Protein AF-0000000081445829 (afdb_homodimer)

Solvent-accessible surface area (backbone atoms only — not comparable to full-atom values): 118683 Å² total; per-residue (Å²): 110,72,64,57,54,52,50,39,51,39,33,47,30,55,77,65,46,82,49,66,69,56,24,48,52,30,50,51,52,48,52,52,40,59,72,38,90,61,36,66,62,52,34,52,45,26,60,75,73,36,55,84,64,42,20,48,36,49,34,31,56,45,47,47,55,38,60,42,39,91,87,51,75,52,71,66,54,47,53,51,50,52,54,46,51,55,52,50,50,70,73,42,53,87,79,49,51,67,70,37,48,52,39,48,24,41,39,53,21,46,54,33,55,70,36,47,80,57,57,67,96,94,36,46,70,51,54,49,58,59,57,55,40,57,57,38,49,73,66,78,44,76,63,17,51,54,32,42,50,36,49,40,30,33,58,58,44,43,74,45,62,78,54,54,82,56,69,56,56,40,49,51,51,35,50,52,43,50,74,67,42,46,62,56,52,44,52,50,40,52,52,51,49,56,59,56,67,75,46,86,87,44,73,66,49,48,52,46,48,50,48,41,48,50,37,46,37,49,58,70,66,50,75,68,83,66,70,67,70,60,81,83,58,60,92,72,63,57,43,64,71,64,78,82,52,47,68,60,45,62,73,66,37,61,65,58,52,48,48,56,45,56,74,70,50,60,70,82,56,39,37,57,51,35,50,42,49,35,56,61,46,24,41,44,64,82,73,43,55,75,66,56,41,49,52,53,50,48,47,53,50,54,43,50,42,51,46,67,72,56,55,71,62,46,73,40,55,64,32,35,38,38,46,29,45,33,56,22,35,44,55,70,58,45,56,65,73,66,47,66,70,36,82,61,36,66,58,41,51,53,48,49,50,53,48,50,50,49,46,47,65,45,28,79,76,63,39,68,70,41,52,50,29,48,42,47,29,47,26,53,49,42,60,48,54,73,74,45,75,68,85,84,46,52,75,60,56,65,47,36,45,54,50,48,51,40,52,56,49,34,54,50,49,47,28,48,38,29,72,74,69,62,46,84,60,71,79,75,42,57,69,61,49,53,53,50,32,58,30,45,8,49,35,42,56,50,63,35,68,58,44,49,50,50,54,50,52,54,47,53,56,31,51,47,48,65,71,43,85,84,60,52,70,66,56,37,50,29,31,48,51,36,47,31,51,49,42,38,48,51,21,24,44,55,54,40,66,53,85,89,65,81,46,74,66,58,36,41,53,46,18,51,56,50,46,53,50,52,48,49,50,51,52,52,61,72,63,60,56,89,77,73,78,48,68,66,59,50,49,37,50,51,22,49,51,52,23,49,54,29,47,43,67,67,60,51,72,52,95,65,80,64,67,30,34,59,39,23,35,73,75,73,64,36,69,46,65,62,53,50,47,47,51,53,52,51,50,41,52,48,40,42,52,62,35,48,85,40,64,67,58,35,51,53,40,47,50,51,50,36,58,45,43,72,40,69,68,44,27,54,46,45,62,70,33,64,70,49,47,51,46,55,64,52,73,40,43,88,66,27,58,64,69,33,73,56,90,55,64,74,57,41,59,52,38,21,54,50,30,23,32,52,34,42,50,46,52,61,52,39,65,62,40,67,72,56,52,60,60,47,41,42,55,56,52,51,51,48,50,50,52,54,51,40,65,79,41,55,91,81,44,60,64,69,57,49,49,36,44,52,36,47,48,30,27,35,50,38,9,35,54,72,41,36,46,46,44,72,57,33,49,52,52,49,43,68,36,51,63,60,53,54,50,51,53,40,52,48,37,72,71,39,63,86,39,52,77,48,42,48,44,47,47,52,30,48,29,56,73,35,42,47,50,88,57,23,55,67,63,61,45,48,54,36,56,58,59,53,50,47,47,56,50,29,53,42,51,40,56,42,45,60,54,52,71,68,49,80,85,72,60,87,86,42,90,54,36,51,75,68,44,52,51,58,54,25,44,56,36,35,26,54,26,27,47,65,67,45,78,56,52,63,55,18,51,31,68,76,72,68,48,57,52,64,60,49,35,50,51,42,52,53,52,50,49,52,51,42,49,71,76,40,71,67,50,66,78,39,59,72,39,36,48,24,47,37,50,26,49,32,40,38,47,71,58,39,43,40,57,61,15,62,43,61,62,67,57,54,51,52,50,51,53,50,29,55,54,24,53,70,42,88,47,62,69,46,22,45,34,25,28,50,35,51,30,44,52,37,52,51,50,50,51,61,67,64,50,57,92,82,62,79,75,65,76,77,55,80,73,69,48,58,36,54,55,40,48,62,69,67,41,72,79,29,49,45,58,59,47,47,49,52,52,52,50,52,46,30,56,73,74,43,76,62,86,48,57,69,42,49,34,46,32,48,51,44,46,43,73,75,42,42,68,58,50,52,52,52,51,50,54,55,46,68,72,45,62,79,87,47,40,62,60,49,52,52,43,60,51,50,37,60,56,79,56,64,101,44,92,34,72,66,44,44,50,54,37,32,51,26,44,55,51,32,44,54,50,50,53,35,56,77,69,64,61,74,74,75,81,69,74,75,74,79,77,70,83,68,84,66,74,76,81,75,84,78,75,80,81,127,109,70,65,55,54,52,50,40,53,38,36,48,32,55,77,66,48,83,50,64,70,55,25,48,53,29,51,50,52,48,54,53,40,61,71,38,91,61,36,66,62,53,34,52,44,26,61,74,72,36,56,84,62,42,22,50,37,48,34,31,56,46,46,47,55,38,59,42,39,93,86,51,77,53,73,66,54,47,52,51,48,51,54,48,50,54,50,49,50,70,72,41,53,88,78,50,53,70,69,37,49,52,40,48,22,41,39,53,22,48,57,34,55,71,37,47,81,57,56,67,96,93,38,45,70,51,53,50,58,56,57,55,38,56,56,39,51,73,67,78,44,75,64,16,51,53,33,42,50,36,50,39,30,32,57,58,46,42,75,44,64,79,53,54,86,57,68,55,56,40,49,50,50,36,50,52,43,48,75,68,42,47,60,56,53,43,53,49,41,52,52,51,49,56,61,56,68,78,44,86,85,46,72,67,48,50,53,49,49,50,46,40,48,51,38,45,37,50,56,70,66,51,75,68,83,65,73,66,71,60,80,84,57,58,89,72,62,59,44,62,73,63,79,81,50,47,67,60,46,63,73,64,37,61,65,59,51,50,47,56,45,56,76,69,50,58,68,82,57,39,36,57,49,36,49,41,50,34,57,61,44,25,41,45,62,83,73,45,54,75,66,56,41,50,54,55,50,47,49,52,50,54,43,49,42,52,46,67,74,56,53,71,60,47,71,42,55,64,32,35,38,39,46,29,47,33,55,22,35,43,54,68,56,46,56,66,70,65,46,65,71,36,83,64,36,64,58,40,51,54,48,49,51,52,49,50,51,49,47,45,63,46,27,78,77,63,39,66,70,40,52,49,30,49,44,48,30,48,25,54,46,42,60,46,55,73,76,46,76,68,86,84,44,53,75,61,57,65,47,36,46,53,50,48,51,40,51,55,48,34,53,49,50,47,30,49,38,30,73,74,69,62,48,83,60,70,79,75,42,57,70,60,49,53,55,50,33,58,31,45,8,48,33,41,55,50,63,35,68,58,44,50,51,51,55,50,51,55,49,53,56,32,50,48,49,64,72,42,86,85,60,52,70,66,57,35,50,29,30,50,50,37,45,32,53,49,43,36,48,51,23,24,46,55,54,41,66,53,86,87,65,81,46,74,63,59,37,40,53,48,17,51,55,49,47,52,50,53,49,50,50,52,52,50,62,70,65,60,57,86,76,74,78,51,66,66,58,52,51,38,51,51,22,49,53,52,24,48,53,30,47,41,68,69,61,52,72,52,97,64,79,63,69,30,34,57,41,24,37,72,75,75,64,35,70,46,65,61,53,49,47,47,52,53,51,50,51,41,53,50,39,42,52,62,35,50,86,40,65,68,59,34,50,52,41,46,49,50,49,36,60,45,43,72,40,69,66,45,28,54,47,46,61,70,32,64,69,48,48,49,45,53,65,51,75,39,42,87,66,27,57,65,68,34,73,58,90,56,66,73,56,43,58,51,39,21,54,49,30,23,31,52,33,42,51,45,52,61,53,39,66,61,41,68,71,54,52,58,57,48,42,43,55,58,51,51,52,49,51,52,50,52,51,40,65,76,42,55,91,83,46,60,64,68,58,50,48,36,42,52,36,48,49,30,27,36,50,39,10,34,54,72,40,36,46,46,44,71,58,35,50,51,52,50,44,67,36,50,62,60,52,54,50,50,52,42,51,48,38,71,71,39,64,84,40,53,77,48,42,48,43,49,48,51,30,48,29,56,74,36,42,48,52,88,57,22,54,66,65,61,43,49,55,36,55,59,60,53,51,48,48,56,50,30,52,40,51,39,57,42,43,60,54,53,70,68,50,78,86,72,61,85,87,42,89,54,35,50,75,69,44,52,51,57,54,26,45,56,35,36,26,54,28,26,47,64,66,45,80,57,53,63,54,20,50,30,68,78,72,69,49,56,53,64,61,48,37,51,53,42,52,53,52,50,47,51,49,42,48,71,75,40,70,68,49,66,78,38,60,73,38,35,47,24,47,39,51,26,48,32,41,37,47,72,60,39,43,42,58,61,15,62,43,61,64,66,57,55,49,51,51,49,53,50,28,55,54,24,54,71,43,89,47,62,69,48,22,44,33,24,27,48,36,51,31,45,52,36,52,51,50,49,51,62,68,66,50,58,91,81,62,76,74,66,78,78,54,80,73,68,48,58,35,55,55,40,48,62,68,66,43,74,82,34,50,44,57,60,46,46,50,51,52,51,50,53,46,30,56,73,74,44,76,62,86,47,56,70,42,50,35,46,33,48,50,44,46,44,73,74,42,41,68,58,49,52,53,49,52,49,55,55,46,67,73,48,62,79,87,48,37,62,60,50,52,52,44,59,52,48,38,61,55,86,56,63,101,45,89,34,71,66,44,44,51,54,38,32,50,26,45,56,51,32,43,53,49,50,52,36,56,78,68,65,61,73,72,74,81,67,73,74,71,79,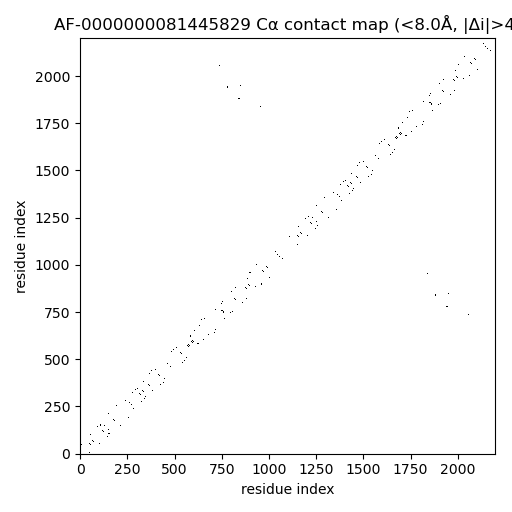76,67,83,67,81,78,74,71,84,71,84,75,74,83,77,133

Foldseek 3Di:
DVLQVVLQVLLCCCPPPPDVVSNVVSVVVLVVLLVDPCNLVSLVVLLPPHDPDRSLLSSLVSLLVQLLDDPHDDPVRLLVVLVVLLVSCLVCVPPYDPVSLLSSLLSNLLSLLLQVPVDDPPDRSSCVVLVVLLVQCVVLDPSNLSSLSSLLSNLVVLLDCGSDDELVSSVVSLQVCLVPPLLVSLLSLLVSLVVLLPDDDDPSSLSSNLSSLSSNLSSLPHQNPSPVPPVVDDLLAARERDLVNLVSCLVSVSLLSLLSVCVVHDLVSNLSSLSSLQSVLRHAQVSDDLVSSLVNVLSNLVSLLVCLVPVPSCVDLSNVLSNLSSLLSNLSRDAPVSQLPHPSNLVSLVSLLVVLLVCLQCCLPNHCNSNLSSLNNLLSVLVRCVPDDPPSCVSVLVSLLSNLLSNLVSQLVVLLCCLPVVDDDPLVPVVVLVSSLLSLQSSCVSVVVSSLVSLVVLLVVLVCLCVDPPRDPSSVSSSLSSNLSSLLNLLSNLLNDDPVPPDLVVLQSNLVSVLSLLVVLVVLLVPQDAPPPDPSNVSSLVSVLSSVLSCCVRQVLDPDGGSSQVSCCVRPNRRGPLSVVLSLLVSLLSCQQRVLVPLVSPLSSLVSLQVQLVRPRSLVSLCVHPSLVVCLQDVACVSGVLLALDPPLSSLLSLLSVLLSSLSSVVVVCVPPVVCVCSSCVRVVVLLVVLVVCVVVVVVDDPSRSLSSLLSSLSNLNSNLQNQLAQVSLVVSLVVCPPRVLVVLLVVCLVPLQDLSRVVSNLLSLLSNLACHNNSLQDDPVDCSLVVSLLSSLSSLLSSLVVLLVDDADAPPDPCCCVRRLVVLLSSLSNLLNNLVVPNDDPLVCVVVVPCSVVSSVVSNLVSVVVCCVRPVPSVVPPSSLLSNLSSLLSCLVPPVQSVQPDDLVSVVVLLVSLLVQCVDPDLSSNLSSLSNLLSLLQVLLCVVPPDPPDDDDDRDRDHHCSSVCQCPPDPVSVVSLLVLLVVLVCCLQPHDRSDLLSSLSNNVSSCLRPVVSVVVVLVVVLVVDDPVLNVQSVVLVVQLCFLQDSDSDPVSSVVNSVSSVVSNVSSNCSSVVPDPPPPPPDPPPVPPRPPPDPPPPPD/DVLQVVLQVLLCCCPPPPDVVSNVVSVVVLVVLLVDPCNLVSLVCLLPPNDPDRSLLSSLVSLLVQLLDPPHDDPVRLLVVLVVLLVSCLPCVVPYDPVSLLSSLLSNLSSLLLQQPVDDPPDSSSCVVLVVLLVQCVVLDPSNLSSLSSLLSNLVCLLDCGSDDELFSSVVSLQVCLVPPLLVSLLSLLVSLVVLLPDDDDPSSLSSNLSSLSSNLSSLPHQNPSPPQPVVDDLLAARERDLVNVVSCLVSVSLLSLLSVCVVHDLVSNLSSLSSLQSVLRHAQVSDDLVSSLVNVLSNLVSLVVCLVPVPSCVDLSNVLSNLSSLLSNLSRDAPVSQLPHPSNLVSLVSLLVVLLVCLQCCLPNHCNSNLSSLNNLLSVLVRCVPDDCPSCVSVLVSLLSNLLSNLVSQLVVLLCCLPVVDDDPLVPVVVLVSSLLSLQSSCVSPVVSSLVSLVVLLVVLVCLCPDPPRDPSSVSSSLSSNLSSLLNLLSNLLNDDPVPPDLVVLQSNLVSVLSLLVVVVVLLVPQDAPPPDPSNVSSLVSVLSSVLSCCVRQVLDPDGGSSQVSCCVRPNRRGSLSVVLSLLVSLLSCQQRVLVPLVSPQSSLVSLQVQLVRPRSLVSLCVHPSLVVCLQDVACVSGVLLALDPPLSSLLSLLSVLLSSLSSVVVVCVPPVVCVCSSCVRVVVLLVVLVVCVVVVVVDDPSRSLSSLLSSLSNLNSNLQNQLAQVSLVVSLVVCPPRVLVSLLVVCLVPLQDLSRVVSNLLSLLSNLACHNNSLQDDPVDCSLVVSLLSSLSSLLSSLVVLLVDDADAPPDPCCCVRRLVVLLSLLSNLLNNLVRPNDDPLVCVVVVPCSVVSSVVSNLVSVVVCCVRPVPSVVVPSSLLSNLSSLLSCLVPPVQSVQPDDLVSVVSLLVSLLVQCSDPDLSSNLSSLSNLLSLLQVLLCVVPPDPPDDDDDRDRDHHCSSVCQCPPDPVSVVSLLVLLVVLVCCLQPHDRPDLLSSLSNNVSSCLRPVVSVVVVLVVVLVVDDPVLNVQSVVLVVQLCFPQDSDSDPVSSVVNSVSSVVSNVSSNCSSVVPDPPPPPPPPPPVPPRPPPDPPPPDD

Nearest PDB structures (foldseek):
  4hat-assembly1_C  TM=6.284E-01  e=1.214E-13  Saccharomyces cerevisiae
  6x2o-assembly1_C  TM=6.331E-01  e=3.510E-13  Saccharomyces cerevisiae
  1wa5-assembly1_B  TM=4.966E-01  e=3.187E-04  Saccharomyces cerevisiae
  3tj3-assembly2_B  TM=3.950E-01  e=1.100E-03  Homo sapiens
  7sqc-assembly1_J1  TM=4.274E-01  e=9.187E-03  Chlamydomonas reinhardtii

Organism: NCBI:txid290746

Secondary structure (DSSP, 8-state):
-HHHHHHHHHHHHHHH---HHHHHHHHHHHHHHHHSTTHHHHHHHHHHHPPTTHHHHHHHHHHHHHHTSSS---HHHHHHHHHHHHHHHHHSTTTS-HHHHHHHHHHHHHHHHHTTT--BTTB-TTTHHHHHHHHHHTT-SHHHHHHHHHHHHHHHHHT--TT-SSHHHHHHHHHHHIIIIIHHHHHHHHHHHHHHHTS---HHHHHHHHHHHHHHHHHHTS-SS-----TT--TTPPB---TTHHHHHHHH-HHHHHHHHHHHS-HHHHHHHHHHHHHHHTB-GGGS-HHHHHHHHHHHHHHHHHHHHSGGGGGSHHHHHHHHHHHHHHHHHS-HHHHHTSTTHHHHHHHHHHHHHHHHHHHHHH-THHHHHHHHHHHHHHHHHHHS-GGGGHHHHTHHHHHHHHHHHHHHHHHHIIIII----GGG-HHHHHHHHHHHHHHTTTTHHHHHHHHHHHHHHHHHHHHSTT--HHHHHHHHHHHHHHHHHHHHHHHT--TT---HHHHHHHHHHHHHHHHHHHHHHHT--TT---HHHHHHHHHHHHHHHHHIIIIISSSS--THHHHHHHHT---SHHHHHHHHHHHHHHHHHHSTT-HHHHHHHHHHHHHHHHSHHHHHHHHTSHHHHHHHH--STTT-GGGS--S-HHHHHHHHHHHHHHHHHHHHHHTT-TTHHHHHHHHHHHHHHHHHHHHHTGGGS-HHHHHHHHHHHHHHHHHHHHH--SHHHHHHHHHHHTTHHHHHHHHHHHHSTT-HHHHHHHHHHHHHHH--GGGTT---TT--HHHHHHHHHHHHHHHHHHHHHTSPPPPTT-TTHIIIIIHHHHHHHHHHHHHHHSS-S-THHHHHHT--HHHHHHHHHHHHHHHHHHH-GGGGGSHHHHHHHHHHHHHHHHH-HHHHTTS-HHHHHHHHHHHHHHHH-S-HHHHHHHHHHHHHHHHHHHHHHHS-TTSPPPTTSPPP-SHHHIIIII-TTTHHHHHHHHHHHHHHHHHS--S-HHHHHHHHHHHHHH-HHHHHHHHHHHHHTS-GGGHHHHHHHHHHHTTT--S---HHHHHHHHHHHHHHHHHHHHHHHT----TTS-------------------/-HHHHHHHHHHHHHHH--SHHHHHHHHHHHHHHHHSTTHHHHHHHHHHHPPTTHHHHHHHHHHHHHHTSSS---HHHHHHHHHHHHHHHHHSTTTS-HHHHHHHHHHHHHHHHHTTT--BTTB-TTTHHHHHHHHHHTT-SHHHHHHHHHHHHHHHHHT--TT-SSHHHHHHHHHHHIIIIIHHHHHHHHHHHHHHHTS---HHHHHHHHHHHHHHHHHHTS-SS-----TT--TTPPB---TTHHHHHHHH-HHHHHHHHHHHS-GGGHHHHHHHHHHHHTB-GGGS-HHHHHHHHHHHHHHHHHHHHSGGGGGSHHHHHHHHHHHHHHHHHS-HHHHHTSTTHHHHHHHHHHHHHHHHHHHHHH-THHHHHHHHHHHHHHHHHHHS-GGGGHHHHTHHHHHHHHHHHHHHHHHHIIIII----GGG-HHHHHHHHHHHHHHTTTTHHHHHHHHHHHHHHHHHHHHSTT--HHHHHHHHHHHHHHHHHHHHHHHT--TT---HHHHHHHHHHHHHHHHHHHHHHHT--TT---HHHHHHHHHHHHHHHHHIIIIISSSS--THHHHHHHHT---SHHHHHHHHHHHHHHHHHHSTT-HHHHHHHHHHHHHHHHSHHHHHHHHHSHHHHHHHH--STTT-GGGS--S-HHHHHHHHHHHHHHHHHHHHHHTT-TTHHHHHHHHHHHHHHHHHHHHHTGGGS-HHHHHHHHHHHHHHHHHHHHH--SHHHHHHHHHHHTTHHHHHHHHHHHHSTT-HHHHHHHHHHHHHHH--GGGTT---TT--HHHHHHHHHHHHHHHHHHHHHTSPPPPTT-TTHIIIIIHHHHHHHHHHHHHHHSS-S-THHHHHHT--HHHHHHHHHHHHHHHHHHH-GGGGGSHHHHHHHHHHHHHHHHH-HHHHTTS-HHHHHHHHHHHHHHHT-S-HHHHHHHHHHHHHHHHHHHHHHHS-TTSPPPTTSPPP-SHHHIIIII-TTTHHHHHHHHHHHHHHHHHS--S-HHHHHHHHHHHHHH-HHHHHHHHHHHHHTS-HHHHHHHHHHHHHHTTT--S---HHHHHHHHHHHHHHHHHHHHHHHT----TTS-------------------

pLDDT: mean 85.81, std 13.13, range [18.44, 98.38]

Sequence (2200 aa):
MADINILNEICRQLFEATDPTIRRRAEEAFNELIESPDCLEKCLLLFEQGIIPYSPMTACNVLLKVVSRKVGLSNEQRSQLLQYLLKYVLDRFGSLPNFAINSICQLYGRLTKISWLDGVDDSFPFQEPVEKIMELLKEENERSIIGMKLLMAFIDDMLLMTGLEGVGKQRRIAISFRDRYLCDIYMLTIDQLRVNASKEFNDLRIMYIESCLSLALSCMSFDFVGSFIDETIDENYNIQLPANWRSRLIERNPVKLFFELYDKVPIKTVALILRNLILLSAIRRTLFDAVDRKKFLTELLVGIRMVLQYPRKLEESDNFHEFCRLISRIKSNFQLLELVNIREFTEVVSLITDFTLKGFEVAEAFGQNSVYYLMNFWNRMASAVRTSSADKTEMIITSFPKVTTAFIQSRMSICYAVVREGIDDPLDESHSIKQVMEYFSLICRIQYAETFQQLTKEFVSNMQMISTPGVGAEDVRVAQKRLIWLVSMIGAAIEGKTASMYVSEHELMDGELASRVLELMKFNDANLTHGIQDSDAVHLELAFIFFLDHMRKMYLSEAKDGKIFEKFKELIGINNGSQLLAVFARKIITNLKFWCGNEEICHGSLKLLNDLTVGLIASRRLLAIDDMQLLLRNHTSQHFVFLAPTPNLKLMKARTVFYEALMRLMAIELDDDLSKFHEFLAPLTNNFNEISGAFDNLLAVNPDQLKLAVIGLAHDITGLAMSCTKNSIFALLLNWLMPDVFGLLLRSIELWYSSVEVTKPILKLMSELAQNRQSRMAFEMKSCTSVVLFREISKILCAYGERFLALPQVPENSNDLYKLRLKNYGICFGVLRNVLSGSYLPFGVFWLYGDNCLKNALDVIFRMFMVLKNEHPQFMHYPKISQNILYLLQAVMKDNISYVSKIDPNILRSILYTCHDGIISLDCSTVTASSAIVESLLDYLYLRISRSQNVPPPPFHEPEGEVIYQVLYVEESKSQLMCQFIDTIMNMVLFGDVISNYSIGRVLMGLLFIYYEYFGLWKQQFIARQSAEMHKALDEAFNSLTAGVKNSISSRNKDDFTMNLNSFKSEVAQILRGIKQDENEPDMEGNSFGSQNMFVYNYAMADINILNEICRQLFEATDPTIRRRAEEAFNELIESPDCLEKCLLLFEQGIIPYSPMTACNVLLKVVSRKVGLSNEQRSQLLQYLLKYVLDRFGSLPNFAINSICQLYGRLTKISWLDGVDDSFPFQEPVEKIMELLKEENERSIIGMKLLMAFIDDMLLMTGLEGVGKQRRIAISFRDRYLCDIYMLTIDQLRVNASKEFNDLRIMYIESCLSLALSCMSFDFVGSFIDETIDENYNIQLPANWRSRLIERNPVKLFFELYDKVPIKTVALILRNLILLSAIRRTLFDAVDRKKFLTELLVGIRMVLQYPRKLEESDNFHEFCRLISRIKSNFQLLELVNIREFTEVVSLITDFTLKGFEVAEAFGQNSVYYLMNFWNRMASAVRTSSADKTEMIITSFPKVTTAFIQSRMSICYAVVREGIDDPLDESHSIKQVMEYFSLICRIQYAETFQQLTKEFVSNMQMISTPGVGAEDVRVAQKRLIWLVSMIGAAIEGKTASMYVSEHELMDGELASRVLELMKFNDANLTHGIQDSDAVHLELAFIFFLDHMRKMYLSEAKDGKIFEKFKELIGINNGSQLLAVFARKIITNLKFWCGNEEICHGSLKLLNDLTVGLIASRRLLAIDDMQLLLRNHTSQHFVFLAPTPNLKLMKARTVFYEALMRLMAIELDDDLSKFHEFLAPLTNNFNEISGAFDNLLAVNPDQLKLAVIGLAHDITGLAMSCTKNSIFALLLNWLMPDVFGLLLRSIELWYSSVEVTKPILKLMSELAQNRQSRMAFEMKSCTSVVLFREISKILCAYGERFLALPQVPENSNDLYKLRLKNYGICFGVLRNVLSGSYLPFGVFWLYGDNCLKNALDVIFRMFMVLKNEHPQFMHYPKISQNILYLLQAVMKDNISYVSKIDPNILRSILYTCHDGIISLDCSTVTASSAIVESLLDYLYLRISRSQNVPPPPFHEPEGEVIYQVLYVEESKSQLMCQFIDTIMNMVLFGDVISNYSIGRVLMGLLFIYYEYFGLWKQQFIARQSAEMHKALDEAFNSLTAGVKNSISSRNKDDFTMNLNSFKSEVAQILRGIKQDENEPDMEGNSFGSQNMFVYNYA

Structure (mmCIF, N/CA/C/O backbone):
data_AF-0000000081445829-model_v1
#
loop_
_entity.id
_entity.type
_entity.pdbx_description
1 polymer 'Uncharacterized protein'
#
loop_
_atom_site.group_PDB
_atom_site.id
_atom_site.type_symbol
_atom_site.label_atom_id
_atom_site.label_alt_id
_atom_site.label_comp_id
_atom_site.label_asym_id
_atom_site.label_entity_id
_atom_site.label_seq_id
_atom_site.pdbx_PDB_ins_code
_atom_site.Cartn_x
_atom_site.Cartn_y
_atom_site.Cartn_z
_atom_site.occupancy
_atom_site.B_iso_or_equiv
_atom_site.auth_seq_id
_atom_site.auth_comp_id
_atom_site.auth_asym_id
_atom_site.auth_atom_id
_atom_site.pdbx_PDB_model_num
ATOM 1 N N . MET A 1 1 ? 5.367 -82.812 1.782 1 50.72 1 MET A N 1
ATOM 2 C CA . MET A 1 1 ? 5.523 -83 0.345 1 50.72 1 MET A CA 1
ATOM 3 C C . MET A 1 1 ? 4.23 -82.688 -0.396 1 50.72 1 MET A C 1
ATOM 5 O O . MET A 1 1 ? 4.27 -82.125 -1.512 1 50.72 1 MET A O 1
ATOM 9 N N . ALA A 1 2 ? 3.184 -83.062 0.298 1 59.78 2 ALA A N 1
ATOM 10 C CA . ALA A 1 2 ? 1.875 -82.812 -0.295 1 59.78 2 ALA A CA 1
ATOM 11 C C . ALA A 1 2 ? 1.638 -81.312 -0.468 1 59.78 2 ALA A C 1
ATOM 13 O O . ALA A 1 2 ? 1.025 -80.875 -1.448 1 59.78 2 ALA A O 1
ATOM 14 N N . ASP A 1 3 ? 2.26 -80.5 0.466 1 68.94 3 ASP A N 1
ATOM 15 C CA . ASP A 1 3 ? 2.043 -79.062 0.493 1 68.94 3 ASP A CA 1
ATOM 16 C C . ASP A 1 3 ? 2.756 -78.375 -0.671 1 68.94 3 ASP A C 1
ATOM 18 O O . ASP A 1 3 ? 2.232 -77.438 -1.257 1 68.94 3 ASP A O 1
ATOM 22 N N . ILE A 1 4 ? 3.816 -78.875 -1.124 1 75.94 4 ILE A N 1
ATOM 23 C CA . ILE A 1 4 ? 4.613 -78.312 -2.186 1 75.94 4 ILE A CA 1
ATOM 24 C C . ILE A 1 4 ? 3.938 -78.5 -3.535 1 75.94 4 ILE A C 1
ATOM 26 O O . ILE A 1 4 ? 3.992 -77.688 -4.422 1 75.94 4 ILE A O 1
ATOM 30 N N . ASN A 1 5 ? 3.264 -79.75 -3.65 1 77.19 5 ASN A N 1
ATOM 31 C CA . ASN A 1 5 ? 2.59 -80 -4.91 1 77.19 5 ASN A CA 1
ATOM 32 C C . ASN A 1 5 ? 1.382 -79.125 -5.125 1 77.19 5 ASN A C 1
ATOM 34 O O . ASN A 1 5 ? 1.125 -78.688 -6.246 1 77.19 5 ASN A O 1
ATOM 38 N N . ILE A 1 6 ? 0.793 -78.812 -3.988 1 80.19 6 ILE A N 1
ATOM 39 C CA . ILE A 1 6 ? -0.343 -77.938 -4.059 1 80.19 6 ILE A CA 1
ATOM 40 C C . ILE A 1 6 ? 0.142 -76.5 -4.414 1 80.19 6 ILE A C 1
ATOM 42 O O . ILE A 1 6 ? -0.461 -75.812 -5.246 1 80.19 6 ILE A O 1
ATOM 46 N N . LEU A 1 7 ? 1.26 -76.125 -3.846 1 82.25 7 LEU A N 1
ATOM 47 C CA . LEU A 1 7 ? 1.787 -74.812 -4.109 1 82.25 7 LEU A CA 1
ATOM 48 C C . LEU A 1 7 ? 2.279 -74.688 -5.547 1 82.25 7 LEU A C 1
ATOM 50 O O . LEU A 1 7 ? 2.064 -73.625 -6.203 1 82.25 7 LEU A O 1
ATOM 54 N N . ASN A 1 8 ? 2.777 -75.688 -6.035 1 83 8 ASN A N 1
ATOM 55 C CA . ASN A 1 8 ? 3.258 -75.75 -7.41 1 83 8 ASN A CA 1
ATOM 56 C C . ASN A 1 8 ? 2.104 -75.625 -8.406 1 83 8 ASN A C 1
ATOM 58 O O . ASN A 1 8 ? 2.213 -75 -9.438 1 83 8 ASN A O 1
ATOM 62 N N . GLU A 1 9 ? 1.157 -76.375 -8.039 1 80.31 9 GLU A N 1
ATOM 63 C CA . GLU A 1 9 ? -0.013 -76.312 -8.914 1 80.31 9 GLU A CA 1
ATOM 64 C C . GLU A 1 9 ? -0.64 -74.875 -8.906 1 80.31 9 GLU A C 1
ATOM 66 O O . GLU A 1 9 ? -1.058 -74.375 -9.953 1 80.31 9 GLU A O 1
ATOM 71 N N . ILE A 1 10 ? -0.558 -74.25 -7.812 1 81.31 10 ILE A N 1
ATOM 72 C CA . ILE A 1 10 ? -1.095 -72.938 -7.715 1 81.31 10 ILE A CA 1
ATOM 73 C C . ILE A 1 10 ? -0.221 -71.938 -8.516 1 81.31 10 ILE A C 1
ATOM 75 O O . ILE A 1 10 ? -0.733 -71.062 -9.203 1 81.31 10 ILE A O 1
ATOM 79 N N . CYS A 1 11 ? 1.083 -72.062 -8.484 1 82.06 11 CYS A N 1
ATOM 80 C CA . CYS A 1 11 ? 2.012 -71.25 -9.234 1 82.06 11 CYS A CA 1
ATOM 81 C C . CYS A 1 11 ? 1.797 -71.375 -10.734 1 82.06 11 CYS A C 1
ATOM 83 O O . CYS A 1 11 ? 1.79 -70.375 -11.469 1 82.06 11 CYS A O 1
ATOM 85 N N . ARG A 1 12 ? 1.527 -72.562 -11.141 1 80.62 12 ARG A N 1
ATOM 86 C CA . ARG A 1 12 ? 1.299 -72.875 -12.555 1 80.62 12 ARG A CA 1
ATOM 87 C C . ARG A 1 12 ? -0.01 -72.25 -13.023 1 80.62 12 ARG A C 1
ATOM 89 O O . ARG A 1 12 ? -0.065 -71.625 -14.102 1 80.62 12 ARG A O 1
ATOM 96 N N . GLN A 1 13 ? -0.958 -72.312 -12.164 1 80.62 13 GLN A N 1
ATOM 97 C CA . GLN A 1 13 ? -2.266 -71.75 -12.516 1 80.62 13 GLN A CA 1
ATOM 98 C C . GLN A 1 13 ? -2.23 -70.25 -12.562 1 80.62 13 GLN A C 1
ATOM 100 O O . GLN A 1 13 ? -2.951 -69.625 -13.344 1 80.62 13 GLN A O 1
ATOM 105 N N . LEU A 1 14 ? -1.406 -69.562 -11.844 1 79.69 14 LEU A N 1
ATOM 106 C CA . LEU A 1 14 ? -1.299 -68.125 -11.797 1 79.69 14 LEU A CA 1
ATOM 107 C C . LEU A 1 14 ? -0.766 -67.562 -13.109 1 79.69 14 LEU A C 1
ATOM 109 O O . LEU A 1 14 ? -1.22 -66.562 -13.586 1 79.69 14 LEU A O 1
ATOM 113 N N . PHE A 1 15 ? 0.153 -68.312 -13.836 1 75.44 15 PHE A N 1
ATOM 114 C CA . PHE A 1 15 ? 0.831 -67.75 -14.992 1 75.44 15 PHE A CA 1
ATOM 115 C C . PHE A 1 15 ? 0.312 -68.375 -16.281 1 75.44 15 PHE A C 1
ATOM 117 O O . PHE A 1 15 ? 0.346 -67.75 -17.344 1 75.44 15 PHE A O 1
ATOM 124 N N . GLU A 1 16 ? -0.266 -69.688 -16.234 1 74.56 16 GLU A N 1
ATOM 125 C CA . GLU A 1 16 ? -0.659 -70.375 -17.469 1 74.56 16 GLU A CA 1
ATOM 126 C C . GLU A 1 16 ? -2.178 -70.438 -17.609 1 74.56 16 GLU A C 1
ATOM 128 O O . GLU A 1 16 ? -2.695 -70.625 -18.703 1 74.56 16 GLU A O 1
ATOM 133 N N . ALA A 1 17 ? -2.848 -70.25 -16.484 1 72.75 17 ALA A N 1
ATOM 134 C CA . ALA A 1 17 ? -4.297 -70.438 -16.562 1 72.75 17 ALA A CA 1
ATOM 135 C C . ALA A 1 17 ? -4.941 -69.375 -17.438 1 72.75 17 ALA A C 1
ATOM 137 O O . ALA A 1 17 ? -4.676 -68.188 -17.297 1 72.75 17 ALA A O 1
ATOM 138 N N . THR A 1 18 ? -5.527 -69.75 -18.453 1 72.38 18 THR A N 1
ATOM 139 C CA . THR A 1 18 ? -6.238 -68.875 -19.391 1 72.38 18 THR A CA 1
ATOM 140 C C . THR A 1 18 ? -7.613 -68.5 -18.844 1 72.38 18 THR A C 1
ATOM 142 O O . THR A 1 18 ? -8.18 -67.5 -19.219 1 72.38 18 THR A O 1
ATOM 145 N N . ASP A 1 19 ? -8.172 -69.375 -17.875 1 74.19 19 ASP A N 1
ATOM 146 C CA . ASP A 1 19 ? -9.477 -69.125 -17.266 1 74.19 19 ASP A CA 1
ATOM 147 C C . ASP A 1 19 ? -9.359 -68.125 -16.109 1 74.19 19 ASP A C 1
ATOM 149 O O . ASP A 1 19 ? -8.586 -68.312 -15.18 1 74.19 19 ASP A O 1
ATOM 153 N N . PRO A 1 20 ? -9.922 -67 -16.25 1 75.88 20 PRO A N 1
ATOM 154 C CA . PRO A 1 20 ? -9.812 -65.938 -15.25 1 75.88 20 PRO A CA 1
ATOM 155 C C . PRO A 1 20 ? -10.297 -66.375 -13.867 1 75.88 20 PRO A C 1
ATOM 157 O O . PRO A 1 20 ? -9.789 -65.875 -12.852 1 75.88 20 PRO A O 1
ATOM 160 N N . THR A 1 21 ? -11.273 -67.312 -13.805 1 76.06 21 THR A N 1
ATOM 161 C CA . THR A 1 21 ? -11.758 -67.75 -12.508 1 76.06 21 THR A CA 1
ATOM 162 C C . THR A 1 21 ? -10.688 -68.562 -11.766 1 76.06 21 THR A C 1
ATOM 164 O O . THR A 1 21 ? -10.508 -68.375 -10.562 1 76.06 21 THR A O 1
ATOM 167 N N . ILE A 1 22 ? -9.945 -69.312 -12.484 1 75.75 22 ILE A N 1
ATOM 168 C CA . ILE A 1 22 ? -8.859 -70.125 -11.906 1 75.75 22 ILE A CA 1
ATOM 169 C C . ILE A 1 22 ? -7.719 -69.188 -11.492 1 75.75 22 ILE A C 1
ATOM 171 O O . ILE A 1 22 ? -7.125 -69.375 -10.43 1 75.75 22 ILE A O 1
ATOM 175 N N . ARG A 1 23 ? -7.523 -68.188 -12.266 1 77.31 23 ARG A N 1
ATOM 176 C CA . ARG A 1 23 ? -6.473 -67.25 -11.953 1 77.31 23 ARG A CA 1
ATOM 177 C C . ARG A 1 23 ? -6.812 -66.438 -10.695 1 77.31 23 ARG A C 1
ATOM 179 O O . ARG A 1 23 ? -5.941 -66.188 -9.867 1 77.31 23 ARG A O 1
ATOM 186 N N . ARG A 1 24 ? -8.047 -66.188 -10.602 1 78.94 24 ARG A N 1
ATOM 187 C CA . ARG A 1 24 ? -8.477 -65.438 -9.422 1 78.94 24 ARG A CA 1
ATOM 188 C C . ARG A 1 24 ? -8.344 -66.25 -8.156 1 78.94 24 ARG A C 1
ATOM 190 O O . ARG A 1 24 ? -7.938 -65.75 -7.109 1 78.94 24 ARG A O 1
ATOM 197 N N . ARG A 1 25 ? -8.703 -67.5 -8.273 1 77.56 25 ARG A N 1
ATOM 198 C CA . ARG A 1 25 ? -8.578 -68.375 -7.133 1 77.56 25 ARG A CA 1
ATOM 199 C C . ARG A 1 25 ? -7.109 -68.562 -6.746 1 77.56 25 ARG A C 1
ATOM 201 O O . ARG A 1 25 ? -6.777 -68.625 -5.559 1 77.56 25 ARG A O 1
ATOM 208 N N . ALA A 1 26 ? -6.285 -68.562 -7.742 1 79.94 26 ALA A N 1
ATOM 209 C CA . ALA A 1 26 ? -4.852 -68.688 -7.477 1 79.94 26 ALA A CA 1
ATOM 210 C C . ALA A 1 26 ? -4.328 -67.375 -6.824 1 79.94 26 ALA A C 1
ATOM 212 O O . ALA A 1 26 ? -3.514 -67.438 -5.898 1 79.94 26 ALA A O 1
ATOM 213 N N . GLU A 1 27 ? -4.785 -66.312 -7.277 1 78.62 27 GLU A N 1
ATOM 214 C CA . GLU A 1 27 ? -4.387 -65 -6.715 1 78.62 27 GLU A CA 1
ATOM 215 C C . GLU A 1 27 ? -4.848 -64.875 -5.266 1 78.62 27 GLU A C 1
ATOM 217 O O . GLU A 1 27 ? -4.117 -64.375 -4.422 1 78.62 27 GLU A O 1
ATOM 222 N N . GLU A 1 28 ? -6.016 -65.312 -5.051 1 79.69 28 GLU A N 1
ATOM 223 C CA . GLU A 1 28 ? -6.523 -65.312 -3.682 1 79.69 28 GLU A CA 1
ATOM 224 C C . GLU A 1 28 ? -5.715 -66.188 -2.775 1 79.69 28 GLU A C 1
ATOM 226 O O . GLU A 1 28 ? -5.441 -65.875 -1.622 1 79.69 28 GLU A O 1
ATOM 231 N N . ALA A 1 29 ? -5.387 -67.312 -3.301 1 79 29 ALA A N 1
ATOM 232 C CA . ALA A 1 29 ? -4.562 -68.25 -2.533 1 79 29 ALA A CA 1
ATOM 233 C C . ALA A 1 29 ? -3.203 -67.688 -2.209 1 79 29 ALA A C 1
ATOM 235 O O . ALA A 1 29 ? -2.676 -67.875 -1.109 1 79 29 ALA A O 1
ATOM 236 N N . PHE A 1 30 ? -2.734 -66.875 -3.105 1 78 30 PHE A N 1
ATOM 237 C CA . PHE A 1 30 ? -1.458 -66.188 -2.912 1 78 30 PHE A CA 1
ATOM 238 C C . PHE A 1 30 ? -1.581 -65.062 -1.861 1 78 30 PHE A C 1
ATOM 240 O O . PHE A 1 30 ? -0.677 -64.875 -1.045 1 78 30 PHE A O 1
ATOM 247 N N . ASN A 1 31 ? -2.613 -64.5 -1.841 1 78.94 31 ASN A N 1
ATOM 248 C CA . ASN A 1 31 ? -2.838 -63.438 -0.843 1 78.94 31 ASN A CA 1
ATOM 249 C C . ASN A 1 31 ? -2.953 -64 0.562 1 78.94 31 ASN A C 1
ATOM 251 O O . ASN A 1 31 ? -2.477 -63.438 1.529 1 78.94 31 ASN A O 1
ATOM 255 N N . GLU A 1 32 ? -3.541 -65.125 0.547 1 78.19 32 GLU A N 1
ATOM 256 C CA . GLU A 1 32 ? -3.629 -65.812 1.829 1 78.19 32 GLU A CA 1
ATOM 257 C C . GLU A 1 32 ? -2.252 -66.312 2.311 1 78.19 32 GLU A C 1
ATOM 259 O O . GLU A 1 32 ? -1.971 -66.25 3.51 1 78.19 32 GLU A O 1
ATOM 264 N N . LEU A 1 33 ? -1.414 -66.625 1.405 1 79.62 33 LEU A N 1
ATOM 265 C CA . LEU A 1 33 ? -0.051 -67 1.742 1 79.62 33 LEU A CA 1
ATOM 266 C C . LEU A 1 33 ? 0.736 -65.812 2.299 1 79.62 33 LEU A C 1
ATOM 268 O O . LEU A 1 33 ? 1.522 -66 3.236 1 79.62 33 LEU A O 1
ATOM 272 N N . ILE A 1 34 ? 0.577 -64.688 1.745 1 77.69 34 ILE A N 1
ATOM 273 C CA . ILE A 1 34 ? 1.265 -63.469 2.164 1 77.69 34 ILE A CA 1
ATOM 274 C C . ILE A 1 34 ? 0.92 -63.156 3.619 1 77.69 34 ILE A C 1
ATOM 276 O O . ILE A 1 34 ? 1.781 -62.719 4.387 1 77.69 34 ILE A O 1
ATOM 280 N N . GLU A 1 35 ? -0.26 -63.5 4.004 1 76 35 GLU A N 1
ATOM 281 C CA . GLU A 1 35 ? -0.727 -63.156 5.348 1 76 35 GLU A CA 1
ATOM 282 C C . GLU A 1 35 ? -0.406 -64.312 6.332 1 76 35 GLU A C 1
ATOM 284 O O . GLU A 1 35 ? -0.488 -64.062 7.547 1 76 35 GLU A O 1
ATOM 289 N N . SER A 1 36 ? 0.095 -65.375 5.922 1 76.62 36 SER A N 1
ATOM 290 C CA . SER A 1 36 ? 0.367 -66.562 6.77 1 76.62 36 SER A CA 1
ATOM 291 C C . SER A 1 36 ? 1.696 -66.375 7.5 1 76.62 36 SER A C 1
ATOM 293 O O . SER A 1 36 ? 2.648 -65.812 6.961 1 76.62 36 SER A O 1
ATOM 295 N N . PRO A 1 37 ? 1.814 -66.75 8.766 1 76.31 37 PRO A N 1
ATOM 296 C CA . PRO A 1 37 ? 3.066 -66.625 9.523 1 76.31 37 PRO A CA 1
ATOM 297 C C . PRO A 1 37 ? 4.148 -67.562 8.984 1 76.31 37 PRO A C 1
ATOM 299 O O . PRO A 1 37 ? 5.34 -67.312 9.203 1 76.31 37 PRO A O 1
ATOM 302 N N . ASP A 1 38 ? 3.795 -68.625 8.305 1 79.44 38 ASP A N 1
ATOM 303 C CA . ASP A 1 38 ? 4.758 -69.562 7.746 1 79.44 38 ASP A CA 1
ATOM 304 C C . ASP A 1 38 ? 5.109 -69.25 6.305 1 79.44 38 ASP A C 1
ATOM 306 O O . ASP A 1 38 ? 5.504 -70.125 5.523 1 79.44 38 ASP A O 1
ATOM 310 N N . CYS A 1 39 ? 5.023 -68.062 6.004 1 83.25 39 CYS A N 1
ATOM 311 C CA . CYS A 1 39 ? 5.211 -67.625 4.625 1 83.25 39 CYS A CA 1
ATOM 312 C C . CYS A 1 39 ? 6.66 -67.812 4.188 1 83.25 39 CYS A C 1
ATOM 314 O O . CYS A 1 39 ? 6.926 -68.312 3.096 1 83.25 39 CYS A O 1
ATOM 316 N N . LEU A 1 40 ? 7.555 -67.562 4.98 1 86.81 40 LEU A N 1
ATOM 317 C CA . LEU A 1 40 ? 8.969 -67.625 4.629 1 86.81 40 LEU A CA 1
ATOM 318 C C . LEU A 1 40 ? 9.375 -69.062 4.367 1 86.81 40 LEU A C 1
ATOM 320 O O . LEU A 1 40 ? 10.078 -69.375 3.393 1 86.81 40 LEU A O 1
ATOM 324 N N . GLU A 1 41 ? 8.883 -70 5.16 1 85.12 41 GLU A N 1
ATOM 325 C CA . GLU A 1 41 ? 9.242 -71.375 5.023 1 85.12 41 GLU A CA 1
ATOM 326 C C . GLU A 1 41 ? 8.656 -72 3.744 1 85.12 41 GLU A C 1
ATOM 328 O O . GLU A 1 41 ? 9.328 -72.75 3.051 1 85.12 41 GLU A O 1
ATOM 333 N N . LYS A 1 42 ? 7.512 -71.562 3.484 1 84.5 42 LYS A N 1
ATOM 334 C CA . LYS A 1 42 ? 6.863 -72.062 2.275 1 84.5 42 LYS A CA 1
ATOM 335 C C . LYS A 1 42 ? 7.539 -71.5 1.021 1 84.5 42 LYS A C 1
ATOM 337 O O . LYS A 1 42 ? 7.68 -72.25 0.025 1 84.5 42 LYS A O 1
ATOM 342 N N . CYS A 1 43 ? 7.957 -70.312 1.127 1 87.62 43 CYS A N 1
ATOM 343 C CA . CYS A 1 43 ? 8.641 -69.688 -0.016 1 87.62 43 CYS A CA 1
ATOM 344 C C . CYS A 1 43 ? 10.008 -70.375 -0.226 1 87.62 43 CYS A C 1
ATOM 346 O O . CYS A 1 43 ? 10.422 -70.562 -1.364 1 87.62 43 CYS A O 1
ATOM 348 N N . LEU A 1 44 ? 10.695 -70.75 0.822 1 87.94 44 LEU A N 1
ATOM 349 C CA . LEU A 1 44 ? 11.977 -71.438 0.709 1 87.94 44 LEU A CA 1
ATOM 350 C C . LEU A 1 44 ? 11.812 -72.812 0.111 1 87.94 44 LEU A C 1
ATOM 352 O O . LEU A 1 44 ? 12.648 -73.25 -0.676 1 87.94 44 LEU A O 1
ATOM 356 N N . LEU A 1 45 ? 10.68 -73.312 0.436 1 85.12 45 LEU A N 1
ATOM 357 C CA . LEU A 1 45 ? 10.367 -74.625 -0.126 1 85.12 45 LEU A CA 1
ATOM 358 C C . LEU A 1 45 ? 10.102 -74.562 -1.624 1 85.12 45 LEU A C 1
ATOM 360 O O . LEU A 1 45 ? 10.5 -75.438 -2.391 1 85.12 45 LEU A O 1
ATOM 364 N N . LEU A 1 46 ? 9.516 -73.5 -1.948 1 86.94 46 LEU A N 1
ATOM 365 C CA . LEU A 1 46 ? 9.234 -73.25 -3.361 1 86.94 46 LEU A CA 1
ATOM 366 C C . LEU A 1 46 ? 10.523 -73.062 -4.148 1 86.94 46 LEU A C 1
ATOM 368 O O . LEU A 1 46 ? 10.641 -73.5 -5.293 1 86.94 46 LEU A O 1
ATOM 372 N N . PHE A 1 47 ? 11.555 -72.5 -3.566 1 86.75 47 PHE A N 1
ATOM 373 C CA . PHE A 1 47 ? 12.844 -72.312 -4.211 1 86.75 47 PHE A CA 1
ATOM 374 C C . PHE A 1 47 ? 13.57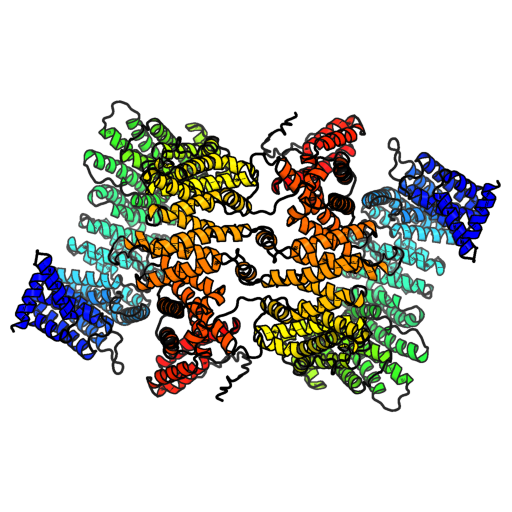8 -73.625 -4.379 1 86.75 47 PHE A C 1
ATOM 376 O O . PHE A 1 47 ? 14.141 -73.875 -5.438 1 86.75 47 PHE A O 1
ATOM 383 N N . GLU A 1 48 ? 13.477 -74.438 -3.463 1 83.88 48 GLU A N 1
ATOM 384 C CA . GLU A 1 48 ? 14.273 -75.688 -3.434 1 83.88 48 GLU A CA 1
ATOM 385 C C . GLU A 1 48 ? 13.617 -76.75 -4.266 1 83.88 48 GLU A C 1
ATOM 387 O O . GLU A 1 48 ? 14.289 -77.438 -5.043 1 83.88 48 GLU A O 1
ATOM 392 N N . GLN A 1 49 ? 12.297 -76.875 -4.125 1 81.62 49 GLN A N 1
ATOM 393 C CA . GLN A 1 49 ? 11.664 -78.062 -4.734 1 81.62 49 GLN A CA 1
ATOM 394 C C . GLN A 1 49 ? 10.586 -77.625 -5.73 1 81.62 49 GLN A C 1
ATOM 396 O O . GLN A 1 49 ? 9.82 -78.438 -6.219 1 81.62 49 GLN A O 1
ATOM 401 N N . GLY A 1 50 ? 10.594 -76.375 -5.984 1 80.62 50 GLY A N 1
ATOM 402 C CA . GLY A 1 50 ? 9.531 -75.938 -6.859 1 80.62 50 GLY A CA 1
ATOM 403 C C . GLY A 1 50 ? 9.797 -76.188 -8.328 1 80.62 50 GLY A C 1
ATOM 404 O O . GLY A 1 50 ? 10.938 -76.438 -8.719 1 80.62 50 GLY A O 1
ATOM 405 N N . ILE A 1 51 ? 8.727 -76.25 -9.078 1 80.19 51 ILE A N 1
ATOM 406 C CA . ILE A 1 51 ? 8.844 -76.5 -10.516 1 80.19 51 ILE A CA 1
ATOM 407 C C . ILE A 1 51 ? 9.219 -75.25 -11.234 1 80.19 51 ILE A C 1
ATOM 409 O O . ILE A 1 51 ? 8.531 -74.188 -11.094 1 80.19 51 ILE A O 1
ATOM 413 N N . ILE A 1 52 ? 10.344 -75.25 -11.992 1 77.31 52 ILE A N 1
ATOM 414 C CA . ILE A 1 52 ? 10.844 -74.125 -12.789 1 77.31 52 ILE A CA 1
ATOM 415 C C . ILE A 1 52 ? 10.047 -74 -14.094 1 77.31 52 ILE A C 1
ATOM 417 O O . ILE A 1 52 ? 9.672 -75.062 -14.68 1 77.31 52 ILE A O 1
ATOM 421 N N . PRO A 1 53 ? 9.5 -72.812 -14.32 1 79.19 53 PRO A N 1
ATOM 422 C CA . PRO A 1 53 ? 10.023 -71.438 -13.961 1 79.19 53 PRO A CA 1
ATOM 423 C C . PRO A 1 53 ? 9.078 -70.688 -13.047 1 79.19 53 PRO A C 1
ATOM 425 O O . PRO A 1 53 ? 9.445 -69.625 -12.531 1 79.19 53 PRO A O 1
ATOM 428 N N . TYR A 1 54 ? 8.062 -71.188 -12.773 1 81.12 54 TYR A N 1
ATOM 429 C CA . TYR A 1 54 ? 7.023 -70.312 -12.172 1 81.12 54 TYR A CA 1
ATOM 430 C C . TYR A 1 54 ? 7.164 -70.312 -10.656 1 81.12 54 TYR A C 1
ATOM 432 O O . TYR A 1 54 ? 6.84 -69.25 -10.023 1 81.12 54 TYR A O 1
ATOM 440 N N . SER A 1 55 ? 7.688 -71.375 -10.094 1 84.62 55 SER A N 1
ATOM 441 C CA . SER A 1 55 ? 7.75 -71.438 -8.633 1 84.62 55 SER A CA 1
ATOM 442 C C . SER A 1 55 ? 8.688 -70.375 -8.07 1 84.62 55 SER A C 1
ATOM 444 O O . SER A 1 55 ? 8.336 -69.625 -7.133 1 84.62 55 SER A O 1
ATOM 446 N N . PRO A 1 56 ? 9.867 -70.188 -8.695 1 85.38 56 PRO A N 1
ATOM 447 C CA . PRO A 1 56 ? 10.734 -69.188 -8.133 1 85.38 56 PRO A CA 1
ATOM 448 C C . PRO A 1 56 ? 10.172 -67.75 -8.328 1 85.38 56 PRO A C 1
ATOM 450 O O . PRO A 1 56 ? 10.328 -66.875 -7.453 1 85.38 56 PRO A O 1
ATOM 453 N N . MET A 1 57 ? 9.562 -67.438 -9.305 1 85.69 57 MET A N 1
ATOM 454 C CA . MET A 1 57 ? 8.984 -66.125 -9.578 1 85.69 57 MET A CA 1
ATOM 455 C C . MET A 1 57 ? 7.871 -65.812 -8.586 1 85.69 57 MET A C 1
ATOM 457 O O . MET A 1 57 ? 7.797 -64.688 -8.07 1 85.69 57 MET A O 1
ATOM 461 N N . THR A 1 58 ? 7.082 -66.812 -8.375 1 85.31 58 THR A N 1
ATOM 462 C CA . THR A 1 58 ? 5.992 -66.625 -7.43 1 85.31 58 THR A CA 1
ATOM 463 C C . THR A 1 58 ? 6.531 -66.438 -6.016 1 85.31 58 THR A C 1
ATOM 465 O O . THR A 1 58 ? 6.051 -65.562 -5.277 1 85.31 58 THR A O 1
ATOM 468 N N . ALA A 1 59 ? 7.488 -67.25 -5.664 1 86.5 59 ALA A N 1
ATOM 469 C CA . ALA A 1 59 ? 8.102 -67.062 -4.348 1 86.5 59 ALA A CA 1
ATOM 470 C C . ALA A 1 59 ? 8.68 -65.625 -4.18 1 86.5 59 ALA A C 1
ATOM 472 O O . ALA A 1 59 ? 8.523 -65.062 -3.127 1 86.5 59 ALA A O 1
ATOM 473 N N . CYS A 1 60 ? 9.297 -65.062 -5.215 1 87.94 60 CYS A N 1
ATOM 474 C CA . CYS A 1 60 ? 9.883 -63.75 -5.164 1 87.94 60 CYS A CA 1
ATOM 475 C C . CYS A 1 60 ? 8.797 -62.688 -5.031 1 87.94 60 CYS A C 1
ATOM 477 O O . CYS A 1 60 ? 8.93 -61.75 -4.238 1 87.94 60 CYS A O 1
ATOM 479 N N . ASN A 1 61 ? 7.77 -62.75 -5.75 1 85.81 61 ASN A N 1
ATOM 480 C CA . ASN A 1 61 ? 6.688 -61.781 -5.711 1 85.81 61 ASN A CA 1
ATOM 481 C C . ASN A 1 61 ? 6.02 -61.75 -4.34 1 85.81 61 ASN A C 1
ATOM 483 O O . ASN A 1 61 ? 5.684 -60.656 -3.84 1 85.81 61 ASN A O 1
ATOM 487 N N . VAL A 1 62 ? 5.879 -62.906 -3.781 1 83.81 62 VAL A N 1
ATOM 488 C CA . VAL A 1 62 ? 5.277 -63 -2.453 1 83.81 62 VAL A CA 1
ATOM 489 C C . VAL A 1 62 ? 6.215 -62.375 -1.42 1 83.81 62 VAL A C 1
ATOM 491 O O . VAL A 1 62 ? 5.781 -61.562 -0.582 1 83.81 62 VAL A O 1
ATOM 494 N N . LEU A 1 63 ? 7.438 -62.688 -1.56 1 86.75 63 LEU A N 1
ATOM 495 C CA . LEU A 1 63 ? 8.398 -62.188 -0.588 1 86.75 63 LEU A CA 1
ATOM 496 C C . LEU A 1 63 ? 8.586 -60.688 -0.742 1 86.75 63 LEU A C 1
ATOM 498 O O . LEU A 1 63 ? 8.852 -59.969 0.239 1 86.75 63 LEU A O 1
ATOM 502 N N . LEU A 1 64 ? 8.539 -60.125 -1.962 1 87.06 64 LEU A N 1
ATOM 503 C CA . LEU A 1 64 ? 8.641 -58.688 -2.186 1 87.06 64 LEU A CA 1
ATOM 504 C C . LEU A 1 64 ? 7.535 -57.938 -1.454 1 87.06 64 LEU A C 1
ATOM 506 O O . LEU A 1 64 ? 7.773 -56.875 -0.872 1 87.06 64 LEU A O 1
ATOM 510 N N . LYS A 1 65 ? 6.414 -58.531 -1.441 1 82 65 LYS A N 1
ATOM 511 C CA . LYS A 1 65 ? 5.285 -57.906 -0.757 1 82 65 LYS A CA 1
ATOM 512 C C . LYS A 1 65 ? 5.434 -58 0.758 1 82 65 LYS A C 1
ATOM 514 O O . LYS A 1 65 ? 5.105 -57.062 1.486 1 82 65 LYS A O 1
ATOM 519 N N . VAL A 1 66 ? 5.984 -59.125 1.204 1 81.56 66 VAL A N 1
ATOM 520 C CA . VAL A 1 66 ? 6.145 -59.344 2.637 1 81.56 66 VAL A CA 1
ATOM 521 C C . VAL A 1 66 ? 7.223 -58.438 3.191 1 81.56 66 VAL A C 1
ATOM 523 O O . VAL A 1 66 ? 7.066 -57.875 4.273 1 81.56 66 VAL A O 1
ATOM 526 N N . VAL A 1 67 ? 8.25 -58.219 2.455 1 80.81 67 VAL A N 1
ATOM 527 C CA . VAL A 1 67 ? 9.375 -57.406 2.924 1 80.81 67 VAL A CA 1
ATOM 528 C C . VAL A 1 67 ? 8.992 -55.938 2.922 1 80.81 67 VAL A C 1
ATOM 530 O O . VAL A 1 67 ? 9.469 -55.156 3.758 1 80.81 67 VAL A O 1
ATOM 533 N N . SER A 1 68 ? 8.188 -55.531 2.006 1 74.62 68 SER A N 1
ATOM 534 C CA . SER A 1 68 ? 7.801 -54.125 1.875 1 74.62 68 SER A CA 1
ATOM 535 C C . SER A 1 68 ? 6.766 -53.75 2.926 1 74.62 68 SER A C 1
ATOM 537 O O . SER A 1 68 ? 6.438 -52.562 3.078 1 74.62 68 SER A O 1
ATOM 539 N N . ARG A 1 69 ? 6.312 -54.719 3.709 1 68.38 69 ARG A N 1
ATOM 540 C CA . ARG A 1 69 ? 5.359 -54.469 4.781 1 68.38 69 ARG A CA 1
ATOM 541 C C . ARG A 1 69 ? 6.074 -54.062 6.066 1 68.38 69 ARG A C 1
ATOM 543 O O . ARG A 1 69 ? 7.246 -54.375 6.258 1 68.38 69 ARG A O 1
ATOM 550 N N . LYS A 1 70 ? 5.434 -53.281 6.953 1 57.06 70 LYS A N 1
ATOM 551 C CA . LYS A 1 70 ? 5.945 -52.688 8.195 1 57.06 70 LYS A CA 1
ATOM 552 C C . LYS A 1 70 ? 6.324 -53.781 9.188 1 57.06 70 LYS A C 1
ATOM 554 O O . LYS A 1 70 ? 7.344 -53.688 9.875 1 57.06 70 LYS A O 1
ATOM 559 N N . VAL A 1 71 ? 5.375 -54.719 9.516 1 58.53 71 VAL A N 1
ATOM 560 C CA . VAL A 1 71 ? 5.547 -55.781 10.5 1 58.53 71 VAL A CA 1
ATOM 561 C C . VAL A 1 71 ? 6.027 -57.062 9.805 1 58.53 71 VAL A C 1
ATOM 563 O O . VAL A 1 71 ? 5.23 -57.781 9.211 1 58.53 71 VAL A O 1
ATOM 566 N N . GLY A 1 72 ? 7.121 -57.062 9.125 1 60.88 72 GLY A N 1
ATOM 567 C CA . GLY A 1 72 ? 7.457 -58.219 8.305 1 60.88 72 GLY A CA 1
ATOM 568 C C . GLY A 1 72 ? 8.508 -59.125 8.93 1 60.88 72 GLY A C 1
ATOM 569 O O . GLY A 1 72 ? 8.391 -59.5 10.094 1 60.88 72 GLY A O 1
ATOM 570 N N . LEU A 1 73 ? 9.656 -59.469 8.273 1 74.5 73 LEU A N 1
ATOM 571 C CA . LEU A 1 73 ? 10.719 -60.406 8.594 1 74.5 73 LEU A CA 1
ATOM 572 C C . LEU A 1 73 ? 11.703 -59.812 9.586 1 74.5 73 LEU A C 1
ATOM 574 O O . LEU A 1 73 ? 11.961 -58.594 9.555 1 74.5 73 LEU A O 1
ATOM 578 N N . SER A 1 74 ? 12.086 -60.594 10.602 1 76.5 74 SER A N 1
ATOM 579 C CA . SER A 1 74 ? 13.102 -60.156 11.555 1 76.5 74 SER A CA 1
ATOM 580 C C . SER A 1 74 ? 14.445 -59.938 10.867 1 76.5 74 SER A C 1
ATOM 582 O O . SER A 1 74 ? 14.672 -60.438 9.758 1 76.5 74 SER A O 1
ATOM 584 N N . ASN A 1 75 ? 15.422 -59.25 11.477 1 78.44 75 ASN A N 1
ATOM 585 C CA . ASN A 1 75 ? 16.734 -58.938 10.922 1 78.44 75 ASN A CA 1
ATOM 586 C C . ASN A 1 75 ? 17.516 -60.219 10.641 1 78.44 75 ASN A C 1
ATOM 588 O O . ASN A 1 75 ? 18.234 -60.312 9.633 1 78.44 75 ASN A O 1
ATOM 592 N N . GLU A 1 76 ? 17.266 -61.094 11.562 1 80.31 76 GLU A N 1
ATOM 593 C CA . GLU A 1 76 ? 17.969 -62.344 11.391 1 80.31 76 GLU A CA 1
ATOM 594 C C . GLU A 1 76 ? 17.438 -63.125 10.203 1 80.31 76 GLU A C 1
ATOM 596 O O . GLU A 1 76 ? 18.203 -63.719 9.422 1 80.31 76 GLU A O 1
ATOM 601 N N . GLN A 1 77 ? 16.188 -63.094 10.102 1 83 77 GLN A N 1
ATOM 602 C CA . GLN A 1 77 ? 15.57 -63.781 8.969 1 83 77 GLN A CA 1
ATOM 603 C C . GLN A 1 77 ? 15.945 -63.125 7.652 1 83 77 GLN A C 1
ATOM 605 O O . GLN A 1 77 ? 16.188 -63.781 6.648 1 83 77 GLN A O 1
ATOM 610 N N . ARG A 1 78 ? 16.109 -61.906 7.711 1 86.44 78 ARG A N 1
ATOM 611 C CA . ARG A 1 78 ? 16.469 -61.188 6.504 1 86.44 78 ARG A CA 1
ATOM 612 C C . ARG A 1 78 ? 17.906 -61.5 6.094 1 86.44 78 ARG A C 1
ATOM 614 O O . ARG A 1 78 ? 18.203 -61.656 4.906 1 86.44 78 ARG A O 1
ATOM 621 N N . SER A 1 79 ? 18.703 -61.562 7.02 1 85.19 79 SER A N 1
ATOM 622 C CA . SER A 1 79 ? 20.109 -61.875 6.73 1 85.19 79 SER A CA 1
ATOM 623 C C . SER A 1 79 ? 20.25 -63.281 6.168 1 85.19 79 SER A C 1
ATOM 625 O O . SER A 1 79 ? 21 -63.5 5.207 1 85.19 79 SER A O 1
ATOM 627 N N . GLN A 1 80 ? 19.516 -64.188 6.711 1 85.75 80 GLN A N 1
ATOM 628 C CA . GLN A 1 80 ? 19.547 -65.562 6.223 1 85.75 80 GLN A CA 1
ATOM 629 C C . GLN A 1 80 ? 18.969 -65.688 4.816 1 85.75 80 GLN A C 1
ATOM 631 O O . GLN A 1 80 ? 19.5 -66.375 3.967 1 85.75 80 GLN A O 1
ATOM 636 N N . LEU A 1 81 ? 17.984 -65 4.699 1 87.25 81 LEU A N 1
ATOM 637 C CA . LEU A 1 81 ? 17.359 -65 3.383 1 87.25 81 LEU A CA 1
ATOM 638 C C . LEU A 1 81 ? 18.297 -64.375 2.338 1 87.25 81 LEU A C 1
ATOM 640 O O . LEU A 1 81 ? 18.391 -64.875 1.215 1 87.25 81 LEU A O 1
ATOM 644 N N . LEU A 1 82 ? 19 -63.438 2.639 1 87.81 82 LEU A N 1
ATOM 645 C CA . LEU A 1 82 ? 19.938 -62.781 1.727 1 87.81 82 LEU A CA 1
ATOM 646 C C . LEU A 1 82 ? 21.047 -63.719 1.317 1 87.81 82 LEU A C 1
ATOM 648 O O . LEU A 1 82 ? 21.391 -63.812 0.137 1 87.81 82 LEU A O 1
ATOM 652 N N . GLN A 1 83 ? 21.516 -64.438 2.252 1 86.88 83 GLN A N 1
ATOM 653 C CA . GLN A 1 83 ? 22.578 -65.375 1.97 1 86.88 83 GLN A CA 1
ATOM 654 C C . GLN A 1 83 ? 22.078 -66.562 1.129 1 86.88 83 GLN A C 1
ATOM 656 O O . GLN A 1 83 ? 22.75 -67 0.21 1 86.88 83 GLN A O 1
ATOM 661 N N . TYR A 1 84 ? 20.953 -66.938 1.515 1 88.69 84 TYR A N 1
ATOM 662 C CA . TYR A 1 84 ? 20.344 -68 0.768 1 88.69 84 TYR A CA 1
ATOM 663 C C . TYR A 1 84 ? 20.109 -67.625 -0.685 1 88.69 84 TYR A C 1
ATOM 665 O O . TYR A 1 84 ? 20.422 -68.375 -1.602 1 88.69 84 TYR A O 1
ATOM 673 N N . LEU A 1 85 ? 19.578 -66.5 -0.902 1 89.38 85 LEU A N 1
ATOM 674 C CA . LEU A 1 85 ? 19.25 -66.062 -2.252 1 89.38 85 LEU A CA 1
ATOM 675 C C . LEU A 1 85 ? 20.5 -65.938 -3.102 1 89.38 85 LEU A C 1
ATOM 677 O O . LEU A 1 85 ? 20.5 -66.25 -4.281 1 89.38 85 LEU A O 1
ATOM 681 N N . LEU A 1 86 ? 21.531 -65.375 -2.6 1 88.38 86 LEU A N 1
ATOM 682 C CA . LEU A 1 86 ? 22.781 -65.25 -3.334 1 88.38 86 LEU A CA 1
ATOM 683 C C . LEU A 1 86 ? 23.344 -66.625 -3.734 1 88.38 86 LEU A C 1
ATOM 685 O O . LEU A 1 86 ? 23.75 -66.812 -4.883 1 88.38 86 LEU A O 1
ATOM 689 N N . LYS A 1 87 ? 23.297 -67.5 -2.809 1 88 87 LYS A N 1
ATOM 690 C CA . LYS A 1 87 ? 23.781 -68.875 -3.096 1 88 87 LYS A CA 1
ATOM 691 C C . LYS A 1 87 ? 22.906 -69.562 -4.117 1 88 87 LYS A C 1
ATOM 693 O O . LYS A 1 87 ? 23.391 -70.25 -5.035 1 88 87 LYS A O 1
ATOM 698 N N . TYR A 1 88 ? 21.688 -69.375 -3.914 1 88.75 88 TYR A N 1
ATOM 699 C CA . TYR A 1 88 ? 20.719 -70 -4.812 1 88.75 88 TYR A CA 1
ATOM 700 C C . TYR A 1 88 ? 20.922 -69.5 -6.246 1 88.75 88 TYR A C 1
ATOM 702 O O . TYR A 1 88 ? 20.969 -70.312 -7.176 1 88.75 88 TYR A O 1
ATOM 710 N N . VAL A 1 89 ? 21.094 -68.25 -6.48 1 87.56 89 VAL A N 1
ATOM 711 C CA . VAL A 1 89 ? 21.188 -67.688 -7.82 1 87.56 89 VAL A CA 1
ATOM 712 C C . VAL A 1 89 ? 22.547 -68.062 -8.438 1 87.56 89 VAL A C 1
ATOM 714 O O . VAL A 1 89 ? 22.625 -68.312 -9.633 1 87.56 89 VAL A O 1
ATOM 717 N N . LEU A 1 90 ? 23.594 -68.188 -7.672 1 86.62 90 LEU A N 1
ATOM 718 C CA . LEU A 1 90 ? 24.922 -68.5 -8.18 1 86.62 90 LEU A CA 1
ATOM 719 C C . LEU A 1 90 ? 25.016 -69.938 -8.555 1 86.62 90 LEU A C 1
ATOM 721 O O . LEU A 1 90 ? 25.672 -70.312 -9.539 1 86.62 90 LEU A O 1
ATOM 725 N N . ASP A 1 91 ? 24.25 -70.812 -7.844 1 84.94 91 ASP A N 1
ATOM 726 C CA . ASP A 1 91 ? 24.328 -72.25 -8.07 1 84.94 91 ASP A CA 1
ATOM 727 C C . ASP A 1 91 ? 23.406 -72.625 -9.195 1 84.94 91 ASP A C 1
ATOM 729 O O . ASP A 1 91 ? 23.719 -73.562 -9.953 1 84.94 91 ASP A O 1
ATOM 733 N N . ARG A 1 92 ? 22.328 -72 -9.328 1 82.88 92 ARG A N 1
ATOM 734 C CA . ARG A 1 92 ? 21.312 -72.5 -10.258 1 82.88 92 ARG A CA 1
ATOM 735 C C . ARG A 1 92 ? 21.141 -71.5 -11.43 1 82.88 92 ARG A C 1
ATOM 737 O O . ARG A 1 92 ? 20.109 -71.562 -12.094 1 82.88 92 ARG A O 1
ATOM 744 N N . PHE A 1 93 ? 22.078 -70.625 -11.742 1 79.88 93 PHE A N 1
ATOM 745 C CA . PHE A 1 93 ? 21.875 -69.562 -12.75 1 79.88 93 PHE A CA 1
ATOM 746 C C . PHE A 1 93 ? 21.734 -70.188 -14.133 1 79.88 93 PHE A C 1
ATOM 748 O O . PHE A 1 93 ? 21.016 -69.625 -14.984 1 79.88 93 PHE A O 1
ATOM 755 N N . GLY A 1 94 ? 22.234 -71.375 -14.359 1 78.38 94 GLY A N 1
ATOM 756 C CA . GLY A 1 94 ? 22.156 -72 -15.664 1 78.38 94 GLY A CA 1
ATOM 757 C C . GLY A 1 94 ? 20.797 -72.625 -15.945 1 78.38 94 GLY A C 1
ATOM 758 O O . GLY A 1 94 ? 20.375 -72.688 -17.109 1 78.38 94 GLY A O 1
ATOM 759 N N . SER A 1 95 ? 20.094 -72.938 -14.867 1 81.69 95 SER A N 1
ATOM 760 C CA . SER A 1 95 ? 18.828 -73.625 -15.031 1 81.69 95 SER A CA 1
ATOM 761 C C . SER A 1 95 ? 17.641 -72.688 -14.914 1 81.69 95 SER A C 1
ATOM 763 O O . SER A 1 95 ? 16.516 -73 -15.242 1 81.69 95 SER A O 1
ATOM 765 N N . LEU A 1 96 ? 17.875 -71.438 -14.57 1 85.69 96 LEU A N 1
ATOM 766 C CA . LEU A 1 96 ? 16.781 -70.5 -14.336 1 85.69 96 LEU A CA 1
ATOM 767 C C . LEU A 1 96 ? 16.578 -69.625 -15.539 1 85.69 96 LEU A C 1
ATOM 769 O O . LEU A 1 96 ? 17.531 -69.188 -16.203 1 85.69 96 LEU A O 1
ATOM 773 N N . PRO A 1 97 ? 15.289 -69.5 -15.867 1 84.25 97 PRO A N 1
ATOM 774 C CA . PRO A 1 97 ? 15.023 -68.5 -16.938 1 84.25 97 PRO A CA 1
ATOM 775 C C . PRO A 1 97 ? 15.359 -67.062 -16.516 1 84.25 97 PRO A C 1
ATOM 777 O O . PRO A 1 97 ? 15.438 -66.75 -15.32 1 84.25 97 PRO A O 1
ATOM 780 N N . ASN A 1 98 ? 15.508 -66.125 -17.484 1 82.94 98 ASN A N 1
ATOM 781 C CA . ASN A 1 98 ? 15.961 -64.75 -17.25 1 82.94 98 ASN A CA 1
ATOM 782 C C . ASN A 1 98 ? 14.953 -64 -16.406 1 82.94 98 ASN A C 1
ATOM 784 O O . ASN A 1 98 ? 15.344 -63.188 -15.555 1 82.94 98 ASN A O 1
ATOM 788 N N . PHE A 1 99 ? 13.727 -64.25 -16.656 1 85.5 99 PHE A N 1
ATOM 789 C CA . PHE A 1 99 ? 12.727 -63.5 -15.914 1 85.5 99 PHE A CA 1
ATOM 790 C C . PHE A 1 99 ? 12.75 -63.875 -14.43 1 85.5 99 PHE A C 1
ATOM 792 O O . PHE A 1 99 ? 12.5 -63.031 -13.57 1 85.5 99 PHE A O 1
ATOM 799 N N . ALA A 1 100 ? 12.992 -65.188 -14.148 1 84.38 100 ALA A N 1
ATOM 800 C CA . ALA A 1 100 ? 13.117 -65.625 -12.758 1 84.38 100 ALA A CA 1
ATOM 801 C C . ALA A 1 100 ? 14.367 -65 -12.109 1 84.38 100 ALA A C 1
ATOM 803 O O . ALA A 1 100 ? 14.328 -64.562 -10.953 1 84.38 100 ALA A O 1
ATOM 804 N N . ILE A 1 101 ? 15.406 -64.875 -12.883 1 87.06 101 ILE A N 1
ATOM 805 C CA . ILE A 1 101 ? 16.641 -64.312 -12.367 1 87.06 101 ILE A CA 1
ATOM 806 C C . ILE A 1 101 ? 16.438 -62.844 -12.023 1 87.06 101 ILE A C 1
ATOM 808 O O . ILE A 1 101 ? 16.859 -62.375 -10.961 1 87.06 101 ILE A O 1
ATOM 812 N N . ASN A 1 102 ? 15.758 -62.156 -12.906 1 87.88 102 ASN A N 1
ATOM 813 C CA . ASN A 1 102 ? 15.508 -60.719 -12.68 1 87.88 102 ASN A CA 1
ATOM 814 C C . ASN A 1 102 ? 14.656 -60.5 -11.43 1 87.88 102 ASN A C 1
ATOM 816 O O . ASN A 1 102 ? 14.898 -59.562 -10.672 1 87.88 102 ASN A O 1
ATOM 820 N N . SER A 1 103 ? 13.68 -61.375 -11.234 1 87.56 103 SER A N 1
ATOM 821 C CA . SER A 1 103 ? 12.828 -61.25 -10.055 1 87.56 103 SER A CA 1
ATOM 822 C C . SER A 1 103 ? 13.609 -61.531 -8.781 1 87.56 103 SER A C 1
ATOM 824 O O . SER A 1 103 ? 13.414 -60.844 -7.766 1 87.56 103 SER A O 1
ATOM 826 N N . ILE A 1 104 ? 14.469 -62.5 -8.852 1 87.62 104 ILE A N 1
ATOM 827 C CA . ILE A 1 104 ? 15.289 -62.844 -7.691 1 87.62 104 ILE A CA 1
ATOM 828 C C . ILE A 1 104 ? 16.234 -61.688 -7.387 1 87.62 104 ILE A C 1
ATOM 830 O O . ILE A 1 104 ? 16.422 -61.312 -6.227 1 87.62 104 ILE A O 1
ATOM 834 N N . CYS A 1 105 ? 16.734 -61.062 -8.375 1 89.75 105 CYS A N 1
ATOM 835 C CA . CYS A 1 105 ? 17.641 -59.938 -8.195 1 89.75 105 CYS A CA 1
ATOM 836 C C . CYS A 1 105 ? 16.906 -58.75 -7.586 1 89.75 105 CYS A C 1
ATOM 838 O O . CYS A 1 105 ? 17.438 -58.062 -6.719 1 89.75 105 CYS A O 1
ATOM 840 N N . GLN A 1 106 ? 15.766 -58.562 -8.039 1 89.44 106 GLN A N 1
ATOM 841 C CA . GLN A 1 106 ? 14.961 -57.469 -7.5 1 89.44 106 GLN A CA 1
ATOM 842 C C . GLN A 1 106 ? 14.656 -57.688 -6.023 1 89.44 106 GLN A C 1
ATOM 844 O O . GLN A 1 106 ? 14.719 -56.75 -5.227 1 89.44 106 GLN A O 1
ATOM 849 N N . LEU A 1 107 ? 14.297 -58.906 -5.676 1 89.75 107 LEU A N 1
ATOM 850 C CA . LEU A 1 107 ? 14.055 -59.25 -4.277 1 89.75 107 LEU A CA 1
ATOM 851 C C . LEU A 1 107 ? 15.312 -59.031 -3.439 1 89.75 107 LEU A C 1
ATOM 853 O O . LEU A 1 107 ? 15.242 -58.469 -2.336 1 89.75 107 LEU A O 1
ATOM 857 N N . TYR A 1 108 ? 16.391 -59.5 -3.998 1 88.12 108 TYR A N 1
ATOM 858 C CA . TYR A 1 108 ? 17.656 -59.312 -3.312 1 88.12 108 TYR A CA 1
ATOM 859 C C . TYR A 1 108 ? 17.953 -57.844 -3.084 1 88.12 108 TYR A C 1
ATOM 861 O O . TYR A 1 108 ? 18.359 -57.438 -1.992 1 88.12 108 TYR A O 1
ATOM 869 N N . GLY A 1 109 ? 17.766 -56.969 -4.078 1 88.06 109 GLY A N 1
ATOM 870 C CA . GLY A 1 109 ? 17.984 -55.562 -3.969 1 88.06 109 GLY A CA 1
ATOM 871 C C . GLY A 1 109 ? 17.062 -54.875 -2.957 1 88.06 109 GLY A C 1
ATOM 872 O O . GLY A 1 109 ? 17.516 -54.062 -2.154 1 88.06 109 GLY A O 1
ATOM 873 N N . ARG A 1 110 ? 15.898 -55.219 -2.971 1 87.62 110 ARG A N 1
ATOM 874 C CA . ARG A 1 110 ? 14.922 -54.625 -2.062 1 87.62 110 ARG A CA 1
ATOM 875 C C . ARG A 1 110 ? 15.242 -54.969 -0.612 1 87.62 110 ARG A C 1
ATOM 877 O O . ARG A 1 110 ? 15.164 -54.125 0.268 1 87.62 110 ARG A O 1
ATOM 884 N N . LEU A 1 111 ? 15.547 -56.156 -0.399 1 86.25 111 LEU A N 1
ATOM 885 C CA . LEU A 1 111 ? 15.898 -56.625 0.939 1 86.25 111 LEU A CA 1
ATOM 886 C C . LEU A 1 111 ? 17.109 -55.875 1.472 1 86.25 111 LEU A C 1
ATOM 888 O O . LEU A 1 111 ? 17.141 -55.469 2.637 1 86.25 111 LEU A O 1
ATOM 892 N N . THR A 1 112 ? 18.016 -55.688 0.631 1 87 112 THR A N 1
ATOM 893 C CA . THR A 1 112 ? 19.234 -54.969 1.026 1 87 112 THR A CA 1
ATOM 894 C C . THR A 1 112 ? 18.922 -53.5 1.304 1 87 112 THR A C 1
ATOM 896 O O . THR A 1 112 ? 19.438 -52.938 2.273 1 87 112 THR A O 1
ATOM 899 N N . LYS A 1 113 ? 18.172 -52.906 0.508 1 87.62 113 LYS A N 1
ATOM 900 C CA . LYS A 1 113 ? 17.828 -51.469 0.656 1 87.62 113 LYS A CA 1
ATOM 901 C C . LYS A 1 113 ? 17.094 -51.219 1.968 1 87.62 113 LYS A C 1
ATOM 903 O O . LYS A 1 113 ? 17.438 -50.312 2.721 1 87.62 113 LYS A O 1
ATOM 908 N N . ILE A 1 114 ? 16.125 -52.031 2.199 1 84.38 114 ILE A N 1
ATOM 909 C CA . ILE A 1 114 ? 15.281 -51.844 3.373 1 84.38 114 ILE A CA 1
ATOM 910 C C . ILE A 1 114 ? 16.109 -52 4.641 1 84.38 114 ILE A C 1
ATOM 912 O O . ILE A 1 114 ? 15.906 -51.312 5.633 1 84.38 114 ILE A O 1
ATOM 916 N N . SER A 1 115 ? 17.094 -52.875 4.602 1 82.25 115 SER A N 1
ATOM 917 C CA . SER A 1 115 ? 17.906 -53.188 5.777 1 82.25 115 SER A CA 1
ATOM 918 C C . SER A 1 115 ? 19.234 -52.438 5.746 1 82.25 115 SER A C 1
ATOM 920 O O . SER A 1 115 ? 20.141 -52.75 6.504 1 82.25 115 SER A O 1
ATOM 922 N N . TRP A 1 116 ? 19.438 -51.469 4.898 1 85.69 116 TRP A N 1
ATOM 923 C CA . TRP A 1 116 ? 20.703 -50.812 4.625 1 85.69 116 TRP A CA 1
ATOM 924 C C . TRP A 1 116 ? 21.219 -50.094 5.875 1 85.69 116 TRP A C 1
ATOM 926 O O . TRP A 1 116 ? 22.422 -50.094 6.152 1 85.69 116 TRP A O 1
ATOM 936 N N . LEU A 1 117 ? 20.25 -49.531 6.621 1 78.94 117 LEU A N 1
ATOM 937 C CA . LEU A 1 117 ? 20.672 -48.719 7.762 1 78.94 117 LEU A CA 1
ATOM 938 C C . LEU A 1 117 ? 20.547 -49.531 9.062 1 78.94 117 LEU A C 1
ATOM 940 O O . LEU A 1 117 ? 20.844 -49 10.141 1 78.94 117 LEU A O 1
ATOM 944 N N . ASP A 1 118 ? 20.172 -50.75 8.945 1 76.06 118 ASP A N 1
ATOM 945 C CA . ASP A 1 118 ? 20.016 -51.594 10.133 1 76.06 118 ASP A CA 1
ATOM 946 C C . ASP A 1 118 ? 21.359 -52.156 10.594 1 76.06 118 ASP A C 1
ATOM 948 O O . ASP A 1 118 ? 22.047 -52.844 9.828 1 76.06 118 ASP A O 1
ATOM 952 N N . GLY A 1 119 ? 22.219 -51.438 11.398 1 63.75 119 GLY A N 1
ATOM 953 C CA . GLY A 1 119 ? 23.531 -51.875 11.836 1 63.75 119 GLY A CA 1
ATOM 954 C C . GLY A 1 119 ? 23.562 -52.312 13.289 1 63.75 119 GLY A C 1
ATOM 955 O O . GLY A 1 119 ? 22.703 -51.906 14.078 1 63.75 119 GLY A O 1
ATOM 956 N N . VAL A 1 120 ? 24.172 -53.562 13.625 1 58.5 120 VAL A N 1
ATOM 957 C CA . VAL A 1 120 ? 24.531 -54 14.977 1 58.5 120 VAL A CA 1
ATOM 958 C C . VAL A 1 120 ? 25.984 -53.656 15.25 1 58.5 120 VAL A C 1
ATOM 960 O O . VAL A 1 120 ? 26.875 -54.125 14.523 1 58.5 120 VAL A O 1
ATOM 963 N N . ASP A 1 121 ? 26.516 -53.031 16.422 1 52.38 121 ASP A N 1
ATOM 964 C CA . ASP A 1 121 ? 27.844 -52.719 16.938 1 52.38 121 ASP A CA 1
ATOM 965 C C . ASP A 1 121 ? 28.75 -52.156 15.844 1 52.38 121 ASP A C 1
ATOM 967 O O . ASP A 1 121 ? 29.812 -52.719 15.57 1 52.38 121 ASP A O 1
ATOM 971 N N . ASP A 1 122 ? 28.391 -51.062 15.031 1 56.56 122 ASP A N 1
ATOM 972 C CA . ASP A 1 122 ? 29.141 -50.281 14.062 1 56.56 122 ASP A CA 1
ATOM 973 C C . ASP A 1 122 ? 29.328 -51.031 12.75 1 56.56 122 ASP A C 1
ATOM 975 O O . ASP A 1 122 ? 30.062 -50.594 11.859 1 56.56 122 ASP A O 1
ATOM 979 N N . SER A 1 123 ? 28.797 -52.25 12.719 1 66.19 123 SER A N 1
ATOM 980 C CA . SER A 1 123 ? 28.938 -53 11.484 1 66.19 123 SER A CA 1
ATOM 981 C C . SER A 1 123 ? 27.609 -53.094 10.734 1 66.19 123 SER A C 1
ATOM 983 O O . SER A 1 123 ? 26.547 -53.25 11.352 1 66.19 123 SER A O 1
ATOM 985 N N . PHE A 1 124 ? 27.656 -52.719 9.461 1 74.5 124 PHE A N 1
ATOM 986 C CA . PHE A 1 124 ? 26.469 -52.812 8.617 1 74.5 124 PHE A CA 1
ATOM 987 C C . PHE A 1 124 ? 26.469 -54.094 7.812 1 74.5 124 PHE A C 1
ATOM 989 O O . PHE A 1 124 ? 26.969 -54.125 6.688 1 74.5 124 PHE A O 1
ATOM 996 N N . PRO A 1 125 ? 25.969 -55.125 8.391 1 77.69 125 PRO A N 1
ATOM 997 C CA . PRO A 1 125 ? 26.047 -56.438 7.754 1 77.69 125 PRO A CA 1
ATOM 998 C C . PRO A 1 125 ? 25.359 -56.469 6.391 1 77.69 125 PRO A C 1
ATOM 1000 O O . PRO A 1 125 ? 25.734 -57.281 5.531 1 77.69 125 PRO A O 1
ATOM 1003 N N . PHE A 1 126 ? 24.406 -55.656 6.199 1 81.62 126 PHE A N 1
ATOM 1004 C CA . PHE A 1 126 ? 23.641 -55.719 4.957 1 81.62 126 PHE A CA 1
ATOM 1005 C C . PHE A 1 126 ? 24.344 -54.938 3.855 1 81.62 126 PHE A C 1
ATOM 1007 O O . PHE A 1 126 ? 23.938 -55 2.691 1 81.62 126 PHE A O 1
ATOM 1014 N N . GLN A 1 127 ? 25.406 -54.312 4.125 1 85 127 GLN A N 1
ATOM 1015 C CA . GLN A 1 127 ? 26.203 -53.625 3.115 1 85 127 GLN A CA 1
ATOM 1016 C C . GLN A 1 127 ? 27.344 -54.5 2.611 1 85 127 GLN A C 1
ATOM 1018 O O . GLN A 1 127 ? 27.875 -54.281 1.521 1 85 127 GLN A O 1
ATOM 1023 N N . GLU A 1 128 ? 27.656 -55.5 3.312 1 81.19 128 GLU A N 1
ATOM 1024 C CA . GLU A 1 128 ? 28.797 -56.375 3.025 1 81.19 128 GLU A CA 1
ATOM 1025 C C . GLU A 1 128 ? 28.562 -57.156 1.747 1 81.19 128 GLU A C 1
ATOM 1027 O O . GLU A 1 128 ? 29.5 -57.375 0.97 1 81.19 128 GLU A O 1
ATOM 1032 N N . PRO A 1 129 ? 27.375 -57.531 1.567 1 82 129 PRO A N 1
ATOM 1033 C CA . PRO A 1 129 ? 27.156 -58.281 0.341 1 82 129 PRO A CA 1
ATOM 1034 C C . PRO A 1 129 ? 27.516 -57.5 -0.92 1 82 129 PRO A C 1
ATOM 1036 O O . PRO A 1 129 ? 27.891 -58.094 -1.935 1 82 129 PRO A O 1
ATOM 1039 N N . VAL A 1 130 ? 27.531 -56.281 -0.941 1 87.31 130 VAL A N 1
ATOM 1040 C CA . VAL A 1 130 ? 27.859 -55.469 -2.111 1 87.31 130 VAL A CA 1
ATOM 1041 C C . VAL A 1 130 ? 29.344 -55.656 -2.455 1 87.31 130 VAL A C 1
ATOM 1043 O O . VAL A 1 130 ? 29.703 -55.812 -3.627 1 87.31 130 VAL A O 1
ATOM 1046 N N . GLU A 1 131 ? 30.094 -55.781 -1.51 1 86.94 131 GLU A N 1
ATOM 1047 C CA . GLU A 1 131 ? 31.516 -55.969 -1.725 1 86.94 131 GLU A CA 1
ATOM 1048 C C . GLU A 1 131 ? 31.812 -57.375 -2.291 1 86.94 131 GLU A C 1
ATOM 1050 O O . GLU A 1 131 ? 32.656 -57.531 -3.174 1 86.94 131 GLU A O 1
ATOM 1055 N N . LYS A 1 132 ? 31.078 -58.281 -1.781 1 85.81 132 LYS A N 1
ATOM 1056 C CA . LYS A 1 132 ? 31.25 -59.656 -2.275 1 85.81 132 LYS A CA 1
ATOM 1057 C C . LYS A 1 132 ? 30.828 -59.781 -3.74 1 85.81 132 LYS A C 1
ATOM 1059 O O . LYS A 1 132 ? 31.5 -60.438 -4.535 1 85.81 132 LYS A O 1
ATOM 1064 N N . ILE A 1 133 ? 29.812 -59.125 -3.986 1 89.56 133 ILE A N 1
ATOM 1065 C CA . ILE A 1 133 ? 29.344 -59.125 -5.363 1 89.56 133 ILE A CA 1
ATOM 1066 C C . ILE A 1 133 ? 30.344 -58.406 -6.27 1 89.56 133 ILE A C 1
ATOM 1068 O O . ILE A 1 133 ? 30.578 -58.844 -7.402 1 89.56 133 ILE A O 1
ATOM 1072 N N . MET A 1 134 ? 30.984 -57.375 -5.895 1 91.06 134 MET A N 1
ATOM 1073 C CA . MET A 1 134 ? 31.984 -56.656 -6.668 1 91.06 134 MET A CA 1
ATOM 1074 C C . MET A 1 134 ? 33.188 -57.562 -6.973 1 91.06 134 MET A C 1
ATOM 1076 O O . MET A 1 134 ? 33.75 -57.469 -8.062 1 91.06 134 MET A O 1
ATOM 1080 N N . GLU A 1 135 ? 33.438 -58.406 -6.012 1 88 135 GLU A N 1
ATOM 1081 C CA . GLU A 1 135 ? 34.531 -59.312 -6.219 1 88 135 GLU A CA 1
ATOM 1082 C C . GLU A 1 135 ? 34.188 -60.375 -7.258 1 88 135 GLU A C 1
ATOM 1084 O O . GLU A 1 135 ? 35.062 -60.844 -8 1 88 135 GLU A O 1
ATOM 1089 N N . LEU A 1 136 ? 33 -60.656 -7.285 1 87.81 136 LEU A N 1
ATOM 1090 C CA . LEU A 1 136 ? 32.531 -61.625 -8.273 1 87.81 136 LEU A CA 1
ATOM 1091 C C . LEU A 1 136 ? 32.688 -61.094 -9.688 1 87.81 136 LEU A C 1
ATOM 1093 O O . LEU A 1 136 ? 32.875 -61.844 -10.633 1 87.81 136 LEU A O 1
ATOM 1097 N N . LEU A 1 137 ? 32.719 -59.781 -9.953 1 86.25 137 LEU A N 1
ATOM 1098 C CA . LEU A 1 137 ? 32.844 -59.156 -11.266 1 86.25 137 LEU A CA 1
ATOM 1099 C C . LEU A 1 137 ? 34.219 -59.406 -11.859 1 86.25 137 LEU A C 1
ATOM 1101 O O . LEU A 1 137 ? 34.375 -59.469 -13.078 1 86.25 137 LEU A O 1
ATOM 1105 N N . LYS A 1 138 ? 35.188 -59.719 -11.078 1 85.31 138 LYS A N 1
ATOM 1106 C CA . LYS A 1 138 ? 36.562 -59.875 -11.523 1 85.31 138 LYS A CA 1
ATOM 1107 C C . LYS A 1 138 ? 36.812 -61.25 -12.109 1 85.31 138 LYS A C 1
ATOM 1109 O O . LYS A 1 138 ? 37.812 -61.469 -12.828 1 85.31 138 LYS A O 1
ATOM 1114 N N . GLU A 1 139 ? 35.969 -62.188 -11.906 1 82.56 139 GLU A N 1
ATOM 1115 C CA . GLU A 1 139 ? 36.156 -63.562 -12.344 1 82.56 139 GLU A CA 1
ATOM 1116 C C . GLU A 1 139 ? 35.844 -63.719 -13.828 1 82.56 139 GLU A C 1
ATOM 1118 O O . GLU A 1 139 ? 36.312 -64.625 -14.477 1 82.56 139 GLU A O 1
ATOM 1123 N N . GLU A 1 140 ? 35.281 -62.906 -14.641 1 77.38 140 GLU A N 1
ATOM 1124 C CA . GLU A 1 140 ? 34.969 -62.812 -16.062 1 77.38 140 GLU A CA 1
ATOM 1125 C C . GLU A 1 140 ? 34.281 -64.062 -16.562 1 77.38 140 GLU A C 1
ATOM 1127 O O . GLU A 1 140 ? 34.656 -64.625 -17.609 1 77.38 140 GLU A O 1
ATOM 1132 N N . ASN A 1 141 ? 33.469 -64.75 -15.68 1 82.81 141 ASN A N 1
ATOM 1133 C CA . ASN A 1 141 ? 32.719 -65.938 -16.047 1 82.81 141 ASN A CA 1
ATOM 1134 C C . ASN A 1 141 ? 31.203 -65.688 -16 1 82.81 141 ASN A C 1
ATOM 1136 O O . ASN A 1 141 ? 30.766 -64.5 -15.906 1 82.81 141 ASN A O 1
ATOM 1140 N N . GLU A 1 142 ? 30.453 -66.562 -16.234 1 83.06 142 GLU A N 1
ATOM 1141 C CA . GLU A 1 142 ? 29 -66.5 -16.234 1 83.06 142 GLU A CA 1
ATOM 1142 C C . GLU A 1 142 ? 28.484 -66 -14.875 1 83.06 142 GLU A C 1
ATOM 1144 O O . GLU A 1 142 ? 27.453 -65.312 -14.797 1 83.06 142 GLU A O 1
ATOM 1149 N N . ARG A 1 143 ? 29.297 -66.312 -13.867 1 85.38 143 ARG A N 1
ATOM 1150 C CA . ARG A 1 143 ? 28.922 -65.812 -12.531 1 85.38 143 ARG A CA 1
ATOM 1151 C C . ARG A 1 143 ? 29.047 -64.312 -12.43 1 85.38 143 ARG A C 1
ATOM 1153 O O . ARG A 1 143 ? 28.281 -63.688 -11.719 1 85.38 143 ARG A O 1
ATOM 1160 N N . SER A 1 144 ? 29.906 -63.844 -13.242 1 89.12 144 SER A N 1
ATOM 1161 C CA . SER A 1 144 ? 30.109 -62.406 -13.227 1 89.12 144 SER A CA 1
ATOM 1162 C C . SER A 1 144 ? 28.922 -61.656 -13.836 1 89.12 144 SER A C 1
ATOM 1164 O O . SER A 1 144 ? 28.562 -60.562 -13.398 1 89.12 144 SER A O 1
ATOM 1166 N N . ILE A 1 145 ? 28.297 -62.219 -14.719 1 89.81 145 ILE A N 1
ATOM 1167 C CA . ILE A 1 145 ? 27.141 -61.625 -15.383 1 89.81 145 ILE A CA 1
ATOM 1168 C C . ILE A 1 145 ? 25.969 -61.531 -14.406 1 89.81 145 ILE A C 1
ATOM 1170 O O . ILE A 1 145 ? 25.25 -60.531 -14.367 1 89.81 145 ILE A O 1
ATOM 1174 N N . ILE A 1 146 ? 25.828 -62.562 -13.641 1 89.06 146 ILE A N 1
ATOM 1175 C CA . ILE A 1 146 ? 24.766 -62.562 -12.633 1 89.06 146 ILE A CA 1
ATOM 1176 C C . ILE A 1 146 ? 25.078 -61.5 -11.562 1 89.06 146 ILE A C 1
ATOM 1178 O O . ILE A 1 146 ? 24.188 -60.844 -11.062 1 89.06 146 ILE A O 1
ATOM 1182 N N . GLY A 1 147 ? 26.359 -61.5 -11.281 1 89.38 147 GLY A N 1
ATOM 1183 C CA . GLY A 1 147 ? 26.766 -60.469 -10.352 1 89.38 147 GLY A CA 1
ATOM 1184 C C . GLY A 1 147 ? 26.422 -59.062 -10.836 1 89.38 147 GLY A C 1
ATOM 1185 O O . GLY A 1 147 ? 25.984 -58.219 -10.055 1 89.38 147 GLY A O 1
ATOM 1186 N N . MET A 1 148 ? 26.562 -58.812 -12.07 1 92.94 148 MET A N 1
ATOM 1187 C CA . MET A 1 148 ? 26.25 -57.5 -12.633 1 92.94 148 MET A CA 1
ATOM 1188 C C . MET A 1 148 ? 24.734 -57.25 -12.617 1 92.94 148 MET A C 1
ATOM 1190 O O . MET A 1 148 ? 24.297 -56.156 -12.352 1 92.94 148 MET A O 1
ATOM 1194 N N . LYS A 1 149 ? 23.938 -58.188 -12.82 1 90.44 149 LYS A N 1
ATOM 1195 C CA . LYS A 1 149 ? 22.484 -58.062 -12.766 1 90.44 149 LYS A CA 1
ATOM 1196 C C . LYS A 1 149 ? 22.016 -57.719 -11.352 1 90.44 149 LYS A C 1
ATOM 1198 O O . LYS A 1 149 ? 21.109 -56.906 -11.164 1 90.44 149 LYS A O 1
ATOM 1203 N N . LEU A 1 150 ? 22.719 -58.344 -10.484 1 90.94 150 LEU A N 1
ATOM 1204 C CA . LEU A 1 150 ? 22.406 -58.062 -9.086 1 90.94 150 LEU A CA 1
ATOM 1205 C C . LEU A 1 150 ? 22.734 -56.625 -8.734 1 90.94 150 LEU A C 1
ATOM 1207 O O . LEU A 1 150 ? 21.922 -55.938 -8.094 1 90.94 150 LEU A O 1
ATOM 1211 N N . LEU A 1 151 ? 23.812 -56.188 -9.242 1 91.75 151 LEU A N 1
ATOM 1212 C CA . LEU A 1 151 ? 24.203 -54.812 -8.945 1 91.75 151 LEU A CA 1
ATOM 1213 C C . LEU A 1 151 ? 23.25 -53.844 -9.625 1 91.75 151 LEU A C 1
ATOM 1215 O O . LEU A 1 151 ? 22.906 -52.812 -9.039 1 91.75 151 LEU A O 1
ATOM 1219 N N . MET A 1 152 ? 22.844 -54.031 -10.742 1 92.06 152 MET A N 1
ATOM 1220 C CA . MET A 1 152 ? 21.906 -53.188 -11.453 1 92.06 152 MET A CA 1
ATOM 1221 C C . MET A 1 152 ? 20.578 -53.094 -10.711 1 92.06 152 MET A C 1
ATOM 1223 O O . MET A 1 152 ? 20.016 -52 -10.562 1 92.06 152 MET A O 1
ATOM 1227 N N . ALA A 1 153 ? 20.125 -54.188 -10.25 1 88.31 153 ALA A N 1
ATOM 1228 C CA . ALA A 1 153 ? 18.891 -54.219 -9.492 1 88.31 153 ALA A CA 1
ATOM 1229 C C . ALA A 1 153 ? 19.016 -53.406 -8.203 1 88.31 153 ALA A C 1
ATOM 1231 O O . ALA A 1 153 ? 18.078 -52.719 -7.801 1 88.31 153 ALA A O 1
ATOM 1232 N N . PHE A 1 154 ? 20.25 -53.531 -7.719 1 88.25 154 PHE A N 1
ATOM 1233 C CA . PHE A 1 154 ? 20.547 -52.75 -6.52 1 88.25 154 PHE A CA 1
ATOM 1234 C C . PHE A 1 154 ? 20.453 -51.25 -6.805 1 88.25 154 PHE A C 1
ATOM 1236 O O . PHE A 1 154 ? 19.797 -50.5 -6.078 1 88.25 154 PHE A O 1
ATOM 1243 N N . ILE A 1 155 ? 20.984 -50.812 -7.781 1 90.12 155 ILE A N 1
ATOM 1244 C CA . ILE A 1 155 ? 21.062 -49.406 -8.141 1 90.12 155 ILE A CA 1
ATOM 1245 C C . ILE A 1 155 ? 19.656 -48.875 -8.461 1 90.12 155 ILE A C 1
ATOM 1247 O O . ILE A 1 155 ? 19.281 -47.812 -7.992 1 90.12 155 ILE A O 1
ATOM 1251 N N . ASP A 1 156 ? 18.922 -49.625 -9.047 1 86.88 156 ASP A N 1
ATOM 1252 C CA . ASP A 1 156 ? 17.594 -49.188 -9.453 1 86.88 156 ASP A CA 1
ATOM 1253 C C . ASP A 1 156 ? 16.641 -49.125 -8.258 1 86.88 156 ASP A C 1
ATOM 1255 O O . ASP A 1 156 ? 15.836 -48.219 -8.141 1 86.88 156 ASP A O 1
ATOM 1259 N N . ASP A 1 157 ? 16.766 -50.031 -7.391 1 85.62 157 ASP A N 1
ATOM 1260 C CA . ASP A 1 157 ? 15.844 -50.125 -6.266 1 85.62 157 ASP A CA 1
ATOM 1261 C C . ASP A 1 157 ? 16.172 -49.062 -5.215 1 85.62 157 ASP A C 1
ATOM 1263 O O . ASP A 1 157 ? 15.297 -48.656 -4.445 1 85.62 157 ASP A O 1
ATOM 1267 N N . MET A 1 158 ? 17.453 -48.688 -5.238 1 85.75 158 MET A N 1
ATOM 1268 C CA . MET A 1 158 ? 17.859 -47.688 -4.25 1 85.75 158 MET A CA 1
ATOM 1269 C C . MET A 1 158 ? 17.109 -46.375 -4.453 1 85.75 158 MET A C 1
ATOM 1271 O O . MET A 1 158 ? 16.906 -45.594 -3.508 1 85.75 158 MET A O 1
ATOM 1275 N N . LEU A 1 159 ? 16.641 -46.156 -5.629 1 80.44 159 LEU A N 1
ATOM 1276 C CA . LEU A 1 159 ? 15.984 -44.906 -5.941 1 80.44 159 LEU A CA 1
ATOM 1277 C C . LEU A 1 159 ? 14.477 -45 -5.77 1 80.44 159 LEU A C 1
ATOM 1279 O O . LEU A 1 159 ? 13.766 -44 -5.73 1 80.44 159 LEU A O 1
ATOM 1283 N N . LEU A 1 160 ? 14 -46.188 -5.551 1 78.31 160 LEU A N 1
ATOM 1284 C CA . LEU A 1 160 ? 12.562 -46.375 -5.449 1 78.31 160 LEU A CA 1
ATOM 1285 C C . LEU A 1 160 ? 12.086 -46.188 -4.016 1 78.31 160 LEU A C 1
ATOM 1287 O O . LEU A 1 160 ? 12.805 -46.5 -3.068 1 78.31 160 LEU A O 1
ATOM 1291 N N . MET A 1 161 ? 10.938 -45.719 -3.867 1 74 161 MET A N 1
ATOM 1292 C CA . MET A 1 161 ? 10.375 -45.438 -2.549 1 74 161 MET A CA 1
ATOM 1293 C C . MET A 1 161 ? 9.664 -46.688 -1.992 1 74 161 MET A C 1
ATOM 1295 O O . MET A 1 161 ? 9.352 -46.75 -0.801 1 74 161 MET A O 1
ATOM 1299 N N . THR A 1 162 ? 9.617 -47.656 -2.736 1 75 162 THR A N 1
ATOM 1300 C CA . THR A 1 162 ? 8.836 -48.844 -2.346 1 75 162 THR A CA 1
ATOM 1301 C C . THR A 1 162 ? 9.469 -49.531 -1.137 1 75 162 THR A C 1
ATOM 1303 O O . THR A 1 162 ? 10.664 -49.844 -1.14 1 75 162 THR A O 1
ATOM 1306 N N . GLY A 1 163 ? 8.781 -49.812 -0.078 1 68 163 GLY A N 1
ATOM 1307 C CA . GLY A 1 163 ? 9.211 -50.531 1.101 1 68 163 GLY A CA 1
ATOM 1308 C C . GLY A 1 163 ? 9.711 -49.656 2.219 1 68 163 GLY A C 1
ATOM 1309 O O . GLY A 1 163 ? 10 -50.125 3.316 1 68 163 GLY A O 1
ATOM 1310 N N . LEU A 1 164 ? 9.961 -48.406 1.842 1 70.12 164 LEU A N 1
ATOM 1311 C CA . LEU A 1 164 ? 10.492 -47.5 2.842 1 70.12 164 LEU A CA 1
ATOM 1312 C C . LEU A 1 164 ? 9.43 -46.5 3.299 1 70.12 164 LEU A C 1
ATOM 1314 O O . LEU A 1 164 ? 8.516 -46.188 2.539 1 70.12 164 LEU A O 1
ATOM 1318 N N . GLU A 1 165 ? 9.578 -46.344 4.613 1 60.84 165 GLU A N 1
ATOM 1319 C CA . GLU A 1 165 ? 8.625 -45.406 5.195 1 60.84 165 GLU A CA 1
ATOM 1320 C C . GLU A 1 165 ? 9.172 -43.969 5.191 1 60.84 165 GLU A C 1
ATOM 1322 O O . GLU A 1 165 ? 10.102 -43.656 5.945 1 60.84 165 GLU A O 1
ATOM 1327 N N . GLY A 1 166 ? 8.898 -43.062 4.211 1 64 166 GLY A N 1
ATOM 1328 C CA . GLY A 1 166 ? 9.242 -41.656 4.199 1 64 166 GLY A CA 1
ATOM 1329 C C . GLY A 1 166 ? 10.297 -41.312 3.16 1 64 166 GLY A C 1
ATOM 1330 O O . GLY A 1 166 ? 11.172 -42.125 2.857 1 64 166 GLY A O 1
ATOM 1331 N N . VAL A 1 167 ? 10.367 -40.281 2.535 1 68.25 167 VAL A N 1
ATOM 1332 C CA . VAL A 1 167 ? 11.273 -39.812 1.497 1 68.25 167 VAL A CA 1
ATOM 1333 C C . VAL A 1 167 ? 12.633 -39.469 2.109 1 68.25 167 VAL A C 1
ATOM 1335 O O . VAL A 1 167 ? 13.672 -39.688 1.482 1 68.25 167 VAL A O 1
ATOM 1338 N N . GLY A 1 168 ? 12.609 -39.094 3.316 1 62.81 168 GLY A N 1
ATOM 1339 C CA . GLY A 1 168 ? 13.867 -38.781 3.967 1 62.81 168 GLY A CA 1
ATOM 1340 C C . GLY A 1 168 ? 14.766 -40 4.156 1 62.81 168 GLY A C 1
ATOM 1341 O O . GLY A 1 168 ? 15.969 -39.938 3.883 1 62.81 168 GLY A O 1
ATOM 1342 N N . LYS A 1 169 ? 14.164 -41.094 4.625 1 72 169 LYS A N 1
ATOM 1343 C CA . LYS A 1 169 ? 14.93 -42.312 4.781 1 72 169 LYS A CA 1
ATOM 1344 C C . LYS A 1 169 ? 15.469 -42.812 3.441 1 72 169 LYS A C 1
ATOM 1346 O O . LYS A 1 169 ? 16.625 -43.219 3.348 1 72 169 LYS A O 1
ATOM 1351 N N . GLN A 1 170 ? 14.703 -42.75 2.51 1 76.56 170 GLN A N 1
ATOM 1352 C CA . GLN A 1 170 ? 15.125 -43.156 1.18 1 76.56 170 GLN A CA 1
ATOM 1353 C C . GLN A 1 170 ? 16.297 -42.312 0.679 1 76.56 170 GLN A C 1
ATOM 1355 O O . GLN A 1 170 ? 17.234 -42.844 0.092 1 76.56 170 GLN A O 1
ATOM 1360 N N . ARG A 1 171 ? 16.156 -41.156 0.877 1 75.06 171 ARG A N 1
ATOM 1361 C CA . ARG A 1 171 ? 17.234 -40.25 0.426 1 75.06 171 ARG A CA 1
ATOM 1362 C C . ARG A 1 171 ? 18.531 -40.531 1.167 1 75.06 171 ARG A C 1
ATOM 1364 O O . ARG A 1 171 ? 19.609 -40.531 0.564 1 75.06 171 ARG A O 1
ATOM 1371 N N . ARG A 1 172 ? 18.391 -40.812 2.445 1 76.31 172 ARG A N 1
ATOM 1372 C CA . ARG A 1 172 ? 19.578 -41.156 3.221 1 76.31 172 ARG A CA 1
ATOM 1373 C C . ARG A 1 172 ? 20.234 -42.438 2.705 1 76.31 172 ARG A C 1
ATOM 1375 O O . ARG A 1 172 ? 21.453 -42.531 2.6 1 76.31 172 ARG A O 1
ATOM 1382 N N . ILE A 1 173 ? 19.422 -43.281 2.455 1 81.88 173 ILE A N 1
ATOM 1383 C CA . ILE A 1 173 ? 19.938 -44.562 1.936 1 81.88 173 ILE A CA 1
ATOM 1384 C C . ILE A 1 173 ? 20.578 -44.344 0.574 1 81.88 173 ILE A C 1
ATOM 1386 O O . ILE A 1 173 ? 21.688 -44.812 0.322 1 81.88 173 ILE A O 1
ATOM 1390 N N . ALA A 1 174 ? 19.938 -43.625 -0.207 1 84.12 174 ALA A N 1
ATOM 1391 C CA . ALA A 1 174 ? 20.453 -43.375 -1.551 1 84.12 174 ALA A CA 1
ATOM 1392 C C . ALA A 1 174 ? 21.75 -42.594 -1.501 1 84.12 174 ALA A C 1
ATOM 1394 O O . ALA A 1 174 ? 22.703 -42.906 -2.232 1 84.12 174 ALA A O 1
ATOM 1395 N N . ILE A 1 175 ? 21.844 -41.688 -0.656 1 80.94 175 ILE A N 1
ATOM 1396 C CA . ILE A 1 175 ? 23.047 -40.844 -0.541 1 80.94 175 ILE A CA 1
ATOM 1397 C C . ILE A 1 175 ? 24.188 -41.688 0.019 1 80.94 175 ILE A C 1
ATOM 1399 O O . ILE A 1 175 ? 25.328 -41.625 -0.453 1 80.94 175 ILE A O 1
ATOM 1403 N N . SER A 1 176 ? 23.812 -42.469 1.021 1 83.62 176 SER A N 1
ATOM 1404 C CA . SER A 1 176 ? 24.828 -43.375 1.576 1 83.62 176 SER A CA 1
ATOM 1405 C C . SER A 1 176 ? 25.375 -44.312 0.514 1 83.62 176 SER A C 1
ATOM 1407 O O . SER A 1 176 ? 26.594 -44.5 0.41 1 83.62 176 SER A O 1
ATOM 1409 N N . PHE A 1 177 ? 24.562 -44.844 -0.195 1 88.12 177 PHE A N 1
ATOM 1410 C CA . PHE A 1 177 ? 24.969 -45.75 -1.255 1 88.12 177 PHE A CA 1
ATOM 1411 C C . PHE A 1 177 ? 25.797 -45.031 -2.309 1 88.12 177 PHE A C 1
ATOM 1413 O O . PHE A 1 177 ? 26.812 -45.531 -2.766 1 88.12 177 PHE A O 1
ATOM 1420 N N . ARG A 1 178 ? 25.344 -43.938 -2.768 1 87.44 178 ARG A N 1
ATOM 1421 C CA . ARG A 1 178 ? 26.016 -43.125 -3.773 1 87.44 178 ARG A CA 1
ATOM 1422 C C . ARG A 1 178 ? 27.453 -42.844 -3.357 1 87.44 178 ARG A C 1
ATOM 1424 O O . ARG A 1 178 ? 28.391 -43 -4.145 1 87.44 178 ARG A O 1
ATOM 1431 N N . ASP A 1 179 ? 27.672 -42.5 -2.162 1 84.12 179 ASP A N 1
ATOM 1432 C CA . ASP A 1 179 ? 28.984 -42.031 -1.704 1 84.12 179 ASP A CA 1
ATOM 1433 C C . ASP A 1 179 ? 29.906 -43.188 -1.38 1 84.12 179 ASP A C 1
ATOM 1435 O O . ASP A 1 179 ? 31.125 -43.125 -1.579 1 84.12 179 ASP A O 1
ATOM 1439 N N . ARG A 1 180 ? 29.297 -44.281 -1.055 1 86.06 180 ARG A N 1
ATOM 1440 C CA . ARG A 1 180 ? 30.141 -45.375 -0.574 1 86.06 180 ARG A CA 1
ATOM 1441 C C . ARG A 1 180 ? 30.453 -46.344 -1.692 1 86.06 180 ARG A C 1
ATOM 1443 O O . ARG A 1 180 ? 31.562 -46.875 -1.771 1 86.06 180 ARG A O 1
ATOM 1450 N N . TYR A 1 181 ? 29.5 -46.594 -2.492 1 90.06 181 TYR A N 1
ATOM 1451 C CA . TYR A 1 181 ? 29.703 -47.781 -3.354 1 90.06 181 TYR A CA 1
ATOM 1452 C C . TYR A 1 181 ? 29.516 -47.406 -4.82 1 90.06 181 TYR A C 1
ATOM 1454 O O . TYR A 1 181 ? 30.141 -48 -5.703 1 90.06 181 TYR A O 1
ATOM 1462 N N . LEU A 1 182 ? 28.734 -46.5 -5.18 1 92.75 182 LEU A N 1
ATOM 1463 C CA . LEU A 1 182 ? 28.344 -46.25 -6.566 1 92.75 182 LEU A CA 1
ATOM 1464 C C . LEU A 1 182 ? 29.578 -45.906 -7.41 1 92.75 182 LEU A C 1
ATOM 1466 O O . LEU A 1 182 ? 29.734 -46.406 -8.523 1 92.75 182 LEU A O 1
ATOM 1470 N N . CYS A 1 183 ? 30.406 -45.062 -6.918 1 92.62 183 CYS A N 1
ATOM 1471 C CA . CYS A 1 183 ? 31.594 -44.656 -7.652 1 92.62 183 CYS A CA 1
ATOM 1472 C C . CYS A 1 183 ? 32.5 -45.875 -7.891 1 92.62 183 CYS A C 1
ATOM 1474 O O . CYS A 1 183 ? 33 -46.062 -9 1 92.62 183 CYS A O 1
ATOM 1476 N N . ASP A 1 184 ? 32.625 -46.656 -6.891 1 92.12 184 ASP A N 1
ATOM 1477 C CA . ASP A 1 184 ? 33.5 -47.844 -6.984 1 92.12 184 ASP A CA 1
ATOM 1478 C C . ASP A 1 184 ? 32.938 -48.844 -7.98 1 92.12 184 ASP A C 1
ATOM 1480 O O . ASP A 1 184 ? 33.719 -49.469 -8.727 1 92.12 184 ASP A O 1
ATOM 1484 N N . ILE A 1 185 ? 31.719 -49 -7.938 1 93.69 185 ILE A N 1
ATOM 1485 C CA . ILE A 1 185 ? 31.094 -49.938 -8.875 1 93.69 185 ILE A CA 1
ATOM 1486 C C . ILE A 1 185 ? 31.312 -49.438 -10.305 1 93.69 185 ILE A C 1
ATOM 1488 O O . ILE A 1 185 ? 31.672 -50.25 -11.18 1 93.69 185 ILE A O 1
ATOM 1492 N N . TYR A 1 186 ? 31.125 -48.219 -10.555 1 95.06 186 TYR A N 1
ATOM 1493 C CA . TYR A 1 186 ? 31.297 -47.688 -11.891 1 95.06 186 TYR A CA 1
ATOM 1494 C C . TYR A 1 186 ? 32.75 -47.844 -12.352 1 95.06 186 TYR A C 1
ATOM 1496 O O . TYR A 1 186 ? 33 -48.281 -13.484 1 95.06 186 TYR A O 1
ATOM 1504 N N . MET A 1 187 ? 33.75 -47.531 -11.461 1 94.81 187 MET A N 1
ATOM 1505 C CA . MET A 1 187 ? 35.156 -47.625 -11.836 1 94.81 187 MET A CA 1
ATOM 1506 C C . MET A 1 187 ? 35.562 -49.062 -12.094 1 94.81 187 MET A C 1
ATOM 1508 O O . MET A 1 187 ? 36.312 -49.344 -13.023 1 94.81 187 MET A O 1
ATOM 1512 N N . LEU A 1 188 ? 35 -49.875 -11.289 1 93.38 188 LEU A N 1
ATOM 1513 C CA . LEU A 1 188 ? 35.281 -51.281 -11.492 1 93.38 188 LEU A CA 1
ATOM 1514 C C . LEU A 1 188 ? 34.719 -51.75 -12.836 1 93.38 188 LEU A C 1
ATOM 1516 O O . LEU A 1 188 ? 35.375 -52.531 -13.547 1 93.38 188 LEU A O 1
ATOM 1520 N N . THR A 1 189 ? 33.594 -51.375 -13.125 1 94.75 189 THR A N 1
ATOM 1521 C CA . THR A 1 189 ? 32.969 -51.719 -14.391 1 94.75 189 THR A CA 1
ATOM 1522 C C . THR A 1 189 ? 33.812 -51.219 -15.57 1 94.75 189 THR A C 1
ATOM 1524 O O . THR A 1 189 ? 34 -51.938 -16.547 1 94.75 189 THR A O 1
ATOM 1527 N N . ILE A 1 190 ? 34.312 -50.031 -15.547 1 94.88 190 ILE A N 1
ATOM 1528 C CA . ILE A 1 190 ? 35.125 -49.469 -16.609 1 94.88 190 ILE A CA 1
ATOM 1529 C C . ILE A 1 190 ? 36.438 -50.25 -16.734 1 94.88 190 ILE A C 1
ATOM 1531 O O . ILE A 1 190 ? 36.906 -50.5 -17.844 1 94.88 190 ILE A O 1
ATOM 1535 N N . ASP A 1 191 ? 36.969 -50.625 -15.625 1 93.44 191 ASP A N 1
ATOM 1536 C CA . ASP A 1 191 ? 38.219 -51.406 -15.648 1 93.44 191 ASP A CA 1
ATOM 1537 C C . ASP A 1 191 ? 38 -52.75 -16.312 1 93.44 191 ASP A C 1
ATOM 1539 O O . ASP A 1 191 ? 38.812 -53.219 -17.109 1 93.44 191 ASP A O 1
ATOM 1543 N N . GLN A 1 192 ? 36.938 -53.312 -15.953 1 92.5 192 GLN A N 1
ATOM 1544 C CA . GLN A 1 192 ? 36.594 -54.594 -16.547 1 92.5 192 GLN A CA 1
ATOM 1545 C C . GLN A 1 192 ? 36.344 -54.469 -18.047 1 92.5 192 GLN A C 1
ATOM 1547 O O . GLN A 1 192 ? 36.75 -55.344 -18.828 1 92.5 192 GLN A O 1
ATOM 1552 N N . LEU A 1 193 ? 35.719 -53.469 -18.484 1 94.12 193 LEU A N 1
ATOM 1553 C CA . LEU A 1 193 ? 35.5 -53.219 -19.906 1 94.12 193 LEU A CA 1
ATOM 1554 C C . LEU A 1 193 ? 36.812 -53.031 -20.625 1 94.12 193 LEU A C 1
ATOM 1556 O O . LEU A 1 193 ? 37 -53.531 -21.75 1 94.12 193 LEU A O 1
ATOM 1560 N N . ARG A 1 194 ? 37.75 -52.375 -20.062 1 92.44 194 ARG A N 1
ATOM 1561 C CA . ARG A 1 194 ? 39.062 -52.125 -20.672 1 92.44 194 ARG A CA 1
ATOM 1562 C C . ARG A 1 194 ? 39.844 -53.406 -20.891 1 92.44 194 ARG A C 1
ATOM 1564 O O . ARG A 1 194 ? 40.406 -53.625 -21.953 1 92.44 194 ARG A O 1
ATOM 1571 N N . VAL A 1 195 ? 39.75 -54.25 -19.922 1 90.12 195 VAL A N 1
ATOM 1572 C CA . VAL A 1 195 ? 40.469 -55.531 -19.984 1 90.12 195 VAL A CA 1
ATOM 1573 C C . VAL A 1 195 ? 39.844 -56.406 -21.062 1 90.12 195 VAL A C 1
ATOM 1575 O O . VAL A 1 195 ? 40.562 -57.031 -21.844 1 90.12 195 VAL A O 1
ATOM 1578 N N . ASN A 1 196 ? 38.625 -56.406 -21.125 1 89.12 196 ASN A N 1
ATOM 1579 C CA . ASN A 1 196 ? 37.938 -57.281 -22.078 1 89.12 196 ASN A CA 1
ATOM 1580 C C . ASN A 1 196 ? 37.906 -56.688 -23.484 1 89.12 196 ASN A C 1
ATOM 1582 O O . ASN A 1 196 ? 37.719 -57.438 -24.453 1 89.12 196 ASN A O 1
ATOM 1586 N N . ALA A 1 197 ? 38.094 -55.375 -23.625 1 88.25 197 ALA A N 1
ATOM 1587 C CA . ALA A 1 197 ? 38.125 -54.75 -24.938 1 88.25 197 ALA A CA 1
ATOM 1588 C C . ALA A 1 197 ? 39.406 -55.156 -25.703 1 88.25 197 ALA A C 1
ATOM 1590 O O . ALA A 1 197 ? 39.406 -55.156 -26.938 1 88.25 197 ALA A O 1
ATOM 1591 N N . SER A 1 198 ? 40.469 -55.531 -24.969 1 85.62 198 SER A N 1
ATOM 1592 C CA . SER A 1 198 ? 41.75 -55.875 -25.578 1 85.62 198 SER A CA 1
ATOM 1593 C C . SER A 1 198 ? 41.781 -57.344 -25.969 1 85.62 198 SER A C 1
ATOM 1595 O O . SER A 1 198 ? 42.656 -57.781 -26.734 1 85.62 198 SER A O 1
ATOM 1597 N N . LYS A 1 199 ? 40.781 -58.094 -25.625 1 86.5 199 LYS A N 1
ATOM 1598 C CA . LYS A 1 199 ? 40.75 -59.531 -25.891 1 86.5 199 LYS A CA 1
ATOM 1599 C C . LYS A 1 199 ? 39.906 -59.844 -27.109 1 86.5 199 LYS A C 1
ATOM 1601 O O . LYS A 1 199 ? 39.25 -58.969 -27.656 1 86.5 199 LYS A O 1
ATOM 1606 N N . GLU A 1 200 ? 40.062 -61.062 -27.516 1 82.88 200 GLU A N 1
ATOM 1607 C CA . GLU A 1 200 ? 39.312 -61.531 -28.672 1 82.88 200 GLU A CA 1
ATOM 1608 C C . GLU A 1 200 ? 37.844 -61.719 -28.344 1 82.88 200 GLU A C 1
ATOM 1610 O O . GLU A 1 200 ? 37.5 -62.219 -27.281 1 82.88 200 GLU A O 1
ATOM 1615 N N . PHE A 1 201 ? 36.812 -61.219 -29.266 1 84.06 201 PHE A N 1
ATOM 1616 C CA . PHE A 1 201 ? 35.375 -61.156 -28.984 1 84.06 201 PHE A CA 1
ATOM 1617 C C . PHE A 1 201 ? 34.719 -62.5 -29.266 1 84.06 201 PHE A C 1
ATOM 1619 O O . PHE A 1 201 ? 34.875 -63.062 -30.359 1 84.06 201 PHE A O 1
ATOM 1626 N N . ASN A 1 202 ? 34.344 -63.312 -28.281 1 86.62 202 ASN A N 1
ATOM 1627 C CA . ASN A 1 202 ? 33.469 -64.5 -28.359 1 86.62 202 ASN A CA 1
ATOM 1628 C C . ASN A 1 202 ? 32.062 -64.188 -27.859 1 86.62 202 ASN A C 1
ATOM 1630 O O . ASN A 1 202 ? 31.797 -63.094 -27.375 1 86.62 202 ASN A O 1
ATOM 1634 N N . ASP A 1 203 ? 31.188 -65.062 -28.031 1 85.25 203 ASP A N 1
ATOM 1635 C CA . ASP A 1 203 ? 29.781 -64.812 -27.672 1 85.25 203 ASP A CA 1
ATOM 1636 C C . ASP A 1 203 ? 29.641 -64.5 -26.172 1 85.25 203 ASP A C 1
ATOM 1638 O O . ASP A 1 203 ? 28.891 -63.625 -25.766 1 85.25 203 ASP A O 1
ATOM 1642 N N . LEU A 1 204 ? 30.391 -65.25 -25.453 1 84.94 204 LEU A N 1
ATOM 1643 C CA . LEU A 1 204 ? 30.344 -65 -24.016 1 84.94 204 LEU A CA 1
ATOM 1644 C C . LEU A 1 204 ? 30.906 -63.656 -23.656 1 84.94 204 LEU A C 1
ATOM 1646 O O . LEU A 1 204 ? 30.375 -62.969 -22.797 1 84.94 204 LEU A O 1
ATOM 1650 N N . ARG A 1 205 ? 31.859 -63.312 -24.344 1 88.44 205 ARG A N 1
ATOM 1651 C CA . ARG A 1 205 ? 32.5 -62.031 -24.062 1 88.44 205 ARG A CA 1
ATOM 1652 C C . ARG A 1 205 ? 31.625 -60.875 -24.484 1 88.44 205 ARG A C 1
ATOM 1654 O O . ARG A 1 205 ? 31.594 -59.812 -23.828 1 88.44 205 ARG A O 1
ATOM 1661 N N . ILE A 1 206 ? 30.984 -61.031 -25.516 1 90.06 206 ILE A N 1
ATOM 1662 C CA . ILE A 1 206 ? 30.078 -59.969 -25.969 1 90.06 206 ILE A CA 1
ATOM 1663 C C . ILE A 1 206 ? 28.953 -59.781 -24.953 1 90.06 206 ILE A C 1
ATOM 1665 O O . ILE A 1 206 ? 28.578 -58.656 -24.625 1 90.06 206 ILE A O 1
ATOM 1669 N N . MET A 1 207 ? 28.484 -60.938 -24.453 1 89.44 207 MET A N 1
ATOM 1670 C CA . MET A 1 207 ? 27.453 -60.844 -23.422 1 89.44 207 MET A CA 1
ATOM 1671 C C . MET A 1 207 ? 27.984 -60.188 -22.156 1 89.44 207 MET A C 1
ATOM 1673 O O . MET A 1 207 ? 27.266 -59.438 -21.5 1 89.44 207 MET A O 1
ATOM 1677 N N . TYR A 1 208 ? 29.25 -60.562 -21.938 1 90.44 208 TYR A N 1
ATOM 1678 C CA . TYR A 1 208 ? 29.906 -59.938 -20.781 1 90.44 208 TYR A CA 1
ATOM 1679 C C . TYR A 1 208 ? 30.047 -58.438 -20.969 1 90.44 208 TYR A C 1
ATOM 1681 O O . TYR A 1 208 ? 29.734 -57.656 -20.062 1 90.44 208 TYR A O 1
ATOM 1689 N N . ILE A 1 209 ? 30.375 -58.031 -22.141 1 93.06 209 ILE A N 1
ATOM 1690 C CA . ILE A 1 209 ? 30.562 -56.625 -22.453 1 93.06 209 ILE A CA 1
ATOM 1691 C C . ILE A 1 209 ? 29.219 -55.906 -22.406 1 93.06 209 ILE A C 1
ATOM 1693 O O . ILE A 1 209 ? 29.109 -54.812 -21.844 1 93.06 209 ILE A O 1
ATOM 1697 N N . GLU A 1 210 ? 28.219 -56.438 -22.875 1 93.25 210 GLU A N 1
ATOM 1698 C CA . GLU A 1 210 ? 26.891 -55.844 -22.844 1 93.25 210 GLU A CA 1
ATOM 1699 C C . GLU A 1 210 ? 26.375 -55.656 -21.422 1 93.25 210 GLU A C 1
ATOM 1701 O O . GLU A 1 210 ? 25.75 -54.656 -21.109 1 93.25 210 GLU A O 1
ATOM 1706 N N . SER A 1 211 ? 26.641 -56.656 -20.641 1 92.25 211 SER A N 1
ATOM 1707 C CA . SER A 1 211 ? 26.234 -56.531 -19.234 1 92.25 211 SER A CA 1
ATOM 1708 C C . SER A 1 211 ? 27.016 -55.438 -18.516 1 92.25 211 SER A C 1
ATOM 1710 O O . SER A 1 211 ? 26.453 -54.719 -17.688 1 92.25 211 SER A O 1
ATOM 1712 N N . CYS A 1 212 ? 28.25 -55.312 -18.875 1 94.06 212 CYS A N 1
ATOM 1713 C CA . CYS A 1 212 ? 29.062 -54.25 -18.297 1 94.06 212 CYS A CA 1
ATOM 1714 C C . CYS A 1 212 ? 28.531 -52.875 -18.734 1 94.06 212 CYS A C 1
ATOM 1716 O O . CYS A 1 212 ? 28.438 -51.969 -17.922 1 94.06 212 CYS A O 1
ATOM 1718 N N . LEU A 1 213 ? 28.188 -52.812 -19.938 1 95.38 213 LEU A N 1
ATOM 1719 C CA . LEU A 1 213 ? 27.688 -51.531 -20.453 1 95.38 213 LEU A CA 1
ATOM 1720 C C . LEU A 1 213 ? 26.344 -51.188 -19.812 1 95.38 213 LEU A C 1
ATOM 1722 O O . LEU A 1 213 ? 26.109 -50 -19.484 1 95.38 213 LEU A O 1
ATOM 1726 N N . SER A 1 214 ? 25.531 -52.125 -19.594 1 94.38 214 SER A N 1
ATOM 1727 C CA . SER A 1 214 ? 24.234 -51.875 -18.938 1 94.38 214 SER A CA 1
ATOM 1728 C C . SER A 1 214 ? 24.422 -51.469 -17.484 1 94.38 214 SER A C 1
ATOM 1730 O O . SER A 1 214 ? 23.688 -50.594 -17 1 94.38 214 SER A O 1
ATOM 1732 N N . LEU A 1 215 ? 25.359 -52.094 -16.906 1 94.81 215 LEU A N 1
ATOM 1733 C CA . LEU A 1 215 ? 25.656 -51.719 -15.523 1 94.81 215 LEU A CA 1
ATOM 1734 C C . LEU A 1 215 ? 26.188 -50.312 -15.453 1 94.81 215 LEU A C 1
ATOM 1736 O O . LEU A 1 215 ? 25.797 -49.531 -14.578 1 94.81 215 LEU A O 1
ATOM 1740 N N . ALA A 1 216 ? 27.047 -50 -16.344 1 94.88 216 ALA A N 1
ATOM 1741 C CA . ALA A 1 216 ? 27.578 -48.625 -16.391 1 94.88 216 ALA A CA 1
ATOM 1742 C C . ALA A 1 216 ? 26.453 -47.625 -16.609 1 94.88 216 ALA A C 1
ATOM 1744 O O . ALA A 1 216 ? 26.453 -46.562 -16 1 94.88 216 ALA A O 1
ATOM 1745 N N . LEU A 1 217 ? 25.594 -47.938 -17.422 1 94.56 217 LEU A N 1
ATOM 1746 C CA . LEU A 1 217 ? 24.453 -47.062 -17.719 1 94.56 217 LEU A CA 1
ATOM 1747 C C . LEU A 1 217 ? 23.578 -46.875 -16.484 1 94.56 217 LEU A C 1
ATOM 1749 O O . LEU A 1 217 ? 23.172 -45.75 -16.188 1 94.56 217 LEU A O 1
ATOM 1753 N N . SER A 1 218 ? 23.328 -47.906 -15.797 1 92.12 218 SER A N 1
ATOM 1754 C CA . SER A 1 218 ? 22.531 -47.812 -14.586 1 92.12 218 SER A CA 1
ATOM 1755 C C . SER A 1 218 ? 23.203 -46.938 -13.531 1 92.12 218 SER A C 1
ATOM 1757 O O . SER A 1 218 ? 22.531 -46.219 -12.805 1 92.12 218 SER A O 1
ATOM 1759 N N . CYS A 1 219 ? 24.469 -47.031 -13.484 1 93.25 219 CYS A N 1
ATOM 1760 C CA . CYS A 1 219 ? 25.219 -46.25 -12.516 1 93.25 219 CYS A CA 1
ATOM 1761 C C . CYS A 1 219 ? 25.109 -44.75 -12.828 1 93.25 219 CYS A C 1
ATOM 1763 O O . CYS A 1 219 ? 24.844 -43.938 -11.938 1 93.25 219 CYS A O 1
ATOM 1765 N N . MET A 1 220 ? 25.203 -44.438 -14.094 1 91.12 220 MET A N 1
ATOM 1766 C CA . MET A 1 220 ? 25.219 -43.031 -14.484 1 91.12 220 MET A CA 1
ATOM 1767 C C . MET A 1 220 ? 23.797 -42.469 -14.523 1 91.12 220 MET A C 1
ATOM 1769 O O . MET A 1 220 ? 23.609 -41.25 -14.469 1 91.12 220 MET A O 1
ATOM 1773 N N . SER A 1 221 ? 22.859 -43.25 -14.5 1 88.5 221 SER A N 1
ATOM 1774 C CA . SER A 1 221 ? 21.469 -42.812 -14.539 1 88.5 221 SER A CA 1
ATOM 1775 C C . SER A 1 221 ? 20.906 -42.625 -13.133 1 88.5 221 SER A C 1
ATOM 1777 O O . SER A 1 221 ? 19.734 -42.312 -12.969 1 88.5 221 SER A O 1
ATOM 1779 N N . PHE A 1 222 ? 21.797 -42.781 -12.195 1 88.31 222 PHE A N 1
ATOM 1780 C CA . PHE A 1 222 ? 21.406 -42.625 -10.797 1 88.31 222 PHE A CA 1
ATOM 1781 C C . PHE A 1 222 ? 21.062 -41.188 -10.484 1 88.31 222 PHE A C 1
ATOM 1783 O O . PHE A 1 222 ? 21.719 -40.25 -10.977 1 88.31 222 PHE A O 1
ATOM 1790 N N . ASP A 1 223 ? 20.031 -40.938 -9.773 1 80.88 223 ASP A N 1
ATOM 1791 C CA . ASP A 1 223 ? 19.656 -39.562 -9.359 1 80.88 223 ASP A CA 1
ATOM 1792 C C . ASP A 1 223 ? 20.562 -39.062 -8.242 1 80.88 223 ASP A C 1
ATOM 1794 O O . ASP A 1 223 ? 20.328 -39.344 -7.066 1 80.88 223 ASP A O 1
ATOM 1798 N N . PHE A 1 224 ? 21.5 -38.312 -8.57 1 82.06 224 PHE A N 1
ATOM 1799 C CA . PHE A 1 224 ? 22.562 -37.906 -7.652 1 82.06 224 PHE A CA 1
ATOM 1800 C C . PHE A 1 224 ? 22.062 -36.812 -6.711 1 82.06 224 PHE A C 1
ATOM 1802 O O . PHE A 1 224 ? 22.625 -36.625 -5.629 1 82.06 224 PHE A O 1
ATOM 1809 N N . VAL A 1 225 ? 21.203 -35.75 -7.008 1 68.69 225 VAL A N 1
ATOM 1810 C CA . VAL A 1 225 ? 20.766 -34.625 -6.188 1 68.69 225 VAL A CA 1
ATOM 1811 C C . VAL A 1 225 ? 19.484 -34.969 -5.449 1 68.69 225 VAL A C 1
ATOM 1813 O O . VAL A 1 225 ? 19.172 -34.406 -4.41 1 68.69 225 VAL A O 1
ATOM 1816 N N . GLY A 1 226 ? 18.891 -35.969 -5.668 1 59.53 226 GLY A N 1
ATOM 1817 C CA . GLY A 1 226 ? 17.641 -36.344 -5.031 1 59.53 226 GLY A CA 1
ATOM 1818 C C . GLY A 1 226 ? 16.438 -35.625 -5.59 1 59.53 226 GLY A C 1
ATOM 1819 O O . GLY A 1 226 ? 15.438 -35.438 -4.902 1 59.53 226 GLY A O 1
ATOM 1820 N N . SER A 1 227 ? 16.531 -34.594 -6.387 1 52.84 227 SER A N 1
ATOM 1821 C CA . SER A 1 227 ? 15.43 -33.75 -6.832 1 52.84 227 SER A CA 1
ATOM 1822 C C . SER A 1 227 ? 14.398 -34.562 -7.605 1 52.84 227 SER A C 1
ATOM 1824 O O . SER A 1 227 ? 13.281 -34.094 -7.844 1 52.84 227 SER A O 1
ATOM 1826 N N . PHE A 1 228 ? 13.898 -35.562 -7.078 1 46.28 228 PHE A N 1
ATOM 1827 C CA . PHE A 1 228 ? 12.922 -36.406 -7.77 1 46.28 228 PHE A CA 1
ATOM 1828 C C . PHE A 1 228 ? 12.695 -35.906 -9.195 1 46.28 228 PHE A C 1
ATOM 1830 O O . PHE A 1 228 ? 11.883 -35.031 -9.422 1 46.28 228 PHE A O 1
ATOM 1837 N N . ILE A 1 229 ? 13.547 -35.812 -9.922 1 44.06 229 ILE A N 1
ATOM 1838 C CA . ILE A 1 229 ? 13.375 -35.281 -11.281 1 44.06 229 ILE A CA 1
ATOM 1839 C C . ILE A 1 229 ? 12.242 -36.062 -11.977 1 44.06 229 ILE A C 1
ATOM 1841 O O . ILE A 1 229 ? 12.281 -37.281 -12.062 1 44.06 229 ILE A O 1
ATOM 1845 N N . ASP A 1 230 ? 10.992 -35.656 -11.773 1 43.28 230 ASP A N 1
ATOM 1846 C CA . ASP A 1 230 ? 9.992 -36.188 -12.695 1 43.28 230 ASP A CA 1
ATOM 1847 C C . ASP A 1 230 ? 10.625 -36.594 -14.023 1 43.28 230 ASP A C 1
ATOM 1849 O O . ASP A 1 230 ? 11.578 -35.969 -14.477 1 43.28 230 ASP A O 1
ATOM 1853 N N . GLU A 1 231 ? 10.602 -37.812 -14.336 1 45.25 231 GLU A N 1
ATOM 1854 C CA . GLU A 1 231 ? 11.07 -38.438 -15.562 1 45.25 231 GLU A CA 1
ATOM 1855 C C . GLU A 1 231 ? 10.977 -37.469 -16.75 1 45.25 231 GLU A C 1
ATOM 1857 O O . GLU A 1 231 ? 11.633 -37.688 -17.766 1 45.25 231 GLU A O 1
ATOM 1862 N N . THR A 1 232 ? 9.75 -36.812 -16.828 1 41.69 232 THR A N 1
ATOM 1863 C CA . THR A 1 232 ? 9.602 -36.094 -18.078 1 41.69 232 THR A CA 1
ATOM 1864 C C . THR A 1 232 ? 10.664 -35 -18.219 1 41.69 232 THR A C 1
ATOM 1866 O O . THR A 1 232 ? 10.508 -34.062 -19 1 41.69 232 THR A O 1
ATOM 1869 N N . ILE A 1 233 ? 11.312 -34.688 -17.141 1 41.34 233 ILE A N 1
ATOM 1870 C CA . ILE A 1 233 ? 12.141 -33.5 -17.203 1 41.34 233 ILE A CA 1
ATOM 1871 C C . ILE A 1 233 ? 12.969 -33.5 -18.484 1 41.34 233 ILE A C 1
ATOM 1873 O O . ILE A 1 233 ? 13.422 -34.562 -18.938 1 41.34 233 ILE A O 1
ATOM 1877 N N . ASP A 1 234 ? 13.375 -32.25 -18.766 1 45.78 234 ASP A N 1
ATOM 1878 C CA . ASP A 1 234 ? 14 -31.484 -19.844 1 45.78 234 ASP A CA 1
ATOM 1879 C C . ASP A 1 234 ? 15.352 -32.094 -20.234 1 45.78 234 ASP A C 1
ATOM 1881 O O . ASP A 1 234 ? 16.062 -32.594 -19.375 1 45.78 234 ASP A O 1
ATOM 1885 N N . GLU A 1 235 ? 15.461 -32.594 -21.438 1 54 235 GLU A N 1
ATOM 1886 C CA . GLU A 1 235 ? 16.688 -32.719 -22.203 1 54 235 GLU A CA 1
ATOM 1887 C C . GLU A 1 235 ? 17.828 -31.906 -21.578 1 54 235 GLU A C 1
ATOM 1889 O O . GLU A 1 235 ? 19 -32.188 -21.844 1 54 235 GLU A O 1
ATOM 1894 N N . ASN A 1 236 ? 17.438 -31.016 -20.734 1 57.69 236 ASN A N 1
ATOM 1895 C CA . ASN A 1 236 ? 18.516 -30.141 -20.312 1 57.69 236 ASN A CA 1
ATOM 1896 C C . ASN A 1 236 ? 19 -30.484 -18.906 1 57.69 236 ASN A C 1
ATOM 1898 O O . ASN A 1 236 ? 19.703 -29.703 -18.266 1 57.69 236 ASN A O 1
ATOM 1902 N N . TYR A 1 237 ? 18.719 -31.703 -18.484 1 66.94 237 TYR A N 1
ATOM 1903 C CA . TYR A 1 237 ? 19.125 -32.031 -17.125 1 66.94 237 TYR A CA 1
ATOM 1904 C C . TYR A 1 237 ? 20.594 -32.438 -17.078 1 66.94 237 TYR A C 1
ATOM 1906 O O . TYR A 1 237 ? 21.062 -33.219 -17.906 1 66.94 237 TYR A O 1
ATOM 1914 N N . ASN A 1 238 ? 21.359 -31.781 -16.344 1 79.94 238 ASN A N 1
ATOM 1915 C CA . ASN A 1 238 ? 22.766 -32.125 -16.109 1 79.94 238 ASN A CA 1
ATOM 1916 C C . ASN A 1 238 ? 22.938 -33.094 -14.953 1 79.94 238 ASN A C 1
ATOM 1918 O O . ASN A 1 238 ? 22.188 -33.031 -13.977 1 79.94 238 ASN A O 1
ATOM 1922 N N . ILE A 1 239 ? 23.719 -34.062 -15.227 1 85.75 239 ILE A N 1
ATOM 1923 C CA . ILE A 1 239 ? 24.047 -35.031 -14.195 1 85.75 239 ILE A CA 1
ATOM 1924 C C . ILE A 1 239 ? 25.016 -34.406 -13.188 1 85.75 239 ILE A C 1
ATOM 1926 O O . ILE A 1 239 ? 26.078 -33.906 -13.57 1 85.75 239 ILE A O 1
ATOM 1930 N N . GLN A 1 240 ? 24.688 -34.375 -11.969 1 82.19 240 GLN A N 1
ATOM 1931 C CA . GLN A 1 240 ? 25.484 -33.75 -10.914 1 82.19 240 GLN A CA 1
ATOM 1932 C C . GLN A 1 240 ? 26.312 -34.781 -10.148 1 82.19 240 GLN A C 1
ATOM 1934 O O . GLN A 1 240 ? 25.969 -35.156 -9.016 1 82.19 240 GLN A O 1
ATOM 1939 N N . LEU A 1 241 ? 27.359 -35.156 -10.734 1 87.19 241 LEU A N 1
ATOM 1940 C CA . LEU A 1 241 ? 28.266 -36.094 -10.086 1 87.19 241 LEU A CA 1
ATOM 1941 C C . LEU A 1 241 ? 28.984 -35.438 -8.914 1 87.19 241 LEU A C 1
ATOM 1943 O O . LEU A 1 241 ? 29.312 -34.25 -8.977 1 87.19 241 LEU A O 1
ATOM 1947 N N . PRO A 1 242 ? 29.172 -36.188 -7.855 1 84.06 242 PRO A N 1
ATOM 1948 C CA . PRO A 1 242 ? 29.953 -35.625 -6.742 1 84.06 242 PRO A CA 1
ATOM 1949 C C . PRO A 1 242 ? 31.391 -35.312 -7.129 1 84.06 242 PRO A C 1
ATOM 1951 O O . PRO A 1 242 ? 31.922 -35.906 -8.07 1 84.06 242 PRO A O 1
ATOM 1954 N N . ALA A 1 243 ? 32.125 -34.406 -6.477 1 83 243 ALA A N 1
ATOM 1955 C CA . ALA A 1 243 ? 33.438 -33.875 -6.809 1 83 243 ALA A CA 1
ATOM 1956 C C . ALA A 1 243 ? 34.5 -35 -6.73 1 83 243 ALA A C 1
ATOM 1958 O O . ALA A 1 243 ? 35.5 -34.969 -7.457 1 83 243 ALA A O 1
ATOM 1959 N N . ASN A 1 244 ? 34.219 -36 -5.949 1 84.12 244 ASN A N 1
ATOM 1960 C CA . ASN A 1 244 ? 35.219 -37.062 -5.758 1 84.12 244 ASN A CA 1
ATOM 1961 C C . ASN A 1 244 ? 35.312 -37.938 -6.996 1 84.12 244 ASN A C 1
ATOM 1963 O O . ASN A 1 244 ? 36.281 -38.688 -7.148 1 84.12 244 ASN A O 1
ATOM 1967 N N . TRP A 1 245 ? 34.406 -37.875 -7.887 1 88.69 245 TRP A N 1
ATOM 1968 C CA . TRP A 1 245 ? 34.406 -38.688 -9.102 1 88.69 245 TRP A CA 1
ATOM 1969 C C . TRP A 1 245 ? 35.375 -38.125 -10.133 1 88.69 245 TRP A C 1
ATOM 1971 O O . TRP A 1 245 ? 35.812 -38.844 -11.031 1 88.69 245 TRP A O 1
ATOM 1981 N N . ARG A 1 246 ? 35.75 -36.938 -10.125 1 87.69 246 ARG A N 1
ATOM 1982 C CA . ARG A 1 246 ? 36.469 -36.219 -11.172 1 87.69 246 ARG A CA 1
ATOM 1983 C C . ARG A 1 246 ? 37.812 -36.875 -11.445 1 87.69 246 ARG A C 1
ATOM 1985 O O . ARG A 1 246 ? 38.094 -37.281 -12.578 1 87.69 246 ARG A O 1
ATOM 1992 N N . SER A 1 247 ? 38.594 -36.969 -10.398 1 87.56 247 SER A N 1
ATOM 1993 C CA . SER A 1 247 ? 39.969 -37.5 -10.578 1 87.56 247 SER A CA 1
ATOM 1994 C C . SER A 1 247 ? 39.938 -38.906 -11.102 1 87.56 247 SER A C 1
ATOM 1996 O O . SER A 1 247 ? 40.75 -39.281 -11.977 1 87.56 247 SER A O 1
ATOM 1998 N N . ARG A 1 248 ? 39 -39.688 -10.727 1 89.31 248 ARG A N 1
ATOM 1999 C CA . ARG A 1 248 ? 38.906 -41.062 -11.133 1 89.31 248 ARG A CA 1
ATOM 2000 C C . ARG A 1 248 ? 38.406 -41.188 -12.57 1 89.31 248 ARG A C 1
ATOM 2002 O O . ARG A 1 248 ? 38.844 -42.094 -13.305 1 89.31 248 ARG A O 1
ATOM 2009 N N . LEU A 1 249 ? 37.625 -40.344 -12.961 1 90.88 249 LEU A N 1
ATOM 2010 C CA . LEU A 1 249 ? 37.062 -40.344 -14.312 1 90.88 249 LEU A CA 1
ATOM 2011 C C . LEU A 1 249 ? 38.125 -39.906 -15.32 1 90.88 249 LEU A C 1
ATOM 2013 O O . LEU A 1 249 ? 38.25 -40.5 -16.406 1 90.88 249 LEU A O 1
ATOM 2017 N N . ILE A 1 250 ? 38.906 -38.969 -14.969 1 89.38 250 ILE A N 1
ATOM 2018 C CA . ILE A 1 250 ? 39.938 -38.438 -15.867 1 89.38 250 ILE A CA 1
ATOM 2019 C C . ILE A 1 250 ? 41.031 -39.5 -16.062 1 89.38 250 ILE A C 1
ATOM 2021 O O . ILE A 1 250 ? 41.531 -39.688 -17.172 1 89.38 250 ILE A O 1
ATOM 2025 N N . GLU A 1 251 ? 41.312 -40.125 -15.023 1 88.94 251 GLU A N 1
ATOM 2026 C CA . GLU A 1 251 ? 42.344 -41.125 -15.07 1 88.94 251 GLU A CA 1
ATOM 2027 C C . GLU A 1 251 ? 41.938 -42.281 -15.969 1 88.94 251 GLU A C 1
ATOM 2029 O O . GLU A 1 251 ? 42.75 -42.781 -16.766 1 88.94 251 GLU A O 1
ATOM 2034 N N . ARG A 1 252 ? 40.781 -42.688 -15.977 1 91.69 252 ARG A N 1
ATOM 2035 C CA . ARG A 1 252 ? 40.312 -43.875 -16.719 1 91.69 252 ARG A CA 1
ATOM 2036 C C . ARG A 1 252 ? 39.812 -43.469 -18.094 1 91.69 252 ARG A C 1
ATOM 2038 O O . ARG A 1 252 ? 39.75 -44.281 -19.016 1 91.69 252 ARG A O 1
ATOM 2045 N N . ASN A 1 253 ? 39.406 -42.344 -18.328 1 90.31 253 ASN A N 1
ATOM 2046 C CA . ASN A 1 253 ? 38.938 -41.781 -19.578 1 90.31 253 ASN A CA 1
ATOM 2047 C C . ASN A 1 253 ? 37.906 -42.688 -20.25 1 90.31 253 ASN A C 1
ATOM 2049 O O . ASN A 1 253 ? 38.156 -43.25 -21.328 1 90.31 253 ASN A O 1
ATOM 2053 N N . PRO A 1 254 ? 36.75 -42.844 -19.703 1 94.31 254 PRO A N 1
ATOM 2054 C CA . PRO A 1 254 ? 35.719 -43.719 -20.234 1 94.31 254 PRO A CA 1
ATOM 2055 C C . PRO A 1 254 ? 35.281 -43.312 -21.641 1 94.31 254 PRO A C 1
ATOM 2057 O O . PRO A 1 254 ? 34.875 -44.156 -22.422 1 94.31 254 PRO A O 1
ATOM 2060 N N . VAL A 1 255 ? 35.344 -42.125 -22.078 1 94.94 255 VAL A N 1
ATOM 2061 C CA . VAL A 1 255 ? 34.906 -41.656 -23.391 1 94.94 255 VAL A CA 1
ATOM 2062 C C . VAL A 1 255 ? 35.719 -42.312 -24.484 1 94.94 255 VAL A C 1
ATOM 2064 O O . VAL A 1 255 ? 35.156 -42.875 -25.438 1 94.94 255 VAL A O 1
ATOM 2067 N N . LYS A 1 256 ? 36.969 -42.25 -24.25 1 93.75 256 LYS A N 1
ATOM 2068 C CA . LYS A 1 256 ? 37.844 -42.875 -25.219 1 93.75 256 LYS A CA 1
ATOM 2069 C C . LYS A 1 256 ? 37.594 -44.375 -25.312 1 93.75 256 LYS A C 1
ATOM 2071 O O . LYS A 1 256 ? 37.531 -44.938 -26.406 1 93.75 256 LYS A O 1
ATOM 2076 N N . LEU A 1 257 ? 37.406 -44.938 -24.203 1 94.38 257 LEU A N 1
ATOM 2077 C CA . LEU A 1 257 ? 37.156 -46.375 -24.141 1 94.38 257 LEU A CA 1
ATOM 2078 C C . LEU A 1 257 ? 35.875 -46.719 -24.891 1 94.38 257 LEU A C 1
ATOM 2080 O O . LEU A 1 257 ? 35.875 -47.688 -25.672 1 94.38 257 LEU A O 1
ATOM 2084 N N . PHE A 1 258 ? 34.844 -46.031 -24.75 1 96.19 258 PHE A N 1
ATOM 2085 C CA . PHE A 1 258 ? 33.562 -46.312 -25.359 1 96.19 258 PHE A CA 1
ATOM 2086 C C . PHE A 1 258 ? 33.594 -46.125 -26.875 1 96.19 258 PHE A C 1
ATOM 2088 O O . PHE A 1 258 ? 33 -46.906 -27.609 1 96.19 258 PHE A O 1
ATOM 2095 N N . PHE A 1 259 ? 34.344 -45.188 -27.391 1 94.62 259 PHE A N 1
ATOM 2096 C CA . PHE A 1 259 ? 34.469 -45.031 -28.828 1 94.62 259 PHE A CA 1
ATOM 2097 C C . PHE A 1 259 ? 35.344 -46.125 -29.438 1 94.62 259 PHE A C 1
ATOM 2099 O O . PHE A 1 259 ? 35.125 -46.531 -30.578 1 94.62 259 PHE A O 1
ATOM 2106 N N . GLU A 1 260 ? 36.312 -46.531 -28.625 1 92.88 260 GLU A N 1
ATOM 2107 C CA . GLU A 1 260 ? 37.094 -47.688 -29.078 1 92.88 260 GLU A CA 1
ATOM 2108 C C . GLU A 1 260 ? 36.25 -48.938 -29.172 1 92.88 260 GLU A C 1
ATOM 2110 O O . GLU A 1 260 ? 36.344 -49.719 -30.125 1 92.88 260 GLU A O 1
ATOM 2115 N N . LEU A 1 261 ? 35.438 -49.062 -28.25 1 93.38 261 LEU A N 1
ATOM 2116 C CA . LEU A 1 261 ? 34.531 -50.188 -28.219 1 93.38 261 LEU A CA 1
ATOM 2117 C C . LEU A 1 261 ? 33.5 -50.094 -29.344 1 93.38 261 LEU A C 1
ATOM 2119 O O . LEU A 1 261 ? 33.062 -51.125 -29.891 1 93.38 261 LEU A O 1
ATOM 2123 N N . TYR A 1 262 ? 33.094 -48.906 -29.734 1 94 262 TYR A N 1
ATOM 2124 C CA . TYR A 1 262 ? 32.156 -48.656 -30.828 1 94 262 TYR A CA 1
ATOM 2125 C C . TYR A 1 262 ? 32.625 -49.344 -32.094 1 94 262 TYR A C 1
ATOM 2127 O O . TYR A 1 262 ? 31.828 -49.969 -32.812 1 94 262 TYR A O 1
ATOM 2135 N N . ASP A 1 263 ? 33.875 -49.312 -32.312 1 88.56 263 ASP A N 1
ATOM 2136 C CA . ASP A 1 263 ? 34.438 -49.844 -33.562 1 88.56 263 ASP A CA 1
ATOM 2137 C C . ASP A 1 263 ? 34.5 -51.375 -33.531 1 88.56 263 ASP A C 1
ATOM 2139 O O . ASP A 1 263 ? 34.312 -52.031 -34.562 1 88.56 263 ASP A O 1
ATOM 2143 N N . LYS A 1 264 ? 34.5 -51.906 -32.344 1 89.5 264 LYS A N 1
ATOM 2144 C CA . LYS A 1 264 ? 34.812 -53.312 -32.25 1 89.5 264 LYS A CA 1
ATOM 2145 C C . LYS A 1 264 ? 33.562 -54.156 -32 1 89.5 264 LYS A C 1
ATOM 2147 O O . LYS A 1 264 ? 33.469 -55.312 -32.438 1 89.5 264 LYS A O 1
ATOM 2152 N N . VAL A 1 265 ? 32.594 -53.625 -31.453 1 90.94 265 VAL A N 1
ATOM 2153 C CA . VAL A 1 265 ? 31.438 -54.375 -31.016 1 90.94 265 VAL A CA 1
ATOM 2154 C C . VAL A 1 265 ? 30.453 -54.531 -32.188 1 90.94 265 VAL A C 1
ATOM 2156 O O . VAL A 1 265 ? 30.469 -53.75 -33.125 1 90.94 265 VAL A O 1
ATOM 2159 N N . PRO A 1 266 ? 29.625 -55.531 -32.094 1 89.56 266 PRO A N 1
ATOM 2160 C CA . PRO A 1 266 ? 28.609 -55.719 -33.125 1 89.56 266 PRO A CA 1
ATOM 2161 C C . PRO A 1 266 ? 27.562 -54.594 -33.125 1 89.56 266 PRO A C 1
ATOM 2163 O O . PRO A 1 266 ? 27.422 -53.875 -32.156 1 89.56 266 PRO A O 1
ATOM 2166 N N . ILE A 1 267 ? 26.812 -54.406 -34.188 1 90.31 267 ILE A N 1
ATOM 2167 C CA . ILE A 1 267 ? 25.906 -53.312 -34.469 1 90.31 267 ILE A CA 1
ATOM 2168 C C . ILE A 1 267 ? 24.781 -53.281 -33.438 1 90.31 267 ILE A C 1
ATOM 2170 O O . ILE A 1 267 ? 24.281 -52.219 -33.094 1 90.31 267 ILE A O 1
ATOM 2174 N N . LYS A 1 268 ? 24.453 -54.406 -32.844 1 89.12 268 LYS A N 1
ATOM 2175 C CA . LYS A 1 268 ? 23.344 -54.5 -31.906 1 89.12 268 LYS A CA 1
ATOM 2176 C C . LYS A 1 268 ? 23.703 -53.875 -30.547 1 89.12 268 LYS A C 1
ATOM 2178 O O . LYS A 1 268 ? 22.844 -53.406 -29.828 1 89.12 268 LYS A O 1
ATOM 2183 N N . THR A 1 269 ? 24.984 -53.906 -30.266 1 91.75 269 THR A N 1
ATOM 2184 C CA . THR A 1 269 ? 25.438 -53.438 -28.969 1 91.75 269 THR A CA 1
ATOM 2185 C C . THR A 1 269 ? 25.797 -51.938 -29 1 91.75 269 THR A C 1
ATOM 2187 O O . THR A 1 269 ? 26.031 -51.344 -27.969 1 91.75 269 THR A O 1
ATOM 2190 N N . VAL A 1 270 ? 25.672 -51.344 -30.141 1 93.62 270 VAL A N 1
ATOM 2191 C CA . VAL A 1 270 ? 26.141 -49.969 -30.344 1 93.62 270 VAL A CA 1
ATOM 2192 C C . VAL A 1 270 ? 25.203 -49 -29.656 1 93.62 270 VAL A C 1
ATOM 2194 O O . VAL A 1 270 ? 25.625 -48 -29.078 1 93.62 270 VAL A O 1
ATOM 2197 N N . ALA A 1 271 ? 23.984 -49.312 -29.672 1 94.06 271 ALA A N 1
ATOM 2198 C CA . ALA A 1 271 ? 23 -48.438 -29.047 1 94.06 271 ALA A CA 1
ATOM 2199 C C . ALA A 1 271 ? 23.297 -48.25 -27.562 1 94.06 271 ALA A C 1
ATOM 2201 O O . ALA A 1 271 ? 23.172 -47.125 -27.031 1 94.06 271 ALA A O 1
ATOM 2202 N N . LEU A 1 272 ? 23.688 -49.281 -26.922 1 94.88 272 LEU A N 1
ATOM 2203 C CA . LEU A 1 272 ? 24 -49.219 -25.5 1 94.88 272 LEU A CA 1
ATOM 2204 C C . LEU A 1 272 ? 25.219 -48.344 -25.25 1 94.88 272 LEU A C 1
ATOM 2206 O O . LEU A 1 272 ? 25.281 -47.625 -24.25 1 94.88 272 LEU A O 1
ATOM 2210 N N . ILE A 1 273 ? 26.203 -48.438 -26.094 1 95.5 273 ILE A N 1
ATOM 2211 C CA . ILE A 1 273 ? 27.406 -47.625 -25.984 1 95.5 273 ILE A CA 1
ATOM 2212 C C . ILE A 1 273 ? 27.047 -46.156 -26.125 1 95.5 273 ILE A C 1
ATOM 2214 O O . ILE A 1 273 ? 27.516 -45.312 -25.328 1 95.5 273 ILE A O 1
ATOM 2218 N N . LEU A 1 274 ? 26.219 -45.906 -27.062 1 95.44 274 LEU A N 1
ATOM 2219 C CA . LEU A 1 274 ? 25.844 -44.5 -27.312 1 95.44 274 LEU A CA 1
ATOM 2220 C C . LEU A 1 274 ? 25.047 -43.938 -26.125 1 95.44 274 LEU A C 1
ATOM 2222 O O . LEU A 1 274 ? 25.203 -42.781 -25.766 1 95.44 274 LEU A O 1
ATOM 2226 N N . ARG A 1 275 ? 24.266 -44.719 -25.547 1 94.94 275 ARG A N 1
ATOM 2227 C CA . ARG A 1 275 ? 23.516 -44.312 -24.375 1 94.94 275 ARG A CA 1
ATOM 2228 C C . ARG A 1 275 ? 24.438 -43.906 -23.234 1 94.94 275 ARG A C 1
ATOM 2230 O O . ARG A 1 275 ? 24.172 -42.938 -22.516 1 94.94 275 ARG A O 1
ATOM 2237 N N . ASN A 1 276 ? 25.422 -44.656 -23.047 1 95.31 276 ASN A N 1
ATOM 2238 C CA . ASN A 1 276 ? 26.422 -44.312 -22.031 1 95.31 276 ASN A CA 1
ATOM 2239 C C . ASN A 1 276 ? 27.125 -43 -22.359 1 95.31 276 ASN A C 1
ATOM 2241 O O . ASN A 1 276 ? 27.391 -42.188 -21.469 1 95.31 276 ASN A O 1
ATOM 2245 N N . LEU A 1 277 ? 27.375 -42.875 -23.625 1 94.94 277 LEU A N 1
ATOM 2246 C CA . LEU A 1 277 ? 28.047 -41.656 -24.062 1 94.94 277 LEU A CA 1
ATOM 2247 C C . LEU A 1 277 ? 27.156 -40.438 -23.875 1 94.94 277 LEU A C 1
ATOM 2249 O O . LEU A 1 277 ? 27.641 -39.344 -23.547 1 94.94 277 LEU A O 1
ATOM 2253 N N . ILE A 1 278 ? 25.938 -40.625 -24.094 1 93.88 278 ILE A N 1
ATOM 2254 C CA . ILE A 1 278 ? 24.969 -39.562 -23.891 1 93.88 278 ILE A CA 1
ATOM 2255 C C . ILE A 1 278 ? 24.984 -39.125 -22.422 1 93.88 278 ILE A C 1
ATOM 2257 O O . ILE A 1 278 ? 25.031 -37.906 -22.141 1 93.88 278 ILE A O 1
ATOM 2261 N N . LEU A 1 279 ? 24.984 -40 -21.516 1 92.69 279 LEU A N 1
ATOM 2262 C CA . LEU A 1 279 ? 24.984 -39.656 -20.094 1 92.69 279 LEU A CA 1
ATOM 2263 C C . LEU A 1 279 ? 26.297 -39 -19.703 1 92.69 279 LEU A C 1
ATOM 2265 O O . LEU A 1 279 ? 26.312 -38.094 -18.859 1 92.69 279 LEU A O 1
ATOM 2269 N N . LEU A 1 280 ? 27.391 -39.438 -20.297 1 92.88 280 LEU A N 1
ATOM 2270 C CA . LEU A 1 280 ? 28.688 -38.812 -20.016 1 92.88 280 LEU A CA 1
ATOM 2271 C C . LEU A 1 280 ? 28.719 -37.375 -20.516 1 92.88 280 LEU A C 1
ATOM 2273 O O . LEU A 1 280 ? 29.312 -36.5 -19.875 1 92.88 280 LEU A O 1
ATOM 2277 N N . SER A 1 281 ? 28.094 -37.188 -21.609 1 91.94 281 SER A N 1
ATOM 2278 C CA . SER A 1 281 ? 28.062 -35.844 -22.172 1 91.94 281 SER A CA 1
ATOM 2279 C C . SER A 1 281 ? 27.141 -34.938 -21.359 1 91.94 281 SER A C 1
ATOM 2281 O O . SER A 1 281 ? 27.234 -33.719 -21.453 1 91.94 281 SER A O 1
ATOM 2283 N N . ALA A 1 282 ? 26.344 -35.5 -20.516 1 90.19 282 ALA A N 1
ATOM 2284 C CA . ALA A 1 282 ? 25.375 -34.75 -19.734 1 90.19 282 ALA A CA 1
ATOM 2285 C C . ALA A 1 282 ? 25.953 -34.375 -18.359 1 90.19 282 ALA A C 1
ATOM 2287 O O . ALA A 1 282 ? 25.281 -33.719 -17.562 1 90.19 282 ALA A O 1
ATOM 2288 N N . ILE A 1 283 ? 27.188 -34.656 -18.141 1 90.31 283 ILE A N 1
ATOM 2289 C CA . ILE A 1 283 ? 27.812 -34.312 -16.875 1 90.31 283 ILE A CA 1
ATOM 2290 C C . ILE A 1 283 ? 27.969 -32.781 -16.766 1 90.31 283 ILE A C 1
ATOM 2292 O O . ILE A 1 283 ? 28.344 -32.125 -17.75 1 90.31 283 ILE A O 1
ATOM 2296 N N . ARG A 1 284 ? 27.766 -32.312 -15.609 1 84.88 284 ARG A N 1
ATOM 2297 C CA . ARG A 1 284 ? 27.844 -30.875 -15.383 1 84.88 284 ARG A CA 1
ATOM 2298 C C . ARG A 1 284 ? 29.234 -30.344 -15.711 1 84.88 284 ARG A C 1
ATOM 2300 O O . ARG A 1 284 ? 30.25 -30.938 -15.305 1 84.88 284 ARG A O 1
ATOM 2307 N N . ARG A 1 285 ? 29.297 -29.312 -16.391 1 83.81 285 ARG A N 1
ATOM 2308 C CA . ARG A 1 285 ? 30.531 -28.766 -16.906 1 83.81 285 ARG A CA 1
ATOM 2309 C C . ARG A 1 285 ? 31.422 -28.266 -15.766 1 83.81 285 ARG A C 1
ATOM 2311 O O . ARG A 1 285 ? 32.656 -28.281 -15.875 1 83.81 285 ARG A O 1
ATOM 2318 N N . THR A 1 286 ? 30.875 -27.797 -14.672 1 81.25 286 THR A N 1
ATOM 2319 C CA . THR A 1 286 ? 31.609 -27.172 -13.578 1 81.25 286 THR A CA 1
ATOM 2320 C C . THR A 1 286 ? 32.375 -28.219 -12.758 1 81.25 286 THR A C 1
ATOM 2322 O O . THR A 1 286 ? 33.156 -27.875 -11.875 1 81.25 286 THR A O 1
ATOM 2325 N N . LEU A 1 287 ? 32.062 -29.469 -13.07 1 85.94 287 LEU A N 1
ATOM 2326 C CA . LEU A 1 287 ? 32.781 -30.531 -12.398 1 85.94 287 LEU A CA 1
ATOM 2327 C C . LEU A 1 287 ? 34.281 -30.5 -12.797 1 85.94 287 LEU A C 1
ATOM 2329 O O . LEU A 1 287 ? 35.125 -30.797 -11.977 1 85.94 287 LEU A O 1
ATOM 2333 N N . PHE A 1 288 ? 34.562 -30.078 -14.031 1 87.38 288 PHE A N 1
ATOM 2334 C CA . PHE A 1 288 ? 35.906 -30.109 -14.578 1 87.38 288 PHE A CA 1
ATOM 2335 C C . PHE A 1 288 ? 36.562 -28.734 -14.5 1 87.38 288 PHE A C 1
ATOM 2337 O O . PHE A 1 288 ? 35.875 -27.719 -14.586 1 87.38 288 PHE A O 1
ATOM 2344 N N . ASP A 1 289 ? 37.812 -28.766 -14.281 1 82.81 289 ASP A N 1
ATOM 2345 C CA . ASP A 1 289 ? 38.562 -27.516 -14.453 1 82.81 289 ASP A CA 1
ATOM 2346 C C . ASP A 1 289 ? 38.719 -27.172 -15.93 1 82.81 289 ASP A C 1
ATOM 2348 O O . ASP A 1 289 ? 38.406 -27.984 -16.797 1 82.81 289 ASP A O 1
ATOM 2352 N N . ALA A 1 290 ? 39.25 -26.062 -16.375 1 84.12 290 ALA A N 1
ATOM 2353 C CA . ALA A 1 290 ? 39.312 -25.578 -17.734 1 84.12 290 ALA A CA 1
ATOM 2354 C C . ALA A 1 290 ? 40.156 -26.484 -18.625 1 84.12 290 ALA A C 1
ATOM 2356 O O . ALA A 1 290 ? 39.781 -26.797 -19.75 1 84.12 290 ALA A O 1
ATOM 2357 N N . VAL A 1 291 ? 41.156 -26.969 -18.031 1 87.19 291 VAL A N 1
ATOM 2358 C CA . VAL A 1 291 ? 42.062 -27.797 -18.812 1 87.19 291 VAL A CA 1
ATOM 2359 C C . VAL A 1 291 ? 41.438 -29.188 -19.016 1 87.19 291 VAL A C 1
ATOM 2361 O O . VAL A 1 291 ? 41.438 -29.703 -20.125 1 87.19 291 VAL A O 1
ATOM 2364 N N . ASP A 1 292 ? 40.938 -29.641 -17.953 1 89.38 292 ASP A N 1
ATOM 2365 C CA . ASP A 1 292 ? 40.344 -30.969 -18.031 1 89.38 292 ASP A CA 1
ATOM 2366 C C . ASP A 1 292 ? 39.062 -30.953 -18.875 1 89.38 292 ASP A C 1
ATOM 2368 O O . ASP A 1 292 ? 38.781 -31.922 -19.578 1 89.38 292 ASP A O 1
ATOM 2372 N N . ARG A 1 293 ? 38.438 -29.938 -18.859 1 89.31 293 ARG A N 1
ATOM 2373 C CA . ARG A 1 293 ? 37.219 -29.781 -19.656 1 89.31 293 ARG A CA 1
ATOM 2374 C C . ARG A 1 293 ? 37.531 -29.781 -21.141 1 89.31 293 ARG A C 1
ATOM 2376 O O . ARG A 1 293 ? 36.844 -30.453 -21.922 1 89.31 293 ARG A O 1
ATOM 2383 N N . LYS A 1 294 ? 38.562 -29.156 -21.469 1 90.19 294 LYS A N 1
ATOM 2384 C CA . LYS A 1 294 ? 39 -29.125 -22.875 1 90.19 294 LYS A CA 1
ATOM 2385 C C . LYS A 1 294 ? 39.406 -30.5 -23.359 1 90.19 294 LYS A C 1
ATOM 2387 O O . LYS A 1 294 ? 39.031 -30.922 -24.469 1 90.19 294 LYS A O 1
ATOM 2392 N N . LYS A 1 295 ? 40.094 -31.125 -22.531 1 90.44 295 LYS A N 1
ATOM 2393 C CA . LYS A 1 295 ? 40.5 -32.5 -22.891 1 90.44 295 LYS A CA 1
ATOM 2394 C C . LYS A 1 295 ? 39.281 -33.406 -23.047 1 90.44 295 LYS A C 1
ATOM 2396 O O . LYS A 1 295 ? 39.219 -34.188 -23.984 1 90.44 295 LYS A O 1
ATOM 2401 N N . PHE A 1 296 ? 38.469 -33.312 -22.141 1 91.38 296 PHE A N 1
ATOM 2402 C CA . PHE A 1 296 ? 37.25 -34.125 -22.156 1 91.38 296 PHE A CA 1
ATOM 2403 C C . PHE A 1 296 ? 36.438 -33.844 -23.422 1 91.38 296 PHE A C 1
ATOM 2405 O O . PHE A 1 296 ? 36.031 -34.781 -24.094 1 91.38 296 PHE A O 1
ATOM 2412 N N . LEU A 1 297 ? 36.281 -32.688 -23.812 1 92.5 297 LEU A N 1
ATOM 2413 C CA . LEU A 1 297 ? 35.5 -32.281 -24.984 1 92.5 297 LEU A CA 1
ATOM 2414 C C . LEU A 1 297 ? 36.188 -32.719 -26.266 1 92.5 297 LEU A C 1
ATOM 2416 O O . LEU A 1 297 ? 35.531 -33.094 -27.25 1 92.5 297 LEU A O 1
ATOM 2420 N N . THR A 1 298 ? 37.469 -32.625 -26.203 1 93.44 298 THR A N 1
ATOM 2421 C CA . THR A 1 298 ? 38.219 -33.031 -27.375 1 93.44 298 THR A CA 1
ATOM 2422 C C . THR A 1 298 ? 38 -34.531 -27.656 1 93.44 298 THR A C 1
ATOM 2424 O O . THR A 1 298 ? 37.812 -34.938 -28.797 1 93.44 298 THR A O 1
ATOM 2427 N N . GLU A 1 299 ? 38.031 -35.281 -26.625 1 92.75 299 GLU A N 1
ATOM 2428 C CA . GLU A 1 299 ? 37.812 -36.688 -26.781 1 92.75 299 GLU A CA 1
ATOM 2429 C C . GLU A 1 299 ? 36.406 -37 -27.312 1 92.75 299 GLU A C 1
ATOM 2431 O O . GLU A 1 299 ? 36.219 -37.875 -28.141 1 92.75 299 GLU A O 1
ATOM 2436 N N . LEU A 1 300 ? 35.531 -36.344 -26.828 1 94 300 LEU A N 1
ATOM 2437 C CA . LEU A 1 300 ? 34.156 -36.5 -27.266 1 94 300 LEU A CA 1
ATOM 2438 C C . LEU A 1 300 ? 34 -36.125 -28.75 1 94 300 LEU A C 1
ATOM 2440 O O . LEU A 1 300 ? 33.406 -36.875 -29.516 1 94 300 LEU A O 1
ATOM 2444 N N . LEU A 1 301 ? 34.625 -35.094 -29.219 1 94.56 301 LEU A N 1
ATOM 2445 C CA . LEU A 1 301 ? 34.5 -34.625 -30.594 1 94.56 301 LEU A CA 1
ATOM 2446 C C . LEU A 1 301 ? 35.281 -35.531 -31.547 1 94.56 301 LEU A C 1
ATOM 2448 O O . LEU A 1 301 ? 34.812 -35.781 -32.656 1 94.56 301 LEU A O 1
ATOM 2452 N N . VAL A 1 302 ? 36.344 -35.938 -31.031 1 94.56 302 VAL A N 1
ATOM 2453 C CA . VAL A 1 302 ? 37.125 -36.844 -31.859 1 94.56 302 VAL A CA 1
ATOM 2454 C C . VAL A 1 302 ? 36.344 -38.156 -32.062 1 94.56 302 VAL A C 1
ATOM 2456 O O . VAL A 1 302 ? 36.312 -38.688 -33.188 1 94.56 302 VAL A O 1
ATOM 2459 N N . GLY A 1 303 ? 35.75 -38.594 -31.016 1 94 303 GLY A N 1
ATOM 2460 C CA . GLY A 1 303 ? 34.906 -39.781 -31.141 1 94 303 GLY A CA 1
ATOM 2461 C C . GLY A 1 303 ? 33.75 -39.562 -32.094 1 94 303 GLY A C 1
ATOM 2462 O O . GLY A 1 303 ? 33.438 -40.438 -32.906 1 94 303 GLY A O 1
ATOM 2463 N N . ILE A 1 304 ? 33.094 -38.5 -32.062 1 95.44 304 ILE A N 1
ATOM 2464 C CA . ILE A 1 304 ? 31.969 -38.188 -32.906 1 95.44 304 ILE A CA 1
ATOM 2465 C C . ILE A 1 304 ? 32.438 -38.062 -34.375 1 95.44 304 ILE A C 1
ATOM 2467 O O . ILE A 1 304 ? 31.75 -38.531 -35.281 1 95.44 304 ILE A O 1
ATOM 2471 N N . ARG A 1 305 ? 33.531 -37.469 -34.562 1 94.25 305 ARG A N 1
ATOM 2472 C CA . ARG A 1 305 ? 34.094 -37.344 -35.906 1 94.25 305 ARG A CA 1
ATOM 2473 C C . ARG A 1 305 ? 34.281 -38.719 -36.5 1 94.25 305 ARG A C 1
ATOM 2475 O O . ARG A 1 305 ? 33.938 -38.969 -37.656 1 94.25 305 ARG A O 1
ATOM 2482 N N . MET A 1 306 ? 34.75 -39.562 -35.688 1 93.62 306 MET A N 1
ATOM 2483 C CA . MET A 1 306 ? 35 -40.906 -36.156 1 93.62 306 MET A CA 1
ATOM 2484 C C . MET A 1 306 ? 33.719 -41.594 -36.562 1 93.62 306 MET A C 1
ATOM 2486 O O . MET A 1 306 ? 33.656 -42.25 -37.594 1 93.62 306 MET A O 1
ATOM 2490 N N . VAL A 1 307 ? 32.719 -41.469 -35.812 1 94.62 307 VAL A N 1
ATOM 2491 C CA . VAL A 1 307 ? 31.406 -42.062 -36.094 1 94.62 307 VAL A CA 1
ATOM 2492 C C . VAL A 1 307 ? 30.828 -41.469 -37.375 1 94.62 307 VAL A C 1
ATOM 2494 O O . VAL A 1 307 ? 30.25 -42.188 -38.219 1 94.62 307 VAL A O 1
ATOM 2497 N N . LEU A 1 308 ? 30.984 -40.219 -37.625 1 94.69 308 LEU A N 1
ATOM 2498 C CA . LEU A 1 308 ? 30.406 -39.531 -38.781 1 94.69 308 LEU A CA 1
ATOM 2499 C C . LEU A 1 308 ? 31.172 -39.844 -40.062 1 94.69 308 LEU A C 1
ATOM 2501 O O . LEU A 1 308 ? 30.609 -39.844 -41.156 1 94.69 308 LEU A O 1
ATOM 2505 N N . GLN A 1 309 ? 32.406 -40.156 -39.906 1 92.31 309 GLN A N 1
ATOM 2506 C CA . GLN A 1 309 ? 33.219 -40.5 -41.062 1 92.31 309 GLN A CA 1
ATOM 2507 C C . GLN A 1 309 ? 32.906 -41.906 -41.562 1 92.31 309 GLN A C 1
ATOM 2509 O O . GLN A 1 309 ? 32.906 -42.156 -42.75 1 92.31 309 GLN A O 1
ATOM 2514 N N . TYR A 1 310 ? 32.594 -42.719 -40.594 1 89.19 310 TYR A N 1
ATOM 2515 C CA . TYR A 1 310 ? 32.219 -44.094 -40.969 1 89.19 310 TYR A CA 1
ATOM 2516 C C . TYR A 1 310 ? 30.875 -44.469 -40.375 1 89.19 310 TYR A C 1
ATOM 2518 O O . TYR A 1 310 ? 30.797 -45.25 -39.438 1 89.19 310 TYR A O 1
ATOM 2526 N N . PRO A 1 311 ? 29.797 -44.062 -41.156 1 88.12 311 PRO A N 1
ATOM 2527 C CA . PRO A 1 311 ? 28.469 -44.219 -40.531 1 88.12 311 PRO A CA 1
ATOM 2528 C C . PRO A 1 311 ? 27.828 -45.562 -40.875 1 88.12 311 PRO A C 1
ATOM 2530 O O . PRO A 1 311 ? 26.609 -45.656 -40.969 1 88.12 311 PRO A O 1
ATOM 2533 N N . ARG A 1 312 ? 28.453 -46.656 -40.875 1 88.75 312 ARG A N 1
ATOM 2534 C CA . ARG A 1 312 ? 27.891 -47.938 -41.219 1 88.75 312 ARG A CA 1
ATOM 2535 C C . ARG A 1 312 ? 26.984 -48.469 -40.125 1 88.75 312 ARG A C 1
ATOM 2537 O O . ARG A 1 312 ? 25.906 -49 -40.406 1 88.75 312 ARG A O 1
ATOM 2544 N N . LYS A 1 313 ? 27.359 -48.188 -39 1 91.5 313 LYS A N 1
ATOM 2545 C CA . LYS A 1 313 ? 26.609 -48.719 -37.875 1 91.5 313 LYS A CA 1
ATOM 2546 C C . LYS A 1 313 ? 25.375 -47.875 -37.562 1 91.5 313 LYS A C 1
ATOM 2548 O O . LYS A 1 313 ? 24.531 -48.25 -36.781 1 91.5 313 LYS A O 1
ATOM 2553 N N . LEU A 1 314 ? 25.25 -46.75 -38.219 1 90.06 314 LEU A N 1
ATOM 2554 C CA . LEU A 1 314 ? 24.109 -45.844 -38 1 90.06 314 LEU A CA 1
ATOM 2555 C C . LEU A 1 314 ? 22.953 -46.188 -38.906 1 90.06 314 LEU A C 1
ATOM 2557 O O . LEU A 1 314 ? 21.906 -45.531 -38.875 1 90.06 314 LEU A O 1
ATOM 2561 N N . GLU A 1 315 ? 23.062 -47.25 -39.562 1 87 315 GLU A N 1
ATOM 2562 C CA . GLU A 1 315 ? 22 -47.719 -40.469 1 87 315 GLU A CA 1
ATOM 2563 C C . GLU A 1 315 ? 20.859 -48.344 -39.688 1 87 315 GLU A C 1
ATOM 2565 O O . GLU A 1 315 ? 19.719 -48.406 -40.156 1 87 315 GLU A O 1
ATOM 2570 N N . GLU A 1 316 ? 21.172 -48.688 -38.438 1 88.62 316 GLU A N 1
ATOM 2571 C CA . GLU A 1 316 ? 20.125 -49.188 -37.562 1 88.62 316 GLU A CA 1
ATOM 2572 C C . GLU A 1 316 ? 19.375 -48.031 -36.875 1 88.62 316 GLU A C 1
ATOM 2574 O O . GLU A 1 316 ? 20 -47.094 -36.406 1 88.62 316 GLU A O 1
ATOM 2579 N N . SER A 1 317 ? 18.141 -48.156 -36.906 1 88.44 317 SER A N 1
ATOM 2580 C CA . SER A 1 317 ? 17.266 -47.094 -36.469 1 88.44 317 SER A CA 1
ATOM 2581 C C . SER A 1 317 ? 17.562 -46.688 -35.031 1 88.44 317 SER A C 1
ATOM 2583 O O . SER A 1 317 ? 17.625 -45.5 -34.688 1 88.44 317 SER A O 1
ATOM 2585 N N . ASP A 1 318 ? 17.75 -47.625 -34.156 1 90.25 318 ASP A N 1
ATOM 2586 C CA . ASP A 1 318 ? 18.016 -47.344 -32.75 1 90.25 318 ASP A CA 1
ATOM 2587 C C . ASP A 1 318 ? 19.359 -46.625 -32.594 1 90.25 318 ASP A C 1
ATOM 2589 O O . ASP A 1 318 ? 19.469 -45.688 -31.781 1 90.25 318 ASP A O 1
ATOM 2593 N N . ASN A 1 319 ? 20.359 -47.094 -33.312 1 92.5 319 ASN A N 1
ATOM 2594 C CA . ASN A 1 319 ? 21.688 -46.438 -33.25 1 92.5 319 ASN A CA 1
ATOM 2595 C C . ASN A 1 319 ? 21.641 -45.031 -33.75 1 92.5 319 ASN A C 1
ATOM 2597 O O . ASN A 1 319 ? 22.266 -44.125 -33.188 1 92.5 319 ASN A O 1
ATOM 2601 N N . PHE A 1 320 ? 20.812 -44.938 -34.75 1 91.56 320 PHE A N 1
ATOM 2602 C CA . PHE A 1 320 ? 20.672 -43.594 -35.344 1 91.56 320 PHE A CA 1
ATOM 2603 C C . PHE A 1 320 ? 20.031 -42.625 -34.344 1 91.56 320 PHE A C 1
ATOM 2605 O O . PHE A 1 320 ? 20.531 -41.531 -34.125 1 91.56 320 PHE A O 1
ATOM 2612 N N . HIS A 1 321 ? 19.016 -43.062 -33.75 1 91.5 321 HIS A N 1
ATOM 2613 C CA . HIS A 1 321 ? 18.266 -42.25 -32.781 1 91.5 321 HIS A CA 1
ATOM 2614 C C . HIS A 1 321 ? 19.156 -41.844 -31.609 1 91.5 321 HIS A C 1
ATOM 2616 O O . HIS A 1 321 ? 19.203 -40.688 -31.219 1 91.5 321 HIS A O 1
ATOM 2622 N N . GLU A 1 322 ? 19.859 -42.781 -31.016 1 93.44 322 GLU A N 1
ATOM 2623 C CA . GLU A 1 322 ? 20.719 -42.5 -29.859 1 93.44 322 GLU A CA 1
ATOM 2624 C C . GLU A 1 322 ? 21.859 -41.562 -30.219 1 93.44 322 GLU A C 1
ATOM 2626 O O . GLU A 1 322 ? 22.297 -40.75 -29.406 1 93.44 322 GLU A O 1
ATOM 2631 N N . PHE A 1 323 ? 22.312 -41.719 -31.406 1 93.75 323 PHE A N 1
ATOM 2632 C CA . PHE A 1 323 ? 23.391 -40.844 -31.844 1 93.75 323 PHE A CA 1
ATOM 2633 C C . PHE A 1 323 ? 22.891 -39.406 -31.984 1 93.75 323 PHE A C 1
ATOM 2635 O O . PHE A 1 323 ? 23.594 -38.469 -31.625 1 93.75 323 PHE A O 1
ATOM 2642 N N . CYS A 1 324 ? 21.703 -39.281 -32.562 1 92.62 324 CYS A N 1
ATOM 2643 C CA . CYS A 1 324 ? 21.125 -37.969 -32.625 1 92.62 324 CYS A CA 1
ATOM 2644 C C . CYS A 1 324 ? 20.969 -37.344 -31.25 1 92.62 324 CYS A C 1
ATOM 2646 O O . CYS A 1 324 ? 21.203 -36.156 -31.062 1 92.62 324 CYS A O 1
ATOM 2648 N N . ARG A 1 325 ? 20.578 -38.125 -30.312 1 92.06 325 ARG A N 1
ATOM 2649 C CA . ARG A 1 325 ? 20.453 -37.656 -28.938 1 92.06 325 ARG A CA 1
ATOM 2650 C C . ARG A 1 325 ? 21.797 -37.219 -28.391 1 92.06 325 ARG A C 1
ATOM 2652 O O . ARG A 1 325 ? 21.875 -36.219 -27.656 1 92.06 325 ARG A O 1
ATOM 2659 N N . LEU A 1 326 ? 22.812 -37.906 -28.766 1 93.62 326 LEU A N 1
ATOM 2660 C CA . LEU A 1 326 ? 24.156 -37.594 -28.312 1 93.62 326 LEU A CA 1
ATOM 2661 C C . LEU A 1 326 ? 24.578 -36.219 -28.844 1 93.62 326 LEU A C 1
ATOM 2663 O O . LEU A 1 326 ? 25.094 -35.375 -28.094 1 93.62 326 LEU A O 1
ATOM 2667 N N . ILE A 1 327 ? 24.266 -36.062 -30.062 1 92.69 327 ILE A N 1
ATOM 2668 C CA . ILE A 1 327 ? 24.625 -34.812 -30.703 1 92.69 327 ILE A CA 1
ATOM 2669 C C . ILE A 1 327 ? 23.891 -33.625 -30.031 1 92.69 327 ILE A C 1
ATOM 2671 O O . ILE A 1 327 ? 24.5 -32.594 -29.75 1 92.69 327 ILE A O 1
ATOM 2675 N N . SER A 1 328 ? 22.703 -33.812 -29.797 1 92.06 328 SER A N 1
ATOM 2676 C CA . SER A 1 328 ? 21.891 -32.781 -29.172 1 92.06 328 SER A CA 1
ATOM 2677 C C . SER A 1 328 ? 22.391 -32.469 -27.766 1 92.06 328 SER A C 1
ATOM 2679 O O . SER A 1 328 ? 22.438 -31.281 -27.375 1 92.06 328 SER A O 1
ATOM 2681 N N . ARG A 1 329 ? 22.812 -33.406 -27.078 1 90.44 329 ARG A N 1
ATOM 2682 C CA . ARG A 1 329 ? 23.219 -33.25 -25.672 1 90.44 329 ARG A CA 1
ATOM 2683 C C . ARG A 1 329 ? 24.531 -32.469 -25.578 1 90.44 329 ARG A C 1
ATOM 2685 O O . ARG A 1 329 ? 24.75 -31.734 -24.609 1 90.44 329 ARG A O 1
ATOM 2692 N N . ILE A 1 330 ? 25.344 -32.594 -26.469 1 88.81 330 ILE A N 1
ATOM 2693 C CA . ILE A 1 330 ? 26.641 -31.938 -26.438 1 88.81 330 ILE A CA 1
ATOM 2694 C C . ILE A 1 330 ? 26.469 -30.422 -26.406 1 88.81 330 ILE A C 1
ATOM 2696 O O . ILE A 1 330 ? 27.078 -29.734 -25.562 1 88.81 330 ILE A O 1
ATOM 2700 N N . LYS A 1 331 ? 25.641 -29.969 -27.219 1 89.06 331 LYS A N 1
ATOM 2701 C CA . LYS A 1 331 ? 25.469 -28.516 -27.25 1 89.06 331 LYS A CA 1
ATOM 2702 C C . LYS A 1 331 ? 24.641 -28.047 -26.062 1 89.06 331 LYS A C 1
ATOM 2704 O O . LYS A 1 331 ? 24.844 -26.938 -25.547 1 89.06 331 LYS A O 1
ATOM 2709 N N . SER A 1 332 ? 23.797 -28.844 -25.594 1 86.75 332 SER A N 1
ATOM 2710 C CA . SER A 1 332 ? 22.938 -28.453 -24.484 1 86.75 332 SER A CA 1
ATOM 2711 C C . SER A 1 332 ? 23.75 -28.266 -23.203 1 86.75 332 SER A C 1
ATOM 2713 O O . SER A 1 332 ? 23.438 -27.391 -22.391 1 86.75 332 SER A O 1
ATOM 2715 N N . ASN A 1 333 ? 24.75 -28.969 -23.125 1 85.31 333 ASN A N 1
ATOM 2716 C CA . ASN A 1 333 ? 25.516 -28.953 -21.875 1 85.31 333 ASN A CA 1
ATOM 2717 C C . ASN A 1 333 ? 26.719 -28.016 -21.969 1 85.31 333 ASN A C 1
ATOM 2719 O O . ASN A 1 333 ? 27.078 -27.359 -21 1 85.31 333 ASN A O 1
ATOM 2723 N N . PHE A 1 334 ? 27.297 -27.906 -23.188 1 87.12 334 PHE A N 1
ATOM 2724 C CA . PHE A 1 334 ? 28.531 -27.156 -23.312 1 87.12 334 PHE A CA 1
ATOM 2725 C C . PHE A 1 334 ? 28.297 -25.844 -24.062 1 87.12 334 PHE A C 1
ATOM 2727 O O . PHE A 1 334 ? 27.422 -25.766 -24.922 1 87.12 334 PHE A O 1
ATOM 2734 N N . GLN A 1 335 ? 29.172 -24.844 -23.766 1 87.19 335 GLN A N 1
ATOM 2735 C CA . GLN A 1 335 ? 29.047 -23.531 -24.406 1 87.19 335 GLN A CA 1
ATOM 2736 C C . GLN A 1 335 ? 29.719 -23.516 -25.766 1 87.19 335 GLN A C 1
ATOM 2738 O O . GLN A 1 335 ? 30.688 -24.25 -26 1 87.19 335 GLN A O 1
ATOM 2743 N N . LEU A 1 336 ? 29.172 -22.75 -26.578 1 88.19 336 LEU A N 1
ATOM 2744 C CA . LEU A 1 336 ? 29.688 -22.656 -27.938 1 88.19 336 LEU A CA 1
ATOM 2745 C C . LEU A 1 336 ? 31.156 -22.219 -27.938 1 88.19 336 LEU A C 1
ATOM 2747 O O . LEU A 1 336 ? 31.953 -22.734 -28.719 1 88.19 336 LEU A O 1
ATOM 2751 N N . LEU A 1 337 ? 31.469 -21.312 -27.016 1 84.5 337 LEU A N 1
ATOM 2752 C CA . LEU A 1 337 ? 32.844 -20.797 -26.953 1 84.5 337 LEU A CA 1
ATOM 2753 C C . LEU A 1 337 ? 33.812 -21.922 -26.609 1 84.5 337 LEU A C 1
ATOM 2755 O O . LEU A 1 337 ? 34.938 -21.938 -27.109 1 84.5 337 LEU A O 1
ATOM 2759 N N . GLU A 1 338 ? 33.344 -22.844 -25.859 1 87.75 338 GLU A N 1
ATOM 2760 C CA . GLU A 1 338 ? 34.188 -23.984 -25.484 1 87.75 338 GLU A CA 1
ATOM 2761 C C . GLU A 1 338 ? 34.344 -24.938 -26.672 1 87.75 338 GLU A C 1
ATOM 2763 O O . GLU A 1 338 ? 35.438 -25.531 -26.828 1 87.75 338 GLU A O 1
ATOM 2768 N N . LEU A 1 339 ? 33.375 -25.047 -27.422 1 89.31 339 LEU A N 1
ATOM 2769 C CA . LEU A 1 339 ? 33.406 -25.953 -28.578 1 89.31 339 LEU A CA 1
ATOM 2770 C C . LEU A 1 339 ? 34.281 -25.359 -29.688 1 89.31 339 LEU A C 1
ATOM 2772 O O . LEU A 1 339 ? 35.062 -26.078 -30.312 1 89.31 339 LEU A O 1
ATOM 2776 N N . VAL A 1 340 ? 34.188 -24.125 -29.953 1 87.94 340 VAL A N 1
ATOM 2777 C CA . VAL A 1 340 ? 34.875 -23.453 -31.047 1 87.94 340 VAL A CA 1
ATOM 2778 C C . VAL A 1 340 ? 36.375 -23.453 -30.781 1 87.94 340 VAL A C 1
ATOM 2780 O O . VAL A 1 340 ? 37.188 -23.469 -31.719 1 87.94 340 VAL A O 1
ATOM 2783 N N . ASN A 1 341 ? 36.688 -23.422 -29.578 1 86.06 341 ASN A N 1
ATOM 2784 C CA . ASN A 1 341 ? 38.094 -23.375 -29.219 1 86.06 341 ASN A CA 1
ATOM 2785 C C . ASN A 1 341 ? 38.781 -24.719 -29.469 1 86.06 341 ASN A C 1
ATOM 2787 O O . ASN A 1 341 ? 40 -24.812 -29.406 1 86.06 341 ASN A O 1
ATOM 2791 N N . ILE A 1 342 ? 38.031 -25.672 -29.734 1 89.75 342 ILE A N 1
ATOM 2792 C CA . ILE A 1 342 ? 38.594 -26.984 -30.047 1 89.75 342 ILE A CA 1
ATOM 2793 C C . ILE A 1 342 ? 38.844 -27.078 -31.547 1 89.75 342 ILE A C 1
ATOM 2795 O O . ILE A 1 342 ? 38 -26.766 -32.375 1 89.75 342 ILE A O 1
ATOM 2799 N N . ARG A 1 343 ? 39.938 -27.562 -31.938 1 85.88 343 ARG A N 1
ATOM 2800 C CA . ARG A 1 343 ? 40.406 -27.578 -33.312 1 85.88 343 ARG A CA 1
ATOM 2801 C C . ARG A 1 343 ? 39.5 -28.453 -34.188 1 85.88 343 ARG A C 1
ATOM 2803 O O . ARG A 1 343 ? 39.188 -28.094 -35.344 1 85.88 343 ARG A O 1
ATOM 2810 N N . GLU A 1 344 ? 39.031 -29.453 -33.656 1 87.81 344 GLU A N 1
ATOM 2811 C CA . GLU A 1 344 ? 38.25 -30.438 -34.438 1 87.81 344 GLU A CA 1
ATOM 2812 C C . GLU A 1 344 ? 36.812 -29.953 -34.656 1 87.81 344 GLU A C 1
ATOM 2814 O O . GLU A 1 344 ? 36.094 -30.516 -35.5 1 87.81 344 GLU A O 1
ATOM 2819 N N . PHE A 1 345 ? 36.562 -28.922 -34.125 1 90.06 345 PHE A N 1
ATOM 2820 C CA . PHE A 1 345 ? 35.156 -28.562 -34.094 1 90.06 345 PHE A CA 1
ATOM 2821 C C . PHE A 1 345 ? 34.688 -28.094 -35.469 1 90.06 345 PHE A C 1
ATOM 2823 O O . PHE A 1 345 ? 33.562 -28.422 -35.875 1 90.06 345 PHE A O 1
ATOM 2830 N N . THR A 1 346 ? 35.469 -27.5 -36.188 1 87.62 346 THR A N 1
ATOM 2831 C CA . THR A 1 346 ? 35.062 -27 -37.5 1 87.62 346 THR A CA 1
ATOM 2832 C C . THR A 1 346 ? 34.719 -28.156 -38.438 1 87.62 346 THR A C 1
ATOM 2834 O O . THR A 1 346 ? 33.719 -28.109 -39.156 1 87.62 346 THR A O 1
ATOM 2837 N N . GLU A 1 347 ? 35.531 -29.109 -38.312 1 90.62 347 GLU A N 1
ATOM 2838 C CA . GLU A 1 347 ? 35.281 -30.281 -39.125 1 90.62 347 GLU A CA 1
ATOM 2839 C C . GLU A 1 347 ? 34.031 -31.031 -38.688 1 90.62 347 GLU A C 1
ATOM 2841 O O . GLU A 1 347 ? 33.25 -31.5 -39.5 1 90.62 347 GLU A O 1
ATOM 2846 N N . VAL A 1 348 ? 33.906 -31.094 -37.469 1 92.81 348 VAL A N 1
ATOM 2847 C CA . VAL A 1 348 ? 32.781 -31.844 -36.906 1 92.81 348 VAL A CA 1
ATOM 2848 C C . VAL A 1 348 ? 31.469 -31.141 -37.25 1 92.81 348 VAL A C 1
ATOM 2850 O O . VAL A 1 348 ? 30.469 -31.797 -37.531 1 92.81 348 VAL A O 1
ATOM 2853 N N . VAL A 1 349 ? 31.469 -29.859 -37.312 1 92 349 VAL A N 1
ATOM 2854 C CA . VAL A 1 349 ? 30.25 -29.125 -37.594 1 92 349 VAL A CA 1
ATOM 2855 C C . VAL A 1 349 ? 29.844 -29.375 -39.062 1 92 349 VAL A C 1
ATOM 2857 O O . VAL A 1 349 ? 28.656 -29.531 -39.375 1 92 349 VAL A O 1
ATOM 2860 N N . SER A 1 350 ? 30.812 -29.438 -39.844 1 92.38 350 SER A N 1
ATOM 2861 C CA . SER A 1 350 ? 30.531 -29.719 -41.25 1 92.38 350 SER A CA 1
ATOM 2862 C C . SER A 1 350 ? 29.969 -31.125 -41.438 1 92.38 350 SER A C 1
ATOM 2864 O O . SER A 1 350 ? 29.016 -31.328 -42.188 1 92.38 350 SER A O 1
ATOM 2866 N N . LEU A 1 351 ? 30.516 -31.984 -40.719 1 94.19 351 LEU A N 1
ATOM 2867 C CA . LEU A 1 351 ? 30.047 -33.375 -40.781 1 94.19 351 LEU A CA 1
ATOM 2868 C C . LEU A 1 351 ? 28.656 -33.5 -40.188 1 94.19 351 LEU A C 1
ATOM 2870 O O . LEU A 1 351 ? 27.812 -34.25 -40.719 1 94.19 351 LEU A O 1
ATOM 2874 N N . ILE A 1 352 ? 28.469 -32.812 -39.188 1 94.38 352 ILE A N 1
ATOM 2875 C CA . ILE A 1 352 ? 27.156 -32.844 -38.531 1 94.38 352 ILE A CA 1
ATOM 2876 C C . ILE A 1 352 ? 26.109 -32.219 -39.469 1 94.38 352 ILE A C 1
ATOM 2878 O O . ILE A 1 352 ? 24.969 -32.688 -39.531 1 94.38 352 ILE A O 1
ATOM 2882 N N . THR A 1 353 ? 26.438 -31.219 -40.219 1 94.62 353 THR A N 1
ATOM 2883 C CA . THR A 1 353 ? 25.531 -30.625 -41.188 1 94.62 353 THR A CA 1
ATOM 2884 C C . THR A 1 353 ? 25.125 -31.641 -42.25 1 94.62 353 THR A C 1
ATOM 2886 O O . THR A 1 353 ? 23.938 -31.812 -42.531 1 94.62 353 THR A O 1
ATOM 2889 N N . ASP A 1 354 ? 26.109 -32.312 -42.656 1 93.62 354 ASP A N 1
ATOM 2890 C CA . ASP A 1 354 ? 25.828 -33.344 -43.656 1 93.62 354 ASP A CA 1
ATOM 2891 C C . ASP A 1 354 ? 24.984 -34.469 -43.062 1 93.62 354 ASP A C 1
ATOM 2893 O O . ASP A 1 354 ? 24.062 -34.969 -43.719 1 93.62 354 ASP A O 1
ATOM 2897 N N . PHE A 1 355 ? 25.344 -34.781 -41.938 1 93.06 355 PHE A N 1
ATOM 2898 C CA . PHE A 1 355 ? 24.578 -35.812 -41.219 1 93.06 355 PHE A CA 1
ATOM 2899 C C . PHE A 1 355 ? 23.141 -35.375 -41.031 1 93.06 355 PHE A C 1
ATOM 2901 O O . PHE A 1 355 ? 22.219 -36.188 -41.188 1 93.06 355 PHE A O 1
ATOM 2908 N N . THR A 1 356 ? 22.938 -34.188 -40.719 1 93.44 356 THR A N 1
ATOM 2909 C CA . THR A 1 356 ? 21.594 -33.656 -40.469 1 93.44 356 THR A CA 1
ATOM 2910 C C . THR A 1 356 ? 20.797 -33.656 -41.781 1 93.44 356 THR A C 1
ATOM 2912 O O . THR A 1 356 ? 19.609 -34.031 -41.781 1 93.44 356 THR A O 1
ATOM 2915 N N . LEU A 1 357 ? 21.422 -33.312 -42.875 1 93.56 357 LEU A N 1
ATOM 2916 C CA . LEU A 1 357 ? 20.75 -33.312 -44.188 1 93.56 357 LEU A CA 1
ATOM 2917 C C . LEU A 1 357 ? 20.297 -34.719 -44.562 1 93.56 357 LEU A C 1
ATOM 2919 O O . LEU A 1 357 ? 19.141 -34.906 -44.938 1 93.56 357 LEU A O 1
ATOM 2923 N N . LYS A 1 358 ? 21.125 -35.656 -44.25 1 89.5 358 LYS A N 1
ATOM 2924 C CA . LYS A 1 358 ? 20.781 -37.031 -44.531 1 89.5 358 LYS A CA 1
ATOM 2925 C C . LYS A 1 358 ? 19.766 -37.562 -43.531 1 89.5 358 LYS A C 1
ATOM 2927 O O . LYS A 1 358 ? 18.922 -38.406 -43.875 1 89.5 358 LYS A O 1
ATOM 2932 N N . GLY A 1 359 ? 19.984 -37.125 -42.438 1 89.38 359 GLY A N 1
ATOM 2933 C CA . GLY A 1 359 ? 19.062 -37.531 -41.375 1 89.38 359 GLY A CA 1
ATOM 2934 C C . GLY A 1 359 ? 17.625 -37.156 -41.688 1 89.38 359 GLY A C 1
ATOM 2935 O O . GLY A 1 359 ? 16.703 -37.906 -41.375 1 89.38 359 GLY A O 1
ATOM 2936 N N . PHE A 1 360 ? 17.375 -36 -42.344 1 91 360 PHE A N 1
ATOM 2937 C CA . PHE A 1 360 ? 16.031 -35.562 -42.719 1 91 360 PHE A CA 1
ATOM 2938 C C . PHE A 1 360 ? 15.438 -36.469 -43.781 1 91 360 PHE A C 1
ATOM 2940 O O . PHE A 1 360 ? 14.234 -36.719 -43.812 1 91 360 PHE A O 1
ATOM 2947 N N . GLU A 1 361 ? 16.266 -37 -44.531 1 84.75 361 GLU A N 1
ATOM 2948 C CA . GLU A 1 361 ? 15.82 -37.844 -45.625 1 84.75 361 GLU A CA 1
ATOM 2949 C C . GLU A 1 361 ? 15.43 -39.219 -45.094 1 84.75 361 GLU A C 1
ATOM 2951 O O . GLU A 1 361 ? 14.414 -39.812 -45.5 1 84.75 361 GLU A O 1
ATOM 2956 N N . VAL A 1 362 ? 16.219 -39.625 -44.125 1 80.88 362 VAL A N 1
ATOM 2957 C CA . VAL A 1 362 ? 16.031 -40.969 -43.625 1 80.88 362 VAL A CA 1
ATOM 2958 C C . VAL A 1 362 ? 14.898 -40.969 -42.594 1 80.88 362 VAL A C 1
ATOM 2960 O O . VAL A 1 362 ? 14.336 -42.031 -42.281 1 80.88 362 VAL A O 1
ATOM 2963 N N . ALA A 1 363 ? 14.578 -39.906 -42.125 1 74.75 363 ALA A N 1
ATOM 2964 C CA . ALA A 1 363 ? 13.586 -39.781 -41.062 1 74.75 363 ALA A CA 1
ATOM 2965 C C . ALA A 1 363 ? 12.234 -40.344 -41.5 1 74.75 363 ALA A C 1
ATOM 2967 O O . ALA A 1 363 ? 11.453 -40.812 -40.688 1 74.75 363 ALA A O 1
ATOM 2968 N N . GLU A 1 364 ? 12.094 -40.438 -42.688 1 70 364 GLU A N 1
ATOM 2969 C CA . GLU A 1 364 ? 10.875 -41.031 -43.219 1 70 364 GLU A CA 1
ATOM 2970 C C . GLU A 1 364 ? 10.797 -42.5 -42.875 1 70 364 GLU A C 1
ATOM 2972 O O . GLU A 1 364 ? 9.719 -43.031 -42.562 1 70 364 GLU A O 1
ATOM 2977 N N . ALA A 1 365 ? 12.023 -43.062 -42.75 1 72.19 365 ALA A N 1
ATOM 2978 C CA . ALA A 1 365 ? 12.086 -44.5 -42.5 1 72.19 365 ALA A CA 1
ATOM 2979 C C . ALA A 1 365 ? 12.242 -44.781 -41 1 72.19 365 ALA A C 1
ATOM 2981 O O . ALA A 1 365 ? 11.68 -45.75 -40.5 1 72.19 365 ALA A O 1
ATOM 2982 N N . PHE A 1 366 ? 12.992 -43.969 -40.344 1 72.94 366 PHE A N 1
ATOM 2983 C CA . PHE A 1 366 ? 13.391 -44.281 -38.969 1 72.94 366 PHE A CA 1
ATOM 2984 C C . PHE A 1 366 ? 12.461 -43.625 -37.969 1 72.94 366 PHE A C 1
ATOM 2986 O O . PHE A 1 366 ? 12.438 -44.031 -36.781 1 72.94 366 PHE A O 1
ATOM 2993 N N . GLY A 1 367 ? 11.641 -42.844 -38.344 1 71.94 367 GLY A N 1
ATOM 2994 C CA . GLY A 1 367 ? 10.75 -42.188 -37.406 1 71.94 367 GLY A CA 1
ATOM 2995 C C . GLY A 1 367 ? 11.055 -40.719 -37.219 1 71.94 367 GLY A C 1
ATOM 2996 O O . GLY A 1 367 ? 12.211 -40.312 -37.344 1 71.94 367 GLY A O 1
ATOM 2997 N N . GLN A 1 368 ? 10.148 -39.906 -36.75 1 79.5 368 GLN A N 1
ATOM 2998 C CA . GLN A 1 368 ? 10.195 -38.469 -36.656 1 79.5 368 GLN A CA 1
ATOM 2999 C C . GLN A 1 368 ? 10.805 -38 -35.344 1 79.5 368 GLN A C 1
ATOM 3001 O O . GLN A 1 368 ? 11.234 -36.875 -35.188 1 79.5 368 GLN A O 1
ATOM 3006 N N . ASN A 1 369 ? 11.031 -38.844 -34.375 1 81.38 369 ASN A N 1
ATOM 3007 C CA . ASN A 1 369 ? 11.539 -38.469 -33.062 1 81.38 369 ASN A CA 1
ATOM 3008 C C . ASN A 1 369 ? 13 -38.031 -33.125 1 81.38 369 ASN A C 1
ATOM 3010 O O . ASN A 1 369 ? 13.438 -37.188 -32.344 1 81.38 369 ASN A O 1
ATOM 3014 N N . SER A 1 370 ? 13.727 -38.625 -34.031 1 87.25 370 SER A N 1
ATOM 3015 C CA . SER A 1 370 ? 15.141 -38.312 -34.188 1 87.25 370 SER A CA 1
ATOM 3016 C C . SER A 1 370 ? 15.336 -36.906 -34.719 1 87.25 370 SER A C 1
ATOM 3018 O O . SER A 1 370 ? 16.328 -36.219 -34.406 1 87.25 370 SER A O 1
ATOM 3020 N N . VAL A 1 371 ? 14.344 -36.469 -35.5 1 88.56 371 VAL A N 1
ATOM 3021 C CA . VAL A 1 371 ? 14.414 -35.156 -36.062 1 88.56 371 VAL A CA 1
ATOM 3022 C C . VAL A 1 371 ? 14.336 -34.094 -34.969 1 88.56 371 VAL A C 1
ATOM 3024 O O . VAL A 1 371 ? 15.016 -33.062 -35.031 1 88.56 371 VAL A O 1
ATOM 3027 N N . TYR A 1 372 ? 13.594 -34.438 -34.031 1 89.5 372 TYR A N 1
ATOM 3028 C CA . TYR A 1 372 ? 13.445 -33.531 -32.906 1 89.5 372 TYR A CA 1
ATOM 3029 C C . TYR A 1 372 ? 14.797 -33.188 -32.281 1 89.5 372 TYR A C 1
ATOM 3031 O O . TYR A 1 372 ? 15.109 -32.031 -32.031 1 89.5 372 TYR A O 1
ATOM 3039 N N . TYR A 1 373 ? 15.672 -34.125 -32.062 1 90.44 373 TYR A N 1
ATOM 3040 C CA . TYR A 1 373 ? 16.953 -33.938 -31.391 1 90.44 373 TYR A CA 1
ATOM 3041 C C . TYR A 1 373 ? 17.938 -33.219 -32.281 1 90.44 373 TYR A C 1
ATOM 3043 O O . TYR A 1 373 ? 18.719 -32.375 -31.828 1 90.44 373 TYR A O 1
ATOM 3051 N N . LEU A 1 374 ? 17.859 -33.531 -33.531 1 92.06 374 LEU A N 1
ATOM 3052 C CA . LEU A 1 374 ? 18.734 -32.812 -34.469 1 92.06 374 LEU A CA 1
ATOM 3053 C C . LEU A 1 374 ? 18.359 -31.344 -34.562 1 92.06 374 LEU A C 1
ATOM 3055 O O . LEU A 1 374 ? 19.25 -30.484 -34.531 1 92.06 374 LEU A O 1
ATOM 3059 N N . MET A 1 375 ? 17.078 -31.109 -34.594 1 92.25 375 MET A N 1
ATOM 3060 C CA . MET A 1 375 ? 16.625 -29.719 -34.625 1 92.25 375 MET A CA 1
ATOM 3061 C C . MET A 1 375 ? 16.969 -28.984 -33.344 1 92.25 375 MET A C 1
ATOM 3063 O O . MET A 1 375 ? 17.281 -27.797 -33.344 1 92.25 375 MET A O 1
ATOM 3067 N N . ASN A 1 376 ? 16.891 -29.672 -32.25 1 91.81 376 ASN A N 1
ATOM 3068 C CA . ASN A 1 376 ? 17.234 -29.078 -30.969 1 91.81 376 ASN A CA 1
ATOM 3069 C C . ASN A 1 376 ? 18.703 -28.656 -30.938 1 91.81 376 ASN A C 1
ATOM 3071 O O . ASN A 1 376 ? 19.047 -27.594 -30.391 1 91.81 376 ASN A O 1
ATOM 3075 N N . PHE A 1 377 ? 19.594 -29.5 -31.469 1 92.38 377 PHE A N 1
ATOM 3076 C CA . PHE A 1 377 ? 21 -29.156 -31.562 1 92.38 377 PHE A CA 1
ATOM 3077 C C . PHE A 1 377 ? 21.203 -27.844 -32.312 1 92.38 377 PHE A C 1
ATOM 3079 O O . PHE A 1 377 ? 21.891 -26.938 -31.828 1 92.38 377 PHE A O 1
ATOM 3086 N N . TRP A 1 378 ? 20.562 -27.75 -33.375 1 93.31 378 TRP A N 1
ATOM 3087 C CA . TRP A 1 378 ? 20.75 -26.578 -34.219 1 93.31 378 TRP A CA 1
ATOM 3088 C C . TRP A 1 378 ? 20.078 -25.344 -33.625 1 93.31 378 TRP A C 1
ATOM 3090 O O . TRP A 1 378 ? 20.547 -24.219 -33.781 1 93.31 378 TRP A O 1
ATOM 3100 N N . ASN A 1 379 ? 18.969 -25.531 -33.031 1 92.81 379 ASN A N 1
ATOM 3101 C CA . ASN A 1 379 ? 18.312 -24.438 -32.312 1 92.81 379 ASN A CA 1
ATOM 3102 C C . ASN A 1 379 ? 19.219 -23.844 -31.234 1 92.81 379 ASN A C 1
ATOM 3104 O O . ASN A 1 379 ? 19.344 -22.625 -31.125 1 92.81 379 ASN A O 1
ATOM 3108 N N . ARG A 1 380 ? 19.875 -24.688 -30.453 1 90.94 380 ARG A N 1
ATOM 3109 C CA . ARG A 1 380 ? 20.766 -24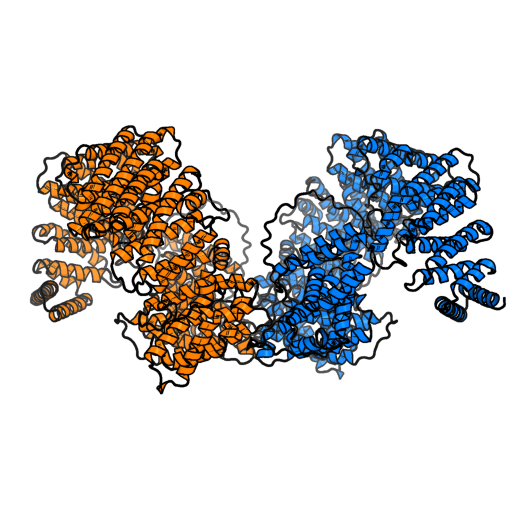.219 -29.406 1 90.94 380 ARG A CA 1
ATOM 3110 C C . ARG A 1 380 ? 22 -23.531 -30 1 90.94 380 ARG A C 1
ATOM 3112 O O . ARG A 1 380 ? 22.516 -22.562 -29.438 1 90.94 380 ARG A O 1
ATOM 3119 N N . MET A 1 381 ? 22.406 -24.062 -31.062 1 90.5 381 MET A N 1
ATOM 3120 C CA . MET A 1 381 ? 23.531 -23.453 -31.766 1 90.5 381 MET A CA 1
ATOM 3121 C C . MET A 1 381 ? 23.156 -22.062 -32.25 1 90.5 381 MET A C 1
ATOM 3123 O O . MET A 1 381 ? 23.953 -21.125 -32.156 1 90.5 381 MET A O 1
ATOM 3127 N N . ALA A 1 382 ? 22.016 -21.969 -32.781 1 90.25 382 ALA A N 1
ATOM 3128 C CA . ALA A 1 382 ? 21.547 -20.688 -33.312 1 90.25 382 ALA A CA 1
ATOM 3129 C C . ALA A 1 382 ? 21.422 -19.656 -32.188 1 90.25 382 ALA A C 1
ATOM 3131 O O . ALA A 1 382 ? 21.797 -18.5 -32.375 1 90.25 382 ALA A O 1
ATOM 3132 N N . SER A 1 383 ? 20.953 -20.047 -31.125 1 87.12 383 SER A N 1
ATOM 3133 C CA . SER A 1 383 ? 20.797 -19.156 -29.969 1 87.12 383 SER A CA 1
ATOM 3134 C C . SER A 1 383 ? 22.156 -18.656 -29.469 1 87.12 383 SER A C 1
ATOM 3136 O O . SER A 1 383 ? 22.281 -17.5 -29.094 1 87.12 383 SER A O 1
ATOM 3138 N N . ALA A 1 384 ? 23.125 -19.484 -29.547 1 86 384 ALA A N 1
ATOM 3139 C CA . ALA A 1 384 ? 24.453 -19.141 -29.062 1 86 384 ALA A CA 1
ATOM 3140 C C . ALA A 1 384 ? 25.188 -18.234 -30.047 1 86 384 ALA A C 1
ATOM 3142 O O . ALA A 1 384 ? 25.906 -17.328 -29.656 1 86 384 ALA A O 1
ATOM 3143 N N . VAL A 1 385 ? 25 -18.516 -31.25 1 86.31 385 VAL A N 1
ATOM 3144 C CA . VAL A 1 385 ? 25.688 -17.75 -32.281 1 86.31 385 VAL A CA 1
ATOM 3145 C C . VAL A 1 385 ? 25.203 -16.297 -32.25 1 86.31 385 VAL A C 1
ATOM 3147 O O . VAL A 1 385 ? 25.984 -15.375 -32.531 1 86.31 385 VAL A O 1
ATOM 3150 N N . ARG A 1 386 ? 24.062 -16.047 -31.969 1 79 386 ARG A N 1
ATOM 3151 C CA . ARG A 1 386 ? 23.469 -14.711 -31.922 1 79 386 ARG A CA 1
ATOM 3152 C C . ARG A 1 386 ? 24.125 -13.859 -30.844 1 79 386 ARG A C 1
ATOM 3154 O O . ARG A 1 386 ? 24.281 -12.648 -31 1 79 386 ARG A O 1
ATOM 3161 N N . THR A 1 387 ? 24.531 -14.453 -29.734 1 74 387 THR A N 1
ATOM 3162 C CA . THR A 1 387 ? 25.062 -13.734 -28.594 1 74 387 THR A CA 1
ATOM 3163 C C . THR A 1 387 ? 26.594 -13.625 -28.672 1 74 387 THR A C 1
ATOM 3165 O O . THR A 1 387 ? 27.203 -12.805 -28 1 74 387 THR A O 1
ATOM 3168 N N . SER A 1 388 ? 27.156 -14.477 -29.438 1 72.25 388 SER A N 1
ATOM 3169 C CA . SER A 1 388 ? 28.609 -14.547 -29.469 1 72.25 388 SER A CA 1
ATOM 3170 C C . SER A 1 388 ? 29.172 -13.648 -30.562 1 72.25 388 SER A C 1
ATOM 3172 O O . SER A 1 388 ? 28.469 -13.258 -31.484 1 72.25 388 SER A O 1
ATOM 3174 N N . SER A 1 389 ? 30.516 -13.078 -30.359 1 64.75 389 SER A N 1
ATOM 3175 C CA . SER A 1 389 ? 31.234 -12.234 -31.312 1 64.75 389 SER A CA 1
ATOM 3176 C C . SER A 1 389 ? 31.391 -12.93 -32.656 1 64.75 389 SER A C 1
ATOM 3178 O O . SER A 1 389 ? 31.625 -14.141 -32.719 1 64.75 389 SER A O 1
ATOM 3180 N N . ALA A 1 390 ? 31.25 -12.305 -33.938 1 61.97 390 ALA A N 1
ATOM 3181 C CA . ALA A 1 390 ? 31.078 -12.688 -35.344 1 61.97 390 ALA A CA 1
ATOM 3182 C C . ALA A 1 390 ? 32.312 -13.422 -35.844 1 61.97 390 ALA A C 1
ATOM 3184 O O . ALA A 1 390 ? 32.219 -14.32 -36.688 1 61.97 390 ALA A O 1
ATOM 3185 N N . ASP A 1 391 ? 33.469 -13.211 -35.344 1 64.69 391 ASP A N 1
ATOM 3186 C CA . ASP A 1 391 ? 34.656 -13.641 -36.062 1 64.69 391 ASP A CA 1
ATOM 3187 C C . ASP A 1 391 ? 34.812 -15.156 -36 1 64.69 391 ASP A C 1
ATOM 3189 O O . ASP A 1 391 ? 35.156 -15.789 -37 1 64.69 391 ASP A O 1
ATOM 3193 N N . LYS A 1 392 ? 34.375 -15.867 -34.906 1 66.56 392 LYS A N 1
ATOM 3194 C CA . LYS A 1 392 ? 34.656 -17.297 -34.75 1 66.56 392 LYS A CA 1
ATOM 3195 C C . LYS A 1 392 ? 33.469 -18.141 -35.156 1 66.56 392 LYS A C 1
ATOM 3197 O O . LYS A 1 392 ? 33.594 -19.344 -35.312 1 66.56 392 LYS A O 1
ATOM 3202 N N . THR A 1 393 ? 32.438 -17.484 -35.531 1 79.12 393 THR A N 1
ATOM 3203 C CA . THR A 1 393 ? 31.188 -18.234 -35.719 1 79.12 393 THR A CA 1
ATOM 3204 C C . THR A 1 393 ? 30.734 -18.188 -37.188 1 79.12 393 THR A C 1
ATOM 3206 O O . THR A 1 393 ? 29.656 -18.672 -37.5 1 79.12 393 THR A O 1
ATOM 3209 N N . GLU A 1 394 ? 31.562 -17.828 -38.125 1 79.5 394 GLU A N 1
ATOM 3210 C CA . GLU A 1 394 ? 31.172 -17.672 -39.531 1 79.5 394 GLU A CA 1
ATOM 3211 C C . GLU A 1 394 ? 30.906 -19.016 -40.188 1 79.5 394 GLU A C 1
ATOM 3213 O O . GLU A 1 394 ? 29.969 -19.156 -40.969 1 79.5 394 GLU A O 1
ATOM 3218 N N . MET A 1 395 ? 31.734 -19.906 -39.844 1 80.56 395 MET A N 1
ATOM 3219 C CA . MET A 1 395 ? 31.578 -21.219 -40.438 1 80.56 395 MET A CA 1
ATOM 3220 C C . MET A 1 395 ? 30.266 -21.875 -40.031 1 80.56 395 MET A C 1
ATOM 3222 O O . MET A 1 395 ? 29.641 -22.594 -40.812 1 80.56 395 MET A O 1
ATOM 3226 N N . ILE A 1 396 ? 29.844 -21.609 -38.906 1 88 396 ILE A N 1
ATOM 3227 C CA . ILE A 1 396 ? 28.609 -22.172 -38.406 1 88 396 ILE A CA 1
ATOM 3228 C C . ILE A 1 396 ? 27.406 -21.5 -39.062 1 88 396 ILE A C 1
ATOM 3230 O O . ILE A 1 396 ? 26.406 -22.141 -39.344 1 88 396 ILE A O 1
ATOM 3234 N N . ILE A 1 397 ? 27.547 -20.266 -39.469 1 88.75 397 ILE A N 1
ATOM 3235 C CA . ILE A 1 397 ? 26.469 -19.453 -40 1 88.75 397 ILE A CA 1
ATOM 3236 C C . ILE A 1 397 ? 26.094 -19.953 -41.406 1 88.75 397 ILE A C 1
ATOM 3238 O O . ILE A 1 397 ? 24.922 -19.969 -41.75 1 88.75 397 ILE A O 1
ATOM 3242 N N . THR A 1 398 ? 27 -20.547 -42 1 88.69 398 THR A N 1
ATOM 3243 C CA . THR A 1 398 ? 26.766 -21 -43.375 1 88.69 398 THR A CA 1
ATOM 3244 C C . THR A 1 398 ? 26 -22.328 -43.375 1 88.69 398 THR A C 1
ATOM 3246 O O . THR A 1 398 ? 25.438 -22.719 -44.406 1 88.69 398 THR A O 1
ATOM 3249 N N . SER A 1 399 ? 25.969 -22.922 -42.312 1 91.56 399 SER A N 1
ATOM 3250 C CA . SER A 1 399 ? 25.312 -24.219 -42.219 1 91.56 399 SER A CA 1
ATOM 3251 C C . SER A 1 399 ? 23.812 -24.078 -42 1 91.56 399 SER A C 1
ATOM 3253 O O . SER A 1 399 ? 23.031 -24.969 -42.344 1 91.56 399 SER A O 1
ATOM 3255 N N . PHE A 1 400 ? 23.422 -22.984 -41.531 1 93.5 400 PHE A N 1
ATOM 3256 C CA . PHE A 1 400 ? 22.031 -22.828 -41.094 1 93.5 400 PHE A CA 1
ATOM 3257 C C . PHE A 1 400 ? 21.094 -22.797 -42.281 1 93.5 400 PHE A C 1
ATOM 3259 O O . PHE A 1 400 ? 20.078 -23.5 -42.312 1 93.5 400 PHE A O 1
ATOM 3266 N N . PRO A 1 401 ? 21.375 -22.094 -43.344 1 93.25 401 PRO A N 1
ATOM 3267 C CA . PRO A 1 401 ? 20.469 -22.109 -44.5 1 93.25 401 PRO A CA 1
ATOM 3268 C C . PRO A 1 401 ? 20.344 -23.5 -45.125 1 93.25 401 PRO A C 1
ATOM 3270 O O . PRO A 1 401 ? 19.281 -23.859 -45.625 1 93.25 401 PRO A O 1
ATOM 3273 N N . LYS A 1 402 ? 21.359 -24.25 -45.062 1 93.88 402 LYS A N 1
ATOM 3274 C CA . LYS A 1 402 ? 21.328 -25.609 -45.594 1 93.88 402 LYS A CA 1
ATOM 3275 C C . LYS A 1 402 ? 20.391 -26.5 -44.781 1 93.88 402 LYS A C 1
ATOM 3277 O O . LYS A 1 402 ? 19.609 -27.266 -45.344 1 93.88 402 LYS A O 1
ATOM 3282 N N . VAL A 1 403 ? 20.547 -26.328 -43.562 1 94.44 403 VAL A N 1
ATOM 3283 C CA . VAL A 1 403 ? 19.734 -27.125 -42.688 1 94.44 403 VAL A CA 1
ATOM 3284 C C . VAL A 1 403 ? 18.266 -26.766 -42.844 1 94.44 403 VAL A C 1
ATOM 3286 O O . VAL A 1 403 ? 17.391 -27.641 -42.938 1 94.44 403 VAL A O 1
ATOM 3289 N N . THR A 1 404 ? 17.922 -25.469 -42.906 1 95.12 404 THR A N 1
ATOM 3290 C CA . THR A 1 404 ? 16.547 -25.016 -43.062 1 95.12 404 THR A CA 1
ATOM 3291 C C . THR A 1 404 ? 15.945 -25.484 -44.375 1 95.12 404 THR A C 1
ATOM 3293 O O . THR A 1 404 ? 14.812 -25.969 -44.406 1 95.12 404 THR A O 1
ATOM 3296 N N . THR A 1 405 ? 16.703 -25.391 -45.375 1 94.62 405 THR A N 1
ATOM 3297 C CA . THR A 1 405 ? 16.234 -25.812 -46.688 1 94.62 405 THR A CA 1
ATOM 3298 C C . THR A 1 405 ? 15.977 -27.312 -46.719 1 94.62 405 THR A C 1
ATOM 3300 O O . THR A 1 405 ? 14.953 -27.766 -47.25 1 94.62 405 THR A O 1
ATOM 3303 N N . ALA A 1 406 ? 16.875 -28.016 -46.125 1 93.88 406 ALA A N 1
ATOM 3304 C CA . ALA A 1 406 ? 16.719 -29.453 -46.094 1 93.88 406 ALA A CA 1
ATOM 3305 C C . ALA A 1 406 ? 15.492 -29.844 -45.281 1 93.88 406 ALA A C 1
ATOM 3307 O O . ALA A 1 406 ? 14.773 -30.797 -45.625 1 93.88 406 ALA A O 1
ATOM 3308 N N . PHE A 1 407 ? 15.32 -29.172 -44.188 1 93.81 407 PHE A N 1
ATOM 3309 C CA . PHE A 1 407 ? 14.164 -29.453 -43.344 1 93.81 407 PHE A CA 1
ATOM 3310 C C . PHE A 1 407 ? 12.859 -29.203 -44.094 1 93.81 407 PHE A C 1
ATOM 3312 O O . PHE A 1 407 ? 11.945 -30.016 -44.062 1 93.81 407 PHE A O 1
ATOM 3319 N N . ILE A 1 408 ? 12.766 -28.047 -44.875 1 95.12 408 ILE A N 1
ATOM 3320 C CA . ILE A 1 408 ? 11.578 -27.688 -45.625 1 95.12 408 ILE A CA 1
ATOM 3321 C C . ILE A 1 408 ? 11.32 -28.75 -46.688 1 95.12 408 ILE A C 1
ATOM 3323 O O . ILE A 1 408 ? 10.195 -29.234 -46.844 1 95.12 408 ILE A O 1
ATOM 3327 N N . GLN A 1 409 ? 12.359 -29.188 -47.281 1 92.56 409 GLN A N 1
ATOM 3328 C CA . GLN A 1 409 ? 12.227 -30.172 -48.344 1 92.56 409 GLN A CA 1
ATOM 3329 C C . GLN A 1 409 ? 11.812 -31.531 -47.812 1 92.56 409 GLN A C 1
ATOM 3331 O O . GLN A 1 409 ? 11.039 -32.25 -48.438 1 92.56 409 GLN A O 1
ATOM 3336 N N . SER A 1 410 ? 12.336 -31.797 -46.719 1 91.62 410 SER A N 1
ATOM 3337 C CA . SER A 1 410 ? 11.969 -33.062 -46.094 1 91.62 410 SER A CA 1
ATOM 3338 C C . SER A 1 410 ? 10.484 -33.125 -45.75 1 91.62 410 SER A C 1
ATOM 3340 O O . SER A 1 410 ? 9.828 -34.125 -45.969 1 91.62 410 SER A O 1
ATOM 3342 N N . ARG A 1 411 ? 9.945 -32.062 -45.312 1 91.75 411 ARG A N 1
ATOM 3343 C CA . ARG A 1 411 ? 8.531 -32 -44.969 1 91.75 411 ARG A CA 1
ATOM 3344 C C . ARG A 1 411 ? 7.66 -32.031 -46.219 1 91.75 411 ARG A C 1
ATOM 3346 O O . ARG A 1 411 ? 6.57 -32.594 -46.219 1 91.75 411 ARG A O 1
ATOM 3353 N N . MET A 1 412 ? 8.18 -31.453 -47.344 1 92.31 412 MET A N 1
ATOM 3354 C CA . MET A 1 412 ? 7.453 -31.484 -48.594 1 92.31 412 MET A CA 1
ATOM 3355 C C . MET A 1 412 ? 7.391 -32.906 -49.156 1 92.31 412 MET A C 1
ATOM 3357 O O . MET A 1 412 ? 6.352 -33.344 -49.656 1 92.31 412 MET A O 1
ATOM 3361 N N . SER A 1 413 ? 8.445 -33.594 -48.875 1 90.31 413 SER A N 1
ATOM 3362 C CA . SER A 1 413 ? 8.508 -34.969 -49.375 1 90.31 413 SER A CA 1
ATOM 3363 C C . SER A 1 413 ? 7.641 -35.906 -48.562 1 90.31 413 SER A C 1
ATOM 3365 O O . SER A 1 413 ? 7.051 -36.844 -49.094 1 90.31 413 SER A O 1
ATOM 3367 N N . ILE A 1 414 ? 7.598 -35.656 -47.375 1 89.5 414 ILE A N 1
ATOM 3368 C CA . ILE A 1 414 ? 6.805 -36.469 -46.469 1 89.5 414 ILE A CA 1
ATOM 3369 C C . ILE A 1 414 ? 5.328 -36.375 -46.844 1 89.5 414 ILE A C 1
ATOM 3371 O O . ILE A 1 414 ? 4.586 -37.375 -46.75 1 89.5 414 ILE A O 1
ATOM 3375 N N . CYS A 1 415 ? 4.867 -35.188 -47.312 1 93 415 CYS A N 1
ATOM 3376 C CA . CYS A 1 415 ? 3.475 -35.031 -47.719 1 93 415 CYS A CA 1
ATOM 3377 C C . CYS A 1 415 ? 3.127 -35.906 -48.906 1 93 415 CYS A C 1
ATOM 3379 O O . CYS A 1 415 ? 2.039 -36.5 -48.938 1 93 415 CYS A O 1
ATOM 3381 N N . TYR A 1 416 ? 4.117 -36.031 -49.719 1 90.06 416 TYR A N 1
ATOM 3382 C CA . TYR A 1 416 ? 3.926 -36.906 -50.875 1 90.06 416 TYR A CA 1
ATOM 3383 C C . TYR A 1 416 ? 3.826 -38.375 -50.438 1 90.06 416 TYR A C 1
ATOM 3385 O O . TYR A 1 416 ? 2.949 -39.125 -50.875 1 90.06 416 TYR A O 1
ATOM 3393 N N . ALA A 1 417 ? 4.574 -38.75 -49.469 1 88.88 417 ALA A N 1
ATOM 3394 C CA . ALA A 1 417 ? 4.594 -40.094 -48.969 1 88.88 417 ALA A CA 1
ATOM 3395 C C . ALA A 1 417 ? 3.322 -40.406 -48.156 1 88.88 417 ALA A C 1
ATOM 3397 O O . ALA A 1 417 ? 2.803 -41.531 -48.25 1 88.88 417 ALA A O 1
ATOM 3398 N N . VAL A 1 418 ? 2.779 -39.5 -47.531 1 91 418 VAL A N 1
ATOM 3399 C CA . VAL A 1 418 ? 1.574 -39.688 -46.719 1 91 418 VAL A CA 1
ATOM 3400 C C . VAL A 1 418 ? 0.377 -39.938 -47.625 1 91 418 VAL A C 1
ATOM 3402 O O . VAL A 1 418 ? -0.436 -40.812 -47.375 1 91 418 VAL A O 1
ATOM 3405 N N . VAL A 1 419 ? 0.264 -39.219 -48.781 1 92.25 419 VAL A N 1
ATOM 3406 C CA . VAL A 1 419 ? -0.909 -39.25 -49.625 1 92.25 419 VAL A CA 1
ATOM 3407 C C . VAL A 1 419 ? -0.801 -40.438 -50.594 1 92.25 419 VAL A C 1
ATOM 3409 O O . VAL A 1 419 ? -1.771 -41.188 -50.781 1 92.25 419 VAL A O 1
ATOM 3412 N N . ARG A 1 420 ? 0.43 -40.75 -51.031 1 90.31 420 ARG A N 1
ATOM 3413 C CA . ARG A 1 420 ? 0.572 -41.781 -52.062 1 90.31 420 ARG A CA 1
ATOM 3414 C C . ARG A 1 420 ? 0.958 -43.125 -51.469 1 90.31 420 ARG A C 1
ATOM 3416 O O . ARG A 1 420 ? 0.508 -44.156 -51.938 1 90.31 420 ARG A O 1
ATOM 3423 N N . GLU A 1 421 ? 1.765 -43.031 -50.438 1 86.69 421 GLU A N 1
ATOM 3424 C CA . GLU A 1 421 ? 2.258 -44.281 -49.844 1 86.69 421 GLU A CA 1
ATOM 3425 C C . GLU A 1 421 ? 1.486 -44.656 -48.594 1 86.69 421 GLU A C 1
ATOM 3427 O O . GLU A 1 421 ? 1.604 -45.781 -48.094 1 86.69 421 GLU A O 1
ATOM 3432 N N . GLY A 1 422 ? 0.748 -43.781 -47.969 1 83.31 422 GLY A N 1
ATOM 3433 C CA . GLY A 1 422 ? -0.116 -44.094 -46.812 1 83.31 422 GLY A CA 1
ATOM 3434 C C . GLY A 1 422 ? 0.629 -44.156 -45.5 1 83.31 422 GLY A C 1
ATOM 3435 O O . GLY A 1 422 ? 0.238 -44.875 -44.594 1 83.31 422 GLY A O 1
ATOM 3436 N N . ILE A 1 423 ? 1.743 -43.438 -45.406 1 85.5 423 ILE A N 1
ATOM 3437 C CA . ILE A 1 423 ? 2.48 -43.406 -44.156 1 85.5 423 ILE A CA 1
ATOM 3438 C C . ILE A 1 423 ? 1.728 -42.562 -43.125 1 85.5 423 ILE A C 1
ATOM 3440 O O . ILE A 1 423 ? 0.796 -41.844 -43.469 1 85.5 423 ILE A O 1
ATOM 3444 N N . ASP A 1 424 ? 2.025 -42.781 -41.938 1 85.25 424 ASP A N 1
ATOM 3445 C CA . ASP A 1 424 ? 1.372 -42.031 -40.875 1 85.25 424 ASP A CA 1
ATOM 3446 C C . ASP A 1 424 ? 1.622 -40.531 -41.031 1 85.25 424 ASP A C 1
ATOM 3448 O O . ASP A 1 424 ? 2.734 -40.125 -41.375 1 85.25 424 ASP A O 1
ATOM 3452 N N . ASP A 1 425 ? 0.671 -39.719 -40.875 1 87.31 425 ASP A N 1
ATOM 3453 C CA . ASP A 1 425 ? 0.756 -38.281 -41.062 1 87.31 425 ASP A CA 1
ATOM 3454 C C . ASP A 1 425 ? 1.286 -37.594 -39.781 1 87.31 425 ASP A C 1
ATOM 3456 O O . ASP A 1 425 ? 0.645 -37.625 -38.75 1 87.31 425 ASP A O 1
ATOM 3460 N N . PRO A 1 426 ? 2.373 -37.031 -39.812 1 87.69 426 PRO A N 1
ATOM 3461 C CA . PRO A 1 426 ? 2.924 -36.312 -38.656 1 87.69 426 PRO A CA 1
ATOM 3462 C C . PRO A 1 426 ? 2.035 -35.188 -38.188 1 87.69 426 PRO A C 1
ATOM 3464 O O . PRO A 1 426 ? 2.154 -34.719 -37.062 1 87.69 426 PRO A O 1
ATOM 3467 N N . LEU A 1 427 ? 1.092 -34.719 -38.938 1 89.38 427 LEU A N 1
ATOM 3468 C CA . LEU A 1 427 ? 0.234 -33.562 -38.625 1 89.38 427 LEU A CA 1
ATOM 3469 C C . LEU A 1 427 ? -0.826 -33.938 -37.625 1 89.38 427 LEU A C 1
ATOM 3471 O O . LEU A 1 427 ? -1.449 -33.062 -37 1 89.38 427 LEU A O 1
ATOM 3475 N N . ASP A 1 428 ? -0.917 -35.156 -37.344 1 85.56 428 ASP A N 1
ATOM 3476 C CA . ASP A 1 428 ? -1.917 -35.625 -36.375 1 85.56 428 ASP A CA 1
ATOM 3477 C C . ASP A 1 428 ? -1.457 -35.375 -34.938 1 85.56 428 ASP A C 1
ATOM 3479 O O . ASP A 1 428 ? -2.277 -35.344 -34.031 1 85.56 428 ASP A O 1
ATOM 3483 N N . GLU A 1 429 ? -0.177 -35.25 -34.812 1 84.75 429 GLU A N 1
ATOM 3484 C CA . GLU A 1 429 ? 0.371 -34.969 -33.5 1 84.75 429 GLU A CA 1
ATOM 3485 C C . GLU A 1 429 ? 0.681 -33.5 -33.344 1 84.75 429 GLU A C 1
ATOM 3487 O O . GLU A 1 429 ? 1.819 -33.062 -33.531 1 84.75 429 GLU A O 1
ATOM 3492 N N . SER A 1 430 ? -0.205 -32.812 -32.938 1 83.62 430 SER A N 1
ATOM 3493 C CA . SER A 1 430 ? -0.113 -31.359 -32.875 1 83.62 430 SER A CA 1
ATOM 3494 C C . SER A 1 430 ? 0.996 -30.922 -31.922 1 83.62 430 SER A C 1
ATOM 3496 O O . SER A 1 430 ? 1.712 -29.953 -32.219 1 83.62 430 SER A O 1
ATOM 3498 N N . HIS A 1 431 ? 1.16 -31.609 -30.812 1 82.62 431 HIS A N 1
ATOM 3499 C CA . HIS A 1 431 ? 2.154 -31.219 -29.812 1 82.62 431 HIS A CA 1
ATOM 3500 C C . HIS A 1 431 ? 3.568 -31.344 -30.375 1 82.62 431 HIS A C 1
ATOM 3502 O O . HIS A 1 431 ? 4.402 -30.453 -30.156 1 82.62 431 HIS A O 1
ATOM 3508 N N . SER A 1 432 ? 3.768 -32.344 -31.125 1 84.12 432 SER A N 1
ATOM 3509 C CA . SER A 1 432 ? 5.086 -32.562 -31.719 1 84.12 432 SER A CA 1
ATOM 3510 C C . SER A 1 432 ? 5.414 -31.5 -32.75 1 84.12 432 SER A C 1
ATOM 3512 O O . SER A 1 432 ? 6.555 -31.031 -32.844 1 84.12 432 SER A O 1
ATOM 3514 N N . ILE A 1 433 ? 4.43 -31.078 -33.469 1 87.94 433 ILE A N 1
ATOM 3515 C CA . ILE A 1 433 ? 4.629 -30.078 -34.5 1 87.94 433 ILE A CA 1
ATOM 3516 C C . ILE A 1 433 ? 4.996 -28.75 -33.844 1 87.94 433 ILE A C 1
ATOM 3518 O O . ILE A 1 433 ? 5.91 -28.062 -34.312 1 87.94 433 ILE A O 1
ATOM 3522 N N . LYS A 1 434 ? 4.281 -28.453 -32.844 1 88.56 434 LYS A N 1
ATOM 3523 C CA . LYS A 1 434 ? 4.535 -27.188 -32.188 1 88.56 434 LYS A CA 1
ATOM 3524 C C . LYS A 1 434 ? 5.961 -27.125 -31.625 1 88.56 434 LYS A C 1
ATOM 3526 O O . LYS A 1 434 ? 6.629 -26.094 -31.734 1 88.56 434 LYS A O 1
ATOM 3531 N N . GLN A 1 435 ? 6.48 -28.188 -31.109 1 87.44 435 GLN A N 1
ATOM 3532 C CA . GLN A 1 435 ? 7.836 -28.219 -30.562 1 87.44 435 GLN A CA 1
ATOM 3533 C C . GLN A 1 435 ? 8.875 -28.047 -31.656 1 87.44 435 GLN A C 1
ATOM 3535 O O . GLN A 1 435 ? 9.828 -27.281 -31.516 1 87.44 435 GLN A O 1
ATOM 3540 N N . VAL A 1 436 ? 8.664 -28.734 -32.719 1 90.69 436 VAL A N 1
ATOM 3541 C CA . VAL A 1 436 ? 9.602 -28.656 -33.812 1 90.69 436 VAL A CA 1
ATOM 3542 C C . VAL A 1 436 ? 9.578 -27.25 -34.406 1 90.69 436 VAL A C 1
ATOM 3544 O O . VAL A 1 436 ? 10.617 -26.703 -34.812 1 90.69 436 VAL A O 1
ATOM 3547 N N . MET A 1 437 ? 8.391 -26.703 -34.438 1 93.19 437 MET A N 1
ATOM 3548 C CA . MET A 1 437 ? 8.266 -25.359 -35 1 93.19 437 MET A CA 1
ATOM 3549 C C . MET A 1 437 ? 8.938 -24.328 -34.094 1 93.19 437 MET A C 1
ATOM 3551 O O . MET A 1 437 ? 9.469 -23.328 -34.562 1 93.19 437 MET A O 1
ATOM 3555 N N . GLU A 1 438 ? 8.961 -24.547 -32.875 1 90.5 438 GLU A N 1
ATOM 3556 C CA . GLU A 1 438 ? 9.664 -23.672 -31.953 1 90.5 438 GLU A CA 1
ATOM 3557 C C . GLU A 1 438 ? 11.156 -23.641 -32.25 1 90.5 438 GLU A C 1
ATOM 3559 O O . GLU A 1 438 ? 11.781 -22.578 -32.188 1 90.5 438 GLU A O 1
ATOM 3564 N N . TYR A 1 439 ? 11.633 -24.797 -32.531 1 91 439 TYR A N 1
ATOM 3565 C CA . TYR A 1 439 ? 13.047 -24.875 -32.844 1 91 439 TYR A CA 1
ATOM 3566 C C . TYR A 1 439 ? 13.32 -24.234 -34.219 1 91 439 TYR A C 1
ATOM 3568 O O . TYR A 1 439 ? 14.289 -23.484 -34.375 1 91 439 TYR A O 1
ATOM 3576 N N . PHE A 1 440 ? 12.422 -24.516 -35.094 1 93.62 440 PHE A N 1
ATOM 3577 C CA . PHE A 1 440 ? 12.562 -23.969 -36.438 1 93.62 440 PHE A CA 1
ATOM 3578 C C . PHE A 1 440 ? 12.562 -22.453 -36.406 1 93.62 440 PHE A C 1
ATOM 3580 O O . PHE A 1 440 ? 13.219 -21.812 -37.25 1 93.62 440 PHE A O 1
ATOM 3587 N N . SER A 1 441 ? 11.883 -21.844 -35.562 1 92.94 441 SER A N 1
ATOM 3588 C CA . SER A 1 441 ? 11.695 -20.406 -35.469 1 92.94 441 SER A CA 1
ATOM 3589 C C . SER A 1 441 ? 13.031 -19.672 -35.344 1 92.94 441 SER A C 1
ATOM 3591 O O . SER A 1 441 ? 13.266 -18.656 -35.969 1 92.94 441 SER A O 1
ATOM 3593 N N . LEU A 1 442 ? 13.953 -20.219 -34.625 1 89.81 442 LEU A N 1
ATOM 3594 C CA . LEU A 1 442 ? 15.242 -19.562 -34.375 1 89.81 442 LEU A CA 1
ATOM 3595 C C . LEU A 1 442 ? 16.234 -19.906 -35.5 1 89.81 442 LEU A C 1
ATOM 3597 O O . LEU A 1 442 ? 17 -19.047 -35.938 1 89.81 442 LEU A O 1
ATOM 3601 N N . ILE A 1 443 ? 16.078 -21.094 -35.969 1 93.25 443 ILE A N 1
ATOM 3602 C CA . ILE A 1 443 ? 17.047 -21.578 -36.969 1 93.25 443 ILE A CA 1
ATOM 3603 C C . ILE A 1 443 ? 16.844 -20.828 -38.281 1 93.25 443 ILE A C 1
ATOM 3605 O O . ILE A 1 443 ? 17.812 -20.422 -38.906 1 93.25 443 ILE A O 1
ATOM 3609 N N . CYS A 1 444 ? 15.688 -20.547 -38.594 1 92.94 444 CYS A N 1
ATOM 3610 C CA . CYS A 1 444 ? 15.359 -20 -39.906 1 92.94 444 CYS A CA 1
ATOM 3611 C C . CYS A 1 444 ? 15.742 -18.531 -40 1 92.94 444 CYS A C 1
ATOM 3613 O O . CYS A 1 444 ? 15.891 -18 -41.094 1 92.94 444 CYS A O 1
ATOM 3615 N N . ARG A 1 445 ? 15.984 -17.922 -39 1 90.19 445 ARG A N 1
ATOM 3616 C CA . ARG A 1 445 ? 16.203 -16.484 -39 1 90.19 445 ARG A CA 1
ATOM 3617 C C . ARG A 1 445 ? 17.672 -16.156 -39.281 1 90.19 445 ARG A C 1
ATOM 3619 O O . ARG A 1 445 ? 18 -15.023 -39.625 1 90.19 445 ARG A O 1
ATOM 3626 N N . ILE A 1 446 ? 18.516 -17.141 -39 1 88.81 446 ILE A N 1
ATOM 3627 C CA . ILE A 1 446 ? 19.906 -16.922 -39.344 1 88.81 446 ILE A CA 1
ATOM 3628 C C . ILE A 1 446 ? 20.078 -16.953 -40.875 1 88.81 446 ILE A C 1
ATOM 3630 O O . ILE A 1 446 ? 19.844 -17.984 -41.5 1 88.81 446 ILE A O 1
ATOM 3634 N N . GLN A 1 447 ? 20.375 -15.875 -41.469 1 88.25 447 GLN A N 1
ATOM 3635 C CA . GLN A 1 447 ? 20.375 -15.68 -42.906 1 88.25 447 GLN A CA 1
ATOM 3636 C C . GLN A 1 447 ? 18.984 -15.875 -43.5 1 88.25 447 GLN A C 1
ATOM 3638 O O . GLN A 1 447 ? 18.781 -16.703 -44.406 1 88.25 447 GLN A O 1
ATOM 3643 N N . TYR A 1 448 ? 18.125 -15.109 -43.062 1 91.5 448 TYR A N 1
ATOM 3644 C CA . TYR A 1 448 ? 16.672 -15.227 -43.25 1 91.5 448 TYR A CA 1
ATOM 3645 C C . TYR A 1 448 ? 16.312 -15.062 -44.719 1 91.5 448 TYR A C 1
ATOM 3647 O O . TYR A 1 448 ? 15.328 -15.633 -45.188 1 91.5 448 TYR A O 1
ATOM 3655 N N . ALA A 1 449 ? 17.094 -14.414 -45.5 1 91.12 449 ALA A N 1
ATOM 3656 C CA . ALA A 1 449 ? 16.797 -14.148 -46.906 1 91.12 449 ALA A CA 1
ATOM 3657 C C . ALA A 1 449 ? 16.719 -15.445 -47.719 1 91.12 449 ALA A C 1
ATOM 3659 O O . ALA A 1 449 ? 15.852 -15.602 -48.562 1 91.12 449 ALA A O 1
ATOM 3660 N N . GLU A 1 450 ? 17.594 -16.312 -47.344 1 92.56 450 GLU A N 1
ATOM 3661 C CA . GLU A 1 450 ? 17.609 -17.594 -48.062 1 92.56 450 GLU A CA 1
ATOM 3662 C C . GLU A 1 450 ? 16.375 -18.422 -47.688 1 92.56 450 GLU A C 1
ATOM 3664 O O . GLU A 1 450 ? 15.75 -19.031 -48.562 1 92.56 450 GLU A O 1
ATOM 3669 N N . THR A 1 451 ? 16.141 -18.453 -46.469 1 93.5 451 THR A N 1
ATOM 3670 C CA . THR A 1 451 ? 14.961 -19.172 -46 1 93.5 451 THR A CA 1
ATOM 3671 C C . THR A 1 451 ? 13.695 -18.562 -46.594 1 93.5 451 THR A C 1
ATOM 3673 O O . THR A 1 451 ? 12.789 -19.281 -47.031 1 93.5 451 THR A O 1
ATOM 3676 N N . PHE A 1 452 ? 13.656 -17.203 -46.688 1 94.75 452 PHE A N 1
ATOM 3677 C CA . PHE A 1 452 ? 12.531 -16.469 -47.25 1 94.75 452 PHE A CA 1
ATOM 3678 C C . PHE A 1 452 ? 12.289 -16.875 -48.688 1 94.75 452 PHE A C 1
ATOM 3680 O O . PHE A 1 452 ? 11.156 -17.156 -49.094 1 94.75 452 PHE A O 1
ATOM 3687 N N . GLN A 1 453 ? 13.312 -17.047 -49.406 1 95 453 GLN A N 1
ATOM 3688 C CA . GLN A 1 453 ? 13.195 -17.391 -50.812 1 95 453 GLN A CA 1
ATOM 3689 C C . GLN A 1 453 ? 12.68 -18.828 -51 1 95 453 GLN A C 1
ATOM 3691 O O . GLN A 1 453 ? 11.828 -19.078 -51.844 1 95 453 GLN A O 1
ATOM 3696 N N . GLN A 1 454 ? 13.18 -19.594 -50.188 1 94.75 454 GLN A N 1
ATOM 3697 C CA . GLN A 1 454 ? 12.758 -20.984 -50.25 1 94.75 454 GLN A CA 1
ATOM 3698 C C . GLN A 1 454 ? 11.289 -21.156 -49.875 1 94.75 454 GLN A C 1
ATOM 3700 O O . GLN A 1 454 ? 10.531 -21.844 -50.562 1 94.75 454 GLN A O 1
ATOM 3705 N N . LEU A 1 455 ? 10.883 -20.594 -48.812 1 96.5 455 LEU A N 1
ATOM 3706 C CA . LEU A 1 455 ? 9.5 -20.672 -48.375 1 96.5 455 LEU A CA 1
ATOM 3707 C C . LEU A 1 455 ? 8.555 -20.078 -49.406 1 96.5 455 LEU A C 1
ATOM 3709 O O . LEU A 1 455 ? 7.488 -20.625 -49.656 1 96.5 455 LEU A O 1
ATOM 3713 N N . THR A 1 456 ? 8.961 -18.938 -50 1 96.31 456 THR A N 1
ATOM 3714 C CA . THR A 1 456 ? 8.141 -18.266 -51 1 96.31 456 THR A CA 1
ATOM 3715 C C . THR A 1 456 ? 7.969 -19.125 -52.25 1 96.31 456 THR A C 1
ATOM 3717 O O . THR A 1 456 ? 6.855 -19.281 -52.75 1 96.31 456 THR A O 1
ATOM 3720 N N . LYS A 1 457 ? 9.039 -19.734 -52.625 1 95.5 457 LYS A N 1
ATOM 3721 C CA . LYS A 1 457 ? 9.016 -20.578 -53.812 1 95.5 457 LYS A CA 1
ATOM 3722 C C . LYS A 1 457 ? 8.078 -21.766 -53.625 1 95.5 457 LYS A C 1
ATOM 3724 O O . LYS A 1 457 ? 7.223 -22.031 -54.469 1 95.5 457 LYS A O 1
ATOM 3729 N N . GLU A 1 458 ? 8.258 -22.391 -52.562 1 95.69 458 GLU A N 1
ATOM 3730 C CA . GLU A 1 458 ? 7.426 -23.562 -52.281 1 95.69 458 GLU A CA 1
ATOM 3731 C C . GLU A 1 458 ? 5.965 -23.156 -52.062 1 95.69 458 GLU A C 1
ATOM 3733 O O . GLU A 1 458 ? 5.059 -23.875 -52.5 1 95.69 458 GLU A O 1
ATOM 3738 N N . PHE A 1 459 ? 5.719 -22.062 -51.469 1 97.06 459 PHE A N 1
ATOM 3739 C CA . PHE A 1 459 ? 4.359 -21.625 -51.219 1 97.06 459 PHE A CA 1
ATOM 3740 C C . PHE A 1 459 ? 3.627 -21.297 -52.5 1 97.06 459 PHE A C 1
ATOM 3742 O O . PHE A 1 459 ? 2.498 -21.75 -52.719 1 97.06 459 PHE A O 1
ATOM 3749 N N . VAL A 1 460 ? 4.281 -20.578 -53.406 1 95.31 460 VAL A N 1
ATOM 3750 C CA . VAL A 1 460 ? 3.67 -20.156 -54.656 1 95.31 460 VAL A CA 1
ATOM 3751 C C . VAL A 1 460 ? 3.383 -21.375 -55.531 1 95.31 460 VAL A C 1
ATOM 3753 O O . VAL A 1 460 ? 2.309 -21.469 -56.125 1 95.31 460 VAL A O 1
ATOM 3756 N N . SER A 1 461 ? 4.285 -22.297 -55.531 1 94.12 461 SER A N 1
ATOM 3757 C CA . SER A 1 461 ? 4.129 -23.5 -56.344 1 94.12 461 SER A CA 1
ATOM 3758 C C . SER A 1 461 ? 2.928 -24.312 -55.906 1 94.12 461 SER A C 1
ATOM 3760 O O . SER A 1 461 ? 2.125 -24.766 -56.719 1 94.12 461 SER A O 1
ATOM 3762 N N . ASN A 1 462 ? 2.834 -24.422 -54.656 1 94.38 462 ASN A N 1
ATOM 3763 C CA . ASN A 1 462 ? 1.744 -25.25 -54.125 1 94.38 462 ASN A CA 1
ATOM 3764 C C . ASN A 1 462 ? 0.415 -24.5 -54.156 1 94.38 462 ASN A C 1
ATOM 3766 O O . ASN A 1 462 ? -0.642 -25.109 -54.344 1 94.38 462 ASN A O 1
ATOM 3770 N N . MET A 1 463 ? 0.379 -23.188 -54.031 1 93.94 463 MET A N 1
ATOM 3771 C CA . MET A 1 463 ? -0.837 -22.391 -54.156 1 93.94 463 MET A CA 1
ATOM 3772 C C . MET A 1 463 ? -1.402 -22.453 -55.562 1 93.94 463 MET A C 1
ATOM 3774 O O . MET A 1 463 ? -2.617 -22.531 -55.75 1 93.94 463 MET A O 1
ATOM 3778 N N . GLN A 1 464 ? -0.522 -22.531 -56.438 1 91.5 464 GLN A N 1
ATOM 3779 C CA . GLN A 1 464 ? -0.933 -22.609 -57.844 1 91.5 464 GLN A CA 1
ATOM 3780 C C . GLN A 1 464 ? -1.574 -23.953 -58.156 1 91.5 464 GLN A C 1
ATOM 3782 O O . GLN A 1 464 ? -2.539 -24.031 -58.906 1 91.5 464 GLN A O 1
ATOM 3787 N N . MET A 1 465 ? -1.065 -24.922 -57.531 1 92.06 465 MET A N 1
ATOM 3788 C CA . MET A 1 465 ? -1.597 -26.266 -57.75 1 92.06 465 MET A CA 1
ATOM 3789 C C . MET A 1 465 ? -3.027 -26.375 -57.25 1 92.06 465 MET A C 1
ATOM 3791 O O . MET A 1 465 ? -3.857 -27.062 -57.844 1 92.06 465 MET A O 1
ATOM 3795 N N . ILE A 1 466 ? -3.34 -25.703 -56.188 1 89 466 ILE A N 1
ATOM 3796 C CA . ILE A 1 466 ? -4.664 -25.781 -55.594 1 89 466 ILE A CA 1
ATOM 3797 C C . ILE A 1 466 ? -5.637 -24.891 -56.375 1 89 466 ILE A C 1
ATOM 3799 O O . ILE A 1 466 ? -6.816 -25.219 -56.5 1 89 466 ILE A O 1
ATOM 3803 N N . SER A 1 467 ? -5.121 -23.734 -56.938 1 85.94 467 SER A N 1
ATOM 3804 C CA . SER A 1 467 ? -5.984 -22.766 -57.594 1 85.94 467 SER A CA 1
ATOM 3805 C C . SER A 1 467 ? -6.273 -23.156 -59.031 1 85.94 467 SER A C 1
ATOM 3807 O O . SER A 1 467 ? -7.27 -22.734 -59.625 1 85.94 467 SER A O 1
ATOM 3809 N N . THR A 1 468 ? -5.379 -24.078 -59.594 1 85.12 468 THR A N 1
ATOM 3810 C CA . THR A 1 468 ? -5.543 -24.469 -61 1 85.12 468 THR A CA 1
ATOM 3811 C C . THR A 1 468 ? -6.562 -25.594 -61.125 1 85.12 468 THR A C 1
ATOM 3813 O O . THR A 1 468 ? -6.426 -26.641 -60.469 1 85.12 468 THR A O 1
ATOM 3816 N N . PRO A 1 469 ? -7.598 -25.328 -61.969 1 83.12 469 PRO A N 1
ATOM 3817 C CA . PRO A 1 469 ? -8.625 -26.359 -62.156 1 83.12 469 PRO A CA 1
ATOM 3818 C C . PRO A 1 469 ? -8.133 -27.547 -63 1 83.12 469 PRO A C 1
ATOM 3820 O O . PRO A 1 469 ? -7.32 -27.359 -63.906 1 83.12 469 PRO A O 1
ATOM 3823 N N . GLY A 1 470 ? -8.344 -28.797 -62.688 1 83 470 GLY A N 1
ATOM 3824 C CA . GLY A 1 470 ? -8.016 -29.969 -63.5 1 83 470 GLY A CA 1
ATOM 3825 C C . GLY A 1 470 ? -6.922 -30.812 -62.875 1 83 470 GLY A C 1
ATOM 3826 O O . GLY A 1 470 ? -6.609 -31.891 -63.406 1 83 470 GLY A O 1
ATOM 3827 N N . VAL A 1 471 ? -6.309 -30.234 -61.812 1 83.81 471 VAL A N 1
ATOM 3828 C CA . VAL A 1 471 ? -5.254 -31.016 -61.156 1 83.81 471 VAL A CA 1
ATOM 3829 C C . VAL A 1 471 ? -5.859 -32.188 -60.406 1 83.81 471 VAL A C 1
ATOM 3831 O O . VAL A 1 471 ? -6.988 -32.094 -59.906 1 83.81 471 VAL A O 1
ATOM 3834 N N . GLY A 1 472 ? -5.316 -33.375 -60.469 1 85.69 472 GLY A N 1
ATOM 3835 C CA . GLY A 1 472 ? -5.781 -34.594 -59.812 1 85.69 472 GLY A CA 1
ATOM 3836 C C . GLY A 1 472 ? -6.031 -34.406 -58.344 1 85.69 472 GLY A C 1
ATOM 3837 O O . GLY A 1 472 ? -5.352 -33.625 -57.688 1 85.69 472 GLY A O 1
ATOM 3838 N N . ALA A 1 473 ? -6.961 -35.031 -57.906 1 86.62 473 ALA A N 1
ATOM 3839 C CA . ALA A 1 473 ? -7.398 -34.938 -56.5 1 86.62 473 ALA A CA 1
ATOM 3840 C C . ALA A 1 473 ? -6.262 -35.281 -55.531 1 86.62 473 ALA A C 1
ATOM 3842 O O . ALA A 1 473 ? -6.113 -34.625 -54.5 1 86.62 473 ALA A O 1
ATOM 3843 N N . GLU A 1 474 ? -5.426 -36.156 -55.875 1 90.06 474 GLU A N 1
ATOM 3844 C CA . GLU A 1 474 ? -4.312 -36.531 -55.031 1 90.06 474 GLU A CA 1
ATOM 3845 C C . GLU A 1 474 ? -3.238 -35.469 -54.969 1 90.06 474 GLU A C 1
ATOM 3847 O O . GLU A 1 474 ? -2.664 -35.188 -53.906 1 90.06 474 GLU A O 1
ATOM 3852 N N . ASP A 1 475 ? -3.088 -34.844 -56.094 1 90.25 475 ASP A N 1
ATOM 3853 C CA . ASP A 1 475 ? -2.092 -33.781 -56.156 1 90.25 475 ASP A CA 1
ATOM 3854 C C . ASP A 1 475 ? -2.551 -32.531 -55.375 1 90.25 475 ASP A C 1
ATOM 3856 O O . ASP A 1 475 ? -1.74 -31.859 -54.719 1 90.25 475 ASP A O 1
ATOM 3860 N N . VAL A 1 476 ? -3.791 -32.406 -55.469 1 91.25 476 VAL A N 1
ATOM 3861 C CA . VAL A 1 476 ? -4.34 -31.297 -54.719 1 91.25 476 VAL A CA 1
ATOM 3862 C C . VAL A 1 476 ? -4.211 -31.562 -53.219 1 91.25 476 VAL A C 1
ATOM 3864 O O . VAL A 1 476 ? -3.895 -30.641 -52.438 1 91.25 476 VAL A O 1
ATOM 3867 N N . ARG A 1 477 ? -4.418 -32.781 -52.844 1 91.88 477 ARG A N 1
ATOM 3868 C CA . ARG A 1 477 ? -4.297 -33.125 -51.438 1 91.88 477 ARG A CA 1
ATOM 3869 C C . ARG A 1 477 ? -2.854 -33 -50.969 1 91.88 477 ARG A C 1
ATOM 3871 O O . ARG A 1 477 ? -2.604 -32.562 -49.844 1 91.88 477 ARG A O 1
ATOM 3878 N N . VAL A 1 478 ? -1.954 -33.344 -51.812 1 94.25 478 VAL A N 1
ATOM 3879 C CA . VAL A 1 478 ? -0.542 -33.219 -51.469 1 94.25 478 VAL A CA 1
ATOM 3880 C C . VAL A 1 478 ? -0.196 -31.734 -51.312 1 94.25 478 VAL A C 1
ATOM 3882 O O . VAL A 1 478 ? 0.479 -31.344 -50.344 1 94.25 478 VAL A O 1
ATOM 3885 N N . ALA A 1 479 ? -0.726 -30.969 -52.25 1 94.44 479 ALA A N 1
ATOM 3886 C CA . ALA A 1 479 ? -0.46 -29.531 -52.188 1 94.44 479 ALA A CA 1
ATOM 3887 C C . ALA A 1 479 ? -1.06 -28.906 -50.906 1 94.44 479 ALA A C 1
ATOM 3889 O O . ALA A 1 479 ? -0.456 -28.031 -50.312 1 94.44 479 ALA A O 1
ATOM 3890 N N . GLN A 1 480 ? -2.172 -29.406 -50.562 1 92.94 480 GLN A N 1
ATOM 3891 C CA . GLN A 1 480 ? -2.83 -28.891 -49.375 1 92.94 480 GLN A CA 1
ATOM 3892 C C . GLN A 1 480 ? -2.021 -29.219 -48.125 1 92.94 480 GLN A C 1
ATOM 3894 O O . GLN A 1 480 ? -1.829 -28.375 -47.25 1 92.94 480 GLN A O 1
ATOM 3899 N N . LYS A 1 481 ? -1.551 -30.406 -47.969 1 94.62 481 LYS A N 1
ATOM 3900 C CA . LYS A 1 481 ? -0.741 -30.812 -46.812 1 94.62 481 LYS A CA 1
ATOM 3901 C C . LYS A 1 481 ? 0.569 -30.031 -46.781 1 94.62 481 LYS A C 1
ATOM 3903 O O . LYS A 1 481 ? 1.041 -29.672 -45.688 1 94.62 481 LYS A O 1
ATOM 3908 N N . ARG A 1 482 ? 1.083 -29.844 -47.969 1 96.06 482 ARG A N 1
ATOM 3909 C CA . ARG A 1 482 ? 2.309 -29.047 -48.031 1 96.06 482 ARG A CA 1
ATOM 3910 C C . ARG A 1 482 ? 2.064 -27.625 -47.531 1 96.06 482 ARG A C 1
ATOM 3912 O O . ARG A 1 482 ? 2.893 -27.062 -46.812 1 96.06 482 ARG A O 1
ATOM 3919 N N . LEU A 1 483 ? 0.925 -27.141 -47.875 1 95.75 483 LEU A N 1
ATOM 3920 C CA . LEU A 1 483 ? 0.598 -25.781 -47.469 1 95.75 483 LEU A CA 1
ATOM 3921 C C . LEU A 1 483 ? 0.393 -25.719 -45.938 1 95.75 483 LEU A C 1
ATOM 3923 O O . LEU A 1 483 ? 0.697 -24.703 -45.312 1 95.75 483 LEU A O 1
ATOM 3927 N N . ILE A 1 484 ? -0.123 -26.766 -45.344 1 96.12 484 ILE A N 1
ATOM 3928 C CA . ILE A 1 484 ? -0.293 -26.797 -43.875 1 96.12 484 ILE A CA 1
ATOM 3929 C C . ILE A 1 484 ? 1.065 -26.656 -43.188 1 96.12 484 ILE A C 1
ATOM 3931 O O . ILE A 1 484 ? 1.22 -25.844 -42.281 1 96.12 484 ILE A O 1
ATOM 3935 N N . TRP A 1 485 ? 2.021 -27.328 -43.656 1 95.19 485 TRP A N 1
ATOM 3936 C CA . TRP A 1 485 ? 3.371 -27.25 -43.125 1 95.19 485 TRP A CA 1
ATOM 3937 C C . TRP A 1 485 ? 3.975 -25.875 -43.344 1 95.19 485 TRP A C 1
ATOM 3939 O O . TRP A 1 485 ? 4.578 -25.281 -42.438 1 95.19 485 TRP A O 1
ATOM 3949 N N . LEU A 1 486 ? 3.789 -25.391 -44.531 1 96.88 486 LEU A N 1
ATOM 3950 C CA . LEU A 1 486 ? 4.383 -24.109 -44.875 1 96.88 486 LEU A CA 1
ATOM 3951 C C . LEU A 1 486 ? 3.775 -22.984 -44.062 1 96.88 486 LEU A C 1
ATOM 3953 O O . LEU A 1 486 ? 4.492 -22.094 -43.594 1 96.88 486 LEU A O 1
ATOM 3957 N N . VAL A 1 487 ? 2.469 -23.016 -43.875 1 97.06 487 VAL A N 1
ATOM 3958 C CA . VAL A 1 487 ? 1.807 -22.016 -43.062 1 97.06 487 VAL A CA 1
ATOM 3959 C C . VAL A 1 487 ? 2.344 -22.094 -41.625 1 97.06 487 VAL A C 1
ATOM 3961 O O . VAL A 1 487 ? 2.629 -21.062 -41 1 97.06 487 VAL A O 1
ATOM 3964 N N . SER A 1 488 ? 2.492 -23.281 -41.094 1 95.81 488 SER A N 1
ATOM 3965 C CA . SER A 1 488 ? 3.029 -23.469 -39.75 1 95.81 488 SER A CA 1
ATOM 3966 C C . SER A 1 488 ? 4.465 -22.953 -39.656 1 95.81 488 SER A C 1
ATOM 3968 O O . SER A 1 488 ? 4.844 -22.328 -38.656 1 95.81 488 SER A O 1
ATOM 3970 N N . MET A 1 489 ? 5.215 -23.156 -40.688 1 96.19 489 MET A N 1
ATOM 3971 C CA . MET A 1 489 ? 6.605 -22.719 -40.688 1 96.19 489 MET A CA 1
ATOM 3972 C C . MET A 1 489 ? 6.688 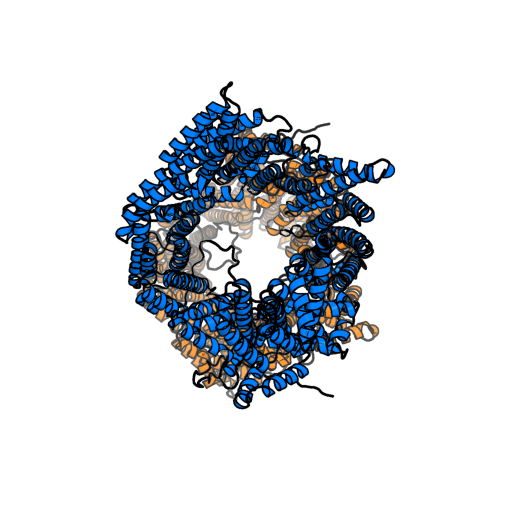-21.188 -40.75 1 96.19 489 MET A C 1
ATOM 3974 O O . MET A 1 489 ? 7.531 -20.578 -40.094 1 96.19 489 MET A O 1
ATOM 3978 N N . ILE A 1 490 ? 5.844 -20.656 -41.562 1 96 490 ILE A N 1
ATOM 3979 C CA . ILE A 1 490 ? 5.832 -19.203 -41.656 1 96 490 ILE A CA 1
ATOM 3980 C C . ILE A 1 490 ? 5.414 -18.594 -40.312 1 96 490 ILE A C 1
ATOM 3982 O O . ILE A 1 490 ? 5.992 -17.594 -39.875 1 96 490 ILE A O 1
ATOM 3986 N N . GLY A 1 491 ? 4.398 -19.172 -39.719 1 94.56 491 GLY A N 1
ATOM 3987 C CA . GLY A 1 491 ? 4.027 -18.719 -38.375 1 94.56 491 GLY A CA 1
ATOM 3988 C C . GLY A 1 491 ? 5.172 -18.797 -37.375 1 94.56 491 GLY A C 1
ATOM 3989 O O . GLY A 1 491 ? 5.387 -17.859 -36.594 1 94.56 491 GLY A O 1
ATOM 3990 N N . ALA A 1 492 ? 5.871 -19.844 -37.406 1 93.94 492 ALA A N 1
ATOM 3991 C CA . ALA A 1 492 ? 7.012 -20.031 -36.5 1 93.94 492 ALA A CA 1
ATOM 3992 C C . ALA A 1 492 ? 8.117 -19.031 -36.812 1 93.94 492 ALA A C 1
ATOM 3994 O O . ALA A 1 492 ? 8.758 -18.5 -35.906 1 93.94 492 ALA A O 1
ATOM 3995 N N . ALA A 1 493 ? 8.344 -18.766 -38.094 1 93.44 493 ALA A N 1
ATOM 3996 C CA . ALA A 1 493 ? 9.383 -17.828 -38.5 1 93.44 493 ALA A CA 1
ATOM 3997 C C . ALA A 1 493 ? 9.094 -16.422 -37.969 1 93.44 493 ALA A C 1
ATOM 3999 O O . ALA A 1 493 ? 10.016 -15.68 -37.625 1 93.44 493 ALA A O 1
ATOM 4000 N N . ILE A 1 494 ? 7.895 -16.125 -37.938 1 91.31 494 ILE A N 1
ATOM 4001 C CA . ILE A 1 494 ? 7.5 -14.805 -37.438 1 91.31 494 ILE A CA 1
ATOM 4002 C C . ILE A 1 494 ? 7.773 -14.695 -35.938 1 91.31 494 ILE A C 1
ATOM 4004 O O . ILE A 1 494 ? 8.219 -13.656 -35.469 1 91.31 494 ILE A O 1
ATOM 4008 N N . GLU A 1 495 ? 7.625 -15.695 -35.219 1 87.75 495 GLU A N 1
ATOM 4009 C CA . GLU A 1 495 ? 7.848 -15.703 -33.781 1 87.75 495 GLU A CA 1
ATOM 4010 C C . GLU A 1 495 ? 9.328 -15.555 -33.438 1 87.75 495 GLU A C 1
ATOM 4012 O O . GLU A 1 495 ? 9.688 -15.031 -32.406 1 87.75 495 GLU A O 1
ATOM 4017 N N . GLY A 1 496 ? 10.188 -15.969 -34.312 1 82.75 496 GLY A N 1
ATOM 4018 C CA . GLY A 1 496 ? 11.617 -15.969 -34.062 1 82.75 496 GLY A CA 1
ATOM 4019 C C . GLY A 1 496 ? 12.234 -14.586 -34.094 1 82.75 496 GLY A C 1
ATOM 4020 O O . GLY A 1 496 ? 13.414 -14.414 -33.781 1 82.75 496 GLY A O 1
ATOM 4021 N N . LYS A 1 497 ? 11.445 -13.57 -34.281 1 76.88 497 LYS A N 1
ATOM 4022 C CA . LYS A 1 497 ? 11.953 -12.203 -34.344 1 76.88 497 LYS A CA 1
ATOM 4023 C C . LYS A 1 497 ? 12.352 -11.695 -32.969 1 76.88 497 LYS A C 1
ATOM 4025 O O . LYS A 1 497 ? 11.555 -11.734 -32.031 1 76.88 497 LYS A O 1
ATOM 4030 N N . THR A 1 498 ? 13.531 -11.859 -32.531 1 62.38 498 THR A N 1
ATOM 4031 C CA . THR A 1 498 ? 13.961 -11.336 -31.234 1 62.38 498 THR A CA 1
ATOM 4032 C C . THR A 1 498 ? 14.32 -9.859 -31.344 1 62.38 498 THR A C 1
ATOM 4034 O O . THR A 1 498 ? 14.688 -9.383 -32.406 1 62.38 498 THR A O 1
ATOM 4037 N N . ALA A 1 499 ? 14.164 -9.039 -30.328 1 55.19 499 ALA A N 1
ATOM 4038 C CA . ALA A 1 499 ? 14.32 -7.594 -30.156 1 55.19 499 ALA A CA 1
ATOM 4039 C C . ALA A 1 499 ? 15.664 -7.117 -30.688 1 55.19 499 ALA A C 1
ATOM 4041 O O . ALA A 1 499 ? 15.773 -5.996 -31.188 1 55.19 499 ALA A O 1
ATOM 4042 N N . SER A 1 500 ? 16.703 -7.855 -30.594 1 53.88 500 SER A N 1
ATOM 4043 C CA . SER A 1 500 ? 18.062 -7.41 -30.891 1 53.88 500 SER A CA 1
ATOM 4044 C C . SER A 1 500 ? 18.297 -7.301 -32.375 1 53.88 500 SER A C 1
ATOM 4046 O O . SER A 1 500 ? 19.25 -6.66 -32.844 1 53.88 500 SER A O 1
ATOM 4048 N N . MET A 1 501 ? 17.469 -7.988 -33.188 1 54.66 501 MET A N 1
ATOM 4049 C CA . MET A 1 501 ? 17.781 -8 -34.625 1 54.66 501 MET A CA 1
ATOM 4050 C C . MET A 1 501 ? 16.812 -7.102 -35.375 1 54.66 501 MET A C 1
ATOM 4052 O O . MET A 1 501 ? 16.078 -7.574 -36.25 1 54.66 501 MET A O 1
ATOM 4056 N N . TYR A 1 502 ? 16.562 -5.969 -34.906 1 56.25 502 TYR A N 1
ATOM 4057 C CA . TYR A 1 502 ? 15.664 -5.07 -35.625 1 56.25 502 TYR A CA 1
ATOM 4058 C C . TYR A 1 502 ? 16.25 -4.672 -36.969 1 56.25 502 TYR A C 1
ATOM 4060 O O . TYR A 1 502 ? 17 -3.695 -37.062 1 56.25 502 TYR A O 1
ATOM 4068 N N . VAL A 1 503 ? 16.297 -5.734 -37.844 1 66.19 503 VAL A N 1
ATOM 4069 C CA . VAL A 1 503 ? 16.672 -5.398 -39.219 1 66.19 503 VAL A CA 1
ATOM 4070 C C . VAL A 1 503 ? 15.43 -5.086 -40.031 1 66.19 503 VAL A C 1
ATOM 4072 O O . VAL A 1 503 ? 14.539 -5.926 -40.156 1 66.19 503 VAL A O 1
ATOM 4075 N N . SER A 1 504 ? 15.172 -3.986 -40.375 1 77.5 504 SER A N 1
ATOM 4076 C CA . SER A 1 504 ? 14.062 -3.467 -41.156 1 77.5 504 SER A CA 1
ATOM 4077 C C . SER A 1 504 ? 13.75 -4.379 -42.344 1 77.5 504 SER A C 1
ATOM 4079 O O . SER A 1 504 ? 12.578 -4.582 -42.688 1 77.5 504 SER A O 1
ATOM 4081 N N . GLU A 1 505 ? 14.672 -5.082 -42.812 1 85.31 505 GLU A N 1
ATOM 4082 C CA . GLU A 1 505 ? 14.484 -5.941 -43.969 1 85.31 505 GLU A CA 1
ATOM 4083 C C . GLU A 1 505 ? 13.719 -7.211 -43.594 1 85.31 505 GLU A C 1
ATOM 4085 O O . GLU A 1 505 ? 12.93 -7.715 -44.406 1 85.31 505 GLU A O 1
ATOM 4090 N N . HIS A 1 506 ? 13.906 -7.703 -42.438 1 88.25 506 HIS A N 1
ATOM 4091 C CA . HIS A 1 506 ? 13.227 -8.914 -41.969 1 88.25 506 HIS A CA 1
ATOM 4092 C C . HIS A 1 506 ? 11.727 -8.672 -41.812 1 88.25 506 HIS A C 1
ATOM 4094 O O . HIS A 1 506 ? 10.922 -9.57 -42.062 1 88.25 506 HIS A O 1
ATOM 4100 N N . GLU A 1 507 ? 11.367 -7.48 -41.5 1 89.56 507 GLU A N 1
ATOM 4101 C CA . GLU A 1 507 ? 9.953 -7.16 -41.344 1 89.56 507 GLU A CA 1
ATOM 4102 C C . GLU A 1 507 ? 9.242 -7.129 -42.719 1 89.56 507 GLU A C 1
ATOM 4104 O O . GLU A 1 507 ? 8.086 -7.547 -42.812 1 89.56 507 GLU A O 1
ATOM 4109 N N . LEU A 1 508 ? 10.008 -6.676 -43.625 1 91.25 508 LEU A N 1
ATOM 4110 C CA . LEU A 1 508 ? 9.438 -6.66 -44.969 1 91.25 508 LEU A CA 1
ATOM 4111 C C . LEU A 1 508 ? 9.242 -8.078 -45.5 1 91.25 508 LEU A C 1
ATOM 4113 O O . LEU A 1 508 ? 8.227 -8.383 -46.125 1 91.25 508 LEU A O 1
ATOM 4117 N N . MET A 1 509 ? 10.188 -8.938 -45.25 1 93.94 509 MET A N 1
ATOM 4118 C CA . MET A 1 509 ? 10.078 -10.336 -45.656 1 93.94 509 MET A CA 1
ATOM 4119 C C . MET A 1 509 ? 8.93 -11.031 -44.906 1 93.94 509 MET A C 1
ATOM 4121 O O . MET A 1 509 ? 8.18 -11.797 -45.5 1 93.94 509 MET A O 1
ATOM 4125 N N . ASP A 1 510 ? 8.812 -10.711 -43.656 1 92.81 510 ASP A N 1
ATOM 4126 C CA . ASP A 1 510 ? 7.703 -11.258 -42.875 1 92.81 510 ASP A CA 1
ATOM 4127 C C . ASP A 1 510 ? 6.363 -10.789 -43.438 1 92.81 510 ASP A C 1
ATOM 4129 O O . ASP A 1 510 ? 5.402 -11.555 -43.5 1 92.81 510 ASP A O 1
ATOM 4133 N N . GLY A 1 511 ? 6.316 -9.531 -43.844 1 93.38 511 GLY A N 1
ATOM 4134 C CA . GLY A 1 511 ? 5.094 -8.984 -44.406 1 93.38 511 GLY A CA 1
ATOM 4135 C C . GLY A 1 511 ? 4.672 -9.68 -45.688 1 93.38 511 GLY A C 1
ATOM 4136 O O . GLY A 1 511 ? 3.482 -9.922 -45.906 1 93.38 511 GLY A O 1
ATOM 4137 N N . GLU A 1 512 ? 5.617 -10.016 -46.469 1 94.69 512 GLU A N 1
ATOM 4138 C CA . GLU A 1 512 ? 5.312 -10.703 -47.719 1 94.69 512 GLU A CA 1
ATOM 4139 C C . GLU A 1 512 ? 4.824 -12.125 -47.469 1 94.69 512 GLU A C 1
ATOM 4141 O O . GLU A 1 512 ? 3.832 -12.562 -48.062 1 94.69 512 GLU A O 1
ATOM 4146 N N . LEU A 1 513 ? 5.523 -12.797 -46.656 1 95.44 513 LEU A N 1
ATOM 4147 C CA . LEU A 1 513 ? 5.117 -14.164 -46.312 1 95.44 513 LEU A CA 1
ATOM 4148 C C . LEU A 1 513 ? 3.738 -14.172 -45.656 1 95.44 513 LEU A C 1
ATOM 4150 O O . LEU A 1 513 ? 2.887 -14.992 -46.031 1 95.44 513 LEU A O 1
ATOM 4154 N N . ALA A 1 514 ? 3.521 -13.289 -44.75 1 95.88 514 ALA A N 1
ATOM 4155 C CA . ALA A 1 514 ? 2.25 -13.227 -44.031 1 95.88 514 ALA A CA 1
ATOM 4156 C C . ALA A 1 514 ? 1.104 -12.875 -44.969 1 95.88 514 ALA A C 1
ATOM 4158 O O . ALA A 1 514 ? -0.008 -13.391 -44.844 1 95.88 514 ALA A O 1
ATOM 4159 N N . SER A 1 515 ? 1.36 -12.008 -45.938 1 96 515 SER A N 1
ATOM 4160 C CA . SER A 1 515 ? 0.335 -11.633 -46.906 1 96 515 SER A CA 1
ATOM 4161 C C . SER A 1 515 ? -0.128 -12.844 -47.719 1 96 515 SER A C 1
ATOM 4163 O O . SER A 1 515 ? -1.318 -12.992 -48 1 96 515 SER A O 1
ATOM 4165 N N . ARG A 1 516 ? 0.747 -13.711 -48.031 1 95.38 516 ARG A N 1
ATOM 4166 C CA . ARG A 1 516 ? 0.417 -14.914 -48.812 1 95.38 516 ARG A CA 1
ATOM 4167 C C . ARG A 1 516 ? -0.436 -15.867 -47.969 1 95.38 516 ARG A C 1
ATOM 4169 O O . ARG A 1 516 ? -1.37 -16.484 -48.5 1 95.38 516 ARG A O 1
ATOM 4176 N N . VAL A 1 517 ? -0.085 -15.984 -46.75 1 96.69 517 VAL A N 1
ATOM 4177 C CA . VAL A 1 517 ? -0.861 -16.844 -45.844 1 96.69 517 VAL A CA 1
ATOM 4178 C C . VAL A 1 517 ? -2.268 -16.281 -45.688 1 96.69 517 VAL A C 1
ATOM 4180 O O . VAL A 1 517 ? -3.252 -17.016 -45.719 1 96.69 517 VAL A O 1
ATOM 4183 N N . LEU A 1 518 ? -2.418 -14.961 -45.531 1 96.06 518 LEU A N 1
ATOM 4184 C CA . LEU A 1 518 ? -3.719 -14.328 -45.375 1 96.06 518 LEU A CA 1
ATOM 4185 C C . LEU A 1 518 ? -4.574 -14.484 -46.625 1 96.06 518 LEU A C 1
ATOM 4187 O O . LEU A 1 518 ? -5.793 -14.656 -46.531 1 96.06 518 LEU A O 1
ATOM 4191 N N . GLU A 1 519 ? -3.91 -14.523 -47.719 1 93.75 519 GLU A N 1
ATOM 4192 C CA . GLU A 1 519 ? -4.625 -14.75 -48.969 1 93.75 519 GLU A CA 1
ATOM 4193 C C . GLU A 1 519 ? -5.137 -16.188 -49.062 1 93.75 519 GLU A C 1
ATOM 4195 O O . GLU A 1 519 ? -6.258 -16.422 -49.531 1 93.75 519 GLU A O 1
ATOM 4200 N N . LEU A 1 520 ? -4.289 -17.047 -48.656 1 94.38 520 LEU A N 1
ATOM 4201 C CA . LEU A 1 520 ? -4.707 -18.453 -48.625 1 94.38 520 LEU A CA 1
ATOM 4202 C C . LEU A 1 520 ? -5.875 -18.641 -47.656 1 94.38 520 LEU A C 1
ATOM 4204 O O . LEU A 1 520 ? -6.812 -19.391 -47.938 1 94.38 520 LEU A O 1
ATOM 4208 N N . MET A 1 521 ? -5.789 -18.031 -46.531 1 94.94 521 MET A N 1
ATOM 4209 C CA . MET A 1 521 ? -6.852 -18.109 -45.531 1 94.94 521 MET A CA 1
ATOM 4210 C C . MET A 1 521 ? -8.164 -17.578 -46.094 1 94.94 521 MET A C 1
ATOM 4212 O O . MET A 1 521 ? -9.219 -18.203 -45.906 1 94.94 521 MET A O 1
ATOM 4216 N N . LYS A 1 522 ? -8.094 -16.469 -46.812 1 91.44 522 LYS A N 1
ATOM 4217 C CA . LYS A 1 522 ? -9.273 -15.906 -47.469 1 91.44 522 LYS A CA 1
ATOM 4218 C C . LYS A 1 522 ? -9.859 -16.859 -48.5 1 91.44 522 LYS A C 1
ATOM 4220 O O . LYS A 1 522 ? -11.078 -17.047 -48.562 1 91.44 522 LYS A O 1
ATOM 4225 N N . PHE A 1 523 ? -8.945 -17.469 -49.188 1 89.88 523 PHE A N 1
ATOM 4226 C CA . PHE A 1 523 ? -9.352 -18.438 -50.188 1 89.88 523 PHE A CA 1
ATOM 4227 C C . PHE A 1 523 ? -10.039 -19.625 -49.562 1 89.88 523 PHE A C 1
ATOM 4229 O O . PHE A 1 523 ? -11.086 -20.078 -50.031 1 89.88 523 PHE A O 1
ATOM 4236 N N . ASN A 1 524 ? -9.453 -20.062 -48.5 1 90 524 ASN A N 1
ATOM 4237 C CA . ASN A 1 524 ? -10.023 -21.219 -47.812 1 90 524 ASN A CA 1
ATOM 4238 C C . ASN A 1 524 ? -11.383 -20.875 -47.188 1 90 524 ASN A C 1
ATOM 4240 O O . ASN A 1 524 ? -12.297 -21.703 -47.219 1 90 524 ASN A O 1
ATOM 4244 N N . ASP A 1 525 ? -11.57 -19.734 -46.656 1 90.5 525 ASP A N 1
ATOM 4245 C CA . ASP A 1 525 ? -12.82 -19.312 -46 1 90.5 525 ASP A CA 1
ATOM 4246 C C . ASP A 1 525 ? -13.93 -19.156 -47.062 1 90.5 525 ASP A C 1
ATOM 4248 O O . ASP A 1 525 ? -15.102 -19.438 -46.75 1 90.5 525 ASP A O 1
ATOM 4252 N N . ALA A 1 526 ? -13.523 -18.766 -48.219 1 86 526 ALA A N 1
ATOM 4253 C CA . ALA A 1 526 ? -14.5 -18.594 -49.281 1 86 526 ALA A CA 1
ATOM 4254 C C . ALA A 1 526 ? -15.047 -19.938 -49.75 1 86 526 ALA A C 1
ATOM 4256 O O . ALA A 1 526 ? -16.188 -20.031 -50.219 1 86 526 ALA A O 1
ATOM 4257 N N . ASN A 1 527 ? -14.25 -20.938 -49.562 1 80.88 527 ASN A N 1
ATOM 4258 C CA . ASN A 1 527 ? -14.648 -22.25 -50.031 1 80.88 527 ASN A CA 1
ATOM 4259 C C . ASN A 1 527 ? -15.258 -23.094 -48.938 1 80.88 527 ASN A C 1
ATOM 4261 O O . ASN A 1 527 ? -15.508 -24.281 -49.094 1 80.88 527 ASN A O 1
ATOM 4265 N N . LEU A 1 528 ? -15.422 -22.453 -47.812 1 79.56 528 LEU A N 1
ATOM 4266 C CA . LEU A 1 528 ? -15.953 -23.203 -46.688 1 79.56 528 LEU A CA 1
ATOM 4267 C C . LEU A 1 528 ? -17.438 -23.531 -46.875 1 79.56 528 LEU A C 1
ATOM 4269 O O . LEU A 1 528 ? -18.203 -22.656 -47.281 1 79.56 528 LEU A O 1
ATOM 4273 N N . THR A 1 529 ? -17.703 -24.766 -47.281 1 62.81 529 THR A N 1
ATOM 4274 C CA . THR A 1 529 ? -19.078 -25.234 -47.25 1 62.81 529 THR A CA 1
ATOM 4275 C C . THR A 1 529 ? -19.422 -25.906 -45.938 1 62.81 529 THR A C 1
ATOM 4277 O O . THR A 1 529 ? -18.531 -26.453 -45.281 1 62.81 529 THR A O 1
ATOM 4280 N N . HIS A 1 530 ? -20.578 -25.609 -45.344 1 58.22 530 HIS A N 1
ATOM 4281 C CA . HIS A 1 530 ? -21.031 -26.156 -44.062 1 58.22 530 HIS A CA 1
ATOM 4282 C C . HIS A 1 530 ? -20.844 -27.656 -44.031 1 58.22 530 HIS A C 1
ATOM 4284 O O . HIS A 1 530 ? -21.094 -28.359 -45 1 58.22 530 HIS A O 1
ATOM 4290 N N . GLY A 1 531 ? -20.109 -28.219 -43.125 1 54.78 531 GLY A N 1
ATOM 4291 C CA . GLY A 1 531 ? -20.125 -29.641 -42.812 1 54.78 531 GLY A CA 1
ATOM 4292 C C . GLY A 1 531 ? -18.844 -30.359 -43.219 1 54.78 531 GLY A C 1
ATOM 4293 O O . GLY A 1 531 ? -18.828 -31.594 -43.312 1 54.78 531 GLY A O 1
ATOM 4294 N N . ILE A 1 532 ? -17.891 -29.672 -43.719 1 57.44 532 ILE A N 1
ATOM 4295 C CA . ILE A 1 532 ? -16.719 -30.359 -44.25 1 57.44 532 ILE A CA 1
ATOM 4296 C C . ILE A 1 532 ? -15.867 -30.875 -43.094 1 57.44 532 ILE A C 1
ATOM 4298 O O . ILE A 1 532 ? -15.367 -30.094 -42.281 1 57.44 532 ILE A O 1
ATOM 4302 N N . GLN A 1 533 ? -16.016 -32.062 -42.719 1 62.41 533 GLN A N 1
ATOM 4303 C CA . GLN A 1 533 ? -15.305 -32.719 -41.625 1 62.41 533 GLN A CA 1
ATOM 4304 C C . GLN A 1 533 ? -14.031 -33.375 -42.094 1 62.41 533 GLN A C 1
ATOM 4306 O O . GLN A 1 533 ? -13.484 -34.281 -41.438 1 62.41 533 GLN A O 1
ATOM 4311 N N . ASP A 1 534 ? -13.414 -32.781 -43.156 1 78.44 534 ASP A N 1
ATOM 4312 C CA . ASP A 1 534 ? -12.195 -33.406 -43.625 1 78.44 534 ASP A CA 1
ATOM 4313 C C . ASP A 1 534 ? -11.008 -33.094 -42.719 1 78.44 534 ASP A C 1
ATOM 4315 O O . ASP A 1 534 ? -10.906 -31.984 -42.188 1 78.44 534 ASP A O 1
ATOM 4319 N N . SER A 1 535 ? -10.266 -34.062 -42.344 1 83.62 535 SER A N 1
ATOM 4320 C CA . SER A 1 535 ? -9.133 -33.938 -41.438 1 83.62 535 SER A CA 1
ATOM 4321 C C . SER A 1 535 ? -8.109 -32.938 -41.938 1 83.62 535 SER A C 1
ATOM 4323 O O . SER A 1 535 ? -7.543 -32.188 -41.125 1 83.62 535 SER A O 1
ATOM 4325 N N . ASP A 1 536 ? -7.961 -32.844 -43.25 1 88.12 536 ASP A N 1
ATOM 4326 C CA . ASP A 1 536 ? -6.977 -31.906 -43.781 1 88.12 536 ASP A CA 1
ATOM 4327 C C . ASP A 1 536 ? -7.441 -30.469 -43.625 1 88.12 536 ASP A C 1
ATOM 4329 O O . ASP A 1 536 ? -6.629 -29.578 -43.375 1 88.12 536 ASP A O 1
ATOM 4333 N N . ALA A 1 537 ? -8.672 -30.344 -43.75 1 87.94 537 ALA A N 1
ATOM 4334 C CA . ALA A 1 537 ? -9.227 -29 -43.562 1 87.94 537 ALA A CA 1
ATOM 4335 C C . ALA A 1 537 ? -9.062 -28.531 -42.094 1 87.94 537 ALA A C 1
ATOM 4337 O O . ALA A 1 537 ? -8.789 -27.359 -41.844 1 87.94 537 ALA A O 1
ATOM 4338 N N . VAL A 1 538 ? -9.203 -29.469 -41.188 1 90.88 538 VAL A N 1
ATOM 4339 C CA . VAL A 1 538 ? -9.039 -29.156 -39.781 1 90.88 538 VAL A CA 1
ATOM 4340 C C . VAL A 1 538 ? -7.594 -28.766 -39.5 1 90.88 538 VAL A C 1
ATOM 4342 O O . VAL A 1 538 ? -7.336 -27.766 -38.812 1 90.88 538 VAL A O 1
ATOM 4345 N N . HIS A 1 539 ? -6.672 -29.516 -40.094 1 92.5 539 HIS A N 1
ATOM 4346 C CA . HIS A 1 539 ? -5.262 -29.219 -39.875 1 92.5 539 HIS A CA 1
ATOM 4347 C C . HIS A 1 539 ? -4.895 -27.859 -40.469 1 92.5 539 HIS A C 1
ATOM 4349 O O . HIS A 1 539 ? -4.086 -27.125 -39.875 1 92.5 539 HIS A O 1
ATOM 4355 N N . LEU A 1 540 ? -5.473 -27.547 -41.531 1 92.75 540 LEU A N 1
ATOM 4356 C CA . LEU A 1 540 ? -5.188 -26.25 -42.156 1 92.75 540 LEU A CA 1
ATOM 4357 C C . LEU A 1 540 ? -5.703 -25.109 -41.312 1 92.75 540 LEU A C 1
ATOM 4359 O O . LEU A 1 540 ? -5.008 -24.094 -41.125 1 92.75 540 LEU A O 1
ATOM 4363 N N . GLU A 1 541 ? -6.852 -25.312 -40.781 1 92.5 541 GLU A N 1
ATOM 4364 C CA . GLU A 1 541 ? -7.418 -24.281 -39.906 1 92.5 541 GLU A CA 1
ATOM 4365 C C . GLU A 1 541 ? -6.582 -24.109 -38.656 1 92.5 541 GLU A C 1
ATOM 4367 O O . GLU A 1 541 ? -6.387 -22.984 -38.188 1 92.5 541 GLU A O 1
ATOM 4372 N N . LEU A 1 542 ? -6.156 -25.188 -38.094 1 93.5 542 LEU A N 1
ATOM 4373 C CA . LEU A 1 542 ? -5.312 -25.109 -36.906 1 93.5 542 LEU A CA 1
ATOM 4374 C C . LEU A 1 542 ? -3.994 -24.406 -37.219 1 93.5 542 LEU A C 1
ATOM 4376 O O . LEU A 1 542 ? -3.465 -23.672 -36.375 1 93.5 542 LEU A O 1
ATOM 4380 N N . ALA A 1 543 ? -3.51 -24.609 -38.406 1 94.75 543 ALA A N 1
ATOM 4381 C CA . ALA A 1 543 ? -2.293 -23.922 -38.844 1 94.75 543 ALA A CA 1
ATOM 4382 C C . ALA A 1 543 ? -2.523 -22.422 -38.969 1 94.75 543 ALA A C 1
ATOM 4384 O O . ALA A 1 543 ? -1.654 -21.625 -38.594 1 94.75 543 ALA A O 1
ATOM 4385 N N . PHE A 1 544 ? -3.715 -22.078 -39.469 1 96.06 544 PHE A N 1
ATOM 4386 C CA . PHE A 1 544 ? -4.051 -20.656 -39.531 1 96.06 544 PHE A CA 1
ATOM 4387 C C . PHE A 1 544 ? -4.09 -20.031 -38.156 1 96.06 544 PHE A C 1
ATOM 4389 O O . PHE A 1 544 ? -3.57 -18.938 -37.969 1 96.06 544 PHE A O 1
ATOM 4396 N N . ILE A 1 545 ? -4.711 -20.719 -37.219 1 95.19 545 ILE A N 1
ATOM 4397 C CA . ILE A 1 545 ? -4.816 -20.219 -35.844 1 95.19 545 ILE A CA 1
ATOM 4398 C C . ILE A 1 545 ? -3.424 -20.062 -35.25 1 95.19 545 ILE A C 1
ATOM 4400 O O . ILE A 1 545 ? -3.133 -19.062 -34.594 1 95.19 545 ILE A O 1
ATOM 4404 N N . PHE A 1 546 ? -2.576 -21.047 -35.531 1 94 546 PHE A N 1
ATOM 4405 C CA . PHE A 1 546 ? -1.198 -20.984 -35.062 1 94 546 PHE A CA 1
ATOM 4406 C C . PHE A 1 546 ? -0.476 -19.766 -35.625 1 94 546 PHE A C 1
ATOM 4408 O O . PHE A 1 546 ? 0.204 -19.062 -34.875 1 94 546 PHE A O 1
ATOM 4415 N N . PHE A 1 547 ? -0.676 -19.453 -36.844 1 95.5 547 PHE A N 1
ATOM 4416 C CA . PHE A 1 547 ? -0.088 -18.312 -37.531 1 95.5 547 PHE A CA 1
ATOM 4417 C C . PHE A 1 547 ? -0.603 -17 -36.938 1 95.5 547 PHE A C 1
ATOM 4419 O O . PHE A 1 547 ? 0.18 -16.094 -36.656 1 95.5 547 PHE A O 1
ATOM 4426 N N . LEU A 1 548 ? -1.811 -17.016 -36.75 1 95.56 548 LEU A N 1
ATOM 4427 C CA . LEU A 1 548 ? -2.42 -15.789 -36.25 1 95.56 548 LEU A CA 1
ATOM 4428 C C . LEU A 1 548 ? -1.967 -15.516 -34.812 1 95.56 548 LEU A C 1
ATOM 4430 O O . LEU A 1 548 ? -1.771 -14.359 -34.438 1 95.56 548 LEU A O 1
ATOM 4434 N N . ASP A 1 549 ? -1.895 -16.516 -34.031 1 92.94 549 ASP A N 1
ATOM 4435 C CA . ASP A 1 549 ? -1.436 -16.375 -32.656 1 92.94 549 ASP A CA 1
ATOM 4436 C C . ASP A 1 549 ? -0.032 -15.766 -32.594 1 92.94 549 ASP A C 1
ATOM 4438 O O . ASP A 1 549 ? 0.238 -14.875 -31.797 1 92.94 549 ASP A O 1
ATOM 4442 N N . HIS A 1 550 ? 0.814 -16.156 -33.531 1 91.56 550 HIS A N 1
ATOM 4443 C CA . HIS A 1 550 ? 2.18 -15.648 -33.562 1 91.56 550 HIS A CA 1
ATOM 4444 C C . HIS A 1 550 ? 2.229 -14.242 -34.156 1 91.56 550 HIS A C 1
ATOM 4446 O O . HIS A 1 550 ? 3.018 -13.406 -33.688 1 91.56 550 HIS A O 1
ATOM 4452 N N . MET A 1 551 ? 1.389 -13.992 -35.094 1 91.56 551 MET A N 1
ATOM 4453 C CA . MET A 1 551 ? 1.278 -12.648 -35.656 1 91.56 551 MET A CA 1
ATOM 4454 C C . MET A 1 551 ? 0.831 -11.656 -34.562 1 91.56 551 MET A C 1
ATOM 4456 O O . MET A 1 551 ? 1.346 -10.539 -34.5 1 91.56 551 MET A O 1
ATOM 4460 N N . ARG A 1 552 ? -0.091 -12.086 -33.781 1 90.62 552 ARG A N 1
ATOM 4461 C CA . ARG A 1 552 ? -0.595 -11.25 -32.688 1 90.62 552 ARG A CA 1
ATOM 4462 C C . ARG A 1 552 ? 0.51 -10.93 -31.688 1 90.62 552 ARG A C 1
ATOM 4464 O O . ARG A 1 552 ? 0.684 -9.773 -31.297 1 90.62 552 ARG A O 1
ATOM 4471 N N . LYS A 1 553 ? 1.32 -11.859 -31.266 1 86.38 553 LYS A N 1
ATOM 4472 C CA . LYS A 1 553 ? 2.365 -11.711 -30.266 1 86.38 553 LYS A CA 1
ATOM 4473 C C . LYS A 1 553 ? 3.453 -10.75 -30.734 1 86.38 553 LYS A C 1
ATOM 4475 O O . LYS A 1 553 ? 3.945 -9.938 -29.953 1 86.38 553 LYS A O 1
ATOM 4480 N N . MET A 1 554 ? 3.701 -10.719 -32.031 1 86.06 554 MET A N 1
ATOM 4481 C CA . MET A 1 554 ? 4.871 -10 -32.531 1 86.06 554 MET A CA 1
ATOM 4482 C C . MET A 1 554 ? 4.484 -8.617 -33.062 1 86.06 554 MET A C 1
ATOM 4484 O O . MET A 1 554 ? 5.234 -7.656 -32.906 1 86.06 554 MET A O 1
ATOM 4488 N N . TYR A 1 555 ? 3.303 -8.508 -33.625 1 85.94 555 TYR A N 1
ATOM 4489 C CA . TYR A 1 555 ? 3.07 -7.266 -34.344 1 85.94 555 TYR A CA 1
ATOM 4490 C C . TYR A 1 555 ? 1.854 -6.527 -33.812 1 85.94 555 TYR A C 1
ATOM 4492 O O . TYR A 1 555 ? 1.625 -5.363 -34.125 1 85.94 555 TYR A O 1
ATOM 4500 N N . LEU A 1 556 ? 1.013 -7.078 -32.969 1 84 556 LEU A N 1
ATOM 4501 C CA . LEU A 1 556 ? -0.172 -6.387 -32.469 1 84 556 LEU A CA 1
ATOM 4502 C C . LEU A 1 556 ? -0.011 -6.023 -31 1 84 556 LEU A C 1
ATOM 4504 O O . LEU A 1 556 ? -0.831 -5.285 -30.453 1 84 556 LEU A O 1
ATOM 4508 N N . SER A 1 557 ? 0.956 -6.531 -30.312 1 70.25 557 SER A N 1
ATOM 4509 C CA . SER A 1 557 ? 1.161 -6.219 -28.906 1 70.25 557 SER A CA 1
ATOM 4510 C C . SER A 1 557 ? 1.732 -4.816 -28.719 1 70.25 557 SER A C 1
ATOM 4512 O O . SER A 1 557 ? 1.597 -4.219 -27.656 1 70.25 557 SER A O 1
ATOM 4514 N N . GLU A 1 558 ? 2.303 -4.141 -29.891 1 60.81 558 GLU A N 1
ATOM 4515 C CA . GLU A 1 558 ? 2.992 -2.857 -29.781 1 60.81 558 GLU A CA 1
ATOM 4516 C C . GLU A 1 558 ? 2.062 -1.701 -30.141 1 60.81 558 GLU A C 1
ATOM 4518 O O . GLU A 1 558 ? 1.087 -1.887 -30.875 1 60.81 558 GLU A O 1
ATOM 4523 N N . ALA A 1 559 ? 2.254 -0.545 -29.453 1 60.19 559 ALA A N 1
ATOM 4524 C CA . ALA A 1 559 ? 1.502 0.689 -29.672 1 60.19 559 ALA A CA 1
ATOM 4525 C C . ALA A 1 559 ? 1.718 1.232 -31.078 1 60.19 559 ALA A C 1
ATOM 4527 O O . ALA A 1 559 ? 0.819 1.844 -31.656 1 60.19 559 ALA A O 1
ATOM 4528 N N . LYS A 1 560 ? 2.977 1.013 -31.703 1 65.5 560 LYS A N 1
ATOM 4529 C CA . LYS A 1 560 ? 3.299 1.604 -33 1 65.5 560 LYS A CA 1
ATOM 4530 C C . LYS A 1 560 ? 3.297 0.55 -34.094 1 65.5 560 LYS A C 1
ATOM 4532 O O . LYS A 1 560 ? 3.814 -0.553 -33.906 1 65.5 560 LYS A O 1
ATOM 4537 N N . ASP A 1 561 ? 2.654 0.835 -35.219 1 74.81 561 ASP A N 1
ATOM 4538 C CA . ASP A 1 561 ? 2.598 -0.046 -36.375 1 74.81 561 ASP A CA 1
ATOM 4539 C C . ASP A 1 561 ? 3.973 -0.188 -37.031 1 74.81 561 ASP A C 1
ATOM 4541 O O . ASP A 1 561 ? 4.641 0.811 -37.312 1 74.81 561 ASP A O 1
ATOM 4545 N N . GLY A 1 562 ? 4.523 -1.37 -37.125 1 75.88 562 GLY A N 1
ATOM 4546 C CA . GLY A 1 562 ? 5.84 -1.652 -37.688 1 75.88 562 GLY A CA 1
ATOM 4547 C C . GLY A 1 562 ? 5.883 -1.541 -39.188 1 75.88 562 GLY A C 1
ATOM 4548 O O . GLY A 1 562 ? 4.883 -1.196 -39.844 1 75.88 562 GLY A O 1
ATOM 4549 N N . LYS A 1 563 ? 6.977 -1.749 -39.906 1 85.75 563 LYS A N 1
ATOM 4550 C CA . LYS A 1 563 ? 7.227 -1.646 -41.344 1 85.75 563 LYS A CA 1
ATOM 4551 C C . LYS A 1 563 ? 6.523 -2.768 -42.094 1 85.75 563 LYS A C 1
ATOM 4553 O O . LYS A 1 563 ? 6.41 -2.717 -43.344 1 85.75 563 LYS A O 1
ATOM 4558 N N . ILE A 1 564 ? 6.039 -3.787 -41.375 1 88.38 564 ILE A N 1
ATOM 4559 C CA . ILE A 1 564 ? 5.328 -4.902 -42 1 88.38 564 ILE A CA 1
ATOM 4560 C C . ILE A 1 564 ? 4.098 -4.387 -42.719 1 88.38 564 ILE A C 1
ATOM 4562 O O . ILE A 1 564 ? 3.684 -4.965 -43.75 1 88.38 564 ILE A O 1
ATOM 4566 N N . PHE A 1 565 ? 3.529 -3.336 -42.438 1 89.81 565 PHE A N 1
ATOM 4567 C CA . PHE A 1 565 ? 2.273 -2.836 -42.969 1 89.81 565 PHE A CA 1
ATOM 4568 C C . PHE A 1 565 ? 2.508 -2.135 -44.312 1 89.81 565 PHE A C 1
ATOM 4570 O O . PHE A 1 565 ? 1.569 -1.92 -45.062 1 89.81 565 PHE A O 1
ATOM 4577 N N . GLU A 1 566 ? 3.729 -1.859 -44.562 1 89.75 566 GLU A N 1
ATOM 4578 C CA . GLU A 1 566 ? 4.035 -1.361 -45.906 1 89.75 566 GLU A CA 1
ATOM 4579 C C . GLU A 1 566 ? 3.781 -2.43 -46.969 1 89.75 566 GLU A C 1
ATOM 4581 O O . GLU A 1 566 ? 3.15 -2.16 -47.969 1 89.75 566 GLU A O 1
ATOM 4586 N N . LYS A 1 567 ? 4.25 -3.613 -46.625 1 91.44 567 LYS A N 1
ATOM 4587 C CA . LYS A 1 567 ? 4.051 -4.723 -47.531 1 91.44 567 LYS A CA 1
ATOM 4588 C C . LYS A 1 567 ? 2.59 -5.168 -47.562 1 91.44 567 LYS A C 1
ATOM 4590 O O . LYS A 1 567 ? 2.061 -5.543 -48.594 1 91.44 567 LYS A O 1
ATOM 4595 N N . PHE A 1 568 ? 1.952 -5.109 -46.469 1 92.69 568 PHE A N 1
ATOM 4596 C CA . PHE A 1 568 ? 0.539 -5.457 -46.406 1 92.69 568 PHE A CA 1
ATOM 4597 C C . PHE A 1 568 ? -0.299 -4.535 -47.25 1 92.69 568 PHE A C 1
ATOM 4599 O O . PHE A 1 568 ? -1.206 -4.988 -47.969 1 92.69 568 PHE A O 1
ATOM 4606 N N . LYS A 1 569 ? 0.017 -3.271 -47.219 1 92.38 569 LYS A N 1
ATOM 4607 C CA . LYS A 1 569 ? -0.7 -2.281 -48 1 92.38 569 LYS A CA 1
ATOM 4608 C C . LYS A 1 569 ? -0.533 -2.553 -49.5 1 92.38 569 LYS A C 1
ATOM 4610 O O . LYS A 1 569 ? -1.509 -2.525 -50.25 1 92.38 569 LYS A O 1
ATOM 4615 N N . GLU A 1 570 ? 0.621 -2.885 -49.844 1 92.31 570 GLU A N 1
ATOM 4616 C CA . GLU A 1 570 ? 0.962 -3.109 -51.25 1 92.31 570 GLU A CA 1
ATOM 4617 C C . GLU A 1 570 ? 0.317 -4.387 -51.781 1 92.31 570 GLU A C 1
ATOM 4619 O O . GLU A 1 570 ? -0.225 -4.406 -52.875 1 92.31 570 GLU A O 1
ATOM 4624 N N . LEU A 1 571 ? 0.27 -5.414 -50.969 1 92.75 571 LEU A N 1
ATOM 4625 C CA . LEU A 1 571 ? -0.085 -6.73 -51.5 1 92.75 571 LEU A CA 1
ATOM 4626 C C . LEU A 1 571 ? -1.546 -7.055 -51.219 1 92.75 571 LEU A C 1
ATOM 4628 O O . LEU A 1 571 ? -2.236 -7.637 -52.031 1 92.75 571 LEU A O 1
ATOM 4632 N N . ILE A 1 572 ? -2.096 -6.641 -49.969 1 92.62 572 ILE A N 1
ATOM 4633 C CA . ILE A 1 572 ? -3.428 -7.113 -49.594 1 92.62 572 ILE A CA 1
ATOM 4634 C C . ILE A 1 572 ? -4.301 -5.926 -49.188 1 92.62 572 ILE A C 1
ATOM 4636 O O . ILE A 1 572 ? -5.48 -6.098 -48.875 1 92.62 572 ILE A O 1
ATOM 4640 N N . GLY A 1 573 ? -3.822 -4.727 -49.031 1 91 573 GLY A N 1
ATOM 4641 C CA . GLY A 1 573 ? -4.609 -3.531 -48.781 1 91 573 GLY A CA 1
ATOM 4642 C C . GLY A 1 573 ? -4.883 -3.291 -47.312 1 91 573 GLY A C 1
ATOM 4643 O O . GLY A 1 573 ? -5.91 -2.715 -46.969 1 91 573 GLY A O 1
ATOM 4644 N N . ILE A 1 574 ? -4.121 -3.879 -46.438 1 92.12 574 ILE A N 1
ATOM 4645 C CA . ILE A 1 574 ? -4.242 -3.637 -45.031 1 92.12 574 ILE A CA 1
ATOM 4646 C C . ILE A 1 574 ? -3.264 -2.541 -44.594 1 92.12 574 ILE A C 1
ATOM 4648 O O . ILE A 1 574 ? -2.047 -2.711 -44.719 1 92.12 574 ILE A O 1
ATOM 4652 N N . ASN A 1 575 ? -3.752 -1.505 -44.031 1 87.81 575 ASN A N 1
ATOM 4653 C CA . ASN A 1 575 ? -2.939 -0.312 -43.812 1 87.81 575 ASN A CA 1
ATOM 4654 C C . ASN A 1 575 ? -2.438 -0.23 -42.375 1 87.81 575 ASN A C 1
ATOM 4656 O O . ASN A 1 575 ? -1.399 0.379 -42.125 1 87.81 575 ASN A O 1
ATOM 4660 N N . ASN A 1 576 ? -3.283 -0.642 -41.5 1 87.56 576 ASN A N 1
ATOM 4661 C CA . ASN A 1 576 ? -2.898 -0.454 -40.094 1 87.56 576 ASN A CA 1
ATOM 4662 C C . ASN A 1 576 ? -3.25 -1.674 -39.25 1 87.56 576 ASN A C 1
ATOM 4664 O O . ASN A 1 576 ? -3.809 -2.646 -39.75 1 87.56 576 ASN A O 1
ATOM 4668 N N . GLY A 1 577 ? -2.822 -1.548 -38.094 1 85.81 577 GLY A N 1
ATOM 4669 C CA . GLY A 1 577 ? -3.045 -2.627 -37.156 1 85.81 577 GLY A CA 1
ATOM 4670 C C . GLY A 1 577 ? -4.516 -2.885 -36.875 1 85.81 577 GLY A C 1
ATOM 4671 O O . GLY A 1 577 ? -4.918 -4.027 -36.656 1 85.81 577 GLY A O 1
ATOM 4672 N N . SER A 1 578 ? -5.375 -1.899 -36.938 1 87.81 578 SER A N 1
ATOM 4673 C CA . SER A 1 578 ? -6.809 -2.051 -36.719 1 87.81 578 SER A CA 1
ATOM 4674 C C . SER A 1 578 ? -7.461 -2.875 -37.812 1 87.81 578 SER A C 1
ATOM 4676 O O . SER A 1 578 ? -8.336 -3.703 -37.531 1 87.81 578 SER A O 1
ATOM 4678 N N . GLN A 1 579 ? -6.98 -2.658 -38.969 1 90.25 579 GLN A N 1
ATOM 4679 C CA . GLN A 1 579 ? -7.52 -3.43 -40.094 1 90.25 579 GLN A CA 1
ATOM 4680 C C . GLN A 1 579 ? -7.082 -4.891 -40 1 90.25 579 GLN A C 1
ATOM 4682 O O . GLN A 1 579 ? -7.836 -5.789 -40.375 1 90.25 579 GLN A O 1
ATOM 4687 N N . LEU A 1 580 ? -5.855 -5.062 -39.625 1 91.56 580 LEU A N 1
ATOM 4688 C CA . LEU A 1 580 ? -5.398 -6.434 -39.406 1 91.56 580 LEU A CA 1
ATOM 4689 C C . LEU A 1 580 ? -6.223 -7.137 -38.344 1 91.56 580 LEU A C 1
ATOM 4691 O O . LEU A 1 580 ? -6.574 -8.305 -38.5 1 91.56 580 LEU A O 1
ATOM 4695 N N . LEU A 1 581 ? -6.539 -6.418 -37.344 1 91.69 581 LEU A N 1
ATOM 4696 C CA . LEU A 1 581 ? -7.355 -6.973 -36.281 1 91.69 581 LEU A CA 1
ATOM 4697 C C . LEU A 1 581 ? -8.758 -7.312 -36.781 1 91.69 581 LEU A C 1
ATOM 4699 O O . LEU A 1 581 ? -9.383 -8.258 -36.281 1 91.69 581 LEU A O 1
ATOM 4703 N N . ALA A 1 582 ? -9.234 -6.559 -37.656 1 92.44 582 ALA A N 1
ATOM 4704 C CA . ALA A 1 582 ? -10.523 -6.863 -38.281 1 92.44 582 ALA A CA 1
ATOM 4705 C C . ALA A 1 582 ? -10.492 -8.219 -39 1 92.44 582 ALA A C 1
ATOM 4707 O O . ALA A 1 582 ? -11.477 -8.961 -38.938 1 92.44 582 ALA A O 1
ATOM 4708 N N . VAL A 1 583 ? -9.375 -8.484 -39.562 1 92.94 583 VAL A N 1
ATOM 4709 C CA . VAL A 1 583 ? -9.211 -9.781 -40.188 1 92.94 583 VAL A CA 1
ATOM 4710 C C . VAL A 1 583 ? -9.234 -10.891 -39.156 1 92.94 583 VAL A C 1
ATOM 4712 O O . VAL A 1 583 ? -9.844 -11.938 -39.375 1 92.94 583 VAL A O 1
ATOM 4715 N N . PHE A 1 584 ? -8.547 -10.656 -38.031 1 93.19 584 PHE A N 1
ATOM 4716 C CA . PHE A 1 584 ? -8.555 -11.609 -36.938 1 93.19 584 PHE A CA 1
ATOM 4717 C C . PHE A 1 584 ? -9.984 -11.875 -36.469 1 93.19 584 PHE A C 1
ATOM 4719 O O . PHE A 1 584 ? -10.391 -13.031 -36.312 1 93.19 584 PHE A O 1
ATOM 4726 N N . ALA A 1 585 ? -10.742 -10.812 -36.25 1 92.81 585 ALA A N 1
ATOM 4727 C CA . ALA A 1 585 ? -12.102 -10.914 -35.75 1 92.81 585 ALA A CA 1
ATOM 4728 C C . ALA A 1 585 ? -13 -11.688 -36.719 1 92.81 585 ALA A C 1
ATOM 4730 O O . ALA A 1 585 ? -13.766 -12.562 -36.281 1 92.81 585 ALA A O 1
ATOM 4731 N N . ARG A 1 586 ? -12.852 -11.375 -37.938 1 91.94 586 ARG A N 1
ATOM 4732 C CA . ARG A 1 586 ? -13.664 -12.039 -38.969 1 91.94 586 ARG A CA 1
ATOM 4733 C C . ARG A 1 586 ? -13.359 -13.539 -39 1 91.94 586 ARG A C 1
ATOM 4735 O O . ARG A 1 586 ? -14.273 -14.359 -39.125 1 91.94 586 ARG A O 1
ATOM 4742 N N . LYS A 1 587 ? -12.086 -13.836 -38.906 1 93.5 587 LYS A N 1
ATOM 4743 C CA . LYS A 1 587 ? -11.703 -15.242 -38.938 1 93.5 587 LYS A CA 1
ATOM 4744 C C . LYS A 1 587 ? -12.258 -15.977 -37.719 1 93.5 587 LYS A C 1
ATOM 4746 O O . LYS A 1 587 ? -12.781 -17.078 -37.844 1 93.5 587 LYS A O 1
ATOM 4751 N N . ILE A 1 588 ? -12.195 -15.43 -36.562 1 92.56 588 ILE A N 1
ATOM 4752 C CA . ILE A 1 588 ? -12.695 -16.031 -35.344 1 92.56 588 ILE A CA 1
ATOM 4753 C C . ILE A 1 588 ? -14.195 -16.25 -35.438 1 92.56 588 ILE A C 1
ATOM 4755 O O . ILE A 1 588 ? -14.703 -17.328 -35.125 1 92.56 588 ILE A O 1
ATOM 4759 N N . ILE A 1 589 ? -14.93 -15.234 -36 1 91.25 589 ILE A N 1
ATOM 4760 C CA . ILE A 1 589 ? -16.375 -15.32 -36.125 1 91.25 589 ILE A CA 1
ATOM 4761 C C . ILE A 1 589 ? -16.734 -16.406 -37.125 1 91.25 589 ILE A C 1
ATOM 4763 O O . ILE A 1 589 ? -17.656 -17.203 -36.906 1 91.25 589 ILE A O 1
ATOM 4767 N N . THR A 1 590 ? -15.961 -16.469 -38.156 1 90.44 590 THR A N 1
ATOM 4768 C CA . THR A 1 590 ? -16.203 -17.484 -39.188 1 90.44 590 THR A CA 1
ATOM 4769 C C . THR A 1 590 ? -15.984 -18.891 -38.625 1 90.44 590 THR A C 1
ATOM 4771 O O . THR A 1 590 ? -16.781 -19.797 -38.875 1 90.44 590 THR A O 1
ATOM 4774 N N . ASN A 1 591 ? -14.945 -19.062 -37.875 1 90.44 591 ASN A N 1
ATOM 4775 C CA . ASN A 1 591 ? -14.672 -20.359 -37.25 1 90.44 591 ASN A CA 1
ATOM 4776 C C . ASN A 1 591 ? -15.758 -20.75 -36.25 1 90.44 591 ASN A C 1
ATOM 4778 O O . ASN A 1 591 ? -16.156 -21.906 -36.188 1 90.44 591 ASN A O 1
ATOM 4782 N N . LEU A 1 592 ? -16.266 -19.812 -35.531 1 88.62 592 LEU A N 1
ATOM 4783 C CA . LEU A 1 592 ? -17.281 -20.094 -34.531 1 88.62 592 LEU A CA 1
ATOM 4784 C C . LEU A 1 592 ? -18.625 -20.406 -35.156 1 88.62 592 LEU A C 1
ATOM 4786 O O . LEU A 1 592 ? -19.453 -21.109 -34.594 1 88.62 592 LEU A O 1
ATOM 4790 N N . LYS A 1 593 ? -18.797 -19.953 -36.375 1 85.88 593 LYS A N 1
ATOM 4791 C CA . LYS A 1 593 ? -20.062 -20.188 -37.094 1 85.88 593 LYS A CA 1
ATOM 4792 C C . LYS A 1 593 ? -20.031 -21.5 -37.844 1 85.88 593 LYS A C 1
ATOM 4794 O O . LYS A 1 593 ? -20.984 -22.266 -37.812 1 85.88 593 LYS A O 1
ATOM 4799 N N . PHE A 1 594 ? -18.828 -21.734 -38.438 1 83.31 594 PHE A N 1
ATOM 4800 C CA . PHE A 1 594 ? -18.812 -22.828 -39.375 1 83.31 594 PHE A CA 1
ATOM 4801 C C . PHE A 1 594 ? -18.141 -24.062 -38.781 1 83.31 594 PHE A C 1
ATOM 4803 O O . PHE A 1 594 ? -18.375 -25.188 -39.219 1 83.31 594 PHE A O 1
ATOM 4810 N N . TRP A 1 595 ? -17.266 -23.844 -37.844 1 82.75 595 TRP A N 1
ATOM 4811 C CA . TRP A 1 595 ? -16.5 -24.953 -37.281 1 82.75 595 TRP A CA 1
ATOM 4812 C C . TRP A 1 595 ? -16.922 -25.25 -35.875 1 82.75 595 TRP A C 1
ATOM 4814 O O . TRP A 1 595 ? -16.125 -25.734 -35.062 1 82.75 595 TRP A O 1
ATOM 4824 N N . CYS A 1 596 ? -18.109 -24.922 -35.469 1 77.19 596 CYS A N 1
ATOM 4825 C CA . CYS A 1 596 ? -18.578 -25.031 -34.062 1 77.19 596 CYS A CA 1
ATOM 4826 C C . CYS A 1 596 ? -18.625 -26.484 -33.625 1 77.19 596 CYS A C 1
ATOM 4828 O O . CYS A 1 596 ? -18.562 -26.781 -32.438 1 77.19 596 CYS A O 1
ATOM 4830 N N . GLY A 1 597 ? -18.625 -27.328 -34.562 1 76.75 597 GLY A N 1
ATOM 4831 C CA . GLY A 1 597 ? -18.719 -28.734 -34.219 1 76.75 597 GLY A CA 1
ATOM 4832 C C . GLY A 1 597 ? -17.375 -29.359 -33.875 1 76.75 597 GLY A C 1
ATOM 4833 O O . GLY A 1 597 ? -17.328 -30.391 -33.219 1 76.75 597 GLY A O 1
ATOM 4834 N N . ASN A 1 598 ? -16.266 -28.656 -34.281 1 85.38 598 ASN A N 1
ATOM 4835 C CA . ASN A 1 598 ? -14.938 -29.156 -33.969 1 85.38 598 ASN A CA 1
ATOM 4836 C C . ASN A 1 598 ? -14.375 -28.516 -32.719 1 85.38 598 ASN A C 1
ATOM 4838 O O . ASN A 1 598 ? -14.125 -27.297 -32.688 1 85.38 598 ASN A O 1
ATOM 4842 N N . GLU A 1 599 ? -14.148 -29.266 -31.734 1 85.75 599 GLU A N 1
ATOM 4843 C CA . GLU A 1 599 ? -13.75 -28.781 -30.422 1 85.75 599 GLU A CA 1
ATOM 4844 C C . GLU A 1 599 ? -12.391 -28.078 -30.469 1 85.75 599 GLU A C 1
ATOM 4846 O O . GLU A 1 599 ? -12.203 -27.031 -29.859 1 85.75 599 GLU A O 1
ATOM 4851 N N . GLU A 1 600 ? -11.414 -28.594 -31.172 1 87.38 600 GLU A N 1
ATOM 4852 C CA . GLU A 1 600 ? -10.07 -28.031 -31.203 1 87.38 600 GLU A CA 1
ATOM 4853 C C . GLU A 1 600 ? -10.055 -26.656 -31.875 1 87.38 600 GLU A C 1
ATOM 4855 O O . GLU A 1 600 ? -9.406 -25.734 -31.375 1 87.38 600 GLU A O 1
ATOM 4860 N N . ILE A 1 601 ? -10.805 -26.531 -32.969 1 90.44 601 ILE A N 1
ATOM 4861 C CA . ILE A 1 601 ? -10.852 -25.266 -33.719 1 90.44 601 ILE A CA 1
ATOM 4862 C C . ILE A 1 601 ? -11.602 -24.219 -32.875 1 90.44 601 ILE A C 1
ATOM 4864 O O . ILE A 1 601 ? -11.172 -23.062 -32.781 1 90.44 601 ILE A O 1
ATOM 4868 N N . CYS A 1 602 ? -12.648 -24.688 -32.281 1 89.31 602 CYS A N 1
ATOM 4869 C CA . CYS A 1 602 ? -13.422 -23.781 -31.453 1 89.31 602 CYS A CA 1
ATOM 4870 C C . CYS A 1 602 ? -12.586 -23.266 -30.281 1 89.31 602 CYS A C 1
ATOM 4872 O O . CYS A 1 602 ? -12.523 -22.062 -30.031 1 89.31 602 CYS A O 1
ATOM 4874 N N . HIS A 1 603 ? -11.953 -24.203 -29.625 1 89.81 603 HIS A N 1
ATOM 4875 C CA . HIS A 1 603 ? -11.133 -23.828 -28.469 1 89.81 603 HIS A CA 1
ATOM 4876 C C . HIS A 1 603 ? -9.961 -22.953 -28.906 1 89.81 603 HIS A C 1
ATOM 4878 O O . HIS A 1 603 ? -9.617 -21.984 -28.219 1 89.81 603 HIS A O 1
ATOM 4884 N N . GLY A 1 604 ? -9.305 -23.297 -30 1 91.44 604 GLY A N 1
ATOM 4885 C CA . GLY A 1 604 ? -8.195 -22.484 -30.5 1 91.44 604 GLY A CA 1
ATOM 4886 C C . GLY A 1 604 ? -8.602 -21.078 -30.859 1 91.44 604 GLY A C 1
ATOM 4887 O O . GLY A 1 604 ? -7.883 -20.125 -30.562 1 91.44 604 GLY A O 1
ATOM 4888 N N . SER A 1 605 ? -9.805 -20.984 -31.453 1 93.31 605 SER A N 1
ATOM 4889 C CA . SER A 1 605 ? -10.305 -19.672 -31.859 1 93.31 605 SER A CA 1
ATOM 4890 C C . SER A 1 605 ? -10.688 -18.828 -30.656 1 93.31 605 SER A C 1
ATOM 4892 O O . SER A 1 605 ? -10.422 -17.625 -30.625 1 93.31 605 SER A O 1
ATOM 4894 N N . LEU A 1 606 ? -11.273 -19.453 -29.688 1 92.69 606 LEU A N 1
ATOM 4895 C CA . LEU A 1 606 ? -11.68 -18.75 -28.469 1 92.69 606 LEU A CA 1
ATOM 4896 C C . LEU A 1 606 ? -10.461 -18.328 -27.656 1 92.69 606 LEU A C 1
ATOM 4898 O O . LEU A 1 606 ? -10.445 -17.266 -27.047 1 92.69 606 LEU A O 1
ATOM 4902 N N . LYS A 1 607 ? -9.523 -19.219 -27.641 1 92.56 607 LYS A N 1
ATOM 4903 C CA . LYS A 1 607 ? -8.281 -18.859 -26.969 1 92.56 607 LYS A CA 1
ATOM 4904 C C . LYS A 1 607 ? -7.648 -17.625 -27.609 1 92.56 607 LYS A C 1
ATOM 4906 O O . LYS A 1 607 ? -7.18 -16.719 -26.922 1 92.56 607 LYS A O 1
ATOM 4911 N N . LEU A 1 608 ? -7.676 -17.594 -28.875 1 93.31 608 LEU A N 1
ATOM 4912 C CA . LEU A 1 608 ? -7.148 -16.453 -29.625 1 93.31 608 LEU A CA 1
ATOM 4913 C C . LEU A 1 608 ? -7.926 -15.18 -29.281 1 93.31 608 LEU A C 1
ATOM 4915 O O . LEU A 1 608 ? -7.332 -14.125 -29.047 1 93.31 608 LEU A O 1
ATOM 4919 N N . LEU A 1 609 ? -9.203 -15.32 -29.219 1 92.12 609 LEU A N 1
ATOM 4920 C CA . LEU A 1 609 ? -10.047 -14.188 -28.859 1 92.12 609 LEU A CA 1
ATOM 4921 C C . LEU A 1 609 ? -9.734 -13.711 -27.438 1 92.12 609 LEU A C 1
ATOM 4923 O O . LEU A 1 609 ? -9.57 -12.508 -27.203 1 92.12 609 LEU A O 1
ATOM 4927 N N . ASN A 1 610 ? -9.672 -14.594 -26.594 1 92.81 610 ASN A N 1
ATOM 4928 C CA . ASN A 1 610 ? -9.391 -14.273 -25.188 1 92.81 610 ASN A CA 1
ATOM 4929 C C . ASN A 1 610 ? -8.039 -13.578 -25.031 1 92.81 610 ASN A C 1
ATOM 4931 O O . ASN A 1 610 ? -7.922 -12.594 -24.312 1 92.81 610 ASN A O 1
ATOM 4935 N N . ASP A 1 611 ? -7.066 -14.016 -25.719 1 90.62 611 ASP A N 1
ATOM 4936 C CA . ASP A 1 611 ? -5.734 -13.43 -25.641 1 90.62 611 ASP A CA 1
ATOM 4937 C C . ASP A 1 611 ? -5.715 -12.008 -26.203 1 90.62 611 ASP A C 1
ATOM 4939 O O . ASP A 1 611 ? -4.973 -11.148 -25.734 1 90.62 611 ASP A O 1
ATOM 4943 N N . LEU A 1 612 ? -6.492 -11.852 -27.219 1 90.19 612 LEU A N 1
ATOM 4944 C CA . LEU A 1 612 ? -6.59 -10.523 -27.828 1 90.19 612 LEU A CA 1
ATOM 4945 C C . LEU A 1 612 ? -7.238 -9.531 -26.875 1 90.19 612 LEU A C 1
ATOM 4947 O O . LEU A 1 612 ? -6.902 -8.344 -26.875 1 90.19 612 LEU A O 1
ATOM 4951 N N . THR A 1 613 ? -8.102 -10 -26 1 90.75 613 THR A N 1
ATOM 4952 C CA . THR A 1 613 ? -8.867 -9.117 -25.141 1 90.75 613 THR A CA 1
ATOM 4953 C C . THR A 1 613 ? -8.094 -8.805 -23.859 1 90.75 613 THR A C 1
ATOM 4955 O O . THR A 1 613 ? -8.406 -7.852 -23.156 1 90.75 613 THR A O 1
ATOM 4958 N N . VAL A 1 614 ? -7.105 -9.477 -23.453 1 86.5 614 VAL A N 1
ATOM 4959 C CA . VAL A 1 614 ? -6.312 -9.258 -22.234 1 86.5 614 VAL A CA 1
ATOM 4960 C C . VAL A 1 614 ? -5.473 -7.992 -22.391 1 86.5 614 VAL A C 1
ATOM 4962 O O . VAL A 1 614 ? -5.328 -7.219 -21.438 1 86.5 614 VAL A O 1
ATOM 4965 N N . GLY A 1 615 ? -5.012 -7.582 -23.594 1 81 615 GLY A N 1
ATOM 4966 C CA . GLY A 1 615 ? -4.246 -6.371 -23.844 1 81 615 GLY A CA 1
ATOM 4967 C C . GLY A 1 615 ? -5.109 -5.133 -23.969 1 81 615 GLY A C 1
ATOM 4968 O O . GLY A 1 615 ? -6.148 -5.164 -24.641 1 81 615 GLY A O 1
ATOM 4969 N N . LEU A 1 616 ? -4.785 -4.102 -23.391 1 77.25 616 LEU A N 1
ATOM 4970 C CA . LEU A 1 616 ? -5.602 -2.896 -23.344 1 77.25 616 LEU A CA 1
ATOM 4971 C C . LEU A 1 616 ? -5.691 -2.242 -24.719 1 77.25 616 LEU A C 1
ATOM 4973 O O . LEU A 1 616 ? -6.781 -1.884 -25.172 1 77.25 616 LEU A O 1
ATOM 4977 N N . ILE A 1 617 ? -4.609 -2.209 -25.438 1 78.5 617 ILE A N 1
ATOM 4978 C CA . ILE A 1 617 ? -4.57 -1.514 -26.719 1 78.5 617 ILE A CA 1
ATOM 4979 C C . ILE A 1 617 ? -5.352 -2.309 -27.766 1 78.5 617 ILE A C 1
ATOM 4981 O O . ILE A 1 617 ? -6.191 -1.752 -28.484 1 78.5 617 ILE A O 1
ATOM 4985 N N . ALA A 1 618 ? -5.062 -3.555 -27.766 1 82.81 618 ALA A N 1
ATOM 4986 C CA . ALA A 1 618 ? -5.754 -4.418 -28.719 1 82.81 618 ALA A CA 1
ATOM 4987 C C . ALA A 1 618 ? -7.254 -4.449 -28.453 1 82.81 618 ALA A C 1
ATOM 4989 O O . ALA A 1 618 ? -8.062 -4.469 -29.375 1 82.81 618 ALA A O 1
ATOM 4990 N N . SER A 1 619 ? -7.609 -4.406 -27.172 1 87.5 619 SER A N 1
ATOM 4991 C CA . SER A 1 619 ? -9.016 -4.469 -26.797 1 87.5 619 SER A CA 1
ATOM 4992 C C . SER A 1 619 ? -9.758 -3.211 -27.234 1 87.5 619 SER A C 1
ATOM 4994 O O . SER A 1 619 ? -10.891 -3.289 -27.719 1 87.5 619 SER A O 1
ATOM 4996 N N . ARG A 1 620 ? -9.18 -2.1 -27.172 1 85.75 620 ARG A N 1
ATOM 4997 C CA . ARG A 1 620 ? -9.805 -0.852 -27.594 1 85.75 620 ARG A CA 1
ATOM 4998 C C . ARG A 1 620 ? -9.977 -0.815 -29.109 1 85.75 620 ARG A C 1
ATOM 5000 O O . ARG A 1 620 ? -11.016 -0.373 -29.609 1 85.75 620 ARG A O 1
ATOM 5007 N N . ARG A 1 621 ? -9.008 -1.314 -29.781 1 86.75 621 ARG A N 1
ATOM 5008 C CA . ARG A 1 621 ? -9.078 -1.373 -31.234 1 86.75 621 ARG A CA 1
ATOM 5009 C C . ARG A 1 621 ? -10.141 -2.365 -31.703 1 86.75 621 ARG A C 1
ATOM 5011 O O . ARG A 1 621 ? -10.852 -2.113 -32.656 1 86.75 621 ARG A O 1
ATOM 5018 N N . LEU A 1 622 ? -10.133 -3.424 -30.953 1 89.19 622 LEU A N 1
ATOM 5019 C CA . LEU A 1 622 ? -11.125 -4.449 -31.266 1 89.19 622 LEU A CA 1
ATOM 5020 C C . LEU A 1 622 ? -12.539 -3.91 -31.094 1 89.19 622 LEU A C 1
ATOM 5022 O O . LEU A 1 622 ? -13.43 -4.223 -31.891 1 89.19 622 LEU A O 1
ATOM 5026 N N . LEU A 1 623 ? -12.773 -3.104 -30.109 1 88.94 623 LEU A N 1
ATOM 5027 C CA . LEU A 1 623 ? -14.086 -2.539 -29.812 1 88.94 623 LEU A CA 1
ATOM 5028 C C . LEU A 1 623 ? -14.516 -1.562 -30.906 1 88.94 623 LEU A C 1
ATOM 5030 O O . LEU A 1 623 ? -15.711 -1.379 -31.156 1 88.94 623 LEU A O 1
ATOM 5034 N N . ALA A 1 624 ? -13.508 -1.016 -31.5 1 88.06 624 ALA A N 1
ATOM 5035 C CA . ALA A 1 624 ? -13.797 -0.02 -32.531 1 88.06 624 ALA A CA 1
ATOM 5036 C C . ALA A 1 624 ? -14.195 -0.688 -33.844 1 88.06 624 ALA A C 1
ATOM 5038 O O . ALA A 1 624 ? -14.711 -0.033 -34.75 1 88.06 624 ALA A O 1
ATOM 5039 N N . ILE A 1 625 ? -14.031 -2.018 -33.938 1 90.12 625 ILE A N 1
ATOM 5040 C CA . ILE A 1 625 ? -14.328 -2.758 -35.156 1 90.12 625 ILE A CA 1
ATOM 5041 C C . ILE A 1 625 ? -15.82 -3.064 -35.219 1 90.12 625 ILE A C 1
ATOM 5043 O O . ILE A 1 625 ? -16.422 -3.51 -34.25 1 90.12 625 ILE A O 1
ATOM 5047 N N . ASP A 1 626 ? -16.438 -2.979 -36.281 1 89.31 626 ASP A N 1
ATOM 5048 C CA . ASP A 1 626 ? -17.875 -3.131 -36.469 1 89.31 626 ASP A CA 1
ATOM 5049 C C . ASP A 1 626 ? -18.312 -4.574 -36.219 1 89.31 626 ASP A C 1
ATOM 5051 O O . ASP A 1 626 ? -19.344 -4.828 -35.594 1 89.31 626 ASP A O 1
ATOM 5055 N N . ASP A 1 627 ? -17.5 -5.434 -36.719 1 89 627 ASP A N 1
ATOM 5056 C CA . ASP A 1 627 ? -17.828 -6.844 -36.562 1 89 627 ASP A CA 1
ATOM 5057 C C . ASP A 1 627 ? -17.922 -7.223 -35.094 1 89 627 ASP A C 1
ATOM 5059 O O . ASP A 1 627 ? -18.797 -8 -34.688 1 89 627 ASP A O 1
ATOM 5063 N N . MET A 1 628 ? -17.078 -6.656 -34.375 1 90.19 628 MET A N 1
ATOM 5064 C CA . MET A 1 628 ? -17.062 -6.965 -32.938 1 90.19 628 MET A CA 1
ATOM 5065 C C . MET A 1 628 ? -18.25 -6.312 -32.219 1 90.19 628 MET A C 1
ATOM 5067 O O . MET A 1 628 ? -18.828 -6.891 -31.312 1 90.19 628 MET A O 1
ATOM 5071 N N . GLN A 1 629 ? -18.625 -5.172 -32.688 1 89.25 629 GLN A N 1
ATOM 5072 C CA . GLN A 1 629 ? -19.797 -4.504 -32.125 1 89.25 629 GLN A CA 1
ATOM 5073 C C . GLN A 1 629 ? -21.062 -5.285 -32.406 1 89.25 629 GLN A C 1
ATOM 5075 O O . GLN A 1 629 ? -21.953 -5.391 -31.562 1 89.25 629 GLN A O 1
ATOM 5080 N N . LEU A 1 630 ? -21.062 -5.793 -33.594 1 87.75 630 LEU A N 1
ATOM 5081 C CA . LEU A 1 630 ? -22.203 -6.633 -33.969 1 87.75 630 LEU A CA 1
ATOM 5082 C C . LEU A 1 630 ? -22.25 -7.898 -33.125 1 87.75 630 LEU A C 1
ATOM 5084 O O . LEU A 1 630 ? -23.312 -8.328 -32.688 1 87.75 630 LEU A O 1
ATOM 5088 N N . LEU A 1 631 ? -21.094 -8.414 -32.844 1 89.69 631 LEU A N 1
ATOM 5089 C CA . LEU A 1 631 ? -21 -9.602 -32 1 89.69 631 LEU A CA 1
ATOM 5090 C C . LEU A 1 631 ? -21.484 -9.305 -30.594 1 89.69 631 LEU A C 1
ATOM 5092 O O . LEU A 1 631 ? -22.188 -10.117 -29.984 1 89.69 631 LEU A O 1
ATOM 5096 N N . LEU A 1 632 ? -21.219 -8.188 -30.062 1 91.5 632 LEU A N 1
ATOM 5097 C CA . LEU A 1 632 ? -21.562 -7.793 -28.703 1 91.5 632 LEU A CA 1
ATOM 5098 C C . LEU A 1 632 ? -23.062 -7.574 -28.562 1 91.5 632 LEU A C 1
ATOM 5100 O O . LEU A 1 632 ? -23.625 -7.715 -27.469 1 91.5 632 LEU A O 1
ATOM 5104 N N . ARG A 1 633 ? -23.703 -7.395 -29.688 1 88.94 633 ARG A N 1
ATOM 5105 C CA . ARG A 1 633 ? -25.141 -7.121 -29.656 1 88.94 633 ARG A CA 1
ATOM 5106 C C . ARG A 1 633 ? -25.938 -8.359 -30.047 1 88.94 633 ARG A C 1
ATOM 5108 O O . ARG A 1 633 ? -27.125 -8.469 -29.719 1 88.94 633 ARG A O 1
ATOM 5115 N N . ASN A 1 634 ? -25.203 -9.273 -30.75 1 88.81 634 ASN A N 1
ATOM 5116 C CA . ASN A 1 634 ? -25.953 -10.391 -31.312 1 88.81 634 ASN A CA 1
ATOM 5117 C C . ASN A 1 634 ? -25.312 -11.734 -30.953 1 88.81 634 ASN A C 1
ATOM 5119 O O . ASN A 1 634 ? -25.109 -12.586 -31.812 1 88.81 634 ASN A O 1
ATOM 5123 N N . HIS A 1 635 ? -25.031 -11.898 -29.703 1 90.69 635 HIS A N 1
ATOM 5124 C CA . HIS A 1 635 ? -24.5 -13.188 -29.266 1 90.69 635 HIS A CA 1
ATOM 5125 C C . HIS A 1 635 ? -25.625 -14.141 -28.891 1 90.69 635 HIS A C 1
ATOM 5127 O O . HIS A 1 635 ? -25.875 -14.383 -27.703 1 90.69 635 HIS A O 1
ATOM 5133 N N . THR A 1 636 ? -26.406 -14.602 -29.906 1 89.19 636 THR A N 1
ATOM 5134 C CA . THR A 1 636 ? -27.562 -15.477 -29.734 1 89.19 636 THR A CA 1
ATOM 5135 C C . THR A 1 636 ? -27.328 -16.812 -30.422 1 89.19 636 THR A C 1
ATOM 5137 O O . THR A 1 636 ? -26.344 -16.984 -31.172 1 89.19 636 THR A O 1
ATOM 5140 N N . SER A 1 637 ? -28.172 -17.781 -30.156 1 85.56 637 SER A N 1
ATOM 5141 C CA . SER A 1 637 ? -28.094 -19.109 -30.734 1 85.56 637 SER A CA 1
ATOM 5142 C C . SER A 1 637 ? -28.391 -19.094 -32.219 1 85.56 637 SER A C 1
ATOM 5144 O O . SER A 1 637 ? -28 -20 -32.969 1 85.56 637 SER A O 1
ATOM 5146 N N . GLN A 1 638 ? -29.016 -18.016 -32.719 1 82.56 638 GLN A N 1
ATOM 5147 C CA . GLN A 1 638 ? -29.344 -17.906 -34.125 1 82.56 638 GLN A CA 1
ATOM 5148 C C . GLN A 1 638 ? -28.078 -17.672 -34.969 1 82.56 638 GLN A C 1
ATOM 5150 O O . GLN A 1 638 ? -27.938 -18.234 -36.062 1 82.56 638 GLN A O 1
ATOM 5155 N N . HIS A 1 639 ? -27.188 -16.953 -34.406 1 82.44 639 HIS A N 1
ATOM 5156 C CA . HIS A 1 639 ? -25.969 -16.625 -35.125 1 82.44 639 HIS A CA 1
ATOM 5157 C C . HIS A 1 639 ? -24.859 -17.625 -34.812 1 82.44 639 HIS A C 1
ATOM 5159 O O . HIS A 1 639 ? -24.031 -17.938 -35.688 1 82.44 639 HIS A O 1
ATOM 5165 N N . PHE A 1 640 ? -24.859 -18.078 -33.594 1 83.38 640 PHE A N 1
ATOM 5166 C CA . PHE A 1 640 ? -23.812 -19 -33.156 1 83.38 640 PHE A CA 1
ATOM 5167 C C . PHE A 1 640 ? -24.422 -20.281 -32.625 1 83.38 640 PHE A C 1
ATOM 5169 O O . PHE A 1 640 ? -24.922 -20.328 -31.5 1 83.38 640 PHE A O 1
ATOM 5176 N N . VAL A 1 641 ? -24.25 -21.266 -33.281 1 78.88 641 VAL A N 1
ATOM 5177 C CA . VAL A 1 641 ? -24.922 -22.547 -33.031 1 78.88 641 VAL A CA 1
ATOM 5178 C C . VAL A 1 641 ? -24.422 -23.141 -31.719 1 78.88 641 VAL A C 1
ATOM 5180 O O . VAL A 1 641 ? -25.156 -23.844 -31.031 1 78.88 641 VAL A O 1
ATOM 5183 N N . PHE A 1 642 ? -23.219 -22.891 -31.359 1 79.69 642 PHE A N 1
ATOM 5184 C CA . PHE A 1 642 ? -22.672 -23.5 -30.156 1 79.69 642 PHE A CA 1
ATOM 5185 C C . PHE A 1 642 ? -23.312 -22.906 -28.906 1 79.69 642 PHE A C 1
ATOM 5187 O O . PHE A 1 642 ? -23.188 -23.469 -27.828 1 79.69 642 PHE A O 1
ATOM 5194 N N . LEU A 1 643 ? -24.125 -21.781 -29.062 1 83.25 643 LEU A N 1
ATOM 5195 C CA . LEU A 1 643 ? -24.844 -21.172 -27.953 1 83.25 643 LEU A CA 1
ATOM 5196 C C . LEU A 1 643 ? -26.219 -21.797 -27.781 1 83.25 643 LEU A C 1
ATOM 5198 O O . LEU A 1 643 ? -26.922 -21.516 -26.812 1 83.25 643 LEU A O 1
ATOM 5202 N N . ALA A 1 644 ? -26.516 -22.672 -28.703 1 80.88 644 ALA A N 1
ATOM 5203 C CA . ALA A 1 644 ? -27.781 -23.406 -28.609 1 80.88 644 ALA A CA 1
ATOM 5204 C C . ALA A 1 644 ? -27.641 -24.609 -27.672 1 80.88 644 ALA A C 1
ATOM 5206 O O . ALA A 1 644 ? -26.531 -25.078 -27.438 1 80.88 644 ALA A O 1
ATOM 5207 N N . PRO A 1 645 ? -28.719 -24.938 -27.078 1 77.44 645 PRO A N 1
ATOM 5208 C CA . PRO A 1 645 ? -28.656 -26.125 -26.203 1 77.44 645 PRO A CA 1
ATOM 5209 C C . PRO A 1 645 ? -28.297 -27.391 -26.984 1 77.44 645 PRO A C 1
ATOM 5211 O O . PRO A 1 645 ? -29.109 -27.891 -27.766 1 77.44 645 PRO A O 1
ATOM 5214 N N . THR A 1 646 ? -26.984 -27.594 -27.172 1 71.44 646 THR A N 1
ATOM 5215 C CA . THR A 1 646 ? -26.5 -28.766 -27.891 1 71.44 646 THR A CA 1
ATOM 5216 C C . THR A 1 646 ? -26.062 -29.859 -26.922 1 71.44 646 THR A C 1
ATOM 5218 O O . THR A 1 646 ? -25.625 -29.578 -25.812 1 71.44 646 THR A O 1
ATOM 5221 N N . PRO A 1 647 ? -26.266 -31.078 -27.25 1 69.75 647 PRO A N 1
ATOM 5222 C CA . PRO A 1 647 ? -25.969 -32.219 -26.375 1 69.75 647 PRO A CA 1
ATOM 5223 C C . PRO A 1 647 ? -24.484 -32.375 -26.109 1 69.75 647 PRO A C 1
ATOM 5225 O O . PRO A 1 647 ? -24.094 -33.094 -25.172 1 69.75 647 PRO A O 1
ATOM 5228 N N . ASN A 1 648 ? -23.641 -31.656 -26.797 1 79 648 ASN A N 1
ATOM 5229 C CA . ASN A 1 648 ? -22.203 -31.781 -26.547 1 79 648 ASN A CA 1
ATOM 5230 C C . ASN A 1 648 ? -21.75 -30.938 -25.359 1 79 648 ASN A C 1
ATOM 5232 O O . ASN A 1 648 ? -21.562 -29.719 -25.5 1 79 648 ASN A O 1
ATOM 5236 N N . LEU A 1 649 ? -21.562 -31.547 -24.25 1 79.31 649 LEU A N 1
ATOM 5237 C CA . LEU A 1 649 ? -21.266 -30.875 -22.984 1 79.31 649 LEU A CA 1
ATOM 5238 C C . LEU A 1 649 ? -19.875 -30.219 -23.031 1 79.31 649 LEU A C 1
ATOM 5240 O O . LEU A 1 649 ? -19.625 -29.234 -22.344 1 79.31 649 LEU A O 1
ATOM 5244 N N . LYS A 1 650 ? -18.984 -30.734 -23.781 1 78.19 650 LYS A N 1
ATOM 5245 C CA . LYS A 1 650 ? -17.641 -30.172 -23.875 1 78.19 650 LYS A CA 1
ATOM 5246 C C . LYS A 1 650 ? -17.656 -28.812 -24.578 1 78.19 650 LYS A C 1
ATOM 5248 O O . LYS A 1 650 ? -16.922 -27.891 -24.172 1 78.19 650 LYS A O 1
ATOM 5253 N N . LEU A 1 651 ? -18.547 -28.734 -25.422 1 80.94 651 LEU A N 1
ATOM 5254 C CA . LEU A 1 651 ? -18.672 -27.469 -26.141 1 80.94 651 LEU A CA 1
ATOM 5255 C C . LEU A 1 651 ? -19.312 -26.406 -25.266 1 80.94 651 LEU A C 1
ATOM 5257 O O . LEU A 1 651 ? -19.094 -25.203 -25.469 1 80.94 651 LEU A O 1
ATOM 5261 N N . MET A 1 652 ? -20 -26.875 -24.266 1 85.06 652 MET A N 1
ATOM 5262 C CA . MET A 1 652 ? -20.656 -25.938 -23.359 1 85.06 652 MET A CA 1
ATOM 5263 C C . MET A 1 652 ? -19.625 -25.188 -22.516 1 85.06 652 MET A C 1
ATOM 5265 O O . MET A 1 652 ? -19.859 -24.031 -22.125 1 85.06 652 MET A O 1
ATOM 5269 N N . LYS A 1 653 ? -18.469 -25.812 -22.328 1 86.44 653 LYS A N 1
ATOM 5270 C CA . LYS A 1 653 ? -17.406 -25.156 -21.562 1 86.44 653 LYS A CA 1
ATOM 5271 C C . LYS A 1 653 ? -16.812 -23.984 -22.328 1 86.44 653 LYS A C 1
ATOM 5273 O O . LYS A 1 653 ? -16.266 -23.062 -21.734 1 86.44 653 LYS A O 1
ATOM 5278 N N . ALA A 1 654 ? -16.953 -24.078 -23.656 1 89.06 654 ALA A N 1
ATOM 5279 C CA . ALA A 1 654 ? -16.438 -23.016 -24.516 1 89.06 654 ALA A CA 1
ATOM 5280 C C . ALA A 1 654 ? -17.234 -21.734 -24.328 1 89.06 654 ALA A C 1
ATOM 5282 O O . ALA A 1 654 ? -16.719 -20.641 -24.578 1 89.06 654 ALA A O 1
ATOM 5283 N N . ARG A 1 655 ? -18.484 -21.891 -23.828 1 90.88 655 ARG A N 1
ATOM 5284 C CA . ARG A 1 655 ? -19.328 -20.734 -23.594 1 90.88 655 ARG A CA 1
ATOM 5285 C C . ARG A 1 655 ? -18.766 -19.828 -22.516 1 90.88 655 ARG A C 1
ATOM 5287 O O . ARG A 1 655 ? -18.859 -18.609 -22.609 1 90.88 655 ARG A O 1
ATOM 5294 N N . THR A 1 656 ? -18.172 -20.453 -21.484 1 94.31 656 THR A N 1
ATOM 5295 C CA . THR A 1 656 ? -17.578 -19.688 -20.391 1 94.31 656 THR A CA 1
ATOM 5296 C C . THR A 1 656 ? -16.469 -18.781 -20.906 1 94.31 656 THR A C 1
ATOM 5298 O O . THR A 1 656 ? -16.422 -17.594 -20.594 1 94.31 656 THR A O 1
ATOM 5301 N N . VAL A 1 657 ? -15.648 -19.328 -21.844 1 93.25 657 VAL A N 1
ATOM 5302 C CA . VAL A 1 657 ? -14.523 -18.578 -22.375 1 93.25 657 VAL A CA 1
ATOM 5303 C C . VAL A 1 657 ? -15.031 -17.469 -23.312 1 93.25 657 VAL A C 1
ATOM 5305 O O . VAL A 1 657 ? -14.508 -16.359 -23.297 1 93.25 657 VAL A O 1
ATOM 5308 N N . PHE A 1 658 ? -16.047 -17.828 -24.016 1 93.38 658 PHE A N 1
ATOM 5309 C CA . PHE A 1 658 ? -16.656 -16.875 -24.953 1 93.38 658 PHE A CA 1
ATOM 5310 C C . PHE A 1 658 ? -17.172 -15.648 -24.219 1 93.38 658 PHE A C 1
ATOM 5312 O O . PHE A 1 658 ? -16.812 -14.523 -24.562 1 93.38 658 PHE A O 1
ATOM 5319 N N . TYR A 1 659 ? -17.906 -15.875 -23.188 1 96.06 659 TYR A N 1
ATOM 5320 C CA . TYR A 1 659 ? -18.516 -14.758 -22.469 1 96.06 659 TYR A CA 1
ATOM 5321 C C . TYR A 1 659 ? -17.484 -14.055 -21.594 1 96.06 659 TYR A C 1
ATOM 5323 O O . TYR A 1 659 ? -17.625 -12.859 -21.312 1 96.06 659 TYR A O 1
ATOM 5331 N N . GLU A 1 660 ? -16.516 -14.75 -21.125 1 95.56 660 GLU A N 1
ATOM 5332 C CA . GLU A 1 660 ? -15.414 -14.094 -20.422 1 95.56 660 GLU A CA 1
ATOM 5333 C C . GLU A 1 660 ? -14.734 -13.055 -21.297 1 95.56 660 GLU A C 1
ATOM 5335 O O . GLU A 1 660 ? -14.477 -11.93 -20.859 1 95.56 660 GLU A O 1
ATOM 5340 N N . ALA A 1 661 ? -14.492 -13.414 -22.562 1 94.12 661 ALA A N 1
ATOM 5341 C CA . ALA A 1 661 ? -13.844 -12.516 -23.5 1 94.12 661 ALA A CA 1
ATOM 5342 C C . ALA A 1 661 ? -14.742 -11.328 -23.844 1 94.12 661 ALA A C 1
ATOM 5344 O O . ALA A 1 661 ? -14.289 -10.18 -23.859 1 94.12 661 ALA A O 1
ATOM 5345 N N . LEU A 1 662 ? -16 -11.609 -24.047 1 94.5 662 LEU A N 1
ATOM 5346 C CA . LEU A 1 662 ? -16.938 -10.555 -24.422 1 94.5 662 LEU A CA 1
ATOM 5347 C C . LEU A 1 662 ? -17.109 -9.555 -23.281 1 94.5 662 LEU A C 1
ATOM 5349 O O . LEU A 1 662 ? -17.156 -8.344 -23.5 1 94.5 662 LEU A O 1
ATOM 5353 N N . MET A 1 663 ? -17.188 -10.078 -22.062 1 95.81 663 MET A N 1
ATOM 5354 C CA . MET A 1 663 ? -17.391 -9.203 -20.906 1 95.81 663 MET A CA 1
ATOM 5355 C C . MET A 1 663 ? -16.156 -8.344 -20.656 1 95.81 663 MET A C 1
ATOM 5357 O O . MET A 1 663 ? -16.266 -7.191 -20.25 1 95.81 663 MET A O 1
ATOM 5361 N N . ARG A 1 664 ? -15.062 -8.844 -20.922 1 93.44 664 ARG A N 1
ATOM 5362 C CA . ARG A 1 664 ? -13.836 -8.07 -20.766 1 93.44 664 ARG A CA 1
ATOM 5363 C C . ARG A 1 664 ? -13.82 -6.875 -21.719 1 93.44 664 ARG A C 1
ATOM 5365 O O . ARG A 1 664 ? -13.414 -5.777 -21.328 1 93.44 664 ARG A O 1
ATOM 5372 N N . LEU A 1 665 ? -14.266 -7.117 -22.922 1 92.69 665 LEU A N 1
ATOM 5373 C CA . LEU A 1 665 ? -14.375 -6.043 -23.906 1 92.69 665 LEU A CA 1
ATOM 5374 C C . LEU A 1 665 ? -15.406 -5.012 -23.469 1 92.69 665 LEU A C 1
ATOM 5376 O O . LEU A 1 665 ? -15.156 -3.807 -23.531 1 92.69 665 LEU A O 1
ATOM 5380 N N . MET A 1 666 ? -16.453 -5.539 -22.953 1 92.38 666 MET A N 1
ATOM 5381 C CA . MET A 1 666 ? -17.547 -4.66 -22.531 1 92.38 666 MET A CA 1
ATOM 5382 C C . MET A 1 666 ? -17.141 -3.818 -21.328 1 92.38 666 MET A C 1
ATOM 5384 O O . MET A 1 666 ? -17.594 -2.678 -21.188 1 92.38 666 MET A O 1
ATOM 5388 N N . ALA A 1 667 ? -16.391 -4.379 -20.453 1 91.44 667 ALA A N 1
ATOM 5389 C CA . ALA A 1 667 ? -15.945 -3.678 -19.25 1 91.44 667 ALA A CA 1
ATOM 5390 C C . ALA A 1 667 ? -15.242 -2.373 -19.609 1 91.44 667 ALA A C 1
ATOM 5392 O O . ALA A 1 667 ? -15.352 -1.382 -18.891 1 91.44 667 ALA A O 1
ATOM 5393 N N . ILE A 1 668 ? -14.602 -2.273 -20.734 1 87.31 668 ILE A N 1
ATOM 5394 C CA . ILE A 1 668 ? -13.906 -1.074 -21.188 1 87.31 668 ILE A CA 1
ATOM 5395 C C . ILE A 1 668 ? -14.922 -0.002 -21.578 1 87.31 668 ILE A C 1
ATOM 5397 O O . ILE A 1 668 ? -14.766 1.167 -21.219 1 87.31 668 ILE A O 1
ATOM 5401 N N . GLU A 1 669 ? -15.906 -0.474 -22.188 1 85 669 GLU A N 1
ATOM 5402 C CA . GLU A 1 669 ? -16.953 0.449 -22.609 1 85 669 GLU A CA 1
ATOM 5403 C C . GLU A 1 669 ? -17.75 0.966 -21.406 1 85 669 GLU A C 1
ATOM 5405 O O . GLU A 1 669 ? -18.203 2.113 -21.406 1 85 669 GLU A O 1
ATOM 5410 N N . LEU A 1 670 ? -17.828 0.146 -20.453 1 86.69 670 LEU A N 1
ATOM 5411 C CA . LEU A 1 670 ? -18.641 0.472 -19.281 1 86.69 670 LEU A CA 1
ATOM 5412 C C . LEU A 1 670 ? -17.922 1.481 -18.391 1 86.69 670 LEU A C 1
ATOM 5414 O O . LEU A 1 670 ? -18.562 2.129 -17.547 1 86.69 670 LEU A O 1
ATOM 5418 N N . ASP A 1 671 ? -16.688 1.631 -18.562 1 77.06 671 ASP A N 1
ATOM 5419 C CA . ASP A 1 671 ? -15.961 2.66 -17.844 1 77.06 671 ASP A CA 1
ATOM 5420 C C . ASP A 1 671 ? -16.453 4.055 -18.219 1 77.06 671 ASP A C 1
ATOM 5422 O O . ASP A 1 671 ? -16.391 4.98 -17.406 1 77.06 671 ASP A O 1
ATOM 5426 N N . ASP A 1 672 ? -17.016 4.09 -19.391 1 72 672 ASP A N 1
ATOM 5427 C CA . ASP A 1 672 ? -17.484 5.379 -19.891 1 72 672 ASP A CA 1
ATOM 5428 C C . ASP A 1 672 ? -19 5.516 -19.734 1 72 672 ASP A C 1
ATOM 5430 O O . ASP A 1 672 ? -19.484 6.578 -19.359 1 72 672 ASP A O 1
ATOM 5434 N N . ASP A 1 673 ? -19.734 4.371 -20.016 1 77.06 673 ASP A N 1
ATOM 5435 C CA . ASP A 1 673 ? -21.188 4.395 -20.016 1 77.06 673 ASP A CA 1
ATOM 5436 C C . ASP A 1 673 ? -21.75 3.1 -19.422 1 77.06 673 ASP A C 1
ATOM 5438 O O . ASP A 1 673 ? -21.797 2.07 -20.109 1 77.06 673 ASP A O 1
ATOM 5442 N N . LEU A 1 674 ? -22.453 3.172 -18.266 1 78.12 674 LEU A N 1
ATOM 5443 C CA . LEU A 1 674 ? -22.969 1.998 -17.578 1 78.12 674 LEU A CA 1
ATOM 5444 C C . LEU A 1 674 ? -24.281 1.531 -18.203 1 78.12 674 LEU A C 1
ATOM 5446 O O . LEU A 1 674 ? -24.703 0.39 -18 1 78.12 674 LEU A O 1
ATOM 5450 N N . SER A 1 675 ? -24.859 2.33 -19.031 1 77.44 675 SER A N 1
ATOM 5451 C CA . SER A 1 675 ? -26.156 1.992 -19.625 1 77.44 675 SER A CA 1
ATOM 5452 C C . SER A 1 675 ? -26 0.924 -20.703 1 77.44 675 SER A C 1
ATOM 5454 O O . SER A 1 675 ? -26.969 0.227 -21.031 1 77.44 675 SER A O 1
ATOM 5456 N N . LYS A 1 676 ? -24.828 0.791 -21.188 1 85.19 676 LYS A N 1
ATOM 5457 C CA . LYS A 1 676 ? -24.578 -0.171 -22.25 1 85.19 676 LYS A CA 1
ATOM 5458 C C . LYS A 1 676 ? -24.594 -1.602 -21.734 1 85.19 676 LYS A C 1
ATOM 5460 O O . LYS A 1 676 ? -24.688 -2.555 -22.5 1 85.19 676 LYS A O 1
ATOM 5465 N N . PHE A 1 677 ? -24.672 -1.715 -20.422 1 90.94 677 PHE A N 1
ATOM 5466 C CA . PHE A 1 677 ? -24.656 -3.037 -19.812 1 90.94 677 PHE A CA 1
ATOM 5467 C C . PHE A 1 677 ? -25.938 -3.801 -20.109 1 90.94 677 PHE A C 1
ATOM 5469 O O . PHE A 1 677 ? -25.891 -4.969 -20.5 1 90.94 677 PHE A O 1
ATOM 5476 N N . HIS A 1 678 ? -27 -3.17 -20.062 1 88.25 678 HIS A N 1
ATOM 5477 C CA . HIS A 1 678 ? -28.281 -3.824 -20.266 1 88.25 678 HIS A CA 1
ATOM 5478 C C . HIS A 1 678 ? -28.5 -4.164 -21.734 1 88.25 678 HIS A C 1
ATOM 5480 O O . HIS A 1 678 ? -29.125 -5.168 -22.062 1 88.25 678 HIS A O 1
ATOM 5486 N N . GLU A 1 679 ? -27.922 -3.283 -22.547 1 88.44 679 GLU A N 1
ATOM 5487 C CA . GLU A 1 679 ? -28 -3.588 -23.969 1 88.44 679 GLU A CA 1
ATOM 5488 C C . GLU A 1 679 ? -27.172 -4.832 -24.312 1 88.44 679 GLU A C 1
ATOM 5490 O O . GLU A 1 679 ? -27.625 -5.68 -25.094 1 88.44 679 GLU A O 1
ATOM 5495 N N . PHE A 1 680 ? -26.156 -4.934 -23.672 1 93.12 680 PHE A N 1
ATOM 5496 C CA . PHE A 1 680 ? -25.266 -6.066 -23.875 1 93.12 680 PHE A CA 1
ATOM 5497 C C . PHE A 1 680 ? -25.891 -7.352 -23.359 1 93.12 680 PHE A C 1
ATOM 5499 O O . PHE A 1 680 ? -25.766 -8.406 -23.969 1 93.12 680 PHE A O 1
ATOM 5506 N N . LEU A 1 681 ? -26.594 -7.262 -22.234 1 94.38 681 LEU A N 1
ATOM 5507 C CA . LEU A 1 681 ? -27.141 -8.445 -21.594 1 94.38 681 LEU A CA 1
ATOM 5508 C C . LEU A 1 681 ? -28.516 -8.789 -22.172 1 94.38 681 LEU A C 1
ATOM 5510 O O . LEU A 1 681 ? -29.125 -9.789 -21.781 1 94.38 681 LEU A O 1
ATOM 5514 N N . ALA A 1 682 ? -29.047 -8.078 -23.141 1 92.31 682 ALA A N 1
ATOM 5515 C CA . ALA A 1 682 ? -30.406 -8.258 -23.672 1 92.31 682 ALA A CA 1
ATOM 5516 C C . ALA A 1 682 ? -30.609 -9.672 -24.188 1 92.31 682 ALA A C 1
ATOM 5518 O O . ALA A 1 682 ? -31.609 -10.328 -23.859 1 92.31 682 ALA A O 1
ATOM 5519 N N . PRO A 1 683 ? -29.625 -10.188 -24.984 1 93.44 683 PRO A N 1
ATOM 5520 C CA . PRO A 1 683 ? -29.812 -11.562 -25.453 1 93.44 683 PRO A CA 1
ATOM 5521 C C . PRO A 1 683 ? -29.891 -12.57 -24.312 1 93.44 683 PRO A C 1
ATOM 5523 O O . PRO A 1 683 ? -30.688 -13.516 -24.375 1 93.44 683 PRO A O 1
ATOM 5526 N N . LEU A 1 684 ? -29.109 -12.406 -23.312 1 94.5 684 LEU A N 1
ATOM 5527 C CA . LEU A 1 684 ? -29.109 -13.305 -22.156 1 94.5 684 LEU A CA 1
ATOM 5528 C C . LEU A 1 684 ? -30.391 -13.133 -21.344 1 94.5 684 LEU A C 1
ATOM 5530 O O . LEU A 1 684 ? -30.906 -14.102 -20.781 1 94.5 684 LEU A O 1
ATOM 5534 N N . THR A 1 685 ? -30.875 -11.883 -21.203 1 94.38 685 THR A N 1
ATOM 5535 C CA . THR A 1 685 ? -32.125 -11.625 -20.5 1 94.38 685 THR A CA 1
ATOM 5536 C C . THR A 1 685 ? -33.281 -12.312 -21.203 1 94.38 685 THR A C 1
ATOM 5538 O O . THR A 1 685 ? -34.156 -12.891 -20.562 1 94.38 685 THR A O 1
ATOM 5541 N N . ASN A 1 686 ? -33.219 -12.297 -22.531 1 93.5 686 ASN A N 1
ATOM 5542 C CA . ASN A 1 686 ? -34.25 -12.984 -23.297 1 93.5 686 ASN A CA 1
ATOM 5543 C C . ASN A 1 686 ? -34.188 -14.5 -23.094 1 93.5 686 ASN A C 1
ATOM 5545 O O . ASN A 1 686 ? -35.25 -15.148 -22.938 1 93.5 686 ASN A O 1
ATOM 5549 N N . ASN A 1 687 ? -33 -14.992 -23.156 1 93.19 687 ASN A N 1
ATOM 5550 C CA . ASN A 1 687 ? -32.812 -16.406 -22.891 1 93.19 687 ASN A CA 1
ATOM 5551 C C . ASN A 1 687 ? -33.312 -16.797 -21.5 1 93.19 687 ASN A C 1
ATOM 5553 O O . ASN A 1 687 ? -34 -17.812 -21.344 1 93.19 687 ASN A O 1
ATOM 5557 N N . PHE A 1 688 ? -33.062 -16.016 -20.484 1 94.94 688 PHE A N 1
ATOM 5558 C CA . PHE A 1 688 ? -33.5 -16.234 -19.109 1 94.94 688 PHE A CA 1
ATOM 5559 C C . PHE A 1 688 ? -35 -16.234 -19.031 1 94.94 688 PHE A C 1
ATOM 5561 O O . PHE A 1 688 ? -35.594 -17.078 -18.359 1 94.94 688 PHE A O 1
ATOM 5568 N N . ASN A 1 689 ? -35.625 -15.289 -19.688 1 95.06 689 ASN A N 1
ATOM 5569 C CA . ASN A 1 689 ? -37.094 -15.203 -19.672 1 95.06 689 ASN A CA 1
ATOM 5570 C C . ASN A 1 689 ? -37.719 -16.422 -20.312 1 95.06 689 ASN A C 1
ATOM 5572 O O . ASN A 1 689 ? -38.75 -16.906 -19.844 1 95.06 689 ASN A O 1
ATOM 5576 N N . GLU A 1 690 ? -37.031 -16.844 -21.344 1 93 690 GLU A N 1
ATOM 5577 C CA . GLU A 1 690 ? -37.531 -18.047 -22 1 93 690 GLU A CA 1
ATOM 5578 C C . GLU A 1 690 ? -37.438 -19.266 -21.078 1 93 690 GLU A C 1
ATOM 5580 O O . GLU A 1 690 ? -38.375 -20.047 -20.969 1 93 690 GLU A O 1
ATOM 5585 N N . ILE A 1 691 ? -36.344 -19.375 -20.438 1 95 691 ILE A N 1
ATOM 5586 C CA . ILE A 1 691 ? -36.125 -20.484 -19.5 1 95 691 ILE A CA 1
ATOM 5587 C C . ILE A 1 691 ? -37.125 -20.359 -18.344 1 95 691 ILE A C 1
ATOM 5589 O O . ILE A 1 691 ? -37.688 -21.359 -17.906 1 95 691 ILE A O 1
ATOM 5593 N N . SER A 1 692 ? -37.25 -19.141 -17.781 1 95.19 692 SER A N 1
ATOM 5594 C CA . SER A 1 692 ? -38.156 -18.891 -16.672 1 95.19 692 SER A CA 1
ATOM 5595 C C . SER A 1 692 ? -39.594 -19.25 -17.047 1 95.19 692 SER A C 1
ATOM 5597 O O . SER A 1 692 ? -40.344 -19.828 -16.25 1 95.19 692 SER A O 1
ATOM 5599 N N . GLY A 1 693 ? -39.906 -18.875 -18.281 1 93.31 693 GLY A N 1
ATOM 5600 C CA . GLY A 1 693 ? -41.25 -19.25 -18.766 1 93.31 693 GLY A CA 1
ATOM 5601 C C . GLY A 1 693 ? -41.438 -20.75 -18.875 1 93.31 693 GLY A C 1
ATOM 5602 O O . GLY A 1 693 ? -42.5 -21.266 -18.578 1 93.31 693 GLY A O 1
ATOM 5603 N N . ALA A 1 694 ? -40.375 -21.469 -19.266 1 93.69 694 ALA A N 1
ATOM 5604 C CA . ALA A 1 694 ? -40.438 -22.922 -19.375 1 93.69 694 ALA A CA 1
ATOM 5605 C C . ALA A 1 694 ? -40.594 -23.562 -18 1 93.69 694 ALA A C 1
ATOM 5607 O O . ALA A 1 694 ? -41.281 -24.594 -17.859 1 93.69 694 ALA A O 1
ATOM 5608 N N . PHE A 1 695 ? -40 -23.031 -16.969 1 93.19 695 PHE A N 1
ATOM 5609 C CA . PHE A 1 695 ? -40.125 -23.531 -15.609 1 93.19 695 PHE A CA 1
ATOM 5610 C C . PHE A 1 695 ? -41.531 -23.375 -15.086 1 93.19 695 PHE A C 1
ATOM 5612 O O . PHE A 1 695 ? -42 -24.188 -14.297 1 93.19 695 PHE A O 1
ATOM 5619 N N . ASP A 1 696 ? -42.188 -22.266 -15.531 1 90.94 696 ASP A N 1
ATOM 5620 C CA . ASP A 1 696 ? -43.562 -22.031 -15.109 1 90.94 696 ASP A CA 1
ATOM 5621 C C . ASP A 1 696 ? -44.531 -23.047 -15.766 1 90.94 696 ASP A C 1
ATOM 5623 O O . ASP A 1 696 ? -45.562 -23.375 -15.203 1 90.94 696 ASP A O 1
ATOM 5627 N N . ASN A 1 697 ? -44.062 -23.562 -16.953 1 89.75 697 ASN A N 1
ATOM 5628 C CA . ASN A 1 697 ? -44.844 -24.578 -17.656 1 89.75 697 ASN A CA 1
ATOM 5629 C C . ASN A 1 697 ? -44.031 -25.844 -17.906 1 89.75 697 ASN A C 1
ATOM 5631 O O . ASN A 1 697 ? -43.75 -26.203 -19.047 1 89.75 697 ASN A O 1
ATOM 5635 N N . LEU A 1 698 ? -43.625 -26.594 -16.922 1 87.31 698 LEU A N 1
ATOM 5636 C CA . LEU A 1 698 ? -42.688 -27.719 -16.969 1 87.31 698 LEU A CA 1
ATOM 5637 C C . LEU A 1 698 ? -43.281 -28.875 -17.766 1 87.31 698 LEU A C 1
ATOM 5639 O O . LEU A 1 698 ? -42.531 -29.641 -18.391 1 87.31 698 LEU A O 1
ATOM 5643 N N . LEU A 1 699 ? -44.656 -29.062 -17.812 1 85.19 699 LEU A N 1
ATOM 5644 C CA . LEU A 1 699 ? -45.312 -30.188 -18.453 1 85.19 699 LEU A CA 1
ATOM 5645 C C . LEU A 1 699 ? -45.25 -30.078 -19.969 1 85.19 699 LEU A C 1
ATOM 5647 O O . LEU A 1 699 ? -45.281 -31.078 -20.688 1 85.19 699 LEU A O 1
ATOM 5651 N N . ALA A 1 700 ? -45.031 -28.859 -20.484 1 85.12 700 ALA A N 1
ATOM 5652 C CA . ALA A 1 700 ? -45.094 -28.625 -21.922 1 85.12 700 ALA A CA 1
ATOM 5653 C C . ALA A 1 700 ? -43.719 -28.672 -22.547 1 85.12 700 ALA A C 1
ATOM 5655 O O . ALA A 1 700 ? -43.594 -28.641 -23.781 1 85.12 700 ALA A O 1
ATOM 5656 N N . VAL A 1 701 ? -42.625 -28.828 -21.688 1 86.19 701 VAL A N 1
ATOM 5657 C CA . VAL A 1 701 ? -41.281 -28.656 -22.266 1 86.19 701 VAL A CA 1
ATOM 5658 C C . VAL A 1 701 ? -40.469 -29.938 -22.047 1 86.19 701 VAL A C 1
ATOM 5660 O O . VAL A 1 701 ? -40.688 -30.688 -21.094 1 86.19 701 VAL A O 1
ATOM 5663 N N . ASN A 1 702 ? -39.719 -30.234 -22.984 1 89.62 702 ASN A N 1
ATOM 5664 C CA . ASN A 1 702 ? -38.781 -31.344 -22.859 1 89.62 702 ASN A CA 1
ATOM 5665 C C . ASN A 1 702 ? -37.75 -31.109 -21.75 1 89.62 702 ASN A C 1
ATOM 5667 O O . ASN A 1 702 ? -37 -30.156 -21.797 1 89.62 702 ASN A O 1
ATOM 5671 N N . PRO A 1 703 ? -37.781 -31.938 -20.812 1 89.31 703 PRO A N 1
ATOM 5672 C CA . PRO A 1 703 ? -36.906 -31.734 -19.656 1 89.31 703 PRO A CA 1
ATOM 5673 C C . PRO A 1 703 ? -35.406 -31.766 -20.031 1 89.31 703 PRO A C 1
ATOM 5675 O O . PRO A 1 703 ? -34.594 -31.031 -19.438 1 89.31 703 PRO A O 1
ATOM 5678 N N . ASP A 1 704 ? -35.031 -32.5 -21 1 89.69 704 ASP A N 1
ATOM 5679 C CA . ASP A 1 704 ? -33.625 -32.594 -21.359 1 89.69 704 ASP A CA 1
ATOM 5680 C C . ASP A 1 704 ? -33.125 -31.297 -22.031 1 89.69 704 ASP A C 1
ATOM 5682 O O . ASP A 1 704 ? -32 -30.844 -21.781 1 89.69 704 ASP A O 1
ATOM 5686 N N . GLN A 1 705 ? -34.031 -30.75 -22.734 1 89.69 705 GLN A N 1
ATOM 5687 C CA . GLN A 1 705 ? -33.688 -29.484 -23.359 1 89.69 705 GLN A CA 1
ATOM 5688 C C . GLN A 1 705 ? -33.594 -28.344 -22.344 1 89.69 705 GLN A C 1
ATOM 5690 O O . GLN A 1 705 ? -32.75 -27.453 -22.453 1 89.69 705 GLN A O 1
ATOM 5695 N N . LEU A 1 706 ? -34.5 -28.516 -21.438 1 93.5 706 LEU A N 1
ATOM 5696 C CA . LEU A 1 706 ? -34.5 -27.516 -20.375 1 93.5 706 LEU A CA 1
ATOM 5697 C C . LEU A 1 706 ? -33.25 -27.625 -19.531 1 93.5 706 LEU A C 1
ATOM 5699 O O . LEU A 1 706 ? -32.656 -26.609 -19.141 1 93.5 706 LEU A O 1
ATOM 5703 N N . LYS A 1 707 ? -32.812 -28.844 -19.266 1 93.75 707 LYS A N 1
ATOM 5704 C CA . LYS A 1 707 ? -31.562 -29.062 -18.531 1 93.75 707 LYS A CA 1
ATOM 5705 C C . LYS A 1 707 ? -30.375 -28.438 -19.25 1 93.75 707 LYS A C 1
ATOM 5707 O O . LYS A 1 707 ? -29.562 -27.75 -18.641 1 93.75 707 LYS A O 1
ATOM 5712 N N . LEU A 1 708 ? -30.391 -28.625 -20.547 1 92.81 708 LEU A N 1
ATOM 5713 C CA . LEU A 1 708 ? -29.281 -28.109 -21.344 1 92.81 708 LEU A CA 1
ATOM 5714 C C . LEU A 1 708 ? -29.297 -26.594 -21.359 1 92.81 708 LEU A C 1
ATOM 5716 O O . LEU A 1 708 ? -28.234 -25.953 -21.344 1 92.81 708 LEU A O 1
ATOM 5720 N N . ALA A 1 709 ? -30.484 -26.047 -21.312 1 93.25 709 ALA A N 1
ATOM 5721 C CA . ALA A 1 709 ? -30.609 -24.594 -21.312 1 93.25 709 ALA A CA 1
ATOM 5722 C C . ALA A 1 709 ? -30.078 -24 -20 1 93.25 709 ALA A C 1
ATOM 5724 O O . ALA A 1 709 ? -29.406 -22.969 -20.016 1 93.25 709 ALA A O 1
ATOM 5725 N N . VAL A 1 710 ? -30.359 -24.672 -18.938 1 95.38 710 VAL A N 1
ATOM 5726 C CA . VAL A 1 710 ? -29.906 -24.203 -17.625 1 95.38 710 VAL A CA 1
ATOM 5727 C C . VAL A 1 710 ? -28.391 -24.328 -17.531 1 95.38 710 VAL A C 1
ATOM 5729 O O . VAL A 1 710 ? -27.719 -23.422 -17.016 1 95.38 710 VAL A O 1
ATOM 5732 N N . ILE A 1 711 ? -27.859 -25.438 -18.094 1 95.62 711 ILE A N 1
ATOM 5733 C CA . ILE A 1 711 ? -26.422 -25.656 -18.078 1 95.62 711 ILE A CA 1
ATOM 5734 C C . ILE A 1 711 ? -25.734 -24.531 -18.875 1 95.62 711 ILE A C 1
ATOM 5736 O O . ILE A 1 711 ? -24.766 -23.953 -18.406 1 95.62 711 ILE A O 1
ATOM 5740 N N . GLY A 1 712 ? -26.281 -24.219 -20 1 93.5 712 GLY A N 1
ATOM 5741 C CA . GLY A 1 712 ? -25.734 -23.156 -20.828 1 93.5 712 GLY A CA 1
ATOM 5742 C C . GLY A 1 712 ? -25.766 -21.797 -20.156 1 93.5 712 GLY A C 1
ATOM 5743 O O . GLY A 1 712 ? -24.797 -21.047 -20.203 1 93.5 712 GLY A O 1
ATOM 5744 N N . LEU A 1 713 ? -26.859 -21.547 -19.438 1 95.25 713 LEU A N 1
ATOM 5745 C CA . LEU A 1 713 ? -27 -20.266 -18.75 1 95.25 713 LEU A CA 1
ATOM 5746 C C . LEU A 1 713 ? -25.969 -20.141 -17.625 1 95.25 713 LEU A C 1
ATOM 5748 O O . LEU A 1 713 ? -25.359 -19.078 -17.453 1 95.25 713 LEU A O 1
ATOM 5752 N N . ALA A 1 714 ? -25.766 -21.188 -16.906 1 96.81 714 ALA A N 1
ATOM 5753 C CA . ALA A 1 714 ? -24.797 -21.172 -15.812 1 96.81 714 ALA A CA 1
ATOM 5754 C C . ALA A 1 714 ? -23.391 -20.906 -16.328 1 96.81 714 ALA A C 1
ATOM 5756 O O . ALA A 1 714 ? -22.641 -20.125 -15.75 1 96.81 714 ALA A O 1
ATOM 5757 N N . HIS A 1 715 ? -23.016 -21.516 -17.453 1 96 715 HIS A N 1
ATOM 5758 C CA . HIS A 1 715 ? -21.703 -21.297 -18.047 1 96 715 HIS A CA 1
ATOM 5759 C C . HIS A 1 715 ? -21.562 -19.859 -18.531 1 96 715 HIS A C 1
ATOM 5761 O O . HIS A 1 715 ? -20.5 -19.25 -18.375 1 96 715 HIS A O 1
ATOM 5767 N N . ASP A 1 716 ? -22.641 -19.391 -19.141 1 96.5 716 ASP A N 1
ATOM 5768 C CA . ASP A 1 716 ? -22.625 -18.016 -19.641 1 96.5 716 ASP A CA 1
ATOM 5769 C C . ASP A 1 716 ? -22.359 -17.016 -18.516 1 96.5 716 ASP A C 1
ATOM 5771 O O . ASP A 1 716 ? -21.484 -16.156 -18.641 1 96.5 716 ASP A O 1
ATOM 5775 N N . ILE A 1 717 ? -23.062 -17.203 -17.422 1 97.62 717 ILE A N 1
ATOM 5776 C CA . ILE A 1 717 ? -22.953 -16.266 -16.312 1 97.62 717 ILE A CA 1
ATOM 5777 C C . ILE A 1 717 ? -21.578 -16.406 -15.648 1 97.62 717 ILE A C 1
ATOM 5779 O O . ILE A 1 717 ? -21 -15.406 -15.203 1 97.62 717 ILE A O 1
ATOM 5783 N N . THR A 1 718 ? -21.109 -17.609 -15.547 1 97.75 718 THR A N 1
ATOM 5784 C CA . THR A 1 718 ? -19.781 -17.812 -14.969 1 97.75 718 THR A CA 1
ATOM 5785 C C . THR A 1 718 ? -18.719 -17.047 -15.766 1 97.75 718 THR A C 1
ATOM 5787 O O . THR A 1 718 ? -17.844 -16.391 -15.18 1 97.75 718 THR A O 1
ATOM 5790 N N . GLY A 1 719 ? -18.828 -17.125 -17.109 1 96.38 719 GLY A N 1
ATOM 5791 C CA . GLY A 1 719 ? -17.891 -16.375 -17.953 1 96.38 719 GLY A CA 1
ATOM 5792 C C . GLY A 1 719 ? -17.969 -14.875 -17.75 1 96.38 719 GLY A C 1
ATOM 5793 O O . GLY A 1 719 ? -16.938 -14.211 -17.641 1 96.38 719 GLY A O 1
ATOM 5794 N N . LEU A 1 720 ? -19.203 -14.383 -17.594 1 97 720 LEU A N 1
ATOM 5795 C CA . LEU A 1 720 ? -19.391 -12.961 -17.344 1 97 720 LEU A CA 1
ATOM 5796 C C . LEU A 1 720 ? -18.75 -12.555 -16.016 1 97 720 LEU A C 1
ATOM 5798 O O . LEU A 1 720 ? -18.016 -11.57 -15.945 1 97 720 LEU A O 1
ATOM 5802 N N . ALA A 1 721 ? -19.016 -13.32 -14.977 1 97.56 721 ALA A N 1
ATOM 5803 C CA . ALA A 1 721 ? -18.562 -13 -13.625 1 97.56 721 ALA A CA 1
ATOM 5804 C C . ALA A 1 721 ? -17.047 -13.016 -13.547 1 97.56 721 ALA A C 1
ATOM 5806 O O . ALA A 1 721 ? -16.438 -12.219 -12.82 1 97.56 721 ALA A O 1
ATOM 5807 N N . MET A 1 722 ? -16.422 -13.82 -14.305 1 95.62 722 MET A N 1
ATOM 5808 C CA . MET A 1 722 ? -14.969 -13.961 -14.266 1 95.62 722 MET A CA 1
ATOM 5809 C C . MET A 1 722 ? -14.289 -12.68 -14.734 1 95.62 722 MET A C 1
ATOM 5811 O O . MET A 1 722 ? -13.195 -12.344 -14.258 1 95.62 722 MET A O 1
ATOM 5815 N N . SER A 1 723 ? -14.922 -11.914 -15.562 1 94.75 723 SER A N 1
ATOM 5816 C CA . SER A 1 723 ? -14.312 -10.719 -16.125 1 94.75 723 SER A CA 1
ATOM 5817 C C . SER A 1 723 ? -14.797 -9.461 -15.406 1 94.75 723 SER A C 1
ATOM 5819 O O . SER A 1 723 ? -14.367 -8.352 -15.719 1 94.75 723 SER A O 1
ATOM 5821 N N . CYS A 1 724 ? -15.711 -9.641 -14.477 1 95.38 724 CYS A N 1
ATOM 5822 C CA . CYS A 1 724 ? -16.156 -8.516 -13.672 1 95.38 724 CYS A CA 1
ATOM 5823 C C . CYS A 1 724 ? -15.242 -8.297 -12.477 1 95.38 724 CYS A C 1
ATOM 5825 O O . CYS A 1 724 ? -15.578 -8.672 -11.352 1 95.38 724 CYS A O 1
ATOM 5827 N N . THR A 1 725 ? -14.094 -7.578 -12.656 1 91.62 725 THR A N 1
ATOM 5828 C CA . THR A 1 725 ? -13.094 -7.426 -11.602 1 91.62 725 THR A CA 1
ATOM 5829 C C . THR A 1 725 ? -13.281 -6.102 -10.867 1 91.62 725 THR A C 1
ATOM 5831 O O . THR A 1 725 ? -12.844 -5.953 -9.727 1 91.62 725 THR A O 1
ATOM 5834 N N . LYS A 1 726 ? -14.023 -5.199 -11.492 1 90.94 726 LYS A N 1
ATOM 5835 C CA . LYS A 1 726 ? -14.273 -3.91 -10.859 1 90.94 726 LYS A CA 1
ATOM 5836 C C . LYS A 1 726 ? -15.539 -3.953 -10.008 1 90.94 726 LYS A C 1
ATOM 5838 O O . LYS A 1 726 ? -16.531 -4.59 -10.383 1 90.94 726 LYS A O 1
ATOM 5843 N N . ASN A 1 727 ? -15.539 -3.268 -8.977 1 91.62 727 ASN A N 1
ATOM 5844 C CA . ASN A 1 727 ? -16.641 -3.275 -8.031 1 91.62 727 ASN A CA 1
ATOM 5845 C C . ASN A 1 727 ? -17.938 -2.791 -8.688 1 91.62 727 ASN A C 1
ATOM 5847 O O . ASN A 1 727 ? -19 -3.406 -8.516 1 91.62 727 ASN A O 1
ATOM 5851 N N . SER A 1 728 ? -17.891 -1.722 -9.422 1 88.94 728 SER A N 1
ATOM 5852 C CA . SER A 1 728 ? -19.078 -1.124 -10.023 1 88.94 728 SER A CA 1
ATOM 5853 C C . SER A 1 728 ? -19.719 -2.061 -11.055 1 88.94 728 SER A C 1
ATOM 5855 O O . SER A 1 728 ? -20.938 -2.227 -11.078 1 88.94 728 SER A O 1
ATOM 5857 N N . ILE A 1 729 ? -18.859 -2.721 -11.836 1 92.75 729 ILE A N 1
ATOM 5858 C CA . ILE A 1 729 ? -19.344 -3.615 -12.883 1 92.75 729 ILE A CA 1
ATOM 5859 C C . ILE A 1 729 ? -19.906 -4.887 -12.25 1 92.75 729 ILE A C 1
ATOM 5861 O O . ILE A 1 729 ? -20.953 -5.383 -12.672 1 92.75 729 ILE A O 1
ATOM 5865 N N . PHE A 1 730 ? -19.203 -5.387 -11.195 1 95.88 730 PHE A N 1
ATOM 5866 C CA . PHE A 1 730 ? -19.688 -6.59 -10.523 1 95.88 730 PHE A CA 1
ATOM 5867 C C . PHE A 1 730 ? -21.016 -6.332 -9.836 1 95.88 730 PHE A C 1
ATOM 5869 O O . PHE A 1 730 ? -21.891 -7.207 -9.812 1 95.88 730 PHE A O 1
ATOM 5876 N N . ALA A 1 731 ? -21.188 -5.188 -9.336 1 92.5 731 ALA A N 1
ATOM 5877 C CA . ALA A 1 731 ? -22.453 -4.812 -8.711 1 92.5 731 ALA A CA 1
ATOM 5878 C C . ALA A 1 731 ? -23.594 -4.809 -9.727 1 92.5 731 ALA A C 1
ATOM 5880 O O . ALA A 1 731 ? -24.703 -5.234 -9.43 1 92.5 731 ALA A O 1
ATOM 5881 N N . LEU A 1 732 ? -23.344 -4.383 -10.938 1 92.06 732 LEU A N 1
ATOM 5882 C CA . LEU A 1 732 ? -24.344 -4.383 -12 1 92.06 732 LEU A CA 1
ATOM 5883 C C . LEU A 1 732 ? -24.781 -5.805 -12.344 1 92.06 732 LEU A C 1
ATOM 5885 O O . LEU A 1 732 ? -25.969 -6.07 -12.539 1 92.06 732 LEU A O 1
ATOM 5889 N N . LEU A 1 733 ? -23.766 -6.633 -12.422 1 95.44 733 LEU A N 1
ATOM 5890 C CA . LEU A 1 733 ? -24.078 -8.031 -12.703 1 95.44 733 LEU A CA 1
ATOM 5891 C C . LEU A 1 733 ? -24.938 -8.625 -11.602 1 95.44 733 LEU A C 1
ATOM 5893 O O . LEU A 1 733 ? -25.938 -9.305 -11.883 1 95.44 733 LEU A O 1
ATOM 5897 N N . LEU A 1 734 ? -24.594 -8.359 -10.352 1 95.25 734 LEU A N 1
ATOM 5898 C CA . LEU A 1 734 ? -25.344 -8.906 -9.234 1 95.25 734 LEU A CA 1
ATOM 5899 C C . LEU A 1 734 ? -26.766 -8.352 -9.211 1 95.25 734 LEU A C 1
ATOM 5901 O O . LEU A 1 734 ? -27.719 -9.07 -8.875 1 95.25 734 LEU A O 1
ATOM 5905 N N . ASN A 1 735 ? -26.906 -7.09 -9.57 1 92.38 735 ASN A N 1
ATOM 5906 C CA . ASN A 1 735 ? -28.234 -6.496 -9.633 1 92.38 735 ASN A CA 1
ATOM 5907 C C . ASN A 1 735 ? -29.109 -7.184 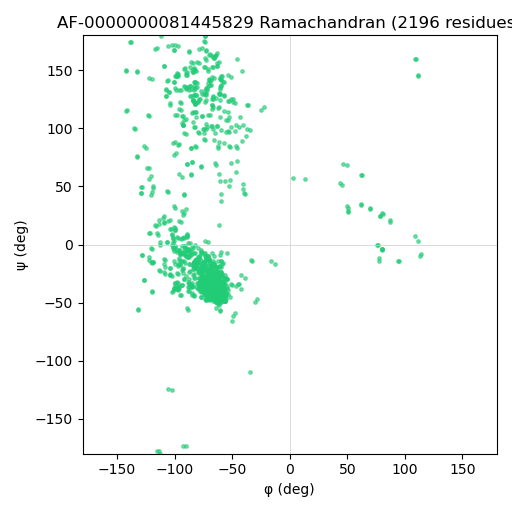-10.688 1 92.38 735 ASN A C 1
ATOM 5909 O O . ASN A 1 735 ? -30.312 -7.332 -10.5 1 92.38 735 ASN A O 1
ATOM 5913 N N . TRP A 1 736 ? -28.453 -7.602 -11.75 1 92.94 736 TRP A N 1
ATOM 5914 C CA . TRP A 1 736 ? -29.172 -8.32 -12.805 1 92.94 736 TRP A CA 1
ATOM 5915 C C . TRP A 1 736 ? -29.516 -9.734 -12.359 1 92.94 736 TRP A C 1
ATOM 5917 O O . TRP A 1 736 ? -30.594 -10.25 -12.672 1 92.94 736 TRP A O 1
ATOM 5927 N N . LEU A 1 737 ? -28.703 -10.344 -11.562 1 95.62 737 LEU A N 1
ATOM 5928 C CA . LEU A 1 737 ? -28.875 -11.734 -11.148 1 95.62 737 LEU A CA 1
ATOM 5929 C C . LEU A 1 737 ? -29.922 -11.852 -10.047 1 95.62 737 LEU A C 1
ATOM 5931 O O . LEU A 1 737 ? -30.688 -12.805 -10.023 1 95.62 737 LEU A O 1
ATOM 5935 N N . MET A 1 738 ? -30.078 -10.867 -9.141 1 92.62 738 MET A N 1
ATOM 5936 C CA . MET A 1 738 ? -30.891 -11.008 -7.941 1 92.62 738 MET A CA 1
ATOM 5937 C C . MET A 1 738 ? -32.25 -10.352 -8.133 1 92.62 738 MET A C 1
ATOM 5939 O O . MET A 1 738 ? -32.344 -9.281 -8.727 1 92.62 738 MET A O 1
ATOM 5943 N N . PRO A 1 739 ? -33.188 -10.961 -7.672 1 90.88 739 PRO A N 1
ATOM 5944 C CA . PRO A 1 739 ? -33.344 -12.273 -7.035 1 90.88 739 PRO A CA 1
ATOM 5945 C C . PRO A 1 739 ? -33.781 -13.359 -8.008 1 90.88 739 PRO A C 1
ATOM 5947 O O . PRO A 1 739 ? -33.719 -14.547 -7.684 1 90.88 739 PRO A O 1
ATOM 5950 N N . ASP A 1 740 ? -34.062 -12.953 -9.133 1 93.31 740 ASP A N 1
ATOM 5951 C CA . ASP A 1 740 ? -34.812 -13.828 -10.031 1 93.31 740 ASP A CA 1
ATOM 5952 C C . ASP A 1 740 ? -33.938 -14.969 -10.547 1 93.31 740 ASP A C 1
ATOM 5954 O O . ASP A 1 740 ? -34.344 -16.125 -10.516 1 93.31 740 ASP A O 1
ATOM 5958 N N . VAL A 1 741 ? -32.75 -14.617 -11 1 96.25 741 VAL A N 1
ATOM 5959 C CA . VAL A 1 741 ? -31.875 -15.648 -11.555 1 96.25 741 VAL A CA 1
ATOM 5960 C C . VAL A 1 741 ? -31.5 -16.656 -10.461 1 96.25 741 VAL A C 1
ATOM 5962 O O . VAL A 1 741 ? -31.469 -17.859 -10.711 1 96.25 741 VAL A O 1
ATOM 5965 N N . PHE A 1 742 ? -31.266 -16.203 -9.227 1 97.31 742 PHE A N 1
ATOM 5966 C CA . PHE A 1 742 ? -30.969 -17.094 -8.109 1 97.31 742 PHE A CA 1
ATOM 5967 C C . PHE A 1 742 ? -32.156 -17.984 -7.797 1 97.31 742 PHE A C 1
ATOM 5969 O O . PHE A 1 742 ? -31.984 -19.156 -7.469 1 97.31 742 PHE A O 1
ATOM 5976 N N . GLY A 1 743 ? -33.344 -17.344 -7.918 1 96.62 743 GLY A N 1
ATOM 5977 C CA . GLY A 1 743 ? -34.531 -18.141 -7.723 1 96.62 743 GLY A CA 1
ATOM 5978 C C . GLY A 1 743 ? -34.656 -19.281 -8.711 1 96.62 743 GLY A C 1
ATOM 5979 O O . GLY A 1 743 ? -35.031 -20.406 -8.328 1 96.62 743 GLY A O 1
ATOM 5980 N N . LEU A 1 744 ? -34.312 -19 -9.914 1 97.12 744 LEU A N 1
ATOM 5981 C CA . LEU A 1 744 ? -34.375 -20.016 -10.961 1 97.12 744 LEU A CA 1
ATOM 5982 C C . LEU A 1 744 ? -33.312 -21.109 -10.711 1 97.12 744 LEU A C 1
ATOM 5984 O O . LEU A 1 744 ? -33.625 -22.297 -10.875 1 97.12 744 LEU A O 1
ATOM 5988 N N . LEU A 1 745 ? -32.125 -20.734 -10.367 1 97.94 745 LEU A N 1
ATOM 5989 C CA . LEU A 1 745 ? -31.062 -21.688 -10.102 1 97.94 745 LEU A CA 1
ATOM 5990 C C . LEU A 1 745 ? -31.406 -22.562 -8.898 1 97.94 745 LEU A C 1
ATOM 5992 O O . LEU A 1 745 ? -31.109 -23.766 -8.898 1 97.94 745 LEU A O 1
ATOM 5996 N N . LEU A 1 746 ? -32.031 -21.969 -7.863 1 97.75 746 LEU A N 1
ATOM 5997 C CA . LEU A 1 746 ? -32.469 -22.734 -6.695 1 97.75 746 LEU A CA 1
ATOM 5998 C C . LEU A 1 746 ? -33.5 -23.781 -7.086 1 97.75 746 LEU A C 1
ATOM 6000 O O . LEU A 1 746 ? -33.375 -24.938 -6.684 1 97.75 746 LEU A O 1
ATOM 6004 N N . ARG A 1 747 ? -34.438 -23.375 -7.914 1 96.75 747 ARG A N 1
ATOM 6005 C CA . ARG A 1 747 ? -35.469 -24.312 -8.383 1 96.75 747 ARG A CA 1
ATOM 6006 C C . ARG A 1 747 ? -34.844 -25.438 -9.203 1 96.75 747 ARG A C 1
ATOM 6008 O O . ARG A 1 747 ? -35.281 -26.578 -9.117 1 96.75 747 ARG A O 1
ATOM 6015 N N . SER A 1 748 ? -33.844 -25.078 -10.023 1 97.31 748 SER A N 1
ATOM 6016 C CA . SER A 1 748 ? -33.188 -26.078 -10.844 1 97.31 748 SER A CA 1
ATOM 6017 C C . SER A 1 748 ? -32.469 -27.125 -9.984 1 97.31 748 SER A C 1
ATOM 6019 O O . SER A 1 748 ? -32.531 -28.312 -10.273 1 97.31 748 SER A O 1
ATOM 6021 N N . ILE A 1 749 ? -31.844 -26.703 -8.898 1 97.06 749 ILE A N 1
ATOM 6022 C CA . ILE A 1 749 ? -31.141 -27.609 -7.992 1 97.06 749 ILE A CA 1
ATOM 6023 C C . ILE A 1 749 ? -32.156 -28.5 -7.285 1 97.06 749 ILE A C 1
ATOM 6025 O O . ILE A 1 749 ? -31.906 -29.688 -7.09 1 97.06 749 ILE A O 1
ATOM 6029 N N . GLU A 1 750 ? -33.312 -27.953 -6.938 1 96.25 750 GLU A N 1
ATOM 6030 C CA . GLU A 1 750 ? -34.344 -28.734 -6.242 1 96.25 750 GLU A CA 1
ATOM 6031 C C . GLU A 1 750 ? -34.906 -29.812 -7.148 1 96.25 750 GLU A C 1
ATOM 6033 O O . GLU A 1 750 ? -35.219 -30.922 -6.688 1 96.25 750 GLU A O 1
ATOM 6038 N N . LEU A 1 751 ? -34.938 -29.5 -8.445 1 94.75 751 LEU A N 1
ATOM 6039 C CA . LEU A 1 751 ? -35.531 -30.438 -9.398 1 94.75 751 LEU A CA 1
ATOM 6040 C C . LEU A 1 751 ? -34.531 -31.484 -9.852 1 94.75 751 LEU A C 1
ATOM 6042 O O . LEU A 1 751 ? -34.844 -32.656 -9.992 1 94.75 751 LEU A O 1
ATOM 6046 N N . TRP A 1 752 ? -33.281 -31.125 -10.133 1 96.12 752 TRP A N 1
ATOM 6047 C CA . TRP A 1 752 ? -32.312 -32 -10.75 1 96.12 752 TRP A CA 1
ATOM 6048 C C . TRP A 1 752 ? -31.094 -32.188 -9.852 1 96.12 752 TRP A C 1
ATOM 6050 O O . TRP A 1 752 ? -29.953 -32.094 -10.32 1 96.12 752 TRP A O 1
ATOM 6060 N N . TYR A 1 753 ? -31.219 -32.375 -8.523 1 94.25 753 TYR A N 1
ATOM 6061 C CA . TYR A 1 753 ? -30.125 -32.5 -7.562 1 94.25 753 TYR A CA 1
ATOM 6062 C C . TYR A 1 753 ? -29.297 -33.75 -7.844 1 94.25 753 TYR A C 1
ATOM 6064 O O . TYR A 1 753 ? -28.125 -33.844 -7.457 1 94.25 753 TYR A O 1
ATOM 6072 N N . SER A 1 754 ? -29.812 -34.719 -8.57 1 92.94 754 SER A N 1
ATOM 6073 C CA . SER A 1 754 ? -29.125 -35.969 -8.812 1 92.94 754 SER A CA 1
ATOM 6074 C C . SER A 1 754 ? -28.297 -35.938 -10.086 1 92.94 754 SER A C 1
ATOM 6076 O O . SER A 1 754 ? -27.422 -36.781 -10.297 1 92.94 754 SER A O 1
ATOM 6078 N N . SER A 1 755 ? -28.547 -34.906 -10.938 1 93.81 755 SER A N 1
ATOM 6079 C CA . SER A 1 755 ? -27.812 -34.781 -12.188 1 93.81 755 SER A CA 1
ATOM 6080 C C . SER A 1 755 ? -26.594 -33.906 -12.023 1 93.81 755 SER A C 1
ATOM 6082 O O . SER A 1 755 ? -26.719 -32.688 -11.914 1 93.81 755 SER A O 1
ATOM 6084 N N . VAL A 1 756 ? -25.406 -34.469 -12.094 1 93.38 756 VAL A N 1
ATOM 6085 C CA . VAL A 1 756 ? -24.156 -33.75 -11.875 1 93.38 756 VAL A CA 1
ATOM 6086 C C . VAL A 1 756 ? -23.922 -32.75 -13.008 1 93.38 756 VAL A C 1
ATOM 6088 O O . VAL A 1 756 ? -23.297 -31.703 -12.812 1 93.38 756 VAL A O 1
ATOM 6091 N N . GLU A 1 757 ? -24.453 -33 -14.188 1 92.81 757 GLU A N 1
ATOM 6092 C CA . GLU A 1 757 ? -24.281 -32.156 -15.352 1 92.81 757 GLU A CA 1
ATOM 6093 C C . GLU A 1 757 ? -24.922 -30.781 -15.141 1 92.81 757 GLU A C 1
ATOM 6095 O O . GLU A 1 757 ? -24.484 -29.781 -15.695 1 92.81 757 GLU A O 1
ATOM 6100 N N . VAL A 1 758 ? -25.984 -30.797 -14.266 1 95.56 758 VAL A N 1
ATOM 6101 C CA . VAL A 1 758 ? -26.703 -29.562 -14 1 95.56 758 VAL A CA 1
ATOM 6102 C C . VAL A 1 758 ? -26.141 -28.891 -12.742 1 95.56 758 VAL A C 1
ATOM 6104 O O . VAL A 1 758 ? -25.891 -27.688 -12.727 1 95.56 758 VAL A O 1
ATOM 6107 N N . THR A 1 759 ? -25.875 -29.641 -11.703 1 97.19 759 THR A N 1
ATOM 6108 C CA . THR A 1 759 ? -25.516 -29.094 -10.398 1 97.19 759 THR A CA 1
ATOM 6109 C C . THR A 1 759 ? -24.094 -28.547 -10.414 1 97.19 759 THR A C 1
ATOM 6111 O O . THR A 1 759 ? -23.797 -27.516 -9.805 1 97.19 759 THR A O 1
ATOM 6114 N N . LYS A 1 760 ? -23.234 -29.203 -11.141 1 95.88 760 LYS A N 1
ATOM 6115 C CA . LYS A 1 760 ? -21.828 -28.828 -11.148 1 95.88 760 LYS A CA 1
ATOM 6116 C C . LYS A 1 760 ? -21.641 -27.406 -11.688 1 95.88 760 LYS A C 1
ATOM 6118 O O . LYS A 1 760 ? -21.031 -26.562 -11.023 1 95.88 760 LYS A O 1
ATOM 6123 N N . PRO A 1 761 ? -22.203 -27.094 -12.852 1 96.38 761 PRO A N 1
ATOM 6124 C CA . PRO A 1 761 ? -22.031 -25.719 -13.359 1 96.38 761 PRO A CA 1
ATOM 6125 C C . PRO A 1 761 ? -22.656 -24.672 -12.445 1 96.38 761 PRO A C 1
ATOM 6127 O O . PRO A 1 761 ? -22.125 -23.578 -12.305 1 96.38 761 PRO A O 1
ATOM 6130 N N . ILE A 1 762 ? -23.75 -25 -11.805 1 98.12 762 ILE A N 1
ATOM 6131 C CA . ILE A 1 762 ? -24.422 -24.062 -10.906 1 98.12 762 ILE A CA 1
ATOM 6132 C C . ILE A 1 762 ? -23.547 -23.812 -9.68 1 98.12 762 ILE A C 1
ATOM 6134 O O . ILE A 1 762 ? -23.375 -22.672 -9.258 1 98.12 762 ILE A O 1
ATOM 6138 N N . LEU A 1 763 ? -23 -24.844 -9.133 1 97.94 763 LEU A N 1
ATOM 6139 C CA . LEU A 1 763 ? -22.156 -24.719 -7.949 1 97.94 763 LEU A CA 1
ATOM 6140 C C . LEU A 1 763 ? -20.859 -23.984 -8.289 1 97.94 763 LEU A C 1
ATOM 6142 O O . LEU A 1 763 ? -20.359 -23.203 -7.477 1 97.94 763 LEU A O 1
ATOM 6146 N N . LYS A 1 764 ? -20.344 -24.281 -9.477 1 97.12 764 LYS A N 1
ATOM 6147 C CA . LYS A 1 764 ? -19.141 -23.547 -9.906 1 97.12 764 LYS A CA 1
ATOM 6148 C C . LYS A 1 764 ? -19.438 -22.062 -10.047 1 97.12 764 LYS A C 1
ATOM 6150 O O . LYS A 1 764 ? -18.578 -21.219 -9.758 1 97.12 764 LYS A O 1
ATOM 6155 N N . LEU A 1 765 ? -20.625 -21.797 -10.508 1 98.25 765 LEU A N 1
ATOM 6156 C CA . LEU A 1 765 ? -21.062 -20.406 -10.586 1 98.25 765 LEU A CA 1
ATOM 6157 C C . LEU A 1 765 ? -21.094 -19.766 -9.203 1 98.25 765 LEU A C 1
ATOM 6159 O O . LEU A 1 765 ? -20.625 -18.641 -9.016 1 98.25 765 LEU A O 1
ATOM 6163 N N . MET A 1 766 ? -21.609 -20.484 -8.219 1 98.38 766 MET A N 1
ATOM 6164 C CA . MET A 1 766 ? -21.641 -19.969 -6.848 1 98.38 766 MET A CA 1
ATOM 6165 C C . MET A 1 766 ? -20.234 -19.719 -6.32 1 98.38 766 MET A C 1
ATOM 6167 O O . MET A 1 766 ? -19.984 -18.719 -5.641 1 98.38 766 MET A O 1
ATOM 6171 N N . SER A 1 767 ? -19.328 -20.609 -6.637 1 97.44 767 SER A N 1
ATOM 6172 C CA . SER A 1 767 ? -17.953 -20.469 -6.211 1 97.44 767 SER A CA 1
ATOM 6173 C C . SER A 1 767 ? -17.312 -19.219 -6.809 1 97.44 767 SER A C 1
ATOM 6175 O O . SER A 1 767 ? -16.609 -18.469 -6.121 1 97.44 767 SER A O 1
ATOM 6177 N N . GLU A 1 768 ? -17.703 -18.922 -8.039 1 97.12 768 GLU A N 1
ATOM 6178 C CA . GLU A 1 768 ? -17.156 -17.766 -8.727 1 97.12 768 GLU A CA 1
ATOM 6179 C C . GLU A 1 768 ? -17.734 -16.469 -8.156 1 97.12 768 GLU A C 1
ATOM 6181 O O . GLU A 1 768 ? -17 -15.5 -7.934 1 97.12 768 GLU A O 1
ATOM 6186 N N . LEU A 1 769 ? -18.969 -16.484 -7.887 1 97.81 769 LEU A N 1
ATOM 6187 C CA . LEU A 1 769 ? -19.625 -15.289 -7.367 1 97.81 769 LEU A CA 1
ATOM 6188 C C . LEU A 1 769 ? -19.172 -14.984 -5.949 1 97.81 769 LEU A C 1
ATOM 6190 O O . LEU A 1 769 ? -19.172 -13.828 -5.523 1 97.81 769 LEU A O 1
ATOM 6194 N N . ALA A 1 770 ? -18.703 -16 -5.258 1 96.94 770 ALA A N 1
ATOM 6195 C CA . ALA A 1 770 ? -18.281 -15.836 -3.871 1 96.94 770 ALA A CA 1
ATOM 6196 C C . ALA A 1 770 ? -16.812 -15.43 -3.793 1 96.94 770 ALA A C 1
ATOM 6198 O O . ALA A 1 770 ? -16.344 -15 -2.738 1 96.94 770 ALA A O 1
ATOM 6199 N N . GLN A 1 771 ? -16.125 -15.492 -4.859 1 96 771 GLN A N 1
ATOM 6200 C CA . GLN A 1 771 ? -14.703 -15.211 -4.863 1 96 771 GLN A CA 1
ATOM 6201 C C . GLN A 1 771 ? -14.43 -13.711 -4.98 1 96 771 GLN A C 1
ATOM 6203 O O . GLN A 1 771 ? -14.938 -13.055 -5.891 1 96 771 GLN A O 1
ATOM 6208 N N . ASN A 1 772 ? -13.695 -13.203 -4.039 1 95.5 772 ASN A N 1
ATOM 6209 C CA . ASN A 1 772 ? -13.336 -11.789 -4.062 1 95.5 772 ASN A CA 1
ATOM 6210 C C . ASN A 1 772 ? -12.109 -11.531 -4.922 1 95.5 772 ASN A C 1
ATOM 6212 O O . ASN A 1 772 ? -11.07 -11.102 -4.418 1 95.5 772 ASN A O 1
ATOM 6216 N N . ARG A 1 773 ? -12.297 -11.656 -6.199 1 92.31 773 ARG A N 1
ATOM 6217 C CA . ARG A 1 773 ? -11.219 -11.445 -7.152 1 92.31 773 ARG A CA 1
ATOM 6218 C C . ARG A 1 773 ? -10.781 -9.984 -7.18 1 92.31 773 ARG A C 1
ATOM 6220 O O . ARG A 1 773 ? -11.617 -9.094 -7.332 1 92.31 773 ARG A O 1
ATOM 6227 N N . GLN A 1 774 ? -9.539 -9.625 -6.988 1 90.56 774 GLN A N 1
ATOM 6228 C CA . GLN A 1 774 ? -8.977 -8.281 -7.074 1 90.56 774 GLN A CA 1
ATOM 6229 C C . GLN A 1 774 ? -9.789 -7.285 -6.25 1 90.56 774 GLN A C 1
ATOM 6231 O O . GLN A 1 774 ? -10.023 -6.156 -6.688 1 90.56 774 GLN A O 1
ATOM 6236 N N . SER A 1 775 ? -10.469 -7.754 -5.152 1 91.69 775 SER A N 1
ATOM 6237 C CA . SER A 1 775 ? -11.219 -6.945 -4.195 1 91.69 775 SER A CA 1
ATOM 6238 C C . SER A 1 775 ? -12.484 -6.383 -4.82 1 91.69 775 SER A C 1
ATOM 6240 O O . SER A 1 775 ? -12.906 -5.273 -4.492 1 91.69 775 SER A O 1
ATOM 6242 N N . ARG A 1 776 ? -13.039 -7.164 -5.777 1 93.94 776 ARG A N 1
ATOM 6243 C CA . ARG A 1 776 ? -14.234 -6.723 -6.48 1 93.94 776 ARG A CA 1
ATOM 6244 C C . ARG A 1 776 ? -15.43 -6.645 -5.531 1 93.94 776 ARG A C 1
ATOM 6246 O O . ARG A 1 776 ? -16.422 -5.988 -5.828 1 93.94 776 ARG A O 1
ATOM 6253 N N . MET A 1 777 ? -15.344 -7.293 -4.352 1 93.62 777 MET A N 1
ATOM 6254 C CA . MET A 1 777 ? -16.469 -7.297 -3.426 1 93.62 777 MET A CA 1
ATOM 6255 C C . MET A 1 777 ? -16.25 -6.312 -2.285 1 93.62 777 MET A C 1
ATOM 6257 O O . MET A 1 777 ? -16.984 -6.312 -1.302 1 93.62 777 MET A O 1
ATOM 6261 N N . ALA A 1 778 ? -15.25 -5.516 -2.355 1 88.56 778 ALA A N 1
ATOM 6262 C CA . ALA A 1 778 ? -15.016 -4.441 -1.396 1 88.56 778 ALA A CA 1
ATOM 6263 C C . ALA A 1 778 ? -15.938 -3.254 -1.672 1 88.56 778 ALA A C 1
ATOM 6265 O O . ALA A 1 778 ? -15.477 -2.178 -2.059 1 88.56 778 ALA A O 1
ATOM 6266 N N . PHE A 1 779 ? -17.141 -3.455 -1.472 1 88.06 779 PHE A N 1
ATOM 6267 C CA . PHE A 1 779 ? -18.156 -2.445 -1.736 1 88.06 779 PHE A CA 1
ATOM 6268 C C . PHE A 1 779 ? -18.109 -1.338 -0.689 1 88.06 779 PHE A C 1
ATOM 6270 O O . PHE A 1 779 ? -17.469 -1.491 0.352 1 88.06 779 PHE A O 1
ATOM 6277 N N . GLU A 1 780 ? -18.797 -0.276 -0.984 1 86.44 780 GLU A N 1
ATOM 6278 C CA . GLU A 1 780 ? -18.906 0.831 -0.038 1 86.44 780 GLU A CA 1
ATOM 6279 C C . GLU A 1 780 ? -19.672 0.417 1.216 1 86.44 780 GLU A C 1
ATOM 6281 O O . GLU A 1 780 ? -20.422 -0.561 1.196 1 86.44 780 GLU A O 1
ATOM 6286 N N . MET A 1 781 ? -19.516 1.137 2.254 1 87.38 781 MET A N 1
ATOM 6287 C CA . MET A 1 781 ? -20.078 0.776 3.553 1 87.38 781 MET A CA 1
ATOM 6288 C C . MET A 1 781 ? -21.594 0.861 3.533 1 87.38 781 MET A C 1
ATOM 6290 O O . MET A 1 781 ? -22.266 0.232 4.352 1 87.38 781 MET A O 1
ATOM 6294 N N . LYS A 1 782 ? -22.125 1.535 2.582 1 87.62 782 LYS A N 1
ATOM 6295 C CA . LYS A 1 782 ? -23.578 1.707 2.498 1 87.62 782 LYS A CA 1
ATOM 6296 C C . LYS A 1 782 ? -24.234 0.504 1.827 1 87.62 782 LYS A C 1
ATOM 6298 O O . LYS A 1 782 ? -25.438 0.319 1.927 1 87.62 782 LYS A O 1
ATOM 6303 N N . SER A 1 783 ? -23.438 -0.286 1.175 1 89.69 783 SER A N 1
ATOM 6304 C CA . SER A 1 783 ? -23.969 -1.396 0.398 1 89.69 783 SER A CA 1
ATOM 6305 C C . SER A 1 783 ? -24.156 -2.641 1.263 1 89.69 783 SER A C 1
ATOM 6307 O O . SER A 1 783 ? -23.328 -2.928 2.127 1 89.69 783 SER A O 1
ATOM 6309 N N . CYS A 1 784 ? -25.281 -3.369 1.135 1 91.06 784 CYS A N 1
ATOM 6310 C CA . CYS A 1 784 ? -25.531 -4.637 1.816 1 91.06 784 CYS A CA 1
ATOM 6311 C C . CYS A 1 784 ? -25.5 -5.801 0.834 1 91.06 784 CYS A C 1
ATOM 6313 O O . CYS A 1 784 ? -26.016 -6.883 1.131 1 91.06 784 CYS A O 1
ATOM 6315 N N . THR A 1 785 ? -24.891 -5.531 -0.335 1 92.25 785 THR A N 1
ATOM 6316 C CA . THR A 1 785 ? -24.906 -6.496 -1.432 1 92.25 785 THR A CA 1
ATOM 6317 C C . THR A 1 785 ? -24.172 -7.777 -1.032 1 92.25 785 THR A C 1
ATOM 6319 O O . THR A 1 785 ? -24.625 -8.875 -1.373 1 92.25 785 THR A O 1
ATOM 6322 N N . SER A 1 786 ? -23.109 -7.648 -0.263 1 92.69 786 SER A N 1
ATOM 6323 C CA . SER A 1 786 ? -22.344 -8.828 0.128 1 92.69 786 SER A CA 1
ATOM 6324 C C . SER A 1 786 ? -23.141 -9.734 1.048 1 92.69 786 SER A C 1
ATOM 6326 O O . SER A 1 786 ? -23.094 -10.961 0.917 1 92.69 786 SER A O 1
ATOM 6328 N N . VAL A 1 787 ? -23.969 -9.18 1.938 1 94.38 787 VAL A N 1
ATOM 6329 C CA . VAL A 1 787 ? -24.781 -9.93 2.889 1 94.38 787 VAL A CA 1
ATOM 6330 C C . VAL A 1 787 ? -25.922 -10.633 2.154 1 94.38 787 VAL A C 1
ATOM 6332 O O . VAL A 1 787 ? -26.188 -11.812 2.383 1 94.38 787 VAL A O 1
ATOM 6335 N N . VAL A 1 788 ? -26.531 -9.93 1.25 1 94.94 788 VAL A N 1
ATOM 6336 C CA . VAL A 1 788 ? -27.656 -10.484 0.5 1 94.94 788 VAL A CA 1
ATOM 6337 C C . VAL A 1 788 ? -27.156 -11.586 -0.434 1 94.94 788 VAL A C 1
ATOM 6339 O O . VAL A 1 788 ? -27.797 -12.633 -0.565 1 94.94 788 VAL A O 1
ATOM 6342 N N . LEU A 1 789 ? -25.984 -11.32 -1.104 1 95.75 789 LEU A N 1
ATOM 6343 C CA . LEU A 1 789 ? -25.391 -12.32 -1.979 1 95.75 789 LEU A CA 1
ATOM 6344 C C . LEU A 1 789 ? -25.109 -13.617 -1.215 1 95.75 789 LEU A C 1
ATOM 6346 O O . LEU A 1 789 ? -25.438 -14.703 -1.693 1 95.75 789 LEU A O 1
ATOM 6350 N N . PHE A 1 790 ? -24.609 -13.531 0.037 1 96.44 790 PHE A N 1
ATOM 6351 C CA . PHE A 1 790 ? -24.297 -14.719 0.819 1 96.44 790 PHE A CA 1
ATOM 6352 C C . PHE A 1 790 ? -25.578 -15.438 1.226 1 96.44 790 PHE A C 1
ATOM 6354 O O . PHE A 1 790 ? -25.625 -16.672 1.258 1 96.44 790 PHE A O 1
ATOM 6361 N N . ARG A 1 791 ? -26.609 -14.711 1.525 1 96 791 ARG A N 1
ATOM 6362 C CA . ARG A 1 791 ? -27.891 -15.312 1.861 1 96 791 ARG A CA 1
ATOM 6363 C C . ARG A 1 791 ? -28.406 -16.188 0.716 1 96 791 ARG A C 1
ATOM 6365 O O . ARG A 1 791 ? -28.875 -17.297 0.938 1 96 791 ARG A O 1
ATOM 6372 N N . GLU A 1 792 ? -28.266 -15.633 -0.513 1 96.62 792 GLU A N 1
ATOM 6373 C CA . GLU A 1 792 ? -28.719 -16.375 -1.688 1 96.62 792 GLU A CA 1
ATOM 6374 C C . GLU A 1 792 ? -27.844 -17.609 -1.925 1 96.62 792 GLU A C 1
ATOM 6376 O O . GLU A 1 792 ? -28.344 -18.688 -2.24 1 96.62 792 GLU A O 1
ATOM 6381 N N . ILE A 1 793 ? -26.531 -17.453 -1.749 1 97.25 793 ILE A N 1
ATOM 6382 C CA . ILE A 1 793 ? -25.609 -18.562 -1.938 1 97.25 793 ILE A CA 1
ATOM 6383 C C . ILE A 1 793 ? -25.859 -19.625 -0.879 1 97.25 793 ILE A C 1
ATOM 6385 O O . ILE A 1 793 ? -25.859 -20.828 -1.181 1 97.25 793 ILE A O 1
ATOM 6389 N N . SER A 1 794 ? -26.078 -19.203 0.396 1 97.62 794 SER A N 1
ATOM 6390 C CA . SER A 1 794 ? -26.344 -20.125 1.496 1 97.62 794 SER A CA 1
ATOM 6391 C C . SER A 1 794 ? -27.609 -20.938 1.244 1 97.62 794 SER A C 1
ATOM 6393 O O . SER A 1 794 ? -27.641 -22.141 1.504 1 97.62 794 SER A O 1
ATOM 6395 N N . LYS A 1 795 ? -28.656 -20.328 0.67 1 97.56 795 LYS A N 1
ATOM 6396 C CA . LYS A 1 795 ? -29.906 -21.031 0.36 1 97.56 795 LYS A CA 1
ATOM 6397 C C . LYS A 1 795 ? -29.672 -22.156 -0.639 1 97.56 795 LYS A C 1
ATOM 6399 O O . LYS A 1 795 ? -30.141 -23.281 -0.447 1 97.56 795 LYS A O 1
ATOM 6404 N N . ILE A 1 796 ? -28.859 -21.844 -1.655 1 97.88 796 ILE A N 1
ATOM 6405 C CA . ILE A 1 796 ? -28.594 -22.812 -2.705 1 97.88 796 ILE A CA 1
ATOM 6406 C C . ILE A 1 796 ? -27.703 -23.938 -2.154 1 97.88 796 ILE A C 1
ATOM 6408 O O . ILE A 1 796 ? -27.953 -25.109 -2.41 1 97.88 796 ILE A O 1
ATOM 6412 N N . LEU A 1 797 ? -26.688 -23.578 -1.388 1 97.69 797 LEU A N 1
ATOM 6413 C CA . LEU A 1 797 ? -25.781 -24.547 -0.806 1 97.69 797 LEU A CA 1
ATOM 6414 C C . LEU A 1 797 ? -26.516 -25.484 0.148 1 97.69 797 LEU A C 1
ATOM 6416 O O . LEU A 1 797 ? -26.312 -26.703 0.123 1 97.69 797 LEU A O 1
ATOM 6420 N N . CYS A 1 798 ? -27.438 -24.953 0.987 1 97.88 798 CYS A N 1
ATOM 6421 C CA . CYS A 1 798 ? -28.203 -25.75 1.941 1 97.88 798 CYS A CA 1
ATOM 6422 C C . CYS A 1 798 ? -29.203 -26.656 1.226 1 97.88 798 CYS A C 1
ATOM 6424 O O . CYS A 1 798 ? -29.344 -27.828 1.581 1 97.88 798 CYS A O 1
ATOM 6426 N N . ALA A 1 799 ? -29.844 -26.094 0.181 1 97.94 799 ALA A N 1
ATOM 6427 C CA . ALA A 1 799 ? -30.797 -26.891 -0.581 1 97.94 799 ALA A CA 1
ATOM 6428 C C . ALA A 1 799 ? -30.109 -28.078 -1.261 1 97.94 799 ALA A C 1
ATOM 6430 O O . ALA A 1 799 ? -30.609 -29.203 -1.231 1 97.94 799 ALA A O 1
ATOM 6431 N N . TYR A 1 800 ? -28.984 -27.812 -1.889 1 97.88 800 TYR A N 1
ATOM 6432 C CA . TYR A 1 800 ? -28.25 -28.875 -2.559 1 97.88 800 TYR A CA 1
ATOM 6433 C C . TYR A 1 800 ? -27.672 -29.859 -1.546 1 97.88 800 TYR A C 1
ATOM 6435 O O . TYR A 1 800 ? -27.797 -31.078 -1.707 1 97.88 800 TYR A O 1
ATOM 6443 N N . GLY A 1 801 ? -27 -29.344 -0.441 1 97.06 801 GLY A N 1
ATOM 6444 C CA . GLY A 1 801 ? -26.344 -30.188 0.549 1 97.06 801 GLY A CA 1
ATOM 6445 C C . GLY A 1 801 ? -27.281 -31.172 1.203 1 97.06 801 GLY A C 1
ATOM 6446 O O . GLY A 1 801 ? -26.953 -32.344 1.354 1 97.06 801 GLY A O 1
ATOM 6447 N N . GLU A 1 802 ? -28.5 -30.75 1.523 1 96.62 802 GLU A N 1
ATOM 6448 C CA . GLU A 1 802 ? -29.469 -31.625 2.178 1 96.62 802 GLU A CA 1
ATOM 6449 C C . GLU A 1 802 ? -29.922 -32.75 1.251 1 96.62 802 GLU A C 1
ATOM 6451 O O . GLU A 1 802 ? -30.031 -33.906 1.673 1 96.62 802 GLU A O 1
ATOM 6456 N N . ARG A 1 803 ? -30.094 -32.438 0.012 1 96.69 803 ARG A N 1
ATOM 6457 C CA . ARG A 1 803 ? -30.562 -33.438 -0.958 1 96.69 803 ARG A CA 1
ATOM 6458 C C . ARG A 1 803 ? -29.422 -34.312 -1.429 1 96.69 803 ARG A C 1
ATOM 6460 O O . ARG A 1 803 ? -29.625 -35.531 -1.677 1 96.69 803 ARG A O 1
ATOM 6467 N N . PHE A 1 804 ? -28.281 -33.719 -1.568 1 95.5 804 PHE A N 1
ATOM 6468 C CA . PHE A 1 804 ? -27.078 -34.438 -1.984 1 95.5 804 PHE A CA 1
ATOM 6469 C C . PHE A 1 804 ? -26.734 -35.531 -0.988 1 95.5 804 PHE A C 1
ATOM 6471 O O . PHE A 1 804 ? -26.375 -36.656 -1.383 1 95.5 804 PHE A O 1
ATOM 6478 N N . LEU A 1 805 ? -26.922 -35.281 0.332 1 94.12 805 LEU A N 1
ATOM 6479 C CA . LEU A 1 805 ? -26.594 -36.219 1.395 1 94.12 805 LEU A CA 1
ATOM 6480 C C . LEU A 1 805 ? -27.609 -37.375 1.438 1 94.12 805 LEU A C 1
ATOM 6482 O O . LEU A 1 805 ? -27.297 -38.438 1.952 1 94.12 805 LEU A O 1
ATOM 6486 N N . ALA A 1 806 ? -28.781 -37.125 0.806 1 93.06 806 ALA A N 1
ATOM 6487 C CA . ALA A 1 806 ? -29.812 -38.156 0.797 1 93.06 806 ALA A CA 1
ATOM 6488 C C . ALA A 1 806 ? -29.641 -39.125 -0.379 1 93.06 806 ALA A C 1
ATOM 6490 O O . ALA A 1 806 ? -30.312 -40.156 -0.462 1 93.06 806 ALA A O 1
ATOM 6491 N N . LEU A 1 807 ? -28.703 -38.812 -1.29 1 93.38 807 LEU A N 1
ATOM 6492 C CA . LEU A 1 807 ? -28.453 -39.656 -2.453 1 93.38 807 LEU A CA 1
ATOM 6493 C C . LEU A 1 807 ? -27.781 -40.969 -2.045 1 93.38 807 LEU A C 1
ATOM 6495 O O . LEU A 1 807 ? -27.031 -41 -1.074 1 93.38 807 LEU A O 1
ATOM 6499 N N . PRO A 1 808 ? -28.031 -41.969 -2.746 1 89.19 808 PRO A N 1
ATOM 6500 C CA . PRO A 1 808 ? -27.422 -43.281 -2.41 1 89.19 808 PRO A CA 1
ATOM 6501 C C . PRO A 1 808 ? -25.906 -43.281 -2.596 1 89.19 808 PRO A C 1
ATOM 6503 O O . PRO A 1 808 ? -25.375 -42.531 -3.438 1 89.19 808 PRO A O 1
ATOM 6506 N N . GLN A 1 809 ? -25.172 -44.125 -1.854 1 87.31 809 GLN A N 1
ATOM 6507 C CA . GLN A 1 809 ? -23.719 -44.188 -1.854 1 87.31 809 GLN A CA 1
ATOM 6508 C C . GLN A 1 809 ? -23.188 -44.812 -3.143 1 87.31 809 GLN A C 1
ATOM 6510 O O . GLN A 1 809 ? -23.781 -45.75 -3.66 1 87.31 809 GLN A O 1
ATOM 6515 N N . VAL A 1 810 ? -22.281 -44.156 -3.756 1 86.62 810 VAL A N 1
ATOM 6516 C CA . VAL A 1 810 ? -21.578 -44.688 -4.906 1 86.62 810 VAL A CA 1
ATOM 6517 C C . VAL A 1 810 ? -20.391 -45.531 -4.43 1 86.62 810 VAL A C 1
ATOM 6519 O O . VAL A 1 810 ? -19.625 -45.094 -3.57 1 86.62 810 VAL A O 1
ATOM 6522 N N . PRO A 1 811 ? -20.297 -46.719 -4.887 1 81.25 811 PRO A N 1
ATOM 6523 C CA . PRO A 1 811 ? -19.203 -47.562 -4.43 1 81.25 811 PRO A CA 1
ATOM 6524 C C . PRO A 1 811 ? -17.828 -47 -4.719 1 81.25 811 PRO A C 1
ATOM 6526 O O . PRO A 1 811 ? -17.641 -46.281 -5.719 1 81.25 811 PRO A O 1
ATOM 6529 N N . GLU A 1 812 ? -16.828 -47.188 -3.865 1 76.62 812 GLU A N 1
ATOM 6530 C CA . GLU A 1 812 ? -15.484 -46.625 -3.895 1 76.62 812 GLU A CA 1
ATOM 6531 C C . GLU A 1 812 ? -14.711 -47.062 -5.133 1 76.62 812 GLU A C 1
ATOM 6533 O O . GLU A 1 812 ? -13.852 -46.344 -5.633 1 76.62 812 GLU A O 1
ATOM 6538 N N . ASN A 1 813 ? -15.031 -48.25 -5.645 1 70.62 813 ASN A N 1
ATOM 6539 C CA . ASN A 1 813 ? -14.258 -48.844 -6.738 1 70.62 813 ASN A CA 1
ATOM 6540 C C . ASN A 1 813 ? -14.805 -48.406 -8.102 1 70.62 813 ASN A C 1
ATOM 6542 O O . ASN A 1 813 ? -14.242 -48.75 -9.133 1 70.62 813 ASN A O 1
ATOM 6546 N N . SER A 1 814 ? -15.789 -47.469 -7.957 1 78.62 814 SER A N 1
ATOM 6547 C CA . SER A 1 814 ? -16.375 -47.031 -9.227 1 78.62 814 SER A CA 1
ATOM 6548 C C . SER A 1 814 ? -15.539 -45.938 -9.883 1 78.62 814 SER A C 1
ATOM 6550 O O . SER A 1 814 ? -15.031 -45.062 -9.195 1 78.62 814 SER A O 1
ATOM 6552 N N . ASN A 1 815 ? -15.211 -46.125 -11.141 1 80.19 815 ASN A N 1
ATOM 6553 C CA . ASN A 1 815 ? -14.461 -45.125 -11.906 1 80.19 815 ASN A CA 1
ATOM 6554 C C . ASN A 1 815 ? -15.195 -43.781 -11.977 1 80.19 815 ASN A C 1
ATOM 6556 O O . ASN A 1 815 ? -14.586 -42.75 -12.258 1 80.19 815 ASN A O 1
ATOM 6560 N N . ASP A 1 816 ? -16.438 -43.812 -11.625 1 87.06 816 ASP A N 1
ATOM 6561 C CA . ASP A 1 816 ? -17.25 -42.625 -11.781 1 87.06 816 ASP A CA 1
ATOM 6562 C C . ASP A 1 816 ? -17.422 -41.906 -10.445 1 87.06 816 ASP A C 1
ATOM 6564 O O . ASP A 1 816 ? -18.156 -40.906 -10.359 1 87.06 816 ASP A O 1
ATOM 6568 N N . LEU A 1 817 ? -16.766 -42.344 -9.422 1 89.19 817 LEU A N 1
ATOM 6569 C CA . LEU A 1 817 ? -16.922 -41.781 -8.086 1 89.19 817 LEU A CA 1
ATOM 6570 C C . LEU A 1 817 ? -16.484 -40.344 -8.062 1 89.19 817 LEU A C 1
ATOM 6572 O O . LEU A 1 817 ? -17.172 -39.469 -7.492 1 89.19 817 LEU A O 1
ATOM 6576 N N . TYR A 1 818 ? -15.422 -40.062 -8.633 1 90.31 818 TYR A N 1
ATOM 6577 C CA . TYR A 1 818 ? -14.891 -38.719 -8.625 1 90.31 818 TYR A CA 1
ATOM 6578 C C . TYR A 1 818 ? -15.828 -37.75 -9.344 1 90.31 818 TYR A C 1
ATOM 6580 O O . TYR A 1 818 ? -16.172 -36.688 -8.805 1 90.31 818 TYR A O 1
ATOM 6588 N N . LYS A 1 819 ? -16.312 -38.156 -10.523 1 89.81 819 LYS A N 1
ATOM 6589 C CA . LYS A 1 819 ? -17.156 -37.312 -11.352 1 89.81 819 LYS A CA 1
ATOM 6590 C C . LYS A 1 819 ? -18.547 -37.156 -10.75 1 89.81 819 LYS A C 1
ATOM 6592 O O . LYS A 1 819 ? -19.125 -36.062 -10.773 1 89.81 819 LYS A O 1
ATOM 6597 N N . LEU A 1 820 ? -19.016 -38.156 -10.078 1 90.31 820 LEU A N 1
ATOM 6598 C CA . LEU A 1 820 ? -20.422 -38.156 -9.648 1 90.31 820 LEU A CA 1
ATOM 6599 C C . LEU A 1 820 ? -20.562 -37.562 -8.25 1 90.31 820 LEU A C 1
ATOM 6601 O O . LEU A 1 820 ? -21.594 -36.969 -7.93 1 90.31 820 LEU A O 1
ATOM 6605 N N . ARG A 1 821 ? -19.5 -37.719 -7.426 1 92 821 ARG A N 1
ATOM 6606 C CA . ARG A 1 821 ? -19.703 -37.312 -6.039 1 92 821 ARG A CA 1
ATOM 6607 C C . ARG A 1 821 ? -18.562 -36.438 -5.543 1 92 821 ARG A C 1
ATOM 6609 O O . ARG A 1 821 ? -18.797 -35.281 -5.156 1 92 821 ARG A O 1
ATOM 6616 N N . LEU A 1 822 ? -17.344 -36.844 -5.605 1 93.12 822 LEU A N 1
ATOM 6617 C CA . LEU A 1 822 ? -16.219 -36.219 -4.938 1 93.12 822 LEU A CA 1
ATOM 6618 C C . LEU A 1 822 ? -15.992 -34.781 -5.461 1 93.12 822 LEU A C 1
ATOM 6620 O O . LEU A 1 822 ? -15.672 -33.875 -4.691 1 93.12 822 LEU A O 1
ATOM 6624 N N . LYS A 1 823 ? -16.141 -34.625 -6.762 1 93.94 823 LYS A N 1
ATOM 6625 C CA . LYS A 1 823 ? -15.938 -33.281 -7.344 1 93.94 823 LYS A CA 1
ATOM 6626 C C . LYS A 1 823 ? -16.922 -32.281 -6.758 1 93.94 823 LYS A C 1
ATOM 6628 O O . LYS A 1 823 ? -16.531 -31.156 -6.422 1 93.94 823 LYS A O 1
ATOM 6633 N N . ASN A 1 824 ? -18.172 -32.625 -6.555 1 95.25 824 ASN A N 1
ATOM 6634 C CA . ASN A 1 824 ? -19.188 -31.734 -6.008 1 95.25 824 ASN A CA 1
ATOM 6635 C C . ASN A 1 824 ? -18.922 -31.438 -4.531 1 95.25 824 ASN A C 1
ATOM 6637 O O . ASN A 1 824 ? -19.203 -30.328 -4.062 1 95.25 824 ASN A O 1
ATOM 6641 N N . TYR A 1 825 ? -18.375 -32.469 -3.773 1 95.06 825 TYR A N 1
ATOM 6642 C CA . TYR A 1 825 ? -17.922 -32.156 -2.418 1 95.06 825 TYR A CA 1
ATOM 6643 C C . TYR A 1 825 ? -16.906 -31.047 -2.414 1 95.06 825 TYR A C 1
ATOM 6645 O O . TYR A 1 825 ? -17.062 -30.047 -1.691 1 95.06 825 TYR A O 1
ATOM 6653 N N . GLY A 1 826 ? -15.938 -31.234 -3.316 1 95.5 826 GLY A N 1
ATOM 6654 C CA . GLY A 1 826 ? -14.867 -30.25 -3.385 1 95.5 826 GLY A CA 1
ATOM 6655 C C . GLY A 1 826 ? -15.359 -28.859 -3.705 1 95.5 826 GLY A C 1
ATOM 6656 O O . GLY A 1 826 ? -14.906 -27.875 -3.1 1 95.5 826 GLY A O 1
ATOM 6657 N N . ILE A 1 827 ? -16.328 -28.719 -4.551 1 97.19 827 ILE A N 1
ATOM 6658 C CA . ILE A 1 827 ? -16.828 -27.422 -4.98 1 97.19 827 ILE A CA 1
ATOM 6659 C C . ILE A 1 827 ? -17.625 -26.766 -3.848 1 97.19 827 ILE A C 1
ATOM 6661 O O . ILE A 1 827 ? -17.484 -25.578 -3.596 1 97.19 827 ILE A O 1
ATOM 6665 N N . CYS A 1 828 ? -18.453 -27.562 -3.166 1 97.75 828 CYS A N 1
ATOM 6666 C CA . CYS A 1 828 ? -19.234 -27.016 -2.066 1 97.75 828 CYS A CA 1
ATOM 6667 C C . CYS A 1 828 ? -18.328 -26.469 -0.971 1 97.75 828 CYS A C 1
ATOM 6669 O O . CYS A 1 828 ? -18.562 -25.359 -0.47 1 97.75 828 CYS A O 1
ATOM 6671 N N . PHE A 1 829 ? -17.266 -27.203 -0.641 1 97.75 829 PHE A N 1
ATOM 6672 C CA . PHE A 1 829 ? -16.312 -26.719 0.345 1 97.75 829 PHE A CA 1
ATOM 6673 C C . PHE A 1 829 ? -15.586 -25.469 -0.167 1 97.75 829 PHE A C 1
ATOM 6675 O O . PHE A 1 829 ? -15.312 -24.547 0.601 1 97.75 829 PHE A O 1
ATOM 6682 N N . GLY A 1 830 ? -15.383 -25.469 -1.451 1 97 830 GLY A N 1
ATOM 6683 C CA . GLY A 1 830 ? -14.719 -24.328 -2.062 1 97 830 GLY A CA 1
ATOM 6684 C C . GLY A 1 830 ? -15.562 -23.062 -2.025 1 97 830 GLY A C 1
ATOM 6685 O O . GLY A 1 830 ? -15.039 -21.969 -1.838 1 97 830 GLY A O 1
ATOM 6686 N N . VAL A 1 831 ? -16.891 -23.172 -2.133 1 97.81 831 VAL A N 1
ATOM 6687 C CA . VAL A 1 831 ? -17.797 -22.047 -2.107 1 97.81 831 VAL A CA 1
ATOM 6688 C C . VAL A 1 831 ? -17.734 -21.359 -0.749 1 97.81 831 VAL A C 1
ATOM 6690 O O . VAL A 1 831 ? -17.531 -20.141 -0.673 1 97.81 831 VAL A O 1
ATOM 6693 N N . LEU A 1 832 ? -17.812 -22.094 0.288 1 97.31 832 LEU A N 1
ATOM 6694 C CA . LEU A 1 832 ? -17.828 -21.516 1.623 1 97.31 832 LEU A CA 1
ATOM 6695 C C . LEU A 1 832 ? -16.438 -21 1.997 1 97.31 832 LEU A C 1
ATOM 6697 O O . LEU A 1 832 ? -16.312 -20 2.703 1 97.31 832 LEU A O 1
ATOM 6701 N N . ARG A 1 833 ? -15.414 -21.719 1.521 1 96.38 833 ARG A N 1
ATOM 6702 C CA . ARG A 1 833 ? -14.055 -21.234 1.728 1 96.38 833 ARG A CA 1
ATOM 6703 C C . ARG A 1 833 ? -13.883 -19.828 1.148 1 96.38 833 ARG A C 1
ATOM 6705 O O . ARG A 1 833 ? -13.336 -18.938 1.81 1 96.38 833 ARG A O 1
ATOM 6712 N N . ASN A 1 834 ? -14.414 -19.609 -0.083 1 96.25 834 ASN A N 1
ATOM 6713 C CA . ASN A 1 834 ? -14.297 -18.312 -0.748 1 96.25 834 ASN A CA 1
ATOM 6714 C C . ASN A 1 834 ? -15.047 -17.219 0.013 1 96.25 834 ASN A C 1
ATOM 6716 O O . ASN A 1 834 ? -14.594 -16.078 0.065 1 96.25 834 ASN A O 1
ATOM 6720 N N . VAL A 1 835 ? -16.109 -17.625 0.658 1 95.81 835 VAL A N 1
ATOM 6721 C CA . VAL A 1 835 ? -16.922 -16.656 1.408 1 95.81 835 VAL A CA 1
ATOM 6722 C C . VAL A 1 835 ? -16.172 -16.25 2.678 1 95.81 835 VAL A C 1
ATOM 6724 O O . VAL A 1 835 ? -16.062 -15.055 2.973 1 95.81 835 VAL A O 1
ATOM 6727 N N . LEU A 1 836 ? -15.602 -17.172 3.361 1 94.44 836 LEU A N 1
ATOM 6728 C CA . LEU A 1 836 ? -15.031 -16.906 4.68 1 94.44 836 LEU A CA 1
ATOM 6729 C C . LEU A 1 836 ? -13.633 -16.328 4.559 1 94.44 836 LEU A C 1
ATOM 6731 O O . LEU A 1 836 ? -13.203 -15.547 5.418 1 94.44 836 LEU A O 1
ATOM 6735 N N . SER A 1 837 ? -12.945 -16.641 3.541 1 92.75 837 SER A N 1
ATOM 6736 C CA . SER A 1 837 ? -11.578 -16.156 3.389 1 92.75 837 SER A CA 1
ATOM 6737 C C . SER A 1 837 ? -11.539 -14.836 2.619 1 92.75 837 SER A C 1
ATOM 6739 O O . SER A 1 837 ? -10.492 -14.195 2.523 1 92.75 837 SER A O 1
ATOM 6741 N N . GLY A 1 838 ? -12.609 -14.383 2.047 1 92.38 838 GLY A N 1
ATOM 6742 C CA . GLY A 1 838 ? -12.625 -13.211 1.19 1 92.38 838 GLY A CA 1
ATOM 6743 C C . GLY A 1 838 ? -12.555 -11.906 1.964 1 92.38 838 GLY A C 1
ATOM 6744 O O . GLY A 1 838 ? -12.18 -10.867 1.411 1 92.38 838 GLY A O 1
ATOM 6745 N N . SER A 1 839 ? -12.836 -11.758 3.174 1 90.31 839 SER A N 1
ATOM 6746 C CA . SER A 1 839 ? -12.758 -10.594 4.051 1 90.31 839 SER A CA 1
ATOM 6747 C C . SER A 1 839 ? -13.672 -9.477 3.57 1 90.31 839 SER A C 1
ATOM 6749 O O . SER A 1 839 ? -13.289 -8.305 3.568 1 90.31 839 SER A O 1
ATOM 6751 N N . TYR A 1 840 ? -14.797 -9.812 3.006 1 92.31 840 TYR A N 1
ATOM 6752 C CA . TYR A 1 840 ? -15.742 -8.812 2.529 1 92.31 840 TYR A CA 1
ATOM 6753 C C . TYR A 1 840 ? -17.078 -8.93 3.258 1 92.31 840 TYR A C 1
ATOM 6755 O O . TYR A 1 840 ? -17.906 -8.023 3.199 1 92.31 840 TYR A O 1
ATOM 6763 N N . LEU A 1 841 ? -17.312 -10.039 3.941 1 92.31 841 LEU A N 1
ATOM 6764 C CA . LEU A 1 841 ? -18.594 -10.328 4.602 1 92.31 841 LEU A CA 1
ATOM 6765 C C . LEU A 1 841 ? -18.484 -10.117 6.105 1 92.31 841 LEU A C 1
ATOM 6767 O O . LEU A 1 841 ? -17.688 -10.789 6.777 1 92.31 841 LEU A O 1
ATOM 6771 N N . PRO A 1 842 ? -19.266 -9.227 6.734 1 90.25 842 PRO A N 1
ATOM 6772 C CA . PRO A 1 842 ? -19.266 -9.062 8.188 1 90.25 842 PRO A CA 1
ATOM 6773 C C . PRO A 1 842 ? -20.078 -10.148 8.898 1 90.25 842 PRO A C 1
ATOM 6775 O O . PRO A 1 842 ? -21.25 -9.938 9.227 1 90.25 842 PRO A O 1
ATOM 6778 N N . PHE A 1 843 ? -19.5 -11.164 9.359 1 88.81 843 PHE A N 1
ATOM 6779 C CA . PHE A 1 843 ? -20.125 -12.336 9.953 1 88.81 843 PHE A CA 1
ATOM 6780 C C . PHE A 1 843 ? -20.781 -11.984 11.281 1 88.81 843 PHE A C 1
ATOM 6782 O O . PHE A 1 843 ? -21.797 -12.578 11.648 1 88.81 843 PHE A O 1
ATOM 6789 N N . GLY A 1 844 ? -20.188 -11.094 11.93 1 88.94 844 GLY A N 1
ATOM 6790 C CA . GLY A 1 844 ? -20.641 -10.758 13.266 1 88.94 844 GLY A CA 1
ATOM 6791 C C . GLY A 1 844 ? -22.062 -10.227 13.289 1 88.94 844 GLY A C 1
ATOM 6792 O O . GLY A 1 844 ? -22.781 -10.383 14.281 1 88.94 844 GLY A O 1
ATOM 6793 N N . VAL A 1 845 ? -22.578 -9.773 12.18 1 91.56 845 VAL A N 1
ATOM 6794 C CA . VAL A 1 845 ? -23.906 -9.156 12.109 1 91.56 845 VAL A CA 1
ATOM 6795 C C . VAL A 1 845 ? -24.984 -10.234 12.109 1 91.56 845 VAL A C 1
ATOM 6797 O O . VAL A 1 845 ? -26.094 -10.008 12.578 1 91.56 845 VAL A O 1
ATOM 6800 N N . PHE A 1 846 ? -24.641 -11.398 11.594 1 93.94 846 PHE A N 1
ATOM 6801 C CA . PHE A 1 846 ? -25.625 -12.469 11.531 1 93.94 846 PHE A CA 1
ATOM 6802 C C . PHE A 1 846 ? -26.078 -12.875 12.93 1 93.94 846 PHE A C 1
ATOM 6804 O O . PHE A 1 846 ? -27.266 -13.016 13.195 1 93.94 846 PHE A O 1
ATOM 6811 N N . TRP A 1 847 ? -25.125 -13.016 13.844 1 91.62 847 TRP A N 1
ATOM 6812 C CA . TRP A 1 847 ? -25.453 -13.367 15.227 1 91.62 847 TRP A CA 1
ATOM 6813 C C . TRP A 1 847 ? -26.172 -12.211 15.914 1 91.62 847 TRP A C 1
ATOM 6815 O O . TRP A 1 847 ? -27.172 -12.422 16.609 1 91.62 847 TRP A O 1
ATOM 6825 N N . LEU A 1 848 ? -25.672 -10.977 15.734 1 92.88 848 LEU A N 1
ATOM 6826 C CA . LEU A 1 848 ? -26.219 -9.797 16.391 1 92.88 848 LEU A CA 1
ATOM 6827 C C . LEU A 1 848 ? -27.703 -9.633 16.078 1 92.88 848 LEU A C 1
ATOM 6829 O O . LEU A 1 848 ? -28.5 -9.312 16.953 1 92.88 848 LEU A O 1
ATOM 6833 N N . TYR A 1 849 ? -28.156 -9.953 14.766 1 94.56 849 TYR A N 1
ATOM 6834 C CA . TYR A 1 849 ? -29.531 -9.703 14.352 1 94.56 849 TYR A CA 1
ATOM 6835 C C . TYR A 1 849 ? -30.312 -11.008 14.266 1 94.56 849 TYR A C 1
ATOM 6837 O O . TYR A 1 849 ? -31.469 -11.016 13.812 1 94.56 849 TYR A O 1
ATOM 6845 N N . GLY A 1 850 ? -29.703 -12.086 14.586 1 93.62 850 GLY A N 1
ATOM 6846 C CA . GLY A 1 850 ? -30.391 -13.367 14.641 1 93.62 850 GLY A CA 1
ATOM 6847 C C . GLY A 1 850 ? -30.609 -13.992 13.281 1 93.62 850 GLY A C 1
ATOM 6848 O O . GLY A 1 850 ? -31.625 -14.656 13.047 1 93.62 850 GLY A O 1
ATOM 6849 N N . ASP A 1 851 ? -29.797 -13.68 12.242 1 94.62 851 ASP A N 1
ATOM 6850 C CA . ASP A 1 851 ? -29.828 -14.289 10.914 1 94.62 851 ASP A CA 1
ATOM 6851 C C . ASP A 1 851 ? -29.062 -15.617 10.906 1 94.62 851 ASP A C 1
ATOM 6853 O O . ASP A 1 851 ? -27.844 -15.641 11.094 1 94.62 851 ASP A O 1
ATOM 6857 N N . ASN A 1 852 ? -29.625 -16.703 10.594 1 95.81 852 ASN A N 1
ATOM 6858 C CA . ASN A 1 852 ? -29.031 -18.031 10.75 1 95.81 852 ASN A CA 1
ATOM 6859 C C . ASN A 1 852 ? -28.469 -18.562 9.438 1 95.81 852 ASN A C 1
ATOM 6861 O O . ASN A 1 852 ? -28.172 -19.75 9.305 1 95.81 852 ASN A O 1
ATOM 6865 N N . CYS A 1 853 ? -28.297 -17.719 8.469 1 96.25 853 CYS A N 1
ATOM 6866 C CA . CYS A 1 853 ? -27.844 -18.172 7.16 1 96.25 853 CYS A CA 1
ATOM 6867 C C . CYS A 1 853 ? -26.469 -18.797 7.254 1 96.25 853 CYS A C 1
ATOM 6869 O O . CYS A 1 853 ? -26.203 -19.844 6.648 1 96.25 853 CYS A O 1
ATOM 6871 N N . LEU A 1 854 ? -25.562 -18.188 8.023 1 96.06 854 LEU A N 1
ATOM 6872 C CA . LEU A 1 854 ? -24.203 -18.719 8.164 1 96.06 854 LEU A CA 1
ATOM 6873 C C . LEU A 1 854 ? -24.219 -20.016 8.969 1 96.06 854 LEU A C 1
ATOM 6875 O O . LEU A 1 854 ? -23.547 -20.984 8.602 1 96.06 854 LEU A O 1
ATOM 6879 N N . LYS A 1 855 ? -24.969 -20.047 10.039 1 95.75 855 LYS A N 1
ATOM 6880 C CA . LYS A 1 855 ? -25.062 -21.25 10.867 1 95.75 855 LYS A CA 1
ATOM 6881 C C . LYS A 1 855 ? -25.609 -22.422 10.062 1 95.75 855 LYS A C 1
ATOM 6883 O O . LYS A 1 855 ? -25.078 -23.531 10.141 1 95.75 855 LYS A O 1
ATOM 6888 N N . ASN A 1 856 ? -26.594 -22.125 9.258 1 97.25 856 ASN A N 1
ATOM 6889 C CA . ASN A 1 856 ? -27.188 -23.172 8.43 1 97.25 856 ASN A CA 1
ATOM 6890 C C . ASN A 1 856 ? -26.188 -23.719 7.406 1 97.25 856 ASN A C 1
ATOM 6892 O O . ASN A 1 856 ? -26.094 -24.922 7.199 1 97.25 856 ASN A O 1
ATOM 6896 N N . ALA A 1 857 ? -25.484 -22.812 6.77 1 97.56 857 ALA A N 1
ATOM 6897 C CA . ALA A 1 857 ? -24.5 -23.219 5.773 1 97.56 857 ALA A CA 1
ATOM 6898 C C . ALA A 1 857 ? -23.391 -24.062 6.41 1 97.56 857 ALA A C 1
ATOM 6900 O O . ALA A 1 857 ? -22.984 -25.094 5.855 1 97.56 857 ALA A O 1
ATOM 6901 N N . LEU A 1 858 ? -22.922 -23.688 7.621 1 97.5 858 LEU A N 1
ATOM 6902 C CA . LEU A 1 858 ? -21.875 -24.438 8.312 1 97.5 858 LEU A CA 1
ATOM 6903 C C . LEU A 1 858 ? -22.375 -25.797 8.766 1 97.5 858 LEU A C 1
ATOM 6905 O O . LEU A 1 858 ? -21.656 -26.797 8.664 1 97.5 858 LEU A O 1
ATOM 6909 N N . ASP A 1 859 ? -23.625 -25.875 9.195 1 97.25 859 ASP A N 1
ATOM 6910 C CA . ASP A 1 859 ? -24.188 -27.141 9.625 1 97.25 859 ASP A CA 1
ATOM 6911 C C . ASP A 1 859 ? -24.219 -28.156 8.477 1 97.25 859 ASP A C 1
ATOM 6913 O O . ASP A 1 859 ? -23.812 -29.312 8.641 1 97.25 859 ASP A O 1
ATOM 6917 N N . VAL A 1 860 ? -24.609 -27.672 7.344 1 97.56 860 VAL A N 1
ATOM 6918 C CA . VAL A 1 860 ? -24.719 -28.562 6.18 1 97.56 860 VAL A CA 1
ATOM 6919 C C . VAL A 1 860 ? -23.328 -28.984 5.723 1 97.56 860 VAL A C 1
ATOM 6921 O O . VAL A 1 860 ? -23.094 -30.141 5.398 1 97.56 860 VAL A O 1
ATOM 6924 N N . ILE A 1 861 ? -22.375 -28.109 5.715 1 97.44 861 ILE A N 1
ATOM 6925 C CA . ILE A 1 861 ? -21.031 -28.375 5.23 1 97.44 861 ILE A CA 1
ATOM 6926 C C . ILE A 1 861 ? -20.344 -29.375 6.152 1 97.44 861 ILE A C 1
ATOM 6928 O O . ILE A 1 861 ? -19.641 -30.281 5.688 1 97.44 861 ILE A O 1
ATOM 6932 N N . PHE A 1 862 ? -20.547 -29.297 7.449 1 97.31 862 PHE A N 1
ATOM 6933 C CA . PHE A 1 862 ? -19.891 -30.203 8.375 1 97.31 862 PHE A CA 1
ATOM 6934 C C . PHE A 1 862 ? -20.562 -31.578 8.359 1 97.31 862 PHE A C 1
ATOM 6936 O O . PHE A 1 862 ? -19.906 -32.594 8.578 1 97.31 862 PHE A O 1
ATOM 6943 N N . ARG A 1 863 ? -21.906 -31.578 8.062 1 96.5 863 ARG A N 1
ATOM 6944 C CA . ARG A 1 863 ? -22.547 -32.875 7.828 1 96.5 863 ARG A CA 1
ATOM 6945 C C . ARG A 1 863 ? -21.984 -33.531 6.586 1 96.5 863 ARG A C 1
ATOM 6947 O O . ARG A 1 863 ? -21.734 -34.75 6.598 1 96.5 863 ARG A O 1
ATOM 6954 N N . MET A 1 864 ? -21.734 -32.719 5.543 1 96.44 864 MET A N 1
ATOM 6955 C CA . MET A 1 864 ? -21.125 -33.219 4.32 1 96.44 864 MET A CA 1
ATOM 6956 C C . MET A 1 864 ? -19.719 -33.75 4.594 1 96.44 864 MET A C 1
ATOM 6958 O O . MET A 1 864 ? -19.328 -34.781 4.055 1 96.44 864 MET A O 1
ATOM 6962 N N . PHE A 1 865 ? -18.984 -33.125 5.453 1 96.5 865 PHE A N 1
ATOM 6963 C CA . PHE A 1 865 ? -17.641 -33.531 5.809 1 96.5 865 PHE A CA 1
ATOM 6964 C C . PHE A 1 865 ? -17.625 -34.875 6.5 1 96.5 865 PHE A C 1
ATOM 6966 O O . PHE A 1 865 ? -16.812 -35.75 6.176 1 96.5 865 PHE A O 1
ATOM 6973 N N . MET A 1 866 ? -18.578 -35.094 7.371 1 95.06 866 MET A N 1
ATOM 6974 C CA . MET A 1 866 ? -18.656 -36.344 8.117 1 95.06 866 MET A CA 1
ATOM 6975 C C . MET A 1 866 ? -19 -37.5 7.195 1 95.06 866 MET A C 1
ATOM 6977 O O . MET A 1 866 ? -18.391 -38.562 7.281 1 95.06 866 MET A O 1
ATOM 6981 N N . VAL A 1 867 ? -19.922 -37.219 6.316 1 94.19 867 VAL A N 1
ATOM 6982 C CA . VAL A 1 867 ? -20.312 -38.25 5.387 1 94.19 867 VAL A CA 1
ATOM 6983 C C . VAL A 1 867 ? -19.172 -38.594 4.441 1 94.19 867 VAL A C 1
ATOM 6985 O O . VAL A 1 867 ? -18.891 -39.75 4.16 1 94.19 867 VAL A O 1
ATOM 6988 N N . LEU A 1 868 ? -18.469 -37.562 3.973 1 93.94 868 LEU A N 1
ATOM 6989 C CA . LEU A 1 868 ? -17.328 -37.75 3.094 1 93.94 868 LEU A CA 1
ATOM 6990 C C . LEU A 1 868 ? -16.25 -38.562 3.789 1 93.94 868 LEU A C 1
ATOM 6992 O O . LEU A 1 868 ? -15.703 -39.5 3.203 1 93.94 868 LEU A O 1
ATOM 6996 N N . LYS A 1 869 ? -15.953 -38.281 5 1 90.88 869 LYS A N 1
ATOM 6997 C CA . LYS A 1 869 ? -14.914 -38.969 5.754 1 90.88 869 LYS A CA 1
ATOM 6998 C C . LYS A 1 869 ? -15.289 -40.406 6.02 1 90.88 869 LYS A C 1
ATOM 7000 O O . LYS A 1 869 ? -14.445 -41.312 5.949 1 90.88 869 LYS A O 1
ATOM 7005 N N . ASN A 1 870 ? -16.562 -40.656 6.293 1 89.69 870 ASN A N 1
ATOM 7006 C CA . ASN A 1 870 ? -17.031 -42 6.613 1 89.69 870 ASN A CA 1
ATOM 7007 C C . ASN A 1 870 ? -17.125 -42.875 5.363 1 89.69 870 ASN A C 1
ATOM 7009 O O . ASN A 1 870 ? -16.719 -44.031 5.379 1 89.69 870 ASN A O 1
ATOM 7013 N N . GLU A 1 871 ? -17.594 -42.281 4.266 1 87.81 871 GLU A N 1
ATOM 7014 C CA . GLU A 1 871 ? -17.828 -43.062 3.047 1 87.81 871 GLU A CA 1
ATOM 7015 C C . GLU A 1 871 ? -16.562 -43.125 2.189 1 87.81 871 GLU A C 1
ATOM 7017 O O . GLU A 1 871 ? -16.312 -44.125 1.519 1 87.81 871 GLU A O 1
ATOM 7022 N N . HIS A 1 872 ? -15.797 -42.062 2.25 1 87.88 872 HIS A N 1
ATOM 7023 C CA . HIS A 1 872 ? -14.609 -42 1.412 1 87.88 872 HIS A CA 1
ATOM 7024 C C . HIS A 1 872 ? -13.391 -41.562 2.215 1 87.88 872 HIS A C 1
ATOM 7026 O O . HIS A 1 872 ? -12.891 -40.438 2.018 1 87.88 872 HIS A O 1
ATOM 7032 N N . PRO A 1 873 ? -12.812 -42.344 3.006 1 82.81 873 PRO A N 1
ATOM 7033 C CA . PRO A 1 873 ? -11.703 -41.938 3.877 1 82.81 873 PRO A CA 1
ATOM 7034 C C . PRO A 1 873 ? -10.445 -41.562 3.098 1 82.81 873 PRO A C 1
ATOM 7036 O O . PRO A 1 873 ? -9.578 -40.844 3.621 1 82.81 873 PRO A O 1
ATOM 7039 N N . GLN A 1 874 ? -10.367 -41.906 1.777 1 82.56 874 GLN A N 1
ATOM 7040 C CA . GLN A 1 874 ? -9.172 -41.625 0.99 1 82.56 874 GLN A CA 1
ATOM 7041 C C . GLN A 1 874 ? -9.312 -40.344 0.214 1 82.56 874 GLN A C 1
ATOM 7043 O O . GLN A 1 874 ? -8.578 -40.094 -0.744 1 82.56 874 GLN A O 1
ATOM 7048 N N . PHE A 1 875 ? -10.219 -39.531 0.662 1 87.62 875 PHE A N 1
ATOM 7049 C CA . PHE A 1 875 ? -10.469 -38.281 -0.068 1 87.62 875 PHE A CA 1
ATOM 7050 C C . PHE A 1 875 ? -9.234 -37.406 -0.048 1 87.62 875 PHE A C 1
ATOM 7052 O O . PHE A 1 875 ? -9.055 -36.562 -0.934 1 87.62 875 PHE A O 1
ATOM 7059 N N . MET A 1 876 ? -8.242 -37.531 0.873 1 86.88 876 MET A N 1
ATOM 7060 C CA . MET A 1 876 ? -7.059 -36.688 1.027 1 86.88 876 MET A CA 1
ATOM 7061 C C . MET A 1 876 ? -6.086 -36.906 -0.127 1 86.88 876 MET A C 1
ATOM 7063 O O . MET A 1 876 ? -5.199 -36.094 -0.364 1 86.88 876 MET A O 1
ATOM 7067 N N . HIS A 1 877 ? -6.312 -37.938 -0.891 1 82.62 877 HIS A N 1
ATOM 7068 C CA . HIS A 1 877 ? -5.434 -38.25 -2.018 1 82.62 877 HIS A CA 1
ATOM 7069 C C . HIS A 1 877 ? -5.77 -37.375 -3.221 1 82.62 877 HIS A C 1
ATOM 7071 O O . HIS A 1 877 ? -5 -37.312 -4.184 1 82.62 877 HIS A O 1
ATOM 7077 N N . TYR A 1 878 ? -6.969 -36.812 -3.045 1 88.12 878 TYR A N 1
ATOM 7078 C CA . TYR A 1 878 ? -7.336 -35.844 -4.078 1 88.12 878 TYR A CA 1
ATOM 7079 C C . TYR A 1 878 ? -6.949 -34.438 -3.666 1 88.12 878 TYR A C 1
ATOM 7081 O O . TYR A 1 878 ? -7.621 -33.812 -2.84 1 88.12 878 TYR A O 1
ATOM 7089 N N . PRO A 1 879 ? -5.926 -33.875 -4.188 1 88.38 879 PRO A N 1
ATOM 7090 C CA . PRO A 1 879 ? -5.336 -32.625 -3.688 1 88.38 879 PRO A CA 1
ATOM 7091 C C . PRO A 1 879 ? -6.309 -31.438 -3.729 1 88.38 879 PRO A C 1
ATOM 7093 O O . PRO A 1 879 ? -6.328 -30.625 -2.809 1 88.38 879 PRO A O 1
ATOM 7096 N N . LYS A 1 880 ? -7.102 -31.344 -4.797 1 91.38 880 LYS A N 1
ATOM 7097 C CA . LYS A 1 880 ? -8.023 -30.219 -4.91 1 91.38 880 LYS A CA 1
ATOM 7098 C C . LYS A 1 880 ? -9.086 -30.266 -3.818 1 91.38 880 LYS A C 1
ATOM 7100 O O . LYS A 1 880 ? -9.445 -29.234 -3.244 1 91.38 880 LYS A O 1
ATOM 7105 N N . ILE A 1 881 ? -9.562 -31.453 -3.518 1 93.38 881 ILE A N 1
ATOM 7106 C CA . ILE A 1 881 ? -10.602 -31.625 -2.506 1 93.38 881 ILE A CA 1
ATOM 7107 C C . ILE A 1 881 ? -10.008 -31.422 -1.116 1 93.38 881 ILE A C 1
ATOM 7109 O O . ILE A 1 881 ? -10.57 -30.688 -0.296 1 93.38 881 ILE A O 1
ATOM 7113 N N . SER A 1 882 ? -8.812 -32 -0.932 1 92.62 882 SER A N 1
ATOM 7114 C CA . SER A 1 882 ? -8.172 -31.875 0.373 1 92.62 882 SER A CA 1
ATOM 7115 C C . SER A 1 882 ? -7.816 -30.438 0.678 1 92.62 882 SER A C 1
ATOM 7117 O O . SER A 1 882 ? -8 -29.969 1.803 1 92.62 882 SER A O 1
ATOM 7119 N N . GLN A 1 883 ? -7.43 -29.75 -0.282 1 93.44 883 GLN A N 1
ATOM 7120 C CA . GLN A 1 883 ? -7.051 -28.344 -0.094 1 93.44 883 GLN A CA 1
ATOM 7121 C C . GLN A 1 883 ? -8.273 -27.484 0.23 1 93.44 883 GLN A C 1
ATOM 7123 O O . GLN A 1 883 ? -8.219 -26.656 1.132 1 93.44 883 GLN A O 1
ATOM 7128 N N . ASN A 1 884 ? -9.336 -27.688 -0.463 1 95.81 884 ASN A N 1
ATOM 7129 C CA . ASN A 1 884 ? -10.555 -26.922 -0.208 1 95.81 884 ASN A CA 1
ATOM 7130 C C . ASN A 1 884 ? -11.094 -27.188 1.195 1 95.81 884 ASN A C 1
ATOM 7132 O O . ASN A 1 884 ? -11.531 -26.25 1.879 1 95.81 884 ASN A O 1
ATOM 7136 N N . ILE A 1 885 ? -10.992 -28.391 1.566 1 96.38 885 ILE A N 1
ATOM 7137 C CA . ILE A 1 885 ? -11.5 -28.75 2.883 1 96.38 885 ILE A CA 1
ATOM 7138 C C . ILE A 1 885 ? -10.617 -28.141 3.969 1 96.38 885 ILE A C 1
ATOM 7140 O O . ILE A 1 885 ? -11.109 -27.5 4.895 1 96.38 885 ILE A O 1
ATOM 7144 N N . LEU A 1 886 ? -9.312 -28.281 3.84 1 96.38 886 LEU A N 1
ATOM 7145 C CA . LEU A 1 886 ? -8.391 -27.828 4.875 1 96.38 886 LEU A CA 1
ATOM 7146 C C . LEU A 1 886 ? -8.383 -26.297 4.953 1 96.38 886 LEU A C 1
ATOM 7148 O O . LEU A 1 886 ? -8.359 -25.734 6.047 1 96.38 886 LEU A O 1
ATOM 7152 N N . TYR A 1 887 ? -8.461 -25.641 3.873 1 95.94 887 TYR A N 1
ATOM 7153 C CA . TYR A 1 887 ? -8.477 -24.188 3.887 1 95.94 887 TYR A CA 1
ATOM 7154 C C . TYR A 1 887 ? -9.789 -23.656 4.469 1 95.94 887 TYR A C 1
ATOM 7156 O O . TYR A 1 887 ? -9.812 -22.625 5.125 1 95.94 887 TYR A O 1
ATOM 7164 N N . LEU A 1 888 ? -10.836 -24.359 4.156 1 97.5 888 LEU A N 1
ATOM 7165 C CA . LEU A 1 888 ? -12.109 -23.984 4.766 1 97.5 888 LEU A CA 1
ATOM 7166 C C . LEU A 1 888 ? -12.055 -24.141 6.281 1 97.5 888 LEU A C 1
ATOM 7168 O O . LEU A 1 888 ? -12.453 -23.234 7.016 1 97.5 888 LEU A O 1
ATOM 7172 N N . LEU A 1 889 ? -11.523 -25.234 6.688 1 97.19 889 LEU A N 1
ATOM 7173 C CA . LEU A 1 889 ? -11.422 -25.469 8.117 1 97.19 889 LEU A CA 1
ATOM 7174 C C . LEU A 1 889 ? -10.539 -24.422 8.789 1 97.19 889 LEU A C 1
ATOM 7176 O O . LEU A 1 889 ? -10.828 -23.969 9.891 1 97.19 889 LEU A O 1
ATOM 7180 N N . GLN A 1 890 ? -9.5 -24.094 8.156 1 96.12 890 GLN A N 1
ATOM 7181 C CA . GLN A 1 890 ? -8.617 -23.047 8.656 1 96.12 890 GLN A CA 1
ATOM 7182 C C . GLN A 1 890 ? -9.367 -21.734 8.828 1 96.12 890 GLN A C 1
ATOM 7184 O O . GLN A 1 890 ? -9.242 -21.062 9.859 1 96.12 890 GLN A O 1
ATOM 7189 N N . ALA A 1 891 ? -10.172 -21.422 7.848 1 95.38 891 ALA A N 1
ATOM 7190 C CA . ALA A 1 891 ? -10.938 -20.188 7.887 1 95.38 891 ALA A CA 1
ATOM 7191 C C . ALA A 1 891 ? -11.984 -20.219 9 1 95.38 891 ALA A C 1
ATOM 7193 O O . ALA A 1 891 ? -12.203 -19.234 9.688 1 95.38 891 ALA A O 1
ATOM 7194 N N . VAL A 1 892 ? -12.57 -21.344 9.164 1 96.06 892 VAL A N 1
ATOM 7195 C CA . VAL A 1 892 ? -13.602 -21.5 10.188 1 96.06 892 VAL A CA 1
ATOM 7196 C C . VAL A 1 892 ? -12.977 -21.375 11.578 1 96.06 892 VAL A C 1
ATOM 7198 O O . VAL A 1 892 ? -13.523 -20.703 12.453 1 96.06 892 VAL A O 1
ATOM 7201 N N . MET A 1 893 ? -11.828 -21.953 11.758 1 94.88 893 MET A N 1
ATOM 7202 C CA . MET A 1 893 ? -11.164 -21.906 13.055 1 94.88 893 MET A CA 1
ATOM 7203 C C . MET A 1 893 ? -10.711 -20.484 13.383 1 94.88 893 MET A C 1
ATOM 7205 O O . MET A 1 893 ? -10.688 -20.094 14.555 1 94.88 893 MET A O 1
ATOM 7209 N N . LYS A 1 894 ? -10.438 -19.812 12.438 1 90 894 LYS A N 1
ATOM 7210 C CA . LYS A 1 894 ? -9.953 -18.453 12.641 1 90 894 LYS A CA 1
ATOM 7211 C C . LYS A 1 894 ? -11.102 -17.5 12.984 1 90 894 LYS A C 1
ATOM 7213 O O . LYS A 1 894 ? -11 -16.719 13.922 1 90 894 LYS A O 1
ATOM 7218 N N . ASP A 1 895 ? -12.219 -17.688 12.297 1 89.88 895 ASP A N 1
ATOM 7219 C CA . ASP A 1 895 ? -13.258 -16.672 12.391 1 89.88 895 ASP A CA 1
ATOM 7220 C C . ASP A 1 895 ? -14.492 -17.203 13.109 1 89.88 895 ASP A C 1
ATOM 7222 O O . ASP A 1 895 ? -15.305 -16.438 13.625 1 89.88 895 ASP A O 1
ATOM 7226 N N . ASN A 1 896 ? -14.703 -18.516 13.141 1 93.12 896 ASN A N 1
ATOM 7227 C CA . ASN A 1 896 ? -15.938 -19.062 13.672 1 93.12 896 ASN A CA 1
ATOM 7228 C C . ASN A 1 896 ? -15.664 -20.156 14.711 1 93.12 896 ASN A C 1
ATOM 7230 O O . ASN A 1 896 ? -16.297 -21.203 14.703 1 93.12 896 ASN A O 1
ATOM 7234 N N . ILE A 1 897 ? -14.758 -19.891 15.562 1 92.56 897 ILE A N 1
ATOM 7235 C CA . ILE A 1 897 ? -14.391 -20.844 16.594 1 92.56 897 ILE A CA 1
ATOM 7236 C C . ILE A 1 897 ? -15.555 -21.031 17.562 1 92.56 897 ILE A C 1
ATOM 7238 O O . ILE A 1 897 ? -15.711 -22.094 18.156 1 92.56 897 ILE A O 1
ATOM 7242 N N . SER A 1 898 ? -16.438 -19.984 17.734 1 91.94 898 SER A N 1
ATOM 7243 C CA . SER A 1 898 ? -17.609 -20.094 18.594 1 91.94 898 SER A CA 1
ATOM 7244 C C . SER A 1 898 ? -18.562 -21.172 18.109 1 91.94 898 SER A C 1
ATOM 7246 O O . SER A 1 898 ? -19.156 -21.906 18.906 1 91.94 898 SER A O 1
ATOM 7248 N N . TYR A 1 899 ? -18.625 -21.281 16.781 1 94.5 899 TYR A N 1
ATOM 7249 C CA . TYR A 1 899 ? -19.453 -22.328 16.203 1 94.5 899 TYR A CA 1
ATOM 7250 C C . TYR A 1 899 ? -18.844 -23.703 16.453 1 94.5 899 TYR A C 1
ATOM 7252 O O . TYR A 1 899 ? -19.547 -24.641 16.859 1 94.5 899 TYR A O 1
ATOM 7260 N N . VAL A 1 900 ? -17.547 -23.828 16.297 1 95.56 900 VAL A N 1
ATOM 7261 C CA . VAL A 1 900 ? -16.859 -25.109 16.453 1 95.56 900 VAL A CA 1
ATOM 7262 C C . VAL A 1 900 ? -16.938 -25.562 17.906 1 95.56 900 VAL A C 1
ATOM 7264 O O . VAL A 1 900 ? -16.969 -26.766 18.188 1 95.56 900 VAL A O 1
ATOM 7267 N N . SER A 1 901 ? -16.984 -24.609 18.859 1 94.5 901 SER A N 1
ATOM 7268 C CA . SER A 1 901 ? -17.047 -24.938 20.281 1 94.5 901 SER A CA 1
ATOM 7269 C C . SER A 1 901 ? -18.391 -25.516 20.656 1 94.5 901 SER A C 1
ATOM 7271 O O . SER A 1 901 ? -18.547 -26.078 21.75 1 94.5 901 SER A O 1
ATOM 7273 N N . LYS A 1 902 ? -19.438 -25.469 19.75 1 94.62 902 LYS A N 1
ATOM 7274 C CA . LYS A 1 902 ? -20.781 -25.953 20.031 1 94.62 902 LYS A CA 1
ATOM 7275 C C . LYS A 1 902 ? -21.109 -27.172 19.172 1 94.62 902 LYS A C 1
ATOM 7277 O O . LYS A 1 902 ? -22.203 -27.734 19.266 1 94.62 902 LYS A O 1
ATOM 7282 N N . ILE A 1 903 ? -20.203 -27.562 18.359 1 94.81 903 ILE A N 1
ATOM 7283 C CA . ILE A 1 903 ? -20.453 -28.625 17.391 1 94.81 903 ILE A CA 1
ATOM 7284 C C . ILE A 1 903 ? -20.438 -29.984 18.094 1 94.81 903 ILE A C 1
ATOM 7286 O O . ILE A 1 903 ? -20.109 -30.078 19.281 1 94.81 903 ILE A O 1
ATOM 7290 N N . ASP A 1 904 ? -20.859 -30.969 17.391 1 94.19 904 ASP A N 1
ATOM 7291 C CA . ASP A 1 904 ? -20.781 -32.344 17.875 1 94.19 904 ASP A CA 1
ATOM 7292 C C . ASP A 1 904 ? -19.328 -32.75 18.109 1 94.19 904 ASP A C 1
ATOM 7294 O O . ASP A 1 904 ? -18.484 -32.562 17.234 1 94.19 904 ASP A O 1
ATOM 7298 N N . PRO A 1 905 ? -19 -33.312 19.281 1 92.56 905 PRO A N 1
ATOM 7299 C CA . PRO A 1 905 ? -17.625 -33.719 19.609 1 92.56 905 PRO A CA 1
ATOM 7300 C C . PRO A 1 905 ? -17.031 -34.688 18.578 1 92.56 905 PRO A C 1
ATOM 7302 O O . PRO A 1 905 ? -15.828 -34.688 18.344 1 92.56 905 PRO A O 1
ATOM 7305 N N . ASN A 1 906 ? -17.875 -35.438 17.953 1 92.19 906 ASN A N 1
ATOM 7306 C CA . ASN A 1 906 ? -17.375 -36.406 16.953 1 92.19 906 ASN A CA 1
ATOM 7307 C C . ASN A 1 906 ? -16.844 -35.688 15.719 1 92.19 906 ASN A C 1
ATOM 7309 O O . ASN A 1 906 ? -15.898 -36.156 15.086 1 92.19 906 ASN A O 1
ATOM 7313 N N . ILE A 1 907 ? -17.469 -34.625 15.406 1 95.62 907 ILE A N 1
ATOM 7314 C CA . ILE A 1 907 ? -17.016 -33.844 14.258 1 95.62 907 ILE A CA 1
ATOM 7315 C C . ILE A 1 907 ? -15.641 -33.25 14.555 1 95.62 907 ILE A C 1
ATOM 7317 O O . ILE A 1 907 ? -14.742 -33.312 13.703 1 95.62 907 ILE A O 1
ATOM 7321 N N . LEU A 1 908 ? -15.461 -32.781 15.773 1 94.25 908 LEU A N 1
ATOM 7322 C CA . LEU A 1 908 ? -14.18 -32.188 16.141 1 94.25 908 LEU A CA 1
ATOM 7323 C C . LEU A 1 908 ? -13.078 -33.219 16.125 1 94.25 908 LEU A C 1
ATOM 7325 O O . LEU A 1 908 ? -11.961 -32.969 15.672 1 94.25 908 LEU A O 1
ATOM 7329 N N . ARG A 1 909 ? -13.391 -34.438 16.578 1 91.75 909 ARG A N 1
ATOM 7330 C CA . ARG A 1 909 ? -12.422 -35.531 16.547 1 91.75 909 ARG A CA 1
ATOM 7331 C C . ARG A 1 909 ? -12.016 -35.875 15.117 1 91.75 909 ARG A C 1
ATOM 7333 O O . ARG A 1 909 ? -10.836 -36.062 14.836 1 91.75 909 ARG A O 1
ATOM 7340 N N . SER A 1 910 ? -13.055 -35.906 14.328 1 93.44 910 SER A N 1
ATOM 7341 C CA . SER A 1 910 ? -12.789 -36.188 12.922 1 93.44 910 SER A CA 1
ATOM 7342 C C . SER A 1 910 ? -11.891 -35.156 12.289 1 93.44 910 SER A C 1
ATOM 7344 O O . SER A 1 910 ? -11.039 -35.469 11.461 1 93.44 910 SER A O 1
ATOM 7346 N N . ILE A 1 911 ? -12.117 -33.875 12.648 1 95.38 911 ILE A N 1
ATOM 7347 C CA . ILE A 1 911 ? -11.297 -32.781 12.148 1 95.38 911 ILE A CA 1
ATOM 7348 C C . ILE A 1 911 ? -9.852 -33 12.609 1 95.38 911 ILE A C 1
ATOM 7350 O O . ILE A 1 911 ? -8.914 -32.844 11.82 1 95.38 911 ILE A O 1
ATOM 7354 N N . LEU A 1 912 ? -9.633 -33.375 13.844 1 93.62 912 LEU A N 1
ATOM 7355 C CA . LEU A 1 912 ? -8.297 -33.531 14.406 1 93.62 912 LEU A CA 1
ATOM 7356 C C . LEU A 1 912 ? -7.57 -34.719 13.742 1 93.62 912 LEU A C 1
ATOM 7358 O O . LEU A 1 912 ? -6.375 -34.625 13.453 1 93.62 912 LEU A O 1
ATOM 7362 N N . TYR A 1 913 ? -8.289 -35.75 13.484 1 91.12 913 TYR A N 1
ATOM 7363 C CA . TYR A 1 913 ? -7.68 -36.875 12.805 1 91.12 913 TYR A CA 1
ATOM 7364 C C . TYR A 1 913 ? -7.254 -36.5 11.391 1 91.12 913 TYR A C 1
ATOM 7366 O O . TYR A 1 913 ? -6.188 -36.906 10.922 1 91.12 913 TYR A O 1
ATOM 7374 N N . THR A 1 914 ? -8.125 -35.781 10.781 1 93.94 914 THR A N 1
ATOM 7375 C CA . THR A 1 914 ? -7.801 -35.312 9.438 1 93.94 914 THR A CA 1
ATOM 7376 C C . THR A 1 914 ? -6.555 -34.406 9.461 1 93.94 914 THR A C 1
ATOM 7378 O O . THR A 1 914 ? -5.699 -34.531 8.578 1 93.94 914 THR A O 1
ATOM 7381 N N . CYS A 1 915 ? -6.457 -33.531 10.438 1 94.81 915 CYS A N 1
ATOM 7382 C CA . CYS A 1 915 ? -5.297 -32.656 10.555 1 94.81 915 CYS A CA 1
ATOM 7383 C C . CYS A 1 915 ? -4.035 -33.469 10.852 1 94.81 915 CYS A C 1
ATOM 7385 O O . CYS A 1 915 ? -2.951 -33.125 10.383 1 94.81 915 CYS A O 1
ATOM 7387 N N . HIS A 1 916 ? -4.191 -34.5 11.664 1 91.88 916 HIS A N 1
ATOM 7388 C CA . HIS A 1 916 ? -3.051 -35.375 11.961 1 91.88 916 HIS A CA 1
ATOM 7389 C C . HIS A 1 916 ? -2.5 -36 10.688 1 91.88 916 HIS A C 1
ATOM 7391 O O . HIS A 1 916 ? -1.287 -36 10.461 1 91.88 916 HIS A O 1
ATOM 7397 N N . ASP A 1 917 ? -3.443 -36.438 9.828 1 88.5 917 ASP A N 1
ATOM 7398 C CA . ASP A 1 917 ? -3.047 -37 8.547 1 88.5 917 ASP A CA 1
ATOM 7399 C C . ASP A 1 917 ? -2.406 -35.938 7.648 1 88.5 917 ASP A C 1
ATOM 7401 O O . ASP A 1 917 ? -1.484 -36.219 6.887 1 88.5 917 ASP A O 1
ATOM 7405 N N . GLY A 1 918 ? -2.949 -34.781 7.762 1 90.62 918 GLY A N 1
ATOM 7406 C CA . GLY A 1 918 ? -2.432 -33.688 6.953 1 90.62 918 GLY A CA 1
ATOM 7407 C C . GLY A 1 918 ? -1.025 -33.25 7.34 1 90.62 918 GLY A C 1
ATOM 7408 O O . GLY A 1 918 ? -0.223 -32.906 6.48 1 90.62 918 GLY A O 1
ATOM 7409 N N . ILE A 1 919 ? -0.658 -33.312 8.594 1 90.62 919 ILE A N 1
ATOM 7410 C CA . ILE A 1 919 ? 0.651 -32.906 9.086 1 90.62 919 ILE A CA 1
ATOM 7411 C C . ILE A 1 919 ? 1.719 -33.875 8.602 1 90.62 919 ILE A C 1
ATOM 7413 O O . ILE A 1 919 ? 2.859 -33.5 8.344 1 90.62 919 ILE A O 1
ATOM 7417 N N . ILE A 1 920 ? 1.279 -35.125 8.375 1 84.94 920 ILE A N 1
ATOM 7418 C CA . ILE A 1 920 ? 2.201 -36.156 7.945 1 84.94 920 ILE A CA 1
ATOM 7419 C C . ILE A 1 920 ? 2.307 -36.156 6.422 1 84.94 920 ILE A C 1
ATOM 7421 O O . ILE A 1 920 ? 3.238 -36.75 5.859 1 84.94 920 ILE A O 1
ATOM 7425 N N . SER A 1 921 ? 1.5 -35.312 5.797 1 83 921 SER A N 1
ATOM 7426 C CA . SER A 1 921 ? 1.444 -35.281 4.34 1 83 921 SER A CA 1
ATOM 7427 C C . SER A 1 921 ? 2.73 -34.719 3.75 1 83 921 SER A C 1
ATOM 7429 O O . SER A 1 921 ? 3.512 -34.062 4.457 1 83 921 SER A O 1
ATOM 7431 N N . LEU A 1 922 ? 2.951 -34.938 2.459 1 74.94 922 LEU A N 1
ATOM 7432 C CA . LEU A 1 922 ? 4.148 -34.469 1.769 1 74.94 922 LEU A CA 1
ATOM 7433 C C . LEU A 1 922 ? 3.891 -33.125 1.091 1 74.94 922 LEU A C 1
ATOM 7435 O O . LEU A 1 922 ? 4.832 -32.438 0.678 1 74.94 922 LEU A O 1
ATOM 7439 N N . ASP A 1 923 ? 2.672 -32.875 1.042 1 83.75 923 ASP A N 1
ATOM 7440 C CA . ASP A 1 923 ? 2.311 -31.609 0.409 1 83.75 923 ASP A CA 1
ATOM 7441 C C . ASP A 1 923 ? 2.439 -30.438 1.39 1 83.75 923 ASP A C 1
ATOM 7443 O O . ASP A 1 923 ? 1.808 -30.438 2.447 1 83.75 923 ASP A O 1
ATOM 7447 N N . CYS A 1 924 ? 3.258 -29.453 1.101 1 85.38 924 CYS A N 1
ATOM 7448 C CA . CYS A 1 924 ? 3.555 -28.328 1.983 1 85.38 924 CYS A CA 1
ATOM 7449 C C . CYS A 1 924 ? 2.291 -27.547 2.309 1 85.38 924 CYS A C 1
ATOM 7451 O O . CYS A 1 924 ? 2.092 -27.125 3.451 1 85.38 924 CYS A O 1
ATOM 7453 N N . SER A 1 925 ? 1.407 -27.344 1.331 1 89.81 925 SER A N 1
ATOM 7454 C CA . SER A 1 925 ? 0.18 -26.594 1.546 1 89.81 925 SER A CA 1
ATOM 7455 C C . SER A 1 925 ? -0.735 -27.281 2.547 1 89.81 925 SER A C 1
ATOM 7457 O O . SER A 1 925 ? -1.341 -26.641 3.4 1 89.81 925 SER A O 1
ATOM 7459 N N . THR A 1 926 ? -0.754 -28.625 2.414 1 92.25 926 THR A N 1
ATOM 7460 C CA . THR A 1 926 ? -1.587 -29.422 3.312 1 92.25 926 THR A CA 1
ATOM 7461 C C . THR A 1 926 ? -1.032 -29.375 4.734 1 92.25 926 THR A C 1
ATOM 7463 O O . THR A 1 926 ? -1.791 -29.266 5.699 1 92.25 926 THR A O 1
ATOM 7466 N N . VAL A 1 927 ? 0.272 -29.406 4.859 1 91.31 927 VAL A N 1
ATOM 7467 C CA . VAL A 1 927 ? 0.905 -29.391 6.176 1 91.31 927 VAL A CA 1
ATOM 7468 C C . VAL A 1 927 ? 0.678 -28.031 6.848 1 91.31 927 VAL A C 1
ATOM 7470 O O . VAL A 1 927 ? 0.31 -27.984 8.023 1 91.31 927 VAL A O 1
ATOM 7473 N N . THR A 1 928 ? 0.841 -27.016 6.125 1 93.81 928 THR A N 1
ATOM 7474 C CA . THR A 1 928 ? 0.711 -25.672 6.664 1 93.81 928 THR A CA 1
ATOM 7475 C C . THR A 1 928 ? -0.726 -25.391 7.102 1 93.81 928 THR A C 1
ATOM 7477 O O . THR A 1 928 ? -0.958 -24.859 8.188 1 93.81 928 THR A O 1
ATOM 7480 N N . ALA A 1 929 ? -1.674 -25.828 6.297 1 95.44 929 ALA A N 1
ATOM 7481 C CA . ALA A 1 929 ? -3.08 -25.609 6.625 1 95.44 929 ALA A CA 1
ATOM 7482 C C . ALA A 1 929 ? -3.49 -26.422 7.852 1 95.44 929 ALA A C 1
ATOM 7484 O O . ALA A 1 929 ? -4.16 -25.906 8.75 1 95.44 929 ALA A O 1
ATOM 7485 N N . SER A 1 930 ? -3.08 -27.641 7.852 1 95.62 930 SER A N 1
ATOM 7486 C CA . SER A 1 930 ? -3.412 -28.516 8.984 1 95.62 930 SER A CA 1
ATOM 7487 C C . SER A 1 930 ? -2.795 -27.984 10.273 1 95.62 930 SER A C 1
ATOM 7489 O O . SER A 1 930 ? -3.443 -27.984 11.32 1 95.62 930 SER A O 1
ATOM 7491 N N . SER A 1 931 ? -1.55 -27.562 10.211 1 95.81 931 SER A N 1
ATOM 7492 C CA . SER A 1 931 ? -0.876 -27 11.383 1 95.81 931 SER A CA 1
ATOM 7493 C C . SER A 1 931 ? -1.572 -25.75 11.883 1 95.81 931 SER A C 1
ATOM 7495 O O . SER A 1 931 ? -1.704 -25.531 13.086 1 95.81 931 SER A O 1
ATOM 7497 N N . ALA A 1 932 ? -2.035 -24.969 10.977 1 95.94 932 ALA A N 1
ATOM 7498 C CA . ALA A 1 932 ? -2.711 -23.734 11.344 1 95.94 932 ALA A CA 1
ATOM 7499 C C . ALA A 1 932 ? -4.02 -24.016 12.078 1 95.94 932 ALA A C 1
ATOM 7501 O O . ALA A 1 932 ? -4.379 -23.297 13.016 1 95.94 932 ALA A O 1
ATOM 7502 N N . ILE A 1 933 ? -4.723 -25 11.633 1 97.31 933 ILE A N 1
ATOM 7503 C CA . ILE A 1 933 ? -5.98 -25.391 12.258 1 97.31 933 ILE A CA 1
ATOM 7504 C C . ILE A 1 933 ? -5.727 -25.812 13.703 1 97.31 933 ILE A C 1
ATOM 7506 O O . ILE A 1 933 ? -6.387 -25.328 14.625 1 97.31 933 ILE A O 1
ATOM 7510 N N . VAL A 1 934 ? -4.762 -26.641 13.875 1 96.12 934 VAL A N 1
ATOM 7511 C CA . VAL A 1 934 ? -4.453 -27.156 15.203 1 96.12 934 VAL A CA 1
ATOM 7512 C C . VAL A 1 934 ? -3.916 -26.047 16.094 1 96.12 934 VAL A C 1
ATOM 7514 O O . VAL A 1 934 ? -4.258 -25.969 17.281 1 96.12 934 VAL A O 1
ATOM 7517 N N . GLU A 1 935 ? -3.098 -25.219 15.555 1 95.62 935 GLU A N 1
ATOM 7518 C CA . GLU A 1 935 ? -2.574 -24.078 16.297 1 95.62 935 GLU A CA 1
ATOM 7519 C C . GLU A 1 935 ? -3.705 -23.203 16.828 1 95.62 935 GLU A C 1
ATOM 7521 O O . GLU A 1 935 ? -3.691 -22.812 18 1 95.62 935 GLU A O 1
ATOM 7526 N N . SER A 1 936 ? -4.688 -22.938 15.969 1 94.94 936 SER A N 1
ATOM 7527 C CA . SER A 1 936 ? -5.809 -22.109 16.375 1 94.94 936 SER A CA 1
ATOM 7528 C C . SER A 1 936 ? -6.602 -22.75 17.516 1 94.94 936 SER A C 1
ATOM 7530 O O . SER A 1 936 ? -7.027 -22.078 18.438 1 94.94 936 SER A O 1
ATOM 7532 N N . LEU A 1 937 ? -6.773 -23.984 17.406 1 94.88 937 LEU A N 1
ATOM 7533 C CA . LEU A 1 937 ? -7.488 -24.719 18.453 1 94.88 937 LEU A CA 1
ATOM 7534 C C . LEU A 1 937 ? -6.711 -24.703 19.75 1 94.88 937 LEU A C 1
ATOM 7536 O O . LEU A 1 937 ? -7.293 -24.484 20.828 1 94.88 937 LEU A O 1
ATOM 7540 N N . LEU A 1 938 ? -5.438 -24.875 19.672 1 93.75 938 LEU A N 1
ATOM 7541 C CA . LEU A 1 938 ? -4.594 -24.891 20.859 1 93.75 938 LEU A CA 1
ATOM 7542 C C . LEU A 1 938 ? -4.508 -23.5 21.484 1 93.75 938 LEU A C 1
ATOM 7544 O O . LEU A 1 938 ? -4.52 -23.375 22.719 1 93.75 938 LEU A O 1
ATOM 7548 N N . ASP A 1 939 ? -4.363 -22.5 20.656 1 91.69 939 ASP A N 1
ATOM 7549 C CA . ASP A 1 939 ? -4.352 -21.141 21.172 1 91.69 939 ASP A CA 1
ATOM 7550 C C . ASP A 1 939 ? -5.641 -20.812 21.922 1 91.69 939 ASP A C 1
ATOM 7552 O O . ASP A 1 939 ? -5.605 -20.234 23.016 1 91.69 939 ASP A O 1
ATOM 7556 N N . TYR A 1 940 ? -6.766 -21.203 21.312 1 91.56 940 TYR A N 1
ATOM 7557 C CA . TYR A 1 940 ? -8.062 -20.984 21.938 1 91.56 940 TYR A CA 1
ATOM 7558 C C . TYR A 1 940 ? -8.133 -21.703 23.281 1 91.56 940 TYR A C 1
ATOM 7560 O O . TYR A 1 940 ? -8.586 -21.141 24.281 1 91.56 940 TYR A O 1
ATOM 7568 N N . LEU A 1 941 ? -7.75 -22.938 23.297 1 90.44 941 LEU A N 1
ATOM 7569 C CA . LEU A 1 941 ? -7.805 -23.734 24.516 1 90.44 941 LEU A CA 1
ATOM 7570 C C . LEU A 1 941 ? -6.895 -23.156 25.594 1 90.44 941 LEU A C 1
ATOM 7572 O O . LEU A 1 941 ? -7.281 -23.078 26.766 1 90.44 941 LEU A O 1
ATOM 7576 N N . TYR A 1 942 ? -5.691 -22.734 25.219 1 90.19 942 TYR A N 1
ATOM 7577 C CA . TYR A 1 942 ? -4.75 -22.156 26.156 1 90.19 942 TYR A CA 1
ATOM 7578 C C . TYR A 1 942 ? -5.332 -20.906 26.812 1 90.19 942 TYR A C 1
ATOM 7580 O O . TYR A 1 942 ? -5.238 -20.719 28.016 1 90.19 942 TYR A O 1
ATOM 7588 N N . LEU A 1 943 ? -5.961 -20.062 26.016 1 83.88 943 LEU A N 1
ATOM 7589 C CA . LEU A 1 943 ? -6.551 -18.828 26.531 1 83.88 943 LEU A CA 1
ATOM 7590 C C . LEU A 1 943 ? -7.723 -19.141 27.469 1 83.88 943 LEU A C 1
ATOM 7592 O O . LEU A 1 943 ? -7.922 -18.453 28.469 1 83.88 943 LEU A O 1
ATOM 7596 N N . ARG A 1 944 ? -8.461 -20.172 27.125 1 83.88 944 ARG A N 1
ATOM 7597 C CA . ARG A 1 944 ? -9.609 -20.562 27.938 1 83.88 944 ARG A CA 1
ATOM 7598 C C . ARG A 1 944 ? -9.148 -21.094 29.297 1 83.88 944 ARG A C 1
ATOM 7600 O O . ARG A 1 944 ? -9.773 -20.812 30.328 1 83.88 944 ARG A O 1
ATOM 7607 N N . ILE A 1 945 ? -8.094 -21.797 29.234 1 83.5 945 ILE A N 1
ATOM 7608 C CA . ILE A 1 945 ? -7.59 -22.422 30.469 1 83.5 945 ILE A CA 1
ATOM 7609 C C . ILE A 1 945 ? -6.898 -21.375 31.328 1 83.5 945 ILE A C 1
ATOM 7611 O O . ILE A 1 945 ? -7.02 -21.391 32.562 1 83.5 945 ILE A O 1
ATOM 7615 N N . SER A 1 946 ? -6.117 -20.406 30.672 1 76.25 946 SER A N 1
ATOM 7616 C CA . SER A 1 946 ? -5.348 -19.406 31.406 1 76.25 946 SER A CA 1
ATOM 7617 C C . SER A 1 946 ? -6.242 -18.297 31.938 1 76.25 946 SER A C 1
ATOM 7619 O O . SER A 1 946 ? -5.832 -17.516 32.781 1 76.25 946 SER A O 1
ATOM 7621 N N . ARG A 1 947 ? -7.422 -18.094 31.281 1 69.25 947 ARG A N 1
ATOM 7622 C CA . ARG A 1 947 ? -8.336 -17.031 31.688 1 69.25 947 ARG A CA 1
ATOM 7623 C C . ARG A 1 947 ? -8.703 -17.172 33.156 1 69.25 947 ARG A C 1
ATOM 7625 O O . ARG A 1 947 ? -9.055 -18.266 33.625 1 69.25 947 ARG A O 1
ATOM 7632 N N . SER A 1 948 ? -8.055 -16.172 33.938 1 62.19 948 SER A N 1
ATOM 7633 C CA . SER A 1 948 ? -8.406 -16.125 35.344 1 62.19 948 SER A CA 1
ATOM 7634 C C . SER A 1 948 ? -9.914 -16.047 35.531 1 62.19 948 SER A C 1
ATOM 7636 O O . SER A 1 948 ? -10.617 -15.461 34.719 1 62.19 948 SER A O 1
ATOM 7638 N N . GLN A 1 949 ? -10.57 -16.891 36.219 1 58.19 949 GLN A N 1
ATOM 7639 C CA . GLN A 1 949 ? -11.984 -16.969 36.594 1 58.19 949 GLN A CA 1
ATOM 7640 C C . GLN A 1 949 ? -12.578 -15.586 36.781 1 58.19 949 GLN A C 1
ATOM 7642 O O . GLN A 1 949 ? -13.789 -15.391 36.594 1 58.19 949 GLN A O 1
ATOM 7647 N N . ASN A 1 950 ? -11.641 -14.555 36.875 1 61.56 950 ASN A N 1
ATOM 7648 C CA . ASN A 1 950 ? -12.188 -13.273 37.312 1 61.56 950 ASN A CA 1
ATOM 7649 C C . ASN A 1 950 ? -12.383 -12.32 36.125 1 61.56 950 ASN A C 1
ATOM 7651 O O . ASN A 1 950 ? -12.867 -11.195 36.312 1 61.56 950 ASN A O 1
ATOM 7655 N N . VAL A 1 951 ? -11.969 -12.797 34.844 1 68.81 951 VAL A N 1
ATOM 7656 C CA . VAL A 1 951 ? -12.141 -11.852 33.75 1 68.81 951 VAL A CA 1
ATOM 7657 C C . VAL A 1 951 ? -13.438 -12.156 33 1 68.81 951 VAL A C 1
ATOM 7659 O O . VAL A 1 951 ? -13.617 -13.266 32.469 1 68.81 951 VAL A O 1
ATOM 7662 N N . PRO A 1 952 ? -14.375 -11.219 33.156 1 72.06 952 PRO A N 1
ATOM 7663 C CA . PRO A 1 952 ? -15.641 -11.453 32.438 1 72.06 952 PRO A CA 1
ATOM 7664 C C . PRO A 1 952 ? -15.461 -11.555 30.922 1 72.06 952 PRO A C 1
ATOM 7666 O O . PRO A 1 952 ? -14.578 -10.906 30.359 1 72.06 952 PRO A O 1
ATOM 7669 N N . PRO A 1 953 ? -16.266 -12.484 30.312 1 76.12 953 PRO A N 1
ATOM 7670 C CA . PRO A 1 953 ? -16.203 -12.57 28.844 1 76.12 953 PRO A CA 1
ATOM 7671 C C . PRO A 1 953 ? -16.656 -11.289 28.156 1 76.12 953 PRO A C 1
ATOM 7673 O O . PRO A 1 953 ? -17.438 -10.523 28.734 1 76.12 953 PRO A O 1
ATOM 7676 N N . PRO A 1 954 ? -16.219 -11.047 27.062 1 78.75 954 PRO A N 1
ATOM 7677 C CA . PRO A 1 954 ? -16.625 -9.836 26.359 1 78.75 954 PRO A CA 1
ATOM 7678 C C . PRO A 1 954 ? -18.125 -9.781 26.094 1 78.75 954 PRO A C 1
ATOM 7680 O O . PRO A 1 954 ? -18.75 -10.805 25.797 1 78.75 954 PRO A O 1
ATOM 7683 N N . PRO A 1 955 ? -18.812 -8.758 26.406 1 79.25 955 PRO A N 1
ATOM 7684 C CA . PRO A 1 955 ? -20.281 -8.664 26.391 1 79.25 955 PRO A CA 1
ATOM 7685 C C . PRO A 1 955 ? -20.875 -8.867 25 1 79.25 955 PRO A C 1
ATOM 7687 O O . PRO A 1 955 ? -21.953 -9.422 24.859 1 79.25 955 PRO A O 1
ATOM 7690 N N . PHE A 1 956 ? -20.391 -8.531 23.859 1 82.19 956 PHE A N 1
ATOM 7691 C CA . PHE A 1 956 ? -21.031 -8.578 22.562 1 82.19 956 PHE A CA 1
ATOM 7692 C C . PHE A 1 956 ? -20.266 -9.477 21.609 1 82.19 956 PHE A C 1
ATOM 7694 O O . PHE A 1 956 ? -19.875 -9.047 20.516 1 82.19 956 PHE A O 1
ATOM 7701 N N . HIS A 1 957 ? -20.203 -10.68 22.125 1 84.31 957 HIS A N 1
ATOM 7702 C CA . HIS A 1 957 ? -19.594 -11.734 21.328 1 84.31 957 HIS A CA 1
ATOM 7703 C C . HIS A 1 957 ? -20.453 -12.992 21.328 1 84.31 957 HIS A C 1
ATOM 7705 O O . HIS A 1 957 ? -21.219 -13.219 22.266 1 84.31 957 HIS A O 1
ATOM 7711 N N . GLU A 1 958 ? -20.391 -13.68 20.297 1 88.5 958 GLU A N 1
ATOM 7712 C CA . GLU A 1 958 ? -21.109 -14.945 20.234 1 88.5 958 GLU A CA 1
ATOM 7713 C C . GLU A 1 958 ? -20.688 -15.883 21.359 1 88.5 958 GLU A C 1
ATOM 7715 O O . GLU A 1 958 ? -19.5 -16.078 21.609 1 88.5 958 GLU A O 1
ATOM 7720 N N . PRO A 1 959 ? -21.641 -16.375 22.078 1 88.75 959 PRO A N 1
ATOM 7721 C CA . PRO A 1 959 ? -21.312 -17.266 23.203 1 88.75 959 PRO A CA 1
ATOM 7722 C C . PRO A 1 959 ? -20.547 -18.516 22.75 1 88.75 959 PRO A C 1
ATOM 7724 O O . PRO A 1 959 ? -20.812 -19.047 21.672 1 88.75 959 PRO A O 1
ATOM 7727 N N . GLU A 1 960 ? -19.594 -18.922 23.562 1 90 960 GLU A N 1
ATOM 7728 C CA . GLU A 1 960 ? -18.75 -20.078 23.25 1 90 960 GLU A CA 1
ATOM 7729 C C . GLU A 1 960 ? -19.266 -21.328 23.953 1 90 960 GLU A C 1
ATOM 7731 O O . GLU A 1 960 ? -19.922 -21.25 24.984 1 90 960 GLU A O 1
ATOM 7736 N N . GLY A 1 961 ? -19.062 -22.453 23.266 1 91.06 961 GLY A N 1
ATOM 7737 C CA . GLY A 1 961 ? -19.438 -23.75 23.859 1 91.06 961 GLY A CA 1
ATOM 7738 C C . GLY A 1 961 ? -18.297 -24.406 24.609 1 91.06 961 GLY A C 1
ATOM 7739 O O . GLY A 1 961 ? -17.25 -23.797 24.828 1 91.06 961 GLY A O 1
ATOM 7740 N N . GLU A 1 962 ? -18.5 -25.688 25.078 1 91.25 962 GLU A N 1
ATOM 7741 C CA . GLU A 1 962 ? -17.531 -26.359 25.922 1 91.25 962 GLU A CA 1
ATOM 7742 C C . GLU A 1 962 ? -16.922 -27.578 25.203 1 91.25 962 GLU A C 1
ATOM 7744 O O . GLU A 1 962 ? -16.078 -28.281 25.766 1 91.25 962 GLU A O 1
ATOM 7749 N N . VAL A 1 963 ? -17.219 -27.703 24 1 92 963 VAL A N 1
ATOM 7750 C CA . VAL A 1 963 ? -16.859 -28.922 23.281 1 92 963 VAL A CA 1
ATOM 7751 C C . VAL A 1 963 ? -15.336 -29 23.141 1 92 963 VAL A C 1
ATOM 7753 O O . VAL A 1 963 ? -14.734 -30.047 23.328 1 92 963 VAL A O 1
ATOM 7756 N N . ILE A 1 964 ? -14.68 -27.922 22.812 1 90.94 964 ILE A N 1
ATOM 7757 C CA . ILE A 1 964 ? -13.234 -27.891 22.609 1 90.94 964 ILE A CA 1
ATOM 7758 C C . ILE A 1 964 ? -12.516 -28.234 23.906 1 90.94 964 ILE A C 1
ATOM 7760 O O . ILE A 1 964 ? -11.586 -29.047 23.922 1 90.94 964 ILE A O 1
ATOM 7764 N N . TYR A 1 965 ? -13.039 -27.609 25 1 89.25 965 TYR A N 1
ATOM 7765 C CA . TYR A 1 965 ? -12.461 -27.875 26.312 1 89.25 965 TYR A CA 1
ATOM 7766 C C . TYR A 1 965 ? -12.672 -29.312 26.734 1 89.25 965 TYR A C 1
ATOM 7768 O O . TYR A 1 965 ? -11.758 -29.969 27.234 1 89.25 965 TYR A O 1
ATOM 7776 N N . GLN A 1 966 ? -13.781 -29.859 26.406 1 88.12 966 GLN A N 1
ATOM 7777 C CA . GLN A 1 966 ? -14.133 -31.219 26.781 1 88.12 966 GLN A CA 1
ATOM 7778 C C . GLN A 1 966 ? -13.312 -32.25 26 1 88.12 966 GLN A C 1
ATOM 7780 O O . GLN A 1 966 ? -12.758 -33.188 26.562 1 88.12 966 GLN A O 1
ATOM 7785 N N . VAL A 1 967 ? -13.164 -32.031 24.719 1 88.25 967 VAL A N 1
ATOM 7786 C CA . VAL A 1 967 ? -12.531 -33 23.844 1 88.25 967 VAL A CA 1
ATOM 7787 C C . VAL A 1 967 ? -11.016 -32.938 24 1 88.25 967 VAL A C 1
ATOM 7789 O O . VAL A 1 967 ? -10.344 -33.969 24.031 1 88.25 967 VAL A O 1
ATOM 7792 N N . LEU A 1 968 ? -10.453 -31.781 24.203 1 87.75 968 LEU A N 1
ATOM 7793 C CA . LEU A 1 968 ? -9 -31.641 24.141 1 87.75 968 LEU A CA 1
ATOM 7794 C C . LEU A 1 968 ? -8.398 -31.672 25.531 1 87.75 968 LEU A C 1
ATOM 7796 O O . LEU A 1 968 ? -7.219 -32 25.703 1 87.75 968 LEU A O 1
ATOM 7800 N N . TYR A 1 969 ? -9.148 -31.328 26.578 1 83.44 969 TYR A N 1
ATOM 7801 C CA . TYR A 1 969 ? -8.508 -31.156 27.891 1 83.44 969 TYR A CA 1
ATOM 7802 C C . TYR A 1 969 ? -9.086 -32.125 28.906 1 83.44 969 TYR A C 1
ATOM 7804 O O . TYR A 1 969 ? -8.352 -32.688 29.734 1 83.44 969 TYR A O 1
ATOM 7812 N N . VAL A 1 970 ? -10.43 -32.438 28.984 1 78.31 970 VAL A N 1
ATOM 7813 C CA . VAL A 1 970 ? -11.062 -33.219 30.062 1 78.31 970 VAL A CA 1
ATOM 7814 C C . VAL A 1 970 ? -11.039 -34.688 29.734 1 78.31 970 VAL A C 1
ATOM 7816 O O . VAL A 1 970 ? -10.656 -35.531 30.578 1 78.31 970 VAL A O 1
ATOM 7819 N N . GLU A 1 971 ? -11.547 -35.156 28.594 1 67.06 971 GLU A N 1
ATOM 7820 C CA . GLU A 1 971 ? -11.758 -36.562 28.25 1 67.06 971 GLU A CA 1
ATOM 7821 C C . GLU A 1 971 ? -10.43 -37.312 28.172 1 67.06 971 GLU A C 1
ATOM 7823 O O . GLU A 1 971 ? -9.445 -36.812 27.641 1 67.06 971 GLU A O 1
ATOM 7828 N N . GLU A 1 972 ? -10.211 -38.469 28.891 1 54.91 972 GLU A N 1
ATOM 7829 C CA . GLU A 1 972 ? -9.07 -39.406 28.969 1 54.91 972 GLU A CA 1
ATOM 7830 C C . GLU A 1 972 ? -8.602 -39.812 27.578 1 54.91 972 GLU A C 1
ATOM 7832 O O . GLU A 1 972 ? -7.398 -39.969 27.344 1 54.91 972 GLU A O 1
ATOM 7837 N N . SER A 1 973 ? -9.484 -40.438 26.828 1 49.88 973 SER A N 1
ATOM 7838 C CA . SER A 1 973 ? -9.234 -40.906 25.469 1 49.88 973 SER A CA 1
ATOM 7839 C C . SER A 1 973 ? -8.555 -39.844 24.625 1 49.88 973 SER A C 1
ATOM 7841 O O . SER A 1 973 ? -7.793 -40.156 23.703 1 49.88 973 SER A O 1
ATOM 7843 N N . LYS A 1 974 ? -8.977 -38.469 24.891 1 51.59 974 LYS A N 1
ATOM 7844 C CA . LYS A 1 974 ? -8.703 -37.156 24.312 1 51.59 974 LYS A CA 1
ATOM 7845 C C . LYS A 1 974 ? -7.215 -36.812 24.391 1 51.59 974 LYS A C 1
ATOM 7847 O O . LYS A 1 974 ? -6.629 -36.312 23.422 1 51.59 974 LYS A O 1
ATOM 7852 N N . SER A 1 975 ? -6.766 -37.062 25.672 1 60.72 975 SER A N 1
ATOM 7853 C CA . SER A 1 975 ? -5.359 -36.844 25.984 1 60.72 975 SER A CA 1
ATOM 7854 C C . SER A 1 975 ? -4.453 -37.719 25.141 1 60.72 975 SER A C 1
ATOM 7856 O O . SER A 1 975 ? -3.33 -37.344 24.812 1 60.72 975 SER A O 1
ATOM 7858 N N . GLN A 1 976 ? -5.254 -38.594 24.484 1 74.12 976 GLN A N 1
ATOM 7859 C CA . GLN A 1 976 ? -4.434 -39.531 23.734 1 74.12 976 GLN A CA 1
ATOM 7860 C C . GLN A 1 976 ? -4.109 -39 22.344 1 74.12 976 GLN A C 1
ATOM 7862 O O . GLN A 1 976 ? -2.988 -39.156 21.859 1 74.12 976 GLN A O 1
ATOM 7867 N N . LEU A 1 977 ? -5.18 -38.25 21.719 1 83.12 977 LEU A N 1
ATOM 7868 C CA . LEU A 1 977 ? -4.938 -37.719 20.375 1 83.12 977 LEU A CA 1
ATOM 7869 C C . LEU A 1 977 ? -3.844 -36.656 20.406 1 83.12 977 LEU A C 1
ATOM 7871 O O . LEU A 1 977 ? -2.982 -36.625 19.516 1 83.12 977 LEU A O 1
ATOM 7875 N N . MET A 1 978 ? -3.91 -35.812 21.375 1 88.88 978 MET A N 1
ATOM 7876 C CA . MET A 1 978 ? -2.904 -34.781 21.453 1 88.88 978 MET A CA 1
ATOM 7877 C C . MET A 1 978 ? -1.529 -35.344 21.766 1 88.88 978 MET A C 1
ATOM 7879 O O . MET A 1 978 ? -0.512 -34.844 21.297 1 88.88 978 MET A O 1
ATOM 7883 N N . CYS A 1 979 ? -1.558 -36.438 22.516 1 88.06 979 CYS A N 1
ATOM 7884 C CA . CYS A 1 979 ? -0.306 -37.156 22.781 1 88.06 979 CYS A CA 1
ATOM 7885 C C . CYS A 1 979 ? 0.262 -37.75 21.5 1 88.06 979 CYS A C 1
ATOM 7887 O O . CYS A 1 979 ? 1.474 -37.719 21.281 1 88.06 979 CYS A O 1
ATOM 7889 N N . GLN A 1 980 ? -0.654 -38.156 20.688 1 88.19 980 GLN A N 1
ATOM 7890 C CA . GLN A 1 980 ? -0.231 -38.688 19.391 1 88.19 980 GLN A CA 1
ATOM 7891 C C . GLN A 1 980 ? 0.401 -37.625 18.531 1 88.19 980 GLN A C 1
ATOM 7893 O O . GLN A 1 980 ? 1.355 -37.875 17.797 1 88.19 980 GLN A O 1
ATOM 7898 N N . PHE A 1 981 ? -0.213 -36.469 18.625 1 92.69 981 PHE A N 1
ATOM 7899 C CA . PHE 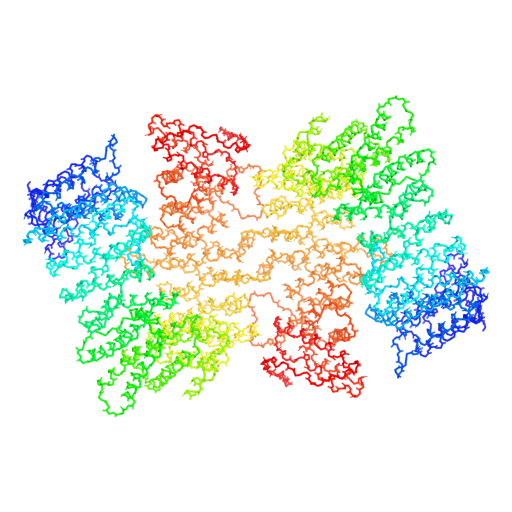A 1 981 ? 0.365 -35.344 17.891 1 92.69 981 PHE A CA 1
ATOM 7900 C C . PHE A 1 981 ? 1.805 -35.094 18.328 1 92.69 981 PHE A C 1
ATOM 7902 O O . PHE A 1 981 ? 2.688 -34.906 17.484 1 92.69 981 PHE A O 1
ATOM 7909 N N . ILE A 1 982 ? 2.061 -35.094 19.641 1 92.38 982 ILE A N 1
ATOM 7910 C CA . ILE A 1 982 ? 3.395 -34.844 20.172 1 92.38 982 ILE A CA 1
ATOM 7911 C C . ILE A 1 982 ? 4.352 -35.938 19.688 1 92.38 982 ILE A C 1
ATOM 7913 O O . ILE A 1 982 ? 5.457 -35.625 19.234 1 92.38 982 ILE A O 1
ATOM 7917 N N . ASP A 1 983 ? 3.859 -37.125 19.734 1 87 983 ASP A N 1
ATOM 7918 C CA . ASP A 1 983 ? 4.68 -38.25 19.297 1 87 983 ASP A CA 1
ATOM 7919 C C . ASP A 1 983 ? 5.082 -38.094 17.828 1 87 983 ASP A C 1
ATOM 7921 O O . ASP A 1 983 ? 6.262 -38.219 17.484 1 87 983 ASP A O 1
ATOM 7925 N N . THR A 1 984 ? 4.074 -37.812 17.062 1 89.19 984 THR A N 1
ATOM 7926 C CA . THR A 1 984 ? 4.297 -37.719 15.625 1 89.19 984 THR A CA 1
ATOM 7927 C C . THR A 1 984 ? 5.207 -36.562 15.297 1 89.19 984 THR A C 1
ATOM 7929 O O . THR A 1 984 ? 6.152 -36.688 14.516 1 89.19 984 THR A O 1
ATOM 7932 N N . ILE A 1 985 ? 5.008 -35.406 15.859 1 92.25 985 ILE A N 1
ATOM 7933 C CA . ILE A 1 985 ? 5.762 -34.188 15.547 1 92.25 985 ILE A CA 1
ATOM 7934 C C . ILE A 1 985 ? 7.203 -34.344 16.031 1 92.25 985 ILE A C 1
ATOM 7936 O O . ILE A 1 985 ? 8.141 -34 15.305 1 92.25 985 ILE A O 1
ATOM 7940 N N . MET A 1 986 ? 7.402 -34.844 17.266 1 88.38 986 MET A N 1
ATOM 7941 C CA . MET A 1 986 ? 8.758 -35 17.781 1 88.38 986 MET A CA 1
ATOM 7942 C C . MET A 1 986 ? 9.547 -36.031 16.953 1 88.38 986 MET A C 1
ATOM 7944 O O . MET A 1 986 ? 10.727 -35.812 16.688 1 88.38 986 MET A O 1
ATOM 7948 N N . ASN A 1 987 ? 8.844 -36.969 16.547 1 83.44 987 ASN A N 1
ATOM 7949 C CA . ASN A 1 987 ? 9.5 -37.969 15.68 1 83.44 987 ASN A CA 1
ATOM 7950 C C . ASN A 1 987 ? 9.875 -37.344 14.336 1 83.44 987 ASN A C 1
ATOM 7952 O O . ASN A 1 987 ? 10.945 -37.625 13.797 1 83.44 987 ASN A O 1
ATOM 7956 N N . MET A 1 988 ? 8.992 -36.531 13.883 1 84.12 988 MET A N 1
ATOM 7957 C CA . MET A 1 988 ? 9.258 -35.844 12.617 1 84.12 988 MET A CA 1
ATOM 7958 C C . MET A 1 988 ? 10.438 -34.906 12.758 1 84.12 988 MET A C 1
ATOM 7960 O O . MET A 1 988 ? 11.273 -34.812 11.859 1 84.12 988 MET A O 1
ATOM 7964 N N . VAL A 1 989 ? 10.539 -34.188 13.875 1 86.62 989 VAL A N 1
ATOM 7965 C CA . VAL A 1 989 ? 11.562 -33.188 14.109 1 86.62 989 VAL A CA 1
ATOM 7966 C C . VAL A 1 989 ? 12.922 -33.844 14.297 1 86.62 989 VAL A C 1
ATOM 7968 O O . VAL A 1 989 ? 13.938 -33.375 13.781 1 86.62 989 VAL A O 1
ATOM 7971 N N . LEU A 1 990 ? 12.906 -34.938 14.961 1 82.62 990 LEU A N 1
ATOM 7972 C CA . LEU A 1 990 ? 14.164 -35.562 15.336 1 82.62 990 LEU A CA 1
ATOM 7973 C C . LEU A 1 990 ? 14.68 -36.438 14.211 1 82.62 990 LEU A C 1
ATOM 7975 O O . LEU A 1 990 ? 15.891 -36.5 13.961 1 82.62 990 LEU A O 1
ATOM 7979 N N . PHE A 1 991 ? 13.695 -37.062 13.578 1 69.94 991 PHE A N 1
ATOM 7980 C CA . PHE A 1 991 ? 14.156 -38.125 12.688 1 69.94 991 PHE A CA 1
ATOM 7981 C C . PHE A 1 991 ? 13.727 -37.844 11.25 1 69.94 991 PHE A C 1
ATOM 7983 O O . PHE A 1 991 ? 14.195 -38.5 10.32 1 69.94 991 PHE A O 1
ATOM 7990 N N . GLY A 1 992 ? 12.812 -36.938 11.195 1 65.38 992 GLY A N 1
ATOM 7991 C CA . GLY A 1 992 ? 12.227 -36.781 9.875 1 65.38 992 GLY A CA 1
ATOM 7992 C C . GLY A 1 992 ? 12.562 -35.469 9.219 1 65.38 992 GLY A C 1
ATOM 7993 O O . GLY A 1 992 ? 13.414 -34.719 9.703 1 65.38 992 GLY A O 1
ATOM 7994 N N . ASP A 1 993 ? 12.047 -35.219 7.914 1 62.44 993 ASP A N 1
ATOM 7995 C CA . ASP A 1 993 ? 12.156 -33.969 7.195 1 62.44 993 ASP A CA 1
ATOM 7996 C C . ASP A 1 993 ? 10.93 -33.094 7.434 1 62.44 993 ASP A C 1
ATOM 7998 O O . ASP A 1 993 ? 9.805 -33.469 7.09 1 62.44 993 ASP A O 1
ATOM 8002 N N . VAL A 1 994 ? 11.148 -32.188 8.242 1 73.06 994 VAL A N 1
ATOM 8003 C CA . VAL A 1 994 ? 10.055 -31.25 8.516 1 73.06 994 VAL A CA 1
ATOM 8004 C C . VAL A 1 994 ? 9.914 -30.266 7.352 1 73.06 994 VAL A C 1
ATOM 8006 O O . VAL A 1 994 ? 10.859 -29.562 7.008 1 73.06 994 VAL A O 1
ATOM 8009 N N . ILE A 1 995 ? 8.781 -30.453 6.633 1 69.81 995 ILE A N 1
ATOM 8010 C CA . ILE A 1 995 ? 8.516 -29.609 5.473 1 69.81 995 ILE A CA 1
ATOM 8011 C C . ILE A 1 995 ? 8.5 -28.141 5.891 1 69.81 995 ILE A C 1
ATOM 8013 O O . ILE A 1 995 ? 9.078 -27.297 5.211 1 69.81 995 ILE A O 1
ATOM 8017 N N . SER A 1 996 ? 7.824 -27.891 6.973 1 84.56 996 SER A N 1
ATOM 8018 C CA . SER A 1 996 ? 7.754 -26.516 7.445 1 84.56 996 SER A CA 1
ATOM 8019 C C . SER A 1 996 ? 8 -26.422 8.945 1 84.56 996 SER A C 1
ATOM 8021 O O . SER A 1 996 ? 7.078 -26.625 9.742 1 84.56 996 SER A O 1
ATOM 8023 N N . ASN A 1 997 ? 9.227 -26.062 9.297 1 84.81 997 ASN A N 1
ATOM 8024 C CA . ASN A 1 997 ? 9.57 -25.906 10.703 1 84.81 997 ASN A CA 1
ATOM 8025 C C . ASN A 1 997 ? 8.766 -24.781 11.359 1 84.81 997 ASN A C 1
ATOM 8027 O O . ASN A 1 997 ? 8.414 -24.875 12.539 1 84.81 997 ASN A O 1
ATOM 8031 N N . TYR A 1 998 ? 8.5 -23.875 10.477 1 89.56 998 TYR A N 1
ATOM 8032 C CA . TYR A 1 998 ? 7.762 -22.719 10.977 1 89.56 998 TYR A CA 1
ATOM 8033 C C . TYR A 1 998 ? 6.375 -23.141 11.453 1 89.56 998 TYR A C 1
ATOM 8035 O O . TYR A 1 998 ? 5.965 -22.797 12.57 1 89.56 998 TYR A O 1
ATOM 8043 N N . SER A 1 999 ? 5.648 -23.922 10.703 1 92.12 999 SER A N 1
ATOM 8044 C CA . SER A 1 999 ? 4.281 -24.328 11.023 1 92.12 999 SER A CA 1
ATOM 8045 C C . SER A 1 999 ? 4.262 -25.375 12.133 1 92.12 999 SER A C 1
ATOM 8047 O O . SER A 1 999 ? 3.449 -25.297 13.055 1 92.12 999 SER A O 1
ATOM 8049 N N . ILE A 1 1000 ? 5.16 -26.25 12.117 1 91.25 1000 ILE A N 1
ATOM 8050 C CA . ILE A 1 1000 ? 5.199 -27.359 13.07 1 91.25 1000 ILE A CA 1
ATOM 8051 C C . ILE A 1 1000 ? 5.652 -26.828 14.438 1 91.25 1000 ILE A C 1
ATOM 8053 O O . ILE A 1 1000 ? 5.168 -27.297 15.477 1 91.25 1000 ILE A O 1
ATOM 8057 N N . GLY A 1 1001 ? 6.582 -25.922 14.406 1 92.44 1001 GLY A N 1
ATOM 8058 C CA . GLY A 1 1001 ? 7.043 -25.328 15.656 1 92.44 1001 GLY A CA 1
ATOM 8059 C C . GLY A 1 1001 ? 5.938 -24.656 16.438 1 92.44 1001 GLY A C 1
ATOM 8060 O O . GLY A 1 1001 ? 5.887 -24.75 17.672 1 92.44 1001 GLY A O 1
ATOM 8061 N N . ARG A 1 1002 ? 5.004 -24.031 15.766 1 93.5 1002 ARG A N 1
ATOM 8062 C CA . ARG A 1 1002 ? 3.902 -23.328 16.422 1 93.5 1002 ARG A CA 1
ATOM 8063 C C . ARG A 1 1002 ? 2.926 -24.312 17.047 1 93.5 1002 ARG A C 1
ATOM 8065 O O . ARG A 1 1002 ? 2.412 -24.078 18.141 1 93.5 1002 ARG A O 1
ATOM 8072 N N . VAL A 1 1003 ? 2.709 -25.375 16.359 1 94.88 1003 VAL A N 1
ATOM 8073 C CA . VAL A 1 1003 ? 1.83 -26.406 16.906 1 94.88 1003 VAL A CA 1
ATOM 8074 C C . VAL A 1 1003 ? 2.484 -27.062 18.109 1 94.88 1003 VAL A C 1
ATOM 8076 O O . VAL A 1 1003 ? 1.839 -27.25 19.156 1 94.88 1003 VAL A O 1
ATOM 8079 N N . LEU A 1 1004 ? 3.754 -27.328 18 1 94.44 1004 LEU A N 1
ATOM 8080 C CA . LEU A 1 1004 ? 4.469 -27.984 19.078 1 94.44 1004 LEU A CA 1
ATOM 8081 C C . LEU A 1 1004 ? 4.484 -27.125 20.344 1 94.44 1004 LEU A C 1
ATOM 8083 O O . LEU A 1 1004 ? 4.32 -27.641 21.453 1 94.44 1004 LEU A O 1
ATOM 8087 N N . MET A 1 1005 ? 4.719 -25.859 20.188 1 94.38 1005 MET A N 1
ATOM 8088 C CA . MET A 1 1005 ? 4.719 -24.953 21.344 1 94.38 1005 MET A CA 1
ATOM 8089 C C . MET A 1 1005 ? 3.385 -25.016 22.078 1 94.38 1005 MET A C 1
ATOM 8091 O O . MET A 1 1005 ? 3.352 -25.109 23.297 1 94.38 1005 MET A O 1
ATOM 8095 N N . GLY A 1 1006 ? 2.244 -24.922 21.297 1 93.56 1006 GLY A N 1
ATOM 8096 C CA . GLY A 1 1006 ? 0.926 -25.016 21.906 1 93.56 1006 GLY A CA 1
ATOM 8097 C C . GLY A 1 1006 ? 0.703 -26.312 22.656 1 93.56 1006 GLY A C 1
ATOM 8098 O O . GLY A 1 1006 ? 0.12 -26.312 23.734 1 93.56 1006 GLY A O 1
ATOM 8099 N N . LEU A 1 1007 ? 1.213 -27.359 22.109 1 93.44 1007 LEU A N 1
ATOM 8100 C CA . LEU A 1 1007 ? 1.083 -28.672 22.75 1 93.44 1007 LEU A CA 1
ATOM 8101 C C . LEU A 1 1007 ? 1.897 -28.734 24.031 1 93.44 1007 LEU A C 1
ATOM 8103 O O . LEU A 1 1007 ? 1.433 -29.281 25.031 1 93.44 1007 LEU A O 1
ATOM 8107 N N . LEU A 1 1008 ? 3.057 -28.172 24.031 1 92.06 1008 LEU A N 1
ATOM 8108 C CA . LEU A 1 1008 ? 3.93 -28.203 25.203 1 92.06 1008 LEU A CA 1
ATOM 8109 C C . LEU A 1 1008 ? 3.354 -27.359 26.344 1 92.06 1008 LEU A C 1
ATOM 8111 O O . LEU A 1 1008 ? 3.506 -27.703 27.516 1 92.06 1008 LEU A O 1
ATOM 8115 N N . PHE A 1 1009 ? 2.709 -26.266 26 1 90.06 1009 PHE A N 1
ATOM 8116 C CA . PHE A 1 1009 ? 2.123 -25.375 27 1 90.06 1009 PHE A CA 1
ATOM 8117 C C . PHE A 1 1009 ? 0.995 -26.078 27.75 1 90.06 1009 PHE A C 1
ATOM 8119 O O . PHE A 1 1009 ? 0.83 -25.891 28.953 1 90.06 1009 PHE A O 1
ATOM 8126 N N . ILE A 1 1010 ? 0.283 -26.891 27.031 1 90.12 1010 ILE A N 1
ATOM 8127 C CA . ILE A 1 1010 ? -0.914 -27.484 27.625 1 90.12 1010 ILE A CA 1
ATOM 8128 C C . ILE A 1 1010 ? -0.59 -28.875 28.156 1 90.12 1010 ILE A C 1
ATOM 8130 O O . ILE A 1 1010 ? -1.046 -29.25 29.234 1 90.12 1010 ILE A O 1
ATOM 8134 N N . TYR A 1 1011 ? 0.275 -29.609 27.438 1 89.75 1011 TYR A N 1
ATOM 8135 C CA . TYR A 1 1011 ? 0.545 -31 27.797 1 89.75 1011 TYR A CA 1
ATOM 8136 C C . TYR A 1 1011 ? 2.014 -31.203 28.141 1 89.75 1011 TYR A C 1
ATOM 8138 O O . TYR A 1 1011 ? 2.652 -32.125 27.672 1 89.75 1011 TYR A O 1
ATOM 8146 N N . TYR A 1 1012 ? 2.525 -30.406 28.969 1 88.44 1012 TYR A N 1
ATOM 8147 C CA . TYR A 1 1012 ? 3.945 -30.438 29.297 1 88.44 1012 TYR A CA 1
ATOM 8148 C C . TYR A 1 1012 ? 4.297 -31.734 30.031 1 88.44 1012 TYR A C 1
ATOM 8150 O O . TYR A 1 1012 ? 5.395 -32.281 29.859 1 88.44 1012 TYR A O 1
ATOM 8158 N N . GLU A 1 1013 ? 3.387 -32.25 30.859 1 86.88 1013 GLU A N 1
ATOM 8159 C CA . GLU A 1 1013 ? 3.635 -33.469 31.625 1 86.88 1013 GLU A CA 1
ATOM 8160 C C . GLU A 1 1013 ? 3.902 -34.656 30.703 1 86.88 1013 GLU A C 1
ATOM 8162 O O . GLU A 1 1013 ? 4.82 -35.438 30.953 1 86.88 1013 GLU A O 1
ATOM 8167 N N . TYR A 1 1014 ? 3.104 -34.75 29.703 1 88.94 1014 TYR A N 1
ATOM 8168 C CA . TYR A 1 1014 ? 3.312 -35.844 28.766 1 88.94 1014 TYR A CA 1
ATOM 8169 C C . TYR A 1 1014 ? 4.633 -35.688 28.031 1 88.94 1014 TYR A C 1
ATOM 8171 O O . TYR A 1 1014 ? 5.336 -36.656 27.766 1 88.94 1014 TYR A O 1
ATOM 8179 N N . PHE A 1 1015 ? 4.922 -34.469 27.641 1 90.81 1015 PHE A N 1
ATOM 8180 C CA . PHE A 1 1015 ? 6.191 -34.219 26.953 1 90.81 1015 PHE A CA 1
ATOM 8181 C C . PHE A 1 1015 ? 7.363 -34.625 27.844 1 90.81 1015 PHE A C 1
ATOM 8183 O O . PHE A 1 1015 ? 8.352 -35.188 27.359 1 90.81 1015 PHE A O 1
ATOM 8190 N N . GLY A 1 1016 ? 7.234 -34.312 29.125 1 89.75 1016 GLY A N 1
ATOM 8191 C CA . GLY A 1 1016 ? 8.258 -34.75 30.062 1 89.75 1016 GLY A CA 1
ATOM 8192 C C . GLY A 1 1016 ? 8.461 -36.25 30.109 1 89.75 1016 GLY A C 1
ATOM 8193 O O . GLY A 1 1016 ? 9.602 -36.719 30.109 1 89.75 1016 GLY A O 1
ATOM 8194 N N . LEU A 1 1017 ? 7.375 -36.938 30.109 1 89.88 1017 LEU A N 1
ATOM 8195 C CA . LEU A 1 1017 ? 7.438 -38.375 30.094 1 89.88 1017 LEU A CA 1
ATOM 8196 C C . LEU A 1 1017 ? 8.055 -38.875 28.781 1 89.88 1017 LEU A C 1
ATOM 8198 O O . LEU A 1 1017 ? 8.875 -39.812 28.797 1 89.88 1017 LEU A O 1
ATOM 8202 N N . TRP A 1 1018 ? 7.613 -38.281 27.688 1 90.62 1018 TRP A N 1
ATOM 8203 C CA . TRP A 1 1018 ? 8.125 -38.625 26.359 1 90.62 1018 TRP A CA 1
ATOM 8204 C C . TRP A 1 1018 ? 9.633 -38.406 26.281 1 90.62 1018 TRP A C 1
ATOM 8206 O O . TRP A 1 1018 ? 10.375 -39.25 25.766 1 90.62 1018 TRP A O 1
ATOM 8216 N N . LYS A 1 1019 ? 10.125 -37.25 26.766 1 91.81 1019 LYS A N 1
ATOM 8217 C CA . LYS A 1 1019 ? 11.539 -36.906 26.812 1 91.81 1019 LYS A CA 1
ATOM 8218 C C . LYS A 1 1019 ? 12.344 -37.938 27.594 1 91.81 1019 LYS A C 1
ATOM 8220 O O . LYS A 1 1019 ? 13.375 -38.406 27.125 1 91.81 1019 LYS A O 1
ATOM 8225 N N . GLN A 1 1020 ? 11.82 -38.344 28.734 1 90.81 1020 GLN A N 1
ATOM 8226 C CA . GLN A 1 1020 ? 12.508 -39.312 29.594 1 90.81 1020 GLN A CA 1
ATOM 8227 C C . GLN A 1 1020 ? 12.625 -40.688 28.906 1 90.81 1020 GLN A C 1
ATOM 8229 O O . GLN A 1 1020 ? 13.672 -41.312 28.953 1 90.81 1020 GLN A O 1
ATOM 8234 N N . GLN A 1 1021 ? 11.57 -41.031 28.312 1 89.38 1021 GLN A N 1
ATOM 8235 C CA . GLN A 1 1021 ? 11.57 -42.312 27.594 1 89.38 1021 GLN A CA 1
ATOM 8236 C C . GLN A 1 1021 ? 12.555 -42.281 26.422 1 89.38 1021 GLN A C 1
ATOM 8238 O O . GLN A 1 1021 ? 13.258 -43.281 26.188 1 89.38 1021 GLN A O 1
ATOM 8243 N N . PHE A 1 1022 ? 12.547 -41.219 25.734 1 89.5 1022 PHE A N 1
ATOM 8244 C CA . PHE A 1 1022 ? 13.445 -41.062 24.594 1 89.5 1022 PHE A CA 1
ATOM 8245 C C . PHE A 1 1022 ? 14.898 -41.125 25.031 1 89.5 1022 PHE A C 1
ATOM 8247 O O . PHE A 1 1022 ? 15.719 -41.812 24.438 1 89.5 1022 PHE A O 1
ATOM 8254 N N . ILE A 1 1023 ? 15.234 -40.375 26.094 1 89.81 1023 ILE A N 1
ATOM 8255 C CA . ILE A 1 1023 ? 16.594 -40.312 26.594 1 89.81 1023 ILE A CA 1
ATOM 8256 C C . ILE A 1 1023 ? 17.016 -41.688 27.156 1 89.81 1023 ILE A C 1
ATOM 8258 O O . ILE A 1 1023 ? 18.156 -42.125 26.953 1 89.81 1023 ILE A O 1
ATOM 8262 N N . ALA A 1 1024 ? 16.078 -42.344 27.844 1 84.94 1024 ALA A N 1
ATOM 8263 C CA . ALA A 1 1024 ? 16.359 -43.625 28.469 1 84.94 1024 ALA A CA 1
ATOM 8264 C C . ALA A 1 1024 ? 16.703 -44.688 27.406 1 84.94 1024 ALA A C 1
ATOM 8266 O O . ALA A 1 1024 ? 17.453 -45.625 27.688 1 84.94 1024 ALA A O 1
ATOM 8267 N N . ARG A 1 1025 ? 16.25 -44.438 26.25 1 80.25 1025 ARG A N 1
ATOM 8268 C CA . ARG A 1 1025 ? 16.469 -45.406 25.172 1 80.25 1025 ARG A CA 1
ATOM 8269 C C . ARG A 1 1025 ? 17.812 -45.188 24.5 1 80.25 1025 ARG A C 1
ATOM 8271 O O . ARG A 1 1025 ? 18.281 -46.031 23.734 1 80.25 1025 ARG A O 1
ATOM 8278 N N . GLN A 1 1026 ? 18.5 -44.094 24.844 1 82.12 1026 GLN A N 1
ATOM 8279 C CA . GLN A 1 1026 ? 19.797 -43.781 24.25 1 82.12 1026 GLN A CA 1
ATOM 8280 C C . GLN A 1 1026 ? 20.938 -44.188 25.156 1 82.12 1026 GLN A C 1
ATOM 8282 O O . GLN A 1 1026 ? 20.719 -44.656 26.281 1 82.12 1026 GLN A O 1
ATOM 8287 N N . SER A 1 1027 ? 22.25 -44.125 24.672 1 75.69 1027 SER A N 1
ATOM 8288 C CA . SER A 1 1027 ? 23.422 -44.531 25.438 1 75.69 1027 SER A CA 1
ATOM 8289 C C . SER A 1 1027 ? 23.656 -43.594 26.625 1 75.69 1027 SER A C 1
ATOM 8291 O O . SER A 1 1027 ? 23.281 -42.438 26.562 1 75.69 1027 SER A O 1
ATOM 8293 N N . ALA A 1 1028 ? 24.109 -44.094 27.75 1 81 1028 ALA A N 1
ATOM 8294 C CA . ALA A 1 1028 ? 24.281 -43.375 29.016 1 81 1028 ALA A CA 1
ATOM 8295 C C . ALA A 1 1028 ? 25.188 -42.156 28.844 1 81 1028 ALA A C 1
ATOM 8297 O O . ALA A 1 1028 ? 24.984 -41.156 29.516 1 81 1028 ALA A O 1
ATOM 8298 N N . GLU A 1 1029 ? 26.172 -42.156 27.891 1 76.81 1029 GLU A N 1
ATOM 8299 C CA . GLU A 1 1029 ? 27.109 -41.062 27.688 1 76.81 1029 GLU A CA 1
ATOM 8300 C C . GLU A 1 1029 ? 26.406 -39.844 27.109 1 76.81 1029 GLU A C 1
ATOM 8302 O O . GLU A 1 1029 ? 26.875 -38.719 27.312 1 76.81 1029 GLU A O 1
ATOM 8307 N N . MET A 1 1030 ? 25.312 -40.094 26.484 1 86.19 1030 MET A N 1
ATOM 8308 C CA . MET A 1 1030 ? 24.641 -39.031 25.781 1 86.19 1030 MET A CA 1
ATOM 8309 C C . MET A 1 1030 ? 23.531 -38.406 26.656 1 86.19 1030 MET A C 1
ATOM 8311 O O . MET A 1 1030 ? 22.969 -37.375 26.312 1 86.19 1030 MET A O 1
ATOM 8315 N N . HIS A 1 1031 ? 23.141 -39.031 27.766 1 89.06 1031 HIS A N 1
ATOM 8316 C CA . HIS A 1 1031 ? 21.984 -38.625 28.562 1 89.06 1031 HIS A CA 1
ATOM 8317 C C . HIS A 1 1031 ? 22.078 -37.188 29.016 1 89.06 1031 HIS A C 1
ATOM 8319 O O . HIS A 1 1031 ? 21.125 -36.438 28.891 1 89.06 1031 HIS A O 1
ATOM 8325 N N . LYS A 1 1032 ? 23.219 -36.812 29.438 1 89.25 1032 LYS A N 1
ATOM 8326 C CA . LYS A 1 1032 ? 23.375 -35.438 29.969 1 89.25 1032 LYS A CA 1
ATOM 8327 C C . LYS A 1 1032 ? 23.266 -34.406 28.844 1 89.25 1032 LYS A C 1
ATOM 8329 O O . LYS A 1 1032 ? 22.578 -33.406 29 1 89.25 1032 LYS A O 1
ATOM 8334 N N . ALA A 1 1033 ? 23.906 -34.656 27.797 1 88.75 1033 ALA A N 1
ATOM 8335 C CA . ALA A 1 1033 ? 23.891 -33.719 26.672 1 88.75 1033 ALA A CA 1
ATOM 8336 C C . ALA A 1 1033 ? 22.484 -33.594 26.094 1 88.75 1033 ALA A C 1
ATOM 8338 O O . ALA A 1 1033 ? 22.047 -32.5 25.75 1 88.75 1033 ALA A O 1
ATOM 8339 N N . LEU A 1 1034 ? 21.859 -34.719 26.047 1 91.94 1034 LEU A N 1
ATOM 8340 C CA . LEU A 1 1034 ? 20.5 -34.719 25.516 1 91.94 1034 LEU A CA 1
ATOM 8341 C C . LEU A 1 1034 ? 19.547 -33.969 26.453 1 91.94 1034 LEU A C 1
ATOM 8343 O O . LEU A 1 1034 ? 18.672 -33.219 26 1 91.94 1034 LEU A O 1
ATOM 8347 N N . ASP A 1 1035 ? 19.703 -34.188 27.688 1 91.81 1035 ASP A N 1
ATOM 8348 C CA . ASP A 1 1035 ? 18.875 -33.469 28.656 1 91.81 1035 ASP A CA 1
ATOM 8349 C C . ASP A 1 1035 ? 19.047 -31.969 28.547 1 91.81 1035 ASP A C 1
ATOM 8351 O O . ASP A 1 1035 ? 18.062 -31.219 28.625 1 91.81 1035 ASP A O 1
ATOM 8355 N N . GLU A 1 1036 ? 20.25 -31.531 28.359 1 90.12 1036 GLU A N 1
ATOM 8356 C CA . GLU A 1 1036 ? 20.516 -30.094 28.203 1 90.12 1036 GLU A CA 1
ATOM 8357 C C . GLU A 1 1036 ? 19.906 -29.562 26.906 1 90.12 1036 GLU A C 1
ATOM 8359 O O . GLU A 1 1036 ? 19.391 -28.438 26.891 1 90.12 1036 GLU A O 1
ATOM 8364 N N . ALA A 1 1037 ? 19.969 -30.312 25.938 1 91.44 1037 ALA A N 1
ATOM 8365 C CA . ALA A 1 1037 ? 19.406 -29.891 24.656 1 91.44 1037 ALA A CA 1
ATOM 8366 C C . ALA A 1 1037 ? 17.891 -29.719 24.75 1 91.44 1037 ALA A C 1
ATOM 8368 O O . ALA A 1 1037 ? 17.328 -28.75 24.234 1 91.44 1037 ALA A O 1
ATOM 8369 N N . PHE A 1 1038 ? 17.312 -30.656 25.438 1 92.88 1038 PHE A N 1
ATOM 8370 C CA . PHE A 1 1038 ? 15.867 -30.594 25.578 1 92.88 1038 PHE A CA 1
ATOM 8371 C C . PHE A 1 1038 ? 15.453 -29.406 26.453 1 92.88 1038 PHE A C 1
ATOM 8373 O O . PHE A 1 1038 ? 14.414 -28.797 26.219 1 92.88 1038 PHE A O 1
ATOM 8380 N N . ASN A 1 1039 ? 16.234 -29.047 27.359 1 90 1039 ASN A N 1
ATOM 8381 C CA . ASN A 1 1039 ? 15.945 -27.891 28.188 1 90 1039 ASN A CA 1
ATOM 8382 C C . ASN A 1 1039 ? 16.109 -26.578 27.422 1 90 1039 ASN A C 1
ATOM 8384 O O . ASN A 1 1039 ? 15.422 -25.594 27.703 1 90 1039 ASN A O 1
ATOM 8388 N N . SER A 1 1040 ? 17 -26.594 26.5 1 90 1040 SER A N 1
ATOM 8389 C CA . SER A 1 1040 ? 17.25 -25.406 25.688 1 90 1040 SER A CA 1
ATOM 8390 C C . SER A 1 1040 ? 16.062 -25.109 24.766 1 90 1040 SER A C 1
ATOM 8392 O O . SER A 1 1040 ? 15.922 -24 24.266 1 90 1040 SER A O 1
ATOM 8394 N N . LEU A 1 1041 ? 15.266 -26.094 24.531 1 91.19 1041 LEU A N 1
ATOM 8395 C CA . LEU A 1 1041 ? 14.102 -25.922 23.672 1 91.19 1041 LEU A CA 1
ATOM 8396 C C . LEU A 1 1041 ? 13.109 -24.938 24.281 1 91.19 1041 LEU A C 1
ATOM 8398 O O . LEU A 1 1041 ? 12.508 -24.125 23.562 1 91.19 1041 LEU A O 1
ATOM 8402 N N . THR A 1 1042 ? 12.891 -24.969 25.578 1 89.25 1042 THR A N 1
ATOM 8403 C CA . THR A 1 1042 ? 11.914 -24.109 26.25 1 89.25 1042 THR A CA 1
ATOM 8404 C C . THR A 1 1042 ? 12.609 -22.969 26.969 1 89.25 1042 THR A C 1
ATOM 8406 O O . THR A 1 1042 ? 11.969 -22.219 27.719 1 89.25 1042 THR A O 1
ATOM 8409 N N . ALA A 1 1043 ? 13.898 -22.766 26.656 1 86.88 1043 ALA A N 1
ATOM 8410 C CA . ALA A 1 1043 ? 14.641 -21.703 27.344 1 86.88 1043 ALA A CA 1
ATOM 8411 C C . ALA A 1 1043 ? 14.219 -20.328 26.828 1 86.88 1043 ALA A C 1
ATOM 8413 O O . ALA A 1 1043 ? 14.156 -20.094 25.625 1 86.88 1043 ALA A O 1
ATOM 8414 N N . GLY A 1 1044 ? 13.898 -19.422 27.688 1 82.44 1044 GLY A N 1
ATOM 8415 C CA . GLY A 1 1044 ? 13.578 -18.047 27.344 1 82.44 1044 GLY A CA 1
ATOM 8416 C C . GLY A 1 1044 ? 12.156 -17.875 26.828 1 82.44 1044 GLY A C 1
ATOM 8417 O O . GLY A 1 1044 ? 11.766 -16.781 26.438 1 82.44 1044 GLY A O 1
ATOM 8418 N N . VAL A 1 1045 ? 11.422 -18.969 26.672 1 87.5 1045 VAL A N 1
ATOM 8419 C CA . VAL A 1 1045 ? 10.055 -18.875 26.156 1 87.5 1045 VAL A CA 1
ATOM 8420 C C . VAL A 1 1045 ? 9.102 -18.5 27.281 1 87.5 1045 VAL A C 1
ATOM 8422 O O . VAL A 1 1045 ? 9.125 -19.109 28.359 1 87.5 1045 VAL A O 1
ATOM 8425 N N . LYS A 1 1046 ? 8.289 -17.453 27.047 1 81.31 1046 LYS A N 1
ATOM 8426 C CA . LYS A 1 1046 ? 7.34 -16.953 28.031 1 81.31 1046 LYS A CA 1
ATOM 8427 C C . LYS A 1 1046 ? 6.008 -17.688 27.938 1 81.31 1046 LYS A C 1
ATOM 8429 O O . LYS A 1 1046 ? 5.77 -18.422 26.984 1 81.31 1046 LYS A O 1
ATOM 8434 N N . ASN A 1 1047 ? 5.234 -17.484 28.969 1 80.75 1047 ASN A N 1
ATOM 8435 C CA . ASN A 1 1047 ? 3.904 -18.094 28.969 1 80.75 1047 ASN A CA 1
ATOM 8436 C C . ASN A 1 1047 ? 2.891 -17.203 28.25 1 80.75 1047 ASN A C 1
ATOM 8438 O O . ASN A 1 1047 ? 1.981 -16.656 28.875 1 80.75 1047 ASN A O 1
ATOM 8442 N N . SER A 1 1048 ? 3.189 -17 27.031 1 83.38 1048 SER A N 1
ATOM 8443 C CA . SER A 1 1048 ? 2.318 -16.188 26.203 1 83.38 1048 SER A CA 1
ATOM 8444 C C . SER A 1 1048 ? 2.227 -16.734 24.781 1 83.38 1048 SER A C 1
ATOM 8446 O O . SER A 1 1048 ? 3.127 -17.453 24.328 1 83.38 1048 SER A O 1
ATOM 8448 N N . ILE A 1 1049 ? 1.101 -16.516 24.188 1 84.88 1049 ILE A N 1
ATOM 8449 C CA . ILE A 1 1049 ? 0.886 -17.031 22.844 1 84.88 1049 ILE A CA 1
ATOM 8450 C C . ILE A 1 1049 ? 1.113 -15.906 21.812 1 84.88 1049 ILE A C 1
ATOM 8452 O O . ILE A 1 1049 ? 0.517 -15.914 20.734 1 84.88 1049 ILE A O 1
ATOM 8456 N N . SER A 1 1050 ? 1.964 -15.023 22.094 1 82.75 1050 SER A N 1
ATOM 8457 C CA . SER A 1 1050 ? 2.271 -13.93 21.172 1 82.75 1050 SER A CA 1
ATOM 8458 C C . SER A 1 1050 ? 3.104 -14.422 19.984 1 82.75 1050 SER A C 1
ATOM 8460 O O . SER A 1 1050 ? 3.785 -15.445 20.094 1 82.75 1050 SER A O 1
ATOM 8462 N N . SER A 1 1051 ? 2.977 -13.742 18.859 1 84.19 1051 SER A N 1
ATOM 8463 C CA . SER A 1 1051 ? 3.713 -14.109 17.656 1 84.19 1051 SER A CA 1
ATOM 8464 C C . SER A 1 1051 ? 5.219 -14.047 17.891 1 84.19 1051 SER A C 1
ATOM 8466 O O . SER A 1 1051 ? 5.969 -14.875 17.359 1 84.19 1051 SER A O 1
ATOM 8468 N N . ARG A 1 1052 ? 5.672 -13.148 18.719 1 82.06 1052 ARG A N 1
ATOM 8469 C CA . ARG A 1 1052 ? 7.094 -13.031 19.031 1 82.06 1052 ARG A CA 1
ATOM 8470 C C . ARG A 1 1052 ? 7.594 -14.234 19.812 1 82.06 1052 ARG A C 1
ATOM 8472 O O . ARG A 1 1052 ? 8.672 -14.766 19.531 1 82.06 1052 ARG A O 1
ATOM 8479 N N . ASN A 1 1053 ? 6.832 -14.609 20.75 1 87.81 1053 ASN A N 1
ATOM 8480 C CA . ASN A 1 1053 ? 7.203 -15.773 21.531 1 87.81 1053 ASN A CA 1
ATOM 8481 C C . ASN A 1 1053 ? 7.246 -17.047 20.688 1 87.81 1053 ASN A C 1
ATOM 8483 O O . ASN A 1 1053 ? 8.117 -17.891 20.875 1 87.81 1053 ASN A O 1
ATOM 8487 N N . LYS A 1 1054 ? 6.316 -17.125 19.781 1 90.62 1054 LYS A N 1
ATOM 8488 C CA . LYS A 1 1054 ? 6.277 -18.281 18.875 1 90.62 1054 LYS A CA 1
ATOM 8489 C C . LYS A 1 1054 ? 7.496 -18.297 17.953 1 90.62 1054 LYS A C 1
ATOM 8491 O O . LYS A 1 1054 ? 8.055 -19.359 17.672 1 90.62 1054 LYS A O 1
ATOM 8496 N N . ASP A 1 1055 ? 7.867 -17.156 17.531 1 87.31 1055 ASP A N 1
ATOM 8497 C CA . ASP A 1 1055 ? 9.062 -17.062 16.703 1 87.31 1055 ASP A CA 1
ATOM 8498 C C . ASP A 1 1055 ? 10.312 -17.453 17.484 1 87.31 1055 ASP A C 1
ATOM 8500 O O . ASP A 1 1055 ? 11.195 -18.125 16.953 1 87.31 1055 ASP A O 1
ATOM 8504 N N . ASP A 1 1056 ? 10.406 -17.016 18.688 1 88.69 1056 ASP A N 1
ATOM 8505 C CA . ASP A 1 1056 ? 11.531 -17.391 19.547 1 88.69 1056 ASP A CA 1
ATOM 8506 C C . ASP A 1 1056 ? 11.594 -18.891 19.75 1 88.69 1056 ASP A C 1
ATOM 8508 O O . ASP A 1 1056 ? 12.672 -19.484 19.703 1 88.69 1056 ASP A O 1
ATOM 8512 N N . PHE A 1 1057 ? 10.492 -19.5 19.938 1 93.19 1057 PHE A N 1
ATOM 8513 C CA . PHE A 1 1057 ? 10.438 -20.953 20.109 1 93.19 1057 PHE A CA 1
ATOM 8514 C C . PHE A 1 1057 ? 10.875 -21.672 18.844 1 93.19 1057 PHE A C 1
ATOM 8516 O O . PHE A 1 1057 ? 11.586 -22.672 18.906 1 93.19 1057 PHE A O 1
ATOM 8523 N N . THR A 1 1058 ? 10.336 -21.219 17.719 1 92.06 1058 THR A N 1
ATOM 8524 C CA . THR A 1 1058 ? 10.703 -21.844 16.438 1 92.06 1058 THR A CA 1
ATOM 8525 C C . THR A 1 1058 ? 12.211 -21.75 16.203 1 92.06 1058 THR A C 1
ATOM 8527 O O . THR A 1 1058 ? 12.812 -22.688 15.68 1 92.06 1058 THR A O 1
ATOM 8530 N N . MET A 1 1059 ? 12.828 -20.719 16.688 1 90.06 1059 MET A N 1
ATOM 8531 C CA . MET A 1 1059 ? 14.281 -20.578 16.594 1 90.06 1059 MET A CA 1
ATOM 8532 C C . MET A 1 1059 ? 14.969 -21.594 17.5 1 90.06 1059 MET A C 1
ATOM 8534 O O . MET A 1 1059 ? 15.953 -22.219 17.109 1 90.06 1059 MET A O 1
ATOM 8538 N N . ASN A 1 1060 ? 14.477 -21.703 18.672 1 92.75 1060 ASN A N 1
ATOM 8539 C CA . ASN A 1 1060 ? 15.008 -22.719 19.578 1 92.75 1060 ASN A CA 1
ATOM 8540 C C . ASN A 1 1060 ? 14.875 -24.125 19 1 92.75 1060 ASN A C 1
ATOM 8542 O O . ASN A 1 1060 ? 15.766 -24.953 19.188 1 92.75 1060 ASN A O 1
ATOM 8546 N N . LEU A 1 1061 ? 13.758 -24.312 18.344 1 92.06 1061 LEU A N 1
ATOM 8547 C CA . LEU A 1 1061 ? 13.492 -25.625 17.766 1 92.06 1061 LEU A CA 1
ATOM 8548 C C . LEU A 1 1061 ? 14.508 -25.953 16.672 1 92.06 1061 LEU A C 1
ATOM 8550 O O . LEU A 1 1061 ? 14.992 -27.094 16.594 1 92.06 1061 LEU A O 1
ATOM 8554 N N . ASN A 1 1062 ? 14.812 -25.016 15.891 1 87.31 1062 ASN A N 1
ATOM 8555 C CA . ASN A 1 1062 ? 15.82 -25.219 14.852 1 87.31 1062 ASN A CA 1
ATOM 8556 C C . ASN A 1 1062 ? 17.188 -25.516 15.445 1 87.31 1062 ASN A C 1
ATOM 8558 O O . ASN A 1 1062 ? 17.891 -26.422 14.969 1 87.31 1062 ASN A O 1
ATOM 8562 N N . SER A 1 1063 ? 17.531 -24.766 16.5 1 88.25 1063 SER A N 1
ATOM 8563 C CA . SER A 1 1063 ? 18.781 -25.016 17.203 1 88.25 1063 SER A CA 1
ATOM 8564 C C . SER A 1 1063 ? 18.781 -26.391 17.875 1 88.25 1063 SER A C 1
ATOM 8566 O O . SER A 1 1063 ? 19.781 -27.094 17.844 1 88.25 1063 SER A O 1
ATOM 8568 N N . PHE A 1 1064 ? 17.688 -26.734 18.391 1 91.88 1064 PHE A N 1
ATOM 8569 C CA . PHE A 1 1064 ? 17.5 -28.016 19.062 1 91.88 1064 PHE A CA 1
ATOM 8570 C C . PHE A 1 1064 ? 17.688 -29.172 18.078 1 91.88 1064 PHE A C 1
ATOM 8572 O O . PHE A 1 1064 ? 18.375 -30.141 18.375 1 91.88 1064 PHE A O 1
ATOM 8579 N N . LYS A 1 1065 ? 17.062 -29.031 17 1 87.12 1065 LYS A N 1
ATOM 8580 C CA . LYS A 1 1065 ? 17.156 -30.047 15.961 1 87.12 1065 LYS A CA 1
ATOM 8581 C C . LYS A 1 1065 ? 18.609 -30.297 15.555 1 87.12 1065 LYS A C 1
ATOM 8583 O O . LYS A 1 1065 ? 19.047 -31.438 15.461 1 87.12 1065 LYS A O 1
ATOM 8588 N N . SER A 1 1066 ? 19.297 -29.234 15.406 1 82.5 1066 SER A N 1
ATOM 8589 C CA . SER A 1 1066 ? 20.703 -29.328 15.008 1 82.5 1066 SER A CA 1
ATOM 8590 C C . SER A 1 1066 ? 21.562 -29.891 16.125 1 82.5 1066 SER A C 1
ATOM 8592 O O . SER A 1 1066 ? 22.438 -30.719 15.883 1 82.5 1066 SER A O 1
ATOM 8594 N N . GLU A 1 1067 ? 21.266 -29.453 17.344 1 85.31 1067 GLU A N 1
ATOM 8595 C CA . GLU A 1 1067 ? 22.047 -29.906 18.5 1 85.31 1067 GLU A CA 1
ATOM 8596 C C . GLU A 1 1067 ? 21.812 -31.406 18.766 1 85.31 1067 GLU A C 1
ATOM 8598 O O . GLU A 1 1067 ? 22.766 -32.156 19 1 85.31 1067 GLU A O 1
ATOM 8603 N N . VAL A 1 1068 ? 20.688 -31.844 18.719 1 87.44 1068 VAL A N 1
ATOM 8604 C CA . VAL A 1 1068 ? 20.359 -33.25 18.984 1 87.44 1068 VAL A CA 1
ATOM 8605 C C . VAL A 1 1068 ? 20.938 -34.125 17.891 1 87.44 1068 VAL A C 1
ATOM 8607 O O . VAL A 1 1068 ? 21.438 -35.219 18.156 1 87.44 1068 VAL A O 1
ATOM 8610 N N . ALA A 1 1069 ? 20.812 -33.594 16.703 1 77.81 1069 ALA A N 1
ATOM 8611 C CA . ALA A 1 1069 ? 21.391 -34.344 15.594 1 77.81 1069 ALA A CA 1
ATOM 8612 C C . ALA A 1 1069 ? 22.891 -34.531 15.789 1 77.81 1069 ALA A C 1
ATOM 8614 O O . ALA A 1 1069 ? 23.438 -35.625 15.531 1 77.81 1069 ALA A O 1
ATOM 8615 N N . GLN A 1 1070 ? 23.5 -33.5 16.359 1 74.94 1070 GLN A N 1
ATOM 8616 C CA . GLN A 1 1070 ? 24.938 -33.562 16.609 1 74.94 1070 GLN A CA 1
ATOM 8617 C C . GLN A 1 1070 ? 25.266 -34.5 17.766 1 74.94 1070 GLN A C 1
ATOM 8619 O O . GLN A 1 1070 ? 26.219 -35.281 17.688 1 74.94 1070 GLN A O 1
ATOM 8624 N N . ILE A 1 1071 ? 24.531 -34.5 18.734 1 83.56 1071 ILE A N 1
ATOM 8625 C CA . ILE A 1 1071 ? 24.734 -35.344 19.891 1 83.56 1071 ILE A CA 1
ATOM 8626 C C . ILE A 1 1071 ? 24.531 -36.812 19.484 1 83.56 1071 ILE A C 1
ATOM 8628 O O . ILE A 1 1071 ? 25.312 -37.688 19.875 1 83.56 1071 ILE A O 1
ATOM 8632 N N . LEU A 1 1072 ? 23.5 -36.969 18.781 1 75.69 1072 LEU A N 1
ATOM 8633 C CA . LEU A 1 1072 ? 23.188 -38.344 18.375 1 75.69 1072 LEU A CA 1
ATOM 8634 C C . LEU A 1 1072 ? 24.234 -38.875 17.422 1 75.69 1072 LEU A C 1
ATOM 8636 O O . LEU A 1 1072 ? 24.469 -40.094 17.359 1 75.69 1072 LEU A O 1
ATOM 8640 N N . ARG A 1 1073 ? 25.172 -37.906 16.703 1 61.19 1073 ARG A N 1
ATOM 8641 C CA . ARG A 1 1073 ? 26.25 -38.312 15.805 1 61.19 1073 ARG A CA 1
ATOM 8642 C C . ARG A 1 1073 ? 27.562 -38.469 16.578 1 61.19 1073 ARG A C 1
ATOM 8644 O O . ARG A 1 1073 ? 28.531 -39 16.031 1 61.19 1073 ARG A O 1
ATOM 8651 N N . GLY A 1 1074 ? 27.641 -38.25 17.781 1 57.97 1074 GLY A N 1
ATOM 8652 C CA . GLY A 1 1074 ? 28.828 -38.406 18.594 1 57.97 1074 GLY A CA 1
ATOM 8653 C C . GLY A 1 1074 ? 29.797 -37.25 18.484 1 57.97 1074 GLY A C 1
ATOM 8654 O O . GLY A 1 1074 ? 30.984 -37.375 18.812 1 57.97 1074 GLY A O 1
ATOM 8655 N N . ILE A 1 1075 ? 29.672 -36.188 17.672 1 50.66 1075 ILE A N 1
ATOM 8656 C CA . ILE A 1 1075 ? 30.609 -35.094 17.469 1 50.66 1075 ILE A CA 1
ATOM 8657 C C . ILE A 1 1075 ? 30.719 -34.25 18.734 1 50.66 1075 ILE A C 1
ATOM 8659 O O . ILE A 1 1075 ? 29.703 -33.719 19.219 1 50.66 1075 ILE A O 1
ATOM 8663 N N . LYS A 1 1076 ? 31.797 -34.5 19.422 1 47.97 1076 LYS A N 1
ATOM 8664 C CA . LYS A 1 1076 ? 32.156 -33.781 20.625 1 47.97 1076 LYS A CA 1
ATOM 8665 C C . LYS A 1 1076 ? 32.219 -32.25 20.359 1 47.97 1076 LYS A C 1
ATOM 8667 O O . LYS A 1 1076 ? 32.844 -31.812 19.406 1 47.97 1076 LYS A O 1
ATOM 8672 N N . GLN A 1 1077 ? 31.328 -31.453 20.578 1 43.12 1077 GLN A N 1
ATOM 8673 C CA . GLN A 1 1077 ? 31.391 -30 20.547 1 43.12 1077 GLN A CA 1
ATOM 8674 C C . GLN A 1 1077 ? 32.625 -29.484 21.297 1 43.12 1077 GLN A C 1
ATOM 8676 O O . GLN A 1 1077 ? 32.812 -29.797 22.469 1 43.12 1077 GLN A O 1
ATOM 8681 N N . ASP A 1 1078 ? 33.844 -29.422 20.594 1 34.84 1078 ASP A N 1
ATOM 8682 C CA . ASP A 1 1078 ? 34.906 -28.672 21.234 1 34.84 1078 ASP A CA 1
ATOM 8683 C C . ASP A 1 1078 ? 34.375 -27.438 21.953 1 34.84 1078 ASP A C 1
ATOM 8685 O O . ASP A 1 1078 ? 33.5 -26.734 21.406 1 34.84 1078 ASP A O 1
ATOM 8689 N N . GLU A 1 1079 ? 34.562 -27.328 23.234 1 36.28 1079 GLU A N 1
ATOM 8690 C CA . GLU A 1 1079 ? 34.219 -26.344 24.266 1 36.28 1079 GLU A CA 1
ATOM 8691 C C . GLU A 1 1079 ? 34.5 -24.922 23.781 1 36.28 1079 GLU A C 1
ATOM 8693 O O . GLU A 1 1079 ? 34.094 -23.953 24.422 1 36.28 1079 GLU A O 1
ATOM 8698 N N . ASN A 1 1080 ? 35.594 -24.672 22.906 1 33.06 1080 ASN A N 1
ATOM 8699 C CA . ASN A 1 1080 ? 36.188 -23.344 22.969 1 33.06 1080 ASN A CA 1
ATOM 8700 C C . ASN A 1 1080 ? 35.312 -22.297 22.312 1 33.06 1080 ASN A C 1
ATOM 8702 O O . ASN A 1 1080 ? 35.75 -21.172 22.078 1 33.06 1080 ASN A O 1
ATOM 8706 N N . GLU A 1 1081 ? 34.594 -22.609 21.312 1 31.73 1081 GLU A N 1
ATOM 8707 C CA . GLU A 1 1081 ? 34.219 -21.344 20.703 1 31.73 1081 GLU A CA 1
ATOM 8708 C C . GLU A 1 1081 ? 33.375 -20.5 21.641 1 31.73 1081 GLU A C 1
ATOM 8710 O O . GLU A 1 1081 ? 32.312 -20.969 22.125 1 31.73 1081 GLU A O 1
ATOM 8715 N N . PRO A 1 1082 ? 34.031 -19.438 22.297 1 29.73 1082 PRO A N 1
ATOM 8716 C CA . PRO A 1 1082 ? 33.344 -18.469 23.188 1 29.73 1082 PRO A CA 1
ATOM 8717 C C . PRO A 1 1082 ? 32.031 -18 22.625 1 29.73 1082 PRO A C 1
ATOM 8719 O O . PRO A 1 1082 ? 31.906 -17.719 21.438 1 29.73 1082 PRO A O 1
ATOM 8722 N N . ASP A 1 1083 ? 30.938 -18.391 23.188 1 28.45 1083 ASP A N 1
ATOM 8723 C CA . ASP A 1 1083 ? 29.578 -17.906 23.031 1 28.45 1083 ASP A CA 1
ATOM 8724 C C . ASP A 1 1083 ? 29.547 -16.375 22.969 1 28.45 1083 ASP A C 1
ATOM 8726 O O . ASP A 1 1083 ? 30.094 -15.711 23.844 1 28.45 1083 ASP A O 1
ATOM 8730 N N . MET A 1 1084 ? 29.672 -15.781 21.766 1 26.38 1084 MET A N 1
ATOM 8731 C CA . MET A 1 1084 ? 29.266 -14.375 21.688 1 26.38 1084 MET A CA 1
ATOM 8732 C C . MET A 1 1084 ? 28.047 -14.109 22.562 1 26.38 1084 MET A C 1
ATOM 8734 O O . MET A 1 1084 ? 27.047 -14.812 22.484 1 26.38 1084 MET A O 1
ATOM 8738 N N . GLU A 1 1085 ? 28.25 -13.539 23.797 1 25.11 1085 GLU A N 1
ATOM 8739 C CA . GLU A 1 1085 ? 27.391 -13.047 24.859 1 25.11 1085 GLU A CA 1
ATOM 8740 C C . GLU A 1 1085 ? 26.188 -12.297 24.312 1 25.11 1085 GLU A C 1
ATOM 8742 O O . GLU A 1 1085 ? 26.297 -11.141 23.906 1 25.11 1085 GLU A O 1
ATOM 8747 N N . GLY A 1 1086 ? 25.484 -12.789 23.266 1 24.34 1086 GLY A N 1
ATOM 8748 C CA . GLY A 1 1086 ? 24.234 -12.062 23.094 1 24.34 1086 GLY A CA 1
ATOM 8749 C C . GLY A 1 1086 ? 23.469 -11.875 24.391 1 24.34 1086 GLY A C 1
ATOM 8750 O O . GLY A 1 1086 ? 23.391 -12.805 25.203 1 24.34 1086 GLY A O 1
ATOM 8751 N N . ASN A 1 1087 ? 23.594 -10.688 25.047 1 22.2 1087 ASN A N 1
ATOM 8752 C CA . ASN A 1 1087 ? 22.953 -10.18 26.25 1 22.2 1087 ASN A CA 1
ATOM 8753 C C . ASN A 1 1087 ? 21.469 -10.555 26.281 1 22.2 1087 ASN A C 1
ATOM 8755 O O . ASN A 1 1087 ? 20.625 -9.844 25.734 1 22.2 1087 ASN A O 1
ATOM 8759 N N . SER A 1 1088 ? 21.172 -11.836 26.016 1 22.28 1088 SER A N 1
ATOM 8760 C CA . SER A 1 1088 ? 19.766 -12.211 26.234 1 22.28 1088 SER A CA 1
ATOM 8761 C C . SER A 1 1088 ? 19.359 -12.016 27.688 1 22.28 1088 SER A C 1
ATOM 8763 O O . SER A 1 1088 ? 20 -12.531 28.594 1 22.28 1088 SER A O 1
ATOM 8765 N N . PHE A 1 1089 ? 18.891 -10.852 28.125 1 21.16 1089 PHE A N 1
ATOM 8766 C CA . PHE A 1 1089 ? 18.203 -10.625 29.391 1 21.16 1089 PHE A CA 1
ATOM 8767 C C . PHE A 1 1089 ? 17.141 -11.68 29.641 1 21.16 1089 PHE A C 1
ATOM 8769 O O . PHE A 1 1089 ? 16.125 -11.719 28.922 1 21.16 1089 PHE A O 1
ATOM 8776 N N . GLY A 1 1090 ? 17.469 -12.922 29.953 1 19.47 1090 GLY A N 1
ATOM 8777 C CA . GLY A 1 1090 ? 16.703 -14.109 30.281 1 19.47 1090 GLY A CA 1
ATOM 8778 C C . GLY A 1 1090 ? 15.852 -13.945 31.531 1 19.47 1090 GLY A C 1
ATOM 8779 O O . GLY A 1 1090 ? 16.375 -13.945 32.656 1 19.47 1090 GLY A O 1
ATOM 8780 N N . SER A 1 1091 ? 14.875 -13.023 31.672 1 19.25 1091 SER A N 1
ATOM 8781 C CA . SER A 1 1091 ? 14.086 -13.148 32.906 1 19.25 1091 SER A CA 1
ATOM 8782 C C . SER A 1 1091 ? 13.391 -14.5 32.969 1 19.25 1091 SER A C 1
ATOM 8784 O O . SER A 1 1091 ? 12.867 -14.992 31.969 1 19.25 1091 SER A O 1
ATOM 8786 N N . GLN A 1 1092 ? 13.766 -15.438 33.844 1 18.58 1092 GLN A N 1
ATOM 8787 C CA . GLN A 1 1092 ? 13.398 -16.781 34.281 1 18.58 1092 GLN A CA 1
ATOM 8788 C C . GLN A 1 1092 ? 11.969 -16.812 34.812 1 18.58 1092 GLN A C 1
ATOM 8790 O O . GLN A 1 1092 ? 11.75 -16.703 36.031 1 18.58 1092 GLN A O 1
ATOM 8795 N N . ASN A 1 1093 ? 10.945 -16.172 34.375 1 20.08 1093 ASN A N 1
ATOM 8796 C CA . ASN A 1 1093 ? 9.758 -16.438 35.188 1 20.08 1093 ASN A CA 1
ATOM 8797 C C . ASN A 1 1093 ? 9.312 -17.891 35.062 1 20.08 1093 ASN A C 1
ATOM 8799 O O . ASN A 1 1093 ? 9.094 -18.391 33.969 1 20.08 1093 ASN A O 1
ATOM 8803 N N . MET A 1 1094 ? 9.664 -18.766 36.031 1 18.64 1094 MET A N 1
ATOM 8804 C CA . MET A 1 1094 ? 9.32 -20.156 36.344 1 18.64 1094 MET A CA 1
ATOM 8805 C C . MET A 1 1094 ? 7.809 -20.344 36.375 1 18.64 1094 MET A C 1
ATOM 8807 O O . MET A 1 1094 ? 7.066 -19.438 36.75 1 18.64 1094 MET A O 1
ATOM 8811 N N . PHE A 1 1095 ? 7.293 -21.375 35.531 1 20.5 1095 PHE A N 1
ATOM 8812 C CA . PHE A 1 1095 ? 5.996 -22.047 35.5 1 20.5 1095 PHE A CA 1
ATOM 8813 C C . PHE A 1 1095 ? 5.629 -22.562 36.875 1 20.5 1095 PHE A C 1
ATOM 8815 O O . PHE A 1 1095 ? 6.258 -23.516 37.375 1 20.5 1095 PHE A O 1
ATOM 8822 N N . VAL A 1 1096 ? 5.309 -21.75 37.875 1 20.14 1096 VAL A N 1
ATOM 8823 C CA . VAL A 1 1096 ? 4.848 -22.266 39.156 1 20.14 1096 VAL A CA 1
ATOM 8824 C C . VAL A 1 1096 ? 3.682 -23.234 38.938 1 20.14 1096 VAL A C 1
ATOM 8826 O O . VAL A 1 1096 ? 2.717 -22.891 38.25 1 20.14 1096 VAL A O 1
ATOM 8829 N N . TYR A 1 1097 ? 3.906 -24.547 39.156 1 18.72 1097 TYR A N 1
ATOM 8830 C CA . TYR A 1 1097 ? 3.07 -25.734 39.281 1 18.72 1097 TYR A CA 1
ATOM 8831 C C . TYR A 1 1097 ? 2.037 -25.578 40.375 1 18.72 1097 TYR A C 1
ATOM 8833 O O . TYR A 1 1097 ? 2.375 -25.609 41.562 1 18.72 1097 TYR A O 1
ATOM 8841 N N . ASN A 1 1098 ? 1.207 -24.641 40.469 1 20.09 1098 ASN A N 1
ATOM 8842 C CA . ASN A 1 1098 ? 0.313 -24.812 41.594 1 20.09 1098 ASN A CA 1
ATOM 8843 C C . ASN A 1 1098 ? -0.479 -26.125 41.469 1 20.09 1098 ASN A C 1
ATOM 8845 O O . ASN A 1 1098 ? -1.164 -26.344 40.469 1 20.09 1098 ASN A O 1
ATOM 8849 N N . TYR A 1 1099 ? -0.057 -27.219 42.156 1 19.48 1099 TYR A N 1
ATOM 8850 C CA . TYR A 1 1099 ? -0.655 -28.484 42.562 1 19.48 1099 TYR A CA 1
ATOM 8851 C C . TYR A 1 1099 ? -2.031 -28.266 43.188 1 19.48 1099 TYR A C 1
ATOM 8853 O O . TYR A 1 1099 ? -2.994 -28.953 42.844 1 19.48 1099 TYR A O 1
ATOM 8861 N N . ALA A 1 1100 ? -2.234 -27.516 44.25 1 18.7 1100 ALA A N 1
ATOM 8862 C CA . ALA A 1 1100 ? -3.33 -27.688 45.188 1 18.7 1100 ALA A CA 1
ATOM 8863 C C . ALA A 1 1100 ? -4.645 -27.172 44.625 1 18.7 1100 ALA A C 1
ATOM 8865 O O . ALA A 1 1100 ? -4.688 -26.109 44 1 18.7 1100 ALA A O 1
ATOM 8866 N N . MET B 1 1 ? -29.656 75.812 8.047 1 49.78 1 MET B N 1
ATOM 8867 C CA . MET B 1 1 ? -28.734 76.312 9.086 1 49.78 1 MET B CA 1
ATOM 8868 C C . MET B 1 1 ? -29 75.562 10.406 1 49.78 1 MET B C 1
ATOM 8870 O O . MET B 1 1 ? -28.062 75.25 11.156 1 49.78 1 MET B O 1
ATOM 8874 N N . ALA B 1 2 ? -30.312 75.438 10.539 1 60.53 2 ALA B N 1
ATOM 8875 C CA . ALA B 1 2 ? -30.703 74.75 11.773 1 60.53 2 ALA B CA 1
ATOM 8876 C C . ALA B 1 2 ? -30.172 73.312 11.828 1 60.53 2 ALA B C 1
ATOM 8878 O O . ALA B 1 2 ? -29.797 72.875 12.898 1 60.53 2 ALA B O 1
ATOM 8879 N N . ASP B 1 3 ? -30 72.75 10.602 1 69.69 3 ASP B N 1
ATOM 8880 C CA . ASP B 1 3 ? -29.594 71.375 10.5 1 69.69 3 ASP B CA 1
ATOM 8881 C C . ASP B 1 3 ? -28.109 71.188 10.844 1 69.69 3 ASP B C 1
ATOM 8883 O O . ASP B 1 3 ? -27.719 70.188 11.477 1 69.69 3 ASP B O 1
ATOM 8887 N N . ILE B 1 4 ? -27.344 72.188 10.594 1 76.12 4 ILE B N 1
ATOM 8888 C CA . ILE B 1 4 ? -25.906 72.125 10.812 1 76.12 4 ILE B CA 1
ATOM 8889 C C . ILE B 1 4 ? -25.609 72.25 12.305 1 76.12 4 ILE B C 1
ATOM 8891 O O . ILE B 1 4 ? -24.672 71.625 12.82 1 76.12 4 ILE B O 1
ATOM 8895 N N . ASN B 1 5 ? -26.484 73.125 12.977 1 76.75 5 ASN B N 1
ATOM 8896 C CA . ASN B 1 5 ? -26.266 73.312 14.406 1 76.75 5 ASN B CA 1
ATOM 8897 C C . ASN B 1 5 ? -26.578 72 15.195 1 76.75 5 ASN B C 1
ATOM 8899 O O . ASN B 1 5 ? -25.859 71.688 16.141 1 76.75 5 ASN B O 1
ATOM 8903 N N . ILE B 1 6 ? -27.547 71.375 14.633 1 80.06 6 ILE B N 1
ATOM 8904 C CA . ILE B 1 6 ? -27.906 70.062 15.258 1 80.06 6 ILE B CA 1
ATOM 8905 C C . ILE B 1 6 ? -26.797 69.062 15.023 1 80.06 6 ILE B C 1
ATOM 8907 O O . ILE B 1 6 ? -26.422 68.312 15.938 1 80.06 6 ILE B O 1
ATOM 8911 N N . LEU B 1 7 ? -26.25 69.062 13.844 1 82.12 7 LEU B N 1
ATOM 8912 C CA . LEU B 1 7 ? -25.203 68.125 13.516 1 82.12 7 LEU B CA 1
ATOM 8913 C C . LEU B 1 7 ? -23.922 68.438 14.289 1 82.12 7 LEU B C 1
ATOM 8915 O O . LEU B 1 7 ? -23.25 67.5 14.773 1 82.12 7 LEU B O 1
ATOM 8919 N N . ASN B 1 8 ? -23.703 69.625 14.5 1 82.88 8 ASN B N 1
ATOM 8920 C CA . ASN B 1 8 ? -22.531 70.062 15.258 1 82.88 8 ASN B CA 1
ATOM 8921 C C . ASN B 1 8 ? -22.641 69.688 16.734 1 82.88 8 ASN B C 1
ATOM 8923 O O . ASN B 1 8 ? -21.656 69.25 17.344 1 82.88 8 ASN B O 1
ATOM 8927 N N . GLU B 1 9 ? -23.781 69.875 17.141 1 80.12 9 GLU B N 1
ATOM 8928 C CA . GLU B 1 9 ? -24 69.5 18.531 1 80.12 9 GLU B CA 1
ATOM 8929 C C . GLU B 1 9 ? -23.875 68 18.719 1 80.12 9 GLU B C 1
ATOM 8931 O O . GLU B 1 9 ? -23.297 67.5 19.703 1 80.12 9 GLU B O 1
ATOM 8936 N N . ILE B 1 10 ? -24.25 67.312 17.734 1 81.25 10 ILE B N 1
ATOM 8937 C CA . ILE B 1 10 ? -24.141 65.812 17.797 1 81.25 10 ILE B CA 1
ATOM 8938 C C . ILE B 1 10 ? -22.672 65.438 17.719 1 81.25 10 ILE B C 1
ATOM 8940 O O . ILE B 1 10 ? -22.234 64.562 18.438 1 81.25 10 ILE B O 1
ATOM 8944 N N . CYS B 1 11 ? -21.859 66.062 16.891 1 81.81 11 CYS B N 1
ATOM 8945 C CA . CYS B 1 11 ? -20.422 65.812 16.766 1 81.81 11 CYS B CA 1
ATOM 8946 C C . CYS B 1 11 ? -19.688 66.062 18.062 1 81.81 11 CYS B C 1
ATOM 8948 O O . CYS B 1 11 ? -18.844 65.25 18.484 1 81.81 11 CYS B O 1
ATOM 8950 N N . ARG B 1 12 ? -20.094 67.062 18.719 1 80.44 12 ARG B N 1
ATOM 8951 C CA . ARG B 1 12 ? -19.469 67.438 20 1 80.44 12 ARG B CA 1
ATOM 8952 C C . ARG B 1 12 ? -19.797 66.438 21.078 1 80.44 12 ARG B C 1
ATOM 8954 O O . ARG B 1 12 ? -18.922 66.062 21.844 1 80.44 12 ARG B O 1
ATOM 8961 N N . GLN B 1 13 ? -21 66 21.031 1 80.5 13 GLN B N 1
ATOM 8962 C CA . GLN B 1 13 ? -21.438 65.062 22.031 1 80.5 13 GLN B CA 1
ATOM 8963 C C . GLN B 1 13 ? -20.781 63.688 21.828 1 80.5 13 GLN B C 1
ATOM 8965 O O . GLN B 1 13 ? -20.516 62.969 22.781 1 80.5 13 GLN B O 1
ATOM 8970 N N . LEU B 1 14 ? -20.438 63.312 20.672 1 79.44 14 LEU B N 1
ATOM 8971 C CA . LEU B 1 14 ? -19.828 62.031 20.344 1 79.44 14 LEU B CA 1
ATOM 8972 C C . LEU B 1 14 ? -18.422 61.938 20.938 1 79.44 14 LEU B C 1
ATOM 8974 O O . LEU B 1 14 ? -18.016 60.875 21.422 1 79.44 14 LEU B O 1
ATOM 8978 N N . PHE B 1 15 ? -17.641 63.094 21.031 1 75.25 15 PHE B N 1
ATOM 8979 C CA . PHE B 1 15 ? -16.234 63 21.406 1 75.25 15 PHE B CA 1
ATOM 8980 C C . PHE B 1 15 ? -16.016 63.562 22.797 1 75.25 15 PHE B C 1
ATOM 8982 O O . PHE B 1 15 ? -15.07 63.156 23.5 1 75.25 15 PHE B O 1
ATOM 8989 N N . GLU B 1 16 ? -16.938 64.5 23.328 1 74.31 16 GLU B N 1
ATOM 8990 C CA . GLU B 1 16 ? -16.703 65.125 24.625 1 74.31 16 GLU B CA 1
ATOM 8991 C C . GLU B 1 16 ? -17.656 64.625 25.688 1 74.31 16 GLU B C 1
ATOM 8993 O O . GLU B 1 16 ? -17.391 64.75 26.891 1 74.31 16 GLU B O 1
ATOM 8998 N N . ALA B 1 17 ? -18.75 64 25.234 1 72.31 17 ALA B N 1
ATOM 8999 C CA . ALA B 1 17 ? -19.75 63.625 26.219 1 72.31 17 ALA B CA 1
ATOM 9000 C C . ALA B 1 17 ? -19.203 62.531 27.141 1 72.31 17 ALA B C 1
ATOM 9002 O O . ALA B 1 17 ? -18.641 61.531 26.672 1 72.31 17 ALA B O 1
ATOM 9003 N N . THR B 1 18 ? -19.078 62.781 28.328 1 71.75 18 THR B N 1
ATOM 9004 C CA . THR B 1 18 ? -18.625 61.844 29.359 1 71.75 18 THR B CA 1
ATOM 9005 C C . THR B 1 18 ? -19.75 60.875 29.75 1 71.75 18 THR B C 1
ATOM 9007 O O . THR B 1 18 ? -19.484 59.781 30.25 1 71.75 18 THR B O 1
ATOM 9010 N N . ASP B 1 19 ? -21.062 61.281 29.516 1 74.25 19 ASP B N 1
ATOM 9011 C CA . ASP B 1 19 ? -22.219 60.469 29.828 1 74.25 19 ASP B CA 1
ATOM 9012 C C . ASP B 1 19 ? -22.469 59.438 28.719 1 74.25 19 ASP B C 1
ATOM 9014 O O . ASP B 1 19 ? -22.641 59.781 27.562 1 74.25 19 ASP B O 1
ATOM 9018 N N . PRO B 1 20 ? -22.328 58.219 29 1 75.5 20 PRO B N 1
ATOM 9019 C CA . PRO B 1 20 ? -22.453 57.156 28 1 75.5 20 PRO B CA 1
ATOM 9020 C C . PRO B 1 20 ? -23.812 57.156 27.312 1 75.5 20 PRO B C 1
ATOM 9022 O O . PRO B 1 20 ? -23.922 56.75 26.156 1 75.5 20 PRO B O 1
ATOM 9025 N N . THR B 1 21 ? -24.891 57.562 28.016 1 75.56 21 THR B N 1
ATOM 9026 C CA . THR B 1 21 ? -26.203 57.594 27.391 1 75.56 21 THR B CA 1
ATOM 9027 C C . THR B 1 21 ? -26.266 58.625 26.281 1 75.56 21 THR B C 1
ATOM 9029 O O . THR B 1 21 ? -26.844 58.375 25.219 1 75.56 21 THR B O 1
ATOM 9032 N N . ILE B 1 22 ? -25.625 59.719 26.469 1 75.12 22 ILE B N 1
ATOM 9033 C CA . ILE B 1 22 ? -25.578 60.781 25.469 1 75.12 22 ILE B CA 1
ATOM 9034 C C . ILE B 1 22 ? -24.703 60.344 24.297 1 75.12 22 ILE B C 1
ATOM 9036 O O . ILE B 1 22 ? -25.047 60.594 23.141 1 75.12 22 ILE B O 1
ATOM 9040 N N . ARG B 1 23 ? -23.703 59.688 24.625 1 76.62 23 ARG B N 1
ATOM 9041 C CA . ARG B 1 23 ? -22.812 59.188 23.578 1 76.62 23 ARG B CA 1
ATOM 9042 C C . ARG B 1 23 ? -23.516 58.125 22.719 1 76.62 23 ARG B C 1
ATOM 9044 O O . ARG B 1 23 ? -23.344 58.125 21.484 1 76.62 23 ARG B O 1
ATOM 9051 N N . ARG B 1 24 ? -24.297 57.375 23.359 1 78.94 24 ARG B N 1
ATOM 9052 C CA . ARG B 1 24 ? -25.031 56.375 22.625 1 78.94 24 ARG B CA 1
ATOM 9053 C C . ARG B 1 24 ? -26.062 57 21.703 1 78.94 24 ARG B C 1
ATOM 9055 O O . ARG B 1 24 ? -26.25 56.531 20.562 1 78.94 24 ARG B O 1
ATOM 9062 N N . ARG B 1 25 ? -26.719 57.969 22.203 1 77 25 ARG B N 1
ATOM 9063 C CA . ARG B 1 25 ? -27.703 58.688 21.375 1 77 25 ARG B CA 1
ATOM 9064 C C . ARG B 1 25 ? -27.047 59.375 20.188 1 77 25 ARG B C 1
ATOM 9066 O O . ARG B 1 25 ? -27.578 59.375 19.078 1 77 25 ARG B O 1
ATOM 9073 N N . ALA B 1 26 ? -25.875 59.844 20.422 1 79.5 26 ALA B N 1
ATOM 9074 C CA . ALA B 1 26 ? -25.125 60.469 19.328 1 79.5 26 ALA B CA 1
ATOM 9075 C C . ALA B 1 26 ? -24.672 59.406 18.312 1 79.5 26 ALA B C 1
ATOM 9077 O O . ALA B 1 26 ? -24.734 59.656 17.109 1 79.5 26 ALA B O 1
ATOM 9078 N N . GLU B 1 27 ? -24.266 58.312 18.781 1 78.5 27 GLU B N 1
ATOM 9079 C CA . GLU B 1 27 ? -23.828 57.219 17.906 1 78.5 27 GLU B CA 1
ATOM 9080 C C . GLU B 1 27 ? -25 56.688 17.078 1 78.5 27 GLU B C 1
ATOM 9082 O O . GLU B 1 27 ? -24.828 56.375 15.891 1 78.5 27 GLU B O 1
ATOM 9087 N N . GLU B 1 28 ? -26.094 56.625 17.703 1 79.81 28 GLU B N 1
ATOM 9088 C CA . GLU B 1 28 ? -27.281 56.188 16.969 1 79.81 28 GLU B CA 1
ATOM 9089 C C . GLU B 1 28 ? -27.672 57.219 15.906 1 79.81 28 GLU B C 1
ATOM 9091 O O . GLU B 1 28 ? -28.078 56.844 14.797 1 79.81 28 GLU B O 1
ATOM 9096 N N . ALA B 1 29 ? -27.578 58.438 16.266 1 78.5 29 ALA B N 1
ATOM 9097 C CA . ALA B 1 29 ? -27.875 59.5 15.297 1 78.5 29 ALA B CA 1
ATOM 9098 C C . ALA B 1 29 ? -26.922 59.438 14.102 1 78.5 29 ALA B C 1
ATOM 9100 O O . ALA B 1 29 ? -27.344 59.625 12.961 1 78.5 29 ALA B O 1
ATOM 9101 N N . PHE B 1 30 ? -25.734 59.031 14.383 1 77.69 30 PHE B N 1
ATOM 9102 C CA . PHE B 1 30 ? -24.734 58.906 13.328 1 77.69 30 PHE B CA 1
ATOM 9103 C C . PHE B 1 30 ? -25.047 57.688 12.445 1 77.69 30 PHE B C 1
ATOM 9105 O O . PHE B 1 30 ? -24.875 57.75 11.227 1 77.69 30 PHE B O 1
ATOM 9112 N N . ASN B 1 31 ? -25.5 56.719 12.977 1 78.88 31 ASN B N 1
ATOM 9113 C CA . ASN B 1 31 ? -25.875 55.531 12.203 1 78.88 31 ASN B CA 1
ATOM 9114 C C . ASN B 1 31 ? -27.062 55.812 11.289 1 78.88 31 ASN B C 1
ATOM 9116 O O . ASN B 1 31 ? -27.109 55.312 10.164 1 78.88 31 ASN B O 1
ATOM 9120 N N . GLU B 1 32 ? -27.891 56.594 11.828 1 77.44 32 GLU B N 1
ATOM 9121 C CA . GLU B 1 32 ? -29.031 57 11.016 1 77.44 32 GLU B CA 1
ATOM 9122 C C . GLU B 1 32 ? -28.594 57.875 9.844 1 77.44 32 GLU B C 1
ATOM 9124 O O . GLU B 1 32 ? -29.156 57.812 8.75 1 77.44 32 GLU B O 1
ATOM 9129 N N . LEU B 1 33 ? -27.594 58.656 10.062 1 79.12 33 LEU B N 1
ATOM 9130 C CA . LEU B 1 33 ? -27.062 59.5 9.008 1 79.12 33 LEU B CA 1
ATOM 9131 C C . LEU B 1 33 ? -26.406 58.656 7.914 1 79.12 33 LEU B C 1
ATOM 9133 O O . LEU B 1 33 ? -26.531 59 6.73 1 79.12 33 LEU B O 1
ATOM 9137 N N . ILE B 1 34 ? -25.703 57.625 8.273 1 78.06 34 ILE B N 1
ATOM 9138 C CA . ILE B 1 34 ? -25.016 56.75 7.336 1 78.06 34 ILE B CA 1
ATOM 9139 C C . ILE B 1 34 ? -26.047 56.094 6.395 1 78.06 34 ILE B C 1
ATOM 9141 O O . ILE B 1 34 ? -25.781 55.938 5.203 1 78.06 34 ILE B O 1
ATOM 9145 N N . GLU B 1 35 ? -27.219 55.906 6.891 1 76 35 GLU B N 1
ATOM 9146 C CA . GLU B 1 35 ? -28.234 55.219 6.105 1 76 35 GLU B CA 1
ATOM 9147 C C . GLU B 1 35 ? -29.078 56.219 5.316 1 76 35 GLU B C 1
ATOM 9149 O O . GLU B 1 35 ? -29.828 55.812 4.406 1 76 35 GLU B O 1
ATOM 9154 N N . SER B 1 36 ? -28.938 57.469 5.492 1 76.44 36 SER B N 1
ATOM 9155 C CA . SER B 1 36 ? -29.734 58.5 4.844 1 76.44 36 SER B CA 1
ATOM 9156 C C . SER B 1 36 ? -29.234 58.781 3.428 1 76.44 36 SER B C 1
ATOM 9158 O O . SER B 1 36 ? -28.031 58.719 3.166 1 76.44 36 SER B O 1
ATOM 9160 N N . PRO B 1 37 ? -30.078 58.969 2.453 1 76.25 37 PRO B N 1
ATOM 9161 C CA . PRO B 1 37 ? -29.672 59.25 1.078 1 76.25 37 PRO B CA 1
ATOM 9162 C C . PRO B 1 37 ? -28.984 60.625 0.954 1 76.25 37 PRO B C 1
ATOM 9164 O O . PRO B 1 37 ? -28.219 60.844 0.007 1 76.25 37 PRO B O 1
ATOM 9167 N N . ASP B 1 38 ? -29.234 61.562 1.849 1 79.06 38 ASP B N 1
ATOM 9168 C CA . ASP B 1 38 ? -28.625 62.875 1.809 1 79.06 38 ASP B CA 1
ATOM 9169 C C . ASP B 1 38 ? -27.328 62.906 2.635 1 79.06 38 ASP B C 1
ATOM 9171 O O . ASP B 1 38 ? -26.922 63.969 3.115 1 79.06 38 ASP B O 1
ATOM 9175 N N . CYS B 1 39 ? -26.75 61.875 2.744 1 82.62 39 CYS B N 1
ATOM 9176 C CA . CYS B 1 39 ? -25.594 61.75 3.611 1 82.62 39 CYS B CA 1
ATOM 9177 C C . CYS B 1 39 ? -24.406 62.562 3.061 1 82.62 39 CYS B C 1
ATOM 9179 O O . CYS B 1 39 ? -23.75 63.281 3.803 1 82.62 39 CYS B O 1
ATOM 9181 N N . LEU B 1 40 ? -24.219 62.531 1.856 1 86.5 40 LEU B N 1
ATOM 9182 C CA . LEU B 1 40 ? -23.078 63.219 1.246 1 86.5 40 LEU B CA 1
ATOM 9183 C C . LEU B 1 40 ? -23.219 64.75 1.41 1 86.5 40 LEU B C 1
ATOM 9185 O O . LEU B 1 40 ? -22.234 65.438 1.747 1 86.5 40 LEU B O 1
ATOM 9189 N N . GLU B 1 41 ? -24.391 65.25 1.235 1 84.62 41 GLU B N 1
ATOM 9190 C CA . GLU B 1 41 ? -24.609 66.688 1.329 1 84.62 41 GLU B CA 1
ATOM 9191 C C . GLU B 1 41 ? -24.438 67.188 2.76 1 84.62 41 GLU B C 1
ATOM 9193 O O . GLU B 1 41 ? -23.859 68.25 2.986 1 84.62 41 GLU B O 1
ATOM 9198 N N . LYS B 1 42 ? -24.875 66.375 3.619 1 84.06 42 LYS B N 1
ATOM 9199 C CA . LYS B 1 42 ? -24.75 66.75 5.023 1 84.06 42 LYS B CA 1
ATOM 9200 C C . LYS B 1 42 ? -23.297 66.75 5.477 1 84.06 42 LYS B C 1
ATOM 9202 O O . LYS B 1 42 ? -22.844 67.562 6.258 1 84.06 42 LYS B O 1
ATOM 9207 N N . CYS B 1 43 ? -22.609 65.75 4.938 1 87.56 43 CYS B N 1
ATOM 9208 C CA . CYS B 1 43 ? -21.188 65.688 5.289 1 87.56 43 CYS B CA 1
ATOM 9209 C C . CYS B 1 43 ? -20.406 66.812 4.691 1 87.56 43 CYS B C 1
ATOM 9211 O O . CYS B 1 43 ? -19.5 67.375 5.336 1 87.56 43 CYS B O 1
ATOM 9213 N N . LEU B 1 44 ? -20.734 67.312 3.52 1 87.69 44 LEU B N 1
ATOM 9214 C CA . LEU B 1 44 ? -20.062 68.438 2.898 1 87.69 44 LEU B CA 1
ATOM 9215 C C . LEU B 1 44 ? -20.359 69.688 3.67 1 87.69 44 LEU B C 1
ATOM 9217 O O . LEU B 1 44 ? -19.469 70.562 3.812 1 87.69 44 LEU B O 1
ATOM 9221 N N . LEU B 1 45 ? -21.547 69.688 4.215 1 84.5 45 LEU B N 1
ATOM 9222 C CA . LEU B 1 45 ? -21.906 70.875 5.035 1 84.5 45 LEU B CA 1
ATOM 9223 C C . LEU B 1 45 ? -21.109 70.875 6.332 1 84.5 45 LEU B C 1
ATOM 9225 O O . LEU B 1 45 ? -20.719 71.938 6.797 1 84.5 45 LEU B O 1
ATOM 9229 N N . LEU B 1 46 ? -20.875 69.688 6.781 1 86.75 46 LEU B N 1
ATOM 9230 C CA . LEU B 1 46 ? -20.078 69.625 8.008 1 86.75 46 LEU B CA 1
ATOM 9231 C C . LEU B 1 46 ? -18.641 70.062 7.77 1 86.75 46 LEU B C 1
ATOM 9233 O O . LEU B 1 46 ? -18.031 70.688 8.641 1 86.75 46 LEU B O 1
ATOM 9237 N N . PHE B 1 47 ? -18.109 69.875 6.602 1 86.69 47 PHE B N 1
ATOM 9238 C CA . PHE B 1 47 ? -16.75 70.312 6.254 1 86.69 47 PHE B CA 1
ATOM 9239 C C . PHE B 1 47 ? -16.688 71.812 6.121 1 86.69 47 PHE B C 1
ATOM 9241 O O . PHE B 1 47 ? -15.75 72.438 6.621 1 86.69 47 PHE B O 1
ATOM 9248 N N . GLU B 1 48 ? -17.656 72.375 5.59 1 83.31 48 GLU B N 1
ATOM 9249 C CA . GLU B 1 48 ? -17.625 73.812 5.25 1 83.31 48 GLU B CA 1
ATOM 9250 C C . GLU B 1 48 ? -17.969 74.688 6.461 1 83.31 48 GLU B C 1
ATOM 9252 O O . GLU B 1 48 ? -17.297 75.688 6.73 1 83.31 48 GLU B O 1
ATOM 9257 N N . GLN B 1 49 ? -19.016 74.25 7.195 1 81.06 49 GLN B N 1
ATOM 9258 C CA . GLN B 1 49 ? -19.516 75.125 8.234 1 81.06 49 GLN B CA 1
ATOM 9259 C C . GLN B 1 49 ? -19.438 74.438 9.609 1 81.06 49 GLN B C 1
ATOM 9261 O O . GLN B 1 49 ? -19.984 75 10.586 1 81.06 49 GLN B O 1
ATOM 9266 N N . GLY B 1 50 ? -18.797 73.375 9.617 1 80.25 50 GLY B N 1
ATOM 9267 C CA . GLY B 1 50 ? -18.766 72.688 10.883 1 80.25 50 GLY B CA 1
ATOM 9268 C C . GLY B 1 50 ? -17.781 73.25 11.875 1 80.25 50 GLY B C 1
ATOM 9269 O O . GLY B 1 50 ? -16.859 74 11.492 1 80.25 50 GLY B O 1
ATOM 9270 N N . ILE B 1 51 ? -18.047 73 13.125 1 79.75 51 ILE B N 1
ATOM 9271 C CA . ILE B 1 51 ? -17.172 73.5 14.18 1 79.75 51 ILE B CA 1
ATOM 9272 C C . ILE B 1 51 ? -15.953 72.625 14.305 1 79.75 51 ILE B C 1
ATOM 9274 O O . ILE B 1 51 ? -16.094 71.375 14.492 1 79.75 51 ILE B O 1
ATOM 9278 N N . ILE B 1 52 ? -14.727 73.125 14.188 1 77.25 52 ILE B N 1
ATOM 9279 C CA . ILE B 1 52 ? -13.445 72.438 14.32 1 77.25 52 ILE B CA 1
ATOM 9280 C C . ILE B 1 52 ? -13.125 72.25 15.805 1 77.25 52 ILE B C 1
ATOM 9282 O O . ILE B 1 52 ? -13.422 73.125 16.625 1 77.25 52 ILE B O 1
ATOM 9286 N N . PRO B 1 53 ? -12.875 71 16.141 1 78.75 53 PRO B N 1
ATOM 9287 C CA . PRO B 1 53 ? -12.219 69.938 15.352 1 78.75 53 PRO B CA 1
ATOM 9288 C C . PRO B 1 53 ? -13.102 68.688 15.125 1 78.75 53 PRO B C 1
ATOM 9290 O O . PRO B 1 53 ? -12.75 67.812 14.344 1 78.75 53 PRO B O 1
ATOM 9293 N N . TYR B 1 54 ? -14.148 68.688 15.625 1 80.94 54 TYR B N 1
ATOM 9294 C CA . TYR B 1 54 ? -14.875 67.438 15.688 1 80.94 54 TYR B CA 1
ATOM 9295 C C . TYR B 1 54 ? -15.711 67.188 14.438 1 80.94 54 TYR B C 1
ATOM 9297 O O . TYR B 1 54 ? -15.938 66.062 14.016 1 80.94 54 TYR B O 1
ATOM 9305 N N . SER B 1 55 ? -16.156 68.312 13.828 1 84.31 55 SER B N 1
ATOM 9306 C CA . SER B 1 55 ? -17.062 68.125 12.68 1 84.31 55 SER B CA 1
ATOM 9307 C C . SER B 1 55 ? -16.359 67.5 11.5 1 84.31 55 SER B C 1
ATOM 9309 O O . SER B 1 55 ? -16.891 66.562 10.914 1 84.31 55 SER B O 1
ATOM 9311 N N . PRO B 1 56 ? -15.117 67.875 11.227 1 85.06 56 PRO B N 1
ATOM 9312 C CA . PRO B 1 56 ? -14.469 67.25 10.102 1 85.06 56 PRO B CA 1
ATOM 9313 C C . PRO B 1 56 ? -14.164 65.75 10.391 1 85.06 56 PRO B C 1
ATOM 9315 O O . PRO B 1 56 ? -14.273 64.938 9.5 1 85.06 56 PRO B O 1
ATOM 9318 N N . MET B 1 57 ? -13.844 65.375 11.492 1 85.5 57 MET B N 1
ATOM 9319 C CA . MET B 1 57 ? -13.539 64 11.867 1 85.5 57 MET B CA 1
ATOM 9320 C C . MET B 1 57 ? -14.781 63.156 11.758 1 85.5 57 MET B C 1
ATOM 9322 O O . MET B 1 57 ? -14.711 62.031 11.242 1 85.5 57 MET B O 1
ATOM 9326 N N . THR B 1 58 ? -15.828 63.719 12.219 1 85.25 58 THR B N 1
ATOM 9327 C CA . THR B 1 58 ? -17.078 62.969 12.141 1 85.25 58 THR B CA 1
ATOM 9328 C C . THR B 1 58 ? -17.516 62.781 10.695 1 85.25 58 THR B C 1
ATOM 9330 O O . THR B 1 58 ? -17.969 61.688 10.305 1 85.25 58 THR B O 1
ATOM 9333 N N . ALA B 1 59 ? -17.438 63.812 9.953 1 86.25 59 ALA B N 1
ATOM 9334 C CA . ALA B 1 59 ? -17.781 63.719 8.539 1 86.25 59 ALA B CA 1
ATOM 9335 C C . ALA B 1 59 ? -16.953 62.625 7.848 1 86.25 59 ALA B C 1
ATOM 9337 O O . ALA B 1 59 ? -17.469 61.875 7.043 1 86.25 59 ALA B O 1
ATOM 9338 N N . CYS B 1 60 ? -15.656 62.531 8.156 1 87.81 60 CYS B N 1
ATOM 9339 C CA . CYS B 1 60 ? -14.766 61.562 7.559 1 87.81 60 CYS B CA 1
ATOM 9340 C C . CYS B 1 60 ? -15.148 60.156 7.98 1 87.81 60 CYS B C 1
ATOM 9342 O O . CYS B 1 60 ? -15.195 59.219 7.152 1 87.81 60 CYS B O 1
ATOM 9344 N N . ASN B 1 61 ? -15.43 59.906 9.188 1 85.62 61 ASN B N 1
ATOM 9345 C CA . ASN B 1 61 ? -15.789 58.594 9.688 1 85.62 61 ASN B CA 1
ATOM 9346 C C . ASN B 1 61 ? -17.078 58.062 9.055 1 85.62 61 ASN B C 1
ATOM 9348 O O . ASN B 1 61 ? -17.188 56.906 8.727 1 85.62 61 ASN B O 1
ATOM 9352 N N . VAL B 1 62 ? -17.984 59 8.883 1 83.44 62 VAL B N 1
ATOM 9353 C CA . VAL B 1 62 ? -19.266 58.625 8.258 1 83.44 62 VAL B CA 1
ATOM 9354 C C . VAL B 1 62 ? -19.031 58.281 6.789 1 83.44 62 VAL B C 1
ATOM 9356 O O . VAL B 1 62 ? -19.531 57.281 6.305 1 83.44 62 VAL B O 1
ATOM 9359 N N . LEU B 1 63 ? -18.266 59.062 6.176 1 86.44 63 LEU B N 1
ATOM 9360 C CA . LEU B 1 63 ? -18.016 58.844 4.758 1 86.44 63 LEU B CA 1
ATOM 9361 C C . LEU B 1 63 ? -17.203 57.594 4.535 1 86.44 63 LEU B C 1
ATOM 9363 O O . LEU B 1 63 ? -17.359 56.906 3.52 1 86.44 63 LEU B O 1
ATOM 9367 N N . LEU B 1 64 ? -16.25 57.25 5.414 1 86.88 64 LEU B N 1
ATOM 9368 C CA . LEU B 1 64 ? -15.469 56 5.309 1 86.88 64 LEU B CA 1
ATOM 9369 C C . LEU B 1 64 ? -16.375 54.781 5.34 1 86.88 64 LEU B C 1
ATOM 9371 O O . LEU B 1 64 ? -16.172 53.844 4.59 1 86.88 64 LEU B O 1
ATOM 9375 N N . LYS B 1 65 ? -17.375 54.875 6.121 1 81.69 65 LYS B N 1
ATOM 9376 C CA . LYS B 1 65 ? -18.312 53.781 6.215 1 81.69 65 LYS B CA 1
ATOM 9377 C C . LYS B 1 65 ? -19.203 53.688 4.977 1 81.69 65 LYS B C 1
ATOM 9379 O O . LYS B 1 65 ? -19.516 52.625 4.492 1 81.69 65 LYS B O 1
ATOM 9384 N N . VAL B 1 66 ? -19.562 54.844 4.465 1 80.94 66 VAL B N 1
ATOM 9385 C CA . VAL B 1 66 ? -20.438 54.906 3.301 1 80.94 66 VAL B CA 1
ATOM 9386 C C . VAL B 1 66 ? -19.703 54.406 2.062 1 80.94 66 VAL B C 1
ATOM 9388 O O . VAL B 1 66 ? -20.25 53.688 1.247 1 80.94 66 VAL B O 1
ATOM 9391 N N . VAL B 1 67 ? -18.453 54.719 1.956 1 80.25 67 VAL B N 1
ATOM 9392 C CA . VAL B 1 67 ? -17.672 54.375 0.773 1 80.25 67 VAL B CA 1
ATOM 9393 C C . VAL B 1 67 ? -17.344 52.875 0.797 1 80.25 67 VAL B C 1
ATOM 9395 O O . VAL B 1 67 ? -17.25 52.25 -0.255 1 80.25 67 VAL B O 1
ATOM 9398 N N . SER B 1 68 ? -17.156 52.312 1.945 1 73.25 68 SER B N 1
ATOM 9399 C CA . SER B 1 68 ? -16.781 50.906 2.08 1 73.25 68 SER B CA 1
ATOM 9400 C C . SER B 1 68 ? -17.984 50 1.862 1 73.25 68 SER B C 1
ATOM 9402 O O . SER B 1 68 ? -17.828 48.781 1.761 1 73.25 68 SER B O 1
ATOM 9404 N N . ARG B 1 69 ? -19.172 50.562 1.722 1 67.19 69 ARG B N 1
ATOM 9405 C CA . ARG B 1 69 ? -20.391 49.812 1.466 1 67.19 69 ARG B CA 1
ATOM 9406 C C . ARG B 1 69 ? -20.562 49.531 -0.024 1 67.19 69 ARG B C 1
ATOM 9408 O O . ARG B 1 69 ? -20.016 50.25 -0.861 1 67.19 69 ARG B O 1
ATOM 9415 N N . LYS B 1 70 ? -21.25 48.344 -0.395 1 56.12 70 LYS B N 1
ATOM 9416 C CA . LYS B 1 70 ? -21.453 47.875 -1.761 1 56.12 70 LYS B CA 1
ATOM 9417 C C . LYS B 1 70 ? -22.281 48.906 -2.568 1 56.12 70 LYS B C 1
ATOM 9419 O O . LYS B 1 70 ? -21.984 49.125 -3.742 1 56.12 70 LYS B O 1
ATOM 9424 N N . VAL B 1 71 ? -23.438 49.344 -2.08 1 56.97 71 VAL B N 1
ATOM 9425 C CA . VAL B 1 71 ? -24.359 50.219 -2.779 1 56.97 71 VAL B CA 1
ATOM 9426 C C . VAL B 1 71 ? -24.109 51.656 -2.359 1 56.97 71 VAL B C 1
ATOM 9428 O O . VAL B 1 71 ? -24.578 52.094 -1.306 1 56.97 71 VAL B O 1
ATOM 9431 N N . GLY B 1 72 ? -22.922 52.25 -2.568 1 60.28 72 GLY B N 1
ATOM 9432 C CA . GLY B 1 72 ? -22.656 53.531 -1.983 1 60.28 72 GLY B CA 1
ATOM 9433 C C . GLY B 1 72 ? -22.688 54.656 -2.996 1 60.28 72 GLY B C 1
ATOM 9434 O O . GLY B 1 72 ? -23.656 54.812 -3.75 1 60.28 72 GLY B O 1
ATOM 9435 N N . LEU B 1 73 ? -21.656 55.531 -3.209 1 74.31 73 LEU B N 1
ATOM 9436 C CA . LEU B 1 73 ? -21.516 56.781 -3.977 1 74.31 73 LEU B CA 1
ATOM 9437 C C . LEU B 1 73 ? -21.234 56.469 -5.445 1 74.31 73 LEU B C 1
ATOM 9439 O O . LEU B 1 73 ? -20.562 55.469 -5.762 1 74.31 73 LEU B O 1
ATOM 9443 N N . SER B 1 74 ? -21.922 57.219 -6.336 1 76.12 74 SER B N 1
ATOM 9444 C CA . SER B 1 74 ? -21.656 57.094 -7.762 1 76.12 74 SER B CA 1
ATOM 9445 C C . SER B 1 74 ? -20.25 57.531 -8.117 1 76.12 74 SER B C 1
ATOM 9447 O O . SER B 1 74 ? -19.594 58.219 -7.332 1 76.12 74 SER B O 1
ATOM 9449 N N . ASN B 1 75 ? -19.703 57.188 -9.289 1 78.31 75 ASN B N 1
ATOM 9450 C CA . ASN B 1 75 ? -18.359 57.531 -9.734 1 78.31 75 ASN B CA 1
ATOM 9451 C C . ASN B 1 75 ? -18.172 59.031 -9.812 1 78.31 75 ASN B C 1
ATOM 9453 O O . ASN B 1 75 ? -17.094 59.562 -9.477 1 78.31 75 ASN B O 1
ATOM 9457 N N . GLU B 1 76 ? -19.266 59.594 -10.234 1 80 76 GLU B N 1
ATOM 9458 C CA . GLU B 1 76 ? -19.188 61.062 -10.352 1 80 76 GLU B CA 1
ATOM 9459 C C . GLU B 1 76 ? -19.109 61.719 -8.984 1 80 76 GLU B C 1
ATOM 9461 O O . GLU B 1 76 ? -18.344 62.656 -8.781 1 80 76 GLU B O 1
ATOM 9466 N N . GLN B 1 77 ? -19.859 61.188 -8.141 1 82.56 77 GLN B N 1
ATOM 9467 C CA . GLN B 1 77 ? -19.844 61.719 -6.785 1 82.56 77 GLN B CA 1
ATOM 9468 C C . GLN B 1 77 ? -18.484 61.469 -6.117 1 82.56 77 GLN B C 1
ATOM 9470 O O . GLN B 1 77 ? -17.969 62.312 -5.398 1 82.56 77 GLN B O 1
ATOM 9475 N N . ARG B 1 78 ? -17.953 60.438 -6.449 1 86.38 78 ARG B N 1
ATOM 9476 C CA . ARG B 1 78 ? -16.656 60.094 -5.867 1 86.38 78 ARG B CA 1
ATOM 9477 C C . ARG B 1 78 ? -15.562 61 -6.41 1 86.38 78 ARG B C 1
ATOM 9479 O O . ARG B 1 78 ? -14.68 61.438 -5.664 1 86.38 78 ARG B O 1
ATOM 9486 N N . SER B 1 79 ? -15.633 61.25 -7.605 1 85 79 SER B N 1
ATOM 9487 C CA . SER B 1 79 ? -14.633 62.125 -8.211 1 85 79 SER B CA 1
ATOM 9488 C C . SER B 1 79 ? -14.734 63.562 -7.664 1 85 79 SER B C 1
ATOM 9490 O O . SER B 1 79 ? -13.719 64.188 -7.375 1 85 79 SER B O 1
ATOM 9492 N N . GLN B 1 80 ? -15.953 64 -7.48 1 85.31 80 GLN B N 1
ATOM 9493 C CA . GLN B 1 80 ? -16.156 65.312 -6.926 1 85.31 80 GLN B CA 1
ATOM 9494 C C . GLN B 1 80 ? -15.711 65.438 -5.469 1 85.31 80 GLN B C 1
ATOM 9496 O O . GLN B 1 80 ? -15.102 66.375 -5.047 1 85.31 80 GLN B O 1
ATOM 9501 N N . LEU B 1 81 ? -16 64.438 -4.891 1 86.88 81 LEU B N 1
ATOM 9502 C CA . LEU B 1 81 ? -15.594 64.375 -3.492 1 86.88 81 LEU B CA 1
ATOM 9503 C C . LEU B 1 81 ? -14.07 64.375 -3.367 1 86.88 81 LEU B C 1
ATOM 9505 O O . LEU B 1 81 ? -13.508 65 -2.484 1 86.88 81 LEU B O 1
ATOM 9509 N N . LEU B 1 82 ? -13.414 63.719 -4.18 1 87.75 82 LEU B N 1
ATOM 9510 C CA . LEU B 1 82 ? -11.961 63.625 -4.164 1 87.75 82 LEU B CA 1
ATOM 9511 C C . LEU B 1 82 ? -11.336 65 -4.41 1 87.75 82 LEU B C 1
ATOM 9513 O O . LEU B 1 82 ? -10.406 65.375 -3.707 1 87.75 82 LEU B O 1
ATOM 9517 N N . GLN B 1 83 ? -11.883 65.688 -5.316 1 86.5 83 GLN B N 1
ATOM 9518 C CA . GLN B 1 83 ? -11.359 67 -5.629 1 86.5 83 GLN B CA 1
ATOM 9519 C C . GLN B 1 83 ? -11.633 68 -4.492 1 86.5 83 GLN B C 1
ATOM 9521 O O . GLN B 1 83 ? -10.773 68.812 -4.152 1 86.5 83 GLN B O 1
ATOM 9526 N N . TYR B 1 84 ? -12.781 67.812 -4.02 1 88.31 84 TYR B N 1
ATOM 9527 C CA . TYR B 1 84 ? -13.148 68.688 -2.906 1 88.31 84 TYR B CA 1
ATOM 9528 C C . TYR B 1 84 ? -12.242 68.438 -1.706 1 88.31 84 TYR B C 1
ATOM 9530 O O . TYR B 1 84 ? -11.758 69.375 -1.088 1 88.31 84 TYR B O 1
ATOM 9538 N N . LEU B 1 85 ? -12 67.25 -1.385 1 89.19 85 LEU B N 1
ATOM 9539 C CA . LEU B 1 85 ? -11.203 66.938 -0.212 1 89.19 85 LEU B CA 1
ATOM 9540 C C . LEU B 1 85 ? -9.773 67.438 -0.37 1 89.19 85 LEU B C 1
ATOM 9542 O O . LEU B 1 85 ? -9.172 67.938 0.584 1 89.19 85 LEU B O 1
ATOM 9546 N N . LEU B 1 86 ? -9.195 67.312 -1.468 1 88.31 86 LEU B N 1
ATOM 9547 C CA . LEU B 1 86 ? -7.836 67.75 -1.715 1 88.31 86 LEU B CA 1
ATOM 9548 C C . LEU B 1 86 ? -7.746 69.25 -1.559 1 88.31 86 LEU B C 1
ATOM 9550 O O . LEU B 1 86 ? -6.82 69.75 -0.919 1 88.31 86 LEU B O 1
ATOM 9554 N N . LYS B 1 87 ? -8.727 69.938 -2.107 1 87.56 87 LYS B N 1
ATOM 9555 C CA . LYS B 1 87 ? -8.75 71.375 -1.996 1 87.56 87 LYS B CA 1
ATOM 9556 C C . LYS B 1 87 ? -8.984 71.812 -0.552 1 87.56 87 LYS B C 1
ATOM 9558 O O . LYS B 1 87 ? -8.336 72.75 -0.069 1 87.56 87 LYS B O 1
ATOM 9563 N N . TYR B 1 88 ? -9.836 71.125 0.033 1 88.44 88 TYR B N 1
ATOM 9564 C CA . TYR B 1 88 ? -10.164 71.438 1.416 1 88.44 88 TYR B CA 1
ATOM 9565 C C . TYR B 1 88 ? -8.938 71.312 2.314 1 88.44 88 TYR B C 1
ATOM 9567 O O . TYR B 1 88 ? -8.648 72.188 3.117 1 88.44 88 TYR B O 1
ATOM 9575 N N . VAL B 1 89 ? -8.18 70.25 2.189 1 87.5 89 VAL B N 1
ATOM 9576 C CA . VAL B 1 89 ? -7.043 70 3.07 1 87.5 89 VAL B CA 1
ATOM 9577 C C . VAL B 1 89 ? -5.898 70.938 2.752 1 87.5 89 VAL B C 1
ATOM 9579 O O . VAL B 1 89 ? -5.207 71.438 3.656 1 87.5 89 VAL B O 1
ATOM 9582 N N . LEU B 1 90 ? -5.727 71.375 1.521 1 86.25 90 LEU B N 1
ATOM 9583 C CA . LEU B 1 90 ? -4.641 72.25 1.131 1 86.25 90 LEU B CA 1
ATOM 9584 C C . LEU B 1 90 ? -4.934 73.688 1.575 1 86.25 90 LEU B C 1
ATOM 9586 O O . LEU B 1 90 ? -4.02 74.438 1.979 1 86.25 90 LEU B O 1
ATOM 9590 N N . ASP B 1 91 ? -6.227 74.062 1.642 1 84.31 91 ASP B N 1
ATOM 9591 C CA . ASP B 1 91 ? -6.605 75.375 1.979 1 84.31 91 ASP B CA 1
ATOM 9592 C C . ASP B 1 91 ? -6.688 75.625 3.49 1 84.31 91 ASP B C 1
ATOM 9594 O O . ASP B 1 91 ? -6.355 76.688 4.008 1 84.31 91 ASP B O 1
ATOM 9598 N N . ARG B 1 92 ? -7.078 74.562 4.16 1 82.19 92 ARG B N 1
ATOM 9599 C CA . ARG B 1 92 ? -7.359 74.75 5.578 1 82.19 92 ARG B CA 1
ATOM 9600 C C . ARG B 1 92 ? -6.359 74 6.438 1 82.19 92 ARG B C 1
ATOM 9602 O O . ARG B 1 92 ? -6.637 73.688 7.598 1 82.19 92 ARG B O 1
ATOM 9609 N N . PHE B 1 93 ? -5.18 73.562 5.957 1 79 93 PHE B N 1
ATOM 9610 C CA . PHE B 1 93 ? -4.262 72.688 6.688 1 79 93 PHE B CA 1
ATOM 9611 C C . PHE B 1 93 ? -3.734 73.438 7.934 1 79 93 PHE B C 1
ATOM 9613 O O . PHE B 1 93 ? -3.473 72.75 8.953 1 79 93 PHE B O 1
ATOM 9620 N N . GLY B 1 94 ? -3.703 74.75 7.965 1 77.69 94 GLY B N 1
ATOM 9621 C CA . GLY B 1 94 ? -3.193 75.438 9.102 1 77.69 94 GLY B CA 1
ATOM 9622 C C . GLY B 1 94 ? -4.164 75.5 10.266 1 77.69 94 GLY B C 1
ATOM 9623 O O . GLY B 1 94 ? -3.752 75.625 11.43 1 77.69 94 GLY B O 1
ATOM 9624 N N . SER B 1 95 ? -5.449 75.375 9.914 1 81 95 SER B N 1
ATOM 9625 C CA . SER B 1 95 ? -6.477 75.5 10.938 1 81 95 SER B CA 1
ATOM 9626 C C . SER B 1 95 ? -6.965 74.188 11.453 1 81 95 SER B C 1
ATOM 9628 O O . SER B 1 95 ? -7.664 74.125 12.469 1 81 95 SER B O 1
ATOM 9630 N N . LEU B 1 96 ? -6.543 73.125 10.867 1 84.88 96 LEU B N 1
ATOM 9631 C CA . LEU B 1 96 ? -7.051 71.75 11.227 1 84.88 96 LEU B CA 1
ATOM 9632 C C . LEU B 1 96 ? -6.078 71.062 12.156 1 84.88 96 LEU B C 1
ATOM 9634 O O . LEU B 1 96 ? -4.859 71.188 12.008 1 84.88 96 LEU B O 1
ATOM 9638 N N . PRO B 1 97 ? -6.707 70.5 13.211 1 83.88 97 PRO B N 1
ATOM 9639 C CA . PRO B 1 97 ? -5.836 69.688 14.055 1 83.88 97 PRO B CA 1
ATOM 9640 C C . PRO B 1 97 ? -5.297 68.438 13.312 1 83.88 97 PRO B C 1
ATOM 9642 O O . PRO B 1 97 ? -5.867 68.062 12.305 1 83.88 97 PRO B O 1
ATOM 9645 N N . ASN B 1 98 ? -4.219 67.812 13.82 1 82.62 98 ASN B N 1
ATOM 9646 C CA . ASN B 1 98 ? -3.52 66.75 13.156 1 82.62 98 ASN B CA 1
ATOM 9647 C C . ASN B 1 98 ? -4.41 65.5 13.023 1 82.62 98 ASN B C 1
ATOM 9649 O O . ASN B 1 98 ? -4.363 64.812 12.016 1 82.62 98 ASN B O 1
ATOM 9653 N N . PHE B 1 99 ? -5.184 65.25 14.016 1 84.88 99 PHE B N 1
ATOM 9654 C CA . PHE B 1 99 ? -6.02 64.062 13.969 1 84.88 99 PHE B CA 1
ATOM 9655 C C . PHE B 1 99 ? -7.07 64.188 12.875 1 84.88 99 PHE B C 1
ATOM 9657 O O . PHE B 1 99 ? -7.445 63.219 12.25 1 84.88 99 PHE B O 1
ATOM 9664 N N . ALA B 1 100 ? -7.617 65.438 12.688 1 84.12 100 ALA B N 1
ATOM 9665 C CA . ALA B 1 100 ? -8.57 65.688 11.609 1 84.12 100 ALA B CA 1
ATOM 9666 C C . ALA B 1 100 ? -7.902 65.5 10.242 1 84.12 100 ALA B C 1
ATOM 9668 O O . ALA B 1 100 ? -8.477 64.938 9.32 1 84.12 100 ALA B O 1
ATOM 9669 N N . ILE B 1 101 ? -6.664 65.938 10.172 1 86.69 101 ILE B N 1
ATOM 9670 C CA . ILE B 1 101 ? -5.926 65.812 8.914 1 86.69 101 ILE B CA 1
ATOM 9671 C C . ILE B 1 101 ? -5.699 64.375 8.578 1 86.69 101 ILE B C 1
ATOM 9673 O O . ILE B 1 101 ? -5.895 63.938 7.43 1 86.69 101 ILE B O 1
ATOM 9677 N N . ASN B 1 102 ? -5.332 63.594 9.562 1 87.69 102 ASN B N 1
ATOM 9678 C CA . ASN B 1 102 ? -5.078 62.188 9.344 1 87.69 102 ASN B CA 1
ATOM 9679 C C . ASN B 1 102 ? -6.34 61.469 8.891 1 87.69 102 ASN B C 1
ATOM 9681 O O . ASN B 1 102 ? -6.281 60.594 8.016 1 87.69 102 ASN B O 1
ATOM 9685 N N . SER B 1 103 ? -7.461 61.844 9.477 1 87.31 103 SER B N 1
ATOM 9686 C CA . SER B 1 103 ? -8.719 61.219 9.086 1 87.31 103 SER B CA 1
ATOM 9687 C C . SER B 1 103 ? -9.109 61.594 7.66 1 87.31 103 SER B C 1
ATOM 9689 O O . SER B 1 103 ? -9.609 60.75 6.91 1 87.31 103 SER B O 1
ATOM 9691 N N . ILE B 1 104 ? -8.883 62.812 7.32 1 87.25 104 ILE B N 1
ATOM 9692 C CA . ILE B 1 104 ? -9.188 63.281 5.965 1 87.25 104 ILE B CA 1
ATOM 9693 C C . ILE B 1 104 ? -8.281 62.562 4.969 1 87.25 104 ILE B C 1
ATOM 9695 O O . ILE B 1 104 ? -8.734 62.125 3.906 1 87.25 104 ILE B O 1
ATOM 9699 N N . CYS B 1 105 ? -7.082 62.344 5.316 1 89.44 105 CYS B N 1
ATOM 9700 C CA . CYS B 1 105 ? -6.141 61.625 4.449 1 89.44 105 CYS B CA 1
ATOM 9701 C C . CYS B 1 105 ? -6.551 60.188 4.273 1 89.44 105 CYS B C 1
ATOM 9703 O O . CYS B 1 105 ? -6.461 59.625 3.174 1 89.44 105 CYS B O 1
ATOM 9705 N N . GLN B 1 106 ? -6.965 59.625 5.312 1 89.38 106 GLN B N 1
ATOM 9706 C CA . GLN B 1 106 ? -7.41 58.219 5.238 1 89.38 106 GLN B CA 1
ATOM 9707 C C . GLN B 1 106 ? -8.625 58.094 4.328 1 89.38 106 GLN B C 1
ATOM 9709 O O . GLN B 1 106 ? -8.711 57.156 3.539 1 89.38 106 GLN B O 1
ATOM 9714 N N . LEU B 1 107 ? -9.555 59 4.461 1 89.5 107 LEU B N 1
ATOM 9715 C CA . LEU B 1 107 ? -10.727 59 3.594 1 89.5 107 LEU B CA 1
ATOM 9716 C C . LEU B 1 107 ? -10.32 59.188 2.135 1 89.5 107 LEU B C 1
ATOM 9718 O O . LEU B 1 107 ? -10.844 58.5 1.254 1 89.5 107 LEU B O 1
ATOM 9722 N N . TYR B 1 108 ? -9.453 60.094 1.954 1 87.88 108 TYR B N 1
ATOM 9723 C CA . TYR B 1 108 ? -8.953 60.344 0.604 1 87.88 108 TYR B CA 1
ATOM 9724 C C . TYR B 1 108 ? -8.312 59.062 0.033 1 87.88 108 TYR B C 1
ATOM 9726 O O . TYR B 1 108 ? -8.562 58.719 -1.121 1 87.88 108 TYR B O 1
ATOM 9734 N N . GLY B 1 109 ? -7.48 58.375 0.791 1 87.94 109 GLY B N 1
ATOM 9735 C CA . GLY B 1 109 ? -6.832 57.156 0.359 1 87.94 109 GLY B CA 1
ATOM 9736 C C . GLY B 1 109 ? -7.816 56.031 0.053 1 87.94 109 GLY B C 1
ATOM 9737 O O . GLY B 1 109 ? -7.691 55.344 -0.966 1 87.94 109 GLY B O 1
ATOM 9738 N N . ARG B 1 110 ? -8.727 55.875 0.849 1 87.44 110 ARG B N 1
ATOM 9739 C CA . ARG B 1 110 ? -9.719 54.844 0.678 1 87.44 110 ARG B CA 1
ATOM 9740 C C . ARG B 1 110 ? -10.547 55.062 -0.583 1 87.44 110 ARG B C 1
ATOM 9742 O O . ARG B 1 110 ? -10.812 54.125 -1.335 1 87.44 110 ARG B O 1
ATOM 9749 N N . LEU B 1 111 ? -10.945 56.219 -0.76 1 86 111 LEU B N 1
ATOM 9750 C CA . LEU B 1 111 ? -11.727 56.594 -1.936 1 86 111 LEU B CA 1
ATOM 9751 C C . LEU B 1 111 ? -10.945 56.312 -3.217 1 86 111 LEU B C 1
ATOM 9753 O O . LEU B 1 111 ? -11.5 55.781 -4.184 1 86 111 LEU B O 1
ATOM 9757 N N . THR B 1 112 ? -9.742 56.594 -3.166 1 86.62 112 THR B N 1
ATOM 9758 C CA . THR B 1 112 ? -8.898 56.375 -4.332 1 86.62 112 THR B CA 1
ATOM 9759 C C . THR B 1 112 ? -8.688 54.906 -4.578 1 86.62 112 THR B C 1
ATOM 9761 O O . THR B 1 112 ? -8.734 54.438 -5.723 1 86.62 112 THR B O 1
ATOM 9764 N N . LYS B 1 113 ? -8.469 54.156 -3.594 1 87.62 113 LYS B N 1
ATOM 9765 C CA . LYS B 1 113 ? -8.227 52.719 -3.705 1 87.62 113 LYS B CA 1
ATOM 9766 C C . LYS B 1 113 ? -9.445 52 -4.281 1 87.62 113 LYS B C 1
ATOM 9768 O O . LYS B 1 113 ? -9.328 51.219 -5.219 1 87.62 113 LYS B O 1
ATOM 9773 N N . ILE B 1 114 ? -10.555 52.312 -3.727 1 84 114 ILE B N 1
ATOM 9774 C CA . ILE B 1 114 ? -11.781 51.656 -4.125 1 84 114 ILE B CA 1
ATOM 9775 C C . ILE B 1 114 ? -12.086 51.938 -5.59 1 84 114 ILE B C 1
ATOM 9777 O O . ILE B 1 114 ? -12.57 51.094 -6.32 1 84 114 ILE B O 1
ATOM 9781 N N . SER B 1 115 ? -11.75 53.125 -6.051 1 82 115 SER B N 1
ATOM 9782 C CA . SER B 1 115 ? -12.062 53.531 -7.41 1 82 115 SER B CA 1
ATOM 9783 C C . SER B 1 115 ? -10.852 53.375 -8.328 1 82 115 SER B C 1
ATOM 9785 O O . SER B 1 115 ? -10.844 53.906 -9.445 1 82 115 SER B O 1
ATOM 9787 N N . TRP B 1 116 ? -9.797 52.719 -7.957 1 85.38 116 TRP B N 1
ATOM 9788 C CA . TRP B 1 116 ? -8.508 52.656 -8.633 1 85.38 116 TRP B CA 1
ATOM 9789 C C . TRP B 1 116 ? -8.656 52.031 -10.016 1 85.38 116 TRP B C 1
ATOM 9791 O O . TRP B 1 116 ? -8.031 52.469 -10.984 1 85.38 116 TRP B O 1
ATOM 9801 N N . LEU B 1 117 ? -9.57 51.031 -10.062 1 78.5 117 LEU B N 1
ATOM 9802 C CA . LEU B 1 117 ? -9.688 50.281 -11.312 1 78.5 117 LEU B CA 1
ATOM 9803 C C . LEU B 1 117 ? -10.891 50.75 -12.117 1 78.5 117 LEU B C 1
ATOM 9805 O O . LEU B 1 117 ? -11.156 50.219 -13.203 1 78.5 117 LEU B O 1
ATOM 9809 N N . ASP B 1 118 ? -11.57 51.75 -11.594 1 75.69 118 ASP B N 1
ATOM 9810 C CA . ASP B 1 118 ? -12.758 52.25 -12.273 1 75.69 118 ASP B CA 1
ATOM 9811 C C . ASP B 1 118 ? -12.375 53.219 -13.391 1 75.69 118 ASP B C 1
ATOM 9813 O O . ASP B 1 118 ? -11.703 54.219 -13.141 1 75.69 118 ASP B O 1
ATOM 9817 N N . GLY B 1 119 ? -12.031 52.781 -14.656 1 63.31 119 GLY B N 1
ATOM 9818 C CA . GLY B 1 119 ? -11.594 53.625 -15.75 1 63.31 119 GLY B CA 1
ATOM 9819 C C . GLY B 1 119 ? -12.656 53.844 -16.812 1 63.31 119 GLY B C 1
ATOM 9820 O O . GLY B 1 119 ? -13.578 53.031 -16.938 1 63.31 119 GLY B O 1
ATOM 9821 N N . VAL B 1 120 ? -12.938 55.156 -17.266 1 58.09 120 VAL B N 1
ATOM 9822 C CA . VAL B 1 120 ? -13.711 55.5 -18.453 1 58.09 120 VAL B CA 1
ATOM 9823 C C . VAL B 1 120 ? -12.766 55.75 -19.625 1 58.09 120 VAL B C 1
ATOM 9825 O O . VAL B 1 120 ? -11.891 56.594 -19.562 1 58.09 120 VAL B O 1
ATOM 9828 N N . ASP B 1 121 ? -12.898 55.219 -20.938 1 51.38 121 ASP B N 1
ATOM 9829 C CA . ASP B 1 121 ? -12.219 55.406 -22.219 1 51.38 121 ASP B CA 1
ATOM 9830 C C . ASP B 1 121 ? -10.703 55.406 -22.031 1 51.38 121 ASP B C 1
ATOM 9832 O O . ASP B 1 121 ? -10.031 56.375 -22.422 1 51.38 121 ASP B O 1
ATOM 9836 N N . ASP B 1 122 ? -9.992 54.406 -21.344 1 56.12 122 ASP B N 1
ATOM 9837 C CA . ASP B 1 122 ? -8.562 54.125 -21.203 1 56.12 122 ASP B CA 1
ATOM 9838 C C . ASP B 1 122 ? -7.914 55.094 -20.203 1 56.12 122 ASP B C 1
ATOM 9840 O O . ASP B 1 122 ? -6.695 55.094 -20.031 1 56.12 122 ASP B O 1
ATOM 9844 N N . SER B 1 123 ? -8.719 55.969 -19.672 1 65.5 123 SER B N 1
ATOM 9845 C CA . SER B 1 123 ? -8.148 56.906 -18.703 1 65.5 123 SER B CA 1
ATOM 9846 C C . SER B 1 123 ? -8.602 56.562 -17.281 1 65.5 123 SER B C 1
ATOM 9848 O O . SER B 1 123 ? -9.758 56.188 -17.062 1 65.5 123 SER B O 1
ATOM 9850 N N . PHE B 1 124 ? -7.621 56.438 -16.391 1 73.88 124 PHE B N 1
ATOM 9851 C CA . PHE B 1 124 ? -7.926 56.156 -14.992 1 73.88 124 PHE B CA 1
ATOM 9852 C C . PHE B 1 124 ? -7.938 57.438 -14.18 1 73.88 124 PHE B C 1
ATOM 9854 O O . PHE B 1 124 ? -6.914 57.844 -13.617 1 73.88 124 PHE B O 1
ATOM 9861 N N . PRO B 1 125 ? -9.055 58.094 -14.18 1 77.12 125 PRO B N 1
ATOM 9862 C CA . PRO B 1 125 ? -9.117 59.406 -13.547 1 77.12 125 PRO B CA 1
ATOM 9863 C C . PRO B 1 125 ? -8.742 59.375 -12.062 1 77.12 125 PRO B C 1
ATOM 9865 O O . PRO B 1 125 ? -8.266 60.375 -11.516 1 77.12 125 PRO B O 1
ATOM 9868 N N . PHE B 1 126 ? -8.938 58.281 -11.453 1 81.31 126 PHE B N 1
ATOM 9869 C CA . PHE B 1 126 ? -8.695 58.219 -10.016 1 81.31 126 PHE B CA 1
ATOM 9870 C C . PHE B 1 126 ? -7.23 57.938 -9.719 1 81.31 126 PHE B C 1
ATOM 9872 O O . PHE B 1 126 ? -6.797 58.031 -8.57 1 81.31 126 PHE B O 1
ATOM 9879 N N . GLN B 1 127 ? -6.441 57.75 -10.68 1 84.88 127 GLN B N 1
ATOM 9880 C CA . GLN B 1 127 ? -5 57.594 -10.508 1 84.88 127 GLN B CA 1
ATOM 9881 C C . GLN B 1 127 ? -4.27 58.906 -10.703 1 84.88 127 GLN B C 1
ATOM 9883 O O . GLN B 1 127 ? -3.139 59.094 -10.234 1 84.88 127 GLN B O 1
ATOM 9888 N N . GLU B 1 128 ? -4.891 59.844 -11.297 1 81.06 128 GLU B N 1
ATOM 9889 C CA . GLU B 1 128 ? -4.289 61.125 -11.656 1 81.06 128 GLU B CA 1
ATOM 9890 C C . GLU B 1 128 ? -3.957 61.969 -10.414 1 81.06 128 GLU B C 1
ATOM 9892 O O . GLU B 1 128 ? -2.928 62.625 -10.375 1 81.06 128 GLU B O 1
ATOM 9897 N N . PRO B 1 129 ? -4.789 61.844 -9.477 1 81.81 129 PRO B N 1
ATOM 9898 C CA . PRO B 1 129 ? -4.477 62.625 -8.281 1 81.81 129 PRO B CA 1
ATOM 9899 C C . PRO B 1 129 ? -3.131 62.25 -7.66 1 81.81 129 PRO B C 1
ATOM 9901 O O . PRO B 1 129 ? -2.482 63.094 -7.027 1 81.81 129 PRO B O 1
ATOM 9904 N N . VAL B 1 130 ? -2.619 61.156 -7.852 1 87.31 130 VAL B N 1
ATOM 9905 C CA . VAL B 1 130 ? -1.339 60.719 -7.293 1 87.31 130 VAL B CA 1
ATOM 9906 C C . VAL B 1 130 ? -0.206 61.531 -7.93 1 87.31 130 VAL B C 1
ATOM 9908 O O . VAL B 1 130 ? 0.717 61.969 -7.238 1 87.31 130 VAL B O 1
ATOM 9911 N N . GLU B 1 131 ? -0.336 61.781 -9.102 1 86.81 131 GLU B N 1
ATOM 9912 C CA . GLU B 1 131 ? 0.678 62.562 -9.805 1 86.81 131 GLU B CA 1
ATOM 9913 C C . GLU B 1 131 ? 0.678 64 -9.344 1 86.81 131 GLU B C 1
ATOM 9915 O O . GLU B 1 131 ? 1.739 64.625 -9.188 1 86.81 131 GLU B O 1
ATOM 9920 N N . LYS B 1 132 ? -0.507 64.5 -9.133 1 85.62 132 LYS B N 1
ATOM 9921 C CA . LYS B 1 132 ? -0.622 65.875 -8.648 1 85.62 132 LYS B CA 1
ATOM 9922 C C . LYS B 1 132 ? -0.024 66.062 -7.258 1 85.62 132 LYS B C 1
ATOM 9924 O O . LYS B 1 132 ? 0.659 67 -6.969 1 85.62 132 LYS B O 1
ATOM 9929 N N . ILE B 1 133 ? -0.273 65.062 -6.535 1 89.31 133 ILE B N 1
ATOM 9930 C CA . ILE B 1 133 ? 0.265 65.125 -5.18 1 89.31 133 ILE B CA 1
ATOM 9931 C C . ILE B 1 133 ? 1.786 65 -5.227 1 89.31 133 ILE B C 1
ATOM 9933 O O . ILE B 1 133 ? 2.49 65.625 -4.445 1 89.31 133 ILE B O 1
ATOM 9937 N N . MET B 1 134 ? 2.383 64.25 -6.059 1 90.94 134 MET B N 1
ATOM 9938 C CA . MET B 1 134 ? 3.828 64.125 -6.211 1 90.94 134 MET B CA 1
ATOM 9939 C C . MET B 1 134 ? 4.469 65.438 -6.598 1 90.94 134 MET B C 1
ATOM 9941 O O . MET B 1 134 ? 5.566 65.75 -6.137 1 90.94 134 MET B O 1
ATOM 9945 N N . GLU B 1 135 ? 3.695 66.188 -7.367 1 87.75 135 GLU B N 1
ATOM 9946 C CA . GLU B 1 135 ? 4.203 67.5 -7.773 1 87.75 135 GLU B CA 1
ATOM 9947 C C . GLU B 1 135 ? 4.203 68.438 -6.602 1 87.75 135 GLU B C 1
ATOM 9949 O O . GLU B 1 135 ? 5.07 69.312 -6.516 1 87.75 135 GLU B O 1
ATOM 9954 N N . LEU B 1 136 ? 3.312 68.25 -5.773 1 87.56 136 LEU B N 1
ATOM 9955 C CA . LEU B 1 136 ? 3.236 69.062 -4.578 1 87.56 136 LEU B CA 1
ATOM 9956 C C . LEU B 1 136 ? 4.453 68.875 -3.688 1 87.56 136 LEU B C 1
ATOM 9958 O O . LEU B 1 136 ? 4.871 69.75 -2.969 1 87.56 136 LEU B O 1
ATOM 9962 N N . LEU B 1 137 ? 5.145 67.688 -3.703 1 86.12 137 LEU B N 1
ATOM 9963 C CA . LEU B 1 137 ? 6.297 67.375 -2.867 1 86.12 137 LEU B CA 1
ATOM 9964 C C . LEU B 1 137 ? 7.504 68.25 -3.246 1 86.12 137 LEU B C 1
ATOM 9966 O O . LEU B 1 137 ? 8.344 68.562 -2.4 1 86.12 137 LEU B O 1
ATOM 9970 N N . LYS B 1 138 ? 7.535 68.812 -4.41 1 85.25 138 LYS B N 1
ATOM 9971 C CA . LYS B 1 138 ? 8.68 69.562 -4.918 1 85.25 138 LYS B CA 1
ATOM 9972 C C . LYS B 1 138 ? 8.664 71 -4.414 1 85.25 138 LYS B C 1
ATOM 9974 O O . LYS B 1 138 ? 9.688 71.688 -4.453 1 85.25 138 LYS B O 1
ATOM 9979 N N . GLU B 1 139 ? 7.598 71.438 -3.904 1 82.31 139 GLU B N 1
ATOM 9980 C CA . GLU B 1 139 ? 7.453 72.875 -3.484 1 82.31 139 GLU B CA 1
ATOM 9981 C C . GLU B 1 139 ? 8.117 73.125 -2.131 1 82.31 139 GLU B C 1
ATOM 9983 O O . GLU B 1 139 ? 8.469 74.25 -1.797 1 82.31 139 GLU B O 1
ATOM 9988 N N . GLU B 1 140 ? 8.586 72.25 -1.275 1 77.25 140 GLU B N 1
ATOM 9989 C CA . GLU B 1 140 ? 9.312 72.25 -0.01 1 77.25 140 GLU B CA 1
ATOM 9990 C C . GLU B 1 140 ? 8.664 73.188 0.993 1 77.25 140 GLU B C 1
ATOM 9992 O O . GLU B 1 140 ? 9.344 74 1.628 1 77.25 140 GLU B O 1
ATOM 9997 N N . ASN B 1 141 ? 7.297 73.312 0.922 1 82.31 141 ASN B N 1
ATOM 9998 C CA . ASN B 1 141 ? 6.551 74.188 1.851 1 82.31 141 ASN B CA 1
ATOM 9999 C C . ASN B 1 141 ? 5.621 73.375 2.73 1 82.31 141 ASN B C 1
ATOM 10001 O O . ASN B 1 141 ? 5.727 72.125 2.771 1 82.31 141 ASN B O 1
ATOM 10005 N N . GLU B 1 142 ? 4.906 73.938 3.516 1 82.69 142 GLU B N 1
ATOM 10006 C CA . GLU B 1 142 ? 3.973 73.25 4.41 1 82.69 142 GLU B CA 1
ATOM 10007 C C . GLU B 1 142 ? 2.967 72.438 3.629 1 82.69 142 GLU B C 1
ATOM 10009 O O . GLU B 1 142 ? 2.486 71.375 4.125 1 82.69 142 GLU B O 1
ATOM 10014 N N . ARG B 1 143 ? 2.754 72.875 2.402 1 85.25 143 ARG B N 1
ATOM 10015 C CA . ARG B 1 143 ? 1.86 72.062 1.543 1 85.25 143 ARG B CA 1
ATOM 10016 C C . ARG B 1 143 ? 2.48 70.75 1.169 1 85.25 143 ARG B C 1
ATOM 10018 O O . ARG B 1 143 ? 1.77 69.75 1.017 1 85.25 143 ARG B O 1
ATOM 10025 N N . SER B 1 144 ? 3.74 70.812 1.179 1 88.75 144 SER B N 1
ATOM 10026 C CA . SER B 1 144 ? 4.438 69.562 0.831 1 88.75 144 SER B CA 1
ATOM 10027 C C . SER B 1 144 ? 4.312 68.5 1.94 1 88.75 144 SER B C 1
ATOM 10029 O O . SER B 1 144 ? 4.227 67.312 1.669 1 88.75 144 SER B O 1
ATOM 10031 N N . ILE B 1 145 ? 4.23 68.875 3.094 1 89.62 145 ILE B N 1
ATOM 10032 C CA . ILE B 1 145 ? 4.109 68 4.234 1 89.62 145 ILE B CA 1
ATOM 10033 C C . ILE B 1 145 ? 2.744 67.312 4.211 1 89.62 145 ILE B C 1
ATOM 10035 O O . ILE B 1 145 ? 2.637 66.125 4.48 1 89.62 145 ILE B O 1
ATOM 10039 N N . ILE B 1 146 ? 1.771 68.062 3.855 1 88.81 146 ILE B N 1
ATOM 10040 C CA . ILE B 1 146 ? 0.431 67.5 3.746 1 88.81 146 ILE B CA 1
ATOM 10041 C C . ILE B 1 146 ? 0.38 66.5 2.582 1 88.81 146 ILE B C 1
ATOM 10043 O O . ILE B 1 146 ? -0.277 65.5 2.67 1 88.81 146 ILE B O 1
ATOM 10047 N N . GLY B 1 147 ? 1.056 67 1.565 1 89.12 147 GLY B N 1
ATOM 10048 C CA . GLY B 1 147 ? 1.151 66.062 0.448 1 89.12 147 GLY B CA 1
ATOM 10049 C C . GLY B 1 147 ? 1.774 64.688 0.826 1 89.12 147 GLY B C 1
ATOM 10050 O O . GLY B 1 147 ? 1.319 63.656 0.378 1 89.12 147 GLY B O 1
ATOM 10051 N N . MET B 1 148 ? 2.738 64.75 1.651 1 92.88 148 MET B N 1
ATOM 10052 C CA . MET B 1 148 ? 3.4 63.531 2.084 1 92.88 148 MET B CA 1
ATOM 10053 C C . MET B 1 148 ? 2.482 62.688 2.982 1 92.88 148 MET B C 1
ATOM 10055 O O . MET B 1 148 ? 2.457 61.469 2.889 1 92.88 148 MET B O 1
ATOM 10059 N N . LYS B 1 149 ? 1.707 63.25 3.768 1 90.31 149 LYS B N 1
ATOM 10060 C CA . LYS B 1 149 ? 0.75 62.531 4.617 1 90.31 149 LYS B CA 1
ATOM 10061 C C . LYS B 1 149 ? -0.321 61.844 3.777 1 90.31 149 LYS B C 1
ATOM 10063 O O . LYS B 1 149 ? -0.739 60.719 4.094 1 90.31 149 LYS B O 1
ATOM 10068 N N . LEU B 1 150 ? -0.646 62.562 2.771 1 90.75 150 LEU B N 1
ATOM 10069 C CA . LEU B 1 150 ? -1.625 62 1.859 1 90.75 150 LEU B CA 1
ATOM 10070 C C . LEU B 1 150 ? -1.063 60.75 1.18 1 90.75 150 LEU B C 1
ATOM 10072 O O . LEU B 1 150 ? -1.74 59.719 1.101 1 90.75 150 LEU B O 1
ATOM 10076 N N . LEU B 1 151 ? 0.151 60.875 0.817 1 91.62 151 LEU B N 1
ATOM 10077 C CA . LEU B 1 151 ? 0.771 59.719 0.146 1 91.62 151 LEU B CA 1
ATOM 10078 C C . LEU B 1 151 ? 0.948 58.562 1.109 1 91.62 151 LEU B C 1
ATOM 10080 O O . LEU B 1 151 ? 0.755 57.406 0.73 1 91.62 151 LEU B O 1
ATOM 10084 N N . MET B 1 152 ? 1.298 58.75 2.258 1 92 152 MET B N 1
ATOM 10085 C CA . MET B 1 152 ? 1.458 57.688 3.262 1 92 152 MET B CA 1
ATOM 10086 C C . MET B 1 152 ? 0.135 57 3.516 1 92 152 MET B C 1
ATOM 10088 O O . MET B 1 152 ? 0.095 55.75 3.592 1 92 152 MET B O 1
ATOM 10092 N N . ALA B 1 153 ? -0.893 57.75 3.615 1 88.19 153 ALA B N 1
ATOM 10093 C CA . ALA B 1 153 ? -2.217 57.156 3.82 1 88.19 153 ALA B CA 1
ATOM 10094 C C . ALA B 1 153 ? -2.621 56.281 2.637 1 88.19 153 ALA B C 1
ATOM 10096 O O . ALA B 1 153 ? -3.225 55.219 2.816 1 88.19 153 ALA B O 1
ATOM 10097 N N . PHE B 1 154 ? -2.16 56.812 1.523 1 88.12 154 PHE B N 1
ATOM 10098 C CA . PHE B 1 154 ? -2.416 56.062 0.304 1 88.12 154 PHE B CA 1
ATOM 10099 C C . PHE B 1 154 ? -1.699 54.719 0.343 1 88.12 154 PHE B C 1
ATOM 10101 O O . PHE B 1 154 ? -2.309 53.656 0.088 1 88.12 154 PHE B O 1
ATOM 10108 N N . ILE B 1 155 ? -0.558 54.656 0.693 1 90.12 155 ILE B N 1
ATOM 10109 C CA . ILE B 1 155 ? 0.275 53.469 0.701 1 90.12 155 ILE B CA 1
ATOM 10110 C C . ILE B 1 155 ? -0.247 52.469 1.744 1 90.12 155 ILE B C 1
ATOM 10112 O O . ILE B 1 155 ? -0.374 51.281 1.469 1 90.12 155 ILE B O 1
ATOM 10116 N N . ASP B 1 156 ? -0.654 52.938 2.773 1 86.88 156 ASP B N 1
ATOM 10117 C CA . ASP B 1 156 ? -1.119 52.094 3.861 1 86.88 156 ASP B CA 1
ATOM 10118 C C . ASP B 1 156 ? -2.484 51.469 3.541 1 86.88 156 ASP B C 1
ATOM 10120 O O . ASP B 1 156 ? -2.736 50.312 3.83 1 86.88 156 ASP B O 1
ATOM 10124 N N . ASP B 1 157 ? -3.297 52.219 2.93 1 85.62 157 ASP B N 1
ATOM 10125 C CA . ASP B 1 157 ? -4.656 51.75 2.66 1 85.62 157 ASP B CA 1
ATOM 10126 C C . ASP B 1 157 ? -4.68 50.75 1.499 1 85.62 157 ASP B C 1
ATOM 10128 O O . ASP B 1 157 ? -5.59 49.938 1.399 1 85.62 157 ASP B O 1
ATOM 10132 N N . MET B 1 158 ? -3.668 50.906 0.668 1 85.5 158 MET B N 1
ATOM 10133 C CA . MET B 1 158 ? -3.625 50.031 -0.49 1 85.5 158 MET B CA 1
ATOM 10134 C C . MET B 1 158 ? -3.482 48.562 -0.055 1 85.5 158 MET B C 1
ATOM 10136 O O . MET B 1 158 ? -3.902 47.656 -0.771 1 85.5 158 MET B O 1
ATOM 10140 N N . LEU B 1 159 ? -2.969 48.375 1.093 1 80.25 159 LEU B N 1
ATOM 10141 C CA . LEU B 1 159 ? -2.715 47 1.557 1 80.25 159 LEU B CA 1
ATOM 10142 C C . LEU B 1 159 ? -3.883 46.5 2.393 1 80.25 159 LEU B C 1
ATOM 10144 O O . LEU B 1 159 ? -3.979 45.312 2.658 1 80.25 159 LEU B O 1
ATOM 10148 N N . LEU B 1 160 ? -4.809 47.344 2.684 1 78 160 LEU B N 1
ATOM 10149 C CA . LEU B 1 160 ? -5.922 46.938 3.545 1 78 160 LEU B CA 1
ATOM 10150 C C . LEU B 1 160 ? -7.066 46.375 2.723 1 78 160 LEU B C 1
ATOM 10152 O O . LEU B 1 160 ? -7.297 46.781 1.586 1 78 160 LEU B O 1
ATOM 10156 N N . MET B 1 161 ? -7.754 45.469 3.252 1 73.56 161 MET B N 1
ATOM 10157 C CA . MET B 1 161 ? -8.852 44.781 2.561 1 73.56 161 MET B CA 1
ATOM 10158 C C . MET B 1 161 ? -10.156 45.562 2.762 1 73.56 161 MET B C 1
ATOM 10160 O O . MET B 1 161 ? -11.141 45.312 2.053 1 73.56 161 MET B O 1
ATOM 10164 N N . THR B 1 162 ? -10.102 46.531 3.504 1 74.69 162 THR B N 1
ATOM 10165 C CA . THR B 1 162 ? -11.336 47.25 3.861 1 74.69 162 THR B CA 1
ATOM 10166 C C . THR B 1 162 ? -11.938 47.938 2.641 1 74.69 162 THR B C 1
ATOM 10168 O O . THR B 1 162 ? -11.25 48.688 1.936 1 74.69 162 THR B O 1
ATOM 10171 N N . GLY B 1 163 ? -13.164 47.75 2.312 1 67.56 163 GLY B N 1
ATOM 10172 C CA . GLY B 1 163 ? -13.906 48.406 1.248 1 67.56 163 GLY B CA 1
ATOM 10173 C C . GLY B 1 163 ? -13.922 47.625 -0.046 1 67.56 163 GLY B C 1
ATOM 10174 O O . GLY B 1 163 ? -14.602 48 -1.004 1 67.56 163 GLY B O 1
ATOM 10175 N N . LEU B 1 164 ? -13.039 46.656 -0.094 1 69.19 164 LEU B N 1
ATOM 10176 C CA . LEU B 1 164 ? -12.953 45.875 -1.324 1 69.19 164 LEU B CA 1
ATOM 10177 C C . LEU B 1 164 ? -13.57 44.5 -1.137 1 69.19 164 LEU B C 1
ATOM 10179 O O . LEU B 1 164 ? -13.578 43.969 -0.026 1 69.19 164 LEU B O 1
ATOM 10183 N N . GLU B 1 165 ? -14.219 44.188 -2.252 1 61.22 165 GLU B N 1
ATOM 10184 C CA . GLU B 1 165 ? -14.852 42.875 -2.227 1 61.22 165 GLU B CA 1
ATOM 10185 C C . GLU B 1 165 ? -13.922 41.812 -2.787 1 61.22 165 GLU B C 1
ATOM 10187 O O . GLU B 1 165 ? -13.648 41.781 -3.988 1 61.22 165 GLU B O 1
ATOM 10192 N N . GLY B 1 166 ? -13.133 41.031 -2.018 1 63.88 166 GLY B N 1
ATOM 10193 C CA . GLY B 1 166 ? -12.336 39.906 -2.439 1 63.88 166 GLY B CA 1
ATOM 10194 C C . GLY B 1 166 ? -10.844 40.156 -2.355 1 63.88 166 GLY B C 1
ATOM 10195 O O . GLY B 1 166 ? -10.383 41.281 -2.559 1 63.88 166 GLY B O 1
ATOM 10196 N N . VAL B 1 167 ? -9.992 39.344 -2.072 1 68.06 167 VAL B N 1
ATOM 10197 C CA . VAL B 1 167 ? -8.547 39.406 -1.919 1 68.06 167 VAL B CA 1
ATOM 10198 C C . VAL B 1 167 ? -7.887 39.562 -3.289 1 68.06 167 VAL B C 1
ATOM 10200 O O . VAL B 1 167 ? -6.879 40.25 -3.432 1 68.06 167 VAL B O 1
ATOM 10203 N N . GLY B 1 168 ? -8.508 39.031 -4.262 1 62.91 168 GLY B N 1
ATOM 10204 C CA . GLY B 1 168 ? -7.941 39.156 -5.594 1 62.91 168 GLY B CA 1
ATOM 10205 C C . GLY B 1 168 ? -7.934 40.562 -6.125 1 62.91 168 GLY B C 1
ATOM 10206 O O . GLY B 1 168 ? -6.93 41.031 -6.676 1 62.91 168 GLY B O 1
ATOM 10207 N N . LYS B 1 169 ? -9.062 41.25 -5.945 1 71.81 169 LYS B N 1
ATOM 10208 C CA . LYS B 1 169 ? -9.125 42.656 -6.371 1 71.81 169 LYS B CA 1
ATOM 10209 C C . LYS B 1 169 ? -8.117 43.5 -5.609 1 71.81 169 LYS B C 1
ATOM 10211 O O . LYS B 1 169 ? -7.453 44.344 -6.199 1 71.81 169 LYS B O 1
ATOM 10216 N N . GLN B 1 170 ? -8.023 43.281 -4.441 1 76.44 170 GLN B N 1
ATOM 10217 C CA . GLN B 1 170 ? -7.074 44.031 -3.625 1 76.44 170 GLN B CA 1
ATOM 10218 C C . GLN B 1 170 ? -5.645 43.812 -4.098 1 76.44 170 GLN B C 1
ATOM 10220 O O . GLN B 1 170 ? -4.848 44.75 -4.164 1 76.44 170 GLN B O 1
ATOM 10225 N N . ARG B 1 171 ? -5.391 42.656 -4.336 1 75.12 171 ARG B N 1
ATOM 10226 C CA . ARG B 1 171 ? -4.039 42.344 -4.785 1 75.12 171 ARG B CA 1
ATOM 10227 C C . ARG B 1 171 ? -3.742 43 -6.129 1 75.12 171 ARG B C 1
ATOM 10229 O O . ARG B 1 171 ? -2.641 43.5 -6.34 1 75.12 171 ARG B O 1
ATOM 10236 N N . ARG B 1 172 ? -4.75 43.031 -6.98 1 76.31 172 ARG B N 1
ATOM 10237 C CA . ARG B 1 172 ? -4.566 43.688 -8.273 1 76.31 172 ARG B CA 1
ATOM 10238 C C . ARG B 1 172 ? -4.309 45.156 -8.102 1 76.31 172 ARG B C 1
ATOM 10240 O O . ARG B 1 172 ? -3.453 45.75 -8.781 1 76.31 172 ARG B O 1
ATOM 10247 N N . ILE B 1 173 ? -5.027 45.656 -7.266 1 81.56 173 ILE B N 1
ATOM 10248 C CA . ILE B 1 173 ? -4.863 47.094 -6.996 1 81.56 173 ILE B CA 1
ATOM 10249 C C . ILE B 1 173 ? -3.484 47.344 -6.398 1 81.56 173 ILE B C 1
ATOM 10251 O O . ILE B 1 173 ? -2.773 48.25 -6.832 1 81.56 173 ILE B O 1
ATOM 10255 N N . ALA B 1 174 ? -3.154 46.562 -5.508 1 84.31 174 ALA B N 1
ATOM 10256 C CA . ALA B 1 174 ? -1.869 46.75 -4.836 1 84.31 174 ALA B CA 1
ATOM 10257 C C . ALA B 1 174 ? -0.711 46.531 -5.809 1 84.31 174 ALA B C 1
ATOM 10259 O O . ALA B 1 174 ? 0.259 47.312 -5.797 1 84.31 174 ALA B O 1
ATOM 10260 N N . ILE B 1 175 ? -0.823 45.625 -6.652 1 80.94 175 ILE B N 1
ATOM 10261 C CA . ILE B 1 175 ? 0.237 45.344 -7.613 1 80.94 175 ILE B CA 1
ATOM 10262 C C . ILE B 1 175 ? 0.323 46.469 -8.641 1 80.94 175 ILE B C 1
ATOM 10264 O O . ILE B 1 175 ? 1.419 46.906 -9 1 80.94 175 ILE B O 1
ATOM 10268 N N . SER B 1 176 ? -0.868 46.875 -9.055 1 83.75 176 SER B N 1
ATOM 10269 C CA . SER B 1 176 ? -0.885 48 -9.992 1 83.75 176 SER B CA 1
ATOM 10270 C C . SER B 1 176 ? -0.23 49.219 -9.375 1 83.75 176 SER B C 1
ATOM 10272 O O . SER B 1 176 ? 0.57 49.906 -10.031 1 83.75 176 SER B O 1
ATOM 10274 N N . PHE B 1 177 ? -0.527 49.469 -8.25 1 88.19 177 PHE B N 1
ATOM 10275 C CA . PHE B 1 177 ? 0.05 50.625 -7.559 1 88.19 177 PHE B CA 1
ATOM 10276 C C . PHE B 1 177 ? 1.553 50.469 -7.379 1 88.19 177 PHE B C 1
ATOM 10278 O O . PHE B 1 177 ? 2.324 51.406 -7.598 1 88.19 177 PHE B O 1
ATOM 10285 N N . ARG B 1 178 ? 1.955 49.375 -6.91 1 87.56 178 ARG B N 1
ATOM 10286 C CA . ARG B 1 178 ? 3.363 49.062 -6.688 1 87.56 178 ARG B CA 1
ATOM 10287 C C . ARG B 1 178 ? 4.184 49.281 -7.949 1 87.56 178 ARG B C 1
ATOM 10289 O O . ARG B 1 178 ? 5.234 49.938 -7.902 1 87.56 178 ARG B O 1
ATOM 10296 N N . ASP B 1 179 ? 3.73 48.906 -9.055 1 84.06 179 ASP B N 1
ATOM 10297 C CA . ASP B 1 179 ? 4.508 48.906 -10.289 1 84.06 179 ASP B CA 1
ATOM 10298 C C . ASP B 1 179 ? 4.461 50.312 -10.945 1 84.06 179 ASP B C 1
ATOM 10300 O O . ASP B 1 179 ? 5.438 50.719 -11.562 1 84.06 179 ASP B O 1
ATOM 10304 N N . ARG B 1 180 ? 3.406 51 -10.648 1 85.94 180 ARG B N 1
ATOM 10305 C CA . ARG B 1 180 ? 3.244 52.25 -11.383 1 85.94 180 ARG B CA 1
ATOM 10306 C C . ARG B 1 180 ? 3.758 53.438 -10.57 1 85.94 180 ARG B C 1
ATOM 10308 O O . ARG B 1 180 ? 4.34 54.375 -11.125 1 85.94 180 ARG B O 1
ATOM 10315 N N . TYR B 1 181 ? 3.529 53.406 -9.32 1 90.06 181 TYR B N 1
ATOM 10316 C CA . TYR B 1 181 ? 3.744 54.656 -8.617 1 90.06 181 TYR B CA 1
ATOM 10317 C C . TYR B 1 181 ? 4.684 54.469 -7.43 1 90.06 181 TYR B C 1
ATOM 10319 O O . TYR B 1 181 ? 5.434 55.375 -7.07 1 90.06 181 TYR B O 1
ATOM 10327 N N . LEU B 1 182 ? 4.734 53.406 -6.812 1 92.62 182 LEU B N 1
ATOM 10328 C CA . LEU B 1 182 ? 5.445 53.219 -5.547 1 92.62 182 LEU B CA 1
ATOM 10329 C C . LEU B 1 182 ? 6.934 53.531 -5.719 1 92.62 182 LEU B C 1
ATOM 10331 O O . LEU B 1 182 ? 7.539 54.219 -4.891 1 92.62 182 LEU B O 1
ATOM 10335 N N . CYS B 1 183 ? 7.52 53 -6.75 1 92.75 183 CYS B N 1
ATOM 10336 C CA . CYS B 1 183 ? 8.938 53.25 -6.996 1 92.75 183 CYS B CA 1
ATOM 10337 C C . CYS B 1 183 ? 9.227 54.719 -7.207 1 92.75 183 CYS B C 1
ATOM 10339 O O . CYS B 1 183 ? 10.18 55.25 -6.641 1 92.75 183 CYS B O 1
ATOM 10341 N N . ASP B 1 184 ? 8.367 55.344 -7.934 1 92.12 184 ASP B N 1
ATOM 10342 C CA . ASP B 1 184 ? 8.547 56.781 -8.234 1 92.12 184 ASP B CA 1
ATOM 10343 C C . ASP B 1 184 ? 8.398 57.625 -6.977 1 92.12 184 ASP B C 1
ATOM 10345 O O . ASP B 1 184 ? 9.133 58.594 -6.789 1 92.12 184 ASP B O 1
ATOM 10349 N N . ILE B 1 185 ? 7.496 57.281 -6.207 1 93.69 185 ILE B N 1
ATOM 10350 C CA . ILE B 1 185 ? 7.293 58 -4.957 1 93.69 185 ILE B CA 1
ATOM 10351 C C . ILE B 1 185 ? 8.531 57.875 -4.074 1 93.69 185 ILE B C 1
ATOM 10353 O O . ILE B 1 185 ? 9.008 58.844 -3.508 1 93.69 185 ILE B O 1
ATOM 10357 N N . TYR B 1 186 ? 9.047 56.719 -3.947 1 95.12 186 TYR B N 1
ATOM 10358 C CA . TYR B 1 186 ? 10.227 56.5 -3.117 1 95.12 186 TYR B CA 1
ATOM 10359 C C . TYR B 1 186 ? 11.422 57.281 -3.643 1 95.12 186 TYR B C 1
ATOM 10361 O O . TYR B 1 186 ? 12.133 57.938 -2.875 1 95.12 186 TYR B O 1
ATOM 10369 N N . MET B 1 187 ? 11.648 57.25 -5 1 94.69 187 MET B N 1
ATOM 10370 C CA . MET B 1 187 ? 12.797 57.938 -5.586 1 94.69 187 MET B CA 1
ATOM 10371 C C . MET B 1 187 ? 12.672 59.469 -5.43 1 94.69 187 MET B C 1
ATOM 10373 O O . MET B 1 187 ? 13.656 60.156 -5.152 1 94.69 187 MET B O 1
ATOM 10377 N N . LEU B 1 188 ? 11.469 59.844 -5.582 1 93.56 188 LEU B N 1
ATOM 10378 C CA . LEU B 1 188 ? 11.219 61.281 -5.391 1 93.56 188 LEU B CA 1
ATOM 10379 C C . LEU B 1 188 ? 11.5 61.688 -3.947 1 93.56 188 LEU B C 1
ATOM 10381 O O . LEU B 1 188 ? 12.078 62.75 -3.699 1 93.56 188 LEU B O 1
ATOM 10385 N N . THR B 1 189 ? 11.086 60.906 -3.066 1 94.81 189 THR B N 1
ATOM 10386 C CA . THR B 1 189 ? 11.312 61.188 -1.651 1 94.81 189 THR B CA 1
ATOM 10387 C C . THR B 1 189 ? 12.805 61.25 -1.346 1 94.81 189 THR B C 1
ATOM 10389 O O . THR B 1 189 ? 13.266 62.125 -0.617 1 94.81 189 THR B O 1
ATOM 10392 N N . ILE B 1 190 ? 13.602 60.344 -1.854 1 95 190 ILE B N 1
ATOM 10393 C CA . ILE B 1 190 ? 15.047 60.312 -1.644 1 95 190 ILE B CA 1
ATOM 10394 C C . ILE B 1 190 ? 15.695 61.531 -2.244 1 95 190 ILE B C 1
ATOM 10396 O O . ILE B 1 190 ? 16.594 62.125 -1.641 1 95 190 ILE B O 1
ATOM 10400 N N . ASP B 1 191 ? 15.219 61.938 -3.383 1 93.5 191 ASP B N 1
ATOM 10401 C CA . ASP B 1 191 ? 15.75 63.156 -4.023 1 93.5 191 ASP B CA 1
ATOM 10402 C C . ASP B 1 191 ? 15.484 64.375 -3.176 1 93.5 191 ASP B C 1
ATOM 10404 O O . ASP B 1 191 ? 16.359 65.25 -3.012 1 93.5 191 ASP B O 1
ATOM 10408 N N . GLN B 1 192 ? 14.32 64.438 -2.693 1 92.62 192 GLN B N 1
ATOM 10409 C CA . GLN B 1 192 ? 13.969 65.562 -1.848 1 92.62 192 GLN B CA 1
ATOM 10410 C C . GLN B 1 192 ? 14.797 65.562 -0.564 1 92.62 192 GLN B C 1
ATOM 10412 O O . GLN B 1 192 ? 15.195 66.625 -0.079 1 92.62 192 GLN B O 1
ATOM 10417 N N . LEU B 1 193 ? 15.039 64.438 0.013 1 94.06 193 LEU B N 1
ATOM 10418 C CA . LEU B 1 193 ? 15.875 64.375 1.203 1 94.06 193 LEU B CA 1
ATOM 10419 C C . LEU B 1 193 ? 17.297 64.812 0.907 1 94.06 193 LEU B C 1
ATOM 10421 O O . LEU B 1 193 ? 17.922 65.5 1.724 1 94.06 193 LEU B O 1
ATOM 10425 N N . ARG B 1 194 ? 17.844 64.5 -0.214 1 92.5 194 ARG B N 1
ATOM 10426 C CA . ARG B 1 194 ? 19.188 64.875 -0.604 1 92.5 194 ARG B CA 1
ATOM 10427 C C . ARG B 1 194 ? 19.328 66.375 -0.726 1 92.5 194 ARG B C 1
ATOM 10429 O O . ARG B 1 194 ? 20.312 66.938 -0.235 1 92.5 194 ARG B O 1
ATOM 10436 N N . VAL B 1 195 ? 18.344 67 -1.308 1 90.06 195 VAL B N 1
ATOM 10437 C CA . VAL B 1 195 ? 18.344 68.438 -1.509 1 90.06 195 VAL B CA 1
ATOM 10438 C C . VAL B 1 195 ? 18.266 69.125 -0.16 1 90.06 195 VAL B C 1
ATOM 10440 O O . VAL B 1 195 ? 18.984 70.125 0.083 1 90.06 195 VAL B O 1
ATOM 10443 N N . ASN B 1 196 ? 17.5 68.688 0.663 1 89.06 196 ASN B N 1
ATOM 10444 C CA . ASN B 1 196 ? 17.266 69.312 1.944 1 89.06 196 ASN B CA 1
ATOM 10445 C C . ASN B 1 196 ? 18.375 69 2.945 1 89.06 196 ASN B C 1
ATOM 10447 O O . ASN B 1 196 ? 18.578 69.75 3.92 1 89.06 196 ASN B O 1
ATOM 10451 N N . ALA B 1 197 ? 19.109 67.875 2.76 1 88.19 197 ALA B N 1
ATOM 10452 C CA . ALA B 1 197 ? 20.219 67.5 3.633 1 88.19 197 ALA B CA 1
ATOM 10453 C C . ALA B 1 197 ? 21.375 68.5 3.49 1 88.19 197 ALA B C 1
ATOM 10455 O O . ALA B 1 197 ? 22.156 68.688 4.426 1 88.19 197 ALA B O 1
ATOM 10456 N N . SER B 1 198 ? 21.484 69.125 2.311 1 85.81 198 SER B N 1
ATOM 10457 C CA . SER B 1 198 ? 22.594 70.062 2.027 1 85.81 198 SER B CA 1
ATOM 10458 C C . SER B 1 198 ? 22.297 71.5 2.512 1 85.81 198 SER B C 1
ATOM 10460 O O . SER B 1 198 ? 23.188 72.312 2.607 1 85.81 198 SER B O 1
ATOM 10462 N N . LYS B 1 199 ? 21.078 71.688 2.99 1 86.38 199 LYS B N 1
ATOM 10463 C CA . LYS B 1 199 ? 20.672 73 3.416 1 86.38 199 LYS B CA 1
ATOM 10464 C C . LYS B 1 199 ? 20.734 73.188 4.934 1 86.38 199 LYS B C 1
ATOM 10466 O O . LYS B 1 199 ? 20.969 72.188 5.641 1 86.38 199 LYS B O 1
ATOM 10471 N N . GLU B 1 200 ? 20.625 74.375 5.328 1 82.75 200 GLU B N 1
ATOM 10472 C CA . GLU B 1 200 ? 20.688 74.688 6.762 1 82.75 200 GLU B CA 1
ATOM 10473 C C . GLU B 1 200 ? 19.406 74.25 7.469 1 82.75 200 GLU B C 1
ATOM 10475 O O . GLU B 1 200 ? 18.312 74.375 6.941 1 82.75 200 GLU B O 1
ATOM 10480 N N . PHE B 1 201 ? 19.5 73.5 8.734 1 83.88 201 PHE B N 1
ATOM 10481 C CA . PHE B 1 201 ? 18.375 72.875 9.406 1 83.88 201 PHE B CA 1
ATOM 10482 C C . PHE B 1 201 ? 17.594 73.875 10.234 1 83.88 201 PHE B C 1
ATOM 10484 O O . PHE B 1 201 ? 18.156 74.562 11.047 1 83.88 201 PHE B O 1
ATOM 10491 N N . ASN B 1 202 ? 16.391 74.25 9.859 1 86.19 202 ASN B N 1
ATOM 10492 C CA . ASN B 1 202 ? 15.391 75 10.625 1 86.19 202 ASN B CA 1
ATOM 10493 C C . ASN B 1 202 ? 14.25 74.125 11.094 1 86.19 202 ASN B C 1
ATOM 10495 O O . ASN B 1 202 ? 14.195 72.938 10.727 1 86.19 202 ASN B O 1
ATOM 10499 N N . ASP B 1 203 ? 13.414 74.562 11.898 1 85.12 203 ASP B N 1
ATOM 10500 C CA . ASP B 1 203 ? 12.344 73.75 12.461 1 85.12 203 ASP B CA 1
ATOM 10501 C C . ASP B 1 203 ? 11.43 73.25 11.359 1 85.12 203 ASP B C 1
ATOM 10503 O O . ASP B 1 203 ? 11.016 72.062 11.398 1 85.12 203 ASP B O 1
ATOM 10507 N N . LEU B 1 204 ? 11.195 74.062 10.453 1 84.69 204 LEU B N 1
ATOM 10508 C CA . LEU B 1 204 ? 10.344 73.625 9.352 1 84.69 204 LEU B CA 1
ATOM 10509 C C . LEU B 1 204 ? 11.039 72.562 8.516 1 84.69 204 LEU B C 1
ATOM 10511 O O . LEU B 1 204 ? 10.406 71.625 8.094 1 84.69 204 LEU B O 1
ATOM 10515 N N . ARG B 1 205 ? 12.25 72.75 8.391 1 88.56 205 ARG B N 1
ATOM 10516 C CA . ARG B 1 205 ? 13.008 71.812 7.578 1 88.56 205 ARG B CA 1
ATOM 10517 C C . ARG B 1 205 ? 13.141 70.438 8.281 1 88.56 205 ARG B C 1
ATOM 10519 O O . ARG B 1 205 ? 13.117 69.375 7.641 1 88.56 205 ARG B O 1
ATOM 10526 N N . ILE B 1 206 ? 13.305 70.5 9.516 1 89.88 206 ILE B N 1
ATOM 10527 C CA . ILE B 1 206 ? 13.391 69.25 10.273 1 89.88 206 ILE B CA 1
ATOM 10528 C C . ILE B 1 206 ? 12.07 68.5 10.172 1 89.88 206 ILE B C 1
ATOM 10530 O O . ILE B 1 206 ? 12.055 67.25 9.984 1 89.88 206 ILE B O 1
ATOM 10534 N N . MET B 1 207 ? 10.977 69.25 10.242 1 89.31 207 MET B N 1
ATOM 10535 C CA . MET B 1 207 ? 9.664 68.625 10.086 1 89.31 207 MET B CA 1
ATOM 10536 C C . MET B 1 207 ? 9.5 68.062 8.688 1 89.31 207 MET B C 1
ATOM 10538 O O . MET B 1 207 ? 8.906 67 8.523 1 89.31 207 MET B O 1
ATOM 10542 N N . TYR B 1 208 ? 10.062 68.875 7.777 1 90.19 208 TYR B N 1
ATOM 10543 C CA . TYR B 1 208 ? 10.023 68.375 6.398 1 90.19 208 TYR B CA 1
ATOM 10544 C C . TYR B 1 208 ? 10.836 67.125 6.234 1 90.19 208 TYR B C 1
ATOM 10546 O O . TYR B 1 208 ? 10.367 66.125 5.613 1 90.19 208 TYR B O 1
ATOM 10554 N N . ILE B 1 209 ? 11.953 67.062 6.863 1 92.94 209 ILE B N 1
ATOM 10555 C CA . ILE B 1 209 ? 12.828 65.875 6.77 1 92.94 209 ILE B CA 1
ATOM 10556 C C . ILE B 1 209 ? 12.18 64.688 7.469 1 92.94 209 ILE B C 1
ATOM 10558 O O . ILE B 1 209 ? 12.188 63.562 6.945 1 92.94 209 ILE B O 1
ATOM 10562 N N . GLU B 1 210 ? 11.578 64.812 8.523 1 93.12 210 GLU B N 1
ATOM 10563 C CA . GLU B 1 210 ? 10.906 63.781 9.258 1 93.12 210 GLU B CA 1
ATOM 10564 C C . GLU B 1 210 ? 9.742 63.188 8.453 1 93.12 210 GLU B C 1
ATOM 10566 O O . GLU B 1 210 ? 9.516 62 8.453 1 93.12 210 GLU B O 1
ATOM 10571 N N . SER B 1 211 ? 9.031 64.062 7.828 1 92.25 211 SER B N 1
ATOM 10572 C CA . SER B 1 211 ? 7.926 63.625 6.992 1 92.25 211 SER B CA 1
ATOM 10573 C C . SER B 1 211 ? 8.43 62.812 5.797 1 92.25 211 SER B C 1
ATOM 10575 O O . SER B 1 211 ? 7.824 61.812 5.406 1 92.25 211 SER B O 1
ATOM 10577 N N . CYS B 1 212 ? 9.547 63.25 5.273 1 94 212 CYS B N 1
ATOM 10578 C CA . CYS B 1 212 ? 10.156 62.531 4.168 1 94 212 CYS B CA 1
ATOM 10579 C C . CYS B 1 212 ? 10.609 61.156 4.621 1 94 212 CYS B C 1
ATOM 10581 O O . CYS B 1 212 ? 10.398 60.156 3.922 1 94 212 CYS B O 1
ATOM 10583 N N . LEU B 1 213 ? 11.164 61.094 5.758 1 95.38 213 LEU B N 1
ATOM 10584 C CA . LEU B 1 213 ? 11.648 59.844 6.289 1 95.38 213 LEU B CA 1
ATOM 10585 C C . LEU B 1 213 ? 10.484 58.875 6.574 1 95.38 213 LEU B C 1
ATOM 10587 O O . LEU B 1 213 ? 10.57 57.688 6.297 1 95.38 213 LEU B O 1
ATOM 10591 N N . SER B 1 214 ? 9.422 59.375 7.055 1 94.5 214 SER B N 1
ATOM 10592 C CA . SER B 1 214 ? 8.242 58.562 7.328 1 94.5 214 SER B CA 1
ATOM 10593 C C . SER B 1 214 ? 7.617 58.031 6.039 1 94.5 214 SER B C 1
ATOM 10595 O O . SER B 1 214 ? 7.156 56.906 5.992 1 94.5 214 SER B O 1
ATOM 10597 N N . LEU B 1 215 ? 7.629 58.906 5.098 1 94.75 215 LEU B N 1
ATOM 10598 C CA . LEU B 1 215 ? 7.105 58.469 3.807 1 94.75 215 LEU B CA 1
ATOM 10599 C C . LEU B 1 215 ? 7.988 57.375 3.203 1 94.75 215 LEU B C 1
ATOM 10601 O O . LEU B 1 215 ? 7.48 56.406 2.67 1 94.75 215 LEU B O 1
ATOM 10605 N N . ALA B 1 216 ? 9.25 57.594 3.312 1 94.88 216 ALA B N 1
ATOM 10606 C CA . ALA B 1 216 ? 10.172 56.562 2.816 1 94.88 216 ALA B CA 1
ATOM 10607 C C . ALA B 1 216 ? 9.961 55.25 3.535 1 94.88 216 ALA B C 1
ATOM 10609 O O . ALA B 1 216 ? 9.984 54.188 2.912 1 94.88 216 ALA B O 1
ATOM 10610 N N . LEU B 1 217 ? 9.758 55.281 4.742 1 94.62 217 LEU B N 1
ATOM 10611 C CA . LEU B 1 217 ? 9.516 54.094 5.551 1 94.62 217 LEU B CA 1
ATOM 10612 C C . LEU B 1 217 ? 8.234 53.406 5.117 1 94.62 217 LEU B C 1
ATOM 10614 O O . LEU B 1 217 ? 8.203 52.188 4.984 1 94.62 217 LEU B O 1
ATOM 10618 N N . SER B 1 218 ? 7.234 54.125 4.898 1 92.31 218 SER B N 1
ATOM 10619 C CA . SER B 1 218 ? 5.965 53.562 4.465 1 92.31 218 SER B CA 1
ATOM 10620 C C . SER B 1 218 ? 6.098 52.906 3.102 1 92.31 218 SER B C 1
ATOM 10622 O O . SER B 1 218 ? 5.484 51.844 2.857 1 92.31 218 SER B O 1
ATOM 10624 N N . CYS B 1 219 ? 6.887 53.438 2.287 1 93.31 219 CYS B N 1
ATOM 10625 C CA . CYS B 1 219 ? 7.094 52.875 0.962 1 93.31 219 CYS B CA 1
ATOM 10626 C C . CYS B 1 219 ? 7.809 51.531 1.054 1 93.31 219 CYS B C 1
ATOM 10628 O O . CYS B 1 219 ? 7.395 50.562 0.419 1 93.31 219 CYS B O 1
ATOM 10630 N N . MET B 1 220 ? 8.789 51.5 1.91 1 91 220 MET B N 1
ATOM 10631 C CA . MET B 1 220 ? 9.602 50.281 1.997 1 91 220 MET B CA 1
ATOM 10632 C C . MET B 1 220 ? 8.891 49.219 2.828 1 91 220 MET B C 1
ATOM 10634 O O . MET B 1 220 ? 9.203 48.031 2.719 1 91 220 MET B O 1
ATOM 10638 N N . SER B 1 221 ? 7.945 49.531 3.516 1 88.56 221 SER B N 1
ATOM 10639 C CA . SER B 1 221 ? 7.207 48.594 4.348 1 88.56 221 SER B CA 1
ATOM 10640 C C . SER B 1 221 ? 6.012 48 3.602 1 88.56 221 SER B C 1
ATOM 10642 O O . SER B 1 221 ? 5.234 47.25 4.168 1 88.56 221 SER B O 1
ATOM 10644 N N . PHE B 1 222 ? 5.961 48.344 2.35 1 88.19 222 PHE B N 1
ATOM 10645 C CA . PHE B 1 222 ? 4.879 47.844 1.505 1 88.19 222 PHE B CA 1
ATOM 10646 C C . PHE B 1 222 ? 5.02 46.344 1.267 1 88.19 222 PHE B C 1
ATOM 10648 O O . PHE B 1 222 ? 6.129 45.844 1.102 1 88.19 222 PHE B O 1
ATOM 10655 N N . ASP B 1 223 ? 3.982 45.594 1.33 1 80.75 223 ASP B N 1
ATOM 10656 C CA . ASP B 1 223 ? 3.992 44.156 1.052 1 80.75 223 ASP B CA 1
ATOM 10657 C C . ASP B 1 223 ? 4.105 43.906 -0.447 1 80.75 223 ASP B C 1
ATOM 10659 O O . ASP B 1 223 ? 3.098 43.906 -1.158 1 80.75 223 ASP B O 1
ATOM 10663 N N . PHE B 1 224 ? 5.242 43.625 -0.895 1 81.75 224 PHE B N 1
ATOM 10664 C CA . PHE B 1 224 ? 5.535 43.531 -2.32 1 81.75 224 PHE B CA 1
ATOM 10665 C C . PHE B 1 224 ? 5.043 42.188 -2.889 1 81.75 224 PHE B C 1
ATOM 10667 O O . PHE B 1 224 ? 4.824 42.094 -4.098 1 81.75 224 PHE B O 1
ATOM 10674 N N . VAL B 1 225 ? 5.059 40.938 -2.258 1 68.06 225 VAL B N 1
ATOM 10675 C CA . VAL B 1 225 ? 4.699 39.625 -2.779 1 68.06 225 VAL B CA 1
ATOM 10676 C C . VAL B 1 225 ? 3.23 39.312 -2.477 1 68.06 225 VAL B C 1
ATOM 10678 O O . VAL B 1 225 ? 2.596 38.531 -3.164 1 68.06 225 VAL B O 1
ATOM 10681 N N . GLY B 1 226 ? 2.584 40.031 -1.774 1 58.56 226 GLY B N 1
ATOM 10682 C CA . GLY B 1 226 ? 1.195 39.781 -1.422 1 58.56 226 GLY B CA 1
ATOM 10683 C C . GLY B 1 226 ? 1.028 38.719 -0.356 1 58.56 226 GLY B C 1
ATOM 10684 O O . GLY B 1 226 ? -0.021 38.062 -0.272 1 58.56 226 GLY B O 1
ATOM 10685 N N . SER B 1 227 ? 1.962 37.875 0.035 1 52.03 227 SER B N 1
ATOM 10686 C CA . SER B 1 227 ? 1.809 36.719 0.918 1 52.03 227 SER B CA 1
ATOM 10687 C C . SER B 1 227 ? 1.28 37.156 2.287 1 52.03 227 SER B C 1
ATOM 10689 O O . SER B 1 227 ? 0.948 36.281 3.117 1 52.03 227 SER B O 1
ATOM 10691 N N . PHE B 1 228 ? 0.366 37.969 2.348 1 45.97 228 PHE B N 1
ATOM 10692 C CA . PHE B 1 228 ? -0.171 38.469 3.613 1 45.97 228 PHE B CA 1
ATOM 10693 C C . PHE B 1 228 ? 0.753 38.094 4.77 1 45.97 228 PHE B C 1
ATOM 10695 O O . PHE B 1 228 ? 0.641 37.031 5.348 1 45.97 228 PHE B O 1
ATOM 10702 N N . ILE B 1 229 ? 1.841 38.375 4.812 1 43.62 229 ILE B N 1
ATOM 10703 C CA . ILE B 1 229 ? 2.768 38 5.879 1 43.62 229 ILE B CA 1
ATOM 10704 C C . ILE B 1 229 ? 2.17 38.375 7.23 1 43.62 229 ILE B C 1
ATOM 10706 O O . ILE B 1 229 ? 1.808 39.531 7.453 1 43.62 229 ILE B O 1
ATOM 10710 N N . ASP B 1 230 ? 1.326 37.531 7.793 1 43.19 230 ASP B N 1
ATOM 10711 C CA . ASP B 1 230 ? 1.023 37.781 9.203 1 43.19 230 ASP B CA 1
ATOM 10712 C C . ASP B 1 230 ? 2.123 38.594 9.867 1 43.19 230 ASP B C 1
ATOM 10714 O O . ASP B 1 230 ? 3.299 38.469 9.523 1 43.19 230 ASP B O 1
ATOM 10718 N N . GLU B 1 231 ? 1.833 39.719 10.336 1 44.72 231 GLU B N 1
ATOM 10719 C CA . GLU B 1 231 ? 2.67 40.656 11.062 1 44.72 231 GLU B CA 1
ATOM 10720 C C . GLU B 1 231 ? 3.754 39.938 11.859 1 44.72 231 GLU B C 1
ATOM 10722 O O . GLU B 1 231 ? 4.758 40.562 12.242 1 44.72 231 GLU B O 1
ATOM 10727 N N . THR B 1 232 ? 3.252 38.875 12.633 1 41.72 232 THR B N 1
ATOM 10728 C CA . THR B 1 232 ? 4.277 38.375 13.539 1 41.72 232 THR B CA 1
ATOM 10729 C C . THR B 1 232 ? 5.484 37.875 12.758 1 41.72 232 THR B C 1
ATOM 10731 O O . THR B 1 232 ? 5.98 36.75 13.023 1 41.72 232 THR B O 1
ATOM 10734 N N . ILE B 1 233 ? 5.395 37.844 11.508 1 41.56 233 ILE B N 1
ATOM 10735 C CA . ILE B 1 233 ? 6.434 37.188 10.727 1 41.56 233 ILE B CA 1
ATOM 10736 C C . ILE B 1 233 ? 7.809 37.531 11.289 1 41.56 233 ILE B C 1
ATOM 10738 O O . ILE B 1 233 ? 8.062 38.688 11.641 1 41.56 233 ILE B O 1
ATOM 10742 N N . ASP B 1 234 ? 8.617 36.531 11.078 1 46.16 234 ASP B N 1
ATOM 10743 C CA . ASP B 1 234 ? 9.992 36.156 11.391 1 46.16 234 ASP B CA 1
ATOM 10744 C C . ASP B 1 234 ? 10.977 37.25 10.938 1 46.16 234 ASP B C 1
ATOM 10746 O O . ASP B 1 234 ? 10.758 37.906 9.922 1 46.16 234 ASP B O 1
ATOM 10750 N N . GLU B 1 235 ? 11.625 37.875 11.859 1 54.78 235 GLU B N 1
ATOM 10751 C CA . GLU B 1 235 ? 12.898 38.594 11.711 1 54.78 235 GLU B CA 1
ATOM 10752 C C . GLU B 1 235 ? 13.586 38.188 10.406 1 54.78 235 GLU B C 1
ATOM 10754 O O . GLU B 1 235 ? 14.469 38.906 9.93 1 54.78 235 GLU B O 1
ATOM 10759 N N . ASN B 1 236 ? 13.086 37.125 9.852 1 57.53 236 ASN B N 1
ATOM 10760 C CA . ASN B 1 236 ? 13.867 36.656 8.703 1 57.53 236 ASN B CA 1
ATOM 10761 C C . ASN B 1 236 ? 13.164 36.969 7.387 1 57.53 236 ASN B C 1
ATOM 10763 O O . ASN B 1 236 ? 13.555 36.469 6.336 1 57.53 236 ASN B O 1
ATOM 10767 N N . TYR B 1 237 ? 12.25 37.938 7.438 1 66.19 237 TYR B N 1
ATOM 10768 C CA . TYR B 1 237 ? 11.531 38.219 6.199 1 66.19 237 TYR B CA 1
ATOM 10769 C C . TYR B 1 237 ? 12.336 39.156 5.305 1 66.19 237 TYR B C 1
ATOM 10771 O O . TYR B 1 237 ? 12.859 40.188 5.77 1 66.19 237 TYR B O 1
ATOM 10779 N N . ASN B 1 238 ? 12.625 38.781 4.156 1 80 238 ASN B N 1
ATOM 10780 C CA . ASN B 1 238 ? 13.297 39.625 3.164 1 80 238 ASN B CA 1
ATOM 10781 C C . ASN B 1 238 ? 12.297 40.406 2.314 1 80 238 ASN B C 1
ATOM 10783 O O . ASN B 1 238 ? 11.203 39.906 2.031 1 80 238 ASN B O 1
ATOM 10787 N N . ILE B 1 239 ? 12.602 41.625 2.182 1 85.62 239 ILE B N 1
ATOM 10788 C CA . ILE B 1 239 ? 11.789 42.5 1.327 1 85.62 239 ILE B CA 1
ATOM 10789 C C . ILE B 1 239 ? 12.047 42.156 -0.139 1 85.62 239 ILE B C 1
ATOM 10791 O O . ILE B 1 239 ? 13.188 42.188 -0.598 1 85.62 239 ILE B O 1
ATOM 10795 N N . GLN B 1 240 ? 11.062 41.844 -0.886 1 82.06 240 GLN B N 1
ATOM 10796 C CA . GLN B 1 240 ? 11.172 41.406 -2.277 1 82.06 240 GLN B CA 1
ATOM 10797 C C . GLN B 1 240 ? 10.852 42.562 -3.229 1 82.06 240 GLN B C 1
ATOM 10799 O O . GLN B 1 240 ? 9.781 42.562 -3.85 1 82.06 240 GLN B O 1
ATOM 10804 N N . LEU B 1 241 ? 11.773 43.406 -3.369 1 87.06 241 LEU B N 1
ATOM 10805 C CA . LEU B 1 241 ? 11.625 44.531 -4.301 1 87.06 241 LEU B CA 1
ATOM 10806 C C . LEU B 1 241 ? 11.641 44.031 -5.746 1 87.06 241 LEU B C 1
ATOM 10808 O O . LEU B 1 241 ? 12.367 43.094 -6.074 1 87.06 241 LEU B O 1
ATOM 10812 N N . PRO B 1 242 ? 10.789 44.625 -6.555 1 84.44 242 PRO B N 1
ATOM 10813 C CA . PRO B 1 242 ? 10.828 44.25 -7.973 1 84.44 242 PRO B CA 1
ATOM 10814 C C . PRO B 1 242 ? 12.172 44.562 -8.625 1 84.44 242 PRO B C 1
ATOM 10816 O O . PRO B 1 242 ? 12.891 45.469 -8.172 1 84.44 242 PRO B O 1
ATOM 10819 N N . ALA B 1 243 ? 12.617 43.938 -9.719 1 82.94 243 ALA B N 1
ATOM 10820 C CA . ALA B 1 243 ? 13.922 44.031 -10.375 1 82.94 243 ALA B CA 1
ATOM 10821 C C . ALA B 1 243 ? 14.141 45.438 -10.93 1 82.94 243 ALA B C 1
ATOM 10823 O O . ALA B 1 243 ? 15.281 45.906 -11 1 82.94 243 ALA B O 1
ATOM 10824 N N . ASN B 1 244 ? 13.078 46.125 -11.227 1 84.19 244 ASN B N 1
ATOM 10825 C CA . ASN B 1 244 ? 13.188 47.469 -11.836 1 84.19 244 ASN B CA 1
ATOM 10826 C C . ASN B 1 244 ? 13.695 48.5 -10.828 1 84.19 244 ASN B C 1
ATOM 10828 O O . ASN B 1 244 ? 14.148 49.562 -11.219 1 84.19 244 ASN B O 1
ATOM 10832 N N . TRP B 1 245 ? 13.672 48.188 -9.57 1 88.56 245 TRP B N 1
ATOM 10833 C CA . TRP B 1 245 ? 14.109 49.125 -8.523 1 88.56 245 TRP B CA 1
ATOM 10834 C C . TRP B 1 245 ? 15.633 49.156 -8.422 1 88.56 245 TRP B C 1
ATOM 10836 O O . TRP B 1 245 ? 16.203 50.125 -7.906 1 88.56 245 TRP B O 1
ATOM 10846 N N . ARG B 1 246 ? 16.328 48.219 -8.844 1 87.75 246 ARG B N 1
ATOM 10847 C CA . ARG B 1 246 ? 17.766 48.031 -8.602 1 87.75 246 ARG B CA 1
ATOM 10848 C C . ARG B 1 246 ? 18.578 49.188 -9.141 1 87.75 246 ARG B C 1
ATOM 10850 O O . ARG B 1 246 ? 19.328 49.812 -8.398 1 87.75 246 ARG B O 1
ATOM 10857 N N . SER B 1 247 ? 18.406 49.438 -10.422 1 87.5 247 SER B N 1
ATOM 10858 C CA . SER B 1 247 ? 19.234 50.469 -11.055 1 87.5 247 SER B CA 1
ATOM 10859 C C . SER B 1 247 ? 18.984 51.844 -10.43 1 87.5 247 SER B C 1
ATOM 10861 O O . SER B 1 247 ? 19.922 52.594 -10.211 1 87.5 247 SER B O 1
ATOM 10863 N N . ARG B 1 248 ? 17.812 52.094 -10.008 1 89.31 248 ARG B N 1
ATOM 10864 C CA . ARG B 1 248 ? 17.453 53.406 -9.43 1 89.31 248 ARG B CA 1
ATOM 10865 C C . ARG B 1 248 ? 17.969 53.531 -8.008 1 89.31 248 ARG B C 1
ATOM 10867 O O . ARG B 1 248 ? 18.359 54.625 -7.574 1 89.31 248 ARG B O 1
ATOM 10874 N N . LEU B 1 249 ? 18.031 52.469 -7.336 1 91 249 LEU B N 1
ATOM 10875 C CA . LEU B 1 249 ? 18.516 52.469 -5.961 1 91 249 LEU B CA 1
ATOM 10876 C C . LEU B 1 249 ? 20.031 52.656 -5.914 1 91 249 LEU B C 1
ATOM 10878 O O . LEU B 1 249 ? 20.547 53.375 -5.07 1 91 249 LEU B O 1
ATOM 10882 N N . ILE B 1 250 ? 20.703 52.031 -6.82 1 89.56 250 ILE B N 1
ATOM 10883 C CA . ILE B 1 250 ? 22.156 52.125 -6.852 1 89.56 250 ILE B CA 1
ATOM 10884 C C . ILE B 1 250 ? 22.594 53.531 -7.238 1 89.56 250 ILE B C 1
ATOM 10886 O O . ILE B 1 250 ? 23.562 54.062 -6.676 1 89.56 250 ILE B O 1
ATOM 10890 N N . GLU B 1 251 ? 21.891 54.031 -8.117 1 88.88 251 GLU B N 1
ATOM 10891 C CA . GLU B 1 251 ? 22.219 55.375 -8.578 1 88.88 251 GLU B CA 1
ATOM 10892 C C . GLU B 1 251 ? 22.062 56.406 -7.465 1 88.88 251 GLU B C 1
ATOM 10894 O O . GLU B 1 251 ? 22.906 57.281 -7.293 1 88.88 251 GLU B O 1
ATOM 10899 N N . ARG B 1 252 ? 21.109 56.312 -6.66 1 91.75 252 ARG B N 1
ATOM 10900 C CA . ARG B 1 252 ? 20.812 57.312 -5.629 1 91.75 252 ARG B CA 1
ATOM 10901 C C . ARG B 1 252 ? 21.484 56.938 -4.309 1 91.75 252 ARG B C 1
ATOM 10903 O O . ARG B 1 252 ? 21.688 57.812 -3.453 1 91.75 252 ARG B O 1
ATOM 10910 N N . ASN B 1 253 ? 21.812 55.812 -4.062 1 90.19 253 ASN B N 1
ATOM 10911 C CA . ASN B 1 253 ? 22.5 55.281 -2.883 1 90.19 253 ASN B CA 1
ATOM 10912 C C . ASN B 1 253 ? 21.891 55.812 -1.595 1 90.19 253 ASN B C 1
ATOM 10914 O O . ASN B 1 253 ? 22.531 56.594 -0.855 1 90.19 253 ASN B O 1
ATOM 10918 N N . PRO B 1 254 ? 20.703 55.406 -1.272 1 94.31 254 PRO B N 1
ATOM 10919 C CA . PRO B 1 254 ? 20 55.906 -0.083 1 94.31 254 PRO B CA 1
ATOM 10920 C C . PRO B 1 254 ? 20.734 55.562 1.214 1 94.31 254 PRO B C 1
ATOM 10922 O O . PRO B 1 254 ? 20.625 56.281 2.201 1 94.31 254 PRO B O 1
ATOM 10925 N N . VAL B 1 255 ? 21.531 54.562 1.322 1 94.88 255 VAL B N 1
ATOM 10926 C CA . VAL B 1 255 ? 22.234 54.156 2.537 1 94.88 255 VAL B CA 1
ATOM 10927 C C . VAL B 1 255 ? 23.219 55.25 2.961 1 94.88 255 VAL B C 1
ATOM 10929 O O . VAL B 1 255 ? 23.219 55.656 4.117 1 94.88 255 VAL B O 1
ATOM 10932 N N . LYS B 1 256 ? 23.938 55.625 1.989 1 93.88 256 LYS B N 1
ATOM 10933 C CA . LYS B 1 256 ? 24.906 56.688 2.277 1 93.88 256 LYS B CA 1
ATOM 10934 C C . LYS B 1 256 ? 24.203 57.969 2.727 1 93.88 256 LYS B C 1
ATOM 10936 O O . LYS B 1 256 ? 24.625 58.625 3.686 1 93.88 256 LYS B O 1
ATOM 10941 N N . LEU B 1 257 ? 23.156 58.25 2.066 1 94.5 257 LEU B N 1
ATOM 10942 C CA . LEU B 1 257 ? 22.391 59.438 2.393 1 94.5 257 LEU B CA 1
ATOM 10943 C C . LEU B 1 257 ? 21.859 59.375 3.822 1 94.5 257 LEU B C 1
ATOM 10945 O O . LEU B 1 257 ? 21.953 60.344 4.57 1 94.5 257 LEU B O 1
ATOM 10949 N N . PHE B 1 258 ? 21.344 58.312 4.27 1 96.19 258 PHE B N 1
ATOM 10950 C CA . PHE B 1 258 ? 20.734 58.156 5.59 1 96.19 258 PHE B CA 1
ATOM 10951 C C . PHE B 1 258 ? 21.797 58.25 6.684 1 96.19 258 PHE B C 1
ATOM 10953 O O . PHE B 1 258 ? 21.547 58.812 7.742 1 96.19 258 PHE B O 1
ATOM 10960 N N . PHE B 1 259 ? 23.016 57.75 6.469 1 94.75 259 PHE B N 1
ATOM 10961 C CA . PHE B 1 259 ? 24.062 57.844 7.469 1 94.75 259 PHE B CA 1
ATOM 10962 C C . PHE B 1 259 ? 24.594 59.281 7.547 1 94.75 259 PHE B C 1
ATOM 10964 O O . PHE B 1 259 ? 25 59.75 8.617 1 94.75 259 PHE B O 1
ATOM 10971 N N . GLU B 1 260 ? 24.562 59.938 6.395 1 92.88 260 GLU B N 1
ATOM 10972 C CA . GLU B 1 260 ? 24.938 61.344 6.414 1 92.88 260 GLU B CA 1
ATOM 10973 C C . GLU B 1 260 ? 23.922 62.156 7.207 1 92.88 260 GLU B C 1
ATOM 10975 O O . GLU B 1 260 ? 24.297 63.062 7.98 1 92.88 260 GLU B O 1
ATOM 10980 N N . LEU B 1 261 ? 22.75 61.812 7.016 1 93.44 261 LEU B N 1
ATOM 10981 C CA . LEU B 1 261 ? 21.672 62.5 7.738 1 93.44 261 LEU B CA 1
ATOM 10982 C C . LEU B 1 261 ? 21.734 62.156 9.227 1 93.44 261 LEU B C 1
ATOM 10984 O O . LEU B 1 261 ? 21.375 63 10.062 1 93.44 261 LEU B O 1
ATOM 10988 N N . TYR B 1 262 ? 22.172 60.969 9.609 1 93.94 262 TYR B N 1
ATOM 10989 C CA . TYR B 1 262 ? 22.312 60.562 10.992 1 93.94 262 TYR B CA 1
ATOM 10990 C C . TYR B 1 262 ? 23.156 61.531 11.781 1 93.94 262 TYR B C 1
ATOM 10992 O O . TYR B 1 262 ? 22.828 61.875 12.914 1 93.94 262 TYR B O 1
ATOM 11000 N N . ASP B 1 263 ? 24.141 62.031 11.172 1 88.62 263 ASP B N 1
ATOM 11001 C CA . ASP B 1 263 ? 25.094 62.938 11.836 1 88.62 263 ASP B CA 1
ATOM 11002 C C . ASP B 1 263 ? 24.516 64.312 12.008 1 88.62 263 ASP B C 1
ATOM 11004 O O . ASP B 1 263 ? 24.797 65 13 1 88.62 263 ASP B O 1
ATOM 11008 N N . LYS B 1 264 ? 23.562 64.625 11.164 1 89.56 264 LYS B N 1
ATOM 11009 C CA . LYS B 1 264 ? 23.141 66 11.102 1 89.56 264 LYS B CA 1
ATOM 11010 C C . LYS B 1 264 ? 21.812 66.25 11.836 1 89.56 264 LYS B C 1
ATOM 11012 O O . LYS B 1 264 ? 21.562 67.312 12.383 1 89.56 264 LYS B O 1
ATOM 11017 N N . VAL B 1 265 ? 21.031 65.312 11.93 1 91.12 265 VAL B N 1
ATOM 11018 C CA . VAL B 1 265 ? 19.672 65.438 12.445 1 91.12 265 VAL B CA 1
ATOM 11019 C C . VAL B 1 265 ? 19.688 65.375 13.969 1 91.12 265 VAL B C 1
ATOM 11021 O O . VAL B 1 265 ? 20.594 64.812 14.555 1 91.12 265 VAL B O 1
ATOM 11024 N N . PRO B 1 266 ? 18.672 65.938 14.57 1 89.75 266 PRO B N 1
ATOM 11025 C CA . PRO B 1 266 ? 18.578 65.875 16.031 1 89.75 266 PRO B CA 1
ATOM 11026 C C . PRO B 1 266 ? 18.328 64.438 16.531 1 89.75 266 PRO B C 1
ATOM 11028 O O . PRO B 1 266 ? 17.906 63.594 15.75 1 89.75 266 PRO B O 1
ATOM 11031 N N . ILE B 1 267 ? 18.547 64.125 17.766 1 90.38 267 ILE B N 1
ATOM 11032 C CA . ILE B 1 267 ? 18.562 62.844 18.391 1 90.38 267 ILE B CA 1
ATOM 11033 C C . ILE B 1 267 ? 17.156 62.219 18.312 1 90.38 267 ILE B C 1
ATOM 11035 O O . ILE B 1 267 ? 17.031 61 18.188 1 90.38 267 ILE B O 1
ATOM 11039 N N . LYS B 1 268 ? 16.125 63.031 18.203 1 89.19 268 LYS B N 1
ATOM 11040 C CA . LYS B 1 268 ? 14.758 62.5 18.203 1 89.19 268 LYS B CA 1
ATOM 11041 C C . LYS B 1 268 ? 14.391 61.906 16.859 1 89.19 268 LYS B C 1
ATOM 11043 O O . LYS B 1 268 ? 13.547 61 16.781 1 89.19 268 LYS B O 1
ATOM 11048 N N . THR B 1 269 ? 15.07 62.375 15.844 1 91.88 269 THR B N 1
ATOM 11049 C CA . THR B 1 269 ? 14.734 61.938 14.492 1 91.88 269 THR B CA 1
ATOM 11050 C C . THR B 1 269 ? 15.586 60.75 14.078 1 91.88 269 THR B C 1
ATOM 11052 O O . THR B 1 269 ? 15.336 60.125 13.039 1 91.88 269 THR B O 1
ATOM 11055 N N . VAL B 1 270 ? 16.469 60.312 14.93 1 93.62 270 VAL B N 1
ATOM 11056 C CA . VAL B 1 270 ? 17.453 59.281 14.586 1 93.62 270 VAL B CA 1
ATOM 11057 C C . VAL B 1 270 ? 16.766 57.938 14.516 1 93.62 270 VAL B C 1
ATOM 11059 O O . VAL B 1 270 ? 17.094 57.094 13.656 1 93.62 270 VAL B O 1
ATOM 11062 N N . ALA B 1 271 ? 15.82 57.719 15.32 1 94.19 271 ALA B N 1
ATOM 11063 C CA . ALA B 1 271 ? 15.109 56.438 15.328 1 94.19 271 ALA B CA 1
ATOM 11064 C C . ALA B 1 271 ? 14.453 56.188 13.984 1 94.19 271 ALA B C 1
ATOM 11066 O O . ALA B 1 271 ? 14.477 55.031 13.492 1 94.19 271 ALA B O 1
ATOM 11067 N N . LEU B 1 272 ? 13.914 57.188 13.406 1 94.94 272 LEU B N 1
ATOM 11068 C CA . LEU B 1 272 ? 13.25 57.031 12.109 1 94.94 272 LEU B CA 1
ATOM 11069 C C . LEU B 1 272 ? 14.258 56.688 11.016 1 94.94 272 LEU B C 1
ATOM 11071 O O . LEU B 1 272 ? 13.961 55.906 10.117 1 94.94 272 LEU B O 1
ATOM 11075 N N . ILE B 1 273 ? 15.422 57.281 11.07 1 95.56 273 ILE B N 1
ATOM 11076 C CA . ILE B 1 273 ? 16.484 57 10.109 1 95.56 273 ILE B CA 1
ATOM 11077 C C . ILE B 1 273 ? 16.922 55.562 10.219 1 95.56 273 ILE B C 1
ATOM 11079 O O . ILE B 1 273 ? 17.047 54.875 9.203 1 95.56 273 ILE B O 1
ATOM 11083 N N . LEU B 1 274 ? 17.047 55.125 11.422 1 95.5 274 LEU B N 1
ATOM 11084 C CA . LEU B 1 274 ? 17.484 53.75 11.641 1 95.5 274 LEU B CA 1
ATOM 11085 C C . LEU B 1 274 ? 16.438 52.75 11.164 1 95.5 274 LEU B C 1
ATOM 11087 O O . LEU B 1 274 ? 16.781 51.719 10.609 1 95.5 274 LEU B O 1
ATOM 11091 N N . ARG B 1 275 ? 15.234 53.094 11.312 1 94.94 275 ARG B N 1
ATOM 11092 C CA . ARG B 1 275 ? 14.164 52.219 10.828 1 94.94 275 ARG B CA 1
ATOM 11093 C C . ARG B 1 275 ? 14.227 52.062 9.312 1 94.94 275 ARG B C 1
ATOM 11095 O O . ARG B 1 275 ? 13.984 50.969 8.789 1 94.94 275 ARG B O 1
ATOM 11102 N N . ASN B 1 276 ? 14.477 53.094 8.656 1 95.44 276 ASN B N 1
ATOM 11103 C CA . ASN B 1 276 ? 14.641 53.031 7.207 1 95.44 276 ASN B CA 1
ATOM 11104 C C . ASN B 1 276 ? 15.844 52.188 6.82 1 95.44 276 ASN B C 1
ATOM 11106 O O . ASN B 1 276 ? 15.781 51.406 5.859 1 95.44 276 ASN B O 1
ATOM 11110 N N . LEU B 1 277 ? 16.859 52.344 7.629 1 94.94 277 LEU B N 1
ATOM 11111 C CA . LEU B 1 277 ? 18.062 51.562 7.355 1 94.94 277 LEU B CA 1
ATOM 11112 C C . LEU B 1 277 ? 17.828 50.094 7.59 1 94.94 277 LEU B C 1
ATOM 11114 O O . LEU B 1 277 ? 18.375 49.25 6.879 1 94.94 277 LEU B O 1
ATOM 11118 N N . ILE B 1 278 ? 17.047 49.812 8.547 1 93.94 278 ILE B N 1
ATOM 11119 C CA . ILE B 1 278 ? 16.703 48.438 8.836 1 93.94 278 ILE B CA 1
ATOM 11120 C C . ILE B 1 278 ? 15.984 47.812 7.637 1 93.94 278 ILE B C 1
ATOM 11122 O O . ILE B 1 278 ? 16.312 46.688 7.211 1 93.94 278 ILE B O 1
ATOM 11126 N N . LEU B 1 279 ? 15.062 48.469 7.082 1 92.69 279 LEU B N 1
ATOM 11127 C CA . LEU B 1 279 ? 14.305 47.969 5.941 1 92.69 279 LEU B CA 1
ATOM 11128 C C . LEU B 1 279 ? 15.203 47.844 4.715 1 92.69 279 LEU B C 1
ATOM 11130 O O . LEU B 1 279 ? 15.047 46.906 3.936 1 92.69 279 LEU B O 1
ATOM 11134 N N . LEU B 1 280 ? 16.141 48.75 4.551 1 92.81 280 LEU B N 1
ATOM 11135 C CA . LEU B 1 280 ? 17.078 48.656 3.438 1 92.81 280 LEU B CA 1
ATOM 11136 C C . LEU B 1 280 ? 17.984 47.438 3.588 1 92.81 280 LEU B C 1
ATOM 11138 O O . LEU B 1 280 ? 18.328 46.781 2.6 1 92.81 280 LEU B O 1
ATOM 11142 N N . SER B 1 281 ? 18.328 47.156 4.789 1 91.88 281 SER B N 1
ATOM 11143 C CA . SER B 1 281 ? 19.172 46.031 5.043 1 91.88 281 SER B CA 1
ATOM 11144 C C . SER B 1 281 ? 18.406 44.719 4.863 1 91.88 281 SER B C 1
ATOM 11146 O O . SER B 1 281 ? 19.016 43.656 4.695 1 91.88 281 SER B O 1
ATOM 11148 N N . ALA B 1 282 ? 17.125 44.781 4.789 1 90 282 ALA B N 1
ATOM 11149 C CA . ALA B 1 282 ? 16.281 43.594 4.688 1 90 282 ALA B CA 1
ATOM 11150 C C . ALA B 1 282 ? 15.961 43.281 3.229 1 90 282 ALA B C 1
ATOM 11152 O O . ALA B 1 282 ? 15.258 42.312 2.939 1 90 282 ALA B O 1
ATOM 11153 N N . ILE B 1 283 ? 16.531 44 2.334 1 90.06 283 ILE B N 1
ATOM 11154 C CA . ILE B 1 283 ? 16.297 43.75 0.915 1 90.06 283 ILE B CA 1
ATOM 11155 C C . ILE B 1 283 ? 16.938 42.406 0.515 1 90.06 283 ILE B C 1
ATOM 11157 O O . ILE B 1 283 ? 18.047 42.094 0.942 1 90.06 283 ILE B O 1
ATOM 11161 N N . ARG B 1 284 ? 16.234 41.719 -0.321 1 84.88 284 ARG B N 1
ATOM 11162 C CA . ARG B 1 284 ? 16.719 40.406 -0.752 1 84.88 284 ARG B CA 1
ATOM 11163 C C . ARG B 1 284 ? 18.078 40.531 -1.447 1 84.88 284 ARG B C 1
ATOM 11165 O O . ARG B 1 284 ? 18.266 41.375 -2.303 1 84.88 284 ARG B O 1
ATOM 11172 N N . ARG B 1 285 ? 18.938 39.719 -1.131 1 83.5 285 ARG B N 1
ATOM 11173 C CA . ARG B 1 285 ? 20.328 39.781 -1.604 1 83.5 285 ARG B CA 1
ATOM 11174 C C . ARG B 1 285 ? 20.391 39.5 -3.104 1 83.5 285 ARG B C 1
ATOM 11176 O O . ARG B 1 285 ? 21.281 40.031 -3.785 1 83.5 285 ARG B O 1
ATOM 11183 N N . THR B 1 286 ? 19.531 38.688 -3.656 1 81.06 286 THR B N 1
ATOM 11184 C CA . THR B 1 286 ? 19.578 38.25 -5.047 1 81.06 286 THR B CA 1
ATOM 11185 C C . THR B 1 286 ? 19.172 39.375 -5.988 1 81.06 286 THR B C 1
ATOM 11187 O O . THR B 1 286 ? 19.266 39.25 -7.207 1 81.06 286 THR B O 1
ATOM 11190 N N . LEU B 1 287 ? 18.672 40.438 -5.371 1 85.81 287 LEU B N 1
ATOM 11191 C CA . LEU B 1 287 ? 18.328 41.594 -6.188 1 85.81 287 LEU B CA 1
ATOM 11192 C C . LEU B 1 287 ? 19.578 42.188 -6.809 1 85.81 287 LEU B C 1
ATOM 11194 O O . LEU B 1 287 ? 19.531 42.688 -7.938 1 85.81 287 LEU B O 1
ATOM 11198 N N . PHE B 1 288 ? 20.719 42.125 -6.098 1 87.19 288 PHE B N 1
ATOM 11199 C CA . PHE B 1 288 ? 21.953 42.75 -6.52 1 87.19 288 PHE B CA 1
ATOM 11200 C C . PHE B 1 288 ? 22.875 41.75 -7.199 1 87.19 288 PHE B C 1
ATOM 11202 O O . PHE B 1 288 ? 22.875 40.594 -6.859 1 87.19 288 PHE B O 1
ATOM 11209 N N . ASP B 1 289 ? 23.594 42.281 -8.164 1 82.38 289 ASP B N 1
ATOM 11210 C CA . ASP B 1 289 ? 24.688 41.469 -8.695 1 82.38 289 ASP B CA 1
ATOM 11211 C C . ASP B 1 289 ? 25.859 41.438 -7.715 1 82.38 289 ASP B C 1
ATOM 11213 O O . ASP B 1 289 ? 25.875 42.156 -6.727 1 82.38 289 ASP B O 1
ATOM 11217 N N . ALA B 1 290 ? 26.938 40.719 -7.883 1 83.81 290 ALA B N 1
ATOM 11218 C CA . ALA B 1 290 ? 28.031 40.5 -6.945 1 83.81 290 ALA B CA 1
ATOM 11219 C C . ALA B 1 290 ? 28.781 41.781 -6.66 1 83.81 290 ALA B C 1
ATOM 11221 O O . ALA B 1 290 ? 29.125 42.062 -5.508 1 83.81 290 ALA B O 1
ATOM 11222 N N . VAL B 1 291 ? 28.891 42.531 -7.648 1 86.88 291 VAL B N 1
ATOM 11223 C CA . VAL B 1 291 ? 29.656 43.75 -7.5 1 86.88 291 VAL B CA 1
ATOM 11224 C C . VAL B 1 291 ? 28.812 44.781 -6.754 1 86.88 291 VAL B C 1
ATOM 11226 O O . VAL B 1 291 ? 29.297 45.438 -5.809 1 86.88 291 VAL B O 1
ATOM 11229 N N . ASP B 1 292 ? 27.641 44.844 -7.184 1 89.06 292 ASP B N 1
ATOM 11230 C CA . ASP B 1 292 ? 26.75 45.844 -6.551 1 89.06 292 ASP B CA 1
ATOM 11231 C C . ASP B 1 292 ? 26.438 45.438 -5.109 1 89.06 292 ASP B C 1
ATOM 11233 O O . ASP B 1 292 ? 26.297 46.281 -4.238 1 89.06 292 ASP B O 1
ATOM 11237 N N . ARG B 1 293 ? 26.406 44.25 -4.871 1 89.06 293 ARG B N 1
ATOM 11238 C CA . ARG B 1 293 ? 26.156 43.75 -3.527 1 89.06 293 ARG B CA 1
ATOM 11239 C C . ARG B 1 293 ? 27.297 44.094 -2.58 1 89.06 293 ARG B C 1
ATOM 11241 O O . ARG B 1 293 ? 27.062 44.531 -1.454 1 89.06 293 ARG B O 1
ATOM 11248 N N . LYS B 1 294 ? 28.453 43.969 -3.078 1 90.06 294 LYS B N 1
ATOM 11249 C CA . LYS B 1 294 ? 29.625 44.312 -2.271 1 90.06 294 LYS B CA 1
ATOM 11250 C C . LYS B 1 294 ? 29.656 45.812 -1.951 1 90.06 294 LYS B C 1
ATOM 11252 O O . LYS B 1 294 ? 29.938 46.188 -0.819 1 90.06 294 LYS B O 1
ATOM 11257 N N . LYS B 1 295 ? 29.344 46.531 -2.91 1 90.44 295 LYS B N 1
ATOM 11258 C CA . LYS B 1 295 ? 29.312 47.969 -2.699 1 90.44 295 LYS B CA 1
ATOM 11259 C C . LYS B 1 295 ? 28.234 48.375 -1.687 1 90.44 295 LYS B C 1
ATOM 11261 O O . LYS B 1 295 ? 28.469 49.188 -0.793 1 90.44 295 LYS B O 1
ATOM 11266 N N . PHE B 1 296 ? 27.141 47.812 -1.872 1 91.38 296 PHE B N 1
ATOM 11267 C CA . PHE B 1 296 ? 26.016 48.062 -0.982 1 91.38 296 PHE B CA 1
ATOM 11268 C C . PHE B 1 296 ? 26.375 47.688 0.453 1 91.38 296 PHE B C 1
ATOM 11270 O O . PHE B 1 296 ? 26.141 48.469 1.377 1 91.38 296 PHE B O 1
ATOM 11277 N N . LEU B 1 297 ? 26.984 46.625 0.681 1 92.38 297 LEU B N 1
ATOM 11278 C CA . LEU B 1 297 ? 27.344 46.125 2.004 1 92.38 297 LEU B CA 1
ATOM 11279 C C . LEU B 1 297 ? 28.469 46.969 2.615 1 92.38 297 LEU B C 1
ATOM 11281 O O . LEU B 1 297 ? 28.484 47.219 3.828 1 92.38 297 LEU B O 1
ATOM 11285 N N . THR B 1 298 ? 29.297 47.375 1.763 1 93.56 298 THR B N 1
ATOM 11286 C CA . THR B 1 298 ? 30.375 48.219 2.248 1 93.56 298 THR B CA 1
ATOM 11287 C C . THR B 1 298 ? 29.828 49.531 2.807 1 93.56 298 THR B C 1
ATOM 11289 O O . THR B 1 298 ? 30.25 49.969 3.877 1 93.56 298 THR B O 1
ATOM 11292 N N . GLU B 1 299 ? 28.906 50.062 2.107 1 92.81 299 GLU B N 1
ATOM 11293 C CA . GLU B 1 299 ? 28.297 51.312 2.578 1 92.81 299 GLU B CA 1
ATOM 11294 C C . GLU B 1 299 ? 27.562 51.125 3.9 1 92.81 299 GLU B C 1
ATOM 11296 O O . GLU B 1 299 ? 27.609 51.969 4.781 1 92.81 299 GLU B O 1
ATOM 11301 N N . LEU B 1 300 ? 26.938 50.094 3.984 1 94.06 300 LEU B N 1
ATOM 11302 C CA . LEU B 1 300 ? 26.219 49.781 5.215 1 94.06 300 LEU B CA 1
ATOM 11303 C C . LEU B 1 300 ? 27.188 49.594 6.379 1 94.06 300 LEU B C 1
ATOM 11305 O O . LEU B 1 300 ? 26.969 50.125 7.465 1 94.06 300 LEU B O 1
ATOM 11309 N N . LEU B 1 301 ? 28.297 48.938 6.199 1 94.56 301 LEU B N 1
ATOM 11310 C CA . LEU B 1 301 ? 29.266 48.656 7.262 1 94.56 301 LEU B CA 1
ATOM 11311 C C . LEU B 1 301 ? 30.031 49.938 7.645 1 94.56 301 LEU B C 1
ATOM 11313 O O . LEU B 1 301 ? 30.328 50.156 8.82 1 94.56 301 LEU B O 1
ATOM 11317 N N . VAL B 1 302 ? 30.281 50.656 6.633 1 94.5 302 VAL B N 1
ATOM 11318 C CA . VAL B 1 302 ? 30.953 51.906 6.914 1 94.5 302 VAL B CA 1
ATOM 11319 C C . VAL B 1 302 ? 30.047 52.812 7.766 1 94.5 302 VAL B C 1
ATOM 11321 O O . VAL B 1 302 ? 30.516 53.469 8.711 1 94.5 302 VAL B O 1
ATOM 11324 N N . GLY B 1 303 ? 28.828 52.844 7.391 1 94 303 GLY B N 1
ATOM 11325 C CA . GLY B 1 303 ? 27.875 53.594 8.188 1 94 303 GLY B CA 1
ATOM 11326 C C . GLY B 1 303 ? 27.75 53.094 9.609 1 94 303 GLY B C 1
ATOM 11327 O O . GLY B 1 303 ? 27.734 53.875 10.555 1 94 303 GLY B O 1
ATOM 11328 N N . ILE B 1 304 ? 27.734 51.844 9.836 1 95.44 304 ILE B N 1
ATOM 11329 C CA . ILE B 1 304 ? 27.625 51.25 11.156 1 95.44 304 ILE B CA 1
ATOM 11330 C C . ILE B 1 304 ? 28.891 51.531 11.961 1 95.44 304 ILE B C 1
ATOM 11332 O O . ILE B 1 304 ? 28.812 51.844 13.156 1 95.44 304 ILE B O 1
ATOM 11336 N N . ARG B 1 305 ? 29.984 51.438 11.336 1 94.31 305 ARG B N 1
ATOM 11337 C CA . ARG B 1 305 ? 31.234 51.781 11.992 1 94.31 305 ARG B CA 1
ATOM 11338 C C . ARG B 1 305 ? 31.219 53.188 12.539 1 94.31 305 ARG B C 1
ATOM 11340 O O . ARG B 1 305 ? 31.625 53.438 13.68 1 94.31 305 ARG B O 1
ATOM 11347 N N . MET B 1 306 ? 30.703 54 11.719 1 93.56 306 MET B N 1
ATOM 11348 C CA . MET B 1 306 ? 30.625 55.406 12.117 1 93.56 306 MET B CA 1
ATOM 11349 C C . MET B 1 306 ? 29.75 55.594 13.352 1 93.56 306 MET B C 1
ATOM 11351 O O . MET B 1 306 ? 30.094 56.312 14.281 1 93.56 306 MET B O 1
ATOM 11355 N N . VAL B 1 307 ? 28.656 54.938 13.406 1 94.62 307 VAL B N 1
ATOM 11356 C CA . VAL B 1 307 ? 27.719 55.031 14.523 1 94.62 307 VAL B CA 1
ATOM 11357 C C . VAL B 1 307 ? 28.359 54.469 15.781 1 94.62 307 VAL B C 1
ATOM 11359 O O . VAL B 1 307 ? 28.219 55 16.875 1 94.62 307 VAL B O 1
ATOM 11362 N N . LEU B 1 308 ? 29.141 53.406 15.68 1 94.81 308 LEU B N 1
AT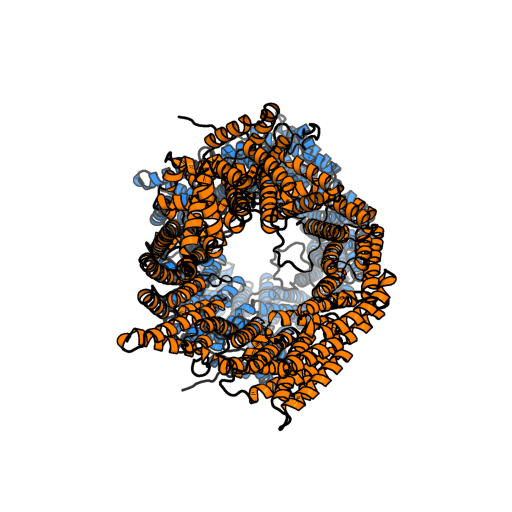OM 11363 C CA . LEU B 1 308 ? 29.734 52.719 16.812 1 94.81 308 LEU B CA 1
ATOM 11364 C C . LEU B 1 308 ? 30.922 53.5 17.359 1 94.81 308 LEU B C 1
ATOM 11366 O O . LEU B 1 308 ? 31.234 53.438 18.547 1 94.81 308 LEU B O 1
ATOM 11370 N N . GLN B 1 309 ? 31.531 54.25 16.516 1 92.44 309 GLN B N 1
ATOM 11371 C CA . GLN B 1 309 ? 32.656 55.062 16.953 1 92.44 309 GLN B CA 1
ATOM 11372 C C . GLN B 1 309 ? 32.219 56.281 17.734 1 92.44 309 GLN B C 1
ATOM 11374 O O . GLN B 1 309 ? 32.875 56.688 18.688 1 92.44 309 GLN B O 1
ATOM 11379 N N . TYR B 1 310 ? 31.078 56.781 17.312 1 89.19 310 TYR B N 1
ATOM 11380 C CA . TYR B 1 310 ? 30.531 57.938 18 1 89.19 310 TYR B CA 1
ATOM 11381 C C . TYR B 1 310 ? 29.109 57.656 18.469 1 89.19 310 TYR B C 1
ATOM 11383 O O . TYR B 1 310 ? 28.141 58.188 17.906 1 89.19 310 TYR B O 1
ATOM 11391 N N . PRO B 1 311 ? 29.016 56.969 19.688 1 88 311 PRO B N 1
ATOM 11392 C CA . PRO B 1 311 ? 27.688 56.5 20.062 1 88 311 PRO B CA 1
ATOM 11393 C C . PRO B 1 311 ? 26.938 57.531 20.922 1 88 311 PRO B C 1
ATOM 11395 O O . PRO B 1 311 ? 26.141 57.156 21.781 1 88 311 PRO B O 1
ATOM 11398 N N . ARG B 1 312 ? 26.938 58.75 20.688 1 88.81 312 ARG B N 1
ATOM 11399 C CA . ARG B 1 312 ? 26.281 59.75 21.516 1 88.81 312 ARG B CA 1
ATOM 11400 C C . ARG B 1 312 ? 24.766 59.719 21.328 1 88.81 312 ARG B C 1
ATOM 11402 O O . ARG B 1 312 ? 24.016 59.781 22.297 1 88.81 312 ARG B O 1
ATOM 11409 N N . LYS B 1 313 ? 24.422 59.438 20.188 1 91.69 313 LYS B N 1
ATOM 11410 C CA . LYS B 1 313 ? 23 59.469 19.875 1 91.69 313 LYS B CA 1
ATOM 11411 C C . LYS B 1 313 ? 22.312 58.156 20.281 1 91.69 313 LYS B C 1
ATOM 11413 O O . LYS B 1 313 ? 21.094 58.062 20.266 1 91.69 313 LYS B O 1
ATOM 11418 N N . LEU B 1 314 ? 23.078 57.188 20.688 1 90.06 314 LEU B N 1
ATOM 11419 C CA . LEU B 1 314 ? 22.531 55.875 21.094 1 90.06 314 LEU B CA 1
ATOM 11420 C C . LEU B 1 314 ? 22.188 55.875 22.578 1 90.06 314 LEU B C 1
ATOM 11422 O O . LEU B 1 314 ? 21.719 54.875 23.109 1 90.06 314 LEU B O 1
ATOM 11426 N N . GLU B 1 315 ? 22.25 56.969 23.156 1 87.19 315 GLU B N 1
ATOM 11427 C CA . GLU B 1 315 ? 21.922 57.094 24.562 1 87.19 315 GLU B CA 1
ATOM 11428 C C . GLU B 1 315 ? 20.406 57.125 24.781 1 87.19 315 GLU B C 1
ATOM 11430 O O . GLU B 1 315 ? 19.938 56.812 25.875 1 87.19 315 GLU B O 1
ATOM 11435 N N . GLU B 1 316 ? 19.703 57.406 23.703 1 88.81 316 GLU B N 1
ATOM 11436 C CA . GLU B 1 316 ? 18.25 57.312 23.75 1 88.81 316 GLU B CA 1
ATOM 11437 C C . GLU B 1 316 ? 17.781 55.875 23.531 1 88.81 316 GLU B C 1
ATOM 11439 O O . GLU B 1 316 ? 18.266 55.188 22.641 1 88.81 316 GLU B O 1
ATOM 11444 N N . SER B 1 317 ? 16.922 55.5 24.359 1 88.62 317 SER B N 1
ATOM 11445 C CA . SER B 1 317 ? 16.469 54.094 24.406 1 88.62 317 SER B CA 1
ATOM 11446 C C . SER B 1 317 ? 15.914 53.656 23.047 1 88.62 317 SER B C 1
ATOM 11448 O O . SER B 1 317 ? 16.219 52.562 22.594 1 88.62 317 SER B O 1
ATOM 11450 N N . ASP B 1 318 ? 15.133 54.438 22.406 1 90.31 318 ASP B N 1
ATOM 11451 C CA . ASP B 1 318 ? 14.539 54.062 21.125 1 90.31 318 ASP B CA 1
ATOM 11452 C C . ASP B 1 318 ? 15.617 53.906 20.047 1 90.31 318 ASP B C 1
ATOM 11454 O O . ASP B 1 318 ? 15.555 53 19.234 1 90.31 318 ASP B O 1
ATOM 11458 N N . ASN B 1 319 ? 16.578 54.844 20.047 1 92.62 319 ASN B N 1
ATOM 11459 C CA . ASN B 1 319 ? 17.672 54.781 19.078 1 92.62 319 ASN B CA 1
ATOM 11460 C C . ASN B 1 319 ? 18.531 53.531 19.281 1 92.62 319 ASN B C 1
ATOM 11462 O O . ASN B 1 319 ? 18.938 52.875 18.312 1 92.62 319 ASN B O 1
ATOM 11466 N N . PHE B 1 320 ? 18.641 53.25 20.562 1 91.69 320 PHE B N 1
ATOM 11467 C CA . PHE B 1 320 ? 19.438 52.094 20.891 1 91.69 320 PHE B CA 1
ATOM 11468 C C . PHE B 1 320 ? 18.75 50.812 20.391 1 91.69 320 PHE B C 1
ATOM 11470 O O . PHE B 1 320 ? 19.375 49.969 19.75 1 91.69 320 PHE B O 1
ATOM 11477 N N . HIS B 1 321 ? 17.5 50.719 20.625 1 91.56 321 HIS B N 1
ATOM 11478 C CA . HIS B 1 321 ? 16.734 49.562 20.234 1 91.56 321 HIS B CA 1
ATOM 11479 C C . HIS B 1 321 ? 16.734 49.375 18.719 1 91.56 321 HIS B C 1
ATOM 11481 O O . HIS B 1 321 ? 16.984 48.25 18.234 1 91.56 321 HIS B O 1
ATOM 11487 N N . GLU B 1 322 ? 16.484 50.406 17.969 1 93.62 322 GLU B N 1
ATOM 11488 C CA . GLU B 1 322 ? 16.438 50.312 16.516 1 93.62 322 GLU B CA 1
ATOM 11489 C C . GLU B 1 322 ? 17.812 49.969 15.93 1 93.62 322 GLU B C 1
ATOM 11491 O O . GLU B 1 322 ? 17.906 49.281 14.914 1 93.62 322 GLU B O 1
ATOM 11496 N N . PHE B 1 323 ? 18.797 50.469 16.594 1 93.75 323 PHE B N 1
ATOM 11497 C CA . PHE B 1 323 ? 20.141 50.156 16.109 1 93.75 323 PHE B CA 1
ATOM 11498 C C . PHE B 1 323 ? 20.469 48.688 16.328 1 93.75 323 PHE B C 1
ATOM 11500 O O . PHE B 1 323 ? 21.094 48.062 15.469 1 93.75 323 PHE B O 1
ATOM 11507 N N . CYS B 1 324 ? 20.078 48.188 17.469 1 92.69 324 CYS B N 1
ATOM 11508 C CA . CYS B 1 324 ? 20.25 46.75 17.719 1 92.69 324 CYS B CA 1
ATOM 11509 C C . CYS B 1 324 ? 19.516 45.938 16.656 1 92.69 324 CYS B C 1
ATOM 11511 O O . CYS B 1 324 ? 20.031 44.906 16.188 1 92.69 324 CYS B O 1
ATOM 11513 N N . ARG B 1 325 ? 18.359 46.344 16.297 1 92.12 325 ARG B N 1
ATOM 11514 C CA . ARG B 1 325 ? 17.594 45.688 15.25 1 92.12 325 ARG B CA 1
ATOM 11515 C C . ARG B 1 325 ? 18.328 45.719 13.922 1 92.12 325 ARG B C 1
ATOM 11517 O O . ARG B 1 325 ? 18.312 44.75 13.164 1 92.12 325 ARG B O 1
ATOM 11524 N N . LEU B 1 326 ? 18.969 46.812 13.68 1 93.69 326 LEU B N 1
ATOM 11525 C CA . LEU B 1 326 ? 19.719 46.969 12.445 1 93.69 326 LEU B CA 1
ATOM 11526 C C . LEU B 1 326 ? 20.875 45.969 12.391 1 93.69 326 LEU B C 1
ATOM 11528 O O . LEU B 1 326 ? 21.078 45.312 11.375 1 93.69 326 LEU B O 1
ATOM 11532 N N . ILE B 1 327 ? 21.5 45.875 13.484 1 92.62 327 ILE B N 1
ATOM 11533 C CA . ILE B 1 327 ? 22.641 44.969 13.562 1 92.62 327 ILE B CA 1
ATOM 11534 C C . ILE B 1 327 ? 22.188 43.531 13.336 1 92.62 327 ILE B C 1
ATOM 11536 O O . ILE B 1 327 ? 22.812 42.781 12.586 1 92.62 327 ILE B O 1
ATOM 11540 N N . SER B 1 328 ? 21.172 43.188 13.93 1 92.12 328 SER B N 1
ATOM 11541 C CA . SER B 1 328 ? 20.641 41.844 13.812 1 92.12 328 SER B CA 1
ATOM 11542 C C . SER B 1 328 ? 20.203 41.531 12.375 1 92.12 328 SER B C 1
ATOM 11544 O O . SER B 1 328 ? 20.453 40.438 11.875 1 92.12 328 SER B O 1
ATOM 11546 N N . ARG B 1 329 ? 19.688 42.469 11.719 1 90.31 329 ARG B N 1
ATOM 11547 C CA . ARG B 1 329 ? 19.156 42.25 10.383 1 90.31 329 ARG B CA 1
ATOM 11548 C C . ARG B 1 329 ? 20.266 42.062 9.359 1 90.31 329 ARG B C 1
ATOM 11550 O O . ARG B 1 329 ? 20.109 41.344 8.375 1 90.31 329 ARG B O 1
ATOM 11557 N N . ILE B 1 330 ? 21.328 42.594 9.555 1 88.56 330 ILE B N 1
ATOM 11558 C CA . ILE B 1 330 ? 22.453 42.531 8.617 1 88.56 330 ILE B CA 1
ATOM 11559 C C . ILE B 1 330 ? 22.906 41.062 8.469 1 88.56 330 ILE B C 1
ATOM 11561 O O . ILE B 1 330 ? 23.047 40.594 7.344 1 88.56 330 ILE B O 1
ATOM 11565 N N . LYS B 1 331 ? 23.047 40.438 9.531 1 88.69 331 LYS B N 1
ATOM 11566 C CA . LYS B 1 331 ? 23.516 39.062 9.438 1 88.69 331 LYS B CA 1
ATOM 11567 C C . LYS B 1 331 ? 22.391 38.156 8.977 1 88.69 331 LYS B C 1
ATOM 11569 O O . LYS B 1 331 ? 22.641 37.156 8.289 1 88.69 331 LYS B O 1
ATOM 11574 N N . SER B 1 332 ? 21.219 38.469 9.266 1 86.06 332 SER B N 1
ATOM 11575 C CA . SER B 1 332 ? 20.094 37.625 8.891 1 86.06 332 SER B CA 1
ATOM 11576 C C . SER B 1 332 ? 19.906 37.562 7.383 1 86.06 332 SER B C 1
ATOM 11578 O O . SER B 1 332 ? 19.516 36.562 6.824 1 86.06 332 SER B O 1
ATOM 11580 N N . ASN B 1 333 ? 20.266 38.625 6.816 1 84.5 333 ASN B N 1
ATOM 11581 C CA . ASN B 1 333 ? 20.016 38.719 5.383 1 84.5 333 ASN B CA 1
ATOM 11582 C C . ASN B 1 333 ? 21.25 38.344 4.566 1 84.5 333 ASN B C 1
ATOM 11584 O O . ASN B 1 333 ? 21.141 37.75 3.492 1 84.5 333 ASN B O 1
ATOM 11588 N N . PHE B 1 334 ? 22.422 38.656 5.102 1 86.56 334 PHE B N 1
ATOM 11589 C CA . PHE B 1 334 ? 23.641 38.469 4.305 1 86.56 334 PHE B CA 1
ATOM 11590 C C . PHE B 1 334 ? 24.469 37.312 4.836 1 86.56 334 PHE B C 1
ATOM 11592 O O . PHE B 1 334 ? 24.453 37.031 6.035 1 86.56 334 PHE B O 1
ATOM 11599 N N . GLN B 1 335 ? 25.266 36.688 3.92 1 87 335 GLN B N 1
ATOM 11600 C CA . GLN B 1 335 ? 26.078 35.562 4.293 1 87 335 GLN B CA 1
ATOM 11601 C C . GLN B 1 335 ? 27.406 36 4.91 1 87 335 GLN B C 1
ATOM 11603 O O . GLN B 1 335 ? 27.906 37.062 4.594 1 87 335 GLN B O 1
ATOM 11608 N N . LEU B 1 336 ? 27.844 35.188 5.781 1 88.19 336 LEU B N 1
ATOM 11609 C CA . LEU B 1 336 ? 29.078 35.531 6.477 1 88.19 336 LEU B CA 1
ATOM 11610 C C . LEU B 1 336 ? 30.234 35.688 5.492 1 88.19 336 LEU B C 1
ATOM 11612 O O . LEU B 1 336 ? 31.062 36.594 5.66 1 88.19 336 LEU B O 1
ATOM 11616 N N . LEU B 1 337 ? 30.219 34.875 4.449 1 84.31 337 LEU B N 1
ATOM 11617 C CA . LEU B 1 337 ? 31.312 34.938 3.475 1 84.31 337 LEU B CA 1
ATOM 11618 C C . LEU B 1 337 ? 31.312 36.281 2.754 1 84.31 337 LEU B C 1
ATOM 11620 O O . LEU B 1 337 ? 32.375 36.812 2.432 1 84.31 337 LEU B O 1
ATOM 11624 N N . GLU B 1 338 ? 30.156 36.812 2.619 1 87.62 338 GLU B N 1
ATOM 11625 C CA . GLU B 1 338 ? 30.047 38.125 1.984 1 87.62 338 GLU B CA 1
ATOM 11626 C C . GLU B 1 338 ? 30.531 39.219 2.914 1 87.62 338 GLU B C 1
ATOM 11628 O O . GLU B 1 338 ? 31.141 40.219 2.461 1 87.62 338 GLU B O 1
ATOM 11633 N N . LEU B 1 339 ? 30.312 39.062 4.125 1 89.31 339 LEU B N 1
ATOM 11634 C CA . LEU B 1 339 ? 30.703 40.062 5.109 1 89.31 339 LEU B CA 1
ATOM 11635 C C . LEU B 1 339 ? 32.219 40.031 5.352 1 89.31 339 LEU B C 1
ATOM 11637 O O . LEU B 1 339 ? 32.844 41.094 5.43 1 89.31 339 LEU B O 1
ATOM 11641 N N . VAL B 1 340 ? 32.781 38.906 5.422 1 87.88 340 VAL B N 1
ATOM 11642 C CA . VAL B 1 340 ? 34.219 38.75 5.73 1 87.88 340 VAL B CA 1
ATOM 11643 C C . VAL B 1 340 ? 35.062 39.281 4.578 1 87.88 340 VAL B C 1
ATOM 11645 O O . VAL B 1 340 ? 36.188 39.75 4.789 1 87.88 340 VAL B O 1
ATOM 11648 N N . ASN B 1 341 ? 34.5 39.188 3.467 1 85.94 341 ASN B N 1
ATOM 11649 C CA . ASN B 1 341 ? 35.25 39.656 2.293 1 85.94 341 ASN B CA 1
ATOM 11650 C C . ASN B 1 341 ? 35.344 41.188 2.246 1 85.94 341 ASN B C 1
ATOM 11652 O O . ASN B 1 341 ? 36.094 41.719 1.448 1 85.94 341 ASN B O 1
ATOM 11656 N N . ILE B 1 342 ? 34.625 41.812 3.08 1 89.81 342 ILE B N 1
ATOM 11657 C CA . ILE B 1 342 ? 34.688 43.25 3.156 1 89.81 342 ILE B CA 1
ATOM 11658 C C . ILE B 1 342 ? 35.781 43.688 4.141 1 89.81 342 ILE B C 1
ATOM 11660 O O . ILE B 1 342 ? 35.844 43.188 5.266 1 89.81 342 ILE B O 1
ATOM 11664 N N . ARG B 1 343 ? 36.562 44.594 3.83 1 86 343 ARG B N 1
ATOM 11665 C CA . ARG B 1 343 ? 37.75 45 4.602 1 86 343 ARG B CA 1
ATOM 11666 C C . ARG B 1 343 ? 37.344 45.594 5.957 1 86 343 ARG B C 1
ATOM 11668 O O . ARG B 1 343 ? 38 45.312 6.969 1 86 343 ARG B O 1
ATOM 11675 N N . GLU B 1 344 ? 36.281 46.219 6 1 87.75 344 GLU B N 1
ATOM 11676 C CA . GLU B 1 344 ? 35.875 46.938 7.211 1 87.75 344 GLU B CA 1
ATOM 11677 C C . GLU B 1 344 ? 35.219 45.969 8.211 1 87.75 344 GLU B C 1
ATOM 11679 O O . GLU B 1 344 ? 35.062 46.312 9.383 1 87.75 344 GLU B O 1
ATOM 11684 N N . PHE B 1 345 ? 35.156 44.844 7.82 1 90.12 345 PHE B N 1
ATOM 11685 C CA . PHE B 1 345 ? 34.312 43.938 8.617 1 90.12 345 PHE B CA 1
ATOM 11686 C C . PHE B 1 345 ? 35.031 43.531 9.898 1 90.12 345 PHE B C 1
ATOM 11688 O O . PHE B 1 345 ? 34.406 43.469 10.969 1 90.12 345 PHE B O 1
ATOM 11695 N N . THR B 1 346 ? 36.25 43.406 9.875 1 87.62 346 THR B N 1
ATOM 11696 C CA . THR B 1 346 ? 37 43 11.047 1 87.62 346 THR B CA 1
ATOM 11697 C C . THR B 1 346 ? 36.906 44.031 12.148 1 87.62 346 THR B C 1
ATOM 11699 O O . THR B 1 346 ? 36.688 43.719 13.32 1 87.62 346 THR B O 1
ATOM 11702 N N . GLU B 1 347 ? 37 45.219 11.695 1 90.69 347 GLU B N 1
ATOM 11703 C CA . GLU B 1 347 ? 36.875 46.281 12.664 1 90.69 347 GLU B CA 1
ATOM 11704 C C . GLU B 1 347 ? 35.469 46.406 13.195 1 90.69 347 GLU B C 1
ATOM 11706 O O . GLU B 1 347 ? 35.25 46.656 14.391 1 90.69 347 GLU B O 1
ATOM 11711 N N . VAL B 1 348 ? 34.594 46.25 12.375 1 92.88 348 VAL B N 1
ATOM 11712 C CA . VAL B 1 348 ? 33.188 46.406 12.742 1 92.88 348 VAL B CA 1
ATOM 11713 C C . VAL B 1 348 ? 32.812 45.312 13.727 1 92.88 348 VAL B C 1
ATOM 11715 O O . VAL B 1 348 ? 32.062 45.562 14.68 1 92.88 348 VAL B O 1
ATOM 11718 N N . VAL B 1 349 ? 33.344 44.156 13.578 1 92 349 VAL B N 1
ATOM 11719 C CA . VAL B 1 349 ? 33 43.031 14.477 1 92 349 VAL B CA 1
ATOM 11720 C C . VAL B 1 349 ? 33.562 43.312 15.875 1 92 349 VAL B C 1
ATOM 11722 O O . VAL B 1 349 ? 32.875 43.062 16.875 1 92 349 VAL B O 1
ATOM 11725 N N . SER B 1 350 ? 34.688 43.875 15.891 1 92.44 350 SER B N 1
ATOM 11726 C CA . SER B 1 350 ? 35.25 44.219 17.172 1 92.44 350 SER B CA 1
ATOM 11727 C C . SER B 1 350 ? 34.438 45.312 17.875 1 92.44 350 SER B C 1
ATOM 11729 O O . SER B 1 350 ? 34.188 45.219 19.078 1 92.44 350 SER B O 1
ATOM 11731 N N . LEU B 1 351 ? 34 46.188 17.109 1 94.31 351 LEU B N 1
ATOM 11732 C CA . LEU B 1 351 ? 33.188 47.281 17.656 1 94.31 351 LEU B CA 1
ATOM 11733 C C . LEU B 1 351 ? 31.828 46.75 18.094 1 94.31 351 LEU B C 1
ATOM 11735 O O . LEU B 1 351 ? 31.297 47.188 19.125 1 94.31 351 LEU B O 1
ATOM 11739 N N . ILE B 1 352 ? 31.344 45.906 17.328 1 94.38 352 ILE B N 1
ATOM 11740 C CA . ILE B 1 352 ? 30.047 45.312 17.672 1 94.38 352 ILE B CA 1
ATOM 11741 C C . ILE B 1 352 ? 30.172 44.5 18.953 1 94.38 352 ILE B C 1
ATOM 11743 O O . ILE B 1 352 ? 29.25 44.469 19.781 1 94.38 352 ILE B O 1
ATOM 11747 N N . THR B 1 353 ? 31.25 43.812 19.156 1 94.62 353 THR B N 1
ATOM 11748 C CA . THR B 1 353 ? 31.484 43.062 20.391 1 94.62 353 THR B CA 1
ATOM 11749 C C . THR B 1 353 ? 31.469 44 21.609 1 94.62 353 THR B C 1
ATOM 11751 O O . THR B 1 353 ? 30.781 43.719 22.594 1 94.62 353 THR B O 1
ATOM 11754 N N . ASP B 1 354 ? 32.125 45.062 21.406 1 93.62 354 ASP B N 1
ATOM 11755 C CA . ASP B 1 354 ? 32.156 46 22.5 1 93.62 354 ASP B CA 1
ATOM 11756 C C . ASP B 1 354 ? 30.797 46.625 22.75 1 93.62 354 ASP B C 1
ATOM 11758 O O . ASP B 1 354 ? 30.391 46.812 23.906 1 93.62 354 ASP B O 1
ATOM 11762 N N . PHE B 1 355 ? 30.203 46.875 21.688 1 93.19 355 PHE B N 1
ATOM 11763 C CA . PHE B 1 355 ? 28.844 47.406 21.781 1 93.19 355 PHE B CA 1
ATOM 11764 C C . PHE B 1 355 ? 27.922 46.438 22.469 1 93.19 355 PHE B C 1
ATOM 11766 O O . PHE B 1 355 ? 27.094 46.812 23.297 1 93.19 355 PHE B O 1
ATOM 11773 N N . THR B 1 356 ? 28.047 45.219 22.172 1 93.69 356 THR B N 1
ATOM 11774 C CA . THR B 1 356 ? 27.203 44.188 22.766 1 93.69 356 THR B CA 1
ATOM 11775 C C . THR B 1 356 ? 27.469 44.062 24.266 1 93.69 356 THR B C 1
ATOM 11777 O O . THR B 1 356 ? 26.531 43.938 25.062 1 93.69 356 THR B O 1
ATOM 11780 N N . LEU B 1 357 ? 28.734 44.156 24.656 1 93.56 357 LEU B N 1
ATOM 11781 C CA . LEU B 1 357 ? 29.094 44.062 26.078 1 93.56 357 LEU B CA 1
ATOM 11782 C C . LEU B 1 357 ? 28.469 45.219 26.859 1 93.56 357 LEU B C 1
ATOM 11784 O O . LEU B 1 357 ? 27.859 45 27.906 1 93.56 357 LEU B O 1
ATOM 11788 N N . LYS B 1 358 ? 28.469 46.344 26.234 1 89.56 358 LYS B N 1
ATOM 11789 C CA . LYS B 1 358 ? 27.875 47.531 26.875 1 89.56 358 LYS B CA 1
ATOM 11790 C C . LYS B 1 358 ? 26.359 47.469 26.828 1 89.56 358 LYS B C 1
ATOM 11792 O O . LYS B 1 358 ? 25.672 47.938 27.734 1 89.56 358 LYS B O 1
ATOM 11797 N N . GLY B 1 359 ? 25.984 46.969 25.766 1 89.62 359 GLY B N 1
ATOM 11798 C CA . GLY B 1 359 ? 24.547 46.844 25.609 1 89.62 359 GLY B CA 1
ATOM 11799 C C . GLY B 1 359 ? 23.922 45.969 26.672 1 89.62 359 GLY B C 1
ATOM 11800 O O . GLY B 1 359 ? 22.812 46.25 27.141 1 89.62 359 GLY B O 1
ATOM 11801 N N . PHE B 1 360 ? 24.625 44.938 27.188 1 91.06 360 PHE B N 1
ATOM 11802 C CA . PHE B 1 360 ? 24.109 44.062 28.234 1 91.06 360 PHE B CA 1
ATOM 11803 C C . PHE B 1 360 ? 24.047 44.781 29.578 1 91.06 360 PHE B C 1
ATOM 11805 O O . PHE B 1 360 ? 23.141 44.562 30.375 1 91.06 360 PHE B O 1
ATOM 11812 N N . GLU B 1 361 ? 24.859 45.719 29.688 1 84.94 361 GLU B N 1
ATOM 11813 C CA . GLU B 1 361 ? 24.891 46.469 30.922 1 84.94 361 GLU B CA 1
ATOM 11814 C C . GLU B 1 361 ? 23.766 47.5 30.969 1 84.94 361 GLU B C 1
ATOM 11816 O O . GLU B 1 361 ? 23.125 47.688 32 1 84.94 361 GLU B O 1
ATOM 11821 N N . VAL B 1 362 ? 23.547 48.031 29.812 1 80.88 362 VAL B N 1
ATOM 11822 C CA . VAL B 1 362 ? 22.578 49.125 29.719 1 80.88 362 VAL B CA 1
ATOM 11823 C C . VAL B 1 362 ? 21.156 48.531 29.656 1 80.88 362 VAL B C 1
ATOM 11825 O O . VAL B 1 362 ? 20.188 49.219 29.938 1 80.88 362 VAL B O 1
ATOM 11828 N N . ALA B 1 363 ? 21.062 47.344 29.328 1 74.62 363 ALA B N 1
ATOM 11829 C CA . ALA B 1 363 ? 19.766 46.719 29.125 1 74.62 363 ALA B CA 1
ATOM 11830 C C . ALA B 1 363 ? 18.938 46.75 30.391 1 74.62 363 ALA B C 1
ATOM 11832 O O . ALA B 1 363 ? 17.703 46.75 30.344 1 74.62 363 ALA B O 1
ATOM 11833 N N . GLU B 1 364 ? 19.562 46.938 31.406 1 70.12 364 GLU B N 1
ATOM 11834 C CA . GLU B 1 364 ? 18.859 47.094 32.656 1 70.12 364 GLU B CA 1
ATOM 11835 C C . GLU B 1 364 ? 17.984 48.344 32.688 1 70.12 364 GLU B C 1
ATOM 11837 O O . GLU B 1 364 ? 16.875 48.312 33.219 1 70.12 364 GLU B O 1
ATOM 11842 N N . ALA B 1 365 ? 18.516 49.281 31.875 1 72.75 365 ALA B N 1
ATOM 11843 C CA . ALA B 1 365 ? 17.844 50.594 31.875 1 72.75 365 ALA B CA 1
ATOM 11844 C C . ALA B 1 365 ? 16.891 50.688 30.703 1 72.75 365 ALA B C 1
ATOM 11846 O O . ALA B 1 365 ? 15.812 51.281 30.812 1 72.75 365 ALA B O 1
ATOM 11847 N N . PHE B 1 366 ? 17.281 50.156 29.578 1 73.12 366 PHE B N 1
ATOM 11848 C CA . PHE B 1 366 ? 16.547 50.406 28.344 1 73.12 366 PHE B CA 1
ATOM 11849 C C . PHE B 1 366 ? 15.547 49.312 28.062 1 73.12 366 PHE B C 1
ATOM 11851 O O . PHE B 1 366 ? 14.633 49.469 27.266 1 73.12 366 PHE B O 1
ATOM 11858 N N . GLY B 1 367 ? 15.547 48.312 28.75 1 72.44 367 GLY B N 1
ATOM 11859 C CA . GLY B 1 367 ? 14.617 47.219 28.484 1 72.44 367 GLY B CA 1
ATOM 11860 C C . GLY B 1 367 ? 15.289 46 27.938 1 72.44 367 GLY B C 1
ATOM 11861 O O . GLY B 1 367 ? 16.312 46.094 27.25 1 72.44 367 GLY B O 1
ATOM 11862 N N . GLN B 1 368 ? 14.695 44.844 28.031 1 79.62 368 GLN B N 1
ATOM 11863 C CA . GLN B 1 368 ? 15.258 43.531 27.719 1 79.62 368 GLN B CA 1
ATOM 11864 C C . GLN B 1 368 ? 15.008 43.156 26.266 1 79.62 368 GLN B C 1
ATOM 11866 O O . GLN B 1 368 ? 15.664 42.25 25.719 1 79.62 368 GLN B O 1
ATOM 11871 N N . ASN B 1 369 ? 14.227 43.844 25.516 1 81.38 369 ASN B N 1
ATOM 11872 C CA . ASN B 1 369 ? 13.891 43.5 24.125 1 81.38 369 ASN B CA 1
ATOM 11873 C C . ASN B 1 369 ? 15.086 43.719 23.203 1 81.38 369 ASN B C 1
ATOM 11875 O O . ASN B 1 369 ? 15.219 43 22.203 1 81.38 369 ASN B O 1
ATOM 11879 N N . SER B 1 370 ? 15.914 44.656 23.531 1 87.31 370 SER B N 1
ATOM 11880 C CA . SER B 1 370 ? 17.078 44.938 22.688 1 87.31 370 SER B CA 1
ATOM 11881 C C . SER B 1 370 ? 18.109 43.812 22.781 1 87.31 370 SER B C 1
ATOM 11883 O O . SER B 1 370 ? 18.828 43.562 21.812 1 87.31 370 SER B O 1
ATOM 11885 N N . VAL B 1 371 ? 18.094 43.156 23.922 1 88.62 371 VAL B N 1
ATOM 11886 C CA . VAL B 1 371 ? 19.031 42.062 24.125 1 88.62 371 VAL B CA 1
ATOM 11887 C C . VAL B 1 371 ? 18.703 40.906 23.172 1 88.62 371 VAL B C 1
ATOM 11889 O O . VAL B 1 371 ? 19.609 40.25 22.641 1 88.62 371 VAL B O 1
ATOM 11892 N N . TYR B 1 372 ? 17.469 40.812 22.953 1 89.62 372 TYR B N 1
ATOM 11893 C CA . TYR B 1 372 ? 17.016 39.75 22.047 1 89.62 372 TYR B CA 1
ATOM 11894 C C . TYR B 1 372 ? 17.672 39.906 20.688 1 89.62 372 TYR B C 1
ATOM 11896 O O . TYR B 1 372 ? 18.188 38.938 20.141 1 89.62 372 TYR B O 1
ATOM 11904 N N . TYR B 1 373 ? 17.75 41.062 20.109 1 90.5 373 TYR B N 1
ATOM 11905 C CA . TYR B 1 373 ? 18.266 41.281 18.766 1 90.5 373 TYR B CA 1
ATOM 11906 C C . TYR B 1 373 ? 19.781 41.125 18.734 1 90.5 373 TYR B C 1
ATOM 11908 O O . TYR B 1 373 ? 20.344 40.625 17.766 1 90.5 373 TYR B O 1
ATOM 11916 N N . LEU B 1 374 ? 20.391 41.562 19.781 1 92.12 374 LEU B N 1
ATOM 11917 C CA . LEU B 1 374 ? 21.828 41.406 19.859 1 92.12 374 LEU B CA 1
ATOM 11918 C C . LEU B 1 374 ? 22.219 39.938 19.922 1 92.12 374 LEU B C 1
ATOM 11920 O O . LEU B 1 374 ? 23.125 39.5 19.219 1 92.12 374 LEU B O 1
ATOM 11924 N N . MET B 1 375 ? 21.469 39.219 20.719 1 92.44 375 MET B N 1
ATOM 11925 C CA . MET B 1 375 ? 21.734 37.781 20.828 1 92.44 375 MET B CA 1
ATOM 11926 C C . MET B 1 375 ? 21.438 37.062 19.516 1 92.44 375 MET B C 1
ATOM 11928 O O . MET B 1 375 ? 22.125 36.125 19.156 1 92.44 375 MET B O 1
ATOM 11932 N N . ASN B 1 376 ? 20.422 37.5 18.828 1 91.81 376 ASN B N 1
ATOM 11933 C CA . ASN B 1 376 ? 20.094 36.906 17.547 1 91.81 376 ASN B CA 1
ATOM 11934 C C . ASN B 1 376 ? 21.219 37.094 16.531 1 91.81 376 ASN B C 1
ATOM 11936 O O . ASN B 1 376 ? 21.516 36.188 15.758 1 91.81 376 ASN B O 1
ATOM 11940 N N . PHE B 1 377 ? 21.844 38.281 16.516 1 92.44 377 PHE B N 1
ATOM 11941 C CA . PHE B 1 377 ? 22.984 38.562 15.648 1 92.44 377 PHE B CA 1
ATOM 11942 C C . PHE B 1 377 ? 24.094 37.531 15.906 1 92.44 377 PHE B C 1
ATOM 11944 O O . PHE B 1 377 ? 24.609 36.938 14.977 1 92.44 377 PHE B O 1
ATOM 11951 N N . TRP B 1 378 ? 24.375 37.344 17.109 1 93.38 378 TRP B N 1
ATOM 11952 C CA . TRP B 1 378 ? 25.484 36.5 17.469 1 93.38 378 TRP B CA 1
ATOM 11953 C C . TRP B 1 378 ? 25.141 35.031 17.234 1 93.38 378 TRP B C 1
ATOM 11955 O O . TRP B 1 378 ? 26 34.219 16.906 1 93.38 378 TRP B O 1
ATOM 11965 N N . ASN B 1 379 ? 23.953 34.656 17.516 1 92.88 379 ASN B N 1
ATOM 11966 C CA . ASN B 1 379 ? 23.5 33.312 17.219 1 92.88 379 ASN B CA 1
ATOM 11967 C C . ASN B 1 379 ? 23.656 32.969 15.75 1 92.88 379 ASN B C 1
ATOM 11969 O O . ASN B 1 379 ? 24.156 31.891 15.406 1 92.88 379 ASN B O 1
ATOM 11973 N N . ARG B 1 380 ? 23.266 33.875 14.867 1 91 380 ARG B N 1
ATOM 11974 C CA . ARG B 1 380 ? 23.391 33.656 13.43 1 91 380 ARG B CA 1
ATOM 11975 C C . ARG B 1 380 ? 24.859 33.594 13.008 1 91 380 ARG B C 1
ATOM 11977 O O . ARG B 1 380 ? 25.234 32.844 12.109 1 91 380 ARG B O 1
ATOM 11984 N N . MET B 1 381 ? 25.594 34.406 13.648 1 90.38 381 MET B N 1
ATOM 11985 C CA . MET B 1 381 ? 27.031 34.375 13.391 1 90.38 381 MET B CA 1
ATOM 11986 C C . MET B 1 381 ? 27.641 33.031 13.797 1 90.38 381 MET B C 1
ATOM 11988 O O . MET B 1 381 ? 28.469 32.5 13.07 1 90.38 381 MET B O 1
ATOM 11992 N N . ALA B 1 382 ? 27.25 32.594 14.898 1 90.25 382 ALA B N 1
ATOM 11993 C CA . ALA B 1 382 ? 27.766 31.328 15.398 1 90.25 382 ALA B CA 1
ATOM 11994 C C . ALA B 1 382 ? 27.375 30.172 14.477 1 90.25 382 ALA B C 1
ATOM 11996 O O . ALA B 1 382 ? 28.203 29.297 14.195 1 90.25 382 ALA B O 1
ATOM 11997 N N . SER B 1 383 ? 26.234 30.172 14 1 87.12 383 SER B N 1
ATOM 11998 C CA . SER B 1 383 ? 25.75 29.141 13.086 1 87.12 383 SER B CA 1
ATOM 11999 C C . SER B 1 383 ? 26.547 29.141 11.781 1 87.12 383 SER B C 1
ATOM 12001 O O . SER B 1 383 ? 26.859 28.078 11.234 1 87.12 383 SER B O 1
ATOM 12003 N N . ALA B 1 384 ? 26.906 30.281 11.359 1 85.88 384 ALA B N 1
ATOM 12004 C CA . ALA B 1 384 ? 27.641 30.422 10.102 1 85.88 384 ALA B CA 1
ATOM 12005 C C . ALA B 1 384 ? 29.109 30.031 10.266 1 85.88 384 ALA B C 1
ATOM 12007 O O . ALA B 1 384 ? 29.703 29.422 9.375 1 85.88 384 ALA B O 1
ATOM 12008 N N . VAL B 1 385 ? 29.625 30.375 11.328 1 86.12 385 VAL B N 1
ATOM 12009 C CA . VAL B 1 385 ? 31.047 30.109 11.586 1 86.12 385 VAL B CA 1
ATOM 12010 C C . VAL B 1 385 ? 31.266 28.594 11.648 1 86.12 385 VAL B C 1
ATOM 12012 O O . VAL B 1 385 ? 32.312 28.109 11.234 1 86.12 385 VAL B O 1
ATOM 12015 N N . ARG B 1 386 ? 30.406 27.875 12.109 1 78.81 386 ARG B N 1
ATOM 12016 C CA . ARG B 1 386 ? 30.516 26.422 12.242 1 78.81 386 ARG B CA 1
ATOM 12017 C C . ARG B 1 386 ? 30.594 25.75 10.875 1 78.81 386 ARG B C 1
ATOM 12019 O O . ARG B 1 386 ? 31.281 24.734 10.719 1 78.81 386 ARG B O 1
ATOM 12026 N N . THR B 1 387 ? 29.953 26.281 9.875 1 74.06 387 THR B N 1
ATOM 12027 C CA . THR B 1 387 ? 29.875 25.672 8.555 1 74.06 387 THR B CA 1
ATOM 12028 C C . THR B 1 387 ? 31 26.188 7.652 1 74.06 387 THR B C 1
ATOM 12030 O O . THR B 1 387 ? 31.297 25.578 6.625 1 74.06 387 THR B O 1
ATOM 12033 N N . SER B 1 388 ? 31.516 27.297 8.016 1 72.25 388 SER B N 1
ATOM 12034 C CA . SER B 1 388 ? 32.5 27.938 7.137 1 72.25 388 SER B CA 1
ATOM 12035 C C . SER B 1 388 ? 33.906 27.5 7.484 1 72.25 388 SER B C 1
ATOM 12037 O O . SER B 1 388 ? 34.156 27 8.586 1 72.25 388 SER B O 1
ATOM 12039 N N . SER B 1 389 ? 34.938 27.5 6.414 1 64.94 389 SER B N 1
ATOM 12040 C CA . SER B 1 389 ? 36.344 27.156 6.57 1 64.94 389 SER B CA 1
ATOM 12041 C C . SER B 1 389 ? 37 28.047 7.613 1 64.94 389 SER B C 1
ATOM 12043 O O . SER B 1 389 ? 36.719 29.234 7.711 1 64.94 389 SER B O 1
ATOM 12045 N N . ALA B 1 390 ? 37.969 27.594 8.594 1 62.34 390 ALA B N 1
ATOM 12046 C CA . ALA B 1 390 ? 38.594 28.078 9.828 1 62.34 390 ALA B CA 1
ATOM 12047 C C . ALA B 1 390 ? 39.438 29.312 9.555 1 62.34 390 ALA B C 1
ATOM 12049 O O . ALA B 1 390 ? 39.531 30.203 10.391 1 62.34 390 ALA B O 1
ATOM 12050 N N . ASP B 1 391 ? 40 29.484 8.398 1 64.69 391 ASP B N 1
ATOM 12051 C CA . ASP B 1 391 ? 41.062 30.453 8.25 1 64.69 391 ASP B CA 1
ATOM 12052 C C . ASP B 1 391 ? 40.562 31.875 8.328 1 64.69 391 ASP B C 1
ATOM 12054 O O . ASP B 1 391 ? 41.156 32.75 8.969 1 64.69 391 ASP B O 1
ATOM 12058 N N . LYS B 1 392 ? 39.281 32.188 7.863 1 66.56 392 LYS B N 1
ATOM 12059 C CA . LYS B 1 392 ? 38.812 33.562 7.758 1 66.56 392 LYS B CA 1
ATOM 12060 C C . LYS B 1 392 ? 37.938 33.906 8.953 1 66.56 392 LYS B C 1
ATOM 12062 O O . LYS B 1 392 ? 37.656 35.094 9.18 1 66.56 392 LYS B O 1
ATOM 12067 N N . THR B 1 393 ? 37.719 32.969 9.812 1 79 393 THR B N 1
ATOM 12068 C CA . THR B 1 393 ? 36.719 33.219 10.836 1 79 393 THR B CA 1
ATOM 12069 C C . THR B 1 393 ? 37.344 33.219 12.227 1 79 393 THR B C 1
ATOM 12071 O O . THR B 1 393 ? 36.625 33.281 13.234 1 79 393 THR B O 1
ATOM 12074 N N . GLU B 1 394 ? 38.625 33.344 12.383 1 79.38 394 GLU B N 1
ATOM 12075 C CA . GLU B 1 394 ? 39.312 33.25 13.672 1 79.38 394 GLU B CA 1
ATOM 12076 C C . GLU B 1 394 ? 39.031 34.469 14.547 1 79.38 394 GLU B C 1
ATOM 12078 O O . GLU B 1 394 ? 38.844 34.344 15.758 1 79.38 394 GLU B O 1
ATOM 12083 N N . MET B 1 395 ? 39.031 35.562 13.906 1 80.56 395 MET B N 1
ATOM 12084 C CA . MET B 1 395 ? 38.781 36.781 14.656 1 80.56 395 MET B CA 1
ATOM 12085 C C . MET B 1 395 ? 37.375 36.812 15.25 1 80.56 395 MET B C 1
ATOM 12087 O O . MET B 1 395 ? 37.188 37.312 16.344 1 80.56 395 MET B O 1
ATOM 12091 N N . ILE B 1 396 ? 36.5 36.219 14.617 1 88 396 ILE B N 1
ATOM 12092 C CA . ILE B 1 396 ? 35.125 36.188 15.078 1 88 396 ILE B CA 1
ATOM 12093 C C . ILE B 1 396 ? 35 35.188 16.234 1 88 396 ILE B C 1
ATOM 12095 O O . ILE B 1 396 ? 34.25 35.438 17.188 1 88 396 ILE B O 1
ATOM 12099 N N . ILE B 1 397 ? 35.812 34.188 16.266 1 88.88 397 ILE B N 1
ATOM 12100 C CA . ILE B 1 397 ? 35.719 33.094 17.25 1 88.88 397 ILE B CA 1
ATOM 12101 C C . ILE B 1 397 ? 36.156 33.625 18.625 1 88.88 397 ILE B C 1
ATOM 12103 O O . ILE B 1 397 ? 35.594 33.219 19.641 1 88.88 397 ILE B O 1
ATOM 12107 N N . THR B 1 398 ? 36.938 34.594 18.609 1 88.69 398 THR B N 1
ATOM 12108 C CA . THR B 1 398 ? 37.438 35.094 19.875 1 88.69 398 THR B CA 1
ATOM 12109 C C . THR B 1 398 ? 36.406 36 20.547 1 88.69 398 THR B C 1
ATOM 12111 O O . THR B 1 398 ? 36.531 36.312 21.75 1 88.69 398 THR B O 1
ATOM 12114 N N . SER B 1 399 ? 35.5 36.406 19.844 1 91.62 399 SER B N 1
ATOM 12115 C CA . SER B 1 399 ? 34.5 37.312 20.375 1 91.62 399 SER B CA 1
ATOM 12116 C C . SER B 1 399 ? 33.406 36.531 21.125 1 91.62 399 SER B C 1
ATOM 12118 O O . SER B 1 399 ? 32.75 37.094 22 1 91.62 399 SER B O 1
ATOM 12120 N N . PHE B 1 400 ? 33.281 35.344 20.844 1 93.5 400 PHE B N 1
ATOM 12121 C CA . PHE B 1 400 ? 32.125 34.594 21.359 1 93.5 400 PHE B CA 1
ATOM 12122 C C . PHE B 1 400 ? 32.25 34.375 22.859 1 93.5 400 PHE B C 1
ATOM 12124 O O . PHE B 1 400 ? 31.312 34.625 23.609 1 93.5 400 PHE B O 1
ATOM 12131 N N . PRO B 1 401 ? 33.375 34 23.375 1 93.25 401 PRO B N 1
ATOM 12132 C CA . PRO B 1 401 ? 33.5 33.812 24.828 1 93.25 401 PRO B CA 1
ATOM 12133 C C . PRO B 1 401 ? 33.25 35.125 25.594 1 93.25 401 PRO B C 1
ATOM 12135 O O . PRO B 1 401 ? 32.719 35.094 26.703 1 93.25 401 PRO B O 1
ATOM 12138 N N . LYS B 1 402 ? 33.594 36.188 25.016 1 93.88 402 LYS B N 1
ATOM 12139 C CA . LYS B 1 402 ? 33.375 37.5 25.641 1 93.88 402 LYS B CA 1
ATOM 12140 C C . LYS B 1 402 ? 31.906 37.812 25.734 1 93.88 402 LYS B C 1
ATOM 12142 O O . LYS B 1 402 ? 31.422 38.281 26.766 1 93.88 402 LYS B O 1
ATOM 12147 N N . VAL B 1 403 ? 31.328 37.562 24.688 1 94.5 403 VAL B N 1
ATOM 12148 C CA . VAL B 1 403 ? 29.891 37.812 24.641 1 94.5 403 VAL B CA 1
ATOM 12149 C C . VAL B 1 403 ? 29.156 36.938 25.641 1 94.5 403 VAL B C 1
ATOM 12151 O O . VAL B 1 403 ? 28.281 37.406 26.375 1 94.5 403 VAL B O 1
ATOM 12154 N N . THR B 1 404 ? 29.469 35.656 25.703 1 95.12 404 THR B N 1
ATOM 12155 C CA . THR B 1 404 ? 28.812 34.719 26.609 1 95.12 404 THR B CA 1
ATOM 12156 C C . THR B 1 404 ? 29.062 35.094 28.062 1 95.12 404 THR B C 1
ATOM 12158 O O . THR B 1 404 ? 28.125 35.094 28.875 1 95.12 404 THR B O 1
ATOM 12161 N N . THR B 1 405 ? 30.234 35.438 28.344 1 94.56 405 THR B N 1
ATOM 12162 C CA . THR B 1 405 ? 30.578 35.844 29.719 1 94.56 405 THR B CA 1
ATOM 12163 C C . THR B 1 405 ? 29.828 37.094 30.125 1 94.56 405 THR B C 1
ATOM 12165 O O . THR B 1 405 ? 29.297 37.188 31.219 1 94.56 405 THR B O 1
ATOM 12168 N N . ALA B 1 406 ? 29.812 38 29.188 1 93.88 406 ALA B N 1
ATOM 12169 C CA . ALA B 1 406 ? 29.094 39.25 29.469 1 93.88 406 ALA B CA 1
ATOM 12170 C C . ALA B 1 406 ? 27.609 39 29.672 1 93.88 406 ALA B C 1
ATOM 12172 O O . ALA B 1 406 ? 26.984 39.625 30.531 1 93.88 406 ALA B O 1
ATOM 12173 N N . PHE B 1 407 ? 27.062 38.156 28.875 1 93.88 407 PHE B N 1
ATOM 12174 C CA . PHE B 1 407 ? 25.641 37.844 28.984 1 93.88 407 PHE B CA 1
ATOM 12175 C C . PHE B 1 407 ? 25.344 37.219 30.344 1 93.88 407 PHE B C 1
ATOM 12177 O O . PHE B 1 407 ? 24.391 37.594 31.016 1 93.88 407 PHE B O 1
ATOM 12184 N N . ILE B 1 408 ? 26.219 36.25 30.812 1 95.12 408 ILE B N 1
ATOM 12185 C CA . ILE B 1 408 ? 26.047 35.594 32.094 1 95.12 408 ILE B CA 1
ATOM 12186 C C . ILE B 1 408 ? 26.125 36.594 33.219 1 95.12 408 ILE B C 1
ATOM 12188 O O . ILE B 1 408 ? 25.266 36.625 34.094 1 95.12 408 ILE B O 1
ATOM 12192 N N . GLN B 1 409 ? 27.016 37.5 33.094 1 92.56 409 GLN B N 1
ATOM 12193 C CA . GLN B 1 409 ? 27.219 38.5 34.125 1 92.56 409 GLN B CA 1
ATOM 12194 C C . GLN B 1 409 ? 26.062 39.469 34.156 1 92.56 409 GLN B C 1
ATOM 12196 O O . GLN B 1 409 ? 25.641 39.938 35.25 1 92.56 409 GLN B O 1
ATOM 12201 N N . SER B 1 410 ? 25.625 39.781 33.062 1 91.69 410 SER B N 1
ATOM 12202 C CA . SER B 1 410 ? 24.5 40.688 33 1 91.69 410 SER B CA 1
ATOM 12203 C C . SER B 1 410 ? 23.266 40.094 33.688 1 91.69 410 SER B C 1
ATOM 12205 O O . SER B 1 410 ? 22.562 40.781 34.406 1 91.69 410 SER B O 1
ATOM 12207 N N . ARG B 1 411 ? 23.047 38.844 33.531 1 91.75 411 ARG B N 1
ATOM 12208 C CA . ARG B 1 411 ? 21.891 38.219 34.125 1 91.75 411 ARG B CA 1
ATOM 12209 C C . ARG B 1 411 ? 22.078 38.062 35.656 1 91.75 411 ARG B C 1
ATOM 12211 O O . ARG B 1 411 ? 21.125 38.156 36.406 1 91.75 411 ARG B O 1
ATOM 12218 N N . MET B 1 412 ? 23.359 37.938 36.094 1 92.19 412 MET B N 1
ATOM 12219 C CA . MET B 1 412 ? 23.641 37.844 37.531 1 92.19 412 MET B CA 1
ATOM 12220 C C . MET B 1 412 ? 23.391 39.219 38.188 1 92.19 412 MET B C 1
ATOM 12222 O O . MET B 1 412 ? 22.844 39.281 39.281 1 92.19 412 MET B O 1
ATOM 12226 N N . SER B 1 413 ? 23.656 40.219 37.438 1 90.38 413 SER B N 1
ATOM 12227 C CA . SER B 1 413 ? 23.484 41.562 37.969 1 90.38 413 SER B CA 1
ATOM 12228 C C . SER B 1 413 ? 22.016 41.938 38.031 1 90.38 413 SER B C 1
ATOM 12230 O O . SER B 1 413 ? 21.578 42.625 38.938 1 90.38 413 SER B O 1
ATOM 12232 N N . ILE B 1 414 ? 21.344 41.5 37.094 1 89.56 414 ILE B N 1
ATOM 12233 C CA . ILE B 1 414 ? 19.922 41.812 37.031 1 89.56 414 ILE B CA 1
ATOM 12234 C C . ILE B 1 414 ? 19.203 41.219 38.25 1 89.56 414 ILE B C 1
ATOM 12236 O O . ILE B 1 414 ? 18.25 41.812 38.75 1 89.56 414 ILE B O 1
ATOM 12240 N N . CYS B 1 415 ? 19.656 40.031 38.719 1 93.06 415 CYS B N 1
ATOM 12241 C CA . CYS B 1 415 ? 19.031 39.375 39.844 1 93.06 415 CYS B CA 1
ATOM 12242 C C . CYS B 1 415 ? 19.188 40.219 41.125 1 93.06 415 CYS B C 1
ATOM 12244 O O . CYS B 1 415 ? 18.266 40.344 41.906 1 93.06 415 CYS B O 1
ATOM 12246 N N . TYR B 1 416 ? 20.328 40.844 41.156 1 90.12 416 TYR B N 1
ATOM 12247 C CA . TYR B 1 416 ? 20.578 41.75 42.281 1 90.12 416 TYR B CA 1
ATOM 12248 C C . TYR B 1 416 ? 19.656 42.969 42.219 1 90.12 416 TYR B C 1
ATOM 12250 O O . TYR B 1 416 ? 19.047 43.344 43.219 1 90.12 416 TYR B O 1
ATOM 12258 N N . ALA B 1 417 ? 19.422 43.438 41.062 1 88.88 417 ALA B N 1
ATOM 12259 C CA . ALA B 1 417 ? 18.578 44.625 40.875 1 88.88 417 ALA B CA 1
ATOM 12260 C C . ALA B 1 417 ? 17.109 44.281 41.094 1 88.88 417 ALA B C 1
ATOM 12262 O O . ALA B 1 417 ? 16.359 45.125 41.656 1 88.88 417 ALA B O 1
ATOM 12263 N N . VAL B 1 418 ? 16.688 43.125 40.812 1 91.12 418 VAL B N 1
ATOM 12264 C CA . VAL B 1 418 ? 15.289 42.719 40.969 1 91.12 418 VAL B CA 1
ATOM 12265 C C . VAL B 1 418 ? 14.969 42.594 42.469 1 91.12 418 VAL B C 1
ATOM 12267 O O . VAL B 1 418 ? 13.914 43.062 42.906 1 91.12 418 VAL B O 1
ATOM 12270 N N . VAL B 1 419 ? 15.898 42.062 43.312 1 92.25 419 VAL B N 1
ATOM 12271 C CA . VAL B 1 419 ? 15.633 41.781 44.719 1 92.25 419 VAL B CA 1
ATOM 12272 C C . VAL B 1 419 ? 15.836 43.031 45.531 1 92.25 419 VAL B C 1
ATOM 12274 O O . VAL B 1 419 ? 15.016 43.375 46.406 1 92.25 419 VAL B O 1
ATOM 12277 N N . ARG B 1 420 ? 16.828 43.875 45.156 1 90.44 420 ARG B N 1
ATOM 12278 C CA . ARG B 1 420 ? 17.172 45 46 1 90.44 420 ARG B CA 1
ATOM 12279 C C . ARG B 1 420 ? 16.516 46.281 45.5 1 90.44 420 ARG B C 1
ATOM 12281 O O . ARG B 1 420 ? 16.094 47.156 46.281 1 90.44 420 ARG B O 1
ATOM 12288 N N . GLU B 1 421 ? 16.453 46.406 44.188 1 86.62 421 GLU B N 1
ATOM 12289 C CA . GLU B 1 421 ? 15.93 47.656 43.625 1 86.62 421 GLU B CA 1
ATOM 12290 C C . GLU B 1 421 ? 14.477 47.5 43.188 1 86.62 421 GLU B C 1
ATOM 12292 O O . GLU B 1 421 ? 13.805 48.469 42.875 1 86.62 421 GLU B O 1
ATOM 12297 N N . GLY B 1 422 ? 13.914 46.312 43.062 1 83.5 422 GLY B N 1
ATOM 12298 C CA . GLY B 1 422 ? 12.508 46.062 42.781 1 83.5 422 GLY B CA 1
ATOM 12299 C C . GLY B 1 422 ? 12.156 46.219 41.312 1 83.5 422 GLY B C 1
ATOM 12300 O O . GLY B 1 422 ? 11.039 46.625 40.969 1 83.5 422 GLY B O 1
ATOM 12301 N N . ILE B 1 423 ? 13.133 46 40.406 1 85.56 423 ILE B N 1
ATOM 12302 C CA . ILE B 1 423 ? 12.852 46.094 39 1 85.56 423 ILE B CA 1
ATOM 12303 C C . ILE B 1 423 ? 12.031 44.875 38.562 1 85.56 423 ILE B C 1
ATOM 12305 O O . ILE B 1 423 ? 11.906 43.906 39.312 1 85.56 423 ILE B O 1
ATOM 12309 N N . ASP B 1 424 ? 11.383 45 37.469 1 85.31 424 ASP B N 1
ATOM 12310 C CA . ASP B 1 424 ? 10.578 43.906 36.969 1 85.31 424 ASP B CA 1
ATOM 12311 C C . ASP B 1 424 ? 11.438 42.656 36.719 1 85.31 424 ASP B C 1
ATOM 12313 O O . ASP B 1 424 ? 12.555 42.781 36.219 1 85.31 424 ASP B O 1
ATOM 12317 N N . ASP B 1 425 ? 11.008 41.531 37.062 1 87.31 425 ASP B N 1
ATOM 12318 C CA . ASP B 1 425 ? 11.742 40.281 36.938 1 87.31 425 ASP B CA 1
ATOM 12319 C C . ASP B 1 425 ? 11.586 39.688 35.562 1 87.31 425 ASP B C 1
ATOM 12321 O O . ASP B 1 425 ? 10.477 39.312 35.156 1 87.31 425 ASP B O 1
ATOM 12325 N N . PRO B 1 426 ? 12.555 39.625 34.812 1 87.81 426 PRO B N 1
ATOM 12326 C CA . PRO B 1 426 ? 12.477 39 33.469 1 87.81 426 PRO B CA 1
ATOM 12327 C C . PRO B 1 426 ? 12.039 37.562 33.5 1 87.81 426 PRO B C 1
ATOM 12329 O O . PRO B 1 426 ? 11.586 37 32.5 1 87.81 426 PRO B O 1
ATOM 12332 N N . LEU B 1 427 ? 12.055 36.844 34.594 1 89.5 427 LEU B N 1
ATOM 12333 C CA . LEU B 1 427 ? 11.734 35.438 34.719 1 89.5 427 LEU B CA 1
ATOM 12334 C C . LEU B 1 427 ? 10.227 35.219 34.688 1 89.5 427 LEU B C 1
ATOM 12336 O O . LEU B 1 427 ? 9.766 34.094 34.469 1 89.5 427 LEU B O 1
ATOM 12340 N N . ASP B 1 428 ? 9.516 36.25 34.688 1 85.62 428 ASP B N 1
ATOM 12341 C CA . ASP B 1 428 ? 8.055 36.156 34.656 1 85.62 428 ASP B CA 1
ATOM 12342 C C . ASP B 1 428 ? 7.555 35.906 33.25 1 85.62 428 ASP B C 1
ATOM 12344 O O . ASP B 1 428 ? 6.445 35.406 33.062 1 85.62 428 ASP B O 1
ATOM 12348 N N . GLU B 1 429 ? 8.391 36.25 32.344 1 84.94 429 GLU B N 1
ATOM 12349 C CA . GLU B 1 429 ? 8.031 36.031 30.938 1 84.94 429 GLU B CA 1
ATOM 12350 C C . GLU B 1 429 ? 8.719 34.781 30.391 1 84.94 429 GLU B C 1
ATOM 12352 O O . GLU B 1 429 ? 9.781 34.844 29.781 1 84.94 429 GLU B O 1
ATOM 12357 N N . SER B 1 430 ? 8.141 33.75 30.562 1 83.69 430 SER B N 1
ATOM 12358 C CA . SER B 1 430 ? 8.727 32.438 30.234 1 83.69 430 SER B CA 1
ATOM 12359 C C . SER B 1 430 ? 9.055 32.344 28.75 1 83.69 430 SER B C 1
ATOM 12361 O O . SER B 1 430 ? 10.086 31.797 28.375 1 83.69 430 SER B O 1
ATOM 12363 N N . HIS B 1 431 ? 8.195 32.875 27.891 1 82.75 431 HIS B N 1
ATOM 12364 C CA . HIS B 1 431 ? 8.391 32.75 26.438 1 82.75 431 HIS B CA 1
ATOM 12365 C C . HIS B 1 431 ? 9.641 33.5 26 1 82.75 431 HIS B C 1
ATOM 12367 O O . HIS B 1 431 ? 10.414 33 25.188 1 82.75 431 HIS B O 1
ATOM 12373 N N . SER B 1 432 ? 9.867 34.594 26.609 1 84.19 432 SER B N 1
ATOM 12374 C CA . SER B 1 432 ? 11.031 35.406 26.266 1 84.19 432 SER B CA 1
ATOM 12375 C C . SER B 1 432 ? 12.328 34.719 26.703 1 84.19 432 SER B C 1
ATOM 12377 O O . SER B 1 432 ? 13.328 34.781 25.984 1 84.19 432 SER B O 1
ATOM 12379 N N . ILE B 1 433 ? 12.258 34.062 27.797 1 88 433 ILE B N 1
ATOM 12380 C CA . ILE B 1 433 ? 13.438 33.375 28.312 1 88 433 ILE B CA 1
ATOM 12381 C C . ILE B 1 433 ? 13.812 32.219 27.391 1 88 433 ILE B C 1
ATOM 12383 O O . ILE B 1 433 ? 14.984 32.031 27.078 1 88 433 ILE B O 1
ATOM 12387 N N . LYS B 1 434 ? 12.805 31.531 27.016 1 88.69 434 LYS B N 1
ATOM 12388 C CA . LYS B 1 434 ? 13.055 30.375 26.156 1 88.69 434 LYS B CA 1
ATOM 12389 C C . LYS B 1 434 ? 13.688 30.812 24.844 1 88.69 434 LYS B C 1
ATOM 12391 O O . LYS B 1 434 ? 14.609 30.141 24.344 1 88.69 434 LYS B O 1
ATOM 12396 N N . GLN B 1 435 ? 13.297 31.891 24.266 1 87.5 435 GLN B N 1
ATOM 12397 C CA . GLN B 1 435 ? 13.852 32.375 23.016 1 87.5 435 GLN B CA 1
ATOM 12398 C C . GLN B 1 435 ? 15.312 32.781 23.172 1 87.5 435 GLN B C 1
ATOM 12400 O O . GLN B 1 435 ? 16.156 32.438 22.344 1 87.5 435 GLN B O 1
ATOM 12405 N N . VAL B 1 436 ? 15.555 33.469 24.203 1 90.75 436 VAL B N 1
ATOM 12406 C CA . VAL B 1 436 ? 16.922 33.938 24.453 1 90.75 436 VAL B CA 1
ATOM 12407 C C . VAL B 1 436 ? 17.828 32.75 24.719 1 90.75 436 VAL B C 1
ATOM 12409 O O . VAL B 1 436 ? 18.984 32.719 24.266 1 90.75 436 VAL B O 1
ATOM 12412 N N . MET B 1 437 ? 17.266 31.797 25.406 1 93.31 437 MET B N 1
ATOM 12413 C CA . MET B 1 437 ? 18.047 30.594 25.719 1 93.31 437 MET B CA 1
ATOM 12414 C C . MET B 1 437 ? 18.328 29.797 24.438 1 93.31 437 MET B C 1
ATOM 12416 O O . MET B 1 437 ? 19.375 29.156 24.328 1 93.31 437 MET B O 1
ATOM 12420 N N . GLU B 1 438 ? 17.5 29.828 23.531 1 90.56 438 GLU B N 1
ATOM 12421 C CA . GLU B 1 438 ? 17.734 29.156 22.25 1 90.56 438 GLU B CA 1
ATOM 12422 C C . GLU B 1 438 ? 18.922 29.75 21.531 1 90.56 438 GLU B C 1
ATOM 12424 O O . GLU B 1 438 ? 19.734 29.031 20.953 1 90.56 438 GLU B O 1
ATOM 12429 N N . TYR B 1 439 ? 18.969 31.047 21.609 1 91.12 439 TYR B N 1
ATOM 12430 C CA . TYR B 1 439 ? 20.109 31.719 20.984 1 91.12 439 TYR B CA 1
ATOM 12431 C C . TYR B 1 439 ? 21.391 31.438 21.766 1 91.12 439 TYR B C 1
ATOM 12433 O O . TYR B 1 439 ? 22.438 31.172 21.156 1 91.12 439 TYR B O 1
ATOM 12441 N N . PHE B 1 440 ? 21.234 31.469 23.047 1 93.62 440 PHE B N 1
ATOM 12442 C CA . PHE B 1 440 ? 22.375 31.234 23.906 1 93.62 440 PHE B CA 1
ATOM 12443 C C . PHE B 1 440 ? 22.953 29.844 23.656 1 93.62 440 PHE B C 1
ATOM 12445 O O . PHE B 1 440 ? 24.172 29.641 23.781 1 93.62 440 PHE B O 1
ATOM 12452 N N . SER B 1 441 ? 22.203 28.906 23.344 1 92.88 441 SER B N 1
ATOM 12453 C CA . SER B 1 441 ? 22.594 27.516 23.188 1 92.88 441 SER B CA 1
ATOM 12454 C C . SER B 1 441 ? 23.688 27.344 22.141 1 92.88 441 SER B C 1
ATOM 12456 O O . SER B 1 441 ? 24.656 26.609 22.344 1 92.88 441 SER B O 1
ATOM 12458 N N . LEU B 1 442 ? 23.656 28.094 21.078 1 89.75 442 LEU B N 1
ATOM 12459 C CA . LEU B 1 442 ? 24.625 27.969 20 1 89.75 442 LEU B CA 1
ATOM 12460 C C . LEU B 1 442 ? 25.859 28.828 20.281 1 89.75 442 LEU B C 1
ATOM 12462 O O . LEU B 1 442 ? 26.984 28.406 20.016 1 89.75 442 LEU B O 1
ATOM 12466 N N . ILE B 1 443 ? 25.594 29.922 20.922 1 93.25 443 ILE B N 1
ATOM 12467 C CA . ILE B 1 443 ? 26.672 30.891 21.156 1 93.25 443 ILE B CA 1
ATOM 12468 C C . ILE B 1 443 ? 27.641 30.312 22.172 1 93.25 443 ILE B C 1
ATOM 12470 O O . ILE B 1 443 ? 28.859 30.422 22 1 93.25 443 ILE B O 1
ATOM 12474 N N . CYS B 1 444 ? 27.156 29.656 23.094 1 93 444 CYS B N 1
ATOM 12475 C CA . CYS B 1 444 ? 27.984 29.234 24.234 1 93 444 CYS B CA 1
ATOM 12476 C C . CYS B 1 444 ? 28.875 28.047 23.859 1 93 444 CYS B C 1
ATOM 12478 O O . CYS B 1 444 ? 29.859 27.781 24.531 1 93 444 CYS B O 1
ATOM 12480 N N . ARG B 1 445 ? 28.656 27.453 22.859 1 90.12 445 ARG B N 1
ATOM 12481 C CA . ARG B 1 445 ? 29.375 26.219 22.5 1 90.12 445 ARG B CA 1
ATOM 12482 C C . ARG B 1 445 ? 30.656 26.547 21.75 1 90.12 445 ARG B C 1
ATOM 12484 O O . ARG B 1 445 ? 31.547 25.688 21.641 1 90.12 445 ARG B O 1
ATOM 12491 N N . ILE B 1 446 ? 30.656 27.719 21.141 1 88.88 446 ILE B N 1
ATOM 12492 C CA . ILE B 1 446 ? 31.906 28.125 20.5 1 88.88 446 ILE B CA 1
ATOM 12493 C C . ILE B 1 446 ? 32.969 28.438 21.562 1 88.88 446 ILE B C 1
ATOM 12495 O O . ILE B 1 446 ? 32.812 29.375 22.344 1 88.88 446 ILE B O 1
ATOM 12499 N N . GLN B 1 447 ? 33.969 27.672 21.672 1 88.38 447 GLN B N 1
ATOM 12500 C CA . GLN B 1 447 ? 34.969 27.703 22.75 1 88.38 447 GLN B CA 1
ATOM 12501 C C . GLN B 1 447 ? 34.312 27.406 24.094 1 88.38 447 GLN B C 1
ATOM 12503 O O . GLN B 1 447 ? 34.438 28.219 25.031 1 88.38 447 GLN B O 1
ATOM 12508 N N . TYR B 1 448 ? 33.75 26.312 24.172 1 91.5 448 TYR B N 1
ATOM 12509 C CA . TYR B 1 448 ? 32.844 25.875 25.25 1 91.5 448 TYR B CA 1
ATOM 12510 C C . TYR B 1 448 ? 33.594 25.797 26.578 1 91.5 448 TYR B C 1
ATOM 12512 O O . TYR B 1 448 ? 33 26 27.641 1 91.5 448 TYR B O 1
ATOM 12520 N N . ALA B 1 449 ? 34.875 25.625 26.594 1 91.06 449 ALA B N 1
ATOM 12521 C CA . ALA B 1 449 ? 35.656 25.484 27.812 1 91.06 449 ALA B CA 1
ATOM 12522 C C . ALA B 1 449 ? 35.594 26.75 28.672 1 91.06 449 ALA B C 1
ATOM 12524 O O . ALA B 1 449 ? 35.5 26.672 29.891 1 91.06 449 ALA B O 1
ATOM 12525 N N . GLU B 1 450 ? 35.625 27.828 27.969 1 92.62 450 GLU B N 1
ATOM 12526 C CA . GLU B 1 450 ? 35.562 29.094 28.688 1 92.62 450 GLU B CA 1
ATOM 12527 C C . GLU B 1 450 ? 34.188 29.312 29.312 1 92.62 450 GLU B C 1
ATOM 12529 O O . GLU B 1 450 ? 34.094 29.734 30.469 1 92.62 450 GLU B O 1
ATOM 12534 N N . THR B 1 451 ? 33.25 29.062 28.516 1 93.44 451 THR B N 1
ATOM 12535 C CA . THR B 1 451 ? 31.891 29.188 29.016 1 93.44 451 THR B CA 1
ATOM 12536 C C . THR B 1 451 ? 31.641 28.234 30.172 1 93.44 451 THR B C 1
ATOM 12538 O O . THR B 1 451 ? 31.016 28.594 31.172 1 93.44 451 THR B O 1
ATOM 12541 N N . PHE B 1 452 ? 32.219 27 30.047 1 94.81 452 PHE B N 1
ATOM 12542 C CA . PHE B 1 452 ? 32.094 25.969 31.078 1 94.81 452 PHE B CA 1
ATOM 12543 C C . PHE B 1 452 ? 32.688 26.453 32.406 1 94.81 452 PHE B C 1
ATOM 12545 O O . PHE B 1 452 ? 32.031 26.328 33.469 1 94.81 452 PHE B O 1
ATOM 12552 N N . GLN B 1 453 ? 33.75 27.109 32.344 1 94.94 453 GLN B N 1
ATOM 12553 C CA . GLN B 1 453 ? 34.406 27.594 33.531 1 94.94 453 GLN B CA 1
ATOM 12554 C C . GLN B 1 453 ? 33.625 28.719 34.219 1 94.94 453 GLN B C 1
ATOM 12556 O O . GLN B 1 453 ? 33.469 28.734 35.438 1 94.94 453 GLN B O 1
ATOM 12561 N N . GLN B 1 454 ? 33.125 29.5 33.375 1 94.81 454 GLN B N 1
ATOM 12562 C CA . GLN B 1 454 ? 32.375 30.609 33.906 1 94.81 454 GLN B CA 1
ATOM 12563 C C . GLN B 1 454 ? 31.078 30.125 34.562 1 94.81 454 GLN B C 1
ATOM 12565 O O . GLN B 1 454 ? 30.719 30.547 35.656 1 94.81 454 GLN B O 1
ATOM 12570 N N . LEU B 1 455 ? 30.344 29.297 33.938 1 96.56 455 LEU B N 1
ATOM 12571 C CA . LEU B 1 455 ? 29.094 28.766 34.469 1 96.56 455 LEU B CA 1
ATOM 12572 C C . LEU B 1 455 ? 29.344 28 35.75 1 96.56 455 LEU B C 1
ATOM 12574 O O . LEU B 1 455 ? 28.578 28.125 36.719 1 96.56 455 LEU B O 1
ATOM 12578 N N . THR B 1 456 ? 30.453 27.234 35.812 1 96.31 456 THR B N 1
ATOM 12579 C CA . THR B 1 456 ? 30.781 26.438 37 1 96.31 456 THR B CA 1
ATOM 12580 C C . THR B 1 456 ? 31.109 27.328 38.188 1 96.31 456 THR B C 1
ATOM 12582 O O . THR B 1 456 ? 30.625 27.109 39.281 1 96.31 456 THR B O 1
ATOM 12585 N N . LYS B 1 457 ? 31.828 28.344 37.875 1 95.44 457 LYS B N 1
ATOM 12586 C CA . LYS B 1 457 ? 32.219 29.266 38.938 1 95.44 457 LYS B CA 1
ATOM 12587 C C . LYS B 1 457 ? 31.016 29.969 39.531 1 95.44 457 LYS B C 1
ATOM 12589 O O . LYS B 1 457 ? 30.859 30 40.75 1 95.44 457 LYS B O 1
ATOM 12594 N N . GLU B 1 458 ? 30.219 30.453 38.688 1 95.69 458 GLU B N 1
ATOM 12595 C CA . GLU B 1 458 ? 29.031 31.141 39.188 1 95.69 458 GLU B CA 1
ATOM 12596 C C . GLU B 1 458 ? 28.078 30.188 39.875 1 95.69 458 GLU B C 1
ATOM 12598 O O . GLU B 1 458 ? 27.469 30.547 40.875 1 95.69 458 GLU B O 1
ATOM 12603 N N . PHE B 1 459 ? 27.969 29.016 39.438 1 97.06 459 PHE B N 1
ATOM 12604 C CA . PHE B 1 459 ? 27.047 28.031 40 1 97.06 459 PHE B CA 1
ATOM 12605 C C . PHE B 1 459 ? 27.5 27.641 41.406 1 97.06 459 PHE B C 1
ATOM 12607 O O . PHE B 1 459 ? 26.703 27.641 42.344 1 97.06 459 PHE B O 1
ATOM 12614 N N . VAL B 1 460 ? 28.781 27.375 41.594 1 95.38 460 VAL B N 1
ATOM 12615 C CA . VAL B 1 460 ? 29.328 26.938 42.875 1 95.38 460 VAL B CA 1
ATOM 12616 C C . VAL B 1 460 ? 29.203 28.062 43.906 1 95.38 460 VAL B C 1
ATOM 12618 O O . VAL B 1 460 ? 28.812 27.812 45.031 1 95.38 460 VAL B O 1
ATOM 12621 N N . SER B 1 461 ? 29.469 29.25 43.469 1 94.25 461 SER B N 1
ATOM 12622 C CA . SER B 1 461 ? 29.406 30.391 44.375 1 94.25 461 SER B CA 1
ATOM 12623 C C . SER B 1 461 ? 27.984 30.609 44.875 1 94.25 461 SER B C 1
ATOM 12625 O O . SER B 1 461 ? 27.781 30.812 46.094 1 94.25 461 SER B O 1
ATOM 12627 N N . ASN B 1 462 ? 27.094 30.5 44 1 94.44 462 ASN B N 1
ATOM 12628 C CA . ASN B 1 462 ? 25.719 30.734 44.406 1 94.44 462 ASN B CA 1
ATOM 12629 C C . ASN B 1 462 ? 25.141 29.547 45.188 1 94.44 462 ASN B C 1
ATOM 12631 O O . ASN B 1 462 ? 24.281 29.719 46.062 1 94.44 462 ASN B O 1
ATOM 12635 N N . MET B 1 463 ? 25.531 28.328 44.906 1 94 463 MET B N 1
ATOM 12636 C CA . MET B 1 463 ? 25.094 27.141 45.625 1 94 463 MET B CA 1
ATOM 12637 C C . MET B 1 463 ? 25.578 27.188 47.062 1 94 463 MET B C 1
ATOM 12639 O O . MET B 1 463 ? 24.844 26.828 48 1 94 463 MET B O 1
ATOM 12643 N N . GLN B 1 464 ? 26.688 27.719 47.219 1 91.56 464 GLN B N 1
ATOM 12644 C CA . GLN B 1 464 ? 27.266 27.844 48.531 1 91.56 464 GLN B CA 1
ATOM 12645 C C . GLN B 1 464 ? 26.5 28.859 49.375 1 91.56 464 GLN B C 1
ATOM 12647 O O . GLN B 1 464 ? 26.297 28.672 50.562 1 91.56 464 GLN B O 1
ATOM 12652 N N . MET B 1 465 ? 26.094 29.859 48.75 1 92.06 465 MET B N 1
ATOM 12653 C CA . MET B 1 465 ? 25.359 30.906 49.438 1 92.06 465 MET B CA 1
ATOM 12654 C C . MET B 1 465 ? 24.016 30.359 49.969 1 92.06 465 MET B C 1
ATOM 12656 O O . MET B 1 465 ? 23.578 30.75 51.031 1 92.06 465 MET B O 1
ATOM 12660 N N . ILE B 1 466 ? 23.422 29.469 49.25 1 88.94 466 ILE B N 1
ATOM 12661 C CA . ILE B 1 466 ? 22.109 28.938 49.625 1 88.94 466 ILE B CA 1
ATOM 12662 C C . ILE B 1 466 ? 22.297 27.859 50.719 1 88.94 466 ILE B C 1
ATOM 12664 O O . ILE B 1 466 ? 21.453 27.719 51.594 1 88.94 466 ILE B O 1
ATOM 12668 N N . SER B 1 467 ? 23.453 27.094 50.656 1 85.94 467 SER B N 1
ATOM 12669 C CA . SER B 1 467 ? 23.656 25.969 51.562 1 85.94 467 SER B CA 1
ATOM 12670 C C . SER B 1 467 ? 24.219 26.438 52.906 1 85.94 467 SER B C 1
ATOM 12672 O O . SER B 1 467 ? 24.078 25.75 53.906 1 85.94 467 SER B O 1
ATOM 12674 N N . THR B 1 468 ? 24.812 27.703 52.906 1 85.12 468 THR B N 1
ATOM 12675 C CA . THR B 1 468 ? 25.422 28.203 54.125 1 85.12 468 THR B CA 1
ATOM 12676 C C . THR B 1 468 ? 24.391 28.844 55.031 1 85.12 468 THR B C 1
ATOM 12678 O O . THR B 1 468 ? 23.672 29.766 54.594 1 85.12 468 THR B O 1
ATOM 12681 N N . PRO B 1 469 ? 24.312 28.328 56.281 1 83.06 469 PRO B N 1
ATOM 12682 C CA . PRO B 1 469 ? 23.344 28.891 57.25 1 83.06 469 PRO B CA 1
ATOM 12683 C C . PRO B 1 469 ? 23.75 30.266 57.75 1 83.06 469 PRO B C 1
ATOM 12685 O O . PRO B 1 469 ? 24.938 30.547 57.906 1 83.06 469 PRO B O 1
ATOM 12688 N N . GLY B 1 470 ? 22.938 31.297 57.812 1 83.19 470 GLY B N 1
ATOM 12689 C CA . GLY B 1 470 ? 23.203 32.594 58.406 1 83.19 470 GLY B CA 1
ATOM 12690 C C . GLY B 1 470 ? 23.234 33.719 57.375 1 83.19 470 GLY B C 1
ATOM 12691 O O . GLY B 1 470 ? 23.344 34.875 57.75 1 83.19 470 GLY B O 1
ATOM 12692 N N . VAL B 1 471 ? 23.188 33.281 56.094 1 83.94 471 VAL B N 1
ATOM 12693 C CA . VAL B 1 471 ? 23.188 34.312 55.031 1 83.94 471 VAL B CA 1
ATOM 12694 C C . VAL B 1 471 ? 21.844 35.031 55.031 1 83.94 471 VAL B C 1
ATOM 12696 O O . VAL B 1 471 ? 20.812 34.438 55.344 1 83.94 471 VAL B O 1
ATOM 12699 N N . GLY B 1 472 ? 21.797 36.312 54.875 1 85.69 472 GLY B N 1
ATOM 12700 C CA . GLY B 1 472 ? 20.594 37.156 54.875 1 85.69 472 GLY B CA 1
ATOM 12701 C C . GLY B 1 472 ? 19.562 36.656 53.875 1 85.69 472 GLY B C 1
ATOM 12702 O O . GLY B 1 472 ? 19.906 36.094 52.812 1 85.69 472 GLY B O 1
ATOM 12703 N N . ALA B 1 473 ? 18.406 36.812 54.219 1 86.69 473 ALA B N 1
ATOM 12704 C CA . ALA B 1 473 ? 17.281 36.344 53.406 1 86.69 473 ALA B CA 1
ATOM 12705 C C . ALA B 1 473 ? 17.312 36.938 52.031 1 86.69 473 ALA B C 1
ATOM 12707 O O . ALA B 1 473 ? 17 36.281 51.031 1 86.69 473 ALA B O 1
ATOM 12708 N N . GLU B 1 474 ? 17.75 38.125 51.875 1 90.06 474 GLU B N 1
ATOM 12709 C CA . GLU B 1 474 ? 17.797 38.781 50.562 1 90.06 474 GLU B CA 1
ATOM 12710 C C . GLU B 1 474 ? 18.922 38.219 49.688 1 90.06 474 GLU B C 1
ATOM 12712 O O . GLU B 1 474 ? 18.734 38.031 48.5 1 90.06 474 GLU B O 1
ATOM 12717 N N . ASP B 1 475 ? 19.953 37.875 50.344 1 90.06 475 ASP B N 1
ATOM 12718 C CA . ASP B 1 475 ? 21.078 37.312 49.625 1 90.06 475 ASP B CA 1
ATOM 12719 C C . ASP B 1 475 ? 20.75 35.875 49.125 1 90.06 475 ASP B C 1
ATOM 12721 O O . ASP B 1 475 ? 21.172 35.5 48.031 1 90.06 475 ASP B O 1
ATOM 12725 N N . VAL B 1 476 ? 20.031 35.312 49.969 1 91.25 476 VAL B N 1
ATOM 12726 C CA . VAL B 1 476 ? 19.641 33.969 49.562 1 91.25 476 VAL B CA 1
ATOM 12727 C C . VAL B 1 476 ? 18.672 34.031 48.375 1 91.25 476 VAL B C 1
ATOM 12729 O O . VAL B 1 476 ? 18.766 33.219 47.469 1 91.25 476 VAL B O 1
ATOM 12732 N N . ARG B 1 477 ? 17.828 35 48.438 1 91.88 477 ARG B N 1
ATOM 12733 C CA . ARG B 1 477 ? 16.891 35.156 47.312 1 91.88 477 ARG B CA 1
ATOM 12734 C C . ARG B 1 477 ? 17.609 35.531 46.031 1 91.88 477 ARG B C 1
ATOM 12736 O O . ARG B 1 477 ? 17.25 35.062 44.969 1 91.88 477 ARG B O 1
ATOM 12743 N N . VAL B 1 478 ? 18.609 36.344 46.156 1 94.25 478 VAL B N 1
ATOM 12744 C CA . VAL B 1 478 ? 19.406 36.719 45 1 94.25 478 VAL B CA 1
ATOM 12745 C C . VAL B 1 478 ? 20.109 35.5 44.438 1 94.25 478 VAL B C 1
ATOM 12747 O O . VAL B 1 478 ? 20.109 35.25 43.219 1 94.25 478 VAL B O 1
ATOM 12750 N N . ALA B 1 479 ? 20.641 34.719 45.375 1 94.38 479 ALA B N 1
ATOM 12751 C CA . ALA B 1 479 ? 21.344 33.5 44.938 1 94.38 479 ALA B CA 1
ATOM 12752 C C . ALA B 1 479 ? 20.391 32.531 44.281 1 94.38 479 ALA B C 1
ATOM 12754 O O . ALA B 1 479 ? 20.75 31.859 43.281 1 94.38 479 ALA B O 1
ATOM 12755 N N . GLN B 1 480 ? 19.219 32.469 44.75 1 92.94 480 GLN B N 1
ATOM 12756 C CA . GLN B 1 480 ? 18.219 31.578 44.188 1 92.94 480 GLN B CA 1
ATOM 12757 C C . GLN B 1 480 ? 17.859 32 42.781 1 92.94 480 GLN B C 1
ATOM 12759 O O . GLN B 1 480 ? 17.781 31.188 41.875 1 92.94 480 GLN B O 1
ATOM 12764 N N . LYS B 1 481 ? 17.625 33.25 42.531 1 94.69 481 LYS B N 1
ATOM 12765 C CA . LYS B 1 481 ? 17.281 33.75 41.219 1 94.69 481 LYS B CA 1
ATOM 12766 C C . LYS B 1 481 ? 18.438 33.562 40.25 1 94.69 481 LYS B C 1
ATOM 12768 O O . LYS B 1 481 ? 18.219 33.25 39.062 1 94.69 481 LYS B O 1
ATOM 12773 N N . ARG B 1 482 ? 19.609 33.75 40.781 1 96.06 482 ARG B N 1
ATOM 12774 C CA . ARG B 1 482 ? 20.781 33.531 39.969 1 96.06 482 ARG B CA 1
ATOM 12775 C C . ARG B 1 482 ? 20.875 32.062 39.531 1 96.06 482 ARG B C 1
ATOM 12777 O O . ARG B 1 482 ? 21.203 31.766 38.375 1 96.06 482 ARG B O 1
ATOM 12784 N N . LEU B 1 483 ? 20.5 31.234 40.438 1 95.81 483 LEU B N 1
ATOM 12785 C CA . LEU B 1 483 ? 20.547 29.812 40.125 1 95.81 483 LEU B CA 1
ATOM 12786 C C . LEU B 1 483 ? 19.5 29.453 39.062 1 95.81 483 LEU B C 1
ATOM 12788 O O . LEU B 1 483 ? 19.703 28.547 38.25 1 95.81 483 LEU B O 1
ATOM 12792 N N . ILE B 1 484 ? 18.344 30.109 39.094 1 96.12 484 ILE B N 1
ATOM 12793 C CA . ILE B 1 484 ? 17.312 29.859 38.094 1 96.12 484 ILE B CA 1
ATOM 12794 C C . ILE B 1 484 ? 17.844 30.156 36.688 1 96.12 484 ILE B C 1
ATOM 12796 O O . ILE B 1 484 ? 17.688 29.359 35.781 1 96.12 484 ILE B O 1
ATOM 12800 N N . TRP B 1 485 ? 18.531 31.219 36.531 1 95.25 485 TRP B N 1
ATOM 12801 C CA . TRP B 1 485 ? 19.125 31.594 35.25 1 95.25 485 TRP B CA 1
ATOM 12802 C C . TRP B 1 485 ? 20.219 30.609 34.875 1 95.25 485 TRP B C 1
ATOM 12804 O O . TRP B 1 485 ? 20.281 30.188 33.719 1 95.25 485 TRP B O 1
ATOM 12814 N N . LEU B 1 486 ? 21.016 30.266 35.812 1 96.94 486 LEU B N 1
ATOM 12815 C CA . LEU B 1 486 ? 22.125 29.375 35.531 1 96.94 486 LEU B CA 1
ATOM 12816 C C . LEU B 1 486 ? 21.641 28 35.094 1 96.94 486 LEU B C 1
ATOM 12818 O O . LEU B 1 486 ? 22.172 27.406 34.156 1 96.94 486 LEU B O 1
ATOM 12822 N N . VAL B 1 487 ? 20.641 27.5 35.781 1 97.06 487 VAL B N 1
ATOM 12823 C CA . VAL B 1 487 ? 20.062 26.203 35.438 1 97.06 487 VAL B CA 1
ATOM 12824 C C . VAL B 1 487 ? 19.5 26.281 34 1 97.06 487 VAL B C 1
ATOM 12826 O O . VAL B 1 487 ? 19.703 25.359 33.219 1 97.06 487 VAL B O 1
ATOM 12829 N N . SER B 1 488 ? 18.797 27.344 33.688 1 95.88 488 SER B N 1
ATOM 12830 C CA . SER B 1 488 ? 18.25 27.516 32.344 1 95.88 488 SER B CA 1
ATOM 12831 C C . SER B 1 488 ? 19.344 27.609 31.312 1 95.88 488 SER B C 1
ATOM 12833 O O . SER B 1 488 ? 19.234 27.031 30.219 1 95.88 488 SER B O 1
ATOM 12835 N N . MET B 1 489 ? 20.422 28.234 31.641 1 96.25 489 MET B N 1
ATOM 12836 C CA . MET B 1 489 ? 21.531 28.375 30.703 1 96.25 489 MET B CA 1
ATOM 12837 C C . MET B 1 489 ? 22.234 27.047 30.484 1 96.25 489 MET B C 1
ATOM 12839 O O . MET B 1 489 ? 22.609 26.719 29.359 1 96.25 489 MET B O 1
ATOM 12843 N N . ILE B 1 490 ? 22.359 26.328 31.547 1 96.12 490 ILE B N 1
ATOM 12844 C CA . ILE B 1 490 ? 22.984 25.016 31.422 1 96.12 490 ILE B CA 1
ATOM 12845 C C . ILE B 1 490 ? 22.109 24.109 30.578 1 96.12 490 ILE B C 1
ATOM 12847 O O . ILE B 1 490 ? 22.609 23.359 29.719 1 96.12 490 ILE B O 1
ATOM 12851 N N . GLY B 1 491 ? 20.812 24.156 30.828 1 94.56 491 GLY B N 1
ATOM 12852 C CA . GLY B 1 491 ? 19.906 23.406 29.984 1 94.56 491 GLY B CA 1
ATOM 12853 C C . GLY B 1 491 ? 20.016 23.781 28.516 1 94.56 491 GLY B C 1
ATOM 12854 O O . GLY B 1 491 ? 20.031 22.891 27.641 1 94.56 491 GLY B O 1
ATOM 12855 N N . ALA B 1 492 ? 20.094 25 28.234 1 93.94 492 ALA B N 1
ATOM 12856 C CA . ALA B 1 492 ? 20.234 25.484 26.859 1 93.94 492 ALA B CA 1
ATOM 12857 C C . ALA B 1 492 ? 21.562 25.047 26.25 1 93.94 492 ALA B C 1
ATOM 12859 O O . ALA B 1 492 ? 21.625 24.688 25.078 1 93.94 492 ALA B O 1
ATOM 12860 N N . ALA B 1 493 ? 22.609 25.078 27.031 1 93.44 493 ALA B N 1
ATOM 12861 C CA . ALA B 1 493 ? 23.938 24.688 26.562 1 93.44 493 ALA B CA 1
ATOM 12862 C C . ALA B 1 493 ? 23.953 23.234 26.141 1 93.44 493 ALA B C 1
ATOM 12864 O O . ALA B 1 493 ? 24.656 22.859 25.188 1 93.44 493 ALA B O 1
ATOM 12865 N N . ILE B 1 494 ? 23.234 22.469 26.828 1 91.38 494 ILE B N 1
ATOM 12866 C CA . ILE B 1 494 ? 23.188 21.047 26.516 1 91.38 494 ILE B CA 1
ATOM 12867 C C . ILE B 1 494 ? 22.469 20.844 25.188 1 91.38 494 ILE B C 1
ATOM 12869 O O . ILE B 1 494 ? 22.875 20 24.375 1 91.38 494 ILE B O 1
ATOM 12873 N N . GLU B 1 495 ? 21.531 21.594 24.875 1 87.75 495 GLU B N 1
ATOM 12874 C CA . GLU B 1 495 ? 20.766 21.469 23.625 1 87.75 495 GLU B CA 1
ATOM 12875 C C . GLU B 1 495 ? 21.625 21.859 22.422 1 87.75 495 GLU B C 1
ATOM 12877 O O . GLU B 1 495 ? 21.391 21.375 21.312 1 87.75 495 GLU B O 1
ATOM 12882 N N . GLY B 1 496 ? 22.562 22.703 22.594 1 82.94 496 GLY B N 1
ATOM 12883 C CA . GLY B 1 496 ? 23.391 23.234 21.516 1 82.94 496 GLY B CA 1
ATOM 12884 C C . GLY B 1 496 ? 24.359 22.203 20.953 1 82.94 496 GLY B C 1
ATOM 12885 O O . GLY B 1 496 ? 25.031 22.469 19.953 1 82.94 496 GLY B O 1
ATOM 12886 N N . LYS B 1 497 ? 24.328 21 21.438 1 77.06 497 LYS B N 1
ATOM 12887 C CA . LYS B 1 497 ? 25.25 19.969 20.969 1 77.06 497 LYS B CA 1
ATOM 12888 C C . LYS B 1 497 ? 24.859 19.453 19.594 1 77.06 497 LYS B C 1
ATOM 12890 O O . LYS B 1 497 ? 23.703 19.047 19.375 1 77.06 497 LYS B O 1
ATOM 12895 N N . THR B 1 498 ? 25.328 19.984 18.516 1 62.38 498 THR B N 1
ATOM 12896 C CA . THR B 1 498 ? 25 19.5 17.188 1 62.38 498 THR B CA 1
ATOM 12897 C C . THR B 1 498 ? 25.875 18.297 16.828 1 62.38 498 THR B C 1
ATOM 12899 O O . THR B 1 498 ? 26.984 18.156 17.344 1 62.38 498 THR B O 1
ATOM 12902 N N . ALA B 1 499 ? 25.453 17.328 16.016 1 55 499 ALA B N 1
ATOM 12903 C CA . ALA B 1 499 ? 26.016 16.047 15.578 1 55 499 ALA B CA 1
ATOM 12904 C C . ALA B 1 499 ? 27.438 16.219 15.062 1 55 499 ALA B C 1
ATOM 12906 O O . ALA B 1 499 ? 28.281 15.328 15.203 1 55 499 ALA B O 1
ATOM 12907 N N . SER B 1 500 ? 27.781 17.312 14.438 1 53.72 500 SER B N 1
ATOM 12908 C CA . SER B 1 500 ? 29.047 17.469 13.734 1 53.72 500 SER B CA 1
ATOM 12909 C C . SER B 1 500 ? 30.203 17.688 14.711 1 53.72 500 SER B C 1
ATOM 12911 O O . SER B 1 500 ? 31.359 17.516 14.352 1 53.72 500 SER B O 1
ATOM 12913 N N . MET B 1 501 ? 29.891 18.109 15.945 1 54.59 501 MET B N 1
ATOM 12914 C CA . MET B 1 501 ? 31 18.453 16.844 1 54.59 501 MET B CA 1
ATOM 12915 C C . MET B 1 501 ? 31.172 17.375 17.906 1 54.59 501 MET B C 1
ATOM 12917 O O . MET B 1 501 ? 30.953 17.625 19.094 1 54.59 501 MET B O 1
ATOM 12921 N N . TYR B 1 502 ? 31.156 16.172 17.547 1 56.53 502 TYR B N 1
ATOM 12922 C CA . TYR B 1 502 ? 31.344 15.117 18.531 1 56.53 502 TYR B CA 1
ATOM 12923 C C . TYR B 1 502 ? 32.75 15.195 19.141 1 56.53 502 TYR B C 1
ATOM 12925 O O . TYR B 1 502 ? 33.688 14.641 18.578 1 56.53 502 TYR B O 1
ATOM 12933 N N . VAL B 1 503 ? 32.906 16.281 19.953 1 66.5 503 VAL B N 1
ATOM 12934 C CA . VAL B 1 503 ? 34.125 16.328 20.719 1 66.5 503 VAL B CA 1
ATOM 12935 C C . VAL B 1 503 ? 33.938 15.695 22.094 1 66.5 503 VAL B C 1
ATOM 12937 O O . VAL B 1 503 ? 33.094 16.125 22.875 1 66.5 503 VAL B O 1
ATOM 12940 N N . SER B 1 504 ? 34.406 14.625 22.359 1 77.44 504 SER B N 1
ATOM 12941 C CA . SER B 1 504 ? 34.375 13.844 23.594 1 77.44 504 SER B CA 1
ATOM 12942 C C . SER B 1 504 ? 34.531 14.727 24.812 1 77.44 504 SER B C 1
ATOM 12944 O O . SER B 1 504 ? 33.875 14.516 25.844 1 77.44 504 SER B O 1
ATOM 12946 N N . GLU B 1 505 ? 35.188 15.789 24.688 1 85.5 505 GLU B N 1
ATOM 12947 C CA . GLU B 1 505 ? 35.438 16.672 25.812 1 85.5 505 GLU B CA 1
ATOM 12948 C C . GLU B 1 505 ? 34.219 17.469 26.203 1 85.5 505 GLU B C 1
ATOM 12950 O O . GLU B 1 505 ? 33.969 17.734 27.375 1 85.5 505 GLU B O 1
ATOM 12955 N N . HIS B 1 506 ? 33.406 17.828 25.266 1 88.12 506 HIS B N 1
ATOM 12956 C CA . HIS B 1 506 ? 32.219 18.594 25.531 1 88.12 506 HIS B CA 1
ATOM 12957 C C . HIS B 1 506 ? 31.188 17.766 26.312 1 88.12 506 HIS B C 1
ATOM 12959 O O . HIS B 1 506 ? 30.453 18.312 27.141 1 88.12 506 HIS B O 1
ATOM 12965 N N . GLU B 1 507 ? 31.203 16.516 26.109 1 89.25 507 GLU B N 1
ATOM 12966 C CA . GLU B 1 507 ? 30.281 15.648 26.844 1 89.25 507 GLU B CA 1
ATOM 12967 C C . GLU B 1 507 ? 30.656 15.539 28.312 1 89.25 507 GLU B C 1
ATOM 12969 O O . GLU B 1 507 ? 29.781 15.484 29.188 1 89.25 507 GLU B O 1
ATOM 12974 N N . LEU B 1 508 ? 31.938 15.547 28.484 1 91.06 508 LEU B N 1
ATOM 12975 C CA . LEU B 1 508 ? 32.406 15.508 29.859 1 91.06 508 LEU B CA 1
ATOM 12976 C C . LEU B 1 508 ? 32.031 16.797 30.594 1 91.06 508 LEU B C 1
ATOM 12978 O O . LEU B 1 508 ? 31.625 16.766 31.766 1 91.06 508 LEU B O 1
ATOM 12982 N N . MET B 1 509 ? 32.188 17.906 29.922 1 93.69 509 MET B N 1
ATOM 12983 C CA . MET B 1 509 ? 31.812 19.203 30.5 1 93.69 509 MET B CA 1
ATOM 12984 C C . MET B 1 509 ? 30.312 19.266 30.766 1 93.69 509 MET B C 1
ATOM 12986 O O . MET B 1 509 ? 29.875 19.766 31.812 1 93.69 509 MET B O 1
ATOM 12990 N N . ASP B 1 510 ? 29.578 18.75 29.828 1 92.88 510 ASP B N 1
ATOM 12991 C CA . ASP B 1 510 ? 28.125 18.703 30.016 1 92.88 510 ASP B CA 1
ATOM 12992 C C . ASP B 1 510 ? 27.75 17.828 31.219 1 92.88 510 ASP B C 1
ATOM 12994 O O . ASP B 1 510 ? 26.844 18.172 31.984 1 92.88 510 ASP B O 1
ATOM 12998 N N . GLY B 1 511 ? 28.469 16.734 31.359 1 93.56 511 GLY B N 1
ATOM 12999 C CA . GLY B 1 511 ? 28.203 15.836 32.5 1 93.56 511 GLY B CA 1
ATOM 13000 C C . GLY B 1 511 ? 28.453 16.484 33.844 1 93.56 511 GLY B C 1
ATOM 13001 O O . GLY B 1 511 ? 27.688 16.281 34.781 1 93.56 511 GLY B O 1
ATOM 13002 N N . GLU B 1 512 ? 29.438 17.266 33.875 1 94.69 512 GLU B N 1
ATOM 13003 C CA . GLU B 1 512 ? 29.75 17.953 35.125 1 94.69 512 GLU B CA 1
ATOM 13004 C C . GLU B 1 512 ? 28.719 19.016 35.469 1 94.69 512 GLU B C 1
ATOM 13006 O O . GLU B 1 512 ? 28.25 19.109 36.594 1 94.69 512 GLU B O 1
ATOM 13011 N N . LEU B 1 513 ? 28.422 19.781 34.5 1 95.5 513 LEU B N 1
ATOM 13012 C CA . LEU B 1 513 ? 27.406 20.812 34.688 1 95.5 513 LEU B CA 1
ATOM 13013 C C . LEU B 1 513 ? 26.062 20.203 35.062 1 95.5 513 LEU B C 1
ATOM 13015 O O . LEU B 1 513 ? 25.406 20.656 36 1 95.5 513 LEU B O 1
ATOM 13019 N N . ALA B 1 514 ? 25.688 19.172 34.375 1 96 514 ALA B N 1
ATOM 13020 C CA . ALA B 1 514 ? 24.406 18.516 34.625 1 96 514 ALA B CA 1
ATOM 13021 C C . ALA B 1 514 ? 24.375 17.891 36 1 96 514 ALA B C 1
ATOM 13023 O O . ALA B 1 514 ? 23.328 17.906 36.656 1 96 514 ALA B O 1
ATOM 13024 N N . SER B 1 515 ? 25.469 17.344 36.438 1 96 515 SER B N 1
ATOM 13025 C CA . SER B 1 515 ? 25.531 16.75 37.781 1 96 515 SER B CA 1
ATOM 13026 C C . SER B 1 515 ? 25.266 17.781 38.875 1 96 515 SER B C 1
ATOM 13028 O O . SER B 1 515 ? 24.578 17.5 39.844 1 96 515 SER B O 1
ATOM 13030 N N . ARG B 1 516 ? 25.719 18.953 38.688 1 95.44 516 ARG B N 1
ATOM 13031 C CA . ARG B 1 516 ? 25.516 20.031 39.656 1 95.44 516 ARG B CA 1
ATOM 13032 C C . ARG B 1 516 ? 24.047 20.438 39.688 1 95.44 516 ARG B C 1
ATOM 13034 O O . ARG B 1 516 ? 23.5 20.719 40.781 1 95.44 516 ARG B O 1
ATOM 13041 N N . VAL B 1 517 ? 23.453 20.5 38.531 1 96.69 517 VAL B N 1
ATOM 13042 C CA . VAL B 1 517 ? 22.047 20.859 38.5 1 96.69 517 VAL B CA 1
ATOM 13043 C C . VAL B 1 517 ? 21.203 19.766 39.156 1 96.69 517 VAL B C 1
ATOM 13045 O O . VAL B 1 517 ? 20.281 20.062 39.906 1 96.69 517 VAL B O 1
ATOM 13048 N N . LEU B 1 518 ? 21.531 18.5 38.938 1 96.12 518 LEU B N 1
ATOM 13049 C CA . LEU B 1 518 ? 20.781 17.391 39.531 1 96.12 518 LEU B CA 1
ATOM 13050 C C . LEU B 1 518 ? 20.938 17.375 41.062 1 96.12 518 LEU B C 1
ATOM 13052 O O . LEU B 1 518 ? 20 17.047 41.781 1 96.12 518 LEU B O 1
ATOM 13056 N N . GLU B 1 519 ? 22.062 17.828 41.5 1 93.75 519 GLU B N 1
ATOM 13057 C CA . GLU B 1 519 ? 22.266 17.938 42.938 1 93.75 519 GLU B CA 1
ATOM 13058 C C . GLU B 1 519 ? 21.422 19.047 43.531 1 93.75 519 GLU B C 1
ATOM 13060 O O . GLU B 1 519 ? 20.859 18.891 44.594 1 93.75 519 GLU B O 1
ATOM 13065 N N . LEU B 1 520 ? 21.406 20.109 42.781 1 94.38 520 LEU B N 1
ATOM 13066 C CA . LEU B 1 520 ? 20.562 21.219 43.25 1 94.38 520 LEU B CA 1
ATOM 13067 C C . LEU B 1 520 ? 19.094 20.797 43.25 1 94.38 520 LEU B C 1
ATOM 13069 O O . LEU B 1 520 ? 18.344 21.156 44.188 1 94.38 520 LEU B O 1
ATOM 13073 N N . MET B 1 521 ? 18.688 20.109 42.25 1 94.88 521 MET B N 1
ATOM 13074 C CA . MET B 1 521 ? 17.328 19.625 42.188 1 94.88 521 MET B CA 1
ATOM 13075 C C . MET B 1 521 ? 16.984 18.719 43.344 1 94.88 521 MET B C 1
ATOM 13077 O O . MET B 1 521 ? 15.922 18.844 43.969 1 94.88 521 MET B O 1
ATOM 13081 N N . LYS B 1 522 ? 17.922 17.859 43.719 1 91.44 522 LYS B N 1
ATOM 13082 C CA . LYS B 1 522 ? 17.75 16.969 44.844 1 91.44 522 LYS B CA 1
ATOM 13083 C C . LYS B 1 522 ? 17.625 17.766 46.156 1 91.44 522 LYS B C 1
ATOM 13085 O O . LYS B 1 522 ? 16.781 17.469 47 1 91.44 522 LYS B O 1
ATOM 13090 N N . PHE B 1 523 ? 18.438 18.766 46.188 1 89.75 523 PHE B N 1
ATOM 13091 C CA . PHE B 1 523 ? 18.422 19.641 47.375 1 89.75 523 PHE B CA 1
ATOM 13092 C C . PHE B 1 523 ? 17.094 20.375 47.5 1 89.75 523 PHE B C 1
ATOM 13094 O O . PHE B 1 523 ? 16.5 20.422 48.562 1 89.75 523 PHE B O 1
ATOM 13101 N N . ASN B 1 524 ? 16.656 20.828 46.375 1 89.94 524 ASN B N 1
ATOM 13102 C CA . ASN B 1 524 ? 15.391 21.562 46.375 1 89.94 524 ASN B CA 1
ATOM 13103 C C . ASN B 1 524 ? 14.219 20.641 46.688 1 89.94 524 ASN B C 1
ATOM 13105 O O . ASN B 1 524 ? 13.305 21.031 47.406 1 89.94 524 ASN B O 1
ATOM 13109 N N . ASP B 1 525 ? 14.195 19.422 46.219 1 90.38 525 ASP B N 1
ATOM 13110 C CA . ASP B 1 525 ? 13.117 18.469 46.469 1 90.38 525 ASP B CA 1
ATOM 13111 C C . ASP B 1 525 ? 13.086 18.047 47.938 1 90.38 525 ASP B C 1
ATOM 13113 O O . ASP B 1 525 ? 12.008 17.797 48.5 1 90.38 525 ASP B O 1
ATOM 13117 N N . ALA B 1 526 ? 14.234 18.031 48.531 1 85.69 526 ALA B N 1
ATOM 13118 C CA . ALA B 1 526 ? 14.312 17.656 49.938 1 85.69 526 ALA B CA 1
ATOM 13119 C C . ALA B 1 526 ? 13.711 18.734 50.812 1 85.69 526 ALA B C 1
ATOM 13121 O O . ALA B 1 526 ? 13.195 18.438 51.906 1 85.69 526 ALA B O 1
ATOM 13122 N N . ASN B 1 527 ? 13.742 19.906 50.312 1 80.56 527 ASN B N 1
ATOM 13123 C CA . ASN B 1 527 ? 13.258 21.031 51.125 1 80.56 527 ASN B CA 1
ATOM 13124 C C . ASN B 1 527 ? 11.82 21.391 50.781 1 80.56 527 ASN B C 1
ATOM 13126 O O . ASN B 1 527 ? 11.305 22.406 51.25 1 80.56 527 ASN B O 1
ATOM 13130 N N . LEU B 1 528 ? 11.258 20.562 49.938 1 79.62 528 LEU B N 1
ATOM 13131 C CA . LEU B 1 528 ? 9.898 20.875 49.5 1 79.62 528 LEU B CA 1
ATOM 13132 C C . LEU B 1 528 ? 8.906 20.625 50.625 1 79.62 528 LEU B C 1
ATOM 13134 O O . LEU B 1 528 ? 8.961 19.594 51.281 1 79.62 528 LEU B O 1
ATOM 13138 N N . THR B 1 529 ? 8.445 21.703 51.25 1 62.97 529 THR B N 1
ATOM 13139 C CA . THR B 1 529 ? 7.32 21.594 52.156 1 62.97 529 THR B CA 1
ATOM 13140 C C . THR B 1 529 ? 6 21.844 51.438 1 62.97 529 THR B C 1
ATOM 13142 O O . THR B 1 529 ? 5.965 22.594 50.469 1 62.97 529 THR B O 1
ATOM 13145 N N . HIS B 1 530 ? 4.961 21.047 51.688 1 58.72 530 HIS B N 1
ATOM 13146 C CA . HIS B 1 530 ? 3.645 21.172 51.062 1 58.72 530 HIS B CA 1
ATOM 13147 C C . HIS B 1 530 ? 3.141 22.609 51.125 1 58.72 530 HIS B C 1
ATOM 13149 O O . HIS B 1 530 ? 3.299 23.297 52.125 1 58.72 530 HIS B O 1
ATOM 13155 N N . GLY B 1 531 ? 2.826 23.25 50.062 1 55.03 531 GLY B N 1
ATOM 13156 C CA . GLY B 1 531 ? 2.074 24.484 50.031 1 55.03 531 GLY B CA 1
ATOM 13157 C C . GLY B 1 531 ? 2.926 25.703 49.656 1 55.03 531 GLY B C 1
ATOM 13158 O O . GLY B 1 531 ? 2.545 26.828 49.938 1 55.03 531 GLY B O 1
ATOM 13159 N N . ILE B 1 532 ? 4.148 25.5 49.281 1 57.97 532 ILE B N 1
ATOM 13160 C CA . ILE B 1 532 ? 5.027 26.641 49.031 1 57.97 532 ILE B CA 1
ATOM 13161 C C . ILE B 1 532 ? 4.625 27.328 47.75 1 57.97 532 ILE B C 1
ATOM 13163 O O . ILE B 1 532 ? 4.629 26.703 46.688 1 57.97 532 ILE B O 1
ATOM 13167 N N . GLN B 1 533 ? 3.916 28.375 47.781 1 62.69 533 GLN B N 1
ATOM 13168 C CA . GLN B 1 533 ? 3.426 29.125 46.656 1 62.69 533 GLN B CA 1
ATOM 13169 C C . GLN B 1 533 ? 4.375 30.266 46.281 1 62.69 533 GLN B C 1
ATOM 13171 O O . GLN B 1 533 ? 4.008 31.188 45.531 1 62.69 533 GLN B O 1
ATOM 13176 N N . ASP B 1 534 ? 5.676 30.094 46.625 1 78.25 534 ASP B N 1
ATOM 13177 C CA . ASP B 1 534 ? 6.586 31.188 46.312 1 78.25 534 ASP B CA 1
ATOM 13178 C C . ASP B 1 534 ? 6.938 31.234 44.844 1 78.25 534 ASP B C 1
ATOM 13180 O O . ASP B 1 534 ? 7.129 30.188 44.219 1 78.25 534 ASP B O 1
ATOM 13184 N N . SER B 1 535 ? 6.816 32.344 44.219 1 83.44 535 SER B N 1
ATOM 13185 C CA . SER B 1 535 ? 7.047 32.562 42.781 1 83.44 535 SER B CA 1
ATOM 13186 C C . SER B 1 535 ? 8.445 32.094 42.375 1 83.44 535 SER B C 1
ATOM 13188 O O . SER B 1 535 ? 8.625 31.516 41.312 1 83.44 535 SER B O 1
ATOM 13190 N N . ASP B 1 536 ? 9.406 32.281 43.281 1 88.12 536 ASP B N 1
ATOM 13191 C CA . ASP B 1 536 ? 10.773 31.891 42.938 1 88.12 536 ASP B CA 1
ATOM 13192 C C . ASP B 1 536 ? 10.93 30.375 42.906 1 88.12 536 ASP B C 1
ATOM 13194 O O . ASP B 1 536 ? 11.656 29.828 42.062 1 88.12 536 ASP B O 1
ATOM 13198 N N . ALA B 1 537 ? 10.211 29.797 43.75 1 88 537 ALA B N 1
ATOM 13199 C CA . ALA B 1 537 ? 10.242 28.344 43.75 1 88 537 ALA B CA 1
ATOM 13200 C C . ALA B 1 537 ? 9.617 27.766 42.469 1 88 537 ALA B C 1
ATOM 13202 O O . ALA B 1 537 ? 10.102 26.781 41.938 1 88 537 ALA B O 1
ATOM 13203 N N . VAL B 1 538 ? 8.594 28.422 42 1 90.94 538 VAL B N 1
ATOM 13204 C CA . VAL B 1 538 ? 7.93 28 40.781 1 90.94 538 VAL B CA 1
ATOM 13205 C C . VAL B 1 538 ? 8.883 28.172 39.594 1 90.94 538 VAL B C 1
ATOM 13207 O O . VAL B 1 538 ? 9.016 27.266 38.781 1 90.94 538 VAL B O 1
ATOM 13210 N N . HIS B 1 539 ? 9.578 29.297 39.594 1 92.56 539 HIS B N 1
ATOM 13211 C CA . HIS B 1 539 ? 10.516 29.547 38.5 1 92.56 539 HIS B CA 1
ATOM 13212 C C . HIS B 1 539 ? 11.648 28.531 38.5 1 92.56 539 HIS B C 1
ATOM 13214 O O . HIS B 1 539 ? 12.109 28.109 37.438 1 92.56 539 HIS B O 1
ATOM 13220 N N . LEU B 1 540 ? 12.062 28.172 39.625 1 92.81 540 LEU B N 1
ATOM 13221 C CA . LEU B 1 540 ? 13.148 27.203 39.75 1 92.81 540 LEU B CA 1
ATOM 13222 C C . LEU B 1 540 ? 12.711 25.828 39.25 1 92.81 540 LEU B C 1
ATOM 13224 O O . LEU B 1 540 ? 13.453 25.156 38.531 1 92.81 540 LEU B O 1
ATOM 13228 N N . GLU B 1 541 ? 11.523 25.5 39.594 1 92.44 541 GLU B N 1
ATOM 13229 C CA . GLU B 1 541 ? 11 24.219 39.125 1 92.44 541 GLU B CA 1
ATOM 13230 C C . GLU B 1 541 ? 10.836 24.188 37.625 1 92.44 541 GLU B C 1
ATOM 13232 O O . GLU B 1 541 ? 11.109 23.172 36.969 1 92.44 541 GLU B O 1
ATOM 13237 N N . LEU B 1 542 ? 10.352 25.266 37.094 1 93.56 542 LEU B N 1
ATOM 13238 C CA . LEU B 1 542 ? 10.203 25.359 35.625 1 93.56 542 LEU B CA 1
ATOM 13239 C C . LEU B 1 542 ? 11.555 25.266 34.938 1 93.56 542 LEU B C 1
ATOM 13241 O O . LEU B 1 542 ? 11.672 24.688 33.875 1 93.56 542 LEU B O 1
ATOM 13245 N N . ALA B 1 543 ? 12.562 25.812 35.594 1 94.75 543 ALA B N 1
ATOM 13246 C CA . ALA B 1 543 ? 13.914 25.734 35.062 1 94.75 543 ALA B CA 1
ATOM 13247 C C . ALA B 1 543 ? 14.414 24.297 35.062 1 94.75 543 ALA B C 1
ATOM 13249 O O . ALA B 1 543 ? 15.094 23.844 34.125 1 94.75 543 ALA B O 1
ATOM 13250 N N . PHE B 1 544 ? 14.07 23.594 36.156 1 96.06 544 PHE B N 1
ATOM 13251 C CA . PHE B 1 544 ? 14.445 22.188 36.219 1 96.06 544 PHE B CA 1
ATOM 13252 C C . PHE B 1 544 ? 13.789 21.391 35.094 1 96.06 544 PHE B C 1
ATOM 13254 O O . PHE B 1 544 ? 14.445 20.578 34.438 1 96.06 544 PHE B O 1
ATOM 13261 N N . ILE B 1 545 ? 12.516 21.641 34.875 1 95.19 545 ILE B N 1
ATOM 13262 C CA . ILE B 1 545 ? 11.781 20.938 33.812 1 95.19 545 ILE B CA 1
ATOM 13263 C C . ILE B 1 545 ? 12.398 21.25 32.469 1 95.19 545 ILE B C 1
ATOM 13265 O O . ILE B 1 545 ? 12.57 20.359 31.625 1 95.19 545 ILE B O 1
ATOM 13269 N N . PHE B 1 546 ? 12.758 22.516 32.281 1 94.12 546 PHE B N 1
ATOM 13270 C CA . PHE B 1 546 ? 13.414 22.938 31.047 1 94.12 546 PHE B CA 1
ATOM 13271 C C . PHE B 1 546 ? 14.727 22.188 30.828 1 94.12 546 PHE B C 1
ATOM 13273 O O . PHE B 1 546 ? 15 21.688 29.734 1 94.12 546 PHE B O 1
ATOM 13280 N N . PHE B 1 547 ? 15.492 22 31.859 1 95.56 547 PHE B N 1
ATOM 13281 C CA . PHE B 1 547 ? 16.766 21.297 31.844 1 95.56 547 PHE B CA 1
ATOM 13282 C C . PHE B 1 547 ? 16.562 19.812 31.531 1 95.56 547 PHE B C 1
ATOM 13284 O O . PHE B 1 547 ? 17.25 19.25 30.688 1 95.56 547 PHE B O 1
ATOM 13291 N N . LEU B 1 548 ? 15.625 19.328 32.156 1 95.56 548 LEU B N 1
ATOM 13292 C CA . LEU B 1 548 ? 15.367 17.891 31.953 1 95.56 548 LEU B CA 1
ATOM 13293 C C . LEU B 1 548 ? 14.883 17.609 30.531 1 95.56 548 LEU B C 1
ATOM 13295 O O . LEU B 1 548 ? 15.227 16.578 29.953 1 95.56 548 LEU B O 1
ATOM 13299 N N . ASP B 1 549 ? 14.039 18.438 30.031 1 93 549 ASP B N 1
ATOM 13300 C CA . ASP B 1 549 ? 13.547 18.281 28.672 1 93 549 ASP B CA 1
ATOM 13301 C C . ASP B 1 549 ? 14.695 18.266 27.672 1 93 549 ASP B C 1
ATOM 13303 O O . ASP B 1 549 ? 14.727 17.438 26.75 1 93 549 ASP B O 1
ATOM 13307 N N . HIS B 1 550 ? 15.703 19.094 27.906 1 91.62 550 HIS B N 1
ATOM 13308 C CA . HIS B 1 550 ? 16.844 19.172 27 1 91.62 550 HIS B CA 1
ATOM 13309 C C . HIS B 1 550 ? 17.781 17.984 27.203 1 91.62 550 HIS B C 1
ATOM 13311 O O . HIS B 1 550 ? 18.359 17.469 26.25 1 91.62 550 HIS B O 1
ATOM 13317 N N . MET B 1 551 ? 17.906 17.578 28.422 1 91.5 551 MET B N 1
ATOM 13318 C CA . MET B 1 551 ? 18.688 16.391 28.719 1 91.5 551 MET B CA 1
ATOM 13319 C C . MET B 1 551 ? 18.109 15.156 28.031 1 91.5 551 MET B C 1
ATOM 13321 O O . MET B 1 551 ? 18.844 14.328 27.5 1 91.5 551 MET B O 1
ATOM 13325 N N . ARG B 1 552 ? 16.828 15.07 28.062 1 90.56 552 ARG B N 1
ATOM 13326 C CA . ARG B 1 552 ? 16.125 13.961 27.422 1 90.56 552 ARG B CA 1
ATOM 13327 C C . ARG B 1 552 ? 16.375 13.953 25.922 1 90.56 552 ARG B C 1
ATOM 13329 O O . ARG B 1 552 ? 16.688 12.914 25.344 1 90.56 552 ARG B O 1
ATOM 13336 N N . LYS B 1 553 ? 16.281 15.062 25.234 1 86.5 553 LYS B N 1
ATOM 13337 C CA . LYS B 1 553 ? 16.406 15.195 23.781 1 86.5 553 LYS B CA 1
ATOM 13338 C C . LYS B 1 553 ? 17.812 14.812 23.312 1 86.5 553 LYS B C 1
ATOM 13340 O O . LYS B 1 553 ? 17.969 14.148 22.297 1 86.5 553 LYS B O 1
ATOM 13345 N N . MET B 1 554 ? 18.812 15.07 24.156 1 86 554 MET B N 1
ATOM 13346 C CA . MET B 1 554 ? 20.188 14.938 23.688 1 86 554 MET B CA 1
ATOM 13347 C C . MET B 1 554 ? 20.797 13.609 24.125 1 86 554 MET B C 1
ATOM 13349 O O . MET B 1 554 ? 21.562 13 23.391 1 86 554 MET B O 1
ATOM 13353 N N . TYR B 1 555 ? 20.406 13.125 25.281 1 85.94 555 TYR B N 1
ATOM 13354 C CA . TYR B 1 555 ? 21.188 12.016 25.812 1 85.94 555 TYR B CA 1
ATOM 13355 C C . TYR B 1 555 ? 20.312 10.789 26.047 1 85.94 555 TYR B C 1
ATOM 13357 O O . TYR B 1 555 ? 20.812 9.688 26.281 1 85.94 555 TYR B O 1
ATOM 13365 N N . LEU B 1 556 ? 19.016 10.836 26.031 1 83.62 556 LEU B N 1
ATOM 13366 C CA . LEU B 1 556 ? 18.172 9.672 26.297 1 83.62 556 LEU B CA 1
ATOM 13367 C C . LEU B 1 556 ? 17.5 9.188 25.016 1 83.62 556 LEU B C 1
ATOM 13369 O O . LEU B 1 556 ? 16.891 8.117 25 1 83.62 556 LEU B O 1
ATOM 13373 N N . SER B 1 557 ? 17.5 9.922 23.953 1 70.12 557 SER B N 1
ATOM 13374 C CA . SER B 1 557 ? 16.859 9.516 22.703 1 70.12 557 SER B CA 1
ATOM 13375 C C . SER B 1 557 ? 17.672 8.445 22 1 70.12 557 SER B C 1
ATOM 13377 O O . SER B 1 557 ? 17.141 7.688 21.188 1 70.12 557 SER B O 1
ATOM 13379 N N . GLU B 1 558 ? 19.062 8.242 22.422 1 60.75 558 GLU B N 1
ATOM 13380 C CA . GLU B 1 558 ? 19.953 7.336 21.719 1 60.75 558 GLU B CA 1
ATOM 13381 C C . GLU B 1 558 ? 20.016 5.973 22.391 1 60.75 558 GLU B C 1
ATOM 13383 O O . GLU B 1 558 ? 19.734 5.859 23.594 1 60.75 558 GLU B O 1
ATOM 13388 N N . ALA B 1 559 ? 20.156 4.875 21.578 1 59.66 559 ALA B N 1
ATOM 13389 C CA . ALA B 1 559 ? 20.266 3.484 22 1 59.66 559 ALA B CA 1
ATOM 13390 C C . ALA B 1 559 ? 21.5 3.271 22.875 1 59.66 559 ALA B C 1
ATOM 13392 O O . ALA B 1 559 ? 21.5 2.43 23.781 1 59.66 559 ALA B O 1
ATOM 13393 N N . LYS B 1 560 ? 22.656 4.066 22.609 1 65.44 560 LYS B N 1
ATOM 13394 C CA . LYS B 1 560 ? 23.922 3.834 23.312 1 65.44 560 LYS B CA 1
ATOM 13395 C C . LYS B 1 560 ? 24.203 4.949 24.328 1 65.44 560 LYS B C 1
ATOM 13397 O O . LYS B 1 560 ? 24.016 6.129 24.016 1 65.44 560 LYS B O 1
ATOM 13402 N N . ASP B 1 561 ? 24.594 4.613 25.547 1 74.75 561 ASP B N 1
ATOM 13403 C CA . ASP B 1 561 ? 24.938 5.555 26.609 1 74.75 561 ASP B CA 1
ATOM 13404 C C . ASP B 1 561 ? 26.219 6.312 26.266 1 74.75 561 ASP B C 1
ATOM 13406 O O . ASP B 1 561 ? 27.234 5.699 25.922 1 74.75 561 ASP B O 1
ATOM 13410 N N . GLY B 1 562 ? 26.203 7.617 26.156 1 76 562 GLY B N 1
ATOM 13411 C CA . GLY B 1 562 ? 27.328 8.461 25.797 1 76 562 GLY B CA 1
ATOM 13412 C C . GLY B 1 562 ? 28.344 8.594 26.906 1 76 562 GLY B C 1
ATOM 13413 O O . GLY B 1 562 ? 28.203 7.984 27.969 1 76 562 GLY B O 1
ATOM 13414 N N . LYS B 1 563 ? 29.453 9.305 26.781 1 85.75 563 LYS B N 1
ATOM 13415 C CA . LYS B 1 563 ? 30.562 9.516 27.703 1 85.75 563 LYS B CA 1
ATOM 13416 C C . LYS B 1 563 ? 30.141 10.375 28.891 1 85.75 563 LYS B C 1
ATOM 13418 O O . LYS B 1 563 ? 30.844 10.461 29.891 1 85.75 563 LYS B O 1
ATOM 13423 N N . ILE B 1 564 ? 28.953 11.008 28.781 1 88.44 564 ILE B N 1
ATOM 13424 C CA . ILE B 1 564 ? 28.422 11.828 29.859 1 88.44 564 ILE B CA 1
ATOM 13425 C C . ILE B 1 564 ? 28.266 10.992 31.125 1 88.44 564 ILE B C 1
ATOM 13427 O O . ILE B 1 564 ? 28.406 11.5 32.25 1 88.44 564 ILE B O 1
ATOM 13431 N N . PHE B 1 565 ? 28.094 9.773 31.109 1 89.81 565 PHE B N 1
ATOM 13432 C CA . PHE B 1 565 ? 27.781 8.914 32.25 1 89.81 565 PHE B CA 1
ATOM 13433 C C . PHE B 1 565 ? 29.047 8.555 33 1 89.81 565 PHE B C 1
ATOM 13435 O O . PHE B 1 565 ? 28.984 8.102 34.156 1 89.81 565 PHE B O 1
ATOM 13442 N N . GLU B 1 566 ? 30.125 8.812 32.406 1 89.62 566 GLU B N 1
ATOM 13443 C CA . GLU B 1 566 ? 31.375 8.672 33.156 1 89.62 566 GLU B CA 1
ATOM 13444 C C . GLU B 1 566 ? 31.453 9.703 34.281 1 89.62 566 GLU B C 1
ATOM 13446 O O . GLU B 1 566 ? 31.781 9.359 35.406 1 89.62 566 GLU B O 1
ATOM 13451 N N . LYS B 1 567 ? 31.109 10.906 33.875 1 91.31 567 LYS B N 1
ATOM 13452 C CA . LYS B 1 567 ? 31.125 11.977 34.875 1 91.31 567 LYS B CA 1
ATOM 13453 C C . LYS B 1 567 ? 29.984 11.812 35.875 1 91.31 567 LYS B C 1
ATOM 13455 O O . LYS B 1 567 ? 30.141 12.094 37.062 1 91.31 567 LYS B O 1
ATOM 13460 N N . PHE B 1 568 ? 28.891 11.352 35.438 1 92.69 568 PHE B N 1
ATOM 13461 C CA . PHE B 1 568 ? 27.75 11.109 36.312 1 92.69 568 PHE B CA 1
ATOM 13462 C C . PHE B 1 568 ? 28.094 10.07 37.375 1 92.69 568 PHE B C 1
ATOM 13464 O O . PHE B 1 568 ? 27.75 10.234 38.562 1 92.69 568 PHE B O 1
ATOM 13471 N N . LYS B 1 569 ? 28.766 9.039 36.969 1 92.31 569 LYS B N 1
ATOM 13472 C CA . LYS B 1 569 ? 29.172 7.977 37.875 1 92.31 569 LYS B CA 1
ATOM 13473 C C . LYS B 1 569 ? 30.125 8.508 38.969 1 92.31 569 LYS B C 1
ATOM 13475 O O . LYS B 1 569 ? 29.953 8.219 40.156 1 92.31 569 LYS B O 1
ATOM 13480 N N . GLU B 1 570 ? 30.984 9.305 38.562 1 92.31 570 GLU B N 1
ATOM 13481 C CA . GLU B 1 570 ? 32 9.844 39.438 1 92.31 570 GLU B CA 1
ATOM 13482 C C . GLU B 1 570 ? 31.406 10.836 40.438 1 92.31 570 GLU B C 1
ATOM 13484 O O . GLU B 1 570 ? 31.719 10.789 41.625 1 92.31 570 GLU B O 1
ATOM 13489 N N . LEU B 1 571 ? 30.469 11.625 40 1 92.81 571 LEU B N 1
ATOM 13490 C CA . LEU B 1 571 ? 30.047 12.766 40.812 1 92.81 571 LEU B CA 1
ATOM 13491 C C . LEU B 1 571 ? 28.75 12.445 41.562 1 92.81 571 LEU B C 1
ATOM 13493 O O . LEU B 1 571 ? 28.594 12.836 42.719 1 92.81 571 LEU B O 1
ATOM 13497 N N . ILE B 1 572 ? 27.766 11.688 40.906 1 92.62 572 ILE B N 1
ATOM 13498 C CA . ILE B 1 572 ? 26.453 11.539 41.531 1 92.62 572 ILE B CA 1
ATOM 13499 C C . ILE B 1 572 ? 26.078 10.062 41.594 1 92.62 572 ILE B C 1
ATOM 13501 O O . ILE B 1 572 ? 25.016 9.711 42.125 1 92.62 572 ILE B O 1
ATOM 13505 N N . GLY B 1 573 ? 26.766 9.141 41 1 90.94 573 GLY B N 1
ATOM 13506 C CA . GLY B 1 573 ? 26.547 7.711 41.125 1 90.94 573 GLY B CA 1
ATOM 13507 C C . GLY B 1 573 ? 25.531 7.172 40.156 1 90.94 573 GLY B C 1
ATOM 13508 O O . GLY B 1 573 ? 24.844 6.191 40.438 1 90.94 573 GLY B O 1
ATOM 13509 N N . ILE B 1 574 ? 25.266 7.867 39.062 1 92.19 574 ILE B N 1
ATOM 13510 C CA . ILE B 1 574 ? 24.375 7.391 38.031 1 92.19 574 ILE B CA 1
ATOM 13511 C C . ILE B 1 574 ? 25.188 6.711 36.938 1 92.19 574 ILE B C 1
ATOM 13513 O O . ILE B 1 574 ? 26.016 7.352 36.281 1 92.19 574 ILE B O 1
ATOM 13517 N N . ASN B 1 575 ? 24.922 5.512 36.656 1 87.81 575 ASN B N 1
ATOM 13518 C CA . ASN B 1 575 ? 25.797 4.711 35.812 1 87.81 575 ASN B CA 1
ATOM 13519 C C . ASN B 1 575 ? 25.266 4.625 34.375 1 87.81 575 ASN B C 1
ATOM 13521 O O . ASN B 1 575 ? 26.031 4.453 33.438 1 87.81 575 ASN B O 1
ATOM 13525 N N . ASN B 1 576 ? 23.969 4.523 34.281 1 87.75 576 ASN B N 1
ATOM 13526 C CA . ASN B 1 576 ? 23.422 4.305 32.938 1 87.75 576 ASN B CA 1
ATOM 13527 C C . ASN B 1 576 ? 22.172 5.152 32.688 1 87.75 576 ASN B C 1
ATOM 13529 O O . ASN B 1 576 ? 21.734 5.891 33.594 1 87.75 576 ASN B O 1
ATOM 13533 N N . GLY B 1 577 ? 21.781 5.047 31.516 1 85.94 577 GLY B N 1
ATOM 13534 C CA . GLY B 1 577 ? 20.625 5.805 31.094 1 85.94 577 GLY B CA 1
ATOM 13535 C C . GLY B 1 577 ? 19.359 5.43 31.844 1 85.94 577 GLY B C 1
ATOM 13536 O O . GLY B 1 577 ? 18.5 6.285 32.094 1 85.94 577 GLY B O 1
ATOM 13537 N N . SER B 1 578 ? 19.203 4.215 32.312 1 87.69 578 SER B N 1
ATOM 13538 C CA . SER B 1 578 ? 18.047 3.762 33.031 1 87.69 578 SER B CA 1
ATOM 13539 C C . SER B 1 578 ? 17.969 4.414 34.406 1 87.69 578 SER B C 1
ATOM 13541 O O . SER B 1 578 ? 16.891 4.793 34.875 1 87.69 578 SER B O 1
ATOM 13543 N N . GLN B 1 579 ? 19.125 4.566 34.969 1 90.25 579 GLN B N 1
ATOM 13544 C CA . GLN B 1 579 ? 19.156 5.219 36.281 1 90.25 579 GLN B CA 1
ATOM 13545 C C . GLN B 1 579 ? 18.844 6.707 36.156 1 90.25 579 GLN B C 1
ATOM 13547 O O . GLN B 1 579 ? 18.219 7.285 37.062 1 90.25 579 GLN B O 1
ATOM 13552 N N . LEU B 1 580 ? 19.344 7.281 35.125 1 91.5 580 LEU B N 1
ATOM 13553 C CA . LEU B 1 580 ? 19 8.68 34.875 1 91.5 580 LEU B CA 1
ATOM 13554 C C . LEU B 1 580 ? 17.5 8.836 34.688 1 91.5 580 LEU B C 1
ATOM 13556 O O . LEU B 1 580 ? 16.891 9.789 35.188 1 91.5 580 LEU B O 1
ATOM 13560 N N . LEU B 1 581 ? 16.938 7.922 34 1 91.56 581 LEU B N 1
ATOM 13561 C CA . LEU B 1 581 ? 15.492 7.953 33.781 1 91.56 581 LEU B CA 1
ATOM 13562 C C . LEU B 1 581 ? 14.727 7.789 35.094 1 91.56 581 LEU B C 1
ATOM 13564 O O . LEU B 1 581 ? 13.633 8.336 35.25 1 91.56 581 LEU B O 1
ATOM 13568 N N . ALA B 1 582 ? 15.266 7.055 35.969 1 92.31 582 ALA B N 1
ATOM 13569 C CA . ALA B 1 582 ? 14.656 6.918 37.281 1 92.31 582 ALA B CA 1
ATOM 13570 C C . ALA B 1 582 ? 14.594 8.266 38 1 92.31 582 ALA B C 1
ATOM 13572 O O . ALA B 1 582 ? 13.625 8.555 38.688 1 92.31 582 ALA B O 1
ATOM 13573 N N . VAL B 1 583 ? 15.594 9.023 37.781 1 92.88 583 VAL B N 1
ATOM 13574 C CA . VAL B 1 583 ? 15.609 10.359 38.344 1 92.88 583 VAL B CA 1
ATOM 13575 C C . VAL B 1 583 ? 14.508 11.211 37.719 1 92.88 583 VAL B C 1
ATOM 13577 O O . VAL B 1 583 ? 13.82 11.961 38.438 1 92.88 583 VAL B O 1
ATOM 13580 N N . PHE B 1 584 ? 14.359 11.102 36.406 1 93 584 PHE B N 1
ATOM 13581 C CA . PHE B 1 584 ? 13.289 11.797 35.688 1 93 584 PHE B CA 1
ATOM 13582 C C . PHE B 1 584 ? 11.93 11.422 36.281 1 93 584 PHE B C 1
ATOM 13584 O O . PHE B 1 584 ? 11.125 12.289 36.594 1 93 584 PHE B O 1
ATOM 13591 N N . ALA B 1 585 ? 11.703 10.133 36.469 1 92.62 585 ALA B N 1
ATOM 13592 C CA . ALA B 1 585 ? 10.422 9.617 36.938 1 92.62 585 ALA B CA 1
ATOM 13593 C C . ALA B 1 585 ? 10.125 10.109 38.344 1 92.62 585 ALA B C 1
ATOM 13595 O O . ALA B 1 585 ? 9.008 10.547 38.625 1 92.62 585 ALA B O 1
ATOM 13596 N N . ARG B 1 586 ? 11.117 10.07 39.156 1 91.88 586 ARG B N 1
ATOM 13597 C CA . ARG B 1 586 ? 10.945 10.516 40.531 1 91.88 586 ARG B CA 1
ATOM 13598 C C . ARG B 1 586 ? 10.602 12 40.594 1 91.88 586 ARG B C 1
ATOM 13600 O O . ARG B 1 586 ? 9.734 12.406 41.375 1 91.88 586 ARG B O 1
ATOM 13607 N N . LYS B 1 587 ? 11.281 12.758 39.781 1 93.19 587 LYS B N 1
ATOM 13608 C CA . LYS B 1 587 ? 11.008 14.188 39.75 1 93.19 587 LYS B CA 1
ATOM 13609 C C . LYS B 1 587 ? 9.586 14.469 39.281 1 93.19 587 LYS B C 1
ATOM 13611 O O . LYS B 1 587 ? 8.875 15.289 39.875 1 93.19 587 LYS B O 1
ATOM 13616 N N . ILE B 1 588 ? 9.133 13.805 38.281 1 92.56 588 ILE B N 1
ATOM 13617 C CA . ILE B 1 588 ? 7.785 13.984 37.719 1 92.56 588 ILE B CA 1
ATOM 13618 C C . ILE B 1 588 ? 6.75 13.609 38.781 1 92.56 588 ILE B C 1
ATOM 13620 O O . ILE B 1 588 ? 5.793 14.352 39 1 92.56 588 ILE B O 1
ATOM 13624 N N . ILE B 1 589 ? 6.996 12.5 39.531 1 91.06 589 ILE B N 1
ATOM 13625 C CA . ILE B 1 589 ? 6.07 12.031 40.531 1 91.06 589 ILE B CA 1
ATOM 13626 C C . ILE B 1 589 ? 6.035 13.031 41.688 1 91.06 589 ILE B C 1
ATOM 13628 O O . ILE B 1 589 ? 4.961 13.367 42.219 1 91.06 589 ILE B O 1
ATOM 13632 N N . THR B 1 590 ? 7.184 13.531 42.031 1 90.31 590 THR B N 1
ATOM 13633 C CA . THR B 1 590 ? 7.27 14.516 43.094 1 90.31 590 THR B CA 1
ATOM 13634 C C . THR B 1 590 ? 6.512 15.789 42.719 1 90.31 590 THR B C 1
ATOM 13636 O O . THR B 1 590 ? 5.777 16.344 43.562 1 90.31 590 THR B O 1
ATOM 13639 N N . ASN B 1 591 ? 6.672 16.234 41.531 1 90.25 591 ASN B N 1
ATOM 13640 C CA . ASN B 1 591 ? 5.973 17.438 41.062 1 90.25 591 ASN B CA 1
ATOM 13641 C C . ASN B 1 591 ? 4.461 17.219 41.062 1 90.25 591 ASN B C 1
ATOM 13643 O O . ASN B 1 591 ? 3.701 18.125 41.438 1 90.25 591 ASN B O 1
ATOM 13647 N N . LEU B 1 592 ? 4.023 16.062 40.688 1 88.38 592 LEU B N 1
ATOM 13648 C CA . LEU B 1 592 ? 2.592 15.781 40.594 1 88.38 592 LEU B CA 1
ATOM 13649 C C . LEU B 1 592 ? 1.976 15.633 41.969 1 88.38 592 LEU B C 1
ATOM 13651 O O . LEU B 1 592 ? 0.779 15.867 42.156 1 88.38 592 LEU B O 1
ATOM 13655 N N . LYS B 1 593 ? 2.793 15.328 42.938 1 85.62 593 LYS B N 1
ATOM 13656 C CA . LYS B 1 593 ? 2.297 15.156 44.312 1 85.62 593 LYS B CA 1
ATOM 13657 C C . LYS B 1 593 ? 2.273 16.484 45.062 1 85.62 593 LYS B C 1
ATOM 13659 O O . LYS B 1 593 ? 1.298 16.797 45.75 1 85.62 593 LYS B O 1
ATOM 13664 N N . PHE B 1 594 ? 3.359 17.234 44.781 1 83.19 594 PHE B N 1
ATOM 13665 C CA . PHE B 1 594 ? 3.537 18.391 45.656 1 83.19 594 PHE B CA 1
ATOM 13666 C C . PHE B 1 594 ? 3.141 19.688 44.969 1 83.19 594 PHE B C 1
ATOM 13668 O O . PHE B 1 594 ? 2.818 20.672 45.594 1 83.19 594 PHE B O 1
ATOM 13675 N N . TRP B 1 595 ? 3.23 19.688 43.656 1 82.62 595 TRP B N 1
ATOM 13676 C CA . TRP B 1 595 ? 2.973 20.922 42.906 1 82.62 595 TRP B CA 1
ATOM 13677 C C . TRP B 1 595 ? 1.67 20.828 42.125 1 82.62 595 TRP B C 1
ATOM 13679 O O . TRP B 1 595 ? 1.507 21.484 41.094 1 82.62 595 TRP B O 1
ATOM 13689 N N . CYS B 1 596 ? 0.748 19.984 42.5 1 76.94 596 CYS B N 1
ATOM 13690 C CA . CYS B 1 596 ? -0.468 19.719 41.75 1 76.94 596 CYS B CA 1
ATOM 13691 C C . CYS B 1 596 ? -1.352 20.953 41.656 1 76.94 596 CYS B C 1
ATOM 13693 O O . CYS B 1 596 ? -2.164 21.078 40.75 1 76.94 596 CYS B O 1
ATOM 13695 N N . GLY B 1 597 ? -1.096 21.844 42.531 1 76.62 597 GLY B N 1
ATOM 13696 C CA . GLY B 1 597 ? -1.919 23.047 42.531 1 76.62 597 GLY B CA 1
ATOM 13697 C C . GLY B 1 597 ? -1.476 24.078 41.5 1 76.62 597 GLY B C 1
ATOM 13698 O O . GLY B 1 597 ? -2.254 24.953 41.125 1 76.62 597 GLY B O 1
ATOM 13699 N N . ASN B 1 598 ? -0.207 23.953 41.031 1 85.19 598 ASN B N 1
ATOM 13700 C CA . ASN B 1 598 ? 0.309 24.875 40.031 1 85.19 598 ASN B CA 1
ATOM 13701 C C . ASN B 1 598 ? 0.149 24.312 38.594 1 85.19 598 ASN B C 1
ATOM 13703 O O . ASN B 1 598 ? 0.768 23.312 38.25 1 85.19 598 ASN B O 1
ATOM 13707 N N . GLU B 1 599 ? -0.604 24.953 37.844 1 85.81 599 GLU B N 1
ATOM 13708 C CA . GLU B 1 599 ? -0.978 24.469 36.5 1 85.81 599 GLU B CA 1
ATOM 13709 C C . GLU B 1 599 ? 0.24 24.375 35.594 1 85.81 599 GLU B C 1
ATOM 13711 O O . GLU B 1 599 ? 0.382 23.406 34.844 1 85.81 599 GLU B O 1
ATOM 13716 N N . GLU B 1 600 ? 1.138 25.312 35.594 1 87.31 600 GLU B N 1
ATOM 13717 C CA . GLU B 1 600 ? 2.283 25.344 34.688 1 87.31 600 GLU B CA 1
ATOM 13718 C C . GLU B 1 600 ? 3.242 24.188 34.969 1 87.31 600 GLU B C 1
ATOM 13720 O O . GLU B 1 600 ? 3.729 23.531 34.062 1 87.31 600 GLU B O 1
ATOM 13725 N N . ILE B 1 601 ? 3.49 23.938 36.281 1 90.44 601 ILE B N 1
ATOM 13726 C CA . ILE B 1 601 ? 4.406 22.875 36.688 1 90.44 601 ILE B CA 1
ATOM 13727 C C . ILE B 1 601 ? 3.785 21.516 36.375 1 90.44 601 ILE B C 1
ATOM 13729 O O . ILE B 1 601 ? 4.465 20.625 35.875 1 90.44 601 ILE B O 1
ATOM 13733 N N . CYS B 1 602 ? 2.531 21.438 36.625 1 89.19 602 CYS B N 1
ATOM 13734 C CA . CYS B 1 602 ? 1.837 20.188 36.344 1 89.19 602 CYS B CA 1
ATOM 13735 C C . CYS B 1 602 ? 1.854 19.891 34.875 1 89.19 602 CYS B C 1
ATOM 13737 O O . CYS B 1 602 ? 2.211 18.781 34.438 1 89.19 602 CYS B O 1
ATOM 13739 N N . HIS B 1 603 ? 1.51 20.891 34.094 1 89.81 603 HIS B N 1
ATOM 13740 C CA . HIS B 1 603 ? 1.49 20.703 32.656 1 89.81 603 HIS B CA 1
ATOM 13741 C C . HIS B 1 603 ? 2.889 20.422 32.094 1 89.81 603 HIS B C 1
ATOM 13743 O O . HIS B 1 603 ? 3.062 19.562 31.234 1 89.81 603 HIS B O 1
ATOM 13749 N N . GLY B 1 604 ? 3.881 21.141 32.594 1 91.44 604 GLY B N 1
ATOM 13750 C CA . GLY B 1 604 ? 5.25 20.922 32.156 1 91.44 604 GLY B CA 1
ATOM 13751 C C . GLY B 1 604 ? 5.754 19.531 32.469 1 91.44 604 GLY B C 1
ATOM 13752 O O . GLY B 1 604 ? 6.426 18.891 31.656 1 91.44 604 GLY B O 1
ATOM 13753 N N . SER B 1 605 ? 5.367 19.062 33.688 1 93.19 605 SER B N 1
ATOM 13754 C CA . SER B 1 605 ? 5.793 17.734 34.125 1 93.19 605 SER B CA 1
ATOM 13755 C C . SER B 1 605 ? 5.102 16.641 33.312 1 93.19 605 SER B C 1
ATOM 13757 O O . SER B 1 605 ? 5.73 15.648 32.938 1 93.19 605 SER B O 1
ATOM 13759 N N . LEU B 1 606 ? 3.854 16.844 33.031 1 92.62 606 LEU B N 1
ATOM 13760 C CA . LEU B 1 606 ? 3.1 15.867 32.25 1 92.62 606 LEU B CA 1
ATOM 13761 C C . LEU B 1 606 ? 3.566 15.852 30.797 1 92.62 606 LEU B C 1
ATOM 13763 O O . LEU B 1 606 ? 3.609 14.789 30.172 1 92.62 606 LEU B O 1
ATOM 13767 N N . LYS B 1 607 ? 3.846 17 30.328 1 92.62 607 LYS B N 1
ATOM 13768 C CA . LYS B 1 607 ? 4.406 17.062 28.969 1 92.62 607 LYS B CA 1
ATOM 13769 C C . LYS B 1 607 ? 5.715 16.281 28.891 1 92.62 607 LYS B C 1
ATOM 13771 O O . LYS B 1 607 ? 5.945 15.547 27.938 1 92.62 607 LYS B O 1
ATOM 13776 N N . LEU B 1 608 ? 6.504 16.438 29.875 1 93.38 608 LEU B N 1
ATOM 13777 C CA . LEU B 1 608 ? 7.766 15.703 29.938 1 93.38 608 LEU B CA 1
ATOM 13778 C C . LEU B 1 608 ? 7.52 14.195 29.984 1 93.38 608 LEU B C 1
ATOM 13780 O O . LEU B 1 608 ? 8.18 13.438 29.266 1 93.38 608 LEU B O 1
ATOM 13784 N N . LEU B 1 609 ? 6.562 13.82 30.75 1 92.06 609 LEU B N 1
ATOM 13785 C CA . LEU B 1 609 ? 6.211 12.406 30.844 1 92.06 609 LEU B CA 1
ATOM 13786 C C . LEU B 1 609 ? 5.715 11.883 29.5 1 92.06 609 LEU B C 1
ATOM 13788 O O . LEU B 1 609 ? 6.145 10.82 29.031 1 92.06 609 LEU B O 1
ATOM 13792 N N . ASN B 1 610 ? 4.879 12.594 28.922 1 92.69 610 ASN B N 1
ATOM 13793 C CA . ASN B 1 610 ? 4.32 12.211 27.641 1 92.69 610 ASN B CA 1
ATOM 13794 C C . ASN B 1 610 ? 5.402 12.078 26.578 1 92.69 610 ASN B C 1
ATOM 13796 O O . ASN B 1 610 ? 5.406 11.125 25.797 1 92.69 610 ASN B O 1
ATOM 13800 N N . ASP B 1 611 ? 6.32 12.953 26.547 1 90.56 611 ASP B N 1
ATOM 13801 C CA . ASP B 1 611 ? 7.395 12.922 25.562 1 90.56 611 ASP B CA 1
ATOM 13802 C C . ASP B 1 611 ? 8.32 11.727 25.781 1 90.56 611 ASP B C 1
ATOM 13804 O O . ASP B 1 611 ? 8.852 11.164 24.828 1 90.56 611 ASP B O 1
ATOM 13808 N N . LEU B 1 612 ? 8.492 11.422 27.016 1 90.12 612 LEU B N 1
ATOM 13809 C CA . LEU B 1 612 ? 9.32 10.273 27.359 1 90.12 612 LEU B CA 1
ATOM 13810 C C . LEU B 1 612 ? 8.664 8.977 26.891 1 90.12 612 LEU B C 1
ATOM 13812 O O . LEU B 1 612 ? 9.359 8.031 26.5 1 90.12 612 LEU B O 1
ATOM 13816 N N . THR B 1 613 ? 7.359 8.938 26.844 1 90.81 613 THR B N 1
ATOM 13817 C CA . THR B 1 613 ? 6.641 7.707 26.531 1 90.81 613 THR B CA 1
ATOM 13818 C C . THR B 1 613 ? 6.484 7.543 25.016 1 90.81 613 THR B C 1
ATOM 13820 O O . THR B 1 613 ? 6.195 6.445 24.531 1 90.81 613 THR B O 1
ATOM 13823 N N . VAL B 1 614 ? 6.641 8.477 24.172 1 86.5 614 VAL B N 1
ATOM 13824 C CA . VAL B 1 614 ? 6.504 8.414 22.719 1 86.5 614 VAL B CA 1
ATOM 13825 C C . VAL B 1 614 ? 7.656 7.605 22.125 1 86.5 614 VAL B C 1
ATOM 13827 O O . VAL B 1 614 ? 7.461 6.82 21.203 1 86.5 614 VAL B O 1
ATOM 13830 N N . GLY B 1 615 ? 8.875 7.598 22.688 1 81.06 615 GLY B N 1
ATOM 13831 C CA . GLY B 1 615 ? 10.016 6.828 22.219 1 81.06 615 GLY B CA 1
ATOM 13832 C C . GLY B 1 615 ? 10 5.383 22.688 1 81.06 615 GLY B C 1
ATOM 13833 O O . GLY B 1 615 ? 9.703 5.105 23.844 1 81.06 615 GLY B O 1
ATOM 13834 N N . LEU B 1 616 ? 10.25 4.484 21.891 1 77.12 616 LEU B N 1
ATOM 13835 C CA . LEU B 1 616 ? 10.133 3.062 22.188 1 77.12 616 LEU B CA 1
ATOM 13836 C C . LEU B 1 616 ? 11.188 2.629 23.203 1 77.12 616 LEU B C 1
ATOM 13838 O O . LEU B 1 616 ? 10.875 1.943 24.172 1 77.12 616 LEU B O 1
ATOM 13842 N N . ILE B 1 617 ? 12.375 3.117 23.062 1 78.62 617 ILE B N 1
ATOM 13843 C CA . ILE B 1 617 ? 13.477 2.684 23.906 1 78.62 617 ILE B CA 1
ATOM 13844 C C . ILE B 1 617 ? 13.297 3.254 25.312 1 78.62 617 ILE B C 1
ATOM 13846 O O . ILE B 1 617 ? 13.398 2.527 26.312 1 78.62 617 ILE B O 1
ATOM 13850 N N . ALA B 1 618 ? 13.016 4.496 25.312 1 82.88 618 ALA B N 1
ATOM 13851 C CA . ALA B 1 618 ? 12.812 5.152 26.609 1 82.88 618 ALA B CA 1
ATOM 13852 C C . ALA B 1 618 ? 11.617 4.559 27.344 1 82.88 618 ALA B C 1
ATOM 13854 O O . ALA B 1 618 ? 11.648 4.402 28.562 1 82.88 618 ALA B O 1
ATOM 13855 N N . SER B 1 619 ? 10.586 4.207 26.578 1 87.5 619 SER B N 1
ATOM 13856 C CA . SER B 1 619 ? 9.383 3.66 27.188 1 87.5 619 SER B CA 1
ATOM 13857 C C . SER B 1 619 ? 9.648 2.291 27.812 1 87.5 619 SER B C 1
ATOM 13859 O O . SER B 1 619 ? 9.156 1.993 28.906 1 87.5 619 SER B O 1
ATOM 13861 N N . ARG B 1 620 ? 10.43 1.502 27.234 1 85.69 620 ARG B N 1
ATOM 13862 C CA . ARG B 1 620 ? 10.758 0.185 27.766 1 85.69 620 ARG B CA 1
ATOM 13863 C C . ARG B 1 620 ? 11.609 0.302 29.031 1 85.69 620 ARG B C 1
ATOM 13865 O O . ARG B 1 620 ? 11.391 -0.428 30 1 85.69 620 ARG B O 1
ATOM 13872 N N . ARG B 1 621 ? 12.492 1.226 29.016 1 86.75 621 ARG B N 1
ATOM 13873 C CA . ARG B 1 621 ? 13.336 1.462 30.172 1 86.75 621 ARG B CA 1
ATOM 13874 C C . ARG B 1 621 ? 12.523 2.021 31.344 1 86.75 621 ARG B C 1
ATOM 13876 O O . ARG B 1 621 ? 12.75 1.655 32.5 1 86.75 621 ARG B O 1
ATOM 13883 N N . LEU B 1 622 ? 11.648 2.877 30.922 1 89.25 622 LEU B N 1
ATOM 13884 C CA . LEU B 1 622 ? 10.781 3.477 31.922 1 89.25 622 LEU B CA 1
ATOM 13885 C C . LEU B 1 622 ? 9.922 2.414 32.594 1 89.25 622 LEU B C 1
ATOM 13887 O O . LEU B 1 622 ? 9.703 2.471 33.812 1 89.25 622 LEU B O 1
ATOM 13891 N N . LEU B 1 623 ? 9.461 1.449 31.891 1 89 623 LEU B N 1
ATOM 13892 C CA . LEU B 1 623 ? 8.609 0.385 32.406 1 89 623 LEU B CA 1
ATOM 13893 C C . LEU B 1 623 ? 9.383 -0.513 33.375 1 89 623 LEU B C 1
ATOM 13895 O O . LEU B 1 623 ? 8.805 -1.106 34.281 1 89 623 LEU B O 1
ATOM 13899 N N . ALA B 1 624 ? 10.641 -0.55 33.125 1 88.12 624 ALA B N 1
ATOM 13900 C CA . ALA B 1 624 ? 11.477 -1.422 33.938 1 88.12 624 ALA B CA 1
ATOM 13901 C C . ALA B 1 624 ? 11.773 -0.776 35.281 1 88.12 624 ALA B C 1
ATOM 13903 O O . ALA B 1 624 ? 12.25 -1.443 36.219 1 88.12 624 ALA B O 1
ATOM 13904 N N . ILE B 1 625 ? 11.438 0.518 35.438 1 90.06 625 ILE B N 1
ATOM 13905 C CA . ILE B 1 625 ? 11.711 1.251 36.688 1 90.06 625 ILE B CA 1
ATOM 13906 C C . ILE B 1 625 ? 10.625 0.958 37.719 1 90.06 625 ILE B C 1
ATOM 13908 O O . ILE B 1 625 ? 9.438 0.995 37.406 1 90.06 625 ILE B O 1
ATOM 13912 N N . ASP B 1 626 ? 10.906 0.794 38.875 1 89.25 626 ASP B N 1
ATOM 13913 C CA . ASP B 1 626 ? 10 0.4 39.938 1 89.25 626 ASP B CA 1
ATOM 13914 C C . ASP B 1 626 ? 9 1.513 40.25 1 89.25 626 ASP B C 1
ATOM 13916 O O . ASP B 1 626 ? 7.812 1.249 40.469 1 89.25 626 ASP B O 1
ATOM 13920 N N . ASP B 1 627 ? 9.531 2.684 40.25 1 89.06 627 ASP B N 1
ATOM 13921 C CA . ASP B 1 627 ? 8.656 3.811 40.531 1 89.06 627 ASP B CA 1
ATOM 13922 C C . ASP B 1 627 ? 7.516 3.902 39.531 1 89.06 627 ASP B C 1
ATOM 13924 O O . ASP B 1 627 ? 6.379 4.211 39.875 1 89.06 627 ASP B O 1
ATOM 13928 N N . MET B 1 628 ? 7.859 3.611 38.344 1 90.12 628 MET B N 1
ATOM 13929 C CA . MET B 1 628 ? 6.848 3.689 37.312 1 90.12 628 MET B CA 1
ATOM 13930 C C . MET B 1 628 ? 5.859 2.533 37.406 1 90.12 628 MET B C 1
ATOM 13932 O O . MET B 1 628 ? 4.668 2.705 37.156 1 90.12 628 MET B O 1
ATOM 13936 N N . GLN B 1 629 ? 6.328 1.417 37.812 1 89.19 629 GLN B N 1
ATOM 13937 C CA . GLN B 1 629 ? 5.445 0.274 38.031 1 89.19 629 GLN B CA 1
ATOM 13938 C C . GLN B 1 629 ? 4.469 0.532 39.156 1 89.19 629 GLN B C 1
ATOM 13940 O O . GLN B 1 629 ? 3.297 0.165 39.094 1 89.19 629 GLN B O 1
ATOM 13945 N N . LEU B 1 630 ? 5.004 1.171 40.156 1 87.62 630 LEU B N 1
ATOM 13946 C CA . LEU B 1 630 ? 4.148 1.55 41.281 1 87.62 630 LEU B CA 1
ATOM 13947 C C . LEU B 1 630 ? 3.098 2.564 40.812 1 87.62 630 LEU B C 1
ATOM 13949 O O . LEU B 1 630 ? 1.936 2.479 41.219 1 87.62 630 LEU B O 1
ATOM 13953 N N . LEU B 1 631 ? 3.508 3.43 39.969 1 89.44 631 LEU B N 1
ATOM 13954 C CA . LEU B 1 631 ? 2.584 4.43 39.469 1 89.44 631 LEU B CA 1
ATOM 13955 C C . LEU B 1 631 ? 1.488 3.77 38.625 1 89.44 631 LEU B C 1
ATOM 13957 O O . LEU B 1 631 ? 0.319 4.152 38.719 1 89.44 631 LEU B O 1
ATOM 13961 N N . LEU B 1 632 ? 1.775 2.779 37.875 1 91.44 632 LEU B N 1
ATOM 13962 C CA . LEU B 1 632 ? 0.838 2.092 37 1 91.44 632 LEU B CA 1
ATOM 13963 C C . LEU B 1 632 ? -0.18 1.292 37.812 1 91.44 632 LEU B C 1
ATOM 13965 O O . LEU B 1 632 ? -1.292 1.043 37.344 1 91.44 632 LEU B O 1
ATOM 13969 N N . ARG B 1 633 ? 0.162 1.046 39.031 1 88.94 633 ARG B N 1
ATOM 13970 C CA . ARG B 1 633 ? -0.726 0.237 39.875 1 88.94 633 ARG B CA 1
ATOM 13971 C C . ARG B 1 633 ? -1.494 1.106 40.875 1 88.94 633 ARG B C 1
ATOM 13973 O O . ARG B 1 633 ? -2.537 0.697 41.375 1 88.94 633 ARG B O 1
ATOM 13980 N N . ASN B 1 634 ? -0.912 2.336 41.094 1 88.31 634 ASN B N 1
ATOM 13981 C CA . ASN B 1 634 ? -1.486 3.15 42.156 1 88.31 634 ASN B CA 1
ATOM 13982 C C . ASN B 1 634 ? -1.809 4.562 41.656 1 88.31 634 ASN B C 1
ATOM 13984 O O . ASN B 1 634 ? -1.456 5.543 42.312 1 88.31 634 ASN B O 1
ATOM 13988 N N . HIS B 1 635 ? -2.475 4.645 40.562 1 90.38 635 HIS B N 1
ATOM 13989 C CA . HIS B 1 635 ? -2.895 5.957 40.094 1 90.38 635 HIS B CA 1
ATOM 13990 C C . HIS B 1 635 ? -4.262 6.336 40.656 1 90.38 635 HIS B C 1
ATOM 13992 O O . HIS B 1 635 ? -5.262 6.293 39.938 1 90.38 635 HIS B O 1
ATOM 13998 N N . THR B 1 636 ? -4.32 6.59 42 1 88.81 636 THR B N 1
ATOM 13999 C CA . THR B 1 636 ? -5.539 6.914 42.719 1 88.81 636 THR B CA 1
ATOM 14000 C C . THR B 1 636 ? -5.469 8.328 43.281 1 88.81 636 THR B C 1
ATOM 14002 O O . THR B 1 636 ? -4.41 8.961 43.25 1 88.81 636 THR B O 1
ATOM 14005 N N . SER B 1 637 ? -6.59 8.82 43.75 1 85.12 637 SER B N 1
ATOM 14006 C CA . SER B 1 637 ? -6.688 10.156 44.312 1 85.12 637 SER B CA 1
ATOM 14007 C C . SER B 1 637 ? -5.945 10.242 45.656 1 85.12 637 SER B C 1
ATOM 14009 O O . SER B 1 637 ? -5.586 11.336 46.094 1 85.12 637 SER B O 1
ATOM 14011 N N . GLN B 1 638 ? -5.641 9.094 46.25 1 82.19 638 GLN B N 1
ATOM 14012 C CA . GLN B 1 638 ? -4.922 9.078 47.531 1 82.19 638 GLN B CA 1
ATOM 14013 C C . GLN B 1 638 ? -3.465 9.484 47.344 1 82.19 638 GLN B C 1
ATOM 14015 O O . GLN B 1 638 ? -2.906 10.203 48.156 1 82.19 638 GLN B O 1
ATOM 14020 N N . HIS B 1 639 ? -2.932 9.102 46.25 1 82.19 639 HIS B N 1
ATOM 14021 C CA . HIS B 1 639 ? -1.524 9.383 46 1 82.19 639 HIS B CA 1
ATOM 14022 C C . HIS B 1 639 ? -1.359 10.68 45.219 1 82.19 639 HIS B C 1
ATOM 14024 O O . HIS B 1 639 ? -0.383 11.406 45.406 1 82.19 639 HIS B O 1
ATOM 14030 N N . PHE B 1 640 ? -2.312 10.898 44.344 1 83 640 PHE B N 1
ATOM 14031 C CA . PHE B 1 640 ? -2.246 12.07 43.469 1 83 640 PHE B CA 1
ATOM 14032 C C . PHE B 1 640 ? -3.49 12.938 43.656 1 83 640 PHE B C 1
ATOM 14034 O O . PHE B 1 640 ? -4.551 12.617 43.094 1 83 640 PHE B O 1
ATOM 14041 N N . VAL B 1 641 ? -3.332 14 44.188 1 78.38 641 VAL B N 1
ATOM 14042 C CA . VAL B 1 641 ? -4.434 14.867 44.594 1 78.38 641 VAL B CA 1
ATOM 14043 C C . VAL B 1 641 ? -5.156 15.406 43.375 1 78.38 641 VAL B C 1
ATOM 14045 O O . VAL B 1 641 ? -6.359 15.664 43.406 1 78.38 641 VAL B O 1
ATOM 14048 N N . PHE B 1 642 ? -4.484 15.594 42.281 1 79.38 642 PHE B N 1
ATOM 14049 C CA . PHE B 1 642 ? -5.113 16.172 41.125 1 79.38 642 PHE B CA 1
ATOM 14050 C C . PHE B 1 642 ? -6.102 15.203 40.5 1 79.38 642 PHE B C 1
ATOM 14052 O O . PHE B 1 642 ? -6.93 15.594 39.656 1 79.38 642 PHE B O 1
ATOM 14059 N N . LEU B 1 643 ? -6.113 13.875 40.969 1 83.12 643 LEU B N 1
ATOM 14060 C CA . LEU B 1 643 ? -7.055 12.867 40.469 1 83.12 643 LEU B CA 1
ATOM 14061 C C . LEU B 1 643 ? -8.336 12.883 41.312 1 83.12 643 LEU B C 1
ATOM 14063 O O . LEU B 1 643 ? -9.305 12.203 40.969 1 83.12 643 LEU B O 1
ATOM 14067 N N . ALA B 1 644 ? -8.289 13.711 42.344 1 80.75 644 ALA B N 1
ATOM 14068 C CA . ALA B 1 644 ? -9.484 13.875 43.156 1 80.75 644 ALA B CA 1
ATOM 14069 C C . ALA B 1 644 ? -10.438 14.891 42.531 1 80.75 644 ALA B C 1
ATOM 14071 O O . ALA B 1 644 ? -10.023 15.719 41.719 1 80.75 644 ALA B O 1
ATOM 14072 N N . PRO B 1 645 ? -11.68 14.695 42.812 1 77.38 645 PRO B N 1
ATOM 14073 C CA . PRO B 1 645 ? -12.633 15.672 42.281 1 77.38 645 PRO B CA 1
ATOM 14074 C C . PRO B 1 645 ? -12.406 17.078 42.812 1 77.38 645 PRO B C 1
ATOM 14076 O O . PRO B 1 645 ? -12.656 17.328 44 1 77.38 645 PRO B O 1
ATOM 14079 N N . THR B 1 646 ? -11.461 17.781 42.156 1 71.31 646 THR B N 1
ATOM 14080 C CA . THR B 1 646 ? -11.133 19.141 42.594 1 71.31 646 THR B CA 1
ATOM 14081 C C . THR B 1 646 ? -11.867 20.172 41.719 1 71.31 646 THR B C 1
ATOM 14083 O O . THR B 1 646 ? -12.156 19.906 40.562 1 71.31 646 THR B O 1
ATOM 14086 N N . PRO B 1 647 ? -12.258 21.234 42.281 1 69.31 647 PRO B N 1
ATOM 14087 C CA . PRO B 1 647 ? -13.055 22.25 41.562 1 69.31 647 PRO B CA 1
ATOM 14088 C C . PRO B 1 647 ? -12.281 22.953 40.469 1 69.31 647 PRO B C 1
ATOM 14090 O O . PRO B 1 647 ? -12.875 23.609 39.594 1 69.31 647 PRO B O 1
ATOM 14093 N N . ASN B 1 648 ? -11.008 22.734 40.344 1 78.88 648 ASN B N 1
ATOM 14094 C CA . ASN B 1 648 ? -10.242 23.375 39.281 1 78.88 648 ASN B CA 1
ATOM 14095 C C . ASN B 1 648 ? -10.359 22.609 37.969 1 78.88 648 ASN B C 1
ATOM 14097 O O . ASN B 1 648 ? -9.664 21.609 37.781 1 78.88 648 ASN B O 1
ATOM 14101 N N . LEU B 1 649 ? -11.172 23.078 37.094 1 78.81 649 LEU B N 1
ATOM 14102 C CA . LEU B 1 649 ? -11.5 22.391 35.844 1 78.81 649 LEU B CA 1
ATOM 14103 C C . LEU B 1 649 ? -10.289 22.359 34.906 1 78.81 649 LEU B C 1
ATOM 14105 O O . LEU B 1 649 ? -10.172 21.453 34.062 1 78.81 649 LEU B O 1
ATOM 14109 N N . LYS B 1 650 ? -9.398 23.266 35 1 78 650 LYS B N 1
ATOM 14110 C CA . LYS B 1 650 ? -8.219 23.281 34.125 1 78 650 LYS B CA 1
ATOM 14111 C C . LYS B 1 650 ? -7.273 22.125 34.469 1 78 650 LYS B C 1
ATOM 14113 O O . LYS B 1 650 ? -6.68 21.531 33.594 1 78 650 LYS B O 1
ATOM 14118 N N . LEU B 1 651 ? -7.309 21.828 35.688 1 81.06 651 LEU B N 1
ATOM 14119 C CA . LEU B 1 651 ? -6.457 20.734 36.125 1 81.06 651 LEU B CA 1
ATOM 14120 C C . LEU B 1 651 ? -7.035 19.391 35.688 1 81.06 651 LEU B C 1
ATOM 14122 O O . LEU B 1 651 ? -6.301 18.422 35.531 1 81.06 651 LEU B O 1
ATOM 14126 N N . MET B 1 652 ? -8.312 19.422 35.438 1 84.81 652 MET B N 1
ATOM 14127 C CA . MET B 1 652 ? -8.969 18.188 35 1 84.81 652 MET B CA 1
ATOM 14128 C C . MET B 1 652 ? -8.508 17.781 33.594 1 84.81 652 MET B C 1
ATOM 14130 O O . MET B 1 652 ? -8.461 16.594 33.281 1 84.81 652 MET B O 1
ATOM 14134 N N . LYS B 1 653 ? -8.078 18.766 32.812 1 86.19 653 LYS B N 1
ATOM 14135 C CA . LYS B 1 653 ? -7.594 18.484 31.469 1 86.19 653 LYS B CA 1
ATOM 14136 C C . LYS B 1 653 ? -6.25 17.75 31.516 1 86.19 653 LYS B C 1
ATOM 14138 O O . LYS B 1 653 ? -5.891 17.047 30.578 1 86.19 653 LYS B O 1
ATOM 14143 N N . ALA B 1 654 ? -5.555 17.969 32.625 1 89 654 ALA B N 1
ATOM 14144 C CA . ALA B 1 654 ? -4.25 17.328 32.812 1 89 654 ALA B CA 1
ATOM 14145 C C . ALA B 1 654 ? -4.402 15.828 33 1 89 654 ALA B C 1
ATOM 14147 O O . ALA B 1 654 ? -3.473 15.062 32.688 1 89 654 ALA B O 1
ATOM 14148 N N . ARG B 1 655 ? -5.629 15.422 33.406 1 90.81 655 ARG B N 1
ATOM 14149 C CA . ARG B 1 655 ? -5.898 14 33.594 1 90.81 655 ARG B CA 1
ATOM 14150 C C . ARG B 1 655 ? -5.84 13.242 32.281 1 90.81 655 ARG B C 1
ATOM 14152 O O . ARG B 1 655 ? -5.375 12.102 32.25 1 90.81 655 ARG B O 1
ATOM 14159 N N . THR B 1 656 ? -6.336 13.875 31.219 1 94.31 656 THR B N 1
ATOM 14160 C CA . THR B 1 656 ? -6.32 13.25 29.906 1 94.31 656 THR B CA 1
ATOM 14161 C C . THR B 1 656 ? -4.891 12.938 29.469 1 94.31 656 THR B C 1
ATOM 14163 O O . THR B 1 656 ? -4.602 11.82 29.031 1 94.31 656 THR B O 1
ATOM 14166 N N . VAL B 1 657 ? -3.973 13.891 29.734 1 93.12 657 VAL B N 1
ATOM 14167 C CA . VAL B 1 657 ? -2.582 13.719 29.328 1 93.12 657 VAL B CA 1
ATOM 14168 C C . VAL B 1 657 ? -1.916 12.656 30.203 1 93.12 657 VAL B C 1
ATOM 14170 O O . VAL B 1 657 ? -1.132 11.836 29.703 1 93.12 657 VAL B O 1
ATOM 14173 N N . PHE B 1 658 ? -2.297 12.68 31.422 1 93.19 658 PHE B N 1
ATOM 14174 C CA . PHE B 1 658 ? -1.752 11.727 32.375 1 93.19 658 PHE B CA 1
ATOM 14175 C C . PHE B 1 658 ? -2.082 10.297 31.969 1 93.19 658 PHE B C 1
ATOM 14177 O O . PHE B 1 658 ? -1.186 9.461 31.844 1 93.19 658 PHE B O 1
ATOM 14184 N N . TYR B 1 659 ? -3.307 10.07 31.688 1 95.94 659 TYR B N 1
ATOM 14185 C CA . TYR B 1 659 ? -3.727 8.711 31.359 1 95.94 659 TYR B CA 1
ATOM 14186 C C . TYR B 1 659 ? -3.311 8.336 29.938 1 95.94 659 TYR B C 1
ATOM 14188 O O . TYR B 1 659 ? -3.119 7.16 29.641 1 95.94 659 TYR B O 1
ATOM 14196 N N . GLU B 1 660 ? -3.232 9.281 29.078 1 95.5 660 GLU B N 1
ATOM 14197 C CA . GLU B 1 660 ? -2.686 9.016 27.75 1 95.5 660 GLU B CA 1
ATOM 14198 C C . GLU B 1 660 ? -1.268 8.453 27.844 1 95.5 660 GLU B C 1
ATOM 14200 O O . GLU B 1 660 ? -0.94 7.465 27.172 1 95.5 660 GLU B O 1
ATOM 14205 N N . ALA B 1 661 ? -0.451 9.062 28.703 1 94.12 661 ALA B N 1
ATOM 14206 C CA . ALA B 1 661 ? 0.933 8.633 28.875 1 94.12 661 ALA B CA 1
ATOM 14207 C C . ALA B 1 661 ? 0.998 7.254 29.531 1 94.12 661 ALA B C 1
ATOM 14209 O O . ALA B 1 661 ? 1.76 6.391 29.094 1 94.12 661 ALA B O 1
ATOM 14210 N N . LEU B 1 662 ? 0.17 7.059 30.531 1 94.31 662 LEU B N 1
ATOM 14211 C CA . LEU B 1 662 ? 0.176 5.785 31.25 1 94.31 662 LEU B CA 1
ATOM 14212 C C . LEU B 1 662 ? -0.264 4.648 30.328 1 94.31 662 LEU B C 1
ATOM 14214 O O . LEU B 1 662 ? 0.325 3.564 30.359 1 94.31 662 LEU B O 1
ATOM 14218 N N . MET B 1 663 ? -1.292 4.902 29.531 1 95.75 663 MET B N 1
ATOM 14219 C CA . MET B 1 663 ? -1.81 3.863 28.641 1 95.75 663 MET B CA 1
ATOM 14220 C C . MET B 1 663 ? -0.796 3.516 27.562 1 95.75 663 MET B C 1
ATOM 14222 O O . MET B 1 663 ? -0.693 2.359 27.156 1 95.75 663 MET B O 1
ATOM 14226 N N . ARG B 1 664 ? -0.095 4.449 27.141 1 93.44 664 ARG B N 1
ATOM 14227 C CA . ARG B 1 664 ? 0.938 4.191 26.156 1 93.44 664 ARG B CA 1
ATOM 14228 C C . ARG B 1 664 ? 2.002 3.244 26.688 1 93.44 664 ARG B C 1
ATOM 14230 O O . ARG B 1 664 ? 2.465 2.35 25.984 1 93.44 664 ARG B O 1
ATOM 14237 N N . LEU B 1 665 ? 2.373 3.475 27.922 1 92.62 665 LEU B N 1
ATOM 14238 C CA . LEU B 1 665 ? 3.332 2.596 28.578 1 92.62 665 LEU B CA 1
ATOM 14239 C C . LEU B 1 665 ? 2.758 1.193 28.75 1 92.62 665 LEU B C 1
ATOM 14241 O O . LEU B 1 665 ? 3.436 0.203 28.469 1 92.62 665 LEU B O 1
ATOM 14245 N N . MET B 1 666 ? 1.521 1.188 29.094 1 92.31 666 MET B N 1
ATOM 14246 C CA . MET B 1 666 ? 0.868 -0.096 29.328 1 92.31 666 MET B CA 1
ATOM 14247 C C . MET B 1 666 ? 0.709 -0.877 28.031 1 92.31 666 MET B C 1
ATOM 14249 O O . MET B 1 666 ? 0.758 -2.109 28.031 1 92.31 666 MET B O 1
ATOM 14253 N N . ALA B 1 667 ? 0.441 -0.205 26.969 1 91.38 667 ALA B N 1
ATOM 14254 C CA . ALA B 1 667 ? 0.26 -0.843 25.672 1 91.38 667 ALA B CA 1
ATOM 14255 C C . ALA B 1 667 ? 1.467 -1.706 25.312 1 91.38 667 ALA B C 1
ATOM 14257 O O . ALA B 1 667 ? 1.32 -2.76 24.688 1 91.38 667 ALA B O 1
ATOM 14258 N N . ILE B 1 668 ? 2.648 -1.377 25.766 1 87.31 668 ILE B N 1
ATOM 14259 C CA . ILE B 1 668 ? 3.867 -2.133 25.484 1 87.31 668 ILE B CA 1
ATOM 14260 C C . ILE B 1 668 ? 3.844 -3.447 26.266 1 87.31 668 ILE B C 1
ATOM 14262 O O . ILE B 1 668 ? 4.168 -4.504 25.719 1 87.31 668 ILE B O 1
ATOM 14266 N N . GLU B 1 669 ? 3.389 -3.307 27.422 1 84.94 669 GLU B N 1
ATOM 14267 C CA . GLU B 1 669 ? 3.307 -4.492 28.266 1 84.94 669 GLU B CA 1
ATOM 14268 C C . GLU B 1 669 ? 2.219 -5.445 27.766 1 84.94 669 GLU B C 1
ATOM 14270 O O . GLU B 1 669 ? 2.357 -6.664 27.891 1 84.94 669 GLU B O 1
ATOM 14275 N N . LEU B 1 670 ? 1.235 -4.883 27.219 1 86.5 670 LEU B N 1
ATOM 14276 C CA . LEU B 1 670 ? 0.081 -5.664 26.781 1 86.5 670 LEU B CA 1
ATOM 14277 C C . LEU B 1 670 ? 0.394 -6.438 25.5 1 86.5 670 LEU B C 1
ATOM 14279 O O . LEU B 1 670 ? -0.31 -7.391 25.156 1 86.5 670 LEU B O 1
ATOM 14283 N N . ASP B 1 671 ? 1.403 -6.059 24.844 1 76.81 671 ASP B N 1
ATOM 14284 C CA . ASP B 1 671 ? 1.83 -6.82 23.672 1 76.81 671 ASP B CA 1
ATOM 14285 C C . ASP B 1 671 ? 2.277 -8.227 24.062 1 76.81 671 ASP B C 1
ATOM 14287 O O . ASP B 1 671 ? 2.158 -9.164 23.281 1 76.81 671 ASP B O 1
ATOM 14291 N N . ASP B 1 672 ? 2.643 -8.297 25.312 1 72.19 672 ASP B N 1
ATOM 14292 C CA . ASP B 1 672 ? 3.145 -9.578 25.797 1 72.19 672 ASP B CA 1
ATOM 14293 C C . ASP B 1 672 ? 2.082 -10.312 26.609 1 72.19 672 ASP B C 1
ATOM 14295 O O . ASP B 1 672 ? 1.918 -11.523 26.469 1 72.19 672 ASP B O 1
ATOM 14299 N N . ASP B 1 673 ? 1.316 -9.523 27.469 1 77.12 673 ASP B N 1
ATOM 14300 C CA . ASP B 1 673 ? 0.336 -10.109 28.375 1 77.12 673 ASP B CA 1
ATOM 14301 C C . ASP B 1 673 ? -0.914 -9.234 28.469 1 77.12 673 ASP B C 1
ATOM 14303 O O . ASP B 1 673 ? -0.911 -8.211 29.156 1 77.12 673 ASP B O 1
ATOM 14307 N N . LEU B 1 674 ? -2.082 -9.742 28.016 1 78.12 674 LEU B N 1
ATOM 14308 C CA . LEU B 1 674 ? -3.326 -8.984 27.984 1 78.12 674 LEU B CA 1
ATOM 14309 C C . LEU B 1 674 ? -3.992 -8.977 29.344 1 78.12 674 LEU B C 1
ATOM 14311 O O . LEU B 1 674 ? -4.848 -8.133 29.625 1 78.12 674 LEU B O 1
ATOM 14315 N N . SER B 1 675 ? -3.559 -9.805 30.219 1 77.75 675 SER B N 1
ATOM 14316 C CA . SER B 1 675 ? -4.184 -9.914 31.531 1 77.75 675 SER B CA 1
ATOM 14317 C C . SER B 1 675 ? -3.814 -8.727 32.438 1 77.75 675 SER B C 1
ATOM 14319 O O . SER B 1 675 ? -4.523 -8.422 33.375 1 77.75 675 SER B O 1
ATOM 14321 N N . LYS B 1 676 ? -2.766 -8.078 32.062 1 85.44 676 LYS B N 1
ATOM 14322 C CA . LYS B 1 676 ? -2.293 -6.949 32.875 1 85.44 676 LYS B CA 1
ATOM 14323 C C . LYS B 1 676 ? -3.197 -5.734 32.688 1 85.44 676 LYS B C 1
ATOM 14325 O O . LYS B 1 676 ? -3.146 -4.793 33.5 1 85.44 676 LYS B O 1
ATOM 14330 N N . PHE B 1 677 ? -4.125 -5.855 31.75 1 90.94 677 PHE B N 1
ATOM 14331 C CA . PHE B 1 677 ? -5.004 -4.73 31.469 1 90.94 677 PHE B CA 1
ATOM 14332 C C . PHE B 1 677 ? -5.977 -4.488 32.625 1 90.94 677 PHE B C 1
ATOM 14334 O O . PHE B 1 677 ? -6.152 -3.354 33.062 1 90.94 677 PHE B O 1
ATOM 14341 N N . HIS B 1 678 ? -6.473 -5.469 33.156 1 88.19 678 HIS B N 1
ATOM 14342 C CA . HIS B 1 678 ? -7.461 -5.344 34.219 1 88.19 678 HIS B CA 1
ATOM 14343 C C . HIS B 1 678 ? -6.812 -4.902 35.531 1 88.19 678 HIS B C 1
ATOM 14345 O O . HIS B 1 678 ? -7.422 -4.18 36.312 1 88.19 678 HIS B O 1
ATOM 14351 N N . GLU B 1 679 ? -5.574 -5.363 35.656 1 88.31 679 GLU B N 1
ATOM 14352 C CA . GLU B 1 679 ? -4.836 -4.902 36.844 1 88.31 679 GLU B CA 1
ATOM 14353 C C . GLU B 1 679 ? -4.559 -3.402 36.75 1 88.31 679 GLU B C 1
ATOM 14355 O O . GLU B 1 679 ? -4.699 -2.689 37.75 1 88.31 679 GLU B O 1
ATOM 14360 N N . PHE B 1 680 ? -4.293 -3.01 35.656 1 92.69 680 PHE B N 1
ATOM 14361 C CA . PHE B 1 680 ? -4.004 -1.602 35.406 1 92.69 680 PHE B CA 1
ATOM 14362 C C . PHE B 1 680 ? -5.254 -0.753 35.594 1 92.69 680 PHE B C 1
ATOM 14364 O O . PHE B 1 680 ? -5.191 0.351 36.156 1 92.69 680 PHE B O 1
ATOM 14371 N N . LEU B 1 681 ? -6.41 -1.274 35.188 1 94.31 681 LEU B N 1
ATOM 14372 C CA . LEU B 1 681 ? -7.648 -0.502 35.188 1 94.31 681 LEU B CA 1
ATOM 14373 C C . LEU B 1 681 ? -8.344 -0.645 36.562 1 94.31 681 LEU B C 1
ATOM 14375 O O . LEU B 1 681 ? -9.391 -0.03 36.781 1 94.31 681 LEU B O 1
ATOM 14379 N N . ALA B 1 682 ? -7.816 -1.351 37.531 1 92.25 682 ALA B N 1
ATOM 14380 C CA . ALA B 1 682 ? -8.461 -1.644 38.812 1 92.25 682 ALA B CA 1
ATOM 14381 C C . ALA B 1 682 ? -8.82 -0.358 39.531 1 92.25 682 ALA B C 1
ATOM 14383 O O . ALA B 1 682 ? -9.953 -0.201 40 1 92.25 682 ALA B O 1
ATOM 14384 N N . PRO B 1 683 ? -7.863 0.607 39.625 1 93.31 683 PRO B N 1
ATOM 14385 C CA . PRO B 1 683 ? -8.234 1.848 40.281 1 93.31 683 PRO B CA 1
ATOM 14386 C C . PRO B 1 683 ? -9.391 2.572 39.625 1 93.31 683 PRO B C 1
ATOM 14388 O O . PRO B 1 683 ? -10.258 3.129 40.312 1 93.31 683 PRO B O 1
ATOM 14391 N N . LEU B 1 684 ? -9.422 2.58 38.312 1 94.44 684 LEU B N 1
ATOM 14392 C CA . LEU B 1 684 ? -10.5 3.232 37.562 1 94.44 684 LEU B CA 1
ATOM 14393 C C . LEU B 1 684 ? -11.812 2.467 37.719 1 94.44 684 LEU B C 1
ATOM 14395 O O . LEU B 1 684 ? -12.883 3.07 37.781 1 94.44 684 LEU B O 1
ATOM 14399 N N . THR B 1 685 ? -11.742 1.128 37.75 1 94.31 685 THR B N 1
ATOM 14400 C CA . THR B 1 685 ? -12.93 0.307 37.969 1 94.31 685 THR B CA 1
ATOM 14401 C C . THR B 1 685 ? -13.539 0.581 39.344 1 94.31 685 THR B C 1
ATOM 14403 O O . THR B 1 685 ? -14.758 0.676 39.469 1 94.31 685 THR B O 1
ATOM 14406 N N . ASN B 1 686 ? -12.656 0.783 40.312 1 93.38 686 ASN B N 1
ATOM 14407 C CA . ASN B 1 686 ? -13.133 1.12 41.625 1 93.38 686 ASN B CA 1
ATOM 14408 C C . ASN B 1 686 ? -13.805 2.488 41.656 1 93.38 686 ASN B C 1
ATOM 14410 O O . ASN B 1 686 ? -14.852 2.658 42.281 1 93.38 686 ASN B O 1
ATOM 14414 N N . ASN B 1 687 ? -13.141 3.408 41.031 1 93 687 ASN B N 1
ATOM 14415 C CA . ASN B 1 687 ? -13.734 4.738 40.906 1 93 687 ASN B CA 1
ATOM 14416 C C . ASN B 1 687 ? -15.094 4.684 40.219 1 93 687 ASN B C 1
ATOM 14418 O O . ASN B 1 687 ? -16.047 5.32 40.688 1 93 687 ASN B O 1
ATOM 14422 N N . PHE B 1 688 ? -15.266 3.92 39.156 1 94.81 688 PHE B N 1
ATOM 14423 C CA . PHE B 1 688 ? -16.516 3.756 38.438 1 94.81 688 PHE B CA 1
ATOM 14424 C C . PHE B 1 688 ? -17.594 3.15 39.312 1 94.81 688 PHE B C 1
ATOM 14426 O O . PHE B 1 688 ? -18.734 3.607 39.312 1 94.81 688 PHE B O 1
ATOM 14433 N N . ASN B 1 689 ? -17.219 2.16 40.062 1 95 689 ASN B N 1
ATOM 14434 C CA . ASN B 1 689 ? -18.172 1.517 40.969 1 95 689 ASN B CA 1
ATOM 14435 C C . ASN B 1 689 ? -18.672 2.479 42.062 1 95 689 ASN B C 1
ATOM 14437 O O . ASN B 1 689 ? -19.844 2.457 42.406 1 95 689 ASN B O 1
ATOM 14441 N N . GLU B 1 690 ? -17.734 3.281 42.469 1 92.88 690 GLU B N 1
ATOM 14442 C CA . GLU B 1 690 ? -18.109 4.285 43.469 1 92.88 690 GLU B CA 1
ATOM 14443 C C . GLU B 1 690 ? -19.094 5.297 42.875 1 92.88 690 GLU B C 1
ATOM 14445 O O . GLU B 1 690 ? -20.094 5.641 43.5 1 92.88 690 GLU B O 1
ATOM 14450 N N . ILE B 1 691 ? -18.812 5.715 41.688 1 94.88 691 ILE B N 1
ATOM 14451 C CA . ILE B 1 691 ? -19.688 6.668 41 1 94.88 691 ILE B CA 1
ATOM 14452 C C . ILE B 1 691 ? -21.031 6.016 40.719 1 94.88 691 ILE B C 1
ATOM 14454 O O . ILE B 1 691 ? -22.078 6.633 40.906 1 94.88 691 ILE B O 1
ATOM 14458 N N . SER B 1 692 ? -21 4.77 40.219 1 95.12 692 SER B N 1
ATOM 14459 C CA . SER B 1 692 ? -22.219 4.035 39.906 1 95.12 692 SER B CA 1
ATOM 14460 C C . SER B 1 692 ? -23.094 3.854 41.125 1 95.12 692 SER B C 1
ATOM 14462 O O . SER B 1 692 ? -24.312 3.99 41.062 1 95.12 692 SER B O 1
ATOM 14464 N N . GLY B 1 693 ? -22.391 3.586 42.219 1 93.31 693 GLY B N 1
ATOM 14465 C CA . GLY B 1 693 ? -23.109 3.484 43.5 1 93.31 693 GLY B CA 1
ATOM 14466 C C . GLY B 1 693 ? -23.75 4.793 43.906 1 93.31 693 GLY B C 1
ATOM 14467 O O . GLY B 1 693 ? -24.859 4.797 44.438 1 93.31 693 GLY B O 1
ATOM 14468 N N . ALA B 1 694 ? -23.078 5.898 43.656 1 93.62 694 ALA B N 1
ATOM 14469 C CA . ALA B 1 694 ? -23.609 7.219 43.969 1 93.62 694 ALA B CA 1
ATOM 14470 C C . ALA B 1 694 ? -24.828 7.543 43.125 1 93.62 694 ALA B C 1
ATOM 14472 O O . ALA B 1 694 ? -25.766 8.188 43.594 1 93.62 694 ALA B O 1
ATOM 14473 N N . PHE B 1 695 ? -24.859 7.133 41.875 1 93.12 695 PHE B N 1
ATOM 14474 C CA . PHE B 1 695 ? -26 7.355 41 1 93.12 695 PHE B CA 1
ATOM 14475 C C . PHE B 1 695 ? -27.219 6.586 41.469 1 93.12 695 PHE B C 1
ATOM 14477 O O . PHE B 1 695 ? -28.359 7.035 41.281 1 93.12 695 PHE B O 1
ATOM 14484 N N . ASP B 1 696 ? -26.969 5.379 42.062 1 90.94 696 ASP B N 1
ATOM 14485 C CA . ASP B 1 696 ? -28.062 4.574 42.594 1 90.94 696 ASP B CA 1
ATOM 14486 C C . ASP B 1 696 ? -28.688 5.223 43.812 1 90.94 696 ASP B C 1
ATOM 14488 O O . ASP B 1 696 ? -29.859 5.031 44.094 1 90.94 696 ASP B O 1
ATOM 14492 N N . ASN B 1 697 ? -27.828 6.043 44.531 1 89.69 697 ASN B N 1
ATOM 14493 C CA . ASN B 1 697 ? -28.297 6.77 45.688 1 89.69 697 ASN B CA 1
ATOM 14494 C C . ASN B 1 697 ? -28.094 8.273 45.531 1 89.69 697 ASN B C 1
ATOM 14496 O O . ASN B 1 697 ? -27.328 8.883 46.312 1 89.69 697 ASN B O 1
ATOM 14500 N N . LEU B 1 698 ? -28.734 8.969 44.625 1 87.25 698 LEU B N 1
ATOM 14501 C CA . LEU B 1 698 ? -28.516 10.359 44.25 1 87.25 698 LEU B CA 1
ATOM 14502 C C . LEU B 1 698 ? -28.859 11.297 45.406 1 87.25 698 LEU B C 1
ATOM 14504 O O . LEU B 1 698 ? -28.266 12.367 45.531 1 87.25 698 LEU B O 1
ATOM 14508 N N . LEU B 1 699 ? -29.828 10.945 46.312 1 85.12 699 LEU B N 1
ATOM 14509 C CA . LEU B 1 699 ? -30.328 11.805 47.406 1 85.12 699 LEU B CA 1
ATOM 14510 C C . LEU B 1 699 ? -29.281 11.953 48.5 1 85.12 699 LEU B C 1
ATOM 14512 O O . LEU B 1 699 ? -29.25 12.961 49.219 1 85.12 699 LEU B O 1
ATOM 14516 N N . ALA B 1 700 ? -28.344 11.008 48.562 1 84.88 700 ALA B N 1
ATOM 14517 C CA . ALA B 1 700 ? -27.391 10.977 49.688 1 84.88 700 ALA B CA 1
ATOM 14518 C C . ALA B 1 700 ? -26.078 11.641 49.281 1 84.88 700 ALA B C 1
ATOM 14520 O O . ALA B 1 700 ? -25.203 11.852 50.125 1 84.88 700 ALA B O 1
ATOM 14521 N N . VAL B 1 701 ? -25.922 12.07 47.969 1 86.25 701 VAL B N 1
ATOM 14522 C CA . VAL B 1 701 ? -24.609 12.516 47.531 1 86.25 701 VAL B CA 1
ATOM 14523 C C . VAL B 1 701 ? -24.672 13.969 47.062 1 86.25 701 VAL B C 1
ATOM 14525 O O . VAL B 1 701 ? -25.719 14.422 46.594 1 86.25 701 VAL B O 1
ATOM 14528 N N . ASN B 1 702 ? -23.703 14.672 47.344 1 89.44 702 ASN B N 1
ATOM 14529 C CA . ASN B 1 702 ? -23.578 16.031 46.812 1 89.44 702 ASN B CA 1
ATOM 14530 C C . ASN B 1 702 ? -23.5 16.047 45.281 1 89.44 702 ASN B C 1
ATOM 14532 O O . ASN B 1 702 ? -22.578 15.469 44.719 1 89.44 702 ASN B O 1
ATOM 14536 N N . PRO B 1 703 ? -24.406 16.656 44.688 1 89.25 703 PRO B N 1
ATOM 14537 C CA . PRO B 1 703 ? -24.469 16.625 43.25 1 89.25 703 PRO B CA 1
ATOM 14538 C C . PRO B 1 703 ? -23.234 17.281 42.594 1 89.25 703 PRO B C 1
ATOM 14540 O O . PRO B 1 703 ? -22.781 16.844 41.531 1 89.25 703 PRO B O 1
ATOM 14543 N N . ASP B 1 704 ? -22.656 18.234 43.219 1 89.62 704 ASP B N 1
ATOM 14544 C CA . ASP B 1 704 ? -21.516 18.922 42.625 1 89.62 704 ASP B CA 1
ATOM 14545 C C . ASP B 1 704 ? -20.281 18.047 42.625 1 89.62 704 ASP B C 1
ATOM 14547 O O . ASP B 1 704 ? -19.5 18.031 41.656 1 89.62 704 ASP B O 1
ATOM 14551 N N . GLN B 1 705 ? -20.219 17.281 43.625 1 89.56 705 GLN B N 1
ATOM 14552 C CA . GLN B 1 705 ? -19.094 16.359 43.719 1 89.56 705 GLN B CA 1
ATOM 14553 C C . GLN B 1 705 ? -19.25 15.219 42.719 1 89.56 705 GLN B C 1
ATOM 14555 O O . GLN B 1 705 ? -18.266 14.75 42.156 1 89.56 705 GLN B O 1
ATOM 14560 N N . LEU B 1 706 ? -20.5 14.891 42.625 1 93.56 706 LEU B N 1
ATOM 14561 C CA . LEU B 1 706 ? -20.766 13.82 41.688 1 93.56 706 LEU B CA 1
ATOM 14562 C C . LEU B 1 706 ? -20.5 14.289 40.25 1 93.56 706 LEU B C 1
ATOM 14564 O O . LEU B 1 706 ? -19.953 13.539 39.438 1 93.56 706 LEU B O 1
ATOM 14568 N N . LYS B 1 707 ? -20.844 15.539 39.969 1 93.62 707 LYS B N 1
ATOM 14569 C CA . LYS B 1 707 ? -20.547 16.109 38.656 1 93.62 707 LYS B CA 1
ATOM 14570 C C . LYS B 1 707 ? -19.047 16.109 38.344 1 93.62 707 LYS B C 1
ATOM 14572 O O . LYS B 1 707 ? -18.625 15.695 37.281 1 93.62 707 LYS B O 1
ATOM 14577 N N . LEU B 1 708 ? -18.328 16.453 39.375 1 92.69 708 LEU B N 1
ATOM 14578 C CA . LEU B 1 708 ? -16.875 16.531 39.219 1 92.69 708 LEU B CA 1
ATOM 14579 C C . LEU B 1 708 ? -16.281 15.141 39.031 1 92.69 708 LEU B C 1
ATOM 14581 O O . LEU B 1 708 ? -15.336 14.977 38.25 1 92.69 708 LEU B O 1
ATOM 14585 N N . ALA B 1 709 ? -16.906 14.18 39.656 1 93.12 709 ALA B N 1
ATOM 14586 C CA . ALA B 1 709 ? -16.422 12.812 39.5 1 93.12 709 ALA B CA 1
ATOM 14587 C C . ALA B 1 709 ? -16.656 12.289 38.094 1 93.12 709 ALA B C 1
ATOM 14589 O O . ALA B 1 709 ? -15.797 11.609 37.531 1 93.12 709 ALA B O 1
ATOM 14590 N N . VAL B 1 710 ? -17.781 12.633 37.562 1 95.31 710 VAL B N 1
ATOM 14591 C CA . VAL B 1 710 ? -18.109 12.18 36.188 1 95.31 710 VAL B CA 1
ATOM 14592 C C . VAL B 1 710 ? -17.203 12.875 35.188 1 95.31 710 VAL B C 1
ATOM 14594 O O . VAL B 1 710 ? -16.719 12.242 34.25 1 95.31 710 VAL B O 1
ATOM 14597 N N . ILE B 1 711 ? -16.922 14.18 35.438 1 95.5 711 ILE B N 1
ATOM 14598 C CA . ILE B 1 711 ? -16.031 14.93 34.562 1 95.5 711 ILE B CA 1
ATOM 14599 C C . ILE B 1 711 ? -14.648 14.297 34.594 1 95.5 711 ILE B C 1
ATOM 14601 O O . ILE B 1 711 ? -14.055 14.07 33.531 1 95.5 711 ILE B O 1
ATOM 14605 N N . GLY B 1 712 ? -14.188 13.969 35.719 1 93.38 712 GLY B N 1
ATOM 14606 C CA . GLY B 1 712 ? -12.891 13.328 35.875 1 93.38 712 GLY B CA 1
ATOM 14607 C C . GLY B 1 712 ? -12.812 11.977 35.188 1 93.38 712 GLY B C 1
ATOM 14608 O O . GLY B 1 712 ? -11.828 11.68 34.5 1 93.38 712 GLY B O 1
ATOM 14609 N N . LEU B 1 713 ? -13.891 11.227 35.281 1 95.12 713 LEU B N 1
ATOM 14610 C CA . LEU B 1 713 ? -13.93 9.914 34.656 1 95.12 713 LEU B CA 1
ATOM 14611 C C . LEU B 1 713 ? -13.883 10.031 33.125 1 95.12 713 LEU B C 1
ATOM 14613 O O . LEU B 1 713 ? -13.18 9.266 32.469 1 95.12 713 LEU B O 1
ATOM 14617 N N . ALA B 1 714 ? -14.617 10.953 32.594 1 96.81 714 ALA B N 1
ATOM 14618 C CA . ALA B 1 714 ? -14.648 11.156 31.156 1 96.81 714 ALA B CA 1
ATOM 14619 C C . ALA B 1 714 ? -13.266 11.539 30.625 1 96.81 714 ALA B C 1
ATOM 14621 O O . ALA B 1 714 ? -12.82 11.023 29.594 1 96.81 714 ALA B O 1
ATOM 14622 N N . HIS B 1 715 ? -12.555 12.391 31.344 1 95.94 715 HIS B N 1
ATOM 14623 C CA . HIS B 1 715 ? -11.211 12.789 30.938 1 95.94 715 HIS B CA 1
ATOM 14624 C C . HIS B 1 715 ? -10.242 11.617 31.016 1 95.94 715 HIS B C 1
ATOM 14626 O O . HIS B 1 715 ? -9.398 11.445 30.125 1 95.94 715 HIS B O 1
ATOM 14632 N N . ASP B 1 716 ? -10.414 10.852 32.062 1 96.38 716 ASP B N 1
ATOM 14633 C CA . ASP B 1 716 ? -9.539 9.688 32.25 1 96.38 716 ASP B CA 1
ATOM 14634 C C . ASP B 1 716 ? -9.688 8.719 31.078 1 96.38 716 ASP B C 1
ATOM 14636 O O . ASP B 1 716 ? -8.688 8.289 30.484 1 96.38 716 ASP B O 1
ATOM 14640 N N . ILE B 1 717 ? -10.914 8.445 30.719 1 97.62 717 ILE B N 1
ATOM 14641 C CA . ILE B 1 717 ? -11.18 7.469 29.672 1 97.62 717 ILE B CA 1
ATOM 14642 C C . ILE B 1 717 ? -10.727 8.023 28.312 1 97.62 717 ILE B C 1
ATOM 14644 O O . ILE B 1 717 ? -10.234 7.285 27.469 1 97.62 717 ILE B O 1
ATOM 14648 N N . THR B 1 718 ? -10.945 9.305 28.109 1 97.75 718 THR B N 1
ATOM 14649 C CA . THR B 1 718 ? -10.492 9.914 26.859 1 97.75 718 THR B CA 1
ATOM 14650 C C . THR B 1 718 ? -8.984 9.75 26.703 1 97.75 718 THR B C 1
ATOM 14652 O O . THR B 1 718 ? -8.516 9.406 25.609 1 97.75 718 THR B O 1
ATOM 14655 N N . GLY B 1 719 ? -8.242 9.969 27.797 1 96.25 719 GLY B N 1
ATOM 14656 C CA . GLY B 1 719 ? -6.797 9.773 27.75 1 96.25 719 GLY B CA 1
ATOM 14657 C C . GLY B 1 719 ? -6.395 8.352 27.422 1 96.25 719 GLY B C 1
ATOM 14658 O O . GLY B 1 719 ? -5.504 8.125 26.609 1 96.25 719 GLY B O 1
ATOM 14659 N N . LEU B 1 720 ? -7.121 7.406 28.016 1 97 720 LEU B N 1
ATOM 14660 C CA . LEU B 1 720 ? -6.855 6 27.719 1 97 720 LEU B CA 1
ATOM 14661 C C . LEU B 1 720 ? -7.105 5.688 26.25 1 97 720 LEU B C 1
ATOM 14663 O O . LEU B 1 720 ? -6.273 5.059 25.594 1 97 720 LEU B O 1
ATOM 14667 N N . ALA B 1 721 ? -8.234 6.121 25.75 1 97.56 721 ALA B N 1
ATOM 14668 C CA . ALA B 1 721 ? -8.656 5.812 24.375 1 97.56 721 ALA B CA 1
ATOM 14669 C C . ALA B 1 721 ? -7.684 6.402 23.359 1 97.56 721 ALA B C 1
ATOM 14671 O O . ALA B 1 721 ? -7.43 5.801 22.312 1 97.56 721 ALA B O 1
ATOM 14672 N N . MET B 1 722 ? -7.113 7.492 23.656 1 95.62 722 MET B N 1
ATOM 14673 C CA . MET B 1 722 ? -6.215 8.172 22.734 1 95.62 722 MET B CA 1
ATOM 14674 C C . MET B 1 722 ? -4.961 7.344 22.484 1 95.62 722 MET B C 1
ATOM 14676 O O . MET B 1 722 ? -4.395 7.387 21.391 1 95.62 722 MET B O 1
ATOM 14680 N N . SER B 1 723 ? -4.57 6.527 23.406 1 94.75 723 SER B N 1
ATOM 14681 C CA . SER B 1 723 ? -3.338 5.758 23.266 1 94.75 723 SER B CA 1
ATOM 14682 C C . SER B 1 723 ? -3.629 4.32 22.844 1 94.75 723 SER B C 1
ATOM 14684 O O . SER B 1 723 ? -2.705 3.529 22.641 1 94.75 723 SER B O 1
ATOM 14686 N N . CYS B 1 724 ? -4.887 3.986 22.734 1 95.31 724 CYS B N 1
ATOM 14687 C CA . CYS B 1 724 ? -5.258 2.666 22.25 1 95.31 724 CYS B CA 1
ATOM 14688 C C . CYS B 1 724 ? -5.309 2.652 20.719 1 95.31 724 CYS B C 1
ATOM 14690 O O . CYS B 1 724 ? -6.391 2.684 20.125 1 95.31 724 CYS B O 1
ATOM 14692 N N . THR B 1 725 ? -4.152 2.48 20.031 1 91.56 725 THR B N 1
ATOM 14693 C CA . THR B 1 725 ? -4.086 2.572 18.578 1 91.56 725 THR B CA 1
ATOM 14694 C C . THR B 1 725 ? -4.164 1.186 17.938 1 91.56 725 THR B C 1
ATOM 14696 O O . THR B 1 725 ? -4.535 1.051 16.766 1 91.56 725 THR B O 1
ATOM 14699 N N . LYS B 1 726 ? -3.895 0.171 18.75 1 90.88 726 LYS B N 1
ATOM 14700 C CA . LYS B 1 726 ? -3.963 -1.193 18.234 1 90.88 726 LYS B CA 1
ATOM 14701 C C . LYS B 1 726 ? -5.367 -1.77 18.391 1 90.88 726 LYS B C 1
ATOM 14703 O O . LYS B 1 726 ? -6.043 -1.515 19.391 1 90.88 726 LYS B O 1
ATOM 14708 N N . ASN B 1 727 ? -5.75 -2.541 17.5 1 91.56 727 ASN B N 1
ATOM 14709 C CA . ASN B 1 727 ? -7.094 -3.102 17.484 1 91.56 727 ASN B CA 1
ATOM 14710 C C . ASN B 1 727 ? -7.367 -3.949 18.719 1 91.56 727 ASN B C 1
ATOM 14712 O O . ASN B 1 727 ? -8.422 -3.818 19.344 1 91.56 727 ASN B O 1
ATOM 14716 N N . SER B 1 728 ? -6.461 -4.789 19.109 1 88.75 728 SER B N 1
ATOM 14717 C CA . SER B 1 728 ? -6.648 -5.707 20.219 1 88.75 728 SER B CA 1
ATOM 14718 C C . SER B 1 728 ? -6.789 -4.949 21.547 1 88.75 728 SER B C 1
ATOM 14720 O O . SER B 1 728 ? -7.656 -5.266 22.359 1 88.75 728 SER B O 1
ATOM 14722 N N . ILE B 1 729 ? -5.98 -3.904 21.703 1 92.75 729 ILE B N 1
ATOM 14723 C CA . ILE B 1 729 ? -5.992 -3.123 22.938 1 92.75 729 ILE B CA 1
ATOM 14724 C C . ILE B 1 729 ? -7.262 -2.273 23 1 92.75 729 ILE B C 1
ATOM 14726 O O . ILE B 1 729 ? -7.895 -2.168 24.047 1 92.75 729 ILE B O 1
ATOM 14730 N N . PHE B 1 730 ? -7.645 -1.709 21.812 1 95.62 730 PHE B N 1
ATOM 14731 C CA . PHE B 1 730 ? -8.859 -0.898 21.766 1 95.62 730 PHE B CA 1
ATOM 14732 C C . PHE B 1 730 ? -10.086 -1.75 22.047 1 95.62 730 PHE B C 1
ATOM 14734 O O . PHE B 1 730 ? -11.031 -1.293 22.703 1 95.62 730 PHE B O 1
ATOM 14741 N N . ALA B 1 731 ? -10.078 -2.932 21.609 1 92.5 731 ALA B N 1
ATOM 14742 C CA . ALA B 1 731 ? -11.18 -3.855 21.875 1 92.5 731 ALA B CA 1
ATOM 14743 C C . ALA B 1 731 ? -11.297 -4.148 23.375 1 92.5 731 ALA B C 1
ATOM 14745 O O . ALA B 1 731 ? -12.406 -4.234 23.906 1 92.5 731 ALA B O 1
ATOM 14746 N N . LEU B 1 732 ? -10.227 -4.266 24.078 1 92 732 LEU B N 1
ATOM 14747 C CA . LEU B 1 732 ? -10.227 -4.496 25.516 1 92 732 LEU B CA 1
ATOM 14748 C C . LEU B 1 732 ? -10.852 -3.316 26.266 1 92 732 LEU B C 1
ATOM 14750 O O . LEU B 1 732 ? -11.633 -3.51 27.188 1 92 732 LEU B O 1
ATOM 14754 N N . LEU B 1 733 ? -10.438 -2.168 25.797 1 95.38 733 LEU B N 1
ATOM 14755 C CA . LEU B 1 733 ? -11.008 -0.974 26.406 1 95.38 733 LEU B CA 1
ATOM 14756 C C . LEU B 1 733 ? -12.523 -0.926 26.203 1 95.38 733 LEU B C 1
ATOM 14758 O O . LEU B 1 733 ? -13.273 -0.65 27.141 1 95.38 733 LEU B O 1
ATOM 14762 N N . LEU B 1 734 ? -12.953 -1.222 25 1 95.31 734 LEU B N 1
ATOM 14763 C CA . LEU B 1 734 ? -14.383 -1.184 24.688 1 95.31 734 LEU B CA 1
ATOM 14764 C C . LEU B 1 734 ? -15.141 -2.24 25.484 1 95.31 734 LEU B C 1
ATOM 14766 O O . LEU B 1 734 ? -16.266 -2 25.938 1 95.31 734 LEU B O 1
ATOM 14770 N N . ASN B 1 735 ? -14.523 -3.385 25.656 1 92.44 735 ASN B N 1
ATOM 14771 C CA . ASN B 1 735 ? -15.148 -4.43 26.469 1 92.44 735 ASN B CA 1
ATOM 14772 C C . ASN B 1 735 ? -15.344 -3.99 27.906 1 92.44 735 ASN B C 1
ATOM 14774 O O . ASN B 1 735 ? -16.328 -4.352 28.547 1 92.44 735 ASN B O 1
ATOM 14778 N N . TRP B 1 736 ? -14.391 -3.191 28.375 1 92.94 736 TRP B N 1
ATOM 14779 C CA . TRP B 1 736 ? -14.492 -2.666 29.734 1 92.94 736 TRP B CA 1
ATOM 14780 C C . TRP B 1 736 ? -15.555 -1.57 29.812 1 92.94 736 TRP B C 1
ATOM 14782 O O . TRP B 1 736 ? -16.281 -1.471 30.812 1 92.94 736 TRP B O 1
ATOM 14792 N N . LEU B 1 737 ? -15.734 -0.822 28.781 1 95.62 737 LEU B N 1
ATOM 14793 C CA . LEU B 1 737 ? -16.656 0.315 28.781 1 95.62 737 LEU B CA 1
ATOM 14794 C C . LEU B 1 737 ? -18.094 -0.149 28.609 1 95.62 737 LEU B C 1
ATOM 14796 O O . LEU B 1 737 ? -19 0.423 29.219 1 95.62 737 LEU B O 1
ATOM 14800 N N . MET B 1 738 ? -18.391 -1.225 27.891 1 92.62 738 MET B N 1
ATOM 14801 C CA . MET B 1 738 ? -19.75 -1.589 27.5 1 92.62 738 MET B CA 1
ATOM 14802 C C . MET B 1 738 ? -20.297 -2.689 28.406 1 92.62 738 MET B C 1
ATOM 14804 O O . MET B 1 738 ? -19.578 -3.615 28.766 1 92.62 738 MET B O 1
ATOM 14808 N N . PRO B 1 739 ? -21.469 -2.58 28.734 1 90.81 739 PRO B N 1
ATOM 14809 C CA . PRO B 1 739 ? -22.469 -1.531 28.531 1 90.81 739 PRO B CA 1
ATOM 14810 C C . PRO B 1 739 ? -22.594 -0.577 29.719 1 90.81 739 PRO B C 1
ATOM 14812 O O . PRO B 1 739 ? -23.219 0.481 29.609 1 90.81 739 PRO B O 1
ATOM 14815 N N . ASP B 1 740 ? -21.906 -0.891 30.688 1 93.19 740 ASP B N 1
ATOM 14816 C CA . ASP B 1 740 ? -22.188 -0.256 31.969 1 93.19 740 ASP B CA 1
ATOM 14817 C C . ASP B 1 740 ? -21.719 1.197 31.984 1 93.19 740 ASP B C 1
ATOM 14819 O O . ASP B 1 740 ? -22.453 2.092 32.375 1 93.19 740 ASP B O 1
ATOM 14823 N N . VAL B 1 741 ? -20.484 1.412 31.516 1 96.19 741 VAL B N 1
ATOM 14824 C CA . VAL B 1 741 ? -19.953 2.771 31.547 1 96.19 741 VAL B CA 1
ATOM 14825 C C . VAL B 1 741 ? -20.766 3.67 30.625 1 96.19 741 VAL B C 1
ATOM 14827 O O . VAL B 1 741 ? -21.062 4.82 30.969 1 96.19 741 VAL B O 1
ATOM 14830 N N . PHE B 1 742 ? -21.219 3.166 29.469 1 97.38 742 PHE B N 1
ATOM 14831 C CA . PHE B 1 742 ? -22.062 3.93 28.562 1 97.38 742 PHE B CA 1
ATOM 14832 C C . PHE B 1 742 ? -23.406 4.238 29.203 1 97.38 742 PHE B C 1
ATOM 14834 O O . PHE B 1 742 ? -23.953 5.328 29.016 1 97.38 742 PHE B O 1
ATOM 14841 N N . GLY B 1 743 ? -23.891 3.215 29.938 1 96.56 743 GLY B N 1
ATOM 14842 C CA . GLY B 1 743 ? -25.125 3.443 30.656 1 96.56 743 GLY B CA 1
ATOM 14843 C C . GLY B 1 743 ? -25.031 4.582 31.656 1 96.56 743 GLY B C 1
ATOM 14844 O O . GLY B 1 743 ? -25.953 5.402 31.766 1 96.56 743 GLY B O 1
ATOM 14845 N N . LEU B 1 744 ? -23.922 4.641 32.312 1 97.12 744 LEU B N 1
ATOM 14846 C CA . LEU B 1 744 ? -23.688 5.699 33.312 1 97.12 744 LEU B CA 1
ATOM 14847 C C . LEU B 1 744 ? -23.578 7.055 32.625 1 97.12 744 LEU B C 1
ATOM 14849 O O . LEU B 1 744 ? -24.125 8.047 33.094 1 97.12 744 LEU B O 1
ATOM 14853 N N . LEU B 1 745 ? -22.828 7.125 31.547 1 97.94 745 LEU B N 1
ATOM 14854 C CA . LEU B 1 745 ? -22.656 8.375 30.812 1 97.94 745 LEU B CA 1
ATOM 14855 C C . LEU B 1 745 ? -23.984 8.859 30.234 1 97.94 745 LEU B C 1
ATOM 14857 O O . LEU B 1 745 ? -24.25 10.062 30.219 1 97.94 745 LEU B O 1
ATOM 14861 N N . LEU B 1 746 ? -24.828 7.93 29.734 1 97.75 746 LEU B N 1
ATOM 14862 C CA . LEU B 1 746 ? -26.156 8.281 29.234 1 97.75 746 LEU B CA 1
ATOM 14863 C C . LEU B 1 746 ? -27 8.891 30.328 1 97.75 746 LEU B C 1
ATOM 14865 O O . LEU B 1 746 ? -27.641 9.93 30.125 1 97.75 746 LEU B O 1
ATOM 14869 N N . ARG B 1 747 ? -26.953 8.297 31.5 1 96.75 747 ARG B N 1
ATOM 14870 C CA . ARG B 1 747 ? -27.719 8.812 32.625 1 96.75 747 ARG B CA 1
ATOM 14871 C C . ARG B 1 747 ? -27.219 10.195 33.031 1 96.75 747 ARG B C 1
ATOM 14873 O O . ARG B 1 747 ? -28.016 11.055 33.438 1 96.75 747 ARG B O 1
ATOM 14880 N N . SER B 1 748 ? -25.906 10.367 33 1 97.25 748 SER B N 1
ATOM 14881 C CA . SER B 1 748 ? -25.312 11.656 33.344 1 97.25 748 SER B CA 1
ATOM 14882 C C . SER B 1 748 ? -25.781 12.758 32.406 1 97.25 748 SER B C 1
ATOM 14884 O O . SER B 1 748 ? -26.109 13.867 32.844 1 97.25 748 SER B O 1
ATOM 14886 N N . ILE B 1 749 ? -25.875 12.453 31.109 1 97.06 749 ILE B N 1
ATOM 14887 C CA . ILE B 1 749 ? -26.328 13.414 30.109 1 97.06 749 ILE B CA 1
ATOM 14888 C C . ILE B 1 749 ? -27.812 13.734 30.328 1 97.06 749 ILE B C 1
ATOM 14890 O O . ILE B 1 749 ? -28.219 14.891 30.188 1 97.06 749 ILE B O 1
ATOM 14894 N N . GLU B 1 750 ? -28.578 12.75 30.719 1 96.12 750 GLU B N 1
ATOM 14895 C CA . GLU B 1 750 ? -30.016 12.953 30.938 1 96.12 750 GLU B CA 1
ATOM 14896 C C . GLU B 1 750 ? -30.25 13.852 32.156 1 96.12 750 GLU B C 1
ATOM 14898 O O . GLU B 1 750 ? -31.172 14.672 32.156 1 96.12 750 GLU B O 1
ATOM 14903 N N . LEU B 1 751 ? -29.344 13.75 33.125 1 94.69 751 LEU B N 1
ATOM 14904 C CA . LEU B 1 751 ? -29.5 14.508 34.344 1 94.69 751 LEU B CA 1
ATOM 14905 C C . LEU B 1 751 ? -28.938 15.914 34.219 1 94.69 751 LEU B C 1
ATOM 14907 O O . LEU B 1 751 ? -29.531 16.875 34.688 1 94.69 751 LEU B O 1
ATOM 14911 N N . TRP B 1 752 ? -27.781 16.109 33.625 1 96.12 752 TRP B N 1
ATOM 14912 C CA . TRP B 1 752 ? -27.078 17.391 33.594 1 96.12 752 TRP B CA 1
ATOM 14913 C C . TRP B 1 752 ? -26.891 17.875 32.156 1 96.12 752 TRP B C 1
ATOM 14915 O O . TRP B 1 752 ? -25.797 18.328 31.797 1 96.12 752 TRP B O 1
ATOM 14925 N N . TYR B 1 753 ? -27.906 17.828 31.266 1 94.06 753 TYR B N 1
ATOM 14926 C CA . TYR B 1 753 ? -27.812 18.234 29.859 1 94.06 753 TYR B CA 1
ATOM 14927 C C . TYR B 1 753 ? -27.562 19.719 29.734 1 94.06 753 TYR B C 1
ATOM 14929 O O . TYR B 1 753 ? -27.062 20.188 28.719 1 94.06 753 TYR B O 1
ATOM 14937 N N . SER B 1 754 ? -27.828 20.516 30.75 1 92.69 754 SER B N 1
ATOM 14938 C CA . SER B 1 754 ? -27.703 21.969 30.703 1 92.69 754 SER B CA 1
ATOM 14939 C C . SER B 1 754 ? -26.312 22.422 31.141 1 92.69 754 SER B C 1
ATOM 14941 O O . SER B 1 754 ? -25.922 23.562 30.875 1 92.69 754 SER B O 1
ATOM 14943 N N . SER B 1 755 ? -25.547 21.531 31.797 1 93.75 755 SER B N 1
ATOM 14944 C CA . SER B 1 755 ? -24.219 21.875 32.281 1 93.75 755 SER B CA 1
ATOM 14945 C C . SER B 1 755 ? -23.156 21.5 31.25 1 93.75 755 SER B C 1
ATOM 14947 O O . SER B 1 755 ? -22.844 20.328 31.078 1 93.75 755 SER B O 1
ATOM 14949 N N . VAL B 1 756 ? -22.531 22.469 30.641 1 93.12 756 VAL B N 1
ATOM 14950 C CA . VAL B 1 756 ? -21.547 22.266 29.578 1 93.12 756 VAL B CA 1
ATOM 14951 C C . VAL B 1 756 ? -20.297 21.625 30.156 1 93.12 756 VAL B C 1
ATOM 14953 O O . VAL B 1 756 ? -19.594 20.891 29.469 1 93.12 756 VAL B O 1
ATOM 14956 N N . GLU B 1 757 ? -20.016 21.828 31.438 1 92.75 757 GLU B N 1
ATOM 14957 C CA . GLU B 1 757 ? -18.828 21.281 32.094 1 92.75 757 GLU B CA 1
ATOM 14958 C C . GLU B 1 757 ? -18.875 19.75 32.125 1 92.75 757 GLU B C 1
ATOM 14960 O O . GLU B 1 757 ? -17.828 19.094 32.125 1 92.75 757 GLU B O 1
ATOM 14965 N N . VAL B 1 758 ? -20.141 19.234 32.125 1 95.5 758 VAL B N 1
ATOM 14966 C CA . VAL B 1 758 ? -20.312 17.781 32.188 1 95.5 758 VAL B CA 1
ATOM 14967 C C . VAL B 1 758 ? -20.469 17.219 30.781 1 95.5 758 VAL B C 1
ATOM 14969 O O . VAL B 1 758 ? -19.844 16.219 30.438 1 95.5 758 VAL B O 1
ATOM 14972 N N . THR B 1 759 ? -21.234 17.844 29.938 1 97.12 759 THR B N 1
ATOM 14973 C CA . THR B 1 759 ? -21.609 17.297 28.625 1 97.12 759 THR B CA 1
ATOM 14974 C C . THR B 1 759 ? -20.422 17.359 27.672 1 97.12 759 THR B C 1
ATOM 14976 O O . THR B 1 759 ? -20.203 16.453 26.859 1 97.12 759 THR B O 1
ATOM 14979 N N . LYS B 1 760 ? -19.641 18.391 27.781 1 95.88 760 LYS B N 1
ATOM 14980 C CA . LYS B 1 760 ? -18.531 18.594 26.844 1 95.88 760 LYS B CA 1
ATOM 14981 C C . LYS B 1 760 ? -17.516 17.469 26.922 1 95.88 760 LYS B C 1
ATOM 14983 O O . LYS B 1 760 ? -17.203 16.828 25.922 1 95.88 760 LYS B O 1
ATOM 14988 N N . PRO B 1 761 ? -17.047 17.125 28.141 1 96.31 761 PRO B N 1
ATOM 14989 C CA . PRO B 1 761 ? -16.078 16.031 28.203 1 96.31 761 PRO B CA 1
ATOM 14990 C C . PRO B 1 761 ? -16.672 14.695 27.75 1 96.31 761 PRO B C 1
ATOM 14992 O O . PRO B 1 761 ? -15.969 13.883 27.156 1 96.31 761 PRO B O 1
ATOM 14995 N N . ILE B 1 762 ? -17.938 14.461 28.016 1 98.12 762 ILE B N 1
ATOM 14996 C CA . ILE B 1 762 ? -18.594 13.219 27.609 1 98.12 762 ILE B CA 1
ATOM 14997 C C . ILE B 1 762 ? -18.688 13.148 26.078 1 98.12 762 ILE B C 1
ATOM 14999 O O . ILE B 1 762 ? -18.391 12.117 25.484 1 98.12 762 ILE B O 1
ATOM 15003 N N . LEU B 1 763 ? -19.047 14.227 25.469 1 97.94 763 LEU B N 1
ATOM 15004 C CA . LEU B 1 763 ? -19.172 14.266 24.016 1 97.94 763 LEU B CA 1
ATOM 15005 C C . LEU B 1 763 ? -17.797 14.148 23.359 1 97.94 763 LEU B C 1
ATOM 15007 O O . LEU B 1 763 ? -17.672 13.516 22.297 1 97.94 763 LEU B O 1
ATOM 15011 N N . LYS B 1 764 ? -16.812 14.789 23.969 1 97.06 764 LYS B N 1
ATOM 15012 C CA . LYS B 1 764 ? -15.461 14.656 23.453 1 97.06 764 LYS B CA 1
ATOM 15013 C C . LYS B 1 764 ? -14.984 13.203 23.516 1 97.06 764 LYS B C 1
ATOM 15015 O O . LYS B 1 764 ? -14.266 12.742 22.625 1 97.06 764 LYS B O 1
ATOM 15020 N N . LEU B 1 765 ? -15.406 12.578 24.578 1 98.25 765 LEU B N 1
ATOM 15021 C CA . LEU B 1 765 ? -15.102 11.156 24.703 1 98.25 765 LEU B CA 1
ATOM 15022 C C . LEU B 1 765 ? -15.75 10.352 23.578 1 98.25 765 LEU B C 1
ATOM 15024 O O . LEU B 1 765 ? -15.117 9.492 22.984 1 98.25 765 LEU B O 1
ATOM 15028 N N . MET B 1 766 ? -16.984 10.656 23.25 1 98.38 766 MET B N 1
ATOM 15029 C CA . MET B 1 766 ? -17.672 9.969 22.156 1 98.38 766 MET B CA 1
ATOM 15030 C C . MET B 1 766 ? -16.953 10.219 20.828 1 98.38 766 MET B C 1
ATOM 15032 O O . MET B 1 766 ? -16.828 9.312 20 1 98.38 766 MET B O 1
ATOM 15036 N N . SER B 1 767 ? -16.5 11.43 20.641 1 97.44 767 SER B N 1
ATOM 15037 C CA . SER B 1 767 ? -15.781 11.773 19.406 1 97.44 767 SER B CA 1
ATOM 15038 C C . SER B 1 767 ? -14.492 10.969 19.297 1 97.44 767 SER B C 1
ATOM 15040 O O . SER B 1 767 ? -14.164 10.469 18.219 1 97.44 767 SER B O 1
ATOM 15042 N N . GLU B 1 768 ? -13.875 10.734 20.438 1 97.12 768 GLU B N 1
ATOM 15043 C CA . GLU B 1 768 ? -12.617 9.984 20.438 1 97.12 768 GLU B CA 1
ATOM 15044 C C . GLU B 1 768 ? -12.859 8.5 20.188 1 97.12 768 GLU B C 1
ATOM 15046 O O . GLU B 1 768 ? -12.141 7.875 19.406 1 97.12 768 GLU B O 1
ATOM 15051 N N . LEU B 1 769 ? -13.875 7.996 20.75 1 97.81 769 LEU B N 1
ATOM 15052 C CA . LEU B 1 769 ? -14.18 6.578 20.594 1 97.81 769 LEU B CA 1
ATOM 15053 C C . LEU B 1 769 ? -14.648 6.273 19.172 1 97.81 769 LEU B C 1
ATOM 15055 O O . LEU B 1 769 ? -14.469 5.156 18.688 1 97.81 769 LEU B O 1
ATOM 15059 N N . ALA B 1 770 ? -15.172 7.281 18.516 1 97 770 ALA B N 1
ATOM 15060 C CA . ALA B 1 770 ? -15.695 7.086 17.156 1 97 770 ALA B CA 1
ATOM 15061 C C . ALA B 1 770 ? -14.594 7.266 16.125 1 97 770 ALA B C 1
ATOM 15063 O O . ALA B 1 770 ? -14.766 6.906 14.953 1 97 770 ALA B O 1
ATOM 15064 N N . GLN B 1 771 ? -13.484 7.754 16.516 1 96.06 771 GLN B N 1
ATOM 15065 C CA . GLN B 1 771 ? -12.414 8.055 15.57 1 96.06 771 GLN B CA 1
ATOM 15066 C C . GLN B 1 771 ? -11.578 6.812 15.273 1 96.06 771 GLN B C 1
ATOM 15068 O O . GLN B 1 771 ? -11.086 6.156 16.203 1 96.06 771 GLN B O 1
ATOM 15073 N N . ASN B 1 772 ? -11.477 6.488 14.016 1 95.5 772 ASN B N 1
ATOM 15074 C CA . ASN B 1 772 ? -10.672 5.34 13.609 1 95.5 772 ASN B CA 1
ATOM 15075 C C . ASN B 1 772 ? -9.203 5.707 13.453 1 95.5 772 ASN B C 1
ATOM 15077 O O . ASN B 1 772 ? -8.656 5.641 12.352 1 95.5 772 ASN B O 1
ATOM 15081 N N . ARG B 1 773 ? -8.578 5.941 14.57 1 92.19 773 ARG B N 1
ATOM 15082 C CA . ARG B 1 773 ? -7.168 6.312 14.586 1 92.19 773 ARG B CA 1
ATOM 15083 C C . ARG B 1 773 ? -6.293 5.152 14.117 1 92.19 773 ARG B C 1
ATOM 15085 O O . ARG B 1 773 ? -6.414 4.035 14.625 1 92.19 773 ARG B O 1
ATOM 15092 N N . GLN B 1 774 ? -5.441 5.289 13.133 1 90.62 774 GLN B N 1
ATOM 15093 C CA . GLN B 1 774 ? -4.48 4.301 12.648 1 90.62 774 GLN B CA 1
ATOM 15094 C C . GLN B 1 774 ? -5.16 2.961 12.383 1 90.62 774 GLN B C 1
ATOM 15096 O O . GLN B 1 774 ? -4.609 1.905 12.703 1 90.62 774 GLN B O 1
ATOM 15101 N N . SER B 1 775 ? -6.48 2.951 12.031 1 91.75 775 SER B N 1
ATOM 15102 C CA . SER B 1 775 ? -7.273 1.786 11.656 1 91.75 775 SER B CA 1
ATOM 15103 C C . SER B 1 775 ? -7.516 0.869 12.852 1 91.75 775 SER B C 1
ATOM 15105 O O . SER B 1 775 ? -7.574 -0.353 12.695 1 91.75 775 SER B O 1
ATOM 15107 N N . ARG B 1 776 ? -7.582 1.516 14.047 1 93.88 776 ARG B N 1
ATOM 15108 C CA . ARG B 1 776 ? -7.781 0.747 15.266 1 93.88 776 ARG B CA 1
ATOM 15109 C C . ARG B 1 776 ? -9.148 0.076 15.281 1 93.88 776 ARG B C 1
ATOM 15111 O O . ARG B 1 776 ? -9.375 -0.871 16.031 1 93.88 776 ARG B O 1
ATOM 15118 N N . MET B 1 777 ? -10.086 0.521 14.422 1 93.56 777 MET B N 1
ATOM 15119 C CA . MET B 1 777 ? -11.43 -0.05 14.422 1 93.56 777 MET B CA 1
ATOM 15120 C C . MET B 1 777 ? -11.609 -1.022 13.266 1 93.56 777 MET B C 1
ATOM 15122 O O . MET B 1 777 ? -12.727 -1.443 12.969 1 93.56 777 MET B O 1
ATOM 15126 N N . ALA B 1 778 ? -10.594 -1.358 12.578 1 88.62 778 ALA B N 1
ATOM 15127 C CA . ALA B 1 778 ? -10.625 -2.391 11.547 1 88.62 778 ALA B CA 1
ATOM 15128 C C . ALA B 1 778 ? -10.617 -3.785 12.164 1 88.62 778 ALA B C 1
ATOM 15130 O O . ALA B 1 778 ? -9.648 -4.535 12.008 1 88.62 778 ALA B O 1
ATOM 15131 N N . PHE B 1 779 ? -11.625 -4.082 12.797 1 88.06 779 PHE B N 1
ATOM 15132 C CA . PHE B 1 779 ? -11.766 -5.355 13.5 1 88.06 779 PHE B CA 1
ATOM 15133 C C . PHE B 1 779 ? -11.961 -6.496 12.508 1 88.06 779 PHE B C 1
ATOM 15135 O O . PHE B 1 779 ? -12.242 -6.262 11.328 1 88.06 779 PHE B O 1
ATOM 15142 N N . GLU B 1 780 ? -11.828 -7.695 13.016 1 86.56 780 GLU B N 1
ATOM 15143 C CA . GLU B 1 780 ? -12.062 -8.883 12.203 1 86.56 780 GLU B CA 1
ATOM 15144 C C . GLU B 1 780 ? -13.523 -8.984 11.781 1 86.56 780 GLU B C 1
ATOM 15146 O O . GLU B 1 780 ? -14.398 -8.383 12.414 1 86.56 780 GLU B O 1
ATOM 15151 N N . MET B 1 781 ? -13.797 -9.727 10.781 1 87.56 781 MET B N 1
ATOM 15152 C CA . MET B 1 781 ? -15.133 -9.805 10.188 1 87.56 781 MET B CA 1
ATOM 15153 C C . MET B 1 781 ? -16.109 -10.469 11.148 1 87.56 781 MET B C 1
ATOM 15155 O O . MET B 1 781 ? -17.328 -10.281 11.031 1 87.56 781 MET B O 1
ATOM 15159 N N . LYS B 1 782 ? -15.609 -11.156 12.117 1 88 782 LYS B N 1
ATOM 15160 C CA . LYS B 1 782 ? -16.469 -11.859 13.062 1 88 782 LYS B CA 1
ATOM 15161 C C . LYS B 1 782 ? -16.953 -10.93 14.164 1 88 782 LYS B C 1
ATOM 15163 O O . LYS B 1 782 ? -17.906 -11.242 14.875 1 88 782 LYS B O 1
ATOM 15168 N N . SER B 1 783 ? -16.328 -9.805 14.289 1 89.81 783 SER B N 1
ATOM 15169 C CA . SER B 1 783 ? -16.625 -8.891 15.383 1 89.81 783 SER B CA 1
ATOM 15170 C C . SER B 1 783 ? -17.781 -7.957 15.023 1 89.81 783 SER B C 1
ATOM 15172 O O . SER B 1 783 ? -17.875 -7.492 13.883 1 89.81 783 SER B O 1
ATOM 15174 N N . CYS B 1 784 ? -18.734 -7.715 15.93 1 91.19 784 CYS B N 1
ATOM 15175 C CA . CYS B 1 784 ? -19.828 -6.762 15.75 1 91.19 784 CYS B CA 1
ATOM 15176 C C . CYS B 1 784 ? -19.641 -5.543 16.656 1 91.19 784 CYS B C 1
ATOM 15178 O O . CYS B 1 784 ? -20.594 -4.805 16.906 1 91.19 784 CYS B O 1
ATOM 15180 N N . THR B 1 785 ? -18.375 -5.375 17.109 1 92.25 785 THR B N 1
ATOM 15181 C CA . THR B 1 785 ? -18.062 -4.344 18.094 1 92.25 785 THR B CA 1
ATOM 15182 C C . THR B 1 785 ? -18.328 -2.953 17.516 1 92.25 785 THR B C 1
ATOM 15184 O O . THR B 1 785 ? -18.828 -2.072 18.219 1 92.25 785 THR B O 1
ATOM 15187 N N . SER B 1 786 ? -18.047 -2.766 16.234 1 92.69 786 SER B N 1
ATOM 15188 C CA . SER B 1 786 ? -18.219 -1.453 15.625 1 92.69 786 SER B CA 1
ATOM 15189 C C . SER B 1 786 ? -19.703 -1.073 15.562 1 92.69 786 SER B C 1
ATOM 15191 O O . SER B 1 786 ? -20.062 0.08 15.812 1 92.69 786 SER B O 1
ATOM 15193 N N . VAL B 1 787 ? -20.594 -2.035 15.32 1 94.38 787 VAL B N 1
ATOM 15194 C CA . VAL B 1 787 ? -22.031 -1.798 15.219 1 94.38 787 VAL B CA 1
ATOM 15195 C C . VAL B 1 787 ? -22.609 -1.494 16.594 1 94.38 787 VAL B C 1
ATOM 15197 O O . VAL B 1 787 ? -23.391 -0.552 16.766 1 94.38 787 VAL B O 1
ATOM 15200 N N . VAL B 1 788 ? -22.172 -2.236 17.578 1 95 788 VAL B N 1
ATOM 15201 C CA . VAL B 1 788 ? -22.672 -2.055 18.938 1 95 788 VAL B CA 1
ATOM 15202 C C . VAL B 1 788 ? -22.172 -0.721 19.484 1 95 788 VAL B C 1
ATOM 15204 O O . VAL B 1 788 ? -22.922 0.003 20.141 1 95 788 VAL B O 1
ATOM 15207 N N . LEU B 1 789 ? -20.844 -0.42 19.234 1 95.75 789 LEU B N 1
ATOM 15208 C CA . LEU B 1 789 ? -20.297 0.855 19.656 1 95.75 789 LEU B CA 1
ATOM 15209 C C . LEU B 1 789 ? -21.094 2.023 19.094 1 95.75 789 LEU B C 1
ATOM 15211 O O . LEU B 1 789 ? -21.438 2.959 19.828 1 95.75 789 LEU B O 1
ATOM 15215 N N . PHE B 1 790 ? -21.5 1.969 17.812 1 96.31 790 PHE B N 1
ATOM 15216 C CA . PHE B 1 790 ? -22.25 3.057 17.203 1 96.31 790 PHE B CA 1
ATOM 15217 C C . PHE B 1 790 ? -23.656 3.154 17.797 1 96.31 790 PHE B C 1
ATOM 15219 O O . PHE B 1 790 ? -24.188 4.254 17.984 1 96.31 790 PHE B O 1
ATOM 15226 N N . ARG B 1 791 ? -24.266 2.037 18.109 1 96.06 791 ARG B N 1
ATOM 15227 C CA . ARG B 1 791 ? -25.578 2.039 18.75 1 96.06 791 ARG B CA 1
ATOM 15228 C C . ARG B 1 791 ? -25.531 2.799 20.078 1 96.06 791 ARG B C 1
ATOM 15230 O O . ARG B 1 791 ? -26.422 3.607 20.359 1 96.06 791 ARG B O 1
ATOM 15237 N N . GLU B 1 792 ? -24.453 2.539 20.844 1 96.62 792 GLU B N 1
ATOM 15238 C CA . GLU B 1 792 ? -24.297 3.213 22.125 1 96.62 792 GLU B CA 1
ATOM 15239 C C . GLU B 1 792 ? -24.047 4.707 21.938 1 96.62 792 GLU B C 1
ATOM 15241 O O . GLU B 1 792 ? -24.609 5.535 22.672 1 96.62 792 GLU B O 1
ATOM 15246 N N . ILE B 1 793 ? -23.203 5.039 20.969 1 97.25 793 ILE B N 1
ATOM 15247 C CA . ILE B 1 793 ? -22.891 6.438 20.688 1 97.25 793 ILE B CA 1
ATOM 15248 C C . ILE B 1 793 ? -24.156 7.156 20.203 1 97.25 793 ILE B C 1
ATOM 15250 O O . ILE B 1 793 ? -24.422 8.289 20.609 1 97.25 793 ILE B O 1
ATOM 15254 N N . SER B 1 794 ? -24.938 6.504 19.297 1 97.62 794 SER B N 1
ATOM 15255 C CA . SER B 1 794 ? -26.156 7.082 18.766 1 97.62 794 SER B CA 1
ATOM 15256 C C . SER B 1 794 ? -27.172 7.367 19.859 1 97.62 794 SER B C 1
ATOM 15258 O O . SER B 1 794 ? -27.828 8.414 19.859 1 97.62 794 SER B O 1
ATOM 15260 N N . LYS B 1 795 ? -27.281 6.492 20.875 1 97.62 795 LYS B N 1
ATOM 15261 C CA . LYS B 1 795 ? -28.188 6.695 22 1 97.62 795 LYS B CA 1
ATOM 15262 C C . LYS B 1 795 ? -27.844 7.961 22.766 1 97.62 795 LYS B C 1
ATOM 15264 O O . LYS B 1 795 ? -28.719 8.766 23.094 1 97.62 795 LYS B O 1
ATOM 15269 N N . ILE B 1 796 ? -26.531 8.133 22.984 1 97.88 796 ILE B N 1
ATOM 15270 C CA . ILE B 1 796 ? -26.062 9.281 23.766 1 97.88 796 ILE B CA 1
ATOM 15271 C C . ILE B 1 796 ? -26.25 10.562 22.953 1 97.88 796 ILE B C 1
ATOM 15273 O O . ILE B 1 796 ? -26.719 11.57 23.469 1 97.88 796 ILE B O 1
ATOM 15277 N N . LEU B 1 797 ? -25.906 10.508 21.688 1 97.62 797 LEU B N 1
ATOM 15278 C CA . LEU B 1 797 ? -26.047 11.664 20.812 1 97.62 797 LEU B CA 1
ATOM 15279 C C . LEU B 1 797 ? -27.5 12.086 20.672 1 97.62 797 LEU B C 1
ATOM 15281 O O . LEU B 1 797 ? -27.812 13.281 20.734 1 97.62 797 LEU B O 1
ATOM 15285 N N . CYS B 1 798 ? -28.453 11.133 20.531 1 97.88 798 CYS B N 1
ATOM 15286 C CA . CYS B 1 798 ? -29.875 11.422 20.406 1 97.88 798 CYS B CA 1
ATOM 15287 C C . CYS B 1 798 ? -30.438 11.969 21.703 1 97.88 798 CYS B C 1
ATOM 15289 O O . CYS B 1 798 ? -31.219 12.922 21.688 1 97.88 798 CYS B O 1
ATOM 15291 N N . ALA B 1 799 ? -30 11.359 22.828 1 97.94 799 ALA B N 1
ATOM 15292 C CA . ALA B 1 799 ? -30.484 11.836 24.125 1 97.94 799 ALA B CA 1
ATOM 15293 C C . ALA B 1 799 ? -30.047 13.273 24.375 1 97.94 799 ALA B C 1
ATOM 15295 O O . ALA B 1 799 ? -30.844 14.102 24.828 1 97.94 799 ALA B O 1
ATOM 15296 N N . TYR B 1 800 ? -28.781 13.562 24.125 1 97.88 800 TYR B N 1
ATOM 15297 C CA . TYR B 1 800 ? -28.281 14.914 24.328 1 97.88 800 TYR B CA 1
ATOM 15298 C C . TYR B 1 800 ? -28.891 15.891 23.328 1 97.88 800 TYR B C 1
ATOM 15300 O O . TYR B 1 800 ? -29.359 16.969 23.719 1 97.88 800 TYR B O 1
ATOM 15308 N N . GLY B 1 801 ? -28.953 15.508 22 1 97 801 GLY B N 1
ATOM 15309 C CA . GLY B 1 801 ? -29.453 16.375 20.953 1 97 801 GLY B CA 1
ATOM 15310 C C . GLY B 1 801 ? -30.875 16.828 21.188 1 97 801 GLY B C 1
ATOM 15311 O O . GLY B 1 801 ? -31.203 18.016 21.031 1 97 801 GLY B O 1
ATOM 15312 N N . GLU B 1 802 ? -31.734 15.938 21.641 1 96.62 802 GLU B N 1
ATOM 15313 C CA . GLU B 1 802 ? -33.156 16.25 21.875 1 96.62 802 GLU B CA 1
ATOM 15314 C C . GLU B 1 802 ? -33.312 17.234 23.031 1 96.62 802 GLU B C 1
ATOM 15316 O O . GLU B 1 802 ? -34.094 18.188 22.953 1 96.62 802 GLU B O 1
ATOM 15321 N N . ARG B 1 803 ? -32.531 17.078 24.047 1 96.69 803 ARG B N 1
ATOM 15322 C CA . ARG B 1 803 ? -32.594 17.938 25.234 1 96.69 803 ARG B CA 1
ATOM 15323 C C . ARG B 1 803 ? -31.891 19.266 25 1 96.69 803 ARG B C 1
ATOM 15325 O O . ARG B 1 803 ? -32.312 20.312 25.484 1 96.69 803 ARG B O 1
ATOM 15332 N N . PHE B 1 804 ? -30.797 19.172 24.281 1 95.38 804 PHE B N 1
ATOM 15333 C CA . PHE B 1 804 ? -30 20.344 23.953 1 95.38 804 PHE B CA 1
ATOM 15334 C C . PHE B 1 804 ? -30.812 21.328 23.125 1 95.38 804 PHE B C 1
ATOM 15336 O O . PHE B 1 804 ? -30.766 22.547 23.359 1 95.38 804 PHE B O 1
ATOM 15343 N N . LEU B 1 805 ? -31.688 20.812 22.203 1 94.12 805 LEU B N 1
ATOM 15344 C CA . LEU B 1 805 ? -32.5 21.641 21.328 1 94.12 805 LEU B CA 1
ATOM 15345 C C . LEU B 1 805 ? -33.656 22.297 22.094 1 94.12 805 LEU B C 1
ATOM 15347 O O . LEU B 1 805 ? -34.188 23.328 21.656 1 94.12 805 LEU B O 1
ATOM 15351 N N . ALA B 1 806 ? -33.938 21.719 23.281 1 92.94 806 ALA B N 1
ATOM 15352 C CA . ALA B 1 806 ? -35.031 22.25 24.094 1 92.94 806 ALA B CA 1
ATOM 15353 C C . ALA B 1 806 ? -34.562 23.375 25 1 92.94 806 ALA B C 1
ATOM 15355 O O . ALA B 1 806 ? -35.344 24.062 25.641 1 92.94 806 ALA B O 1
ATOM 15356 N N . LEU B 1 807 ? -33.25 23.609 25.078 1 93.31 807 LEU B N 1
ATOM 15357 C CA . LEU B 1 807 ? -32.688 24.641 25.938 1 93.31 807 LEU B CA 1
ATOM 15358 C C . LEU B 1 807 ? -33 26.031 25.391 1 93.31 807 LEU B C 1
ATOM 15360 O O . LEU B 1 807 ? -33.094 26.219 24.172 1 93.31 807 LEU B O 1
ATOM 15364 N N . PRO B 1 808 ? -33.094 26.953 26.219 1 89.25 808 PRO B N 1
ATOM 15365 C CA . PRO B 1 808 ? -33.406 28.312 25.766 1 89.25 808 PRO B CA 1
ATOM 15366 C C . PRO B 1 808 ? -32.281 28.938 24.953 1 89.25 808 PRO B C 1
ATOM 15368 O O . PRO B 1 808 ? -31.094 28.594 25.172 1 89.25 808 PRO B O 1
ATOM 15371 N N . GLN B 1 809 ? -32.562 29.875 24.047 1 87.25 809 GLN B N 1
ATOM 15372 C CA . GLN B 1 809 ? -31.594 30.484 23.141 1 87.25 809 GLN B CA 1
ATOM 15373 C C . GLN B 1 809 ? -30.672 31.453 23.891 1 87.25 809 GLN B C 1
ATOM 15375 O O . GLN B 1 809 ? -31.109 32.156 24.781 1 87.25 809 GLN B O 1
ATOM 15380 N N . VAL B 1 810 ? -29.422 31.297 23.688 1 86.62 810 VAL B N 1
ATOM 15381 C CA . VAL B 1 810 ? -28.438 32.25 24.203 1 86.62 810 VAL B CA 1
ATOM 15382 C C . VAL B 1 810 ? -28.25 33.375 23.219 1 86.62 810 VAL B C 1
ATOM 15384 O O . VAL B 1 810 ? -28.109 33.156 22.016 1 86.62 810 VAL B O 1
ATOM 15387 N N . PRO B 1 811 ? -28.375 34.562 23.672 1 81.19 811 PRO B N 1
ATOM 15388 C CA . PRO B 1 811 ? -28.266 35.719 22.75 1 81.19 811 PRO B CA 1
ATOM 15389 C C . PRO B 1 811 ? -26.922 35.75 22.031 1 81.19 811 PRO B C 1
ATOM 15391 O O . PRO B 1 811 ? -25.891 35.344 22.578 1 81.19 811 PRO B O 1
ATOM 15394 N N . GLU B 1 812 ? -26.844 36.188 20.781 1 76.81 812 GLU B N 1
ATOM 15395 C CA . GLU B 1 812 ? -25.688 36.219 19.875 1 76.81 812 GLU B CA 1
ATOM 15396 C C . GLU B 1 812 ? -24.578 37.094 20.406 1 76.81 812 GLU B C 1
ATOM 15398 O O . GLU B 1 812 ? -23.391 36.844 20.156 1 76.81 812 GLU B O 1
ATOM 15403 N N . ASN B 1 813 ? -24.922 38.125 21.172 1 70.75 813 ASN B N 1
ATOM 15404 C CA . ASN B 1 813 ? -23.938 39.094 21.609 1 70.75 813 ASN B CA 1
ATOM 15405 C C . ASN B 1 813 ? -23.281 38.688 22.938 1 70.75 813 ASN B C 1
ATOM 15407 O O . ASN B 1 813 ? -22.391 39.375 23.422 1 70.75 813 ASN B O 1
ATOM 15411 N N . SER B 1 814 ? -23.656 37.438 23.312 1 78.56 814 SER B N 1
ATOM 15412 C CA . SER B 1 814 ? -23.094 37 24.578 1 78.56 814 SER B CA 1
ATOM 15413 C C . SER B 1 814 ? -21.703 36.438 24.406 1 78.56 814 SER B C 1
ATOM 15415 O O . SER B 1 814 ? -21.438 35.719 23.438 1 78.56 814 SER B O 1
ATOM 15417 N N . ASN B 1 815 ? -20.766 36.906 25.172 1 80.06 815 ASN B N 1
ATOM 15418 C CA . ASN B 1 815 ? -19.391 36.406 25.125 1 80.06 815 ASN B CA 1
ATOM 15419 C C . ASN B 1 815 ? -19.328 34.906 25.453 1 80.06 815 ASN B C 1
ATOM 15421 O O . ASN B 1 815 ? -18.344 34.25 25.141 1 80.06 815 ASN B O 1
ATOM 15425 N N . ASP B 1 816 ? -20.406 34.406 25.984 1 87.06 816 ASP B N 1
ATOM 15426 C CA . ASP B 1 816 ? -20.391 33.031 26.438 1 87.06 816 ASP B CA 1
ATOM 15427 C C . ASP B 1 816 ? -21.078 32.094 25.422 1 87.06 816 ASP B C 1
ATOM 15429 O O . ASP B 1 816 ? -21.234 30.906 25.672 1 87.06 816 ASP B O 1
ATOM 15433 N N . LEU B 1 817 ? -21.453 32.625 24.297 1 89.19 817 LEU B N 1
ATOM 15434 C CA . LEU B 1 817 ? -22.188 31.859 23.281 1 89.19 817 LEU B CA 1
ATOM 15435 C C . LEU B 1 817 ? -21.344 30.688 22.781 1 89.19 817 LEU B C 1
ATOM 15437 O O . LEU B 1 817 ? -21.828 29.562 22.656 1 89.19 817 LEU B O 1
ATOM 15441 N N . TYR B 1 818 ? -20.141 30.953 22.516 1 90.38 818 TYR B N 1
ATOM 15442 C CA . TYR B 1 818 ? -19.266 29.906 21.984 1 90.38 818 TYR B CA 1
ATOM 15443 C C . TYR B 1 818 ? -19.094 28.781 22.984 1 90.38 818 TYR B C 1
ATOM 15445 O O . TYR B 1 818 ? -19.25 27.609 22.641 1 90.38 818 TYR B O 1
ATOM 15453 N N . LYS B 1 819 ? -18.828 29.141 24.25 1 89.75 819 LYS B N 1
ATOM 15454 C CA . LYS B 1 819 ? -18.547 28.156 25.297 1 89.75 819 LYS B CA 1
ATOM 15455 C C . LYS B 1 819 ? -19.812 27.391 25.688 1 89.75 819 LYS B C 1
ATOM 15457 O O . LYS B 1 819 ? -19.766 26.172 25.922 1 89.75 819 LYS B O 1
ATOM 15462 N N . LEU B 1 820 ? -20.938 28.047 25.609 1 90.25 820 LEU B N 1
ATOM 15463 C CA . LEU B 1 820 ? -22.156 27.438 26.156 1 90.25 820 LEU B CA 1
ATOM 15464 C C . LEU B 1 820 ? -22.891 26.641 25.094 1 90.25 820 LEU B C 1
ATOM 15466 O O . LEU B 1 820 ? -23.562 25.656 25.406 1 90.25 820 LEU B O 1
ATOM 15470 N N . ARG B 1 821 ? -22.75 27.062 23.828 1 92 821 ARG B N 1
ATOM 15471 C CA . ARG B 1 821 ? -23.609 26.422 22.844 1 92 821 ARG B CA 1
ATOM 15472 C C . ARG B 1 821 ? -22.812 25.984 21.625 1 92 821 ARG B C 1
ATOM 15474 O O . ARG B 1 821 ? -22.75 24.781 21.297 1 92 821 ARG B O 1
ATOM 15481 N N . LEU B 1 822 ? -22.094 26.828 20.938 1 93.19 822 LEU B N 1
ATOM 15482 C CA . LEU B 1 822 ? -21.516 26.578 19.625 1 93.19 822 LEU B CA 1
ATOM 15483 C C . LEU B 1 822 ? -20.484 25.453 19.688 1 93.19 822 LEU B C 1
ATOM 15485 O O . LEU B 1 822 ? -20.406 24.641 18.766 1 93.19 822 LEU B O 1
ATOM 15489 N N . LYS B 1 823 ? -19.703 25.422 20.75 1 94 823 LYS B N 1
ATOM 15490 C CA . LYS B 1 823 ? -18.688 24.391 20.875 1 94 823 LYS B CA 1
ATOM 15491 C C . LYS B 1 823 ? -19.328 23 20.891 1 94 823 LYS B C 1
ATOM 15493 O O . LYS B 1 823 ? -18.844 22.078 20.234 1 94 823 LYS B O 1
ATOM 15498 N N . ASN B 1 824 ? -20.438 22.797 21.578 1 95.31 824 ASN B N 1
ATOM 15499 C CA . ASN B 1 824 ? -21.109 21.5 21.672 1 95.31 824 ASN B CA 1
ATOM 15500 C C . ASN B 1 824 ? -21.75 21.109 20.344 1 95.31 824 ASN B C 1
ATOM 15502 O O . ASN B 1 824 ? -21.797 19.938 20 1 95.31 824 ASN B O 1
ATOM 15506 N N . TYR B 1 825 ? -22.25 22.172 19.562 1 95.06 825 TYR B N 1
ATOM 15507 C CA . TYR B 1 825 ? -22.688 21.875 18.203 1 95.06 825 TYR B CA 1
ATOM 15508 C C . TYR B 1 825 ? -21.562 21.234 17.391 1 95.06 825 TYR B C 1
ATOM 15510 O O . TYR B 1 825 ? -21.734 20.172 16.797 1 95.06 825 TYR B O 1
ATOM 15518 N N . GLY B 1 826 ? -20.406 21.922 17.5 1 95.5 826 GLY B N 1
ATOM 15519 C CA . GLY B 1 826 ? -19.266 21.453 16.75 1 95.5 826 GLY B CA 1
ATOM 15520 C C . GLY B 1 826 ? -18.859 20.031 17.094 1 95.5 826 GLY B C 1
ATOM 15521 O O . GLY B 1 826 ? -18.562 19.234 16.203 1 95.5 826 GLY B O 1
ATOM 15522 N N . ILE B 1 827 ? -18.922 19.656 18.328 1 97.19 827 ILE B N 1
ATOM 15523 C CA . ILE B 1 827 ? -18.484 18.344 18.781 1 97.19 827 ILE B CA 1
ATOM 15524 C C . ILE B 1 827 ? -19.484 17.281 18.328 1 97.19 827 ILE B C 1
ATOM 15526 O O . ILE B 1 827 ? -19.094 16.203 17.875 1 97.19 827 ILE B O 1
ATOM 15530 N N . CYS B 1 828 ? -20.781 17.578 18.438 1 97.75 828 CYS B N 1
ATOM 15531 C CA . CYS B 1 828 ? -21.797 16.625 18.016 1 97.75 828 CYS B CA 1
ATOM 15532 C C . CYS B 1 828 ? -21.656 16.297 16.531 1 97.75 828 CYS B C 1
ATOM 15534 O O . CYS B 1 828 ? -21.703 15.141 16.141 1 97.75 828 CYS B O 1
ATOM 15536 N N . PHE B 1 829 ? -21.438 17.344 15.703 1 97.75 829 PHE B N 1
ATOM 15537 C CA . PHE B 1 829 ? -21.219 17.125 14.281 1 97.75 829 PHE B CA 1
ATOM 15538 C C . PHE B 1 829 ? -19.938 16.344 14.039 1 97.75 829 PHE B C 1
ATOM 15540 O O . PHE B 1 829 ? -19.875 15.5 13.148 1 97.75 829 PHE B O 1
ATOM 15547 N N . GLY B 1 830 ? -18.984 16.625 14.883 1 97 830 GLY B N 1
ATOM 15548 C CA . GLY B 1 830 ? -17.703 15.93 14.773 1 97 830 GLY B CA 1
ATOM 15549 C C . GLY B 1 830 ? -17.812 14.453 15.094 1 97 830 GLY B C 1
ATOM 15550 O O . GLY B 1 830 ? -17.156 13.625 14.461 1 97 830 GLY B O 1
ATOM 15551 N N . VAL B 1 831 ? -18.688 14.055 16.016 1 97.81 831 VAL B N 1
ATOM 15552 C CA . VAL B 1 831 ? -18.875 12.664 16.422 1 97.81 831 VAL B CA 1
ATOM 15553 C C . VAL B 1 831 ? -19.406 11.859 15.234 1 97.81 831 VAL B C 1
ATOM 15555 O O . VAL B 1 831 ? -18.859 10.82 14.875 1 97.81 831 VAL B O 1
ATOM 15558 N N . LEU B 1 832 ? -20.422 12.359 14.602 1 97.31 832 LEU B N 1
ATOM 15559 C CA . LEU B 1 832 ? -21.031 11.633 13.5 1 97.31 832 LEU B CA 1
ATOM 15560 C C . LEU B 1 832 ? -20.125 11.641 12.266 1 97.31 832 LEU B C 1
ATOM 15562 O O . LEU B 1 832 ? -20.094 10.68 11.5 1 97.31 832 LEU B O 1
ATOM 15566 N N . ARG B 1 833 ? -19.406 12.758 12.094 1 96.31 833 ARG B N 1
ATOM 15567 C CA . ARG B 1 833 ? -18.438 12.812 11.008 1 96.31 833 ARG B CA 1
ATOM 15568 C C . ARG B 1 833 ? -17.406 11.688 11.141 1 96.31 833 ARG B C 1
ATOM 15570 O O . ARG B 1 833 ? -17.125 10.992 10.164 1 96.31 833 ARG B O 1
ATOM 15577 N N . ASN B 1 834 ? -16.906 11.445 12.383 1 96.25 834 ASN B N 1
ATOM 15578 C CA . ASN B 1 834 ? -15.914 10.414 12.633 1 96.25 834 ASN B CA 1
ATOM 15579 C C . ASN B 1 834 ? -16.469 9.016 12.359 1 96.25 834 ASN B C 1
ATOM 15581 O O . ASN B 1 834 ? -15.758 8.141 11.883 1 96.25 834 ASN B O 1
ATOM 15585 N N . VAL B 1 835 ? -17.75 8.875 12.594 1 95.75 835 VAL B N 1
ATOM 15586 C CA . VAL B 1 835 ? -18.391 7.578 12.383 1 95.75 835 VAL B CA 1
ATOM 15587 C C . VAL B 1 835 ? -18.531 7.305 10.891 1 95.75 835 VAL B C 1
ATOM 15589 O O . VAL B 1 835 ? -18.172 6.227 10.414 1 95.75 835 VAL B O 1
ATOM 15592 N N . LEU B 1 836 ? -18.938 8.273 10.133 1 94.44 836 LEU B N 1
ATOM 15593 C CA . LEU B 1 836 ? -19.266 8.062 8.734 1 94.44 836 LEU B CA 1
ATOM 15594 C C . LEU B 1 836 ? -18.031 8.086 7.859 1 94.44 836 LEU B C 1
ATOM 15596 O O . LEU B 1 836 ? -17.969 7.426 6.824 1 94.44 836 LEU B O 1
ATOM 15600 N N . SER B 1 837 ? -17.047 8.797 8.25 1 92.69 837 SER B N 1
ATOM 15601 C CA . SER B 1 837 ? -15.844 8.906 7.438 1 92.69 837 SER B CA 1
ATOM 15602 C C . SER B 1 837 ? -14.828 7.836 7.805 1 92.69 837 SER B C 1
ATOM 15604 O O . SER B 1 837 ? -13.812 7.68 7.125 1 92.69 837 SER B O 1
ATOM 15606 N N . GLY B 1 838 ? -15.008 7.094 8.844 1 92.25 838 GLY B N 1
ATOM 15607 C CA . GLY B 1 838 ? -14.016 6.141 9.328 1 92.25 838 GLY B CA 1
ATOM 15608 C C . GLY B 1 838 ? -13.961 4.871 8.508 1 92.25 838 GLY B C 1
ATOM 15609 O O . GLY B 1 838 ? -12.961 4.148 8.539 1 92.25 838 GLY B O 1
ATOM 15610 N N . SER B 1 839 ? -14.844 4.457 7.746 1 90.19 839 SER B N 1
ATOM 15611 C CA . SER B 1 839 ? -14.906 3.299 6.855 1 90.19 839 SER B CA 1
ATOM 15612 C C . SER B 1 839 ? -14.789 1.995 7.641 1 90.19 839 SER B C 1
ATOM 15614 O O . SER B 1 839 ? -14.07 1.078 7.227 1 90.19 839 SER B O 1
ATOM 15616 N N . TYR B 1 840 ? -15.312 1.943 8.812 1 92.19 840 TYR B N 1
ATOM 15617 C CA . TYR B 1 840 ? -15.258 0.734 9.625 1 92.19 840 TYR B CA 1
ATOM 15618 C C . TYR B 1 840 ? -16.672 0.223 9.93 1 92.19 840 TYR B C 1
ATOM 15620 O O . TYR B 1 840 ? -16.844 -0.917 10.367 1 92.19 840 TYR B O 1
ATOM 15628 N N . LEU B 1 841 ? -17.688 1.029 9.719 1 92.19 841 LEU B N 1
ATOM 15629 C CA . LEU B 1 841 ? -19.078 0.7 10.062 1 92.19 841 LEU B CA 1
ATOM 15630 C C . LEU B 1 841 ? -19.859 0.334 8.812 1 92.19 841 LEU B C 1
ATOM 15632 O O . LEU B 1 841 ? -20.016 1.155 7.906 1 92.19 841 LEU B O 1
ATOM 15636 N N . PRO B 1 842 ? -20.453 -0.872 8.703 1 90.06 842 PRO B N 1
ATOM 15637 C CA . PRO B 1 842 ? -21.312 -1.23 7.574 1 90.06 842 PRO B CA 1
ATOM 15638 C C . PRO B 1 842 ? -22.719 -0.656 7.703 1 90.06 842 PRO B C 1
ATOM 15640 O O . PRO B 1 842 ? -23.641 -1.348 8.164 1 90.06 842 PRO B O 1
ATOM 15643 N N . PHE B 1 843 ? -23.016 0.42 7.129 1 88.81 843 PHE B N 1
ATOM 15644 C CA . PHE B 1 843 ? -24.266 1.162 7.238 1 88.81 843 PHE B CA 1
ATOM 15645 C C . PHE B 1 843 ? -25.406 0.39 6.598 1 88.81 843 PHE B C 1
ATOM 15647 O O . PHE B 1 843 ? -26.547 0.491 7.035 1 88.81 843 PHE B O 1
ATOM 15654 N N . GLY B 1 844 ? -25.062 -0.274 5.594 1 88.94 844 GLY B N 1
ATOM 15655 C CA . GLY B 1 844 ? -26.094 -0.948 4.816 1 88.94 844 GLY B CA 1
ATOM 15656 C C . GLY B 1 844 ? -26.859 -1.986 5.617 1 88.94 844 GLY B C 1
ATOM 15657 O O . GLY B 1 844 ? -28.016 -2.262 5.328 1 88.94 844 GLY B O 1
ATOM 15658 N N . VAL B 1 845 ? -26.328 -2.443 6.723 1 91.69 845 VAL B N 1
ATOM 15659 C CA . VAL B 1 845 ? -26.922 -3.51 7.512 1 91.69 845 VAL B CA 1
ATOM 15660 C C . VAL B 1 845 ? -28.078 -2.945 8.352 1 91.69 845 VAL B C 1
ATOM 15662 O O . VAL B 1 845 ? -29.031 -3.654 8.656 1 91.69 845 VAL B O 1
ATOM 15665 N N . PHE B 1 846 ? -27.969 -1.671 8.703 1 93.94 846 PHE B N 1
ATOM 15666 C CA . PHE B 1 846 ? -29.016 -1.071 9.531 1 93.94 846 PHE B CA 1
ATOM 15667 C C . PHE B 1 846 ? -30.359 -1.079 8.805 1 93.94 846 PHE B C 1
ATOM 15669 O O . PHE B 1 846 ? -31.375 -1.449 9.383 1 93.94 846 PHE B O 1
ATOM 15676 N N . TRP B 1 847 ? -30.344 -0.713 7.527 1 91.75 847 TRP B N 1
ATOM 15677 C CA . TRP B 1 847 ? -31.562 -0.727 6.734 1 91.75 847 TRP B CA 1
ATOM 15678 C C . TRP B 1 847 ? -32.031 -2.156 6.488 1 91.75 847 TRP B C 1
ATOM 15680 O O . TRP B 1 847 ? -33.219 -2.451 6.609 1 91.75 847 TRP B O 1
ATOM 15690 N N . LEU B 1 848 ? -31.109 -3.07 6.137 1 92.81 848 LEU B N 1
ATOM 15691 C CA . LEU B 1 848 ? -31.438 -4.453 5.805 1 92.81 848 LEU B CA 1
ATOM 15692 C C . LEU B 1 848 ? -32.156 -5.129 6.961 1 92.81 848 LEU B C 1
ATOM 15694 O O . LEU B 1 848 ? -33.156 -5.855 6.746 1 92.81 848 LEU B O 1
ATOM 15698 N N . TYR B 1 849 ? -31.766 -4.824 8.305 1 94.56 849 TYR B N 1
ATOM 15699 C CA . TYR B 1 849 ? -32.344 -5.52 9.453 1 94.56 849 TYR B CA 1
ATOM 15700 C C . TYR B 1 849 ? -33.312 -4.621 10.195 1 94.56 849 TYR B C 1
ATOM 15702 O O . TYR B 1 849 ? -33.812 -4.988 11.266 1 94.56 849 TYR B O 1
ATOM 15710 N N . GLY B 1 850 ? -33.531 -3.445 9.727 1 93.62 850 GLY B N 1
ATOM 15711 C CA . GLY B 1 850 ? -34.531 -2.555 10.297 1 93.62 850 GLY B CA 1
ATOM 15712 C C . GLY B 1 850 ? -34.062 -1.871 11.57 1 93.62 850 GLY B C 1
ATOM 15713 O O . GLY B 1 850 ? -34.844 -1.624 12.477 1 93.62 850 GLY B O 1
ATOM 15714 N N . ASP B 1 851 ? -32.719 -1.69 11.805 1 94.62 851 ASP B N 1
ATOM 15715 C CA . ASP B 1 851 ? -32.156 -0.949 12.922 1 94.62 851 ASP B CA 1
ATOM 15716 C C . ASP B 1 851 ? -32.156 0.552 12.641 1 94.62 851 ASP B C 1
ATOM 15718 O O . ASP B 1 851 ? -31.469 1.017 11.727 1 94.62 851 ASP B O 1
ATOM 15722 N N . ASN B 1 852 ? -32.75 1.387 13.383 1 95.88 852 ASN B N 1
ATOM 15723 C CA . ASN B 1 852 ? -32.969 2.799 13.086 1 95.88 852 ASN B CA 1
ATOM 15724 C C . ASN B 1 852 ? -31.953 3.686 13.805 1 95.88 852 ASN B C 1
ATOM 15726 O O . ASN B 1 852 ? -32.156 4.902 13.891 1 95.88 852 ASN B O 1
ATOM 15730 N N . CYS B 1 853 ? -30.922 3.127 14.312 1 96.31 853 CYS B N 1
ATOM 15731 C CA . CYS B 1 853 ? -29.969 3.91 15.094 1 96.31 853 CYS B CA 1
ATOM 15732 C C . CYS B 1 853 ? -29.328 5.004 14.234 1 96.31 853 CYS B C 1
ATOM 15734 O O . CYS B 1 853 ? -29.172 6.137 14.688 1 96.31 853 CYS B O 1
ATOM 15736 N N . LEU B 1 854 ? -28.969 4.68 12.992 1 96.12 854 LEU B N 1
ATOM 15737 C CA . LEU B 1 854 ? -28.359 5.664 12.109 1 96.12 854 LEU B CA 1
ATOM 15738 C C . LEU B 1 854 ? -29.359 6.723 11.688 1 96.12 854 LEU B C 1
ATOM 15740 O O . LEU B 1 854 ? -29.062 7.918 11.688 1 96.12 854 LEU B O 1
ATOM 15744 N N . LYS B 1 855 ? -30.562 6.312 11.344 1 95.75 855 LYS B N 1
ATOM 15745 C CA . LYS B 1 855 ? -31.625 7.242 10.953 1 95.75 855 LYS B CA 1
ATOM 15746 C C . LYS B 1 855 ? -31.938 8.227 12.086 1 95.75 855 LYS B C 1
ATOM 15748 O O . LYS B 1 855 ? -32.062 9.43 11.852 1 95.75 855 LYS B O 1
ATOM 15753 N N . ASN B 1 856 ? -31.969 7.684 13.273 1 97.25 856 ASN B N 1
ATOM 15754 C CA . ASN B 1 856 ? -32.25 8.531 14.422 1 97.25 856 ASN B CA 1
ATOM 15755 C C . ASN B 1 856 ? -31.156 9.547 14.664 1 97.25 856 ASN B C 1
ATOM 15757 O O . ASN B 1 856 ? -31.422 10.719 14.938 1 97.25 856 ASN B O 1
ATOM 15761 N N . ALA B 1 857 ? -29.922 9.109 14.578 1 97.56 857 ALA B N 1
ATOM 15762 C CA . ALA B 1 857 ? -28.781 10.008 14.773 1 97.56 857 ALA B CA 1
ATOM 15763 C C . ALA B 1 857 ? -28.766 11.109 13.719 1 97.56 857 ALA B C 1
ATOM 15765 O O . ALA B 1 857 ? -28.547 12.273 14.031 1 97.56 857 ALA B O 1
ATOM 15766 N N . LEU B 1 858 ? -29.062 10.766 12.445 1 97.5 858 LEU B N 1
ATOM 15767 C CA . LEU B 1 858 ? -29.094 11.742 11.359 1 97.5 858 LEU B CA 1
ATOM 15768 C C . LEU B 1 858 ? -30.234 12.727 11.539 1 97.5 858 LEU B C 1
ATOM 15770 O O . LEU B 1 858 ? -30.078 13.93 11.305 1 97.5 858 LEU B O 1
ATOM 15774 N N . ASP B 1 859 ? -31.375 12.258 11.992 1 97.31 859 ASP B N 1
ATOM 15775 C CA . ASP B 1 859 ? -32.531 13.125 12.219 1 97.31 859 ASP B CA 1
ATOM 15776 C C . ASP B 1 859 ? -32.219 14.203 13.258 1 97.31 859 ASP B C 1
ATOM 15778 O O . ASP B 1 859 ? -32.5 15.383 13.039 1 97.31 859 ASP B O 1
ATOM 15782 N N . VAL B 1 860 ? -31.578 13.781 14.305 1 97.56 860 VAL B N 1
ATOM 15783 C CA . VAL B 1 860 ? -31.266 14.711 15.383 1 97.56 860 VAL B CA 1
ATOM 15784 C C . VAL B 1 860 ? -30.188 15.703 14.914 1 97.56 860 VAL B C 1
ATOM 15786 O O . VAL B 1 860 ? -30.297 16.906 15.188 1 97.56 860 VAL B O 1
ATOM 15789 N N . ILE B 1 861 ? -29.219 15.281 14.195 1 97.5 861 ILE B N 1
ATOM 15790 C CA . ILE B 1 861 ? -28.109 16.109 13.758 1 97.5 861 ILE B CA 1
ATOM 15791 C C . ILE B 1 861 ? -28.609 17.156 12.758 1 97.5 861 ILE B C 1
ATOM 15793 O O . ILE B 1 861 ? -28.188 18.312 12.805 1 97.5 861 ILE B O 1
ATOM 15797 N N . PHE B 1 862 ? -29.531 16.812 11.883 1 97.31 862 PHE B N 1
ATOM 15798 C CA . PHE B 1 862 ? -30.031 17.766 10.898 1 97.31 862 PHE B CA 1
ATOM 15799 C C . PHE B 1 862 ? -31 18.75 11.531 1 97.31 862 PHE B C 1
ATOM 15801 O O . PHE B 1 862 ? -31.078 19.906 11.109 1 97.31 862 PHE B O 1
ATOM 15808 N N . ARG B 1 863 ? -31.703 18.266 12.594 1 96.5 863 ARG B N 1
ATOM 15809 C CA . ARG B 1 863 ? -32.5 19.234 13.367 1 96.5 863 ARG B CA 1
ATOM 15810 C C . ARG B 1 863 ? -31.594 20.25 14.055 1 96.5 863 ARG B C 1
ATOM 15812 O O . ARG B 1 863 ? -31.906 21.438 14.062 1 96.5 863 ARG B O 1
ATOM 15819 N N . MET B 1 864 ? -30.453 19.734 14.586 1 96.44 864 MET B N 1
ATOM 15820 C CA . MET B 1 864 ? -29.469 20.625 15.211 1 96.44 864 MET B CA 1
ATOM 15821 C C . MET B 1 864 ? -28.906 21.609 14.195 1 96.44 864 MET B C 1
ATOM 15823 O O . MET B 1 864 ? -28.703 22.781 14.508 1 96.44 864 MET B O 1
ATOM 15827 N N . PHE B 1 865 ? -28.719 21.188 12.984 1 96.44 865 PHE B N 1
ATOM 15828 C CA . PHE B 1 865 ? -28.188 22.031 11.922 1 96.44 865 PHE B CA 1
ATOM 15829 C C . PHE B 1 865 ? -29.141 23.156 11.586 1 96.44 865 PHE B C 1
ATOM 15831 O O . PHE B 1 865 ? -28.719 24.312 11.453 1 96.44 865 PHE B O 1
ATOM 15838 N N . MET B 1 866 ? -30.391 22.844 11.539 1 95 866 MET B N 1
ATOM 15839 C CA . MET B 1 866 ? -31.406 23.844 11.195 1 95 866 MET B CA 1
ATOM 15840 C C . MET B 1 866 ? -31.5 24.906 12.289 1 95 866 MET B C 1
ATOM 15842 O O . MET B 1 866 ? -31.562 26.094 11.992 1 95 866 MET B O 1
ATOM 15846 N N . VAL B 1 867 ? -31.469 24.406 13.484 1 94.25 867 VAL B N 1
ATOM 15847 C CA . VAL B 1 867 ? -31.562 25.344 14.602 1 94.25 867 VAL B CA 1
ATOM 15848 C C . VAL B 1 867 ? -30.312 26.234 14.641 1 94.25 867 VAL B C 1
ATOM 15850 O O . VAL B 1 867 ? -30.406 27.438 14.859 1 94.25 867 VAL B O 1
ATOM 15853 N N . LEU B 1 868 ? -29.156 25.625 14.422 1 93.94 868 LEU B N 1
ATOM 15854 C CA . LEU B 1 868 ? -27.906 26.391 14.398 1 93.94 868 LEU B CA 1
ATOM 15855 C C . LEU B 1 868 ? -27.922 27.453 13.312 1 93.94 868 LEU B C 1
ATOM 15857 O O . LEU B 1 868 ? -27.547 28.594 13.547 1 93.94 868 LEU B O 1
ATOM 15861 N N . LYS B 1 869 ? -28.375 27.109 12.172 1 91.12 869 LYS B N 1
ATOM 15862 C CA . LYS B 1 869 ? -28.406 28.031 11.031 1 91.12 869 LYS B CA 1
ATOM 15863 C C . LYS B 1 869 ? -29.391 29.172 11.273 1 91.12 869 LYS B C 1
ATOM 15865 O O . LYS B 1 869 ? -29.109 30.312 10.93 1 91.12 869 LYS B O 1
ATOM 15870 N N . ASN B 1 870 ? -30.516 28.844 11.898 1 89.69 870 ASN B N 1
ATOM 15871 C CA . ASN B 1 870 ? -31.547 29.844 12.141 1 89.69 870 ASN B CA 1
ATOM 15872 C C . ASN B 1 870 ? -31.172 30.797 13.281 1 89.69 870 ASN B C 1
ATOM 15874 O O . ASN B 1 870 ? -31.359 32 13.172 1 89.69 870 ASN B O 1
ATOM 15878 N N . GLU B 1 871 ? -30.578 30.25 14.336 1 88.06 871 GLU B N 1
ATOM 15879 C CA . GLU B 1 871 ? -30.266 31.031 15.523 1 88.06 871 GLU B CA 1
ATOM 15880 C C . GLU B 1 871 ? -28.906 31.719 15.398 1 88.06 871 GLU B C 1
ATOM 15882 O O . GLU B 1 871 ? -28.703 32.812 15.906 1 88.06 871 GLU B O 1
ATOM 15887 N N . HIS B 1 872 ? -28 31.016 14.711 1 88.06 872 HIS B N 1
ATOM 15888 C CA . HIS B 1 872 ? -26.656 31.547 14.594 1 88.06 872 HIS B CA 1
ATOM 15889 C C . HIS B 1 872 ? -26.156 31.484 13.156 1 88.06 872 HIS B C 1
ATOM 15891 O O . HIS B 1 872 ? -25.266 30.703 12.828 1 88.06 872 HIS B O 1
ATOM 15897 N N . PRO B 1 873 ? -26.578 32.312 12.305 1 82.88 873 PRO B N 1
ATOM 15898 C CA . PRO B 1 873 ? -26.219 32.25 10.883 1 82.88 873 PRO B CA 1
ATOM 15899 C C . PRO B 1 873 ? -24.734 32.5 10.633 1 82.88 873 PRO B C 1
ATOM 15901 O O . PRO B 1 873 ? -24.203 32.125 9.586 1 82.88 873 PRO B O 1
ATOM 15904 N N . GLN B 1 874 ? -23.984 33.062 11.648 1 82.69 874 GLN B N 1
ATOM 15905 C CA . GLN B 1 874 ? -22.578 33.375 11.461 1 82.69 874 GLN B CA 1
ATOM 15906 C C . GLN B 1 874 ? -21.688 32.25 11.953 1 82.69 874 GLN B C 1
ATOM 15908 O O . GLN B 1 874 ? -20.484 32.438 12.188 1 82.69 874 GLN B O 1
ATOM 15913 N N . PHE B 1 875 ? -22.266 31.094 12.07 1 87.69 875 PHE B N 1
ATOM 15914 C CA . PHE B 1 875 ? -21.484 29.984 12.609 1 87.69 875 PHE B CA 1
ATOM 15915 C C . PHE B 1 875 ? -20.328 29.641 11.688 1 87.69 875 PHE B C 1
ATOM 15917 O O . PHE B 1 875 ? -19.328 29.078 12.133 1 87.69 875 PHE B O 1
ATOM 15924 N N . MET B 1 876 ? -20.281 30 10.375 1 87.12 876 MET B N 1
ATOM 15925 C CA . MET B 1 876 ? -19.25 29.672 9.391 1 87.12 876 MET B CA 1
ATOM 15926 C C . MET B 1 876 ? -17.953 30.406 9.695 1 87.12 876 MET B C 1
ATOM 15928 O O . MET B 1 876 ? -16.891 30.031 9.203 1 87.12 876 MET B O 1
ATOM 15932 N N . HIS B 1 877 ? -18.031 31.391 10.562 1 82.69 877 HIS B N 1
ATOM 15933 C CA . HIS B 1 877 ? -16.844 32.156 10.922 1 82.69 877 HIS B CA 1
ATOM 15934 C C . HIS B 1 877 ? -15.992 31.406 11.93 1 82.69 877 HIS B C 1
ATOM 15936 O O . HIS B 1 877 ? -14.844 31.797 12.188 1 82.69 877 HIS B O 1
ATOM 15942 N N . TYR B 1 878 ? -16.688 30.422 12.469 1 88.12 878 TYR B N 1
ATOM 15943 C CA . TYR B 1 878 ? -15.93 29.547 13.352 1 88.12 878 TYR B CA 1
ATOM 15944 C C . TYR B 1 878 ? -15.375 28.344 12.602 1 88.12 878 TYR B C 1
ATOM 15946 O O . TYR B 1 878 ? -16.109 27.406 12.305 1 88.12 878 TYR B O 1
ATOM 15954 N N . PRO B 1 879 ? -14.141 28.297 12.266 1 88.56 879 PRO B N 1
ATOM 15955 C CA . PRO B 1 879 ? -13.57 27.328 11.328 1 88.56 879 PRO B CA 1
ATOM 15956 C C . PRO B 1 879 ? -13.75 25.875 11.805 1 88.56 879 PRO B C 1
ATOM 15958 O O . PRO B 1 879 ? -14.023 24.984 11 1 88.56 879 PRO B O 1
ATOM 15961 N N . LYS B 1 880 ? -13.578 25.641 13.109 1 91.44 880 LYS B N 1
ATOM 15962 C CA . LYS B 1 880 ? -13.695 24.281 13.617 1 91.44 880 LYS B CA 1
ATOM 15963 C C . LYS B 1 880 ? -15.117 23.75 13.461 1 91.44 880 LYS B C 1
ATOM 15965 O O . LYS B 1 880 ? -15.32 22.594 13.102 1 91.44 880 LYS B O 1
ATOM 15970 N N . ILE B 1 881 ? -16.078 24.609 13.695 1 93.5 881 ILE B N 1
ATOM 15971 C CA . ILE B 1 881 ? -17.484 24.219 13.594 1 93.5 881 ILE B CA 1
ATOM 15972 C C . ILE B 1 881 ? -17.875 24.062 12.125 1 93.5 881 ILE B C 1
ATOM 15974 O O . ILE B 1 881 ? -18.484 23.062 11.75 1 93.5 881 ILE B O 1
ATOM 15978 N N . SER B 1 882 ? -17.406 25.016 11.328 1 92.62 882 SER B N 1
ATOM 15979 C CA . SER B 1 882 ? -17.75 24.969 9.906 1 92.62 882 SER B CA 1
ATOM 15980 C C . SER B 1 882 ? -17.125 23.734 9.242 1 92.62 882 SER B C 1
ATOM 15982 O O . SER B 1 882 ? -17.781 23.078 8.422 1 92.62 882 SER B O 1
ATOM 15984 N N . GLN B 1 883 ? -16 23.406 9.625 1 93.5 883 GLN B N 1
ATOM 15985 C CA . GLN B 1 883 ? -15.32 22.25 9.039 1 93.5 883 GLN B CA 1
ATOM 15986 C C . GLN B 1 883 ? -16.016 20.953 9.43 1 93.5 883 GLN B C 1
ATOM 15988 O O . GLN B 1 883 ? -16.219 20.078 8.586 1 93.5 883 GLN B O 1
ATOM 15993 N N . ASN B 1 884 ? -16.375 20.828 10.664 1 95.88 884 ASN B N 1
ATOM 15994 C CA . ASN B 1 884 ? -17.062 19.625 11.117 1 95.88 884 ASN B CA 1
ATOM 15995 C C . ASN B 1 884 ? -18.406 19.453 10.422 1 95.88 884 ASN B C 1
ATOM 15997 O O . ASN B 1 884 ? -18.781 18.328 10.039 1 95.88 884 ASN B O 1
ATOM 16001 N N . ILE B 1 885 ? -19.047 20.531 10.242 1 96.44 885 ILE B N 1
ATOM 16002 C CA . ILE B 1 885 ? -20.359 20.469 9.609 1 96.44 885 ILE B CA 1
ATOM 16003 C C . ILE B 1 885 ? -20.203 20.109 8.141 1 96.44 885 ILE B C 1
ATOM 16005 O O . ILE B 1 885 ? -20.875 19.188 7.648 1 96.44 885 ILE B O 1
ATOM 16009 N N . LEU B 1 886 ? -19.297 20.75 7.441 1 96.31 886 LEU B N 1
ATOM 16010 C CA . LEU B 1 886 ? -19.156 20.547 6.004 1 96.31 886 LEU B CA 1
ATOM 16011 C C . LEU B 1 886 ? -18.609 19.141 5.715 1 96.31 886 LEU B C 1
ATOM 16013 O O . LEU B 1 886 ? -19.062 18.484 4.785 1 96.31 886 LEU B O 1
ATOM 16017 N N . TYR B 1 887 ? -17.734 18.688 6.5 1 95.88 887 TYR B N 1
ATOM 16018 C CA . TYR B 1 887 ? -17.188 17.344 6.285 1 95.88 887 TYR B CA 1
ATOM 16019 C C . TYR B 1 887 ? -18.234 16.281 6.59 1 95.88 887 TYR B C 1
ATOM 16021 O O . TYR B 1 887 ? -18.266 15.227 5.949 1 95.88 887 TYR B O 1
ATOM 16029 N N . LEU B 1 888 ? -19.016 16.547 7.582 1 97.44 888 LEU B N 1
ATOM 16030 C CA . LEU B 1 888 ? -20.109 15.633 7.859 1 97.44 888 LEU B CA 1
ATOM 16031 C C . LEU B 1 888 ? -21.078 15.562 6.688 1 97.44 888 LEU B C 1
ATOM 16033 O O . LEU B 1 888 ? -21.453 14.477 6.246 1 97.44 888 LEU B O 1
ATOM 16037 N N . LEU B 1 889 ? -21.406 16.703 6.207 1 97.19 889 LEU B N 1
ATOM 16038 C CA . LEU B 1 889 ? -22.328 16.75 5.082 1 97.19 889 LEU B CA 1
ATOM 16039 C C . LEU B 1 889 ? -21.734 16.047 3.865 1 97.19 889 LEU B C 1
ATOM 16041 O O . LEU B 1 889 ? -22.453 15.359 3.135 1 97.19 889 LEU B O 1
ATOM 16045 N N . GLN B 1 890 ? -20.516 16.25 3.646 1 96.06 890 GLN B N 1
ATOM 16046 C CA . GLN B 1 890 ? -19.828 15.555 2.555 1 96.06 890 GLN B CA 1
ATOM 16047 C C . GLN B 1 890 ? -19.938 14.039 2.707 1 96.06 890 GLN B C 1
ATOM 16049 O O . GLN B 1 890 ? -20.234 13.336 1.742 1 96.06 890 GLN B O 1
ATOM 16054 N N . ALA B 1 891 ? -19.734 13.602 3.916 1 95.38 891 ALA B N 1
ATOM 16055 C CA . ALA B 1 891 ? -19.797 12.172 4.191 1 95.38 891 ALA B CA 1
ATOM 16056 C C . ALA B 1 891 ? -21.219 11.641 4.004 1 95.38 891 ALA B C 1
ATOM 16058 O O . ALA B 1 891 ? -21.422 10.547 3.467 1 95.38 891 ALA B O 1
ATOM 16059 N N . VAL B 1 892 ? -22.156 12.406 4.402 1 96.06 892 VAL B N 1
ATOM 16060 C CA . VAL B 1 892 ? -23.547 12.008 4.289 1 96.06 892 VAL B CA 1
ATOM 16061 C C . VAL B 1 892 ? -23.953 11.938 2.816 1 96.06 892 VAL B C 1
ATOM 16063 O O . VAL B 1 892 ? -24.609 10.984 2.395 1 96.06 892 VAL B O 1
ATOM 16066 N N . MET B 1 893 ? -23.516 12.883 2.039 1 94.81 893 MET B N 1
ATOM 16067 C CA . MET B 1 893 ? -23.859 12.906 0.623 1 94.81 893 MET B CA 1
ATOM 16068 C C . MET B 1 893 ? -23.219 11.742 -0.119 1 94.81 893 MET B C 1
ATOM 16070 O O . MET B 1 893 ? -23.781 11.227 -1.087 1 94.81 893 MET B O 1
ATOM 16074 N N . LYS B 1 894 ? -22.172 11.359 0.34 1 90 894 LYS B N 1
ATOM 16075 C CA . LYS B 1 894 ? -21.453 10.281 -0.323 1 90 894 LYS B CA 1
ATOM 16076 C C . LYS B 1 894 ? -22.062 8.93 -0.005 1 90 894 LYS B C 1
ATOM 16078 O O . LYS B 1 894 ? -22.281 8.109 -0.904 1 90 894 LYS B O 1
ATOM 16083 N N . ASP B 1 895 ? -22.469 8.766 1.256 1 89.88 895 ASP B N 1
ATOM 16084 C CA . ASP B 1 895 ? -22.828 7.418 1.677 1 89.88 895 ASP B CA 1
ATOM 16085 C C . ASP B 1 895 ? -24.312 7.32 1.99 1 89.88 895 ASP B C 1
ATOM 16087 O O . ASP B 1 895 ? -24.891 6.227 1.995 1 89.88 895 ASP B O 1
ATOM 16091 N N . ASN B 1 896 ? -24.984 8.422 2.289 1 93.06 896 ASN B N 1
ATOM 16092 C CA . ASN B 1 896 ? -26.375 8.367 2.74 1 93.06 896 ASN B CA 1
ATOM 16093 C C . ASN B 1 896 ? -27.266 9.312 1.933 1 93.06 896 ASN B C 1
ATOM 16095 O O . ASN B 1 896 ? -28.094 10.016 2.498 1 93.06 896 ASN B O 1
ATOM 16099 N N . ILE B 1 897 ? -27.094 9.305 0.675 1 92.5 897 ILE B N 1
ATOM 16100 C CA . ILE B 1 897 ? -27.859 10.18 -0.198 1 92.5 897 ILE B CA 1
ATOM 16101 C C . ILE B 1 897 ? -29.328 9.758 -0.186 1 92.5 897 ILE B C 1
ATOM 16103 O O . ILE B 1 897 ? -30.219 10.578 -0.385 1 92.5 897 ILE B O 1
ATOM 16107 N N . SER B 1 898 ? -29.625 8.438 0.09 1 91.88 898 SER B N 1
ATOM 16108 C CA . SER B 1 898 ? -30.984 7.953 0.189 1 91.88 898 SER B CA 1
ATOM 16109 C C . SER B 1 898 ? -31.75 8.641 1.323 1 91.88 898 SER B C 1
ATOM 16111 O O . SER B 1 898 ? -32.938 8.969 1.185 1 91.88 898 SER B O 1
ATOM 16113 N N . TYR B 1 899 ? -31.016 8.906 2.383 1 94.5 899 TYR B N 1
ATOM 16114 C CA . TYR B 1 899 ? -31.609 9.633 3.502 1 94.5 899 TYR B CA 1
ATOM 16115 C C . TYR B 1 899 ? -31.891 11.078 3.127 1 94.5 899 TYR B C 1
ATOM 16117 O O . TYR B 1 899 ? -32.969 11.594 3.398 1 94.5 899 TYR B O 1
ATOM 16125 N N . VAL B 1 900 ? -30.969 11.711 2.445 1 95.5 900 VAL B N 1
ATOM 16126 C CA . VAL B 1 900 ? -31.078 13.117 2.076 1 95.5 900 VAL B CA 1
ATOM 16127 C C . VAL B 1 900 ? -32.219 13.297 1.081 1 95.5 900 VAL B C 1
ATOM 16129 O O . VAL B 1 900 ? -32.906 14.336 1.069 1 95.5 900 VAL B O 1
ATOM 16132 N N . SER B 1 901 ? -32.5 12.273 0.263 1 94.5 901 SER B N 1
ATOM 16133 C CA . SER B 1 901 ? -33.531 12.336 -0.744 1 94.5 901 SER B CA 1
ATOM 16134 C C . SER B 1 901 ? -34.906 12.289 -0.101 1 94.5 901 SER B C 1
ATOM 16136 O O . SER B 1 901 ? -35.938 12.57 -0.753 1 94.5 901 SER B O 1
ATOM 16138 N N . LYS B 1 902 ? -35.031 11.961 1.238 1 94.62 902 LYS B N 1
ATOM 16139 C CA . LYS B 1 902 ? -36.312 11.859 1.935 1 94.62 902 LYS B CA 1
ATOM 16140 C C . LYS B 1 902 ? -36.438 12.961 2.98 1 94.62 902 LYS B C 1
ATOM 16142 O O . LYS B 1 902 ? -37.469 13.023 3.682 1 94.62 902 LYS B O 1
ATOM 16147 N N . ILE B 1 903 ? -35.5 13.789 3.074 1 94.75 903 ILE B N 1
ATOM 16148 C CA . ILE B 1 903 ? -35.469 14.789 4.133 1 94.75 903 ILE B CA 1
ATOM 16149 C C . ILE B 1 903 ? -36.406 15.93 3.785 1 94.75 903 ILE B C 1
ATOM 16151 O O . ILE B 1 903 ? -36.969 15.977 2.686 1 94.75 903 ILE B O 1
ATOM 16155 N N . ASP B 1 904 ? -36.656 16.766 4.738 1 94.19 904 ASP B N 1
ATOM 16156 C CA . ASP B 1 904 ? -37.438 17.984 4.512 1 94.19 904 ASP B CA 1
ATOM 16157 C C . ASP B 1 904 ? -36.75 18.891 3.492 1 94.19 904 ASP B C 1
ATOM 16159 O O . ASP B 1 904 ? -35.562 19.172 3.592 1 94.19 904 ASP B O 1
ATOM 16163 N N . PRO B 1 905 ? -37.469 19.359 2.459 1 92.62 905 PRO B N 1
ATOM 16164 C CA . PRO B 1 905 ? -36.906 20.203 1.408 1 92.62 905 PRO B CA 1
ATOM 16165 C C . PRO B 1 905 ? -36.25 21.469 1.961 1 92.62 905 PRO B C 1
ATOM 16167 O O . PRO B 1 905 ? -35.281 21.969 1.383 1 92.62 905 PRO B O 1
ATOM 16170 N N . ASN B 1 906 ? -36.688 21.906 3.08 1 92.19 906 ASN B N 1
ATOM 16171 C CA . ASN B 1 906 ? -36.125 23.109 3.662 1 92.19 906 ASN B CA 1
ATOM 16172 C C . ASN B 1 906 ? -34.688 22.859 4.172 1 92.19 906 ASN B C 1
ATOM 16174 O O . ASN B 1 906 ? -33.844 23.75 4.141 1 92.19 906 ASN B O 1
ATOM 16178 N N . ILE B 1 907 ? -34.531 21.703 4.66 1 95.5 907 ILE B N 1
ATOM 16179 C CA . ILE B 1 907 ? -33.188 21.344 5.133 1 95.5 907 ILE B CA 1
ATOM 16180 C C . ILE B 1 907 ? -32.219 21.297 3.953 1 95.5 907 ILE B C 1
ATOM 16182 O O . ILE B 1 907 ? -31.094 21.797 4.047 1 95.5 907 ILE B O 1
ATOM 16186 N N . LEU B 1 908 ? -32.656 20.734 2.84 1 94.25 908 LEU B N 1
ATOM 16187 C CA . LEU B 1 908 ? -31.812 20.625 1.662 1 94.25 908 LEU B CA 1
ATOM 16188 C C . LEU B 1 908 ? -31.453 22.016 1.129 1 94.25 908 LEU B C 1
ATOM 16190 O O . LEU B 1 908 ? -30.312 22.266 0.744 1 94.25 908 LEU B O 1
ATOM 16194 N N . ARG B 1 909 ? -32.438 22.938 1.156 1 91.81 909 ARG B N 1
ATOM 16195 C CA . ARG B 1 909 ? -32.156 24.297 0.725 1 91.81 909 ARG B CA 1
ATOM 16196 C C . ARG B 1 909 ? -31.125 24.969 1.614 1 91.81 909 ARG B C 1
ATOM 16198 O O . ARG B 1 909 ? -30.234 25.656 1.12 1 91.81 909 ARG B O 1
ATOM 16205 N N . SER B 1 910 ? -31.344 24.719 2.895 1 93.25 910 SER B N 1
ATOM 16206 C CA . SER B 1 910 ? -30.406 25.312 3.844 1 93.25 910 SER B CA 1
ATOM 16207 C C . SER B 1 910 ? -28.984 24.781 3.607 1 93.25 910 SER B C 1
ATOM 16209 O O . SER B 1 910 ? -28.016 25.516 3.756 1 93.25 910 SER B O 1
ATOM 16211 N N . ILE B 1 911 ? -28.891 23.5 3.285 1 95.31 911 ILE B N 1
ATOM 16212 C CA . ILE B 1 911 ? -27.594 22.906 2.988 1 95.31 911 ILE B CA 1
ATOM 16213 C C . ILE B 1 911 ? -26.984 23.562 1.758 1 95.31 911 ILE B C 1
ATOM 16215 O O . ILE B 1 911 ? -25.797 23.922 1.757 1 95.31 911 ILE B O 1
ATOM 16219 N N . LEU B 1 912 ? -27.766 23.812 0.732 1 93.62 912 LEU B N 1
ATOM 16220 C CA . LEU B 1 912 ? -27.281 24.406 -0.511 1 93.62 912 LEU B CA 1
ATOM 16221 C C . LEU B 1 912 ? -26.828 25.844 -0.293 1 93.62 912 LEU B C 1
ATOM 16223 O O . LEU B 1 912 ? -25.812 26.266 -0.838 1 93.62 912 LEU B O 1
ATOM 16227 N N . TYR B 1 913 ? -27.562 26.547 0.513 1 91.12 913 TYR B N 1
ATOM 16228 C CA . TYR B 1 913 ? -27.156 27.922 0.819 1 91.12 913 TYR B CA 1
ATOM 16229 C C . TYR B 1 913 ? -25.828 27.938 1.571 1 91.12 913 TYR B C 1
ATOM 16231 O O . TYR B 1 913 ? -24.969 28.797 1.317 1 91.12 913 TYR B O 1
ATOM 16239 N N . THR B 1 914 ? -25.75 27.016 2.48 1 93.88 914 THR B N 1
ATOM 16240 C CA . THR B 1 914 ? -24.5 26.922 3.232 1 93.88 914 THR B CA 1
ATOM 16241 C C . THR B 1 914 ? -23.328 26.594 2.307 1 93.88 914 THR B C 1
ATOM 16243 O O . THR B 1 914 ? -22.234 27.141 2.453 1 93.88 914 THR B O 1
ATOM 16246 N N . CYS B 1 915 ? -23.547 25.688 1.367 1 94.75 915 CYS B N 1
ATOM 16247 C CA . CYS B 1 915 ? -22.5 25.328 0.421 1 94.75 915 CYS B CA 1
ATOM 16248 C C . CYS B 1 915 ? -22.141 26.5 -0.484 1 94.75 915 CYS B C 1
ATOM 16250 O O . CYS B 1 915 ? -20.984 26.672 -0.857 1 94.75 915 CYS B O 1
ATOM 16252 N N . HIS B 1 916 ? -23.156 27.266 -0.861 1 91.75 916 HIS B N 1
ATOM 16253 C CA . HIS B 1 916 ? -22.906 28.438 -1.68 1 91.75 916 HIS B CA 1
ATOM 16254 C C . HIS B 1 916 ? -21.984 29.422 -0.964 1 91.75 916 HIS B C 1
ATOM 16256 O O . HIS B 1 916 ? -21.031 29.922 -1.556 1 91.75 916 HIS B O 1
ATOM 16262 N N . ASP B 1 917 ? -22.25 29.562 0.347 1 88.38 917 ASP B N 1
ATOM 16263 C CA . ASP B 1 917 ? -21.391 30.422 1.158 1 88.38 917 ASP B CA 1
ATOM 16264 C C . ASP B 1 917 ? -19.984 29.844 1.283 1 88.38 917 ASP B C 1
ATOM 16266 O O . ASP B 1 917 ? -19 30.578 1.337 1 88.38 917 ASP B O 1
ATOM 16270 N N . GLY B 1 918 ? -19.969 28.547 1.365 1 90.62 918 GLY B N 1
ATOM 16271 C CA . GLY B 1 918 ? -18.688 27.875 1.502 1 90.62 918 GLY B CA 1
ATOM 16272 C C . GLY B 1 918 ? -17.812 27.984 0.263 1 90.62 918 GLY B C 1
ATOM 16273 O O . GLY B 1 918 ? -16.594 28.078 0.365 1 90.62 918 GLY B O 1
ATOM 16274 N N . ILE B 1 919 ? -18.391 28 -0.914 1 90.38 919 ILE B N 1
ATOM 16275 C CA . ILE B 1 919 ? -17.656 28.047 -2.174 1 90.38 919 ILE B CA 1
ATOM 16276 C C . ILE B 1 919 ? -17 29.422 -2.328 1 90.38 919 ILE B C 1
ATOM 16278 O O . ILE B 1 919 ? -15.914 29.531 -2.908 1 90.38 919 ILE B O 1
ATOM 16282 N N . ILE B 1 920 ? -17.625 30.406 -1.714 1 84.94 920 ILE B N 1
ATOM 16283 C CA . ILE B 1 920 ? -17.125 31.781 -1.814 1 84.94 920 ILE B CA 1
ATOM 16284 C C . ILE B 1 920 ? -16.109 32.031 -0.713 1 84.94 920 ILE B C 1
ATOM 16286 O O . ILE B 1 920 ? -15.359 33.031 -0.775 1 84.94 920 ILE B O 1
ATOM 16290 N N . SER B 1 921 ? -15.914 31.047 0.149 1 83.12 921 SER B N 1
ATOM 16291 C CA . SER B 1 921 ? -15.023 31.203 1.295 1 83.12 921 SER B CA 1
ATOM 16292 C C . SER B 1 921 ? -13.57 31.266 0.857 1 83.12 921 SER B C 1
ATOM 16294 O O . SER B 1 921 ? -13.234 30.875 -0.263 1 83.12 921 SER B O 1
ATOM 16296 N N . LEU B 1 922 ? -12.703 31.75 1.736 1 75.38 922 LEU B N 1
ATOM 16297 C CA . LEU B 1 922 ? -11.281 31.891 1.448 1 75.38 922 LEU B CA 1
ATOM 16298 C C . LEU B 1 922 ? -10.508 30.656 1.933 1 75.38 922 LEU B C 1
ATOM 16300 O O . LEU B 1 922 ? -9.352 30.469 1.56 1 75.38 922 LEU B O 1
ATOM 16304 N N . ASP B 1 923 ? -11.211 29.969 2.699 1 83.88 923 ASP B N 1
ATOM 16305 C CA . ASP B 1 923 ? -10.562 28.766 3.227 1 83.88 923 ASP B CA 1
ATOM 16306 C C . ASP B 1 923 ? -10.648 27.625 2.229 1 83.88 923 ASP B C 1
ATOM 16308 O O . ASP B 1 923 ? -11.742 27.219 1.816 1 83.88 923 ASP B O 1
ATOM 16312 N N . CYS B 1 924 ? -9.531 27.078 1.799 1 85.38 924 CYS B N 1
ATOM 16313 C CA . CYS B 1 924 ? -9.453 26.031 0.776 1 85.38 924 CYS B CA 1
ATOM 16314 C C . CYS B 1 924 ? -10.211 24.781 1.209 1 85.38 924 CYS B C 1
ATOM 16316 O O . CYS B 1 924 ? -10.898 24.156 0.401 1 85.38 924 CYS B O 1
ATOM 16318 N N . SER B 1 925 ? -10.117 24.422 2.484 1 89.94 925 SER B N 1
ATOM 16319 C CA . SER B 1 925 ? -10.789 23.219 2.982 1 89.94 925 SER B CA 1
ATOM 16320 C C . SER B 1 925 ? -12.305 23.359 2.895 1 89.94 925 SER B C 1
ATOM 16322 O O . SER B 1 925 ? -13.008 22.406 2.531 1 89.94 925 SER B O 1
ATOM 16324 N N . THR B 1 926 ? -12.75 24.594 3.195 1 92.38 926 THR B N 1
ATOM 16325 C CA . THR B 1 926 ? -14.18 24.859 3.146 1 92.38 926 THR B CA 1
ATOM 16326 C C . THR B 1 926 ? -14.688 24.828 1.706 1 92.38 926 THR B C 1
ATOM 16328 O O . THR B 1 926 ? -15.758 24.281 1.429 1 92.38 926 THR B O 1
ATOM 16331 N N . VAL B 1 927 ? -13.898 25.328 0.787 1 91.38 927 VAL B N 1
ATOM 16332 C CA . VAL B 1 927 ? -14.297 25.359 -0.617 1 91.38 927 VAL B CA 1
ATOM 16333 C C . VAL B 1 927 ? -14.352 23.953 -1.183 1 91.38 927 VAL B C 1
ATOM 16335 O O . VAL B 1 927 ? -15.312 23.578 -1.86 1 91.38 927 VAL B O 1
ATOM 16338 N N . THR B 1 928 ? -13.383 23.188 -0.878 1 93.81 928 THR B N 1
ATOM 16339 C CA . THR B 1 928 ? -13.289 21.828 -1.4 1 93.81 928 THR B CA 1
ATOM 16340 C C . THR B 1 928 ? -14.438 20.969 -0.872 1 93.81 928 THR B C 1
ATOM 16342 O O . THR B 1 928 ? -15.062 20.234 -1.632 1 93.81 928 THR B O 1
ATOM 16345 N N . ALA B 1 929 ? -14.727 21.109 0.404 1 95.38 929 ALA B N 1
ATOM 16346 C CA . ALA B 1 929 ? -15.797 20.328 1.009 1 95.38 929 ALA B CA 1
ATOM 16347 C C . ALA B 1 929 ? -17.156 20.719 0.444 1 95.38 929 ALA B C 1
ATOM 16349 O O . ALA B 1 929 ? -17.969 19.859 0.105 1 95.38 929 ALA B O 1
ATOM 16350 N N . SER B 1 930 ? -17.359 22 0.363 1 95.62 930 SER B N 1
ATOM 16351 C CA . SER B 1 930 ? -18.625 22.5 -0.165 1 95.62 930 SER B CA 1
ATOM 16352 C C . SER B 1 930 ? -18.812 22.078 -1.618 1 95.62 930 SER B C 1
ATOM 16354 O O . SER B 1 930 ? -19.922 21.672 -2.012 1 95.62 930 SER B O 1
ATOM 16356 N N . SER B 1 931 ? -17.766 22.156 -2.414 1 95.75 931 SER B N 1
ATOM 16357 C CA . SER B 1 931 ? -17.844 21.75 -3.812 1 95.75 931 SER B CA 1
ATOM 16358 C C . SER B 1 931 ? -18.141 20.266 -3.938 1 95.75 931 SER B C 1
ATOM 16360 O O . SER B 1 931 ? -18.906 19.844 -4.805 1 95.75 931 SER B O 1
ATOM 16362 N N . ALA B 1 932 ? -17.578 19.516 -3.072 1 95.88 932 ALA B N 1
ATOM 16363 C CA . ALA B 1 932 ? -17.781 18.062 -3.111 1 95.88 932 ALA B CA 1
ATOM 16364 C C . ALA B 1 932 ? -19.234 17.719 -2.809 1 95.88 932 ALA B C 1
ATOM 16366 O O . ALA B 1 932 ? -19.797 16.781 -3.4 1 95.88 932 ALA B O 1
ATOM 16367 N N . ILE B 1 933 ? -19.812 18.406 -1.883 1 97.25 933 ILE B N 1
ATOM 16368 C CA . ILE B 1 933 ? -21.203 18.188 -1.513 1 97.25 933 ILE B CA 1
ATOM 16369 C C . ILE B 1 933 ? -22.109 18.469 -2.713 1 97.25 933 ILE B C 1
ATOM 16371 O O . ILE B 1 933 ? -22.938 17.641 -3.074 1 97.25 933 ILE B O 1
ATOM 16375 N N . VAL B 1 934 ? -21.891 19.547 -3.338 1 96.12 934 VAL B N 1
ATOM 16376 C CA . VAL B 1 934 ? -22.719 19.953 -4.469 1 96.12 934 VAL B CA 1
ATOM 16377 C C . VAL B 1 934 ? -22.469 19.016 -5.648 1 96.12 934 VAL B C 1
ATOM 16379 O O . VAL B 1 934 ? -23.422 18.641 -6.352 1 96.12 934 VAL B O 1
ATOM 16382 N N . GLU B 1 935 ? -21.266 18.656 -5.867 1 95.62 935 GLU B N 1
ATOM 16383 C CA . GLU B 1 935 ? -20.938 17.719 -6.93 1 95.62 935 GLU B CA 1
ATOM 16384 C C . GLU B 1 935 ? -21.703 16.406 -6.754 1 95.62 935 GLU B C 1
ATOM 16386 O O . GLU B 1 935 ? -22.281 15.883 -7.715 1 95.62 935 GLU B O 1
ATOM 16391 N N . SER B 1 936 ? -21.719 15.914 -5.52 1 94.94 936 SER B N 1
ATOM 16392 C CA . SER B 1 936 ? -22.406 14.656 -5.246 1 94.94 936 SER B CA 1
ATOM 16393 C C . SER B 1 936 ? -23.906 14.781 -5.52 1 94.94 936 SER B C 1
ATOM 16395 O O . SER B 1 936 ? -24.516 13.859 -6.07 1 94.94 936 SER B O 1
ATOM 16397 N N . LEU B 1 937 ? -24.438 15.852 -5.156 1 94.88 937 LEU B N 1
ATOM 16398 C CA . LEU B 1 937 ? -25.859 16.094 -5.391 1 94.88 937 LEU B CA 1
ATOM 16399 C C . LEU B 1 937 ? -26.156 16.188 -6.883 1 94.88 937 LEU B C 1
ATOM 16401 O O . LEU B 1 937 ? -27.125 15.617 -7.363 1 94.88 937 LEU B O 1
ATOM 16405 N N . LEU B 1 938 ? -25.297 16.844 -7.59 1 93.75 938 LEU B N 1
ATOM 16406 C CA . LEU B 1 938 ? -25.484 17.016 -9.023 1 93.75 938 LEU B CA 1
ATOM 16407 C C . LEU B 1 938 ? -25.297 15.703 -9.766 1 93.75 938 LEU B C 1
ATOM 16409 O O . LEU B 1 938 ? -26.016 15.398 -10.711 1 93.75 938 LEU B O 1
ATOM 16413 N N . ASP B 1 939 ? -24.281 14.961 -9.375 1 91.62 939 ASP B N 1
ATOM 16414 C CA . ASP B 1 939 ? -24.062 13.648 -9.969 1 91.62 939 ASP B CA 1
ATOM 16415 C C . ASP B 1 939 ? -25.281 12.75 -9.773 1 91.62 939 ASP B C 1
ATOM 16417 O O . ASP B 1 939 ? -25.719 12.078 -10.719 1 91.62 939 ASP B O 1
ATOM 16421 N N . TYR B 1 940 ? -25.797 12.758 -8.547 1 91.56 940 TYR B N 1
ATOM 16422 C CA . TYR B 1 940 ? -26.984 11.969 -8.25 1 91.56 940 TYR B CA 1
ATOM 16423 C C . TYR B 1 940 ? -28.156 12.398 -9.117 1 91.56 940 TYR B C 1
ATOM 16425 O O . TYR B 1 940 ? -28.875 11.562 -9.672 1 91.56 940 TYR B O 1
ATOM 16433 N N . LEU B 1 941 ? -28.391 13.648 -9.195 1 90.38 941 LEU B N 1
ATOM 16434 C CA . LEU B 1 941 ? -29.5 14.188 -9.969 1 90.38 941 LEU B CA 1
ATOM 16435 C C . LEU B 1 941 ? -29.344 13.852 -11.453 1 90.38 941 LEU B C 1
ATOM 16437 O O . LEU B 1 941 ? -30.312 13.461 -12.109 1 90.38 941 LEU B O 1
ATOM 16441 N N . TYR B 1 942 ? -28.125 13.992 -11.977 1 90.12 942 TYR B N 1
ATOM 16442 C CA . TYR B 1 942 ? -27.859 13.68 -13.383 1 90.12 942 TYR B CA 1
ATOM 16443 C C . TYR B 1 942 ? -28.188 12.227 -13.688 1 90.12 942 TYR B C 1
ATOM 16445 O O . TYR B 1 942 ? -28.812 11.922 -14.703 1 90.12 942 TYR B O 1
ATOM 16453 N N . LEU B 1 943 ? -27.781 11.336 -12.812 1 83.88 943 LEU B N 1
ATOM 16454 C CA . LEU B 1 943 ? -28.031 9.914 -13.016 1 83.88 943 LEU B CA 1
ATOM 16455 C C . LEU B 1 943 ? -29.531 9.602 -12.938 1 83.88 943 LEU B C 1
ATOM 16457 O O . LEU B 1 943 ? -30.031 8.75 -13.672 1 83.88 943 LEU B O 1
ATOM 16461 N N . ARG B 1 944 ? -30.203 10.305 -12.062 1 83.94 944 ARG B N 1
ATOM 16462 C CA . ARG B 1 944 ? -31.641 10.102 -11.906 1 83.94 944 ARG B CA 1
ATOM 16463 C C . ARG B 1 944 ? -32.406 10.57 -13.141 1 83.94 944 ARG B C 1
ATOM 16465 O O . ARG B 1 944 ? -33.375 9.922 -13.578 1 83.94 944 ARG B O 1
ATOM 16472 N N . ILE B 1 945 ? -31.938 11.633 -13.664 1 83.44 945 ILE B N 1
ATOM 16473 C CA . ILE B 1 945 ? -32.625 12.219 -14.82 1 83.44 945 ILE B CA 1
ATOM 16474 C C . ILE B 1 945 ? -32.312 11.398 -16.062 1 83.44 945 ILE B C 1
ATOM 16476 O O . ILE B 1 945 ? -33.156 11.195 -16.922 1 83.44 945 ILE B O 1
ATOM 16480 N N . SER B 1 946 ? -31 10.922 -16.203 1 75.94 946 SER B N 1
ATOM 16481 C CA . SER B 1 946 ? -30.562 10.211 -17.406 1 75.94 946 SER B CA 1
ATOM 16482 C C . SER B 1 946 ? -31.062 8.766 -17.406 1 75.94 946 SER B C 1
ATOM 16484 O O . SER B 1 946 ? -31.031 8.094 -18.438 1 75.94 946 SER B O 1
ATOM 16486 N N . ARG B 1 947 ? -31.344 8.211 -16.188 1 69 947 ARG B N 1
ATOM 16487 C CA . ARG B 1 947 ? -31.812 6.832 -16.078 1 69 947 ARG B CA 1
ATOM 16488 C C . ARG B 1 947 ? -33.031 6.598 -16.953 1 69 947 ARG B C 1
ATOM 16490 O O . ARG B 1 947 ? -33.969 7.391 -16.953 1 69 947 ARG B O 1
ATOM 16497 N N . SER B 1 948 ? -32.656 5.82 -18.078 1 62.56 948 SER B N 1
ATOM 16498 C CA . SER B 1 948 ? -33.781 5.434 -18.953 1 62.56 948 SER B CA 1
ATOM 16499 C C . SER B 1 948 ? -34.875 4.75 -18.172 1 62.56 948 SER B C 1
ATOM 16501 O O . SER B 1 948 ? -34.625 4.07 -17.172 1 62.56 948 SER B O 1
ATOM 16503 N N . GLN B 1 949 ? -36.094 5.18 -18.172 1 58 949 GLN B N 1
ATOM 16504 C CA . GLN B 1 949 ? -37.281 4.66 -17.547 1 58 949 GLN B CA 1
ATOM 16505 C C . GLN B 1 949 ? -37.281 3.135 -17.5 1 58 949 GLN B C 1
ATOM 16507 O O . GLN B 1 949 ? -37.906 2.527 -16.641 1 58 949 GLN B O 1
ATOM 16512 N N . ASN B 1 950 ? -36.312 2.533 -18.312 1 61.56 950 ASN B N 1
ATOM 16513 C CA . ASN B 1 950 ? -36.469 1.092 -18.484 1 61.56 950 ASN B CA 1
ATOM 16514 C C . ASN B 1 950 ? -35.469 0.322 -17.609 1 61.56 950 ASN B C 1
ATOM 16516 O O . ASN B 1 950 ? -35.5 -0.91 -17.594 1 61.56 950 ASN B O 1
ATOM 16520 N N . VAL B 1 951 ? -34.594 1.104 -16.812 1 69 951 VAL B N 1
ATOM 16521 C CA . VAL B 1 951 ? -33.656 0.339 -15.992 1 69 951 VAL B CA 1
ATOM 16522 C C . VAL B 1 951 ? -34.156 0.237 -14.562 1 69 951 VAL B C 1
ATOM 16524 O O . VAL B 1 951 ? -34.375 1.255 -13.898 1 69 951 VAL B O 1
ATOM 16527 N N . PRO B 1 952 ? -34.531 -0.987 -14.211 1 72.12 952 PRO B N 1
ATOM 16528 C CA . PRO B 1 952 ? -35.031 -1.146 -12.844 1 72.12 952 PRO B CA 1
ATOM 16529 C C . PRO B 1 952 ? -34 -0.765 -11.789 1 72.12 952 PRO B C 1
ATOM 16531 O O . PRO B 1 952 ? -32.781 -0.936 -12.008 1 72.12 952 PRO B O 1
ATOM 16534 N N . PRO B 1 953 ? -34.5 -0.144 -10.688 1 76.38 953 PRO B N 1
ATOM 16535 C CA . PRO B 1 953 ? -33.562 0.171 -9.602 1 76.38 953 PRO B CA 1
ATOM 16536 C C . PRO B 1 953 ? -32.938 -1.076 -8.977 1 76.38 953 PRO B C 1
ATOM 16538 O O . PRO B 1 953 ? -33.531 -2.158 -9.023 1 76.38 953 PRO B O 1
ATOM 16541 N N . PRO B 1 954 ? -31.875 -0.976 -8.461 1 78.94 954 PRO B N 1
ATOM 16542 C CA . PRO B 1 954 ? -31.234 -2.137 -7.844 1 78.94 954 PRO B CA 1
ATOM 16543 C C . PRO B 1 954 ? -32.062 -2.73 -6.699 1 78.94 954 PRO B C 1
ATOM 16545 O O . PRO B 1 954 ? -32.656 -1.99 -5.926 1 78.94 954 PRO B O 1
ATOM 16548 N N . PRO B 1 955 ? -32.344 -3.982 -6.625 1 79.31 955 PRO B N 1
ATOM 16549 C CA . PRO B 1 955 ? -33.281 -4.633 -5.703 1 79.31 955 PRO B CA 1
ATOM 16550 C C . PRO B 1 955 ? -32.875 -4.484 -4.242 1 79.31 955 PRO B C 1
ATOM 16552 O O . PRO B 1 955 ? -33.719 -4.383 -3.361 1 79.31 955 PRO B O 1
ATOM 16555 N N . PHE B 1 956 ? -31.734 -4.402 -3.729 1 82 956 PHE B N 1
ATOM 16556 C CA . PHE B 1 956 ? -31.328 -4.43 -2.326 1 82 956 PHE B CA 1
ATOM 16557 C C . PHE B 1 956 ? -30.562 -3.168 -1.957 1 82 956 PHE B C 1
ATOM 16559 O O . PHE B 1 956 ? -29.453 -3.244 -1.409 1 82 956 PHE B O 1
ATOM 16566 N N . HIS B 1 957 ? -31.312 -2.137 -2.242 1 84.31 957 HIS B N 1
ATOM 16567 C CA . HIS B 1 957 ? -30.797 -0.822 -1.859 1 84.31 957 HIS B CA 1
ATOM 16568 C C . HIS B 1 957 ? -31.875 -0.008 -1.146 1 84.31 957 HIS B C 1
ATOM 16570 O O . HIS B 1 957 ? -33.062 -0.24 -1.345 1 84.31 957 HIS B O 1
ATOM 16576 N N . GLU B 1 958 ? -31.453 0.788 -0.288 1 88.38 958 GLU B N 1
ATOM 16577 C CA . GLU B 1 958 ? -32.406 1.668 0.398 1 88.38 958 GLU B CA 1
ATOM 16578 C C . GLU B 1 958 ? -33.188 2.52 -0.596 1 88.38 958 GLU B C 1
ATOM 16580 O O . GLU B 1 958 ? -32.594 3.117 -1.504 1 88.38 958 GLU B O 1
ATOM 16585 N N . PRO B 1 959 ? -34.469 2.504 -0.476 1 88.69 959 PRO B N 1
ATOM 16586 C CA . PRO B 1 959 ? -35.281 3.277 -1.414 1 88.69 959 PRO B CA 1
ATOM 16587 C C . PRO B 1 959 ? -34.969 4.773 -1.369 1 88.69 959 PRO B C 1
ATOM 16589 O O . PRO B 1 959 ? -34.688 5.316 -0.299 1 88.69 959 PRO B O 1
ATOM 16592 N N . GLU B 1 960 ? -35 5.398 -2.537 1 89.88 960 GLU B N 1
ATOM 16593 C CA . GLU B 1 960 ? -34.688 6.816 -2.66 1 89.88 960 GLU B CA 1
ATOM 16594 C C . GLU B 1 960 ? -35.938 7.664 -2.67 1 89.88 960 GLU B C 1
ATOM 16596 O O . GLU B 1 960 ? -37.031 7.188 -3.07 1 89.88 960 GLU B O 1
ATOM 16601 N N . GLY B 1 961 ? -35.844 8.852 -2.111 1 91.06 961 GLY B N 1
ATOM 16602 C CA . GLY B 1 961 ? -36.938 9.797 -2.133 1 91.06 961 GLY B CA 1
ATOM 16603 C C . GLY B 1 961 ? -36.906 10.719 -3.332 1 91.06 961 GLY B C 1
ATOM 16604 O O . GLY B 1 961 ? -36.094 10.531 -4.25 1 91.06 961 GLY B O 1
ATOM 16605 N N . GLU B 1 962 ? -37.844 11.758 -3.373 1 91.25 962 GLU B N 1
ATOM 16606 C CA . GLU B 1 962 ? -37.969 12.625 -4.535 1 91.25 962 GLU B CA 1
ATOM 16607 C C . GLU B 1 962 ? -37.594 14.062 -4.199 1 91.25 962 GLU B C 1
ATOM 16609 O O . GLU B 1 962 ? -37.656 14.945 -5.055 1 91.25 962 GLU B O 1
ATOM 16614 N N . VAL B 1 963 ? -37.062 14.25 -3.064 1 92.06 963 VAL B N 1
ATOM 16615 C CA . VAL B 1 963 ? -36.844 15.609 -2.58 1 92.06 963 VAL B CA 1
ATOM 16616 C C . VAL B 1 963 ? -35.75 16.281 -3.412 1 92.06 963 VAL B C 1
ATOM 16618 O O . VAL B 1 963 ? -35.875 17.453 -3.791 1 92.06 963 VAL B O 1
ATOM 16621 N N . ILE B 1 964 ? -34.688 15.594 -3.74 1 91 964 ILE B N 1
ATOM 16622 C CA . ILE B 1 964 ? -33.594 16.172 -4.488 1 91 964 ILE B CA 1
ATOM 16623 C C . ILE B 1 964 ? -34.062 16.547 -5.891 1 91 964 ILE B C 1
ATOM 16625 O O . ILE B 1 964 ? -33.75 17.641 -6.375 1 91 964 ILE B O 1
ATOM 16629 N N . TYR B 1 965 ? -34.844 15.625 -6.477 1 89.25 965 TYR B N 1
ATOM 16630 C CA . TYR B 1 965 ? -35.406 15.883 -7.809 1 89.25 965 TYR B CA 1
ATOM 16631 C C . TYR B 1 965 ? -36.344 17.062 -7.785 1 89.25 965 TYR B C 1
ATOM 16633 O O . TYR B 1 965 ? -36.312 17.938 -8.664 1 89.25 965 TYR B O 1
ATOM 16641 N N . GLN B 1 966 ? -37.125 17.188 -6.77 1 88.12 966 GLN B N 1
ATOM 16642 C CA . GLN B 1 966 ? -38.125 18.234 -6.641 1 88.12 966 GLN B CA 1
ATOM 16643 C C . GLN B 1 966 ? -37.469 19.594 -6.402 1 88.12 966 GLN B C 1
ATOM 16645 O O . GLN B 1 966 ? -37.812 20.578 -7.051 1 88.12 966 GLN B O 1
ATOM 16650 N N . VAL B 1 967 ? -36.469 19.641 -5.555 1 88.25 967 VAL B N 1
ATOM 16651 C CA . VAL B 1 967 ? -35.875 20.906 -5.145 1 88.25 967 VAL B CA 1
ATOM 16652 C C . VAL B 1 967 ? -34.938 21.406 -6.234 1 88.25 967 VAL B C 1
ATOM 16654 O O . VAL B 1 967 ? -34.875 22.594 -6.531 1 88.25 967 VAL B O 1
ATOM 16657 N N . LEU B 1 968 ? -34.219 20.547 -6.91 1 87.81 968 LEU B N 1
ATOM 16658 C CA . LEU B 1 968 ? -33.156 20.969 -7.801 1 87.81 968 LEU B CA 1
ATOM 16659 C C . LEU B 1 968 ? -33.625 21.031 -9.242 1 87.81 968 LEU B C 1
ATOM 16661 O O . LEU B 1 968 ? -33.062 21.766 -10.062 1 87.81 968 LEU B O 1
ATOM 16665 N N . TYR B 1 969 ? -34.656 20.266 -9.617 1 83.31 969 TYR B N 1
ATOM 16666 C CA . TYR B 1 969 ? -34.969 20.156 -11.039 1 83.31 969 TYR B CA 1
ATOM 16667 C C . TYR B 1 969 ? -36.406 20.672 -11.32 1 83.31 969 TYR B C 1
ATOM 16669 O O . TYR B 1 969 ? -36.625 21.328 -12.336 1 83.31 969 TYR B O 1
ATOM 16677 N N . VAL B 1 970 ? -37.5 20.406 -10.5 1 77.06 970 VAL B N 1
ATOM 16678 C CA . VAL B 1 970 ? -38.875 20.688 -10.82 1 77.06 970 VAL B CA 1
ATOM 16679 C C . VAL B 1 970 ? -39.25 22.109 -10.383 1 77.06 970 VAL B C 1
ATOM 16681 O O . VAL B 1 970 ? -39.844 22.875 -11.148 1 77.06 970 VAL B O 1
ATOM 16684 N N . GLU B 1 971 ? -39.094 22.516 -9.102 1 66.5 971 GLU B N 1
ATOM 16685 C CA . GLU B 1 971 ? -39.562 23.766 -8.523 1 66.5 971 GLU B CA 1
ATOM 16686 C C . GLU B 1 971 ? -38.938 24.969 -9.227 1 66.5 971 GLU B C 1
ATOM 16688 O O . GLU B 1 971 ? -37.75 24.969 -9.531 1 66.5 971 GLU B O 1
ATOM 16693 N N . GLU B 1 972 ? -39.688 25.953 -9.781 1 53.78 972 GLU B N 1
ATOM 16694 C CA . GLU B 1 972 ? -39.375 27.203 -10.477 1 53.78 972 GLU B CA 1
ATOM 16695 C C . GLU B 1 972 ? -38.375 28.031 -9.68 1 53.78 972 GLU B C 1
ATOM 16697 O O . GLU B 1 972 ? -37.5 28.672 -10.258 1 53.78 972 GLU B O 1
ATOM 16702 N N . SER B 1 973 ? -38.75 28.578 -8.414 1 47.75 973 SER B N 1
ATOM 16703 C CA . SER B 1 973 ? -37.969 29.391 -7.496 1 47.75 973 SER B CA 1
ATOM 16704 C C . SER B 1 973 ? -36.531 28.859 -7.379 1 47.75 973 SER B C 1
ATOM 16706 O O . SER B 1 973 ? -35.625 29.625 -7.141 1 47.75 973 SER B O 1
ATOM 16708 N N . LYS B 1 974 ? -36.375 27.312 -7.383 1 50.94 974 LYS B N 1
ATOM 16709 C CA . LYS B 1 974 ? -35.281 26.375 -7.129 1 50.94 974 LYS B CA 1
ATOM 16710 C C . LYS B 1 974 ? -34.219 26.516 -8.195 1 50.94 974 LYS B C 1
ATOM 16712 O O . LYS B 1 974 ? -33.031 26.438 -7.883 1 50.94 974 LYS B O 1
ATOM 16717 N N . SER B 1 975 ? -34.719 26.547 -9.453 1 59.88 975 SER B N 1
ATOM 16718 C CA . SER B 1 975 ? -33.875 26.766 -10.609 1 59.88 975 SER B CA 1
ATOM 16719 C C . SER B 1 975 ? -33.062 28.062 -10.461 1 59.88 975 SER B C 1
ATOM 16721 O O . SER B 1 975 ? -31.938 28.156 -10.969 1 59.88 975 SER B O 1
ATOM 16723 N N . GLN B 1 976 ? -33.5 28.672 -9.383 1 72.69 976 GLN B N 1
ATOM 16724 C CA . GLN B 1 976 ? -32.844 29.969 -9.211 1 72.69 976 GLN B CA 1
ATOM 16725 C C . GLN B 1 976 ? -31.547 29.812 -8.43 1 72.69 976 GLN B C 1
ATOM 16727 O O . GLN B 1 976 ? -30.547 30.453 -8.75 1 72.69 976 GLN B O 1
ATOM 16732 N N . LEU B 1 977 ? -31.547 28.812 -7.355 1 82.88 977 LEU B N 1
ATOM 16733 C CA . LEU B 1 977 ? -30.344 28.625 -6.566 1 82.88 977 LEU B CA 1
ATOM 16734 C C . LEU B 1 977 ? -29.203 28.078 -7.43 1 82.88 977 LEU B C 1
ATOM 16736 O O . LEU B 1 977 ? -28.062 28.5 -7.309 1 82.88 977 LEU B O 1
ATOM 16740 N N . MET B 1 978 ? -29.562 27.156 -8.25 1 88.81 978 MET B N 1
ATOM 16741 C CA . MET B 1 978 ? -28.531 26.578 -9.102 1 88.81 978 MET B CA 1
ATOM 16742 C C . MET B 1 978 ? -28.031 27.594 -10.125 1 88.81 978 MET B C 1
ATOM 16744 O O . MET B 1 978 ? -26.844 27.594 -10.477 1 88.81 978 MET B O 1
ATOM 16748 N N . CYS B 1 979 ? -28.938 28.469 -10.508 1 87.81 979 CYS B N 1
ATOM 16749 C CA . CYS B 1 979 ? -28.547 29.547 -11.398 1 87.81 979 CYS B CA 1
ATOM 16750 C C . CYS B 1 979 ? -27.578 30.5 -10.695 1 87.81 979 CYS B C 1
ATOM 16752 O O . CYS B 1 979 ? -26.625 30.984 -11.297 1 87.81 979 CYS B O 1
ATOM 16754 N N . GLN B 1 980 ? -27.859 30.656 -9.445 1 88.06 980 GLN B N 1
ATOM 16755 C CA . GLN B 1 980 ? -26.969 31.484 -8.648 1 88.06 980 GLN B CA 1
ATOM 16756 C C . GLN B 1 980 ? -25.578 30.875 -8.547 1 88.06 980 GLN B C 1
ATOM 16758 O O . GLN B 1 980 ? -24.562 31.594 -8.547 1 88.06 980 GLN B O 1
ATOM 16763 N N . PHE B 1 981 ? -25.594 29.562 -8.398 1 92.31 981 PHE B N 1
ATOM 16764 C CA . PHE B 1 981 ? -24.297 28.875 -8.367 1 92.31 981 PHE B CA 1
ATOM 16765 C C . PHE B 1 981 ? -23.516 29.141 -9.641 1 92.31 981 PHE B C 1
ATOM 16767 O O . PHE B 1 981 ? -22.312 29.438 -9.578 1 92.31 981 PHE B O 1
ATOM 16774 N N . ILE B 1 982 ? -24.172 29.047 -10.797 1 92.19 982 ILE B N 1
ATOM 16775 C CA . ILE B 1 982 ? -23.516 29.266 -12.078 1 92.19 982 ILE B CA 1
ATOM 16776 C C . ILE B 1 982 ? -22.984 30.688 -12.156 1 92.19 982 ILE B C 1
ATOM 16778 O O . ILE B 1 982 ? -21.844 30.922 -12.547 1 92.19 982 ILE B O 1
ATOM 16782 N N . ASP B 1 983 ? -23.812 31.594 -11.719 1 86.88 983 ASP B N 1
ATOM 16783 C CA . ASP B 1 983 ? -23.438 33 -11.742 1 86.88 983 ASP B CA 1
ATOM 16784 C C . ASP B 1 983 ? -22.188 33.219 -10.898 1 86.88 983 ASP B C 1
ATOM 16786 O O . ASP B 1 983 ? -21.219 33.844 -11.367 1 86.88 983 ASP B O 1
ATOM 16790 N N . THR B 1 984 ? -22.266 32.688 -9.719 1 89.12 984 THR B N 1
ATOM 16791 C CA . THR B 1 984 ? -21.172 32.906 -8.773 1 89.12 984 THR B CA 1
ATOM 16792 C C . THR B 1 984 ? -19.891 32.25 -9.266 1 89.12 984 THR B C 1
ATOM 16794 O O . THR B 1 984 ? -18.828 32.844 -9.242 1 89.12 984 THR B O 1
ATOM 16797 N N . ILE B 1 985 ? -19.938 31.031 -9.742 1 92.25 985 ILE B N 1
ATOM 16798 C CA . ILE B 1 985 ? -18.766 30.266 -10.156 1 92.25 985 ILE B CA 1
ATOM 16799 C C . ILE B 1 985 ? -18.156 30.891 -11.406 1 92.25 985 ILE B C 1
ATOM 16801 O O . ILE B 1 985 ? -16.938 31.047 -11.5 1 92.25 985 ILE B O 1
ATOM 16805 N N . MET B 1 986 ? -18.984 31.25 -12.398 1 88.31 986 MET B N 1
ATOM 16806 C CA . MET B 1 986 ? -18.484 31.844 -13.625 1 88.31 986 MET B CA 1
ATOM 16807 C C . MET B 1 986 ? -17.812 33.188 -13.344 1 88.31 986 MET B C 1
ATOM 16809 O O . MET B 1 986 ? -16.766 33.5 -13.914 1 88.31 986 MET B O 1
ATOM 16813 N N . ASN B 1 987 ? -18.406 33.844 -12.445 1 83.62 987 ASN B N 1
ATOM 16814 C CA . ASN B 1 987 ? -17.797 35.125 -12.055 1 83.62 987 ASN B CA 1
ATOM 16815 C C . ASN B 1 987 ? -16.453 34.906 -11.359 1 83.62 987 ASN B C 1
ATOM 16817 O O . ASN B 1 987 ? -15.5 35.656 -11.578 1 83.62 987 ASN B O 1
ATOM 16821 N N . MET B 1 988 ? -16.438 33.906 -10.57 1 84.38 988 MET B N 1
ATOM 16822 C CA . MET B 1 988 ? -15.203 33.562 -9.875 1 84.38 988 MET B CA 1
ATOM 16823 C C . MET B 1 988 ? -14.125 33.125 -10.859 1 84.38 988 MET B C 1
ATOM 16825 O O . MET B 1 988 ? -12.961 33.5 -10.719 1 84.38 988 MET B O 1
ATOM 16829 N N . VAL B 1 989 ? -14.5 32.375 -11.883 1 86.62 989 VAL B N 1
ATOM 16830 C CA . VAL B 1 989 ? -13.562 31.812 -12.852 1 86.62 989 VAL B CA 1
ATOM 16831 C C . VAL B 1 989 ? -13.031 32.906 -13.758 1 86.62 989 VAL B C 1
ATOM 16833 O O . VAL B 1 989 ? -11.844 32.969 -14.078 1 86.62 989 VAL B O 1
ATOM 16836 N N . LEU B 1 990 ? -13.875 33.812 -14.094 1 82.56 990 LEU B N 1
ATOM 16837 C CA . LEU B 1 990 ? -13.508 34.812 -15.078 1 82.56 990 LEU B CA 1
ATOM 16838 C C . LEU B 1 990 ? -12.797 35.969 -14.414 1 82.56 990 LEU B C 1
ATOM 16840 O O . LEU B 1 990 ? -11.852 36.562 -14.977 1 82.56 990 LEU B O 1
ATOM 16844 N N . PHE B 1 991 ? -13.312 36.25 -13.203 1 69.56 991 PHE B N 1
ATOM 16845 C CA . PHE B 1 991 ? -12.852 37.5 -12.656 1 69.56 991 PHE B CA 1
ATOM 16846 C C . PHE B 1 991 ? -12.125 37.281 -11.336 1 69.56 991 PHE B C 1
ATOM 16848 O O . PHE B 1 991 ? -11.477 38.219 -10.82 1 69.56 991 PHE B O 1
ATOM 16855 N N . GLY B 1 992 ? -12.352 36.125 -10.844 1 65.44 992 GLY B N 1
ATOM 16856 C CA . GLY B 1 992 ? -11.852 35.969 -9.492 1 65.44 992 GLY B CA 1
ATOM 16857 C C . GLY B 1 992 ? -10.695 34.969 -9.391 1 65.44 992 GLY B C 1
ATOM 16858 O O . GLY B 1 992 ? -10.133 34.594 -10.414 1 65.44 992 GLY B O 1
ATOM 16859 N N . ASP B 1 993 ? -10.141 34.75 -8.109 1 62.75 993 ASP B N 1
ATOM 16860 C CA . ASP B 1 993 ? -9.125 33.75 -7.816 1 62.75 993 ASP B CA 1
ATOM 16861 C C . ASP B 1 993 ? -9.758 32.438 -7.352 1 62.75 993 ASP B C 1
ATOM 16863 O O . ASP B 1 993 ? -10.43 32.406 -6.32 1 62.75 993 ASP B O 1
ATOM 16867 N N . VAL B 1 994 ? -9.766 31.578 -8.242 1 72.62 994 VAL B N 1
ATOM 16868 C CA . VAL B 1 994 ? -10.312 30.266 -7.902 1 72.62 994 VAL B CA 1
ATOM 16869 C C . VAL B 1 994 ? -9.297 29.484 -7.074 1 72.62 994 VAL B C 1
ATOM 16871 O O . VAL B 1 994 ? -8.164 29.266 -7.512 1 72.62 994 VAL B O 1
ATOM 16874 N N . ILE B 1 995 ? -9.672 29.312 -5.781 1 69.56 995 ILE B N 1
ATOM 16875 C CA . ILE B 1 995 ? -8.789 28.625 -4.852 1 69.56 995 ILE B CA 1
ATOM 16876 C C . ILE B 1 995 ? -8.5 27.219 -5.371 1 69.56 995 ILE B C 1
ATOM 16878 O O . ILE B 1 995 ? -7.352 26.766 -5.336 1 69.56 995 ILE B O 1
ATOM 16882 N N . SER B 1 996 ? -9.547 26.578 -5.816 1 84.56 996 SER B N 1
ATOM 16883 C CA . SER B 1 996 ? -9.359 25.219 -6.332 1 84.56 996 SER B CA 1
ATOM 16884 C C . SER B 1 996 ? -10.109 25.031 -7.645 1 84.56 996 SER B C 1
ATOM 16886 O O . SER B 1 996 ? -11.305 24.734 -7.641 1 84.56 996 SER B O 1
ATOM 16888 N N . ASN B 1 997 ? -9.367 25.109 -8.742 1 84.62 997 ASN B N 1
ATOM 16889 C CA . ASN B 1 997 ? -9.977 24.906 -10.055 1 84.62 997 ASN B CA 1
ATOM 16890 C C . ASN B 1 997 ? -10.5 23.484 -10.211 1 84.62 997 ASN B C 1
ATOM 16892 O O . ASN B 1 997 ? -11.516 23.266 -10.875 1 84.62 997 ASN B O 1
ATOM 16896 N N . TYR B 1 998 ? -9.766 22.688 -9.508 1 89.31 998 TYR B N 1
ATOM 16897 C CA . TYR B 1 998 ? -10.133 21.281 -9.602 1 89.31 998 TYR B CA 1
ATOM 16898 C C . TYR B 1 998 ? -11.523 21.031 -9.023 1 89.31 998 TYR B C 1
ATOM 16900 O O . TYR B 1 998 ? -12.367 20.406 -9.664 1 89.31 998 TYR B O 1
ATOM 16908 N N . SER B 1 999 ? -11.836 21.578 -7.871 1 92.06 999 SER B N 1
ATOM 16909 C CA . SER B 1 999 ? -13.117 21.375 -7.195 1 92.06 999 SER B CA 1
ATOM 16910 C C . SER B 1 999 ? -14.234 22.156 -7.875 1 92.06 999 SER B C 1
ATOM 16912 O O . SER B 1 999 ? -15.336 21.641 -8.078 1 92.06 999 SER B O 1
ATOM 16914 N N . ILE B 1 1000 ? -13.961 23.312 -8.297 1 91.19 1000 ILE B N 1
ATOM 16915 C CA . ILE B 1 1000 ? -14.961 24.188 -8.898 1 91.19 1000 ILE B CA 1
ATOM 16916 C C . ILE B 1 1000 ? -15.312 23.688 -10.297 1 91.19 1000 ILE B C 1
ATOM 16918 O O . ILE B 1 1000 ? -16.469 23.766 -10.719 1 91.19 1000 ILE B O 1
ATOM 16922 N N . GLY B 1 1001 ? -14.312 23.234 -11 1 92.44 1001 GLY B N 1
ATOM 16923 C CA . GLY B 1 1001 ? -14.555 22.688 -12.328 1 92.44 1001 GLY B CA 1
ATOM 16924 C C . GLY B 1 1001 ? -15.531 21.531 -12.328 1 92.44 1001 GLY B C 1
ATOM 16925 O O . GLY B 1 1001 ? -16.375 21.422 -13.211 1 92.44 1001 GLY B O 1
ATOM 16926 N N . ARG B 1 1002 ? -15.5 20.703 -11.312 1 93.44 1002 ARG B N 1
ATOM 16927 C CA . ARG B 1 1002 ? -16.375 19.547 -11.211 1 93.44 1002 ARG B CA 1
ATOM 16928 C C . ARG B 1 1002 ? -17.812 19.969 -10.938 1 93.44 1002 ARG B C 1
ATOM 16930 O O . ARG B 1 1002 ? -18.75 19.375 -11.477 1 93.44 1002 ARG B O 1
ATOM 16937 N N . VAL B 1 1003 ? -17.938 20.938 -10.117 1 94.88 1003 VAL B N 1
ATOM 16938 C CA . VAL B 1 1003 ? -19.266 21.453 -9.82 1 94.88 1003 VAL B CA 1
ATOM 16939 C C . VAL B 1 1003 ? -19.844 22.125 -11.062 1 94.88 1003 VAL B C 1
ATOM 16941 O O . VAL B 1 1003 ? -21 21.906 -11.414 1 94.88 1003 VAL B O 1
ATOM 16944 N N . LEU B 1 1004 ? -19.016 22.875 -11.742 1 94.5 1004 LEU B N 1
ATOM 16945 C CA . LEU B 1 1004 ? -19.469 23.594 -12.914 1 94.5 1004 LEU B CA 1
ATOM 16946 C C . LEU B 1 1004 ? -19.922 22.641 -14.016 1 94.5 1004 LEU B C 1
ATOM 16948 O O . LEU B 1 1004 ? -20.922 22.875 -14.68 1 94.5 1004 LEU B O 1
ATOM 16952 N N . MET B 1 1005 ? -19.172 21.609 -14.227 1 94.38 1005 MET B N 1
ATOM 16953 C CA . MET B 1 1005 ? -19.547 20.609 -15.234 1 94.38 1005 MET B CA 1
ATOM 16954 C C . MET B 1 1005 ? -20.922 20.047 -14.953 1 94.38 1005 MET B C 1
ATOM 16956 O O . MET B 1 1005 ? -21.75 19.938 -15.852 1 94.38 1005 MET B O 1
ATOM 16960 N N . GLY B 1 1006 ? -21.156 19.641 -13.648 1 93.56 1006 GLY B N 1
ATOM 16961 C CA . GLY B 1 1006 ? -22.469 19.109 -13.273 1 93.56 1006 GLY B CA 1
ATOM 16962 C C . GLY B 1 1006 ? -23.594 20.094 -13.516 1 93.56 1006 GLY B C 1
ATOM 16963 O O . GLY B 1 1006 ? -24.672 19.719 -13.984 1 93.56 1006 GLY B O 1
ATOM 16964 N N . LEU B 1 1007 ? -23.312 21.328 -13.273 1 93.31 1007 LEU B N 1
ATOM 16965 C CA . LEU B 1 1007 ? -24.312 22.375 -13.477 1 93.31 1007 LEU B CA 1
ATOM 16966 C C . LEU B 1 1007 ? -24.594 22.562 -14.961 1 93.31 1007 LEU B C 1
ATOM 16968 O O . LEU B 1 1007 ? -25.75 22.734 -15.359 1 93.31 1007 LEU B O 1
ATOM 16972 N N . LEU B 1 1008 ? -23.609 22.5 -15.781 1 92.12 1008 LEU B N 1
ATOM 16973 C CA . LEU B 1 1008 ? -23.766 22.703 -17.219 1 92.12 1008 LEU B CA 1
ATOM 16974 C C . LEU B 1 1008 ? -24.547 21.547 -17.844 1 92.12 1008 LEU B C 1
ATOM 16976 O O . LEU B 1 1008 ? -25.312 21.75 -18.781 1 92.12 1008 LEU B O 1
ATOM 16980 N N . PHE B 1 1009 ? -24.344 20.344 -17.344 1 90 1009 PHE B N 1
ATOM 16981 C CA . PHE B 1 1009 ? -25.031 19.172 -17.859 1 90 1009 PHE B CA 1
ATOM 16982 C C . PHE B 1 1009 ? -26.531 19.266 -17.625 1 90 1009 PHE B C 1
ATOM 16984 O O . PHE B 1 1009 ? -27.328 18.859 -18.469 1 90 1009 PHE B O 1
ATOM 16991 N N . ILE B 1 1010 ? -26.859 19.828 -16.516 1 90.06 1010 ILE B N 1
ATOM 16992 C CA . ILE B 1 1010 ? -28.266 19.828 -16.125 1 90.06 1010 ILE B CA 1
ATOM 16993 C C . ILE B 1 1010 ? -28.922 21.141 -16.531 1 90.06 1010 ILE B C 1
ATOM 16995 O O . ILE B 1 1010 ? -30.062 21.141 -17.016 1 90.06 1010 ILE B O 1
ATOM 16999 N N . TYR B 1 1011 ? -28.172 22.234 -16.438 1 89.62 1011 TYR B N 1
ATOM 17000 C CA . TYR B 1 1011 ? -28.75 23.562 -16.672 1 89.62 1011 TYR B CA 1
ATOM 17001 C C . TYR B 1 1011 ? -28.062 24.25 -17.844 1 89.62 1011 TYR B C 1
ATOM 17003 O O . TYR B 1 1011 ? -27.688 25.422 -17.734 1 89.62 1011 TYR B O 1
ATOM 17011 N N . TYR B 1 1012 ? -27.922 23.594 -18.891 1 88.31 1012 TYR B N 1
ATOM 17012 C CA . TYR B 1 1012 ? -27.188 24.141 -20.031 1 88.31 1012 TYR B CA 1
ATOM 17013 C C . TYR B 1 1012 ? -27.906 25.344 -20.625 1 88.31 1012 TYR B C 1
ATOM 17015 O O . TYR B 1 1012 ? -27.281 26.281 -21.109 1 88.31 1012 TYR B O 1
ATOM 17023 N N . GLU B 1 1013 ? -29.25 25.344 -20.609 1 86.88 1013 GLU B N 1
ATOM 17024 C CA . GLU B 1 1013 ? -30.047 26.438 -21.172 1 86.88 1013 GLU B CA 1
ATOM 17025 C C . GLU B 1 1013 ? -29.734 27.75 -20.469 1 86.88 1013 GLU B C 1
ATOM 17027 O O . GLU B 1 1013 ? -29.594 28.797 -21.109 1 86.88 1013 GLU B O 1
ATOM 17032 N N . TYR B 1 1014 ? -29.688 27.672 -19.188 1 88.88 1014 TYR B N 1
ATOM 17033 C CA . TYR B 1 1014 ? -29.375 28.891 -18.438 1 88.88 1014 TYR B CA 1
ATOM 17034 C C . TYR B 1 1014 ? -27.953 29.359 -18.734 1 88.88 1014 TYR B C 1
ATOM 17036 O O . TYR B 1 1014 ? -27.703 30.562 -18.844 1 88.88 1014 TYR B O 1
ATOM 17044 N N . PHE B 1 1015 ? -27.062 28.422 -18.797 1 90.75 1015 PHE B N 1
ATOM 17045 C CA . PHE B 1 1015 ? -25.672 28.781 -19.125 1 90.75 1015 PHE B CA 1
ATOM 17046 C C . PHE B 1 1015 ? -25.594 29.484 -20.469 1 90.75 1015 PHE B C 1
ATOM 17048 O O . PHE B 1 1015 ? -24.844 30.438 -20.641 1 90.75 1015 PHE B O 1
ATOM 17055 N N . GLY B 1 1016 ? -26.391 28.969 -21.422 1 89.56 1016 GLY B N 1
ATOM 17056 C CA . GLY B 1 1016 ? -26.453 29.609 -22.719 1 89.56 1016 GLY B CA 1
ATOM 17057 C C . GLY B 1 1016 ? -26.922 31.047 -22.656 1 89.56 1016 GLY B C 1
ATOM 17058 O O . GLY B 1 1016 ? -26.344 31.922 -23.297 1 89.56 1016 GLY B O 1
ATOM 17059 N N . LEU B 1 1017 ? -27.906 31.25 -21.859 1 89.75 1017 LEU B N 1
ATOM 17060 C CA . LEU B 1 1017 ? -28.422 32.594 -21.672 1 89.75 1017 LEU B CA 1
ATOM 17061 C C . LEU B 1 1017 ? -27.391 33.5 -20.984 1 89.75 1017 LEU B C 1
ATOM 17063 O O . LEU B 1 1017 ? -27.203 34.656 -21.375 1 89.75 1017 LEU B O 1
ATOM 17067 N N . TRP B 1 1018 ? -26.75 32.906 -19.969 1 90.62 1018 TRP B N 1
ATOM 17068 C CA . TRP B 1 1018 ? -25.719 33.625 -19.234 1 90.62 1018 TRP B CA 1
ATOM 17069 C C . TRP B 1 1018 ? -24.562 34.031 -20.156 1 90.62 1018 TRP B C 1
ATOM 17071 O O . TRP B 1 1018 ? -24.062 35.156 -20.094 1 90.62 1018 TRP B O 1
ATOM 17081 N N . LYS B 1 1019 ? -24.094 33.094 -21 1 91.81 1019 LYS B N 1
ATOM 17082 C CA . LYS B 1 1019 ? -23.031 33.312 -21.969 1 91.81 1019 LYS B CA 1
ATOM 17083 C C . LYS B 1 1019 ? -23.375 34.469 -22.922 1 91.81 1019 LYS B C 1
ATOM 17085 O O . LYS B 1 1019 ? -22.562 35.375 -23.141 1 91.81 1019 LYS B O 1
ATOM 17090 N N . GLN B 1 1020 ? -24.625 34.469 -23.406 1 90.69 1020 GLN B N 1
ATOM 17091 C CA . GLN B 1 1020 ? -25.062 35.5 -24.344 1 90.69 1020 GLN B CA 1
ATOM 17092 C C . GLN B 1 1020 ? -25.078 36.875 -23.703 1 90.69 1020 GLN B C 1
ATOM 17094 O O . GLN B 1 1020 ? -24.672 37.844 -24.312 1 90.69 1020 GLN B O 1
ATOM 17099 N N . GLN B 1 1021 ? -25.562 36.875 -22.531 1 89.25 1021 GLN B N 1
ATOM 17100 C CA . GLN B 1 1021 ? -25.609 38.125 -21.812 1 89.25 1021 GLN B CA 1
ATOM 17101 C C . GLN B 1 1021 ? -24.203 38.656 -21.531 1 89.25 1021 GLN B C 1
ATOM 17103 O O . GLN B 1 1021 ? -23.953 39.875 -21.641 1 89.25 1021 GLN B O 1
ATOM 17108 N N . PHE B 1 1022 ? -23.344 37.781 -21.172 1 89.56 1022 PHE B N 1
ATOM 17109 C CA . PHE B 1 1022 ? -21.969 38.156 -20.891 1 89.56 1022 PHE B CA 1
ATOM 17110 C C . PHE B 1 1022 ? -21.281 38.719 -22.141 1 89.56 1022 PHE B C 1
ATOM 17112 O O . PHE B 1 1022 ? -20.625 39.75 -22.094 1 89.56 1022 PHE B O 1
ATOM 17119 N N . ILE B 1 1023 ? -21.453 38.031 -23.25 1 89.75 1023 ILE B N 1
ATOM 17120 C CA . ILE B 1 1023 ? -20.812 38.406 -24.516 1 89.75 1023 ILE B CA 1
ATOM 17121 C C . ILE B 1 1023 ? -21.422 39.719 -25 1 89.75 1023 ILE B C 1
ATOM 17123 O O . ILE B 1 1023 ? -20.703 40.594 -25.5 1 89.75 1023 ILE B O 1
ATOM 17127 N N . ALA B 1 1024 ? -22.734 39.875 -24.828 1 85.06 1024 ALA B N 1
ATOM 17128 C CA . ALA B 1 1024 ? -23.438 41.062 -25.297 1 85.06 1024 ALA B CA 1
ATOM 17129 C C . ALA B 1 1024 ? -22.953 42.312 -24.562 1 85.06 1024 ALA B C 1
ATOM 17131 O O . ALA B 1 1024 ? -23.016 43.406 -25.094 1 85.06 1024 ALA B O 1
ATOM 17132 N N . ARG B 1 1025 ? -22.438 42.094 -23.438 1 80.31 1025 ARG B N 1
ATOM 17133 C CA . ARG B 1 1025 ? -21.984 43.219 -22.609 1 80.31 1025 ARG B CA 1
ATOM 17134 C C . ARG B 1 1025 ? -20.562 43.625 -22.984 1 80.31 1025 ARG B C 1
ATOM 17136 O O . ARG B 1 1025 ? -20.109 44.719 -22.578 1 80.31 1025 ARG B O 1
ATOM 17143 N N . GLN B 1 1026 ? -19.891 42.844 -23.828 1 82.25 1026 GLN B N 1
ATOM 17144 C CA . GLN B 1 1026 ? -18.531 43.125 -24.234 1 82.25 1026 GLN B CA 1
ATOM 17145 C C . GLN B 1 1026 ? -18.5 43.844 -25.578 1 82.25 1026 GLN B C 1
ATOM 17147 O O . GLN B 1 1026 ? -19.531 44 -26.234 1 82.25 1026 GLN B O 1
ATOM 17152 N N . SER B 1 1027 ? -17.281 44.375 -26.047 1 75.5 1027 SER B N 1
ATOM 17153 C CA . SER B 1 1027 ? -17.125 45.062 -27.312 1 75.5 1027 SER B CA 1
ATOM 17154 C C . SER B 1 1027 ? -17.359 44.125 -28.5 1 75.5 1027 SER B C 1
ATOM 17156 O O . SER B 1 1027 ? -17.125 42.938 -28.406 1 75.5 1027 SER B O 1
ATOM 17158 N N . ALA B 1 1028 ? -17.969 44.594 -29.578 1 80.81 1028 ALA B N 1
ATOM 17159 C CA . ALA B 1 1028 ? -18.375 43.844 -30.75 1 80.81 1028 ALA B CA 1
ATOM 17160 C C . ALA B 1 1028 ? -17.188 43.094 -31.375 1 80.81 1028 ALA B C 1
ATOM 17162 O O . ALA B 1 1028 ? -17.344 42 -31.906 1 80.81 1028 ALA B O 1
ATOM 17163 N N . GLU B 1 1029 ? -15.922 43.625 -31.25 1 76.75 1029 GLU B N 1
ATOM 17164 C CA . GLU B 1 1029 ? -14.742 43 -31.844 1 76.75 1029 GLU B CA 1
ATOM 17165 C C . GLU B 1 1029 ? -14.367 41.719 -31.156 1 76.75 1029 GLU B C 1
ATOM 17167 O O . GLU B 1 1029 ? -13.742 40.844 -31.75 1 76.75 1029 GLU B O 1
ATOM 17172 N N . MET B 1 1030 ? -14.805 41.625 -29.953 1 86.31 1030 MET B N 1
ATOM 17173 C CA . MET B 1 1030 ? -14.398 40.469 -29.141 1 86.31 1030 MET B CA 1
ATOM 17174 C C . MET B 1 1030 ? -15.453 39.375 -29.188 1 86.31 1030 MET B C 1
ATOM 17176 O O . MET B 1 1030 ? -15.211 38.25 -28.734 1 86.31 1030 MET B O 1
ATOM 17180 N N . HIS B 1 1031 ? -16.656 39.594 -29.703 1 89 1031 HIS B N 1
ATOM 17181 C CA . HIS B 1 1031 ? -17.781 38.688 -29.641 1 89 1031 HIS B CA 1
ATOM 17182 C C . HIS B 1 1031 ? -17.453 37.344 -30.25 1 89 1031 HIS B C 1
ATOM 17184 O O . HIS B 1 1031 ? -17.703 36.281 -29.656 1 89 1031 HIS B O 1
ATOM 17190 N N . LYS B 1 1032 ? -16.797 37.375 -31.359 1 89.25 1032 LYS B N 1
ATOM 17191 C CA . LYS B 1 1032 ? -16.5 36.125 -32.062 1 89.25 1032 LYS B CA 1
ATOM 17192 C C . LYS B 1 1032 ? -15.469 35.312 -31.281 1 89.25 1032 LYS B C 1
ATOM 17194 O O . LYS B 1 1032 ? -15.617 34.094 -31.141 1 89.25 1032 LYS B O 1
ATOM 17199 N N . ALA B 1 1033 ? -14.469 35.938 -30.859 1 88.69 1033 ALA B N 1
ATOM 17200 C CA . ALA B 1 1033 ? -13.414 35.219 -30.125 1 88.69 1033 ALA B CA 1
ATOM 17201 C C . ALA B 1 1033 ? -13.945 34.656 -28.812 1 88.69 1033 ALA B C 1
ATOM 17203 O O . ALA B 1 1033 ? -13.586 33.531 -28.438 1 88.69 1033 ALA B O 1
ATOM 17204 N N . LEU B 1 1034 ? -14.781 35.438 -28.219 1 92 1034 LEU B N 1
ATOM 17205 C CA . LEU B 1 1034 ? -15.352 35 -26.953 1 92 1034 LEU B CA 1
ATOM 17206 C C . LEU B 1 1034 ? -16.297 33.812 -27.188 1 92 1034 LEU B C 1
ATOM 17208 O O . LEU B 1 1034 ? -16.312 32.875 -26.406 1 92 1034 LEU B O 1
ATOM 17212 N N . ASP B 1 1035 ? -17.031 33.875 -28.188 1 91.81 1035 ASP B N 1
ATOM 17213 C CA . ASP B 1 1035 ? -17.953 32.781 -28.5 1 91.81 1035 ASP B CA 1
ATOM 17214 C C . ASP B 1 1035 ? -17.172 31.484 -28.75 1 91.81 1035 ASP B C 1
ATOM 17216 O O . ASP B 1 1035 ? -17.594 30.406 -28.312 1 91.81 1035 ASP B O 1
ATOM 17220 N N . GLU B 1 1036 ? -16.078 31.578 -29.422 1 90 1036 GLU B N 1
ATOM 17221 C CA . GLU B 1 1036 ? -15.242 30.406 -29.688 1 90 1036 GLU B CA 1
ATOM 17222 C C . GLU B 1 1036 ? -14.625 29.875 -28.406 1 90 1036 GLU B C 1
ATOM 17224 O O . GLU B 1 1036 ? -14.508 28.656 -28.219 1 90 1036 GLU B O 1
ATOM 17229 N N . ALA B 1 1037 ? -14.25 30.719 -27.594 1 91.19 1037 ALA B N 1
ATOM 17230 C CA . ALA B 1 1037 ? -13.656 30.312 -26.328 1 91.19 1037 ALA B CA 1
ATOM 17231 C C . ALA B 1 1037 ? -14.672 29.562 -25.469 1 91.19 1037 ALA B C 1
ATOM 17233 O O . ALA B 1 1037 ? -14.344 28.531 -24.859 1 91.19 1037 ALA B O 1
ATOM 17234 N N . PHE B 1 1038 ? -15.844 30.078 -25.484 1 92.81 1038 PHE B N 1
ATOM 17235 C CA . PHE B 1 1038 ? -16.891 29.438 -24.688 1 92.81 1038 PHE B CA 1
ATOM 17236 C C . PHE B 1 1038 ? -17.25 28.078 -25.266 1 92.81 1038 PHE B C 1
ATOM 17238 O O . PHE B 1 1038 ? -17.562 27.141 -24.531 1 92.81 1038 PHE B O 1
ATOM 17245 N N . ASN B 1 1039 ? -17.156 27.922 -26.5 1 89.94 1039 ASN B N 1
ATOM 17246 C CA . ASN B 1 1039 ? -17.438 26.625 -27.125 1 89.94 1039 ASN B CA 1
ATOM 17247 C C . ASN B 1 1039 ? -16.328 25.625 -26.844 1 89.94 1039 ASN B C 1
ATOM 17249 O O . ASN B 1 1039 ? -16.578 24.422 -26.766 1 89.94 1039 ASN B O 1
ATOM 17253 N N . SER B 1 1040 ? -15.164 26.109 -26.688 1 89.94 1040 SER B N 1
ATOM 17254 C CA . SER B 1 1040 ? -14.031 25.25 -26.391 1 89.94 1040 SER B CA 1
ATOM 17255 C C . SER B 1 1040 ? -14.125 24.656 -25 1 89.94 1040 SER B C 1
ATOM 17257 O O . SER B 1 1040 ? -13.477 23.641 -24.688 1 89.94 1040 SER B O 1
ATOM 17259 N N . LEU B 1 1041 ? -14.891 25.266 -24.156 1 91.12 1041 LEU B N 1
ATOM 17260 C CA . LEU B 1 1041 ? -15.062 24.797 -22.797 1 91.12 1041 LEU B CA 1
ATOM 17261 C C . LEU B 1 1041 ? -15.742 23.422 -22.781 1 91.12 1041 LEU B C 1
ATOM 17263 O O . LEU B 1 1041 ? -15.383 22.562 -21.969 1 91.12 1041 LEU B O 1
ATOM 17267 N N . THR B 1 1042 ? -16.703 23.172 -23.625 1 89.19 1042 THR B N 1
ATOM 17268 C CA . THR B 1 1042 ? -17.453 21.922 -23.656 1 89.19 1042 THR B CA 1
ATOM 17269 C C . THR B 1 1042 ? -17 21.047 -24.812 1 89.19 1042 THR B C 1
ATOM 17271 O O . THR B 1 1042 ? -17.609 20 -25.078 1 89.19 1042 THR B O 1
ATOM 17274 N N . ALA B 1 1043 ? -15.867 21.406 -25.406 1 86.69 1043 ALA B N 1
ATOM 17275 C CA . ALA B 1 1043 ? -15.391 20.641 -26.547 1 86.69 1043 ALA B CA 1
ATOM 17276 C C . ALA B 1 1043 ? -14.828 19.297 -26.094 1 86.69 1043 ALA B C 1
ATOM 17278 O O . ALA B 1 1043 ? -14.016 19.234 -25.172 1 86.69 1043 ALA B O 1
ATOM 17279 N N . GLY B 1 1044 ? -15.242 18.219 -26.688 1 82.31 1044 GLY B N 1
ATOM 17280 C CA . GLY B 1 1044 ? -14.703 16.891 -26.422 1 82.31 1044 GLY B CA 1
ATOM 17281 C C . GLY B 1 1044 ? -15.266 16.25 -25.172 1 82.31 1044 GLY B C 1
ATOM 17282 O O . GLY B 1 1044 ? -14.844 15.164 -24.766 1 82.31 1044 GLY B O 1
ATOM 17283 N N . VAL B 1 1045 ? -16.094 16.984 -24.422 1 87.19 1045 VAL B N 1
ATOM 17284 C CA . VAL B 1 1045 ? -16.641 16.453 -23.188 1 87.19 1045 VAL B CA 1
ATOM 17285 C C . VAL B 1 1045 ? -17.844 15.562 -23.5 1 87.19 1045 VAL B C 1
ATOM 17287 O O . VAL B 1 1045 ? -18.75 15.969 -24.234 1 87.19 1045 VAL B O 1
ATOM 17290 N N . LYS B 1 1046 ? -17.828 14.336 -22.953 1 81.38 1046 LYS B N 1
ATOM 17291 C CA . LYS B 1 1046 ? -18.891 13.359 -23.188 1 81.38 1046 LYS B CA 1
ATOM 17292 C C . LYS B 1 1046 ? -20.016 13.531 -22.172 1 81.38 1046 LYS B C 1
ATOM 17294 O O . LYS B 1 1046 ? -19.875 14.266 -21.203 1 81.38 1046 LYS B O 1
ATOM 17299 N N . ASN B 1 1047 ? -21.109 12.891 -22.484 1 80.62 1047 ASN B N 1
ATOM 17300 C CA . ASN B 1 1047 ? -22.234 12.922 -21.562 1 80.62 1047 ASN B CA 1
ATOM 17301 C C . ASN B 1 1047 ? -22.125 11.836 -20.5 1 80.62 1047 ASN B C 1
ATOM 17303 O O . ASN B 1 1047 ? -22.922 10.891 -20.484 1 80.62 1047 ASN B O 1
ATOM 17307 N N . SER B 1 1048 ? -21.062 11.953 -19.797 1 82.81 1048 SER B N 1
ATOM 17308 C CA . SER B 1 1048 ? -20.812 10.992 -18.734 1 82.81 1048 SER B CA 1
ATOM 17309 C C . SER B 1 1048 ? -20.188 11.664 -17.516 1 82.81 1048 SER B C 1
ATOM 17311 O O . SER B 1 1048 ? -19.578 12.727 -17.625 1 82.81 1048 SER B O 1
ATOM 17313 N N . ILE B 1 1049 ? -20.484 11.102 -16.391 1 84.44 1049 ILE B N 1
ATOM 17314 C CA . ILE B 1 1049 ? -19.969 11.688 -15.148 1 84.44 1049 ILE B CA 1
ATOM 17315 C C . ILE B 1 1049 ? -18.75 10.906 -14.68 1 84.44 1049 ILE B C 1
ATOM 17317 O O . ILE B 1 1049 ? -18.469 10.836 -13.477 1 84.44 1049 ILE B O 1
ATOM 17321 N N . SER B 1 1050 ? -18 10.398 -15.555 1 82.44 1050 SER B N 1
ATOM 17322 C CA . SER B 1 1050 ? -16.797 9.664 -15.203 1 82.44 1050 SER B CA 1
ATOM 17323 C C . SER B 1 1050 ? -15.68 10.609 -14.758 1 82.44 1050 SER B C 1
ATOM 17325 O O . SER B 1 1050 ? -15.68 11.789 -15.102 1 82.44 1050 SER B O 1
ATOM 17327 N N . SER B 1 1051 ? -14.781 10.102 -13.914 1 84.19 1051 SER B N 1
ATOM 17328 C CA . SER B 1 1051 ? -13.672 10.898 -13.406 1 84.19 1051 SER B CA 1
ATOM 17329 C C . SER B 1 1051 ? -12.781 11.398 -14.547 1 84.19 1051 SER B C 1
ATOM 17331 O O . SER B 1 1051 ? -12.273 12.516 -14.492 1 84.19 1051 SER B O 1
ATOM 17333 N N . ARG B 1 1052 ? -12.656 10.63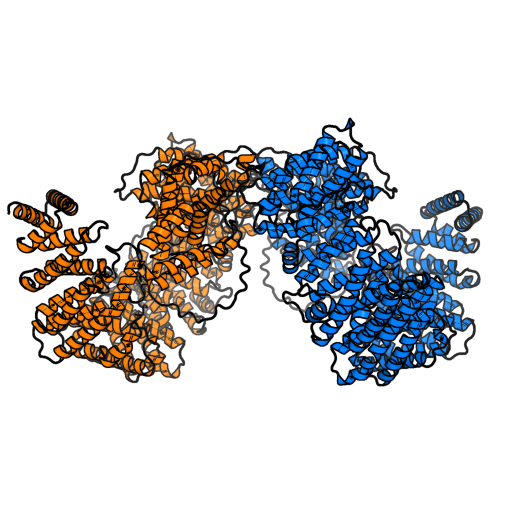3 -15.594 1 82.06 1052 ARG B N 1
ATOM 17334 C CA . ARG B 1 1052 ? -11.844 11.031 -16.734 1 82.06 1052 ARG B CA 1
ATOM 17335 C C . ARG B 1 1052 ? -12.477 12.211 -17.469 1 82.06 1052 ARG B C 1
ATOM 17337 O O . ARG B 1 1052 ? -11.781 13.148 -17.875 1 82.06 1052 ARG B O 1
ATOM 17344 N N . ASN B 1 1053 ? -13.711 12.102 -17.656 1 87.69 1053 ASN B N 1
ATOM 17345 C CA . ASN B 1 1053 ? -14.422 13.188 -18.328 1 87.69 1053 ASN B CA 1
ATOM 17346 C C . ASN B 1 1053 ? -14.344 14.484 -17.516 1 87.69 1053 ASN B C 1
ATOM 17348 O O . ASN B 1 1053 ? -14.211 15.57 -18.078 1 87.69 1053 ASN B O 1
ATOM 17352 N N . LYS B 1 1054 ? -14.422 14.328 -16.219 1 90.62 1054 LYS B N 1
ATOM 17353 C CA . LYS B 1 1054 ? -14.328 15.492 -15.344 1 90.62 1054 LYS B CA 1
ATOM 17354 C C . LYS B 1 1054 ? -12.945 16.125 -15.406 1 90.62 1054 LYS B C 1
ATOM 17356 O O . LYS B 1 1054 ? -12.805 17.344 -15.391 1 90.62 1054 LYS B O 1
ATOM 17361 N N . ASP B 1 1055 ? -11.984 15.297 -15.492 1 87.19 1055 ASP B N 1
ATOM 17362 C CA . ASP B 1 1055 ? -10.625 15.797 -15.617 1 87.19 1055 ASP B CA 1
ATOM 17363 C C . ASP B 1 1055 ? -10.43 16.516 -16.938 1 87.19 1055 ASP B C 1
ATOM 17365 O O . ASP B 1 1055 ? -9.758 17.562 -17 1 87.19 1055 ASP B O 1
ATOM 17369 N N . ASP B 1 1056 ? -10.969 15.984 -17.984 1 88.44 1056 ASP B N 1
ATOM 17370 C CA . ASP B 1 1056 ? -10.898 16.641 -19.297 1 88.44 1056 ASP B CA 1
ATOM 17371 C C . ASP B 1 1056 ? -11.57 18 -19.266 1 88.44 1056 ASP B C 1
ATOM 17373 O O . ASP B 1 1056 ? -11.047 18.969 -19.828 1 88.44 1056 ASP B O 1
ATOM 17377 N N . PHE B 1 1057 ? -12.656 18.094 -18.609 1 93.12 1057 PHE B N 1
ATOM 17378 C CA . PHE B 1 1057 ? -13.367 19.359 -18.5 1 93.12 1057 PHE B CA 1
ATOM 17379 C C . PHE B 1 1057 ? -12.555 20.375 -17.703 1 93.12 1057 PHE B C 1
ATOM 17381 O O . PHE B 1 1057 ? -12.516 21.562 -18.047 1 93.12 1057 PHE B O 1
ATOM 17388 N N . THR B 1 1058 ? -12.023 19.922 -16.578 1 91.94 1058 THR B N 1
ATOM 17389 C CA . THR B 1 1058 ? -11.219 20.812 -15.75 1 91.94 1058 THR B CA 1
ATOM 17390 C C . THR B 1 1058 ? -10.023 21.359 -16.547 1 91.94 1058 THR B C 1
ATOM 17392 O O . THR B 1 1058 ? -9.648 22.516 -16.375 1 91.94 1058 THR B O 1
ATOM 17395 N N . MET B 1 1059 ? -9.508 20.578 -17.438 1 90 1059 MET B N 1
ATOM 17396 C CA . MET B 1 1059 ? -8.43 21.047 -18.312 1 90 1059 MET B CA 1
ATOM 17397 C C . MET B 1 1059 ? -8.93 22.094 -19.297 1 90 1059 MET B C 1
ATOM 17399 O O . MET B 1 1059 ? -8.258 23.109 -19.516 1 90 1059 MET B O 1
ATOM 17403 N N . ASN B 1 1060 ? -10.023 21.844 -19.844 1 92.62 1060 ASN B N 1
ATOM 17404 C CA . ASN B 1 1060 ? -10.641 22.828 -20.719 1 92.62 1060 ASN B CA 1
ATOM 17405 C C . ASN B 1 1060 ? -10.914 24.141 -20 1 92.62 1060 ASN B C 1
ATOM 17407 O O . ASN B 1 1060 ? -10.758 25.219 -20.562 1 92.62 1060 ASN B O 1
ATOM 17411 N N . LEU B 1 1061 ? -11.328 23.984 -18.766 1 91.88 1061 LEU B N 1
ATOM 17412 C CA . LEU B 1 1061 ? -11.648 25.156 -17.953 1 91.88 1061 LEU B CA 1
ATOM 17413 C C . LEU B 1 1061 ? -10.406 26.016 -17.719 1 91.88 1061 LEU B C 1
ATOM 17415 O O . LEU B 1 1061 ? -10.469 27.25 -17.781 1 91.88 1061 LEU B O 1
ATOM 17419 N N . ASN B 1 1062 ? -9.336 25.391 -17.453 1 87.31 1062 ASN B N 1
ATOM 17420 C CA . ASN B 1 1062 ? -8.086 26.109 -17.266 1 87.31 1062 ASN B CA 1
ATOM 17421 C C . ASN B 1 1062 ? -7.656 26.844 -18.531 1 87.31 1062 ASN B C 1
ATOM 17423 O O . ASN B 1 1062 ? -7.23 28 -18.484 1 87.31 1062 ASN B O 1
ATOM 17427 N N . SER B 1 1063 ? -7.805 26.109 -19.672 1 88.12 1063 SER B N 1
ATOM 17428 C CA . SER B 1 1063 ? -7.492 26.734 -20.953 1 88.12 1063 SER B CA 1
ATOM 17429 C C . SER B 1 1063 ? -8.453 27.875 -21.266 1 88.12 1063 SER B C 1
ATOM 17431 O O . SER B 1 1063 ? -8.039 28.906 -21.797 1 88.12 1063 SER B O 1
ATOM 17433 N N . PHE B 1 1064 ? -9.656 27.688 -20.938 1 91.69 1064 PHE B N 1
ATOM 17434 C CA . PHE B 1 1064 ? -10.695 28.688 -21.125 1 91.69 1064 PHE B CA 1
ATOM 17435 C C . PHE B 1 1064 ? -10.398 29.953 -20.328 1 91.69 1064 PHE B C 1
ATOM 17437 O O . PHE B 1 1064 ? -10.508 31.062 -20.844 1 91.69 1064 PHE B O 1
ATOM 17444 N N . LYS B 1 1065 ? -10.086 29.734 -19.125 1 87.12 1065 LYS B N 1
ATOM 17445 C CA . LYS B 1 1065 ? -9.766 30.859 -18.25 1 87.12 1065 LYS B CA 1
ATOM 17446 C C . LYS B 1 1065 ? -8.633 31.703 -18.812 1 87.12 1065 LYS B C 1
ATOM 17448 O O . LYS B 1 1065 ? -8.719 32.938 -18.859 1 87.12 1065 LYS B O 1
ATOM 17453 N N . SER B 1 1066 ? -7.664 31.031 -19.297 1 82.5 1066 SER B N 1
ATOM 17454 C CA . SER B 1 1066 ? -6.504 31.703 -19.859 1 82.5 1066 SER B CA 1
ATOM 17455 C C . SER B 1 1066 ? -6.852 32.406 -21.172 1 82.5 1066 SER B C 1
ATOM 17457 O O . SER B 1 1066 ? -6.414 33.531 -21.422 1 82.5 1066 SER B O 1
ATOM 17459 N N . GLU B 1 1067 ? -7.645 31.703 -21.984 1 85.44 1067 GLU B N 1
ATOM 17460 C CA . GLU B 1 1067 ? -8.023 32.25 -23.281 1 85.44 1067 GLU B CA 1
ATOM 17461 C C . GLU B 1 1067 ? -8.922 33.469 -23.125 1 85.44 1067 GLU B C 1
ATOM 17463 O O . GLU B 1 1067 ? -8.719 34.5 -23.797 1 85.44 1067 GLU B O 1
ATOM 17468 N N . VAL B 1 1068 ? -9.828 33.438 -22.312 1 87.25 1068 VAL B N 1
ATOM 17469 C CA . VAL B 1 1068 ? -10.758 34.531 -22.109 1 87.25 1068 VAL B CA 1
ATOM 17470 C C . VAL B 1 1068 ? -10.016 35.719 -21.516 1 87.25 1068 VAL B C 1
ATOM 17472 O O . VAL B 1 1068 ? -10.281 36.875 -21.875 1 87.25 1068 VAL B O 1
ATOM 17475 N N . ALA B 1 1069 ? -9.156 35.406 -20.609 1 77.94 1069 ALA B N 1
ATOM 17476 C CA . ALA B 1 1069 ? -8.359 36.469 -20.016 1 77.94 1069 ALA B CA 1
ATOM 17477 C C . ALA B 1 1069 ? -7.539 37.188 -21.094 1 77.94 1069 ALA B C 1
ATOM 17479 O O . ALA B 1 1069 ? -7.43 38.406 -21.078 1 77.94 1069 ALA B O 1
ATOM 17480 N N . GLN B 1 1070 ? -7.082 36.406 -22.062 1 75.06 1070 GLN B N 1
ATOM 17481 C CA . GLN B 1 1070 ? -6.297 36.969 -23.156 1 75.06 1070 GLN B CA 1
ATOM 17482 C C . GLN B 1 1070 ? -7.176 37.781 -24.094 1 75.06 1070 GLN B C 1
ATOM 17484 O O . GLN B 1 1070 ? -6.777 38.875 -24.531 1 75.06 1070 GLN B O 1
ATOM 17489 N N . ILE B 1 1071 ? -8.281 37.344 -24.375 1 83.62 1071 ILE B N 1
ATOM 17490 C CA . ILE B 1 1071 ? -9.203 38.031 -25.25 1 83.62 1071 ILE B CA 1
ATOM 17491 C C . ILE B 1 1071 ? -9.648 39.344 -24.609 1 83.62 1071 ILE B C 1
ATOM 17493 O O . ILE B 1 1071 ? -9.695 40.375 -25.266 1 83.62 1071 ILE B O 1
ATOM 17497 N N . LEU B 1 1072 ? -9.961 39.188 -23.406 1 75.62 1072 LEU B N 1
ATOM 17498 C CA . LEU B 1 1072 ? -10.453 40.375 -22.688 1 75.62 1072 LEU B CA 1
ATOM 17499 C C . LEU B 1 1072 ? -9.352 41.406 -22.547 1 75.62 1072 LEU B C 1
ATOM 17501 O O . LEU B 1 1072 ? -9.641 42.625 -22.484 1 75.62 1072 LEU B O 1
ATOM 17505 N N . ARG B 1 1073 ? -7.91 41 -22.734 1 60.44 1073 ARG B N 1
ATOM 17506 C CA . ARG B 1 1073 ? -6.77 41.906 -22.672 1 60.44 1073 ARG B CA 1
ATOM 17507 C C . ARG B 1 1073 ? -6.43 42.469 -24.047 1 60.44 1073 ARG B C 1
ATOM 17509 O O . ARG B 1 1073 ? -5.652 43.406 -24.172 1 60.44 1073 ARG B O 1
ATOM 17516 N N . GLY B 1 1074 ? -7.047 42.125 -25.078 1 57.34 1074 GLY B N 1
ATOM 17517 C CA . GLY B 1 1074 ? -6.828 42.594 -26.422 1 57.34 1074 GLY B CA 1
ATOM 17518 C C . GLY B 1 1074 ? -5.66 41.938 -27.125 1 57.34 1074 GLY B C 1
ATOM 17519 O O . GLY B 1 1074 ? -5.121 42.469 -28.094 1 57.34 1074 GLY B O 1
ATOM 17520 N N . ILE B 1 1075 ? -4.84 41.062 -26.578 1 50.25 1075 ILE B N 1
ATOM 17521 C CA . ILE B 1 1075 ? -3.65 40.469 -27.188 1 50.25 1075 ILE B CA 1
ATOM 17522 C C . ILE B 1 1075 ? -4.059 39.531 -28.328 1 50.25 1075 ILE B C 1
ATOM 17524 O O . ILE B 1 1075 ? -4.84 38.594 -28.141 1 50.25 1075 ILE B O 1
ATOM 17528 N N . LYS B 1 1076 ? -3.873 40.125 -29.5 1 47.69 1076 LYS B N 1
ATOM 17529 C CA . LYS B 1 1076 ? -4.109 39.438 -30.766 1 47.69 1076 LYS B CA 1
ATOM 17530 C C . LYS B 1 1076 ? -3.346 38.125 -30.812 1 47.69 1076 LYS B C 1
ATOM 17532 O O . LYS B 1 1076 ? -2.143 38.094 -30.562 1 47.69 1076 LYS B O 1
ATOM 17537 N N . GLN B 1 1077 ? -3.787 37.031 -30.547 1 43.09 1077 GLN B N 1
ATOM 17538 C CA . GLN B 1 1077 ? -3.18 35.75 -30.812 1 43.09 1077 GLN B CA 1
ATOM 17539 C C . GLN B 1 1077 ? -2.629 35.656 -32.219 1 43.09 1077 GLN B C 1
ATOM 17541 O O . GLN B 1 1077 ? -3.363 35.844 -33.188 1 43.09 1077 GLN B O 1
ATOM 17546 N N . ASP B 1 1078 ? -1.354 36.188 -32.469 1 34.59 1078 ASP B N 1
ATOM 17547 C CA . ASP B 1 1078 ? -0.762 35.844 -33.75 1 34.59 1078 ASP B CA 1
ATOM 17548 C C . ASP B 1 1078 ? -1.12 34.406 -34.156 1 34.59 1078 ASP B C 1
ATOM 17550 O O . ASP B 1 1078 ? -1.112 33.5 -33.312 1 34.59 1078 ASP B O 1
ATOM 17554 N N . GLU B 1 1079 ? -1.766 34.281 -35.281 1 36.31 1079 GLU B N 1
ATOM 17555 C CA . GLU B 1 1079 ? -2.279 33.125 -36.031 1 36.31 1079 GLU B CA 1
ATOM 17556 C C . GLU B 1 1079 ? -1.249 32 -36.094 1 36.31 1079 GLU B C 1
ATOM 17558 O O . GLU B 1 1079 ? -1.568 30.875 -36.469 1 36.31 1079 GLU B O 1
ATOM 17563 N N . ASN B 1 1080 ? 0.138 32.344 -36.156 1 32.72 1080 ASN B N 1
ATOM 17564 C CA . ASN B 1 1080 ? 1.001 31.375 -36.812 1 32.72 1080 ASN B CA 1
ATOM 17565 C C . ASN B 1 1080 ? 1.215 30.141 -35.938 1 32.72 1080 ASN B C 1
ATOM 17567 O O . ASN B 1 1080 ? 2.08 29.312 -36.219 1 32.72 1080 ASN B O 1
ATOM 17571 N N . GLU B 1 1081 ? 1.284 30.297 -34.656 1 31.11 1081 GLU B N 1
ATOM 17572 C CA . GLU B 1 1081 ? 1.924 29.062 -34.219 1 31.11 1081 GLU B CA 1
ATOM 17573 C C . GLU B 1 1081 ? 1.042 27.844 -34.531 1 31.11 1081 GLU B C 1
ATOM 17575 O O . GLU B 1 1081 ? -0.119 27.812 -34.125 1 31.11 1081 GLU B O 1
ATOM 17580 N N . PRO B 1 1082 ? 1.41 27.094 -35.656 1 29.25 1082 PRO B N 1
ATOM 17581 C CA . PRO B 1 1082 ? 0.747 25.844 -36.031 1 29.25 1082 PRO B CA 1
ATOM 17582 C C . PRO B 1 1082 ? 0.433 24.953 -34.844 1 29.25 1082 PRO B C 1
ATOM 17584 O O . PRO B 1 1082 ? 1.271 24.781 -33.969 1 29.25 1082 PRO B O 1
ATOM 17587 N N . ASP B 1 1083 ? -0.757 24.891 -34.406 1 28.66 1083 ASP B N 1
ATOM 17588 C CA . ASP B 1 1083 ? -1.328 23.938 -33.469 1 28.66 1083 ASP B CA 1
ATOM 17589 C C . ASP B 1 1083 ? -0.77 22.531 -33.688 1 28.66 1083 ASP B C 1
ATOM 17591 O O . ASP B 1 1083 ? -0.74 22.047 -34.844 1 28.66 1083 ASP B O 1
ATOM 17595 N N . MET B 1 1084 ? 0.3 22.125 -32.969 1 25.97 1084 MET B N 1
ATOM 17596 C CA . MET B 1 1084 ? 0.597 20.703 -32.906 1 25.97 1084 MET B CA 1
ATOM 17597 C C . MET B 1 1084 ? -0.687 19.875 -32.906 1 25.97 1084 MET B C 1
ATOM 17599 O O . MET B 1 1084 ? -1.581 20.125 -32.094 1 25.97 1084 MET B O 1
ATOM 17603 N N . GLU B 1 1085 ? -1.104 19.328 -34.094 1 25.08 1085 GLU B N 1
ATOM 17604 C CA . GLU B 1 1085 ? -2.191 18.438 -34.5 1 25.08 1085 GLU B CA 1
ATOM 17605 C C . GLU B 1 1085 ? -2.42 17.344 -33.469 1 25.08 1085 GLU B C 1
ATOM 17607 O O . GLU B 1 1085 ? -1.674 16.359 -33.406 1 25.08 1085 GLU B O 1
ATOM 17612 N N . GLY B 1 1086 ? -2.424 17.656 -32.125 1 24.08 1086 GLY B N 1
ATOM 17613 C CA . GLY B 1 1086 ? -2.92 16.516 -31.391 1 24.08 1086 GLY B CA 1
ATOM 17614 C C . GLY B 1 1086 ? -4.184 15.922 -31.984 1 24.08 1086 GLY B C 1
ATOM 17615 O O . GLY B 1 1086 ? -5.047 16.641 -32.469 1 24.08 1086 GLY B O 1
ATOM 17616 N N . ASN B 1 1087 ? -4.035 14.789 -32.688 1 21.97 1087 ASN B N 1
ATOM 17617 C CA . ASN B 1 1087 ? -5.047 13.93 -33.312 1 21.97 1087 ASN B CA 1
ATOM 17618 C C . ASN B 1 1087 ? -6.273 13.781 -32.406 1 21.97 1087 ASN B C 1
ATOM 17620 O O . ASN B 1 1087 ? -6.262 13.008 -31.453 1 21.97 1087 ASN B O 1
ATOM 17624 N N . SER B 1 1088 ? -6.801 14.922 -31.984 1 22.03 1088 SER B N 1
ATOM 17625 C CA . SER B 1 1088 ? -8.07 14.828 -31.281 1 22.03 1088 SER B CA 1
ATOM 17626 C C . SER B 1 1088 ? -9.133 14.148 -32.125 1 22.03 1088 SER B C 1
ATOM 17628 O O . SER B 1 1088 ? -9.398 14.586 -33.25 1 22.03 1088 SER B O 1
ATOM 17630 N N . PHE B 1 1089 ? -9.266 12.836 -32.125 1 21.69 1089 PHE B N 1
ATOM 17631 C CA . PHE B 1 1089 ? -10.43 12.133 -32.656 1 21.69 1089 PHE B CA 1
ATOM 17632 C C . PHE B 1 1089 ? -11.719 12.805 -32.219 1 21.69 1089 PHE B C 1
ATOM 17634 O O . PHE B 1 1089 ? -11.883 13.117 -31.031 1 21.69 1089 PHE B O 1
ATOM 17641 N N . GLY B 1 1090 ? -12.391 13.633 -33.094 1 19.66 1090 GLY B N 1
ATOM 17642 C CA . GLY B 1 1090 ? -13.594 14.445 -33.156 1 19.66 1090 GLY B CA 1
ATOM 17643 C C . GLY B 1 1090 ? -14.852 13.68 -32.781 1 19.66 1090 GLY B C 1
ATOM 17644 O O . GLY B 1 1090 ? -15.555 13.164 -33.656 1 19.66 1090 GLY B O 1
ATOM 17645 N N . SER B 1 1091 ? -14.961 12.93 -31.656 1 19.33 1091 SER B N 1
ATOM 17646 C CA . SER B 1 1091 ? -16.266 12.297 -31.516 1 19.33 1091 SER B CA 1
ATOM 17647 C C . SER B 1 1091 ? -17.359 13.336 -31.312 1 19.33 1091 SER B C 1
ATOM 17649 O O . SER B 1 1091 ? -17.281 14.172 -30.422 1 19.33 1091 SER B O 1
ATOM 17651 N N . GLN B 1 1092 ? -18 13.867 -32.312 1 18.48 1092 GLN B N 1
ATOM 17652 C CA . GLN B 1 1092 ? -19.094 14.82 -32.406 1 18.48 1092 GLN B CA 1
ATOM 17653 C C . GLN B 1 1092 ? -20.359 14.273 -31.734 1 18.48 1092 GLN B C 1
ATOM 17655 O O . GLN B 1 1092 ? -21.438 14.25 -32.344 1 18.48 1092 GLN B O 1
ATOM 17660 N N . ASN B 1 1093 ? -20.438 13.289 -30.906 1 20.59 1093 ASN B N 1
ATOM 17661 C CA . ASN B 1 1093 ? -21.844 12.945 -30.703 1 20.59 1093 ASN B CA 1
ATOM 17662 C C . ASN B 1 1093 ? -22.609 14.07 -30.031 1 20.59 1093 ASN B C 1
ATOM 17664 O O . ASN B 1 1093 ? -22.234 14.516 -28.938 1 20.59 1093 ASN B O 1
ATOM 17668 N N . MET B 1 1094 ? -23.281 14.898 -30.797 1 18.5 1094 MET B N 1
ATOM 17669 C CA . MET B 1 1094 ? -24.219 15.992 -30.547 1 18.5 1094 MET B CA 1
ATOM 17670 C C . MET B 1 1094 ? -25.312 15.562 -29.562 1 18.5 1094 MET B C 1
ATOM 17672 O O . MET B 1 1094 ? -25.703 14.398 -29.547 1 18.5 1094 MET B O 1
ATOM 17676 N N . PHE B 1 1095 ? -25.453 16.422 -28.406 1 20.72 1095 PHE B N 1
ATOM 17677 C CA . PHE B 1 1095 ? -26.516 16.547 -27.422 1 20.72 1095 PHE B CA 1
ATOM 17678 C C . PHE B 1 1095 ? -27.891 16.609 -28.094 1 20.72 1095 PHE B C 1
ATOM 17680 O O . PHE B 1 1095 ? -28.219 17.625 -28.734 1 20.72 1095 PHE B O 1
ATOM 17687 N N . VAL B 1 1096 ? -28.344 15.562 -28.828 1 20.61 1096 VAL B N 1
ATOM 17688 C CA . VAL B 1 1096 ? -29.688 15.648 -29.375 1 20.61 1096 VAL B CA 1
ATOM 17689 C C . VAL B 1 1096 ? -30.672 16.016 -28.266 1 20.61 1096 VAL B C 1
ATOM 17691 O O . VAL B 1 1096 ? -30.734 15.352 -27.234 1 20.61 1096 VAL B O 1
ATOM 17694 N N . TYR B 1 1097 ? -31.078 17.297 -28.203 1 18.72 1097 TYR B N 1
ATOM 17695 C CA . TYR B 1 1097 ? -32.156 17.969 -27.469 1 18.72 1097 TYR B CA 1
ATOM 17696 C C . TYR B 1 1097 ? -33.469 17.281 -27.688 1 18.72 1097 TYR B C 1
ATOM 17698 O O . TYR B 1 1097 ? -34.062 17.359 -28.781 1 18.72 1097 TYR B O 1
ATOM 17706 N N . ASN B 1 1098 ? -33.625 16.031 -27.438 1 20.05 1098 ASN B N 1
ATOM 17707 C CA . ASN B 1 1098 ? -35.031 15.719 -27.641 1 20.05 1098 ASN B CA 1
ATOM 17708 C C . ASN B 1 1098 ? -35.938 16.641 -26.844 1 20.05 1098 ASN B C 1
ATOM 17710 O O . ASN B 1 1098 ? -35.812 16.734 -25.625 1 20.05 1098 ASN B O 1
ATOM 17714 N N . TYR B 1 1099 ? -36.5 17.688 -27.391 1 18.44 1099 TYR B N 1
ATOM 17715 C CA . TYR B 1 1099 ? -37.562 18.625 -27.109 1 18.44 1099 TYR B CA 1
ATOM 17716 C C . TYR B 1 1099 ? -38.719 17.938 -26.375 1 18.44 1099 TYR B C 1
ATOM 17718 O O . TYR B 1 1099 ? -39.125 18.359 -25.297 1 18.44 1099 TYR B O 1
ATOM 17726 N N . ALA B 1 1100 ? -39.938 17.734 -27.047 1 18.66 1100 ALA B N 1
ATOM 17727 C CA . ALA B 1 1100 ? -41.344 17.891 -26.672 1 18.66 1100 ALA B CA 1
ATOM 17728 C C . ALA B 1 1100 ? -41.781 16.719 -25.781 1 18.66 1100 ALA B C 1
ATOM 17730 O O . ALA B 1 1100 ? -41.469 15.562 -26.062 1 18.66 1100 ALA B O 1
#

Radius of gyration: 49.33 Å; Cα contacts (8 Å, |Δi|>4): 2351; chains: 2; bounding box: 88×159×122 Å

InterPro domains:
  IPR011989 Armadillo-like helical [G3DSA:1.25.10.10] (2-1071)
  IPR016024 Armadillo-type fold [SSF48371] (1-919)
  IPR044189 Exportin 4/7-like [PTHR12596] (7-1075)
  IPR057947 Exportin-7/Ran-binding protein 17, TPR domain [PF25795] (416-649)